Protein 8DQV (pdb70)

Radius of gyration: 33.21 Å; Cα contacts (8 Å, |Δi|>4): 4842; chains: 4; bounding box: 68×105×76 Å

Sequence (1668 aa):
LDLFVSPLGRVEGDLDVRVTINDGVVTSAWTEAAMFRGFEIILRGKDPQAGLIVCPRICGICGGSHLYKSAYALDTAWRTHMPPNATLIRNICQACETLQSIPRYFYALFAIDLTNKNYAKSKLYDEAVRRFAPYVGTSYQPGVVLSAKPVEVYAIFGGQWPSSFMVPGGVMSAPTLSDVTRAIAILEHWNDNWLEKQWLGCSVDRWLENKTWNDVLAWVDENESQYNSDCGFFIRYCLDVGLDKYGQGVGNYLATGTYFEPSLYENPTIEGRNAALIGRSGVFADGRYFEFDQANVTEDVTHSFYEGNRPLHPFEGETIPVNPEDGRRQGKYSWAKSPRYAVPGLGNVPLETGPLARRMAASAPDAETHQDDDPLFADIYNAIGPSVMVRQLARMHEGPKYYKWVRQWLDDLELKESFYTKPVEYAEGKGFGSTEAARGALSDWIVIEDSKIKNYQVVTPTAWNIGPRDASEVLGPIEQALVGSPIVDAEDPVELGHVARSFDSCLVCTVHASVLWFQGGACSGNTMSFLNADEPNVVDLIVDFGLDLLWHPSLGLELGNNAQKVFWDCAKGERPLDIFVFEGTVIEAPNGTGQMDMFAGRPMKDWVTDLAGAAQIVVAIGDCACFGGIPAMEPNPSGSTGLQFHKREKGGFLGPDFRSKMGLPVINVPGCPAHPDWITQILVALATGRAGDITLDDLHRPETFFKTFTQTGCTRVQFFEYKQSTLSFGEGTRTGCLFYEFGCRGPMTHSPCNRILWNRQSSKTRAGMPCLGCTEPEFPHFDLAPGTVFKTQKVSGMIPKEVPEGTDHLTYMGLAAAARIAAPQWSKEDMFVVLDLFVSPLGRVEGDLDVRVTINDGVVTSAWTEAAMFRGFEIILRGKDPQAGLIVCPRICGICGGSHLYKSAYALDTAWRTHMPPNATLIRNICQACETLQSIPRYFYALFAIDLTNKNYAKSKLYDEAVRRFAPYVGTSYQPGVVLSAKPVEVYAIFGGQWPSSFMVPGGVMSAPTLSDVTRAIAILEHWNDNWLEKQWLGCSVDRWLENKTWNDVLAWVDENESQYNSDCGFFIRYCLDVGLDKYGQGVGNYLATGTYFEPSLYENPTIEGRNAALIGRSGVFADGRYFEFDQANVTEDVTHSFYEGNRPLHPFEGETIPVNPEDGRRQGKYSWAKSPRYAVPGLGNVPLETGPLARRMAASAPDAETHQDDDPLFADIYNAIGPSVMVRQLARMHEGPKYYKWVRQWLDDLELKESFYTKPVEYAEGKGFGSTEAARGALSDWIVIEDSKIKNYQVVTPTAWNIGPRDASEVLGPIEQALVGSPIVDAEDPVELGHVARSFDSCLVCTVHASVLWFQGGACSGNTMSFLNADEPNVVDLIVDFGLDLLWHPSLGLELGNNAQKVFWDCAKGERPLDIFVFEGTVIEAPNGTGQMDMFAGRPMKDWVTDLAGAAQIVVAIGDCACFGGIPAMEPNPSGSTGLQFHKREKGGFLGPDFRSKMGLPVINVPGCPAHPDWITQILVALATGRAGDITLDDLHRPETFFKTFTQTGCTRVQFFEYKQSTLSFGEGTRTGCLFYEFGCRGPMTHSPCNRILWNRQSSKTRAGMPCLGCTEPEFPHFDLAPGTVFKTQKVSGMIPKEVPEGTDHLTYMGLAAAARIAAPQWSKEDMFVV

Structure (mmCIF, N/CA/C/O backbone):
data_8DQV
#
_entry.id   8DQV
#
_cell.length_a   1.00
_cell.length_b   1.00
_cell.length_c   1.00
_cell.angle_alpha   90.00
_cell.angle_beta   90.00
_cell.angle_gamma   90.00
#
_symmetry.space_group_name_H-M   'P 1'
#
loop_
_entity.id
_entity.type
_entity.pdbx_description
1 polymer 'Hydrogenase-2, large subunit'
2 polymer 'Hydrogenase-2, small subunit'
3 non-polymer 'OXYGEN ATOM'
4 non-polymer 'MAGNESIUM ION'
5 non-polymer 'CARBONMONOXIDE-(DICYANO) IRON'
6 non-polymer 'NICKEL (III) ION'
7 non-polymer MENADIONE
8 non-polymer 'FE3-S4 CLUSTER'
9 water water
#
loop_
_atom_site.group_PDB
_atom_site.id
_atom_site.type_symbol
_atom_site.label_atom_id
_atom_site.label_alt_id
_atom_site.label_comp_id
_atom_site.label_asym_id
_atom_site.label_entity_id
_atom_site.label_seq_id
_atom_site.pdbx_PDB_ins_code
_atom_site.Cartn_x
_atom_site.Cartn_y
_atom_site.Cartn_z
_atom_site.occupancy
_atom_site.B_iso_or_equiv
_atom_site.auth_seq_id
_atom_site.auth_comp_id
_atom_site.auth_asym_id
_atom_site.auth_atom_id
_atom_site.pdbx_PDB_model_num
ATOM 1 N N . LEU A 1 1 ? 126.511 101.878 222.724 1.00 15.35 4 LEU A N 1
ATOM 2 C CA . LEU A 1 1 ? 125.615 102.752 221.976 1.00 15.35 4 LEU A CA 1
ATOM 3 C C . LEU A 1 1 ? 126.126 102.948 220.554 1.00 15.35 4 LEU A C 1
ATOM 4 O O . LEU A 1 1 ? 127.274 103.337 220.346 1.00 15.35 4 LEU A O 1
ATOM 19 N N . ASP A 1 2 ? 125.267 102.673 219.575 1.00 15.46 5 ASP A N 1
ATOM 20 C CA . ASP A 1 2 ? 125.602 102.860 218.168 1.00 15.46 5 ASP A CA 1
ATOM 21 C C . ASP A 1 2 ? 125.135 104.246 217.746 1.00 15.46 5 ASP A C 1
ATOM 22 O O . ASP A 1 2 ? 123.931 104.523 217.720 1.00 15.46 5 ASP A O 1
ATOM 31 N N . LEU A 1 3 ? 126.085 105.114 217.415 1.00 13.40 6 LEU A N 1
ATOM 32 C CA . LEU A 1 3 ? 125.802 106.497 217.067 1.00 13.40 6 LEU A CA 1
ATOM 33 C C . LEU A 1 3 ? 126.279 106.753 215.647 1.00 13.40 6 LEU A C 1
ATOM 34 O O . LEU A 1 3 ? 127.410 106.406 215.294 1.00 13.40 6 LEU A O 1
ATOM 50 N N . PHE A 1 4 ? 125.411 107.352 214.838 1.00 12.53 7 PHE A N 1
ATOM 51 C CA . PHE A 1 4 ? 125.704 107.672 213.446 1.00 12.53 7 PHE A CA 1
ATOM 52 C C . PHE A 1 4 ? 125.656 109.184 213.292 1.00 12.53 7 PHE A C 1
ATOM 53 O O . PHE A 1 4 ? 124.580 109.787 213.365 1.00 12.53 7 PHE A O 1
ATOM 70 N N . VAL A 1 5 ? 126.816 109.794 213.078 1.00 11.30 8 VAL A N 1
ATOM 71 C CA . VAL A 1 5 ? 126.918 111.239 212.933 1.00 11.30 8 VAL A CA 1
ATOM 72 C C . VAL A 1 5 ? 126.912 111.560 211.445 1.00 11.30 8 VAL A C 1
ATOM 73 O O . VAL A 1 5 ? 127.836 111.194 210.714 1.00 11.30 8 VAL A O 1
ATOM 86 N N . SER A 1 6 ? 125.871 112.247 211.003 1.00 11.16 9 SER A N 1
ATOM 87 C CA . SER A 1 6 ? 125.720 112.620 209.608 1.00 11.16 9 SER A CA 1
ATOM 88 C C . SER A 1 6 ? 124.977 113.948 209.526 1.00 11.16 9 SER A C 1
ATOM 89 O O . SER A 1 6 ? 123.816 114.027 209.945 1.00 11.16 9 SER A O 1
ATOM 97 N N . PRO A 1 7 ? 125.598 115.014 209.008 1.00 10.39 10 PRO A N 1
ATOM 98 C CA . PRO A 1 7 ? 126.967 115.134 208.503 1.00 10.39 10 PRO A CA 1
ATOM 99 C C . PRO A 1 7 ? 127.960 115.536 209.584 1.00 10.39 10 PRO A C 1
ATOM 100 O O . PRO A 1 7 ? 127.622 116.273 210.504 1.00 10.39 10 PRO A O 1
ATOM 111 N N . LEU A 1 8 ? 129.197 115.059 209.493 1.00 9.60 11 LEU A N 1
ATOM 112 C CA . LEU A 1 8 ? 130.305 115.584 210.285 1.00 9.60 11 LEU A CA 1
ATOM 113 C C . LEU A 1 8 ? 131.021 116.577 209.379 1.00 9.60 11 LEU A C 1
ATOM 114 O O . LEU A 1 8 ? 131.866 116.208 208.564 1.00 9.60 11 LEU A O 1
ATOM 130 N N . GLY A 1 9 ? 130.666 117.848 209.520 1.00 8.71 12 GLY A N 1
ATOM 131 C CA . GLY A 1 9 ? 131.122 118.876 208.614 1.00 8.71 12 GLY A CA 1
ATOM 132 C C . GLY A 1 9 ? 132.513 119.375 208.945 1.00 8.71 12 GLY A C 1
ATOM 133 O O . GLY A 1 9 ? 133.210 118.868 209.825 1.00 8.71 12 GLY A O 1
ATOM 137 N N . ARG A 1 10 ? 132.915 120.404 208.204 1.00 8.26 13 ARG A N 1
ATOM 138 C CA . ARG A 1 10 ? 134.232 121.015 208.348 1.00 8.26 13 ARG A CA 1
ATOM 139 C C . ARG A 1 10 ? 135.333 119.977 208.158 1.00 8.26 13 ARG A C 1
ATOM 140 O O . ARG A 1 10 ? 136.365 120.003 208.829 1.00 8.26 13 ARG A O 1
ATOM 161 N N . VAL A 1 11 ? 135.097 119.051 207.232 1.00 7.87 14 VAL A N 1
ATOM 162 C CA . VAL A 1 11 ? 136.097 118.074 206.823 1.00 7.87 14 VAL A CA 1
ATOM 163 C C . VAL A 1 11 ? 136.219 118.101 205.305 1.00 7.87 14 VAL A C 1
ATOM 164 O O . VAL A 1 11 ? 136.586 117.100 204.681 1.00 7.87 14 VAL A O 1
ATOM 177 N N . GLU A 1 12 ? 135.938 119.275 204.741 1.00 7.13 15 GLU A N 1
ATOM 178 C CA . GLU A 1 12 ? 136.025 119.455 203.288 1.00 7.13 15 GLU A CA 1
ATOM 179 C C . GLU A 1 12 ? 135.409 118.315 202.497 1.00 7.13 15 GLU A C 1
ATOM 180 O O . GLU A 1 12 ? 136.048 117.693 201.745 1.00 7.13 15 GLU A O 1
ATOM 192 N N . GLY A 1 13 ? 134.139 118.121 202.652 1.00 7.49 16 GLY A N 1
ATOM 193 C CA . GLY A 1 13 ? 133.394 117.119 201.932 1.00 7.49 16 GLY A CA 1
ATOM 194 C C . GLY A 1 13 ? 132.403 116.442 202.843 1.00 7.49 16 GLY A C 1
ATOM 195 O O . GLY A 1 13 ? 132.176 116.862 203.976 1.00 7.49 16 GLY A O 1
ATOM 199 N N . ASP A 1 14 ? 131.814 115.368 202.331 1.00 8.81 17 ASP A N 1
ATOM 200 C CA . ASP A 1 14 ? 130.758 114.654 203.029 1.00 8.81 17 ASP A CA 1
ATOM 201 C C . ASP A 1 14 ? 131.366 113.517 203.835 1.00 8.81 17 ASP A C 1
ATOM 202 O O . ASP A 1 14 ? 131.953 112.588 203.270 1.00 8.81 17 ASP A O 1
ATOM 211 N N . LEU A 1 15 ? 131.225 113.597 205.152 1.00 8.73 18 LEU A N 1
ATOM 212 C CA . LEU A 1 15 ? 131.691 112.563 206.058 1.00 8.73 18 LEU A CA 1
ATOM 213 C C . LEU A 1 15 ? 130.546 112.158 206.966 1.00 8.73 18 LEU A C 1
ATOM 214 O O . LEU A 1 15 ? 129.872 113.015 207.544 1.00 8.73 18 LEU A O 1
ATOM 230 N N . ASP A 1 16 ? 130.332 110.856 207.082 1.00 10.70 19 ASP A N 1
ATOM 231 C CA . ASP A 1 16 ? 129.446 110.288 208.082 1.00 10.70 19 ASP A CA 1
ATOM 232 C C . ASP A 1 16 ? 130.273 109.355 208.948 1.00 10.70 19 ASP A C 1
ATOM 233 O O . ASP A 1 16 ? 130.984 108.490 208.428 1.00 10.70 19 ASP A O 1
ATOM 242 N N . VAL A 1 17 ? 130.198 109.547 210.258 1.00 10.64 20 VAL A N 1
ATOM 243 C CA . VAL A 1 17 ? 130.969 108.764 211.211 1.00 10.64 20 VAL A CA 1
ATOM 244 C C . VAL A 1 17 ? 129.998 107.932 212.030 1.00 10.64 20 VAL A C 1
ATOM 245 O O . VAL A 1 17 ? 129.077 108.472 212.655 1.00 10.64 20 VAL A O 1
ATOM 258 N N . ARG A 1 18 ? 130.202 106.623 212.018 1.00 12.05 21 ARG A N 1
ATOM 259 C CA . ARG A 1 18 ? 129.483 105.706 212.884 1.00 12.05 21 ARG A CA 1
ATOM 260 C C . ARG A 1 18 ? 130.443 105.211 213.951 1.00 12.05 21 ARG A C 1
ATOM 261 O O . ARG A 1 18 ? 131.565 104.799 213.639 1.00 12.05 21 ARG A O 1
ATOM 282 N N . VAL A 1 19 ? 130.008 105.264 215.203 1.00 11.91 22 VAL A N 1
ATOM 283 C CA . VAL A 1 19 ? 130.825 104.821 216.319 1.00 11.91 22 VAL A CA 1
ATOM 284 C C . VAL A 1 19 ? 129.987 103.939 217.226 1.00 11.91 22 VAL A C 1
ATOM 285 O O . VAL A 1 19 ? 128.758 104.053 217.280 1.00 11.91 22 VAL A O 1
ATOM 298 N N . THR A 1 20 ? 130.665 103.049 217.936 1.00 12.79 23 THR A N 1
ATOM 299 C CA . THR A 1 20 ? 130.066 102.254 218.998 1.00 12.79 23 THR A CA 1
ATOM 300 C C . THR A 1 20 ? 130.617 102.790 220.311 1.00 12.79 23 THR A C 1
ATOM 301 O O . THR A 1 20 ? 131.811 102.647 220.593 1.00 12.79 23 THR A O 1
ATOM 312 N N . ILE A 1 21 ? 129.753 103.413 221.101 1.00 13.50 24 ILE A N 1
ATOM 313 C CA . ILE A 1 21 ? 130.143 104.050 222.351 1.00 13.50 24 ILE A CA 1
ATOM 314 C C . ILE A 1 21 ? 129.755 103.142 223.506 1.00 13.50 24 ILE A C 1
ATOM 315 O O . ILE A 1 21 ? 128.594 102.730 223.622 1.00 13.50 24 ILE A O 1
ATOM 331 N N . ASN A 1 22 ? 130.728 102.826 224.355 1.00 14.82 25 ASN A N 1
ATOM 332 C CA . ASN A 1 22 ? 130.507 102.053 225.568 1.00 14.82 25 ASN A CA 1
ATOM 333 C C . ASN A 1 22 ? 131.029 102.860 226.746 1.00 14.82 25 ASN A C 1
ATOM 334 O O . ASN A 1 22 ? 132.218 103.195 226.796 1.00 14.82 25 ASN A O 1
ATOM 345 N N . ASP A 1 23 ? 130.141 103.177 227.687 1.00 16.10 26 ASP A N 1
ATOM 346 C CA . ASP A 1 23 ? 130.503 103.938 228.881 1.00 16.10 26 ASP A CA 1
ATOM 347 C C . ASP A 1 23 ? 131.137 105.278 228.513 1.00 16.10 26 ASP A C 1
ATOM 348 O O . ASP A 1 23 ? 132.088 105.733 229.151 1.00 16.10 26 ASP A O 1
ATOM 357 N N . GLY A 1 24 ? 130.606 105.917 227.473 1.00 13.57 27 GLY A N 1
ATOM 358 C CA . GLY A 1 24 ? 131.054 107.238 227.085 1.00 13.57 27 GLY A CA 1
ATOM 359 C C . GLY A 1 24 ? 132.317 107.275 226.259 1.00 13.57 27 GLY A C 1
ATOM 360 O O . GLY A 1 24 ? 132.829 108.368 225.995 1.00 13.57 27 GLY A O 1
ATOM 364 N N . VAL A 1 25 ? 132.837 106.124 225.841 1.00 12.75 28 VAL A N 1
ATOM 365 C CA . VAL A 1 25 ? 134.078 106.043 225.082 1.00 12.75 28 VAL A CA 1
ATOM 366 C C . VAL A 1 25 ? 133.804 105.278 223.797 1.00 12.75 28 VAL A C 1
ATOM 367 O O . VAL A 1 25 ? 133.145 104.233 223.820 1.00 12.75 28 VAL A O 1
ATOM 380 N N . VAL A 1 26 ? 134.311 105.795 222.681 1.00 11.91 29 VAL A N 1
ATOM 381 C CA . VAL A 1 26 ? 134.166 105.103 221.408 1.00 11.91 29 VAL A CA 1
ATOM 382 C C . VAL A 1 26 ? 135.025 103.847 221.439 1.00 11.91 29 VAL A C 1
ATOM 383 O O . VAL A 1 26 ? 136.239 103.912 221.661 1.00 11.91 29 VAL A O 1
ATOM 396 N N . THR A 1 27 ? 134.394 102.696 221.224 1.00 12.50 30 THR A N 1
ATOM 397 C CA . THR A 1 27 ? 135.101 101.426 221.144 1.00 12.50 30 THR A CA 1
ATOM 398 C C . THR A 1 27 ? 135.346 100.983 219.713 1.00 12.50 30 THR A C 1
ATOM 399 O O . THR A 1 27 ? 136.334 100.291 219.448 1.00 12.50 30 THR A O 1
ATOM 410 N N . SER A 1 28 ? 134.466 101.362 218.793 1.00 11.35 31 SER A N 1
ATOM 411 C CA . SER A 1 28 ? 134.657 101.115 217.376 1.00 11.35 31 SER A CA 1
ATOM 412 C C . SER A 1 28 ? 134.169 102.329 216.605 1.00 11.35 31 SER A C 1
ATOM 413 O O . SER A 1 28 ? 133.285 103.059 217.061 1.00 11.35 31 SER A O 1
ATOM 421 N N . ALA A 1 29 ? 134.760 102.543 215.436 1.00 10.22 32 ALA A N 1
ATOM 422 C CA . ALA A 1 29 ? 134.433 103.692 214.611 1.00 10.22 32 ALA A CA 1
ATOM 423 C C . ALA A 1 29 ? 134.465 103.292 213.148 1.00 10.22 32 ALA A C 1
ATOM 424 O O . ALA A 1 29 ? 135.298 102.482 212.732 1.00 10.22 32 ALA A O 1
ATOM 431 N N . TRP A 1 30 ? 133.544 103.861 212.379 1.00 10.28 33 TRP A N 1
ATOM 432 C CA . TRP A 1 30 ? 133.514 103.708 210.934 1.00 10.28 33 TRP A CA 1
ATOM 433 C C . TRP A 1 30 ? 133.467 105.089 210.309 1.00 10.28 33 TRP A C 1
ATOM 434 O O . TRP A 1 30 ? 132.598 105.898 210.647 1.00 10.28 33 TRP A O 1
ATOM 455 N N . THR A 1 31 ? 134.400 105.354 209.407 1.00 8.88 34 THR A N 1
ATOM 456 C CA . THR A 1 31 ? 134.421 106.592 208.646 1.00 8.88 34 THR A CA 1
ATOM 457 C C . THR A 1 31 ? 133.820 106.315 207.278 1.00 8.88 34 THR A C 1
ATOM 458 O O . THR A 1 31 ? 134.303 105.444 206.547 1.00 8.88 34 THR A O 1
ATOM 469 N N . GLU A 1 32 ? 132.769 107.046 206.941 1.00 9.99 35 GLU A N 1
ATOM 470 C CA . GLU A 1 32 ? 132.026 106.851 205.704 1.00 9.99 35 GLU A CA 1
ATOM 471 C C . GLU A 1 32 ? 132.195 108.095 204.843 1.00 9.99 35 GLU A C 1
ATOM 472 O O . GLU A 1 32 ? 131.574 109.129 205.100 1.00 9.99 35 GLU A O 1
ATOM 484 N N . ALA A 1 33 ? 133.046 107.991 203.829 1.00 7.57 36 ALA A N 1
ATOM 485 C CA . ALA A 1 33 ? 133.113 109.005 202.790 1.00 7.57 36 ALA A CA 1
ATOM 486 C C . ALA A 1 33 ? 131.928 108.800 201.859 1.00 7.57 36 ALA A C 1
ATOM 487 O O . ALA A 1 33 ? 131.799 107.744 201.232 1.00 7.57 36 ALA A O 1
ATOM 494 N N . ALA A 1 34 ? 131.056 109.800 201.781 1.00 8.24 37 ALA A N 1
ATOM 495 C CA . ALA A 1 34 ? 129.733 109.632 201.199 1.00 8.24 37 ALA A CA 1
ATOM 496 C C . ALA A 1 34 ? 129.565 110.288 199.838 1.00 8.24 37 ALA A C 1
ATOM 497 O O . ALA A 1 34 ? 128.470 110.222 199.272 1.00 8.24 37 ALA A O 1
ATOM 504 N N . MET A 1 35 ? 130.604 110.916 199.296 1.00 6.88 38 MET A N 1
ATOM 505 C CA . MET A 1 35 ? 130.511 111.600 198.015 1.00 6.88 38 MET A CA 1
ATOM 506 C C . MET A 1 35 ? 131.623 111.117 197.102 1.00 6.88 38 MET A C 1
ATOM 507 O O . MET A 1 35 ? 132.786 111.050 197.511 1.00 6.88 38 MET A O 1
ATOM 521 N N . PHE A 1 36 ? 131.259 110.793 195.865 1.00 6.95 39 PHE A N 1
ATOM 522 C CA . PHE A 1 36 ? 132.182 110.249 194.883 1.00 6.95 39 PHE A CA 1
ATOM 523 C C . PHE A 1 36 ? 132.008 110.993 193.570 1.00 6.95 39 PHE A C 1
ATOM 524 O O . PHE A 1 36 ? 130.880 111.204 193.116 1.00 6.95 39 PHE A O 1
ATOM 541 N N . ARG A 1 37 ? 133.129 111.385 192.963 1.00 5.66 40 ARG A N 1
ATOM 542 C CA . ARG A 1 37 ? 133.129 112.051 191.671 1.00 5.66 40 ARG A CA 1
ATOM 543 C C . ARG A 1 37 ? 133.825 111.254 190.579 1.00 5.66 40 ARG A C 1
ATOM 544 O O . ARG A 1 37 ? 133.517 111.458 189.401 1.00 5.66 40 ARG A O 1
ATOM 565 N N . GLY A 1 38 ? 134.735 110.356 190.935 1.00 5.92 41 GLY A N 1
ATOM 566 C CA . GLY A 1 38 ? 135.388 109.501 189.960 1.00 5.92 41 GLY A CA 1
ATOM 567 C C . GLY A 1 38 ? 136.317 110.212 189.002 1.00 5.92 41 GLY A C 1
ATOM 568 O O . GLY A 1 38 ? 136.284 109.941 187.797 1.00 5.92 41 GLY A O 1
ATOM 572 N N . PHE A 1 39 ? 137.157 111.112 189.513 1.00 5.08 42 PHE A N 1
ATOM 573 C CA . PHE A 1 39 ? 138.101 111.808 188.648 1.00 5.08 42 PHE A CA 1
ATOM 574 C C . PHE A 1 39 ? 139.101 110.848 188.023 1.00 5.08 42 PHE A C 1
ATOM 575 O O . PHE A 1 39 ? 139.522 111.048 186.879 1.00 5.08 42 PHE A O 1
ATOM 592 N N . GLU A 1 40 ? 139.501 109.810 188.757 1.00 6.21 43 GLU A N 1
ATOM 593 C CA . GLU A 1 40 ? 140.409 108.820 188.194 1.00 6.21 43 GLU A CA 1
ATOM 594 C C . GLU A 1 40 ? 139.778 108.136 186.992 1.00 6.21 43 GLU A C 1
ATOM 595 O O . GLU A 1 40 ? 140.450 107.868 185.990 1.00 6.21 43 GLU A O 1
ATOM 607 N N . ILE A 1 41 ? 138.484 107.839 187.082 1.00 6.80 44 ILE A N 1
ATOM 608 C CA . ILE A 1 41 ? 137.759 107.281 185.947 1.00 6.80 44 ILE A CA 1
ATOM 609 C C . ILE A 1 41 ? 137.726 108.281 184.802 1.00 6.80 44 ILE A C 1
ATOM 610 O O . ILE A 1 41 ? 137.962 107.933 183.640 1.00 6.80 44 ILE A O 1
ATOM 626 N N . ILE A 1 42 ? 137.427 109.540 185.117 1.00 6.15 45 ILE A N 1
ATOM 627 C CA . ILE A 1 42 ? 137.317 110.565 184.088 1.00 6.15 45 ILE A CA 1
ATOM 628 C C . ILE A 1 42 ? 138.650 110.754 183.383 1.00 6.15 45 ILE A C 1
ATOM 629 O O . ILE A 1 42 ? 138.703 110.971 182.167 1.00 6.15 45 ILE A O 1
ATOM 645 N N . LEU A 1 43 ? 139.746 110.685 184.136 1.00 5.57 46 LEU A N 1
ATOM 646 C CA . LEU A 1 43 ? 141.055 110.957 183.564 1.00 5.57 46 LEU A CA 1
ATOM 647 C C . LEU A 1 43 ? 141.477 109.898 182.559 1.00 5.57 46 LEU A C 1
ATOM 648 O O . LEU A 1 43 ? 142.323 110.178 181.706 1.00 5.57 46 LEU A O 1
ATOM 664 N N . ARG A 1 44 ? 140.905 108.700 182.632 1.00 6.88 47 ARG A N 1
ATOM 665 C CA . ARG A 1 44 ? 141.248 107.655 181.680 1.00 6.88 47 ARG A CA 1
ATOM 666 C C . ARG A 1 44 ? 140.944 108.112 180.261 1.00 6.88 47 ARG A C 1
ATOM 667 O O . ARG A 1 44 ? 139.866 108.643 179.982 1.00 6.88 47 ARG A O 1
ATOM 688 N N . GLY A 1 45 ? 141.901 107.899 179.365 1.00 6.68 48 GLY A N 1
ATOM 689 C CA . GLY A 1 45 ? 141.734 108.256 177.977 1.00 6.68 48 GLY A CA 1
ATOM 690 C C . GLY A 1 45 ? 141.884 109.728 177.687 1.00 6.68 48 GLY A C 1
ATOM 691 O O . GLY A 1 45 ? 141.726 110.135 176.530 1.00 6.68 48 GLY A O 1
ATOM 695 N N . LYS A 1 46 ? 142.188 110.538 178.694 1.00 6.46 49 LYS A N 1
ATOM 696 C CA . LYS A 1 46 ? 142.292 111.971 178.515 1.00 6.46 49 LYS A CA 1
ATOM 697 C C . LYS A 1 46 ? 143.722 112.352 178.163 1.00 6.46 49 LYS A C 1
ATOM 698 O O . LYS A 1 46 ? 144.634 111.523 178.136 1.00 6.46 49 LYS A O 1
ATOM 717 N N . ASP A 1 47 ? 143.914 113.632 177.896 1.00 6.07 50 ASP A N 1
ATOM 718 C CA . ASP A 1 47 ? 145.239 114.125 177.584 1.00 6.07 50 ASP A CA 1
ATOM 719 C C . ASP A 1 47 ? 146.178 113.816 178.747 1.00 6.07 50 ASP A C 1
ATOM 720 O O . ASP A 1 47 ? 145.764 113.881 179.910 1.00 6.07 50 ASP A O 1
ATOM 729 N N . PRO A 1 48 ? 147.436 113.469 178.478 1.00 6.36 51 PRO A N 1
ATOM 730 C CA . PRO A 1 48 ? 148.349 113.152 179.585 1.00 6.36 51 PRO A CA 1
ATOM 731 C C . PRO A 1 48 ? 148.457 114.265 180.608 1.00 6.36 51 PRO A C 1
ATOM 732 O O . PRO A 1 48 ? 148.703 113.990 181.787 1.00 6.36 51 PRO A O 1
ATOM 743 N N . GLN A 1 49 ? 148.277 115.515 180.192 1.00 5.33 52 GLN A N 1
ATOM 744 C CA . GLN A 1 49 ? 148.336 116.659 181.089 1.00 5.33 52 GLN A CA 1
ATOM 745 C C . GLN A 1 49 ? 146.976 117.031 181.660 1.00 5.33 52 GLN A C 1
ATOM 746 O O . GLN A 1 49 ? 146.861 118.058 182.334 1.00 5.33 52 GLN A O 1
ATOM 760 N N . ALA A 1 50 ? 145.945 116.229 181.394 1.00 4.92 53 ALA A N 1
ATOM 761 C CA . ALA A 1 50 ? 144.619 116.534 181.917 1.00 4.92 53 ALA A CA 1
ATOM 762 C C . ALA A 1 50 ? 144.600 116.517 183.437 1.00 4.92 53 ALA A C 1
ATOM 763 O O . ALA A 1 50 ? 143.752 117.168 184.055 1.00 4.92 53 ALA A O 1
ATOM 770 N N . GLY A 1 51 ? 145.521 115.779 184.056 1.00 4.37 54 GLY A N 1
ATOM 771 C CA . GLY A 1 51 ? 145.595 115.769 185.504 1.00 4.37 54 GLY A CA 1
ATOM 772 C C . GLY A 1 51 ? 145.927 117.129 186.078 1.00 4.37 54 GLY A C 1
ATOM 773 O O . GLY A 1 51 ? 145.486 117.470 187.177 1.00 4.37 54 GLY A O 1
ATOM 777 N N . LEU A 1 52 ? 146.707 117.923 185.346 1.00 4.12 55 LEU A N 1
ATOM 778 C CA . LEU A 1 52 ? 147.034 119.266 185.805 1.00 4.12 55 LEU A CA 1
ATOM 779 C C . LEU A 1 52 ? 145.791 120.128 185.934 1.00 4.12 55 LEU A C 1
ATOM 780 O O . LEU A 1 52 ? 145.768 121.073 186.729 1.00 4.12 55 LEU A O 1
ATOM 796 N N . ILE A 1 53 ? 144.763 119.828 185.153 1.00 4.05 56 ILE A N 1
ATOM 797 C CA . ILE A 1 53 ? 143.497 120.541 185.237 1.00 4.05 56 ILE A CA 1
ATOM 798 C C . ILE A 1 53 ? 142.538 119.842 186.185 1.00 4.05 56 ILE A C 1
ATOM 799 O O . ILE A 1 53 ? 141.892 120.480 187.017 1.00 4.05 56 ILE A O 1
ATOM 815 N N . VAL A 1 54 ? 142.439 118.520 186.072 1.00 4.32 57 VAL A N 1
ATOM 816 C CA . VAL A 1 54 ? 141.431 117.774 186.812 1.00 4.32 57 VAL A CA 1
ATOM 817 C C . VAL A 1 54 ? 141.827 117.618 188.271 1.00 4.32 57 VAL A C 1
ATOM 818 O O . VAL A 1 54 ? 141.023 117.858 189.178 1.00 4.32 57 VAL A O 1
ATOM 831 N N . CYS A 1 55 ? 143.062 117.195 188.523 1.00 4.14 58 CYS A N 1
ATOM 832 C CA . CYS A 1 55 ? 143.441 116.842 189.886 1.00 4.14 58 CYS A CA 1
ATOM 833 C C . CYS A 1 55 ? 143.314 118.007 190.852 1.00 4.14 58 CYS A C 1
ATOM 834 O O . CYS A 1 55 ? 142.857 117.783 191.985 1.00 4.14 58 CYS A O 1
ATOM 842 N N . PRO A 1 56 ? 143.689 119.238 190.503 1.00 3.62 59 PRO A N 1
ATOM 843 C CA . PRO A 1 56 ? 143.411 120.344 191.425 1.00 3.62 59 PRO A CA 1
ATOM 844 C C . PRO A 1 56 ? 141.949 120.432 191.799 1.00 3.62 59 PRO A C 1
ATOM 845 O O . PRO A 1 56 ? 141.627 120.813 192.930 1.00 3.62 59 PRO A O 1
ATOM 856 N N . ARG A 1 57 ? 141.051 120.072 190.885 1.00 3.79 60 ARG A N 1
ATOM 857 C CA . ARG A 1 57 ? 139.626 120.074 191.181 1.00 3.79 60 ARG A CA 1
ATOM 858 C C . ARG A 1 57 ? 139.217 118.931 192.083 1.00 3.79 60 ARG A C 1
ATOM 859 O O . ARG A 1 57 ? 138.029 118.793 192.380 1.00 3.79 60 ARG A O 1
ATOM 880 N N . ILE A 1 58 ? 140.158 118.089 192.496 1.00 4.59 61 ILE A N 1
ATOM 881 C CA . ILE A 1 58 ? 139.842 117.110 193.522 1.00 4.59 61 ILE A CA 1
ATOM 882 C C . ILE A 1 58 ? 139.483 117.821 194.811 1.00 4.59 61 ILE A C 1
ATOM 883 O O . ILE A 1 58 ? 138.644 117.346 195.583 1.00 4.59 61 ILE A O 1
ATOM 899 N N . CYS A 1 59 ? 140.088 119.015 194.949 1.00 4.53 62 CYS A N 1
ATOM 900 C CA . CYS A 1 59 ? 139.941 119.713 196.204 1.00 4.53 62 CYS A CA 1
ATOM 901 C C . CYS A 1 59 ? 140.301 121.204 196.141 1.00 4.53 62 CYS A C 1
ATOM 902 O O . CYS A 1 59 ? 141.231 121.523 195.561 1.00 4.53 62 CYS A O 1
ATOM 909 N N . GLY A 1 60 ? 139.513 122.025 196.800 1.00 4.12 63 GLY A N 1
ATOM 910 C CA . GLY A 1 60 ? 139.732 123.449 196.648 1.00 4.12 63 GLY A CA 1
ATOM 911 C C . GLY A 1 60 ? 140.846 123.981 197.522 1.00 4.12 63 GLY A C 1
ATOM 912 O O . GLY A 1 60 ? 141.558 124.910 197.134 1.00 4.12 63 GLY A O 1
ATOM 916 N N . ILE A 1 61 ? 140.984 123.271 198.611 1.00 5.44 64 ILE A N 1
ATOM 917 C CA . ILE A 1 61 ? 141.919 123.771 199.564 1.00 5.44 64 ILE A CA 1
ATOM 918 C C . ILE A 1 61 ? 143.265 123.224 199.298 1.00 5.44 64 ILE A C 1
ATOM 919 O O . ILE A 1 61 ? 144.226 123.872 199.602 1.00 5.44 64 ILE A O 1
ATOM 935 N N . CYS A 1 62 ? 143.292 122.075 198.699 1.00 5.07 65 CYS A N 1
ATOM 936 C CA . CYS A 1 62 ? 144.589 121.475 198.480 1.00 5.07 65 CYS A CA 1
ATOM 937 C C . CYS A 1 62 ? 144.873 121.153 197.020 1.00 5.07 65 CYS A C 1
ATOM 938 O O . CYS A 1 62 ? 145.695 120.446 196.687 1.00 5.07 65 CYS A O 1
ATOM 945 N N . GLY A 1 63 ? 144.139 121.850 196.172 1.00 3.94 66 GLY A N 1
ATOM 946 C CA . GLY A 1 63 ? 144.264 121.589 194.751 1.00 3.94 66 GLY A CA 1
ATOM 947 C C . GLY A 1 63 ? 145.644 121.897 194.211 1.00 3.94 66 GLY A C 1
ATOM 948 O O . GLY A 1 63 ? 146.128 121.210 193.307 1.00 3.94 66 GLY A O 1
ATOM 952 N N . GLY A 1 64 ? 146.291 122.935 194.741 1.00 4.14 67 GLY A N 1
ATOM 953 C CA . GLY A 1 64 ? 147.650 123.232 194.325 1.00 4.14 67 GLY A CA 1
ATOM 954 C C . GLY A 1 64 ? 148.606 122.101 194.646 1.00 4.14 67 GLY A C 1
ATOM 955 O O . GLY A 1 64 ? 149.543 121.833 193.893 1.00 4.14 67 GLY A O 1
ATOM 959 N N . SER A 1 65 ? 148.381 121.423 195.773 1.00 4.65 68 SER A N 1
ATOM 960 C CA . SER A 1 65 ? 149.173 120.240 196.089 1.00 4.65 68 SER A CA 1
ATOM 961 C C . SER A 1 65 ? 148.945 119.148 195.056 1.00 4.65 68 SER A C 1
ATOM 962 O O . SER A 1 65 ? 149.887 118.468 194.636 1.00 4.65 68 SER A O 1
ATOM 970 N N . HIS A 1 66 ? 147.694 118.967 194.636 1.00 4.45 69 HIS A N 1
ATOM 971 C CA . HIS A 1 66 ? 147.404 118.029 193.560 1.00 4.45 69 HIS A CA 1
ATOM 972 C C . HIS A 1 66 ? 148.129 118.432 192.289 1.00 4.45 69 HIS A C 1
ATOM 973 O O . HIS A 1 66 ? 148.685 117.585 191.582 1.00 4.45 69 HIS A O 1
ATOM 987 N N . LEU A 1 67 ? 148.121 119.726 191.985 1.00 3.76 70 LEU A N 1
ATOM 988 C CA . LEU A 1 67 ? 148.834 120.221 190.820 1.00 3.76 70 LEU A CA 1
ATOM 989 C C . LEU A 1 67 ? 150.321 119.934 190.940 1.00 3.76 70 LEU A C 1
ATOM 990 O O . LEU A 1 67 ? 150.964 119.493 189.981 1.00 3.76 70 LEU A O 1
ATOM 1006 N N . TYR A 1 68 ? 150.876 120.179 192.123 1.00 4.71 71 TYR A N 1
ATOM 1007 C CA . TYR A 1 68 ? 152.295 119.965 192.363 1.00 4.71 71 TYR A CA 1
ATOM 1008 C C . TYR A 1 68 ? 152.691 118.528 192.058 1.00 4.71 71 TYR A C 1
ATOM 1009 O O . TYR A 1 68 ? 153.621 118.276 191.285 1.00 4.71 71 TYR A O 1
ATOM 1027 N N . LYS A 1 69 ? 151.982 117.570 192.647 1.00 4.68 72 LYS A N 1
ATOM 1028 C CA . LYS A 1 69 ? 152.310 116.170 192.416 1.00 4.68 72 LYS A CA 1
ATOM 1029 C C . LYS A 1 69 ? 151.863 115.702 191.040 1.00 4.68 72 LYS A C 1
ATOM 1030 O O . LYS A 1 69 ? 152.524 114.853 190.436 1.00 4.68 72 LYS A O 1
ATOM 1049 N N . SER A 1 70 ? 150.757 116.237 190.525 1.00 4.27 73 SER A N 1
ATOM 1050 C CA . SER A 1 70 ? 150.334 115.874 189.178 1.00 4.27 73 SER A CA 1
ATOM 1051 C C . SER A 1 70 ? 151.382 116.290 188.159 1.00 4.27 73 SER A C 1
ATOM 1052 O O . SER A 1 70 ? 151.682 115.545 187.219 1.00 4.27 73 SER A O 1
ATOM 1060 N N . ALA A 1 71 ? 151.949 117.483 188.331 1.00 4.16 74 ALA A N 1
ATOM 1061 C CA . ALA A 1 71 ? 153.023 117.927 187.454 1.00 4.16 74 ALA A CA 1
ATOM 1062 C C . ALA A 1 71 ? 154.244 117.032 187.589 1.00 4.16 74 ALA A C 1
ATOM 1063 O O . ALA A 1 71 ? 154.857 116.647 186.587 1.00 4.16 74 ALA A O 1
ATOM 1070 N N . TYR A 1 72 ? 154.612 116.686 188.822 1.00 5.37 75 TYR A N 1
ATOM 1071 C CA . TYR A 1 72 ? 155.790 115.855 189.029 1.00 5.37 75 TYR A CA 1
ATOM 1072 C C . TYR A 1 72 ? 155.568 114.437 188.536 1.00 5.37 75 TYR A C 1
ATOM 1073 O O . TYR A 1 72 ? 156.522 113.766 188.128 1.00 5.37 75 TYR A O 1
ATOM 1091 N N . ALA A 1 73 ? 154.326 113.962 188.562 1.00 5.10 76 ALA A N 1
ATOM 1092 C CA . ALA A 1 73 ? 154.033 112.681 187.939 1.00 5.10 76 ALA A CA 1
ATOM 1093 C C . ALA A 1 73 ? 154.368 112.728 186.457 1.00 5.10 76 ALA A C 1
ATOM 1094 O O . ALA A 1 73 ? 154.978 111.800 185.916 1.00 5.10 76 ALA A O 1
ATOM 1101 N N . LEU A 1 74 ? 153.997 113.819 185.790 1.00 5.31 77 LEU A N 1
ATOM 1102 C CA . LEU A 1 74 ? 154.354 113.990 184.389 1.00 5.31 77 LEU A CA 1
ATOM 1103 C C . LEU A 1 74 ? 155.850 114.204 184.221 1.00 5.31 77 LEU A C 1
ATOM 1104 O O . LEU A 1 74 ? 156.453 113.690 183.273 1.00 5.31 77 LEU A O 1
ATOM 1120 N N . ASP A 1 75 ? 156.465 114.963 185.128 1.00 5.67 78 ASP A N 1
ATOM 1121 C CA . ASP A 1 75 ? 157.901 115.187 185.037 1.00 5.67 78 ASP A CA 1
ATOM 1122 C C . ASP A 1 75 ? 158.657 113.868 185.098 1.00 5.67 78 ASP A C 1
ATOM 1123 O O . ASP A 1 75 ? 159.613 113.654 184.343 1.00 5.67 78 ASP A O 1
ATOM 1132 N N . THR A 1 76 ? 158.242 112.971 185.992 1.00 6.32 79 THR A N 1
ATOM 1133 C CA . THR A 1 76 ? 158.874 111.659 186.066 1.00 6.32 79 THR A CA 1
ATOM 1134 C C . THR A 1 76 ? 158.482 110.793 184.877 1.00 6.32 79 THR A C 1
ATOM 1135 O O . THR A 1 76 ? 159.329 110.108 184.295 1.00 6.32 79 THR A O 1
ATOM 1146 N N . ALA A 1 77 ? 157.203 110.821 184.496 1.00 6.65 80 ALA A N 1
ATOM 1147 C CA . ALA A 1 77 ? 156.745 109.995 183.385 1.00 6.65 80 ALA A CA 1
ATOM 1148 C C . ALA A 1 77 ? 157.465 110.364 182.098 1.00 6.65 80 ALA A C 1
ATOM 1149 O O . ALA A 1 77 ? 157.832 109.488 181.308 1.00 6.65 80 ALA A O 1
ATOM 1156 N N . TRP A 1 78 ? 157.668 111.657 181.871 1.00 7.41 81 TRP A N 1
ATOM 1157 C CA . TRP A 1 78 ? 158.293 112.157 180.659 1.00 7.41 81 TRP A CA 1
ATOM 1158 C C . TRP A 1 78 ? 159.763 112.491 180.854 1.00 7.41 81 TRP A C 1
ATOM 1159 O O . TRP A 1 78 ? 160.371 113.094 179.965 1.00 7.41 81 TRP A O 1
ATOM 1180 N N . ARG A 1 79 ? 160.345 112.115 181.992 1.00 7.98 82 ARG A N 1
ATOM 1181 C CA . ARG A 1 79 ? 161.773 112.299 182.227 1.00 7.98 82 ARG A CA 1
ATOM 1182 C C . ARG A 1 79 ? 162.178 113.735 181.924 1.00 7.98 82 ARG A C 1
ATOM 1183 O O . ARG A 1 79 ? 163.196 114.001 181.282 1.00 7.98 82 ARG A O 1
ATOM 1204 N N . THR A 1 80 ? 161.354 114.668 182.382 1.00 6.39 83 THR A N 1
ATOM 1205 C CA . THR A 1 80 ? 161.543 116.069 182.066 1.00 6.39 83 THR A CA 1
ATOM 1206 C C . THR A 1 80 ? 162.721 116.644 182.837 1.00 6.39 83 THR A C 1
ATOM 1207 O O . THR A 1 80 ? 163.278 116.026 183.748 1.00 6.39 83 THR A O 1
ATOM 1218 N N . HIS A 1 81 ? 163.092 117.857 182.453 1.00 6.12 84 HIS A N 1
ATOM 1219 C CA . HIS A 1 81 ? 164.064 118.651 183.180 1.00 6.12 84 HIS A CA 1
ATOM 1220 C C . HIS A 1 81 ? 163.330 119.756 183.922 1.00 6.12 84 HIS A C 1
ATOM 1221 O O . HIS A 1 81 ? 162.483 120.443 183.343 1.00 6.12 84 HIS A O 1
ATOM 1236 N N . MET A 1 82 ? 163.657 119.918 185.194 1.00 5.68 85 MET A N 1
ATOM 1237 C CA . MET A 1 82 ? 163.002 120.894 186.050 1.00 5.68 85 MET A CA 1
ATOM 1238 C C . MET A 1 82 ? 163.995 121.998 186.369 1.00 5.68 85 MET A C 1
ATOM 1239 O O . MET A 1 82 ? 164.902 121.783 187.188 1.00 5.68 85 MET A O 1
ATOM 1253 N N . PRO A 1 83 ? 163.888 123.178 185.764 1.00 5.33 86 PRO A N 1
ATOM 1254 C CA . PRO A 1 83 ? 164.790 124.256 186.135 1.00 5.33 86 PRO A CA 1
ATOM 1255 C C . PRO A 1 83 ? 164.670 124.551 187.615 1.00 5.33 86 PRO A C 1
ATOM 1256 O O . PRO A 1 83 ? 163.578 124.435 188.203 1.00 5.33 86 PRO A O 1
ATOM 1267 N N . PRO A 1 84 ? 165.772 124.918 188.268 1.00 5.73 87 PRO A N 1
ATOM 1268 C CA . PRO A 1 84 ? 165.698 125.167 189.714 1.00 5.73 87 PRO A CA 1
ATOM 1269 C C . PRO A 1 84 ? 164.630 126.173 190.095 1.00 5.73 87 PRO A C 1
ATOM 1270 O O . PRO A 1 84 ? 163.942 125.991 191.106 1.00 5.73 87 PRO A O 1
ATOM 1281 N N . ASN A 1 85 ? 164.460 127.227 189.297 1.00 5.51 88 ASN A N 1
ATOM 1282 C CA . ASN A 1 85 ? 163.442 128.222 189.604 1.00 5.51 88 ASN A CA 1
ATOM 1283 C C . ASN A 1 85 ? 162.059 127.595 189.623 1.00 5.51 88 ASN A C 1
ATOM 1284 O O . ASN A 1 85 ? 161.247 127.884 190.509 1.00 5.51 88 ASN A O 1
ATOM 1295 N N . ALA A 1 86 ? 161.771 126.733 188.650 1.00 4.62 89 ALA A N 1
ATOM 1296 C CA . ALA A 1 86 ? 160.469 126.085 188.610 1.00 4.62 89 ALA A CA 1
ATOM 1297 C C . ALA A 1 86 ? 160.244 125.250 189.860 1.00 4.62 89 ALA A C 1
ATOM 1298 O O . ALA A 1 86 ? 159.161 125.282 190.454 1.00 4.62 89 ALA A O 1
ATOM 1305 N N . THR A 1 87 ? 161.265 124.507 190.282 1.00 5.03 90 THR A N 1
ATOM 1306 C CA . THR A 1 87 ? 161.163 123.762 191.530 1.00 5.03 90 THR A CA 1
ATOM 1307 C C . THR A 1 87 ? 160.886 124.698 192.696 1.00 5.03 90 THR A C 1
ATOM 1308 O O . THR A 1 87 ? 160.059 124.397 193.564 1.00 5.03 90 THR A O 1
ATOM 1319 N N . LEU A 1 88 ? 161.573 125.840 192.734 1.00 5.13 91 LEU A N 1
ATOM 1320 C CA . LEU A 1 88 ? 161.343 126.812 193.794 1.00 5.13 91 LEU A CA 1
ATOM 1321 C C . LEU A 1 88 ? 159.911 127.321 193.763 1.00 5.13 91 LEU A C 1
ATOM 1322 O O . LEU A 1 88 ? 159.243 127.406 194.799 1.00 5.13 91 LEU A O 1
ATOM 1338 N N . ILE A 1 89 ? 159.419 127.660 192.573 1.00 4.43 92 ILE A N 1
ATOM 1339 C CA . ILE A 1 89 ? 158.059 128.172 192.458 1.00 4.43 92 ILE A CA 1
ATOM 1340 C C . ILE A 1 89 ? 157.064 127.115 192.905 1.00 4.43 92 ILE A C 1
ATOM 1341 O O . ILE A 1 89 ? 156.109 127.404 193.634 1.00 4.43 92 ILE A O 1
ATOM 1357 N N . ARG A 1 90 ? 157.275 125.872 192.479 1.00 4.58 93 ARG A N 1
ATOM 1358 C CA . ARG A 1 90 ? 156.410 124.786 192.919 1.00 4.58 93 ARG A CA 1
ATOM 1359 C C . ARG A 1 90 ? 156.461 124.633 194.430 1.00 4.58 93 ARG A C 1
ATOM 1360 O O . ARG A 1 90 ? 155.426 124.496 195.091 1.00 4.58 93 ARG A O 1
ATOM 1381 N N . ASN A 1 91 ? 157.667 124.649 194.995 1.00 4.76 94 ASN A N 1
ATOM 1382 C CA . ASN A 1 91 ? 157.809 124.549 196.441 1.00 4.76 94 ASN A CA 1
ATOM 1383 C C . ASN A 1 91 ? 157.120 125.712 197.133 1.00 4.76 94 ASN A C 1
ATOM 1384 O O . ASN A 1 91 ? 156.384 125.528 198.108 1.00 4.76 94 ASN A O 1
ATOM 1395 N N . ILE A 1 92 ? 157.350 126.925 196.634 1.00 4.72 95 ILE A N 1
ATOM 1396 C CA . ILE A 1 92 ? 156.774 128.109 197.257 1.00 4.72 95 ILE A CA 1
ATOM 1397 C C . ILE A 1 92 ? 155.259 128.015 197.250 1.00 4.72 95 ILE A C 1
ATOM 1398 O O . ILE A 1 92 ? 154.592 128.262 198.260 1.00 4.72 95 ILE A O 1
ATOM 1414 N N . CYS A 1 93 ? 154.695 127.647 196.103 1.00 4.50 96 CYS A N 1
ATOM 1415 C CA . CYS A 1 93 ? 153.248 127.637 195.963 1.00 4.50 96 CYS A CA 1
ATOM 1416 C C . CYS A 1 93 ? 152.629 126.481 196.735 1.00 4.50 96 CYS A C 1
ATOM 1417 O O . CYS A 1 93 ? 151.552 126.625 197.323 1.00 4.50 96 CYS A O 1
ATOM 1425 N N . GLN A 1 94 ? 153.300 125.331 196.748 1.00 4.86 97 GLN A N 1
ATOM 1426 C CA . GLN A 1 94 ? 152.842 124.216 197.567 1.00 4.86 97 GLN A CA 1
ATOM 1427 C C . GLN A 1 94 ? 152.809 124.612 199.036 1.00 4.86 97 GLN A C 1
ATOM 1428 O O . GLN A 1 94 ? 151.812 124.393 199.733 1.00 4.86 97 GLN A O 1
ATOM 1442 N N . ALA A 1 95 ? 153.900 125.202 199.521 1.00 4.93 98 ALA A N 1
ATOM 1443 C CA . ALA A 1 95 ? 153.954 125.636 200.910 1.00 4.93 98 ALA A CA 1
ATOM 1444 C C . ALA A 1 95 ? 152.948 126.746 201.176 1.00 4.93 98 ALA A C 1
ATOM 1445 O O . ALA A 1 95 ? 152.275 126.748 202.212 1.00 4.93 98 ALA A O 1
ATOM 1452 N N . CYS A 1 96 ? 152.828 127.692 200.246 1.00 4.77 99 CYS A N 1
ATOM 1453 C CA . CYS A 1 96 ? 151.910 128.805 200.440 1.00 4.77 99 CYS A CA 1
ATOM 1454 C C . CYS A 1 96 ? 150.475 128.316 200.558 1.00 4.77 99 CYS A C 1
ATOM 1455 O O . CYS A 1 96 ? 149.707 128.817 201.387 1.00 4.77 99 CYS A O 1
ATOM 1463 N N . GLU A 1 97 ? 150.093 127.336 199.740 1.00 5.13 100 GLU A N 1
ATOM 1464 C CA . GLU A 1 97 ? 148.771 126.744 199.894 1.00 5.13 100 GLU A CA 1
ATOM 1465 C C . GLU A 1 97 ? 148.617 126.125 201.273 1.00 5.13 100 GLU A C 1
ATOM 1466 O O . GLU A 1 97 ? 147.586 126.296 201.932 1.00 5.13 100 GLU A O 1
ATOM 1478 N N . THR A 1 98 ? 149.640 125.404 201.727 1.00 5.39 101 THR A N 1
ATOM 1479 C CA . THR A 1 98 ? 149.607 124.833 203.066 1.00 5.39 101 THR A CA 1
ATOM 1480 C C . THR A 1 98 ? 149.587 125.927 204.124 1.00 5.39 101 THR A C 1
ATOM 1481 O O . THR A 1 98 ? 148.882 125.814 205.133 1.00 5.39 101 THR A O 1
ATOM 1492 N N . LEU A 1 99 ? 150.357 126.995 203.911 1.00 5.23 102 LEU A N 1
ATOM 1493 C CA . LEU A 1 99 ? 150.345 128.108 204.851 1.00 5.23 102 LEU A CA 1
ATOM 1494 C C . LEU A 1 99 ? 148.977 128.760 204.913 1.00 5.23 102 LEU A C 1
ATOM 1495 O O . LEU A 1 99 ? 148.587 129.291 205.955 1.00 5.23 102 LEU A O 1
ATOM 1511 N N . GLN A 1 100 ? 148.252 128.755 203.799 1.00 5.07 103 GLN A N 1
ATOM 1512 C CA . GLN A 1 100 ? 146.878 129.229 203.812 1.00 5.07 103 GLN A CA 1
ATOM 1513 C C . GLN A 1 100 ? 145.974 128.238 204.529 1.00 5.07 103 GLN A C 1
ATOM 1514 O O . GLN A 1 100 ? 145.081 128.632 205.286 1.00 5.07 103 GLN A O 1
ATOM 1528 N N . SER A 1 101 ? 146.204 126.945 204.307 1.00 5.44 104 SER A N 1
ATOM 1529 C CA . SER A 1 101 ? 145.339 125.924 204.883 1.00 5.44 104 SER A CA 1
ATOM 1530 C C . SER A 1 101 ? 145.448 125.901 206.400 1.00 5.44 104 SER A C 1
ATOM 1531 O O . SER A 1 101 ? 144.443 125.726 207.098 1.00 5.44 104 SER A O 1
ATOM 1539 N N . ILE A 1 102 ? 146.657 126.087 206.927 1.00 5.84 105 ILE A N 1
ATOM 1540 C CA . ILE A 1 102 ? 146.872 125.923 208.364 1.00 5.84 105 ILE A CA 1
ATOM 1541 C C . ILE A 1 102 ? 145.968 126.839 209.178 1.00 5.84 105 ILE A C 1
ATOM 1542 O O . ILE A 1 102 ? 145.221 126.334 210.031 1.00 5.84 105 ILE A O 1
ATOM 1558 N N . PRO A 1 103 ? 145.968 128.157 208.974 1.00 5.44 106 PRO A N 1
ATOM 1559 C CA . PRO A 1 103 ? 145.036 128.999 209.735 1.00 5.44 106 PRO A CA 1
ATOM 1560 C C . PRO A 1 103 ? 143.598 128.808 209.312 1.00 5.44 106 PRO A C 1
ATOM 1561 O O . PRO A 1 103 ? 142.706 128.737 210.165 1.00 5.44 106 PRO A O 1
ATOM 1572 N N . ARG A 1 104 ? 143.346 128.716 208.008 1.00 5.51 107 ARG A N 1
ATOM 1573 C CA . ARG A 1 104 ? 141.975 128.588 207.536 1.00 5.51 107 ARG A CA 1
ATOM 1574 C C . ARG A 1 104 ? 141.309 127.375 208.159 1.00 5.51 107 ARG A C 1
ATOM 1575 O O . ARG A 1 104 ? 140.201 127.464 208.699 1.00 5.51 107 ARG A O 1
ATOM 1596 N N . TYR A 1 105 ? 141.980 126.229 208.103 1.00 6.91 108 TYR A N 1
ATOM 1597 C CA . TYR A 1 105 ? 141.422 125.030 208.707 1.00 6.91 108 TYR A CA 1
ATOM 1598 C C . TYR A 1 105 ? 141.331 125.177 210.219 1.00 6.91 108 TYR A C 1
ATOM 1599 O O . TYR A 1 105 ? 140.315 124.823 210.827 1.00 6.91 108 TYR A O 1
ATOM 1617 N N . PHE A 1 106 ? 142.385 125.702 210.844 1.00 6.87 109 PHE A N 1
ATOM 1618 C CA . PHE A 1 106 ? 142.437 125.719 212.299 1.00 6.87 109 PHE A CA 1
ATOM 1619 C C . PHE A 1 106 ? 141.286 126.527 212.879 1.00 6.87 109 PHE A C 1
ATOM 1620 O O . PHE A 1 106 ? 140.608 126.084 213.812 1.00 6.87 109 PHE A O 1
ATOM 1637 N N . TYR A 1 107 ? 141.050 127.719 212.336 1.00 6.68 110 TYR A N 1
ATOM 1638 C CA . TYR A 1 107 ? 140.017 128.588 212.882 1.00 6.68 110 TYR A CA 1
ATOM 1639 C C . TYR A 1 107 ? 138.643 128.233 212.336 1.00 6.68 110 TYR A C 1
ATOM 1640 O O . TYR A 1 107 ? 137.674 128.132 213.093 1.00 6.68 110 TYR A O 1
ATOM 1658 N N . ALA A 1 108 ? 138.541 128.046 211.022 1.00 6.71 111 ALA A N 1
ATOM 1659 C CA . ALA A 1 108 ? 137.237 127.854 210.401 1.00 6.71 111 ALA A CA 1
ATOM 1660 C C . ALA A 1 108 ? 136.714 126.438 210.593 1.00 6.71 111 ALA A C 1
ATOM 1661 O O . ALA A 1 108 ? 135.509 126.241 210.784 1.00 6.71 111 ALA A O 1
ATOM 1668 N N . LEU A 1 109 ? 137.596 125.445 210.540 1.00 7.34 112 LEU A N 1
ATOM 1669 C CA . LEU A 1 109 ? 137.177 124.051 210.526 1.00 7.34 112 LEU A CA 1
ATOM 1670 C C . LEU A 1 109 ? 137.344 123.353 211.864 1.00 7.34 112 LEU A C 1
ATOM 1671 O O . LEU A 1 109 ? 136.546 122.469 212.189 1.00 7.34 112 LEU A O 1
ATOM 1687 N N . PHE A 1 110 ? 138.347 123.728 212.652 1.00 7.92 113 PHE A N 1
ATOM 1688 C CA . PHE A 1 110 ? 138.688 123.008 213.869 1.00 7.92 113 PHE A CA 1
ATOM 1689 C C . PHE A 1 110 ? 138.394 123.788 215.142 1.00 7.92 113 PHE A C 1
ATOM 1690 O O . PHE A 1 110 ? 137.698 123.286 216.027 1.00 7.92 113 PHE A O 1
ATOM 1707 N N . ALA A 1 111 ? 138.913 125.011 215.255 1.00 7.62 114 ALA A N 1
ATOM 1708 C CA . ALA A 1 111 ? 138.939 125.692 216.544 1.00 7.62 114 ALA A CA 1
ATOM 1709 C C . ALA A 1 111 ? 137.547 126.053 217.044 1.00 7.62 114 ALA A C 1
ATOM 1710 O O . ALA A 1 111 ? 137.347 126.184 218.256 1.00 7.62 114 ALA A O 1
ATOM 1717 N N . ILE A 1 112 ? 136.576 126.228 216.145 1.00 8.39 115 ILE A N 1
ATOM 1718 C CA . ILE A 1 112 ? 135.249 126.635 216.597 1.00 8.39 115 ILE A CA 1
ATOM 1719 C C . ILE A 1 112 ? 134.650 125.581 217.515 1.00 8.39 115 ILE A C 1
ATOM 1720 O O . ILE A 1 112 ? 133.805 125.891 218.362 1.00 8.39 115 ILE A O 1
ATOM 1736 N N . ASP A 1 113 ? 135.067 124.323 217.365 1.00 9.92 116 ASP A N 1
ATOM 1737 C CA . ASP A 1 113 ? 134.604 123.279 218.268 1.00 9.92 116 ASP A CA 1
ATOM 1738 C C . ASP A 1 113 ? 135.124 123.475 219.684 1.00 9.92 116 ASP A C 1
ATOM 1739 O O . ASP A 1 113 ? 134.560 122.905 220.623 1.00 9.92 116 ASP A O 1
ATOM 1748 N N . LEU A 1 114 ? 136.189 124.260 219.857 1.00 9.54 117 LEU A N 1
ATOM 1749 C CA . LEU A 1 114 ? 136.675 124.571 221.194 1.00 9.54 117 LEU A CA 1
ATOM 1750 C C . LEU A 1 114 ? 135.674 125.401 221.981 1.00 9.54 117 LEU A C 1
ATOM 1751 O O . LEU A 1 114 ? 135.804 125.512 223.203 1.00 9.54 117 LEU A O 1
ATOM 1767 N N . THR A 1 115 ? 134.687 125.983 221.308 1.00 9.93 118 THR A N 1
ATOM 1768 C CA . THR A 1 115 ? 133.610 126.708 221.959 1.00 9.93 118 THR A CA 1
ATOM 1769 C C . THR A 1 115 ? 132.444 125.801 222.315 1.00 9.93 118 THR A C 1
ATOM 1770 O O . THR A 1 115 ? 131.412 126.289 222.787 1.00 9.93 118 THR A O 1
ATOM 1781 N N . ASN A 1 116 ? 132.586 124.498 222.094 1.00 11.64 119 ASN A N 1
ATOM 1782 C CA . ASN A 1 116 ? 131.516 123.567 222.405 1.00 11.64 119 ASN A CA 1
ATOM 1783 C C . ASN A 1 116 ? 131.179 123.624 223.888 1.00 11.64 119 ASN A C 1
ATOM 1784 O O . ASN A 1 116 ? 132.058 123.789 224.738 1.00 11.64 119 ASN A O 1
ATOM 1795 N N . LYS A 1 117 ? 129.890 123.478 224.193 1.00 13.00 120 LYS A N 1
ATOM 1796 C CA . LYS A 1 117 ? 129.427 123.592 225.569 1.00 13.00 120 LYS A CA 1
ATOM 1797 C C . LYS A 1 117 ? 130.054 122.550 226.483 1.00 13.00 120 LYS A C 1
ATOM 1798 O O . LYS A 1 117 ? 130.050 122.733 227.705 1.00 13.00 120 LYS A O 1
ATOM 1817 N N . ASN A 1 118 ? 130.590 121.463 225.926 1.00 12.91 121 ASN A N 1
ATOM 1818 C CA . ASN A 1 118 ? 131.248 120.459 226.751 1.00 12.91 121 ASN A CA 1
ATOM 1819 C C . ASN A 1 118 ? 132.410 121.042 227.539 1.00 12.91 121 ASN A C 1
ATOM 1820 O O . ASN A 1 118 ? 132.793 120.477 228.569 1.00 12.91 121 ASN A O 1
ATOM 1831 N N . TYR A 1 119 ? 132.976 122.154 227.077 1.00 11.76 122 TYR A N 1
ATOM 1832 C CA . TYR A 1 119 ? 134.077 122.826 227.748 1.00 11.76 122 TYR A CA 1
ATOM 1833 C C . TYR A 1 119 ? 133.612 124.028 228.553 1.00 11.76 122 TYR A C 1
ATOM 1834 O O . TYR A 1 119 ? 134.445 124.816 229.008 1.00 11.76 122 TYR A O 1
ATOM 1852 N N . ALA A 1 120 ? 132.300 124.177 228.746 1.00 12.60 123 ALA A N 1
ATOM 1853 C CA . ALA A 1 120 ? 131.778 125.346 229.444 1.00 12.60 123 ALA A CA 1
ATOM 1854 C C . ALA A 1 120 ? 132.381 125.490 230.834 1.00 12.60 123 ALA A C 1
ATOM 1855 O O . ALA A 1 120 ? 132.518 126.610 231.336 1.00 12.60 123 ALA A O 1
ATOM 1862 N N . LYS A 1 1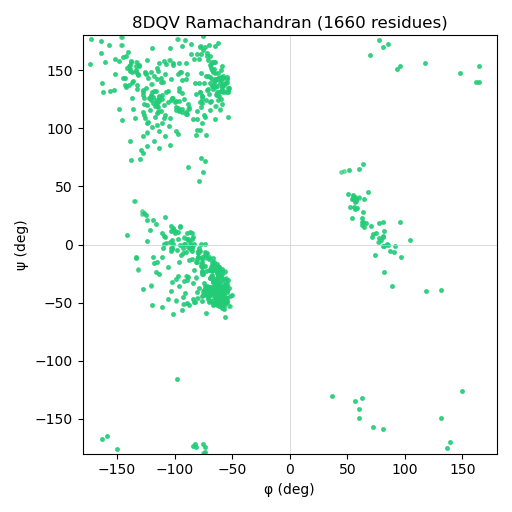21 ? 132.752 124.378 231.465 1.00 13.24 124 LYS A N 1
ATOM 1863 C CA . LYS A 1 121 ? 133.304 124.422 232.812 1.00 13.24 124 LYS A CA 1
ATOM 1864 C C . LYS A 1 121 ? 134.774 124.816 232.846 1.00 13.24 124 LYS A C 1
ATOM 1865 O O . LYS A 1 121 ? 135.314 125.028 233.936 1.00 13.24 124 LYS A O 1
ATOM 1884 N N . SER A 1 122 ? 135.427 124.926 231.694 1.00 12.34 125 SER A N 1
ATOM 1885 C CA . SER A 1 122 ? 136.837 125.281 231.673 1.00 12.34 125 SER A CA 1
ATOM 1886 C C . SER A 1 122 ? 137.009 126.759 231.988 1.00 12.34 125 SER A C 1
ATOM 1887 O O . SER A 1 122 ? 136.246 127.605 231.516 1.00 12.34 125 SER A O 1
ATOM 1895 N N . LYS A 1 123 ? 138.024 127.070 232.795 1.00 12.59 126 LYS A N 1
ATOM 1896 C CA . LYS A 1 123 ? 138.321 128.464 233.094 1.00 12.59 126 LYS A CA 1
ATOM 1897 C C . LYS A 1 123 ? 138.714 129.235 231.843 1.00 12.59 126 LYS A C 1
ATOM 1898 O O . LYS A 1 123 ? 138.628 130.467 231.832 1.00 12.59 126 LYS A O 1
ATOM 1917 N N . LEU A 1 124 ? 139.141 128.537 230.794 1.00 11.18 127 LEU A N 1
ATOM 1918 C CA . LEU A 1 124 ? 139.526 129.149 229.532 1.00 11.18 127 LEU A CA 1
ATOM 1919 C C . LEU A 1 124 ? 138.397 129.166 228.514 1.00 11.18 127 LEU A C 1
ATOM 1920 O O . LEU A 1 124 ? 138.592 129.663 227.401 1.00 11.18 127 LEU A O 1
ATOM 1936 N N . TYR A 1 125 ? 137.225 128.639 228.867 1.00 11.25 128 TYR A N 1
ATOM 1937 C CA . TYR A 1 125 ? 136.148 128.504 227.892 1.00 11.25 128 TYR A CA 1
ATOM 1938 C C . TYR A 1 125 ? 135.725 129.858 227.343 1.00 11.25 128 TYR A C 1
ATOM 1939 O O . TYR A 1 125 ? 135.580 130.031 226.128 1.00 11.25 128 TYR A O 1
ATOM 1957 N N . ASP A 1 126 ? 135.517 130.833 228.228 1.00 11.15 129 ASP A N 1
ATOM 1958 C CA . ASP A 1 126 ? 135.073 132.146 227.780 1.00 11.15 129 ASP A CA 1
ATOM 1959 C C . ASP A 1 126 ? 136.068 132.732 226.789 1.00 11.15 129 ASP A C 1
ATOM 1960 O O . ASP A 1 126 ? 135.684 133.257 225.739 1.00 11.15 129 ASP A O 1
ATOM 1969 N N . GLU A 1 127 ? 137.359 132.621 227.098 1.00 10.26 130 GLU A N 1
ATOM 1970 C CA . GLU A 1 127 ? 138.383 133.111 226.185 1.00 10.26 130 GLU A CA 1
ATOM 1971 C C . GLU A 1 127 ? 138.355 132.342 224.871 1.00 10.26 130 GLU A C 1
ATOM 1972 O O . GLU A 1 127 ? 138.512 132.929 223.794 1.00 10.26 130 GLU A O 1
ATOM 1984 N N . ALA A 1 128 ? 138.155 131.026 224.940 1.00 9.48 131 ALA A N 1
ATOM 1985 C CA . ALA A 1 128 ? 138.044 130.233 223.723 1.00 9.48 131 ALA A CA 1
ATOM 1986 C C . ALA A 1 128 ? 136.868 130.700 222.879 1.00 9.48 131 ALA A C 1
ATOM 1987 O O . ALA A 1 128 ? 136.970 130.794 221.651 1.00 9.48 131 ALA A O 1
ATOM 1994 N N . VAL A 1 129 ? 135.740 130.996 223.524 1.00 9.69 132 VAL A N 1
ATOM 1995 C CA . VAL A 1 129 ? 134.572 131.492 222.804 1.00 9.69 132 VAL A CA 1
ATOM 1996 C C . VAL A 1 129 ? 134.881 132.834 222.154 1.00 9.69 132 VAL A C 1
ATOM 1997 O O . VAL A 1 129 ? 134.551 133.070 220.987 1.00 9.69 132 VAL A O 1
ATOM 2010 N N . ARG A 1 130 ? 135.524 133.736 222.899 1.00 9.98 133 ARG A N 1
ATOM 2011 C CA . ARG A 1 130 ? 135.860 135.042 222.342 1.00 9.98 133 ARG A CA 1
ATOM 2012 C C . ARG A 1 130 ? 136.792 134.905 221.148 1.00 9.98 133 ARG A C 1
ATOM 2013 O O . ARG A 1 130 ? 136.680 135.655 220.172 1.00 9.98 133 ARG A O 1
ATOM 2034 N N . ARG A 1 131 ? 137.724 133.958 221.213 1.00 8.91 134 ARG A N 1
ATOM 2035 C CA . ARG A 1 131 ? 138.737 133.821 220.175 1.00 8.91 134 ARG A CA 1
ATOM 2036 C C . ARG A 1 131 ? 138.222 133.028 218.983 1.00 8.91 134 ARG A C 1
ATOM 2037 O O . ARG A 1 131 ? 138.375 133.449 217.832 1.00 8.91 134 ARG A O 1
ATOM 2058 N N . PHE A 1 132 ? 137.626 131.868 219.244 1.00 8.30 135 PHE A N 1
ATOM 2059 C CA . PHE A 1 132 ? 137.378 130.865 218.220 1.00 8.30 135 PHE A CA 1
ATOM 2060 C C . PHE A 1 132 ? 135.910 130.725 217.854 1.00 8.30 135 PHE A C 1
ATOM 2061 O O . PHE A 1 132 ? 135.560 129.815 217.097 1.00 8.30 135 PHE A O 1
ATOM 2078 N N . ALA A 1 133 ? 135.045 131.594 218.357 1.00 8.60 136 ALA A N 1
ATOM 2079 C CA . ALA A 1 133 ? 133.647 131.508 217.981 1.00 8.60 136 ALA A CA 1
ATOM 2080 C C . ALA A 1 133 ? 133.514 131.696 216.473 1.00 8.60 136 ALA A C 1
ATOM 2081 O O . ALA A 1 133 ? 134.200 132.545 215.891 1.00 8.60 136 ALA A O 1
ATOM 2088 N N . PRO A 1 134 ? 132.657 130.926 215.809 1.00 8.80 137 PRO A N 1
ATOM 2089 C CA . PRO A 1 134 ? 132.560 131.031 214.349 1.00 8.80 137 PRO A CA 1
ATOM 2090 C C . PRO A 1 134 ? 132.131 132.422 213.909 1.00 8.80 137 PRO A C 1
ATOM 2091 O O . PRO A 1 134 ? 131.132 132.967 214.382 1.00 8.80 137 PRO A O 1
ATOM 2102 N N . TYR A 1 135 ? 132.919 132.997 213.004 1.00 9.26 138 TYR A N 1
ATOM 2103 C CA . TYR A 1 135 ? 132.588 134.228 212.296 1.00 9.26 138 TYR A CA 1
ATOM 2104 C C . TYR A 1 135 ? 132.697 135.477 213.160 1.00 9.26 138 TYR A C 1
ATOM 2105 O O . TYR A 1 135 ? 132.609 136.591 212.637 1.00 9.26 138 TYR A O 1
ATOM 2123 N N . VAL A 1 136 ? 132.893 135.321 214.467 1.00 8.86 139 VAL A N 1
ATOM 2124 C CA . VAL A 1 136 ? 132.976 136.474 215.358 1.00 8.86 139 VAL A CA 1
ATOM 2125 C C . VAL A 1 136 ? 134.170 136.332 216.290 1.00 8.86 139 VAL A C 1
ATOM 2126 O O . VAL A 1 136 ? 134.545 137.284 216.982 1.00 8.86 139 VAL A O 1
ATOM 2139 N N . GLY A 1 137 ? 134.771 135.147 216.320 1.00 8.19 140 GLY A N 1
ATOM 2140 C CA . GLY A 1 137 ? 135.924 134.921 217.162 1.00 8.19 140 GLY A CA 1
ATOM 2141 C C . GLY A 1 137 ? 137.029 135.914 216.877 1.00 8.19 140 GLY A C 1
ATOM 2142 O O . GLY A 1 137 ? 137.388 136.136 215.717 1.00 8.19 140 GLY A O 1
ATOM 2146 N N . THR A 1 138 ? 137.575 136.522 217.930 1.00 8.42 141 THR A N 1
ATOM 2147 C CA . THR A 1 138 ? 138.606 137.535 217.740 1.00 8.42 141 THR A CA 1
ATOM 2148 C C . THR A 1 138 ? 139.840 136.952 217.067 1.00 8.42 141 THR A C 1
ATOM 2149 O O . THR A 1 138 ? 140.574 137.674 216.383 1.00 8.42 141 THR A O 1
ATOM 2160 N N . SER A 1 139 ? 140.091 135.659 217.257 1.00 7.75 142 SER A N 1
ATOM 2161 C CA . SER A 1 139 ? 141.137 134.962 216.522 1.00 7.75 142 SER A CA 1
ATOM 2162 C C . SER A 1 139 ? 140.620 134.374 215.221 1.00 7.75 142 SER A C 1
ATOM 2163 O O . SER A 1 139 ? 141.373 134.268 214.247 1.00 7.75 142 SER A O 1
ATOM 2171 N N . TYR A 1 140 ? 139.343 133.997 215.196 1.00 7.83 143 TYR A N 1
ATOM 2172 C CA . TYR A 1 140 ? 138.746 133.431 213.995 1.00 7.83 143 TYR A CA 1
ATOM 2173 C C . TYR A 1 140 ? 138.811 134.413 212.833 1.00 7.83 143 TYR A C 1
ATOM 2174 O O . TYR A 1 140 ? 139.299 134.079 211.749 1.00 7.83 143 TYR A O 1
ATOM 2192 N N . GLN A 1 141 ? 138.327 135.635 213.046 1.00 8.18 144 GLN A N 1
ATOM 2193 C CA . GLN A 1 141 ? 138.238 136.590 211.943 1.00 8.18 144 GLN A CA 1
ATOM 2194 C C . GLN A 1 141 ? 139.591 136.875 211.311 1.00 8.18 144 GLN A C 1
ATOM 2195 O O . GLN A 1 141 ? 139.725 136.705 210.088 1.00 8.18 144 GLN A O 1
ATOM 2209 N N . PRO A 1 142 ? 140.620 137.293 212.053 1.00 7.24 145 PRO A N 1
ATOM 2210 C CA . PRO A 1 142 ? 141.902 137.577 211.390 1.00 7.24 145 PRO A CA 1
ATOM 2211 C C . PRO A 1 142 ? 142.580 136.339 210.841 1.00 7.24 145 PRO A C 1
ATOM 2212 O O . PRO A 1 142 ? 143.181 136.397 209.761 1.00 7.24 145 PRO A O 1
ATOM 2223 N N . GLY A 1 143 ? 142.508 135.217 211.554 1.00 6.66 146 GLY A N 1
ATOM 2224 C CA . GLY A 1 143 ? 143.146 134.009 211.063 1.00 6.66 146 GLY A CA 1
ATOM 2225 C C . GLY A 1 143 ? 142.561 133.549 209.744 1.00 6.66 146 GLY A C 1
ATOM 2226 O O . GLY A 1 143 ? 143.292 133.185 208.821 1.00 6.66 146 GLY A O 1
ATOM 2230 N N . VAL A 1 144 ? 141.234 133.564 209.638 1.00 6.43 147 VAL A N 1
ATOM 2231 C CA . VAL A 1 144 ? 140.582 133.175 208.393 1.00 6.43 147 VAL A CA 1
ATOM 2232 C C . VAL A 1 144 ? 140.824 134.223 207.317 1.00 6.43 147 VAL A C 1
ATOM 2233 O O . VAL A 1 144 ? 141.137 133.893 206.168 1.00 6.43 147 VAL A O 1
ATOM 2246 N N . VAL A 1 145 ? 140.689 135.500 207.672 1.00 6.79 148 VAL A N 1
ATOM 2247 C CA . VAL A 1 145 ? 140.855 136.564 206.690 1.00 6.79 148 VAL A CA 1
ATOM 2248 C C . VAL A 1 145 ? 142.277 136.567 206.150 1.00 6.79 148 VAL A C 1
ATOM 2249 O O . VAL A 1 145 ? 142.500 136.696 204.941 1.00 6.79 148 VAL A O 1
ATOM 2262 N N . LEU A 1 146 ? 143.261 136.421 207.035 1.00 6.06 149 LEU A N 1
ATOM 2263 C CA . LEU A 1 146 ? 144.654 136.447 206.619 1.00 6.06 149 LEU A CA 1
ATOM 2264 C C . LEU A 1 146 ? 145.090 135.155 205.945 1.00 6.06 149 LEU A C 1
ATOM 2265 O O . LEU A 1 146 ? 146.132 135.141 205.284 1.00 6.06 149 LEU A O 1
ATOM 2281 N N . SER A 1 147 ? 144.315 134.079 206.084 1.00 5.26 150 SER A N 1
ATOM 2282 C CA . SER A 1 147 ? 144.675 132.826 205.435 1.00 5.26 150 SER A CA 1
ATOM 2283 C C . SER A 1 147 ? 144.679 132.951 203.920 1.00 5.26 150 SER A C 1
ATOM 2284 O O . SER A 1 147 ? 145.246 132.091 203.239 1.00 5.26 150 SER A O 1
ATOM 2292 N N . ALA A 1 148 ? 144.049 133.990 203.378 1.00 5.22 151 ALA A N 1
ATOM 2293 C CA . ALA A 1 148 ? 144.066 134.213 201.942 1.00 5.22 151 ALA A CA 1
ATOM 2294 C C . ALA A 1 148 ? 145.396 134.768 201.456 1.00 5.22 151 ALA A C 1
ATOM 2295 O O . ALA A 1 148 ? 145.688 134.682 200.260 1.00 5.22 151 ALA A O 1
ATOM 2302 N N . LYS A 1 149 ? 146.205 135.333 202.350 1.00 5.39 152 LYS A N 1
ATOM 2303 C CA . LYS A 1 149 ? 147.441 135.980 201.917 1.00 5.39 152 LYS A CA 1
ATOM 2304 C C . LYS A 1 149 ? 148.423 135.001 201.295 1.00 5.39 152 LYS A C 1
ATOM 2305 O O . LYS A 1 149 ? 148.954 135.298 200.212 1.00 5.39 152 LYS A O 1
ATOM 2324 N N . PRO A 1 150 ? 148.723 133.850 201.901 1.00 4.61 153 PRO A N 1
ATOM 2325 C CA . PRO A 1 150 ? 149.704 132.953 201.273 1.00 4.61 153 PRO A CA 1
ATOM 2326 C C . PRO A 1 150 ? 149.314 132.538 199.869 1.00 4.61 153 PRO A C 1
ATOM 2327 O O . PRO A 1 150 ? 150.185 132.396 199.004 1.00 4.61 153 PRO A O 1
ATOM 2338 N N . VAL A 1 151 ? 148.019 132.348 199.612 1.00 5.09 154 VAL A N 1
ATOM 2339 C CA . VAL A 1 151 ? 147.584 131.941 198.278 1.00 5.09 154 VAL A CA 1
ATOM 2340 C C . VAL A 1 151 ? 147.521 133.111 197.313 1.00 5.09 154 VAL A C 1
ATOM 2341 O O . VAL A 1 151 ? 147.361 132.896 196.107 1.00 5.09 154 VAL A O 1
ATOM 2354 N N . GLU A 1 152 ? 147.639 134.343 197.808 1.00 4.43 155 GLU A N 1
ATOM 2355 C CA . GLU A 1 152 ? 147.937 135.458 196.918 1.00 4.43 155 GLU A CA 1
ATOM 2356 C C . GLU A 1 152 ? 149.310 135.279 196.292 1.00 4.43 155 GLU A C 1
ATOM 2357 O O . GLU A 1 152 ? 149.505 135.559 195.105 1.00 4.43 155 GLU A O 1
ATOM 2369 N N . VAL A 1 153 ? 150.277 134.810 197.081 1.00 4.42 156 VAL A N 1
ATOM 2370 C CA . VAL A 1 153 ? 151.587 134.479 196.533 1.00 4.42 156 VAL A CA 1
ATOM 2371 C C . VAL A 1 153 ? 151.453 133.375 195.497 1.00 4.42 156 VAL A C 1
ATOM 2372 O O . VAL A 1 153 ? 152.058 133.429 194.421 1.00 4.42 156 VAL A O 1
ATOM 2385 N N . TYR A 1 154 ? 150.661 132.354 195.813 1.00 4.60 157 TYR A N 1
ATOM 2386 C CA . TYR A 1 154 ? 150.364 131.308 194.847 1.00 4.60 157 TYR A CA 1
ATOM 2387 C C . TYR A 1 154 ? 149.808 131.905 193.563 1.00 4.60 157 TYR A C 1
ATOM 2388 O O . TYR A 1 154 ? 150.232 131.551 192.459 1.00 4.60 157 TYR A O 1
ATOM 2406 N N . ALA A 1 155 ? 148.861 132.831 193.698 1.00 3.66 158 ALA A N 1
ATOM 2407 C CA . ALA A 1 155 ? 148.256 133.452 192.528 1.00 3.66 158 ALA A CA 1
ATOM 2408 C C . ALA A 1 155 ? 149.259 134.301 191.763 1.00 3.66 158 ALA A C 1
ATOM 2409 O O . ALA A 1 155 ? 149.159 134.424 190.538 1.00 3.66 158 ALA A O 1
ATOM 2416 N N . ILE A 1 156 ? 150.225 134.897 192.462 1.00 4.40 159 ILE A N 1
ATOM 2417 C CA . ILE A 1 156 ? 151.231 135.706 191.785 1.00 4.40 159 ILE A CA 1
ATOM 2418 C C . ILE A 1 156 ? 151.981 134.861 190.769 1.00 4.40 159 ILE A C 1
ATOM 2419 O O . ILE A 1 156 ? 152.258 135.303 189.648 1.00 4.40 159 ILE A O 1
ATOM 2435 N N . PHE A 1 157 ? 152.323 133.634 191.147 1.00 4.29 160 PHE A N 1
ATOM 2436 C CA . PHE A 1 157 ? 153.053 132.731 190.271 1.00 4.29 160 PHE A CA 1
ATOM 2437 C C . PHE A 1 157 ? 152.137 131.839 189.451 1.00 4.29 160 PHE A C 1
ATOM 2438 O O . PHE A 1 157 ? 152.491 131.470 188.327 1.00 4.29 160 PHE A O 1
ATOM 2455 N N . GLY A 1 158 ? 150.974 131.485 189.985 1.00 3.47 161 GLY A N 1
ATOM 2456 C CA . GLY A 1 158 ? 150.049 130.608 189.310 1.00 3.47 161 GLY A CA 1
ATOM 2457 C C . GLY A 1 158 ? 148.876 131.290 188.656 1.00 3.47 161 GLY A C 1
ATOM 2458 O O . GLY A 1 158 ? 148.066 130.615 188.013 1.00 3.47 161 GLY A O 1
ATOM 2462 N N . GLY A 1 159 ? 148.754 132.602 188.799 1.00 3.07 162 GLY A N 1
ATOM 2463 C CA . GLY A 1 159 ? 147.672 133.369 188.214 1.00 3.07 162 GLY A CA 1
ATOM 2464 C C . GLY A 1 159 ? 146.465 133.451 189.109 1.00 3.07 162 GLY A C 1
ATOM 2465 O O . GLY A 1 159 ? 145.780 134.474 189.145 1.00 3.07 162 GLY A O 1
ATOM 2469 N N . GLN A 1 160 ? 146.184 132.378 189.837 1.00 3.94 163 GLN A N 1
ATOM 2470 C CA . GLN A 1 160 ? 145.033 132.364 190.718 1.00 3.94 163 GLN A CA 1
ATOM 2471 C C . GLN A 1 160 ? 145.165 131.215 191.698 1.00 3.94 163 GLN A C 1
ATOM 2472 O O . GLN A 1 160 ? 145.960 130.293 191.508 1.00 3.94 163 GLN A O 1
ATOM 2486 N N . TRP A 1 161 ? 144.352 131.283 192.746 1.00 6.05 164 TRP A N 1
ATOM 2487 C CA . TRP A 1 161 ? 144.210 130.199 193.647 1.00 6.05 164 TRP A CA 1
ATOM 2488 C C . TRP A 1 161 ? 142.814 130.305 194.241 1.00 6.05 164 TRP A C 1
ATOM 2489 O O . TRP A 1 161 ? 142.414 131.405 194.651 1.00 6.05 164 TRP A O 1
ATOM 2510 N N . PRO A 1 162 ? 142.053 129.208 194.295 1.00 5.04 165 PRO A N 1
ATOM 2511 C CA . PRO A 1 162 ? 142.388 127.899 193.732 1.00 5.04 165 PRO A CA 1
ATOM 2512 C C . PRO A 1 162 ? 142.212 127.852 192.225 1.00 5.04 165 PRO A C 1
ATOM 2513 O O . PRO A 1 162 ? 141.648 128.772 191.640 1.00 5.04 165 PRO A O 1
ATOM 2541 N N . SER A 1 164 ? 144.583 126.920 189.592 1.00 3.25 167 SER A N 1
ATOM 2542 C CA . SER A 1 164 ? 145.655 127.086 188.634 1.00 3.25 167 SER A CA 1
ATOM 2543 C C . SER A 1 164 ? 146.133 125.713 188.198 1.00 3.25 167 SER A C 1
ATOM 2544 O O . SER A 1 164 ? 145.998 124.737 188.929 1.00 3.25 167 SER A O 1
ATOM 2552 N N . SER A 1 165 ? 146.677 125.649 186.987 1.00 3.39 168 SER A N 1
ATOM 2553 C CA . SER A 1 165 ? 147.329 124.455 186.468 1.00 3.39 168 SER A CA 1
ATOM 2554 C C . SER A 1 165 ? 148.724 124.806 185.978 1.00 3.39 168 SER A C 1
ATOM 2555 O O . SER A 1 165 ? 149.270 124.144 185.094 1.00 3.39 168 SER A O 1
ATOM 2563 N N . PHE A 1 166 ? 149.310 125.849 186.562 1.00 3.61 169 PHE A N 1
ATOM 2564 C CA . PHE A 1 166 ? 150.515 126.459 186.026 1.00 3.61 169 PHE A CA 1
ATOM 2565 C C . PHE A 1 166 ? 151.758 125.614 186.237 1.00 3.61 169 PHE A C 1
ATOM 2566 O O . PHE A 1 166 ? 152.814 125.959 185.699 1.00 3.61 169 PHE A O 1
ATOM 2583 N N . MET A 1 167 ? 151.673 124.539 187.009 1.00 4.09 170 MET A N 1
ATOM 2584 C CA . MET A 1 167 ? 152.793 123.624 187.164 1.00 4.09 170 MET A CA 1
ATOM 2585 C C . MET A 1 167 ? 152.657 122.569 186.081 1.00 4.09 170 MET A C 1
ATOM 2586 O O . MET A 1 167 ? 151.726 121.760 186.102 1.00 4.09 170 MET A O 1
ATOM 2600 N N . VAL A 1 168 ? 153.580 122.590 185.135 1.00 4.09 171 VAL A N 1
ATOM 2601 C CA . VAL A 1 168 ? 153.503 121.733 183.959 1.00 4.09 171 VAL A CA 1
ATOM 2602 C C . VAL A 1 168 ? 154.786 120.923 183.904 1.00 4.09 171 VAL A C 1
ATOM 2603 O O . VAL A 1 168 ? 155.807 121.305 184.499 1.00 4.09 171 VAL A O 1
ATOM 2616 N N . PRO A 1 169 ? 154.773 119.796 183.205 1.00 5.05 172 PRO A N 1
ATOM 2617 C CA . PRO A 1 169 ? 156.029 119.084 182.969 1.00 5.05 172 PRO A CA 1
ATOM 2618 C C . PRO A 1 169 ? 157.044 120.034 182.357 1.00 5.05 172 PRO A C 1
ATOM 2619 O O . PRO A 1 169 ? 156.746 120.766 181.412 1.00 5.05 172 PRO A O 1
ATOM 2630 N N . GLY A 1 170 ? 158.248 120.032 182.917 1.00 5.01 173 GLY A N 1
ATOM 2631 C CA . GLY A 1 170 ? 159.290 120.933 182.485 1.00 5.01 173 GLY A CA 1
ATOM 2632 C C . GLY A 1 170 ? 159.429 122.188 183.314 1.00 5.01 173 GLY A C 1
ATOM 2633 O O . GLY A 1 170 ? 160.413 122.915 183.145 1.00 5.01 173 GLY A O 1
ATOM 2637 N N . GLY A 1 171 ? 158.480 122.470 184.201 1.00 4.39 174 GLY A N 1
ATOM 2638 C CA . GLY A 1 171 ? 158.612 123.595 185.098 1.00 4.39 174 GLY A CA 1
ATOM 2639 C C . GLY A 1 171 ? 157.285 124.201 185.485 1.00 4.39 174 GLY A C 1
ATOM 2640 O O . GLY A 1 171 ? 156.390 123.514 185.984 1.00 4.39 174 GLY A O 1
ATOM 2644 N N . VAL A 1 172 ? 157.162 125.503 185.269 1.00 4.08 175 VAL A N 1
ATOM 2645 C CA . VAL A 1 172 ? 155.929 126.230 185.509 1.00 4.08 175 VAL A CA 1
ATOM 2646 C C . VAL A 1 172 ? 155.635 127.073 184.281 1.00 4.08 175 VAL A C 1
ATOM 2647 O O . VAL A 1 172 ? 156.538 127.442 183.525 1.00 4.08 175 VAL A O 1
ATOM 2660 N N . MET A 1 173 ? 154.354 127.368 184.076 1.00 3.68 176 MET A N 1
ATOM 2661 C CA . MET A 1 173 ? 153.977 128.213 182.952 1.00 3.68 176 MET A CA 1
ATOM 2662 C C . MET A 1 173 ? 154.441 129.642 183.152 1.00 3.68 176 MET A C 1
ATOM 2663 O O . MET A 1 173 ? 154.708 130.351 182.177 1.00 3.68 176 MET A O 1
ATOM 2677 N N . SER A 1 174 ? 154.543 130.076 184.399 1.00 4.25 177 SER A N 1
ATOM 2678 C CA . SER A 1 174 ? 154.714 131.481 184.697 1.00 4.25 177 SER A CA 1
ATOM 2679 C C . SER A 1 174 ? 156.172 131.900 184.594 1.00 4.25 177 SER A C 1
ATOM 2680 O O . SER A 1 174 ? 157.098 131.089 184.668 1.00 4.25 177 SER A O 1
ATOM 2688 N N . ALA A 1 175 ? 156.356 133.204 184.428 1.00 4.61 178 ALA A N 1
ATOM 2689 C CA . ALA A 1 175 ? 157.667 133.835 184.335 1.00 4.61 178 ALA A CA 1
ATOM 2690 C C . ALA A 1 175 ? 157.675 134.960 185.355 1.00 4.61 178 ALA A C 1
ATOM 2691 O O . ALA A 1 175 ? 157.492 136.134 185.007 1.00 4.61 178 ALA A O 1
ATOM 2698 N N . PRO A 1 176 ? 157.867 134.635 186.628 1.00 4.77 179 PRO A N 1
ATOM 2699 C CA . PRO A 1 176 ? 157.790 135.661 187.667 1.00 4.77 179 PRO A CA 1
ATOM 2700 C C . PRO A 1 176 ? 158.727 136.820 187.377 1.00 4.77 179 PRO A C 1
ATOM 2701 O O . PRO A 1 176 ? 159.854 136.639 186.913 1.00 4.77 179 PRO A O 1
ATOM 2712 N N . THR A 1 177 ? 158.234 138.020 187.637 1.00 5.32 180 THR A N 1
ATOM 2713 C CA . THR A 1 177 ? 159.012 139.235 187.519 1.00 5.32 180 THR A CA 1
ATOM 2714 C C . THR A 1 177 ? 159.533 139.623 188.894 1.00 5.32 180 THR A C 1
ATOM 2715 O O . THR A 1 177 ? 159.240 138.984 189.906 1.00 5.32 180 THR A O 1
ATOM 2726 N N . LEU A 1 178 ? 160.323 140.692 188.928 1.00 6.15 181 LEU A N 1
ATOM 2727 C CA . LEU A 1 178 ? 160.852 141.161 190.199 1.00 6.15 181 LEU A CA 1
ATOM 2728 C C . LEU A 1 178 ? 159.729 141.564 191.143 1.00 6.15 181 LEU A C 1
ATOM 2729 O O . LEU A 1 178 ? 159.746 141.213 192.328 1.00 6.15 181 LEU A O 1
ATOM 2745 N N . SER A 1 179 ? 158.741 142.301 190.633 1.00 5.58 182 SER A N 1
ATOM 2746 C CA . SER A 1 179 ? 157.640 142.745 191.479 1.00 5.58 182 SER A CA 1
ATOM 2747 C C . SER A 1 179 ? 156.837 141.567 192.005 1.00 5.58 182 SER A C 1
ATOM 2748 O O . SER A 1 179 ? 156.270 141.640 193.101 1.00 5.58 182 SER A O 1
ATOM 2756 N N . ASP A 1 180 ? 156.773 140.478 191.241 1.00 5.29 183 ASP A N 1
ATOM 2757 C CA . ASP A 1 180 ? 156.092 139.281 191.718 1.00 5.29 183 ASP A CA 1
ATOM 2758 C C . ASP A 1 180 ? 156.773 138.737 192.964 1.00 5.29 183 ASP A C 1
ATOM 2759 O O . ASP A 1 180 ? 156.115 138.405 193.956 1.00 5.29 183 ASP A O 1
ATOM 2768 N N . VAL A 1 181 ? 158.100 138.638 192.926 1.00 5.34 184 VAL A N 1
ATOM 2769 C CA . VAL A 1 181 ? 158.839 138.068 194.045 1.00 5.34 184 VAL A CA 1
ATOM 2770 C C . VAL A 1 181 ? 158.823 139.017 195.234 1.00 5.34 184 VAL A C 1
ATOM 2771 O O . VAL A 1 181 ? 158.605 138.602 196.378 1.00 5.34 184 VAL A O 1
ATOM 2784 N N . THR A 1 182 ? 159.068 140.304 194.987 1.00 5.55 185 THR A N 1
ATOM 2785 C CA . THR A 1 182 ? 159.058 141.268 196.079 1.00 5.55 185 THR A CA 1
ATOM 2786 C C . THR A 1 182 ? 157.683 141.343 196.720 1.00 5.55 185 THR A C 1
ATOM 2787 O O . THR A 1 182 ? 157.561 141.379 197.949 1.00 5.55 185 THR A O 1
ATOM 2798 N N . ARG A 1 183 ? 156.633 141.360 195.902 1.00 5.24 186 ARG A N 1
ATOM 2799 C CA . ARG A 1 183 ? 155.284 141.364 196.449 1.00 5.24 186 ARG A CA 1
ATOM 2800 C C . ARG A 1 183 ? 155.008 140.081 197.215 1.00 5.24 186 ARG A C 1
ATOM 2801 O O . ARG A 1 183 ? 154.396 140.106 198.289 1.00 5.24 186 ARG A O 1
ATOM 2822 N N . ALA A 1 184 ? 155.453 138.946 196.676 1.00 4.82 187 ALA A N 1
ATOM 2823 C CA . ALA A 1 184 ? 155.260 137.679 197.367 1.00 4.82 187 ALA A CA 1
ATOM 2824 C C . ALA A 1 184 ? 155.947 137.692 198.722 1.00 4.82 187 ALA A C 1
ATOM 2825 O O . ALA A 1 184 ? 155.380 137.244 199.724 1.00 4.82 187 ALA A O 1
ATOM 2832 N N . ILE A 1 185 ? 157.173 138.209 198.769 1.00 5.67 188 ILE A N 1
ATOM 2833 C CA . ILE A 1 185 ? 157.876 138.342 200.038 1.00 5.67 188 ILE A CA 1
ATOM 2834 C C . ILE A 1 185 ? 157.095 139.256 200.970 1.00 5.67 188 ILE A C 1
ATOM 2835 O O . ILE A 1 185 ? 156.888 138.947 202.149 1.00 5.67 188 ILE A O 1
ATOM 2851 N N . ALA A 1 186 ? 156.633 140.390 200.445 1.00 5.83 189 ALA A N 1
ATOM 2852 C CA . ALA A 1 186 ? 155.896 141.340 201.268 1.00 5.83 189 ALA A CA 1
ATOM 2853 C C . ALA A 1 186 ? 154.610 140.726 201.798 1.00 5.83 189 ALA A C 1
ATOM 2854 O O . ALA A 1 186 ? 154.253 140.923 202.965 1.00 5.83 189 ALA A O 1
ATOM 2861 N N . ILE A 1 187 ? 153.895 139.983 200.954 1.00 5.39 190 ILE A N 1
ATOM 2862 C CA . ILE A 1 187 ? 152.676 139.318 201.402 1.00 5.39 190 ILE A CA 1
ATOM 2863 C C . ILE A 1 187 ? 153.007 138.296 202.477 1.00 5.39 190 ILE A C 1
ATOM 2864 O O . ILE A 1 187 ? 152.349 138.220 203.520 1.00 5.39 190 ILE A O 1
ATOM 2880 N N . LEU A 1 188 ? 154.034 137.488 202.226 1.00 5.56 191 LEU A N 1
ATOM 2881 C CA . LEU A 1 188 ? 154.429 136.464 203.181 1.00 5.56 191 LEU A CA 1
ATOM 2882 C C . LEU A 1 188 ? 154.874 137.088 204.495 1.00 5.56 191 LEU A C 1
ATOM 2883 O O . LEU A 1 188 ? 154.485 136.637 205.577 1.00 5.56 191 LEU A O 1
ATOM 2899 N N . GLU A 1 189 ? 155.693 138.136 204.416 1.00 6.33 192 GLU A N 1
ATOM 2900 C CA . GLU A 1 189 ? 156.163 138.794 205.628 1.00 6.33 192 GLU A CA 1
ATOM 2901 C C . GLU A 1 189 ? 155.003 139.409 206.393 1.00 6.33 192 GLU A C 1
ATOM 2902 O O . GLU A 1 189 ? 154.938 139.316 207.624 1.00 6.33 192 GLU A O 1
ATOM 2914 N N . HIS A 1 190 ? 154.081 140.049 205.677 1.00 6.42 193 HIS A N 1
ATOM 2915 C CA . HIS A 1 190 ? 152.919 140.641 206.326 1.00 6.42 193 HIS A CA 1
ATOM 2916 C C . HIS A 1 190 ? 152.070 139.570 206.989 1.00 6.42 193 HIS A C 1
ATOM 2917 O O . HIS A 1 190 ? 151.628 139.724 208.133 1.00 6.42 193 HIS A O 1
ATOM 2931 N N . TRP A 1 191 ? 151.831 138.471 206.277 1.00 5.95 194 TRP A N 1
ATOM 2932 C CA . TRP A 1 191 ? 151.037 137.389 206.836 1.00 5.95 194 TRP A CA 1
ATOM 2933 C C . TRP A 1 191 ? 151.733 136.773 208.039 1.00 5.95 194 TRP A C 1
ATOM 2934 O O . TRP A 1 191 ? 151.101 136.509 209.068 1.00 5.95 194 TRP A O 1
ATOM 2955 N N . ASN A 1 192 ? 153.040 136.547 207.929 1.00 6.80 195 ASN A N 1
ATOM 2956 C CA . ASN A 1 192 ? 153.781 135.974 209.043 1.00 6.80 195 ASN A CA 1
ATOM 2957 C C . ASN A 1 192 ? 153.749 136.901 210.246 1.00 6.80 195 ASN A C 1
ATOM 2958 O O . ASN A 1 192 ? 153.530 136.459 211.379 1.00 6.80 195 ASN A O 1
ATOM 2969 N N . ASP A 1 193 ? 153.965 138.195 210.017 1.00 8.36 196 ASP A N 1
ATOM 2970 C CA . ASP A 1 193 ? 153.957 139.150 211.116 1.00 8.36 196 ASP A CA 1
ATOM 2971 C C . ASP A 1 193 ? 152.562 139.274 211.712 1.00 8.36 196 ASP A C 1
ATOM 2972 O O . ASP A 1 193 ? 152.387 139.209 212.933 1.00 8.36 196 ASP A O 1
ATOM 2981 N N . ASN A 1 194 ? 151.554 139.440 210.857 1.00 7.35 197 ASN A N 1
ATOM 2982 C CA . ASN A 1 194 ? 150.226 139.797 211.340 1.00 7.35 197 ASN A CA 1
ATOM 2983 C C . ASN A 1 194 ? 149.515 138.610 211.971 1.00 7.35 197 ASN A C 1
ATOM 2984 O O . ASN A 1 194 ? 148.874 138.753 213.018 1.00 7.35 197 ASN A O 1
ATOM 2995 N N . TRP A 1 195 ? 149.591 137.434 211.349 1.00 6.71 198 TRP A N 1
ATOM 2996 C CA . TRP A 1 195 ? 148.930 136.260 211.903 1.00 6.71 198 TRP A CA 1
ATOM 2997 C C . TRP A 1 195 ? 149.900 135.328 212.620 1.00 6.71 198 TRP A C 1
ATOM 2998 O O . TRP A 1 195 ? 149.745 135.063 213.814 1.00 6.71 198 TRP A O 1
ATOM 3019 N N . LEU A 1 196 ? 150.901 134.820 211.904 1.00 6.81 199 LEU A N 1
ATOM 3020 C CA . LEU A 1 196 ? 151.693 133.720 212.438 1.00 6.81 199 LEU A CA 1
ATOM 3021 C C . LEU A 1 196 ? 152.436 134.129 213.700 1.00 6.81 199 LEU A C 1
ATOM 3022 O O . LEU A 1 196 ? 152.459 133.383 214.686 1.00 6.81 199 LEU A O 1
ATOM 3038 N N . GLU A 1 197 ? 153.043 135.309 213.693 1.00 8.20 200 GLU A N 1
ATOM 3039 C CA . GLU A 1 197 ? 153.853 135.748 214.820 1.00 8.20 200 GLU A CA 1
ATOM 3040 C C . GLU A 1 197 ? 153.029 136.502 215.856 1.00 8.20 200 GLU A C 1
ATOM 3041 O O . GLU A 1 197 ? 153.090 136.189 217.048 1.00 8.20 200 GLU A O 1
ATOM 3053 N N . LYS A 1 198 ? 152.253 137.494 215.421 1.00 8.83 201 LYS A N 1
ATOM 3054 C CA . LYS A 1 198 ? 151.497 138.300 216.373 1.00 8.83 201 LYS A CA 1
ATOM 3055 C C . LYS A 1 198 ? 150.325 137.524 216.959 1.00 8.83 201 LYS A C 1
ATOM 3056 O O . LYS A 1 198 ? 150.081 137.582 218.169 1.00 8.83 201 LYS A O 1
ATOM 3075 N N . GLN A 1 199 ? 149.592 136.791 216.124 1.00 7.27 202 GLN A N 1
ATOM 3076 C CA . GLN A 1 199 ? 148.372 136.130 216.573 1.00 7.27 202 GLN A CA 1
ATOM 3077 C C . GLN A 1 199 ? 148.631 134.693 217.010 1.00 7.27 202 GLN A C 1
ATOM 3078 O O . GLN A 1 199 ? 148.308 134.314 218.139 1.00 7.27 202 GLN A O 1
ATOM 3092 N N . TRP A 1 200 ? 149.195 133.876 216.121 1.00 7.50 203 TRP A N 1
ATOM 3093 C CA . TRP A 1 200 ? 149.349 132.464 216.442 1.00 7.50 203 TRP A CA 1
ATOM 3094 C C . TRP A 1 200 ? 150.404 132.248 217.519 1.00 7.50 203 TRP A C 1
ATOM 3095 O O . TRP A 1 200 ? 150.162 131.546 218.507 1.00 7.50 203 TRP A O 1
ATOM 3116 N N . LEU A 1 201 ? 151.582 132.842 217.346 1.00 8.27 204 LEU A N 1
ATOM 3117 C CA . LEU A 1 201 ? 152.709 132.551 218.222 1.00 8.27 204 LEU A CA 1
ATOM 3118 C C . LEU A 1 201 ? 152.856 133.554 219.356 1.00 8.27 204 LEU A C 1
ATOM 3119 O O . LEU A 1 201 ? 153.235 133.175 220.468 1.00 8.27 204 LEU A O 1
ATOM 3135 N N . GLY A 1 202 ? 152.568 134.826 219.103 1.00 9.34 205 GLY A N 1
ATOM 3136 C CA . GLY A 1 202 ? 152.948 135.850 220.052 1.00 9.34 205 GLY A CA 1
ATOM 3137 C C . GLY A 1 202 ? 154.442 136.016 220.171 1.00 9.34 205 GLY A C 1
ATOM 3138 O O . GLY A 1 202 ? 154.923 136.576 221.157 1.00 9.34 205 GLY A O 1
ATOM 3142 N N . CYS A 1 203 ? 155.188 135.529 219.186 1.00 9.91 206 CYS A N 1
ATOM 3143 C CA . CYS A 1 203 ? 156.641 135.599 219.176 1.00 9.91 206 CYS A CA 1
ATOM 3144 C C . CYS A 1 203 ? 157.105 135.329 217.751 1.00 9.91 206 CYS A C 1
ATOM 3145 O O . CYS A 1 203 ? 156.307 135.011 216.866 1.00 9.91 206 CYS A O 1
ATOM 3153 N N . SER A 1 204 ? 158.408 135.455 217.537 1.00 9.62 207 SER A N 1
ATOM 3154 C CA . SER A 1 204 ? 158.969 135.228 216.217 1.00 9.62 207 SER A CA 1
ATOM 3155 C C . SER A 1 204 ? 158.879 133.755 215.840 1.00 9.62 207 SER A C 1
ATOM 3156 O O . SER A 1 204 ? 158.821 132.870 216.697 1.00 9.62 207 SER A O 1
ATOM 3164 N N . VAL A 1 205 ? 158.869 133.498 214.532 1.00 8.12 208 VAL A N 1
ATOM 3165 C CA . VAL A 1 205 ? 158.919 132.121 214.055 1.00 8.12 208 VAL A CA 1
ATOM 3166 C C . VAL A 1 205 ? 160.200 131.452 214.530 1.00 8.12 208 VAL A C 1
ATOM 3167 O O . VAL A 1 205 ? 160.213 130.261 214.860 1.00 8.12 208 VAL A O 1
ATOM 3180 N N . ASP A 1 206 ? 161.297 132.210 214.574 1.00 9.94 209 ASP A N 1
ATOM 3181 C CA . ASP A 1 206 ? 162.558 131.658 215.052 1.00 9.94 209 ASP A CA 1
ATOM 3182 C C . ASP A 1 206 ? 162.433 131.175 216.490 1.00 9.94 209 ASP A C 1
ATOM 3183 O O . ASP A 1 206 ? 162.934 130.100 216.838 1.00 9.94 209 ASP A O 1
ATOM 3192 N N . ARG A 1 207 ? 161.765 131.956 217.342 1.00 10.33 210 ARG A N 1
ATOM 3193 C CA . ARG A 1 207 ? 161.621 131.563 218.738 1.00 10.33 210 ARG A CA 1
ATOM 3194 C C . ARG A 1 207 ? 160.847 130.259 218.857 1.00 10.33 210 ARG A C 1
ATOM 3195 O O . ARG A 1 207 ? 161.220 129.374 219.636 1.00 10.33 210 ARG A O 1
ATOM 3216 N N . TRP A 1 208 ? 159.763 130.124 218.097 1.00 9.21 211 TRP A N 1
ATOM 3217 C CA . TRP A 1 208 ? 158.981 128.897 218.154 1.00 9.21 211 TRP A CA 1
ATOM 3218 C C . TRP A 1 208 ? 159.800 127.711 217.678 1.00 9.21 211 TRP A C 1
ATOM 3219 O O . TRP A 1 208 ? 159.744 126.625 218.267 1.00 9.21 211 TRP A O 1
ATOM 3240 N N . LEU A 1 209 ? 160.559 127.898 216.604 1.00 8.81 212 LEU A N 1
ATOM 3241 C CA . LEU A 1 209 ? 161.369 126.821 216.067 1.00 8.81 212 LEU A CA 1
ATOM 3242 C C . LEU A 1 209 ? 162.539 126.464 216.976 1.00 8.81 212 LEU A C 1
ATOM 3243 O O . LEU A 1 209 ? 163.171 125.429 216.751 1.00 8.81 212 LEU A O 1
ATOM 3259 N N . GLU A 1 210 ? 162.832 127.266 218.005 1.00 11.48 213 GLU A N 1
ATOM 3260 C CA . GLU A 1 210 ? 163.838 126.828 218.963 1.00 11.48 213 GLU A CA 1
ATOM 3261 C C . GLU A 1 210 ? 163.295 125.709 219.845 1.00 11.48 213 GLU A C 1
ATOM 3262 O O . GLU A 1 210 ? 164.067 125.073 220.567 1.00 11.48 213 GLU A O 1
ATOM 3274 N N . ASN A 1 211 ? 161.988 125.450 219.800 1.00 10.78 214 ASN A N 1
ATOM 3275 C CA . ASN A 1 211 ? 161.388 124.383 220.588 1.00 10.78 214 ASN A CA 1
ATOM 3276 C C . ASN A 1 211 ? 161.760 123.043 219.970 1.00 10.78 214 ASN A C 1
ATOM 3277 O O . ASN A 1 211 ? 161.285 122.697 218.884 1.00 10.78 214 ASN A O 1
ATOM 3288 N N . LYS A 1 212 ? 162.617 122.295 220.660 1.00 11.45 215 LYS A N 1
ATOM 3289 C CA . LYS A 1 212 ? 163.059 120.984 220.214 1.00 11.45 215 LYS A CA 1
ATOM 3290 C C . LYS A 1 212 ? 162.506 119.859 221.070 1.00 11.45 215 LYS A C 1
ATOM 3291 O O . LYS A 1 212 ? 162.755 118.688 220.767 1.00 11.45 215 LYS A O 1
ATOM 3310 N N . THR A 1 213 ? 161.765 120.179 222.124 1.00 11.39 216 THR A N 1
ATOM 3311 C CA . THR A 1 213 ? 161.192 119.181 223.009 1.00 11.39 216 THR A CA 1
ATOM 3312 C C . THR A 1 213 ? 159.811 119.638 223.442 1.00 11.39 216 THR A C 1
ATOM 3313 O O . THR A 1 213 ? 159.458 120.814 223.330 1.00 11.39 216 THR A O 1
ATOM 3324 N N . TRP A 1 214 ? 159.028 118.686 223.944 1.00 10.90 217 TRP A N 1
ATOM 3325 C CA . TRP A 1 214 ? 157.720 119.030 224.483 1.00 10.90 217 TRP A CA 1
ATOM 3326 C C . TRP A 1 214 ? 157.852 120.001 225.648 1.00 10.90 217 TRP A C 1
ATOM 3327 O O . TRP A 1 214 ? 157.073 120.954 225.766 1.00 10.90 217 TRP A O 1
ATOM 3348 N N . ASN A 1 215 ? 158.834 119.774 226.522 1.00 11.87 218 ASN A N 1
ATOM 3349 C CA . ASN A 1 215 ? 159.064 120.696 227.628 1.00 11.87 218 ASN A CA 1
ATOM 3350 C C . ASN A 1 215 ? 159.394 122.092 227.120 1.00 11.87 218 ASN A C 1
ATOM 3351 O O . ASN A 1 215 ? 158.998 123.092 227.729 1.00 11.87 218 ASN A O 1
ATOM 3362 N N . ASP A 1 216 ? 160.125 122.183 226.007 1.00 11.34 219 ASP A N 1
ATOM 3363 C CA . ASP A 1 216 ? 160.386 123.486 225.409 1.00 11.34 219 ASP A CA 1
ATOM 3364 C C . ASP A 1 216 ? 159.086 124.161 224.999 1.00 11.34 219 ASP A C 1
ATOM 3365 O O . ASP A 1 216 ? 158.910 125.368 225.202 1.00 11.34 219 ASP A O 1
ATOM 3374 N N . VAL A 1 217 ? 158.162 123.395 224.419 1.00 10.56 220 VAL A N 1
ATOM 3375 C CA . VAL A 1 217 ? 156.864 123.949 224.046 1.00 10.56 220 VAL A CA 1
ATOM 3376 C C . VAL A 1 217 ? 156.129 124.440 225.284 1.00 10.56 220 VAL A C 1
ATOM 3377 O O . VAL A 1 217 ? 155.569 125.542 225.302 1.00 10.56 220 VAL A O 1
ATOM 3390 N N . LEU A 1 218 ? 156.123 123.629 226.343 1.00 11.21 221 LEU A N 1
ATOM 3391 C CA . LEU A 1 218 ? 155.458 124.034 227.576 1.00 11.21 221 LEU A CA 1
ATOM 3392 C C . LEU A 1 218 ? 156.115 125.273 228.168 1.00 11.21 221 LEU A C 1
ATOM 3393 O O . LEU A 1 218 ? 155.427 126.204 228.602 1.00 11.21 221 LEU A O 1
ATOM 3409 N N . ALA A 1 219 ? 157.448 125.301 228.196 1.00 11.71 222 ALA A N 1
ATOM 3410 C CA . ALA A 1 219 ? 158.149 126.478 228.693 1.00 11.71 222 ALA A CA 1
ATOM 3411 C C . ALA A 1 219 ? 157.902 127.677 227.791 1.00 11.71 222 ALA A C 1
ATOM 3412 O O . ALA A 1 219 ? 157.811 128.815 228.266 1.00 11.71 222 ALA A O 1
ATOM 3419 N N . TRP A 1 220 ? 157.794 127.438 226.485 1.00 10.30 223 TRP A N 1
ATOM 3420 C CA . TRP A 1 220 ? 157.508 128.520 225.553 1.00 10.30 223 TRP A CA 1
ATOM 3421 C C . TRP A 1 220 ? 156.164 129.162 225.862 1.00 10.30 223 TRP A C 1
ATOM 3422 O O . TRP A 1 220 ? 156.017 130.386 225.784 1.00 10.30 223 TRP A O 1
ATOM 3443 N N . VAL A 1 221 ? 155.170 128.347 226.219 1.00 10.77 224 VAL A N 1
ATOM 3444 C CA . VAL A 1 221 ? 153.854 128.881 226.553 1.00 10.77 224 VAL A CA 1
ATOM 3445 C C . VAL A 1 221 ? 153.944 129.797 227.764 1.00 10.77 224 VAL A C 1
ATOM 3446 O O . VAL A 1 221 ? 153.342 130.876 227.792 1.00 10.77 224 VAL A O 1
ATOM 3459 N N . ASP A 1 222 ? 154.692 129.383 228.782 1.00 12.93 225 ASP A N 1
ATOM 3460 C CA . ASP A 1 222 ? 154.795 130.126 230.029 1.00 12.93 225 ASP A CA 1
ATOM 3461 C C . ASP A 1 222 ? 155.953 131.113 230.040 1.00 12.93 225 ASP A C 1
ATOM 3462 O O . ASP A 1 222 ? 156.149 131.803 231.046 1.00 12.93 225 ASP A O 1
ATOM 3471 N N . GLU A 1 223 ? 156.719 131.206 228.951 1.00 12.65 226 GLU A N 1
ATOM 3472 C CA . GLU A 1 223 ? 157.882 132.086 228.945 1.00 12.65 226 GLU A CA 1
ATOM 3473 C C . GLU A 1 223 ? 157.477 133.538 229.153 1.00 12.65 226 GLU A C 1
ATOM 3474 O O . GLU A 1 223 ? 158.123 134.266 229.914 1.00 12.65 226 GLU A O 1
ATOM 3486 N N . ASN A 1 224 ? 156.414 133.978 228.487 1.00 12.18 227 ASN A N 1
ATOM 3487 C CA . ASN A 1 224 ? 155.987 135.365 228.588 1.00 12.18 227 ASN A CA 1
ATOM 3488 C C . ASN A 1 224 ? 154.513 135.458 228.227 1.00 12.18 227 ASN A C 1
ATOM 3489 O O . ASN A 1 224 ? 153.897 134.494 227.766 1.00 12.18 227 ASN A O 1
ATOM 3500 N N . GLU A 1 225 ? 153.957 136.650 228.446 1.00 12.29 228 GLU A N 1
ATOM 3501 C CA . GLU A 1 225 ? 152.531 136.864 228.230 1.00 12.29 228 GLU A CA 1
ATOM 3502 C C . GLU A 1 225 ? 152.154 136.666 226.767 1.00 12.29 228 GLU A C 1
ATOM 3503 O O . GLU A 1 225 ? 151.120 136.062 226.462 1.00 12.29 228 GLU A O 1
ATOM 3515 N N . SER A 1 226 ? 152.977 137.172 225.848 1.00 10.79 229 SER A N 1
ATOM 3516 C CA . SER A 1 226 ? 152.616 137.136 224.434 1.00 10.79 229 SER A CA 1
ATOM 3517 C C . SER A 1 226 ? 152.452 135.703 223.948 1.00 10.79 229 SER A C 1
ATOM 3518 O O . SER A 1 226 ? 151.472 135.369 223.273 1.00 10.79 229 SER A O 1
ATOM 3526 N N . GLN A 1 227 ? 153.409 134.839 224.285 1.00 10.68 230 GLN A N 1
ATOM 3527 C CA . GLN A 1 227 ? 153.311 133.437 223.900 1.00 10.68 230 GLN A CA 1
ATOM 3528 C C . GLN A 1 227 ? 152.243 132.716 224.705 1.00 10.68 230 GLN A C 1
ATOM 3529 O O . GLN A 1 227 ? 151.546 131.845 224.175 1.00 10.68 230 GLN A O 1
ATOM 3543 N N . TYR A 1 228 ? 152.093 133.079 225.977 1.00 10.98 231 TYR A N 1
ATOM 3544 C CA . TYR A 1 228 ? 151.075 132.462 226.817 1.00 10.98 231 TYR A CA 1
ATOM 3545 C C . TYR A 1 228 ? 149.680 132.712 226.265 1.00 10.98 231 TYR A C 1
ATOM 3546 O O . TYR A 1 228 ? 148.851 131.796 226.209 1.00 10.98 231 TYR A O 1
ATOM 3564 N N . ASN A 1 229 ? 149.403 133.944 225.846 1.00 10.36 232 ASN A N 1
ATOM 3565 C CA . ASN A 1 229 ? 148.089 134.328 225.354 1.00 10.36 232 ASN A CA 1
ATOM 3566 C C . ASN A 1 229 ? 147.991 134.282 223.839 1.00 10.36 232 ASN A C 1
ATOM 3567 O O . ASN A 1 229 ? 146.960 134.671 223.286 1.00 10.36 232 ASN A O 1
ATOM 3578 N N . SER A 1 230 ? 149.035 133.828 223.157 1.00 9.04 233 SER A N 1
ATOM 3579 C CA . SER A 1 230 ? 148.928 133.594 221.732 1.00 9.04 233 SER A CA 1
ATOM 3580 C C . SER A 1 230 ? 147.943 132.460 221.478 1.00 9.04 233 SER A C 1
ATOM 3581 O O . SER A 1 230 ? 147.672 131.630 222.349 1.00 9.04 233 SER A O 1
ATOM 3589 N N . ASP A 1 231 ? 147.389 132.437 220.266 1.00 8.01 234 ASP A N 1
ATOM 3590 C CA . ASP A 1 231 ? 146.481 131.353 219.913 1.00 8.01 234 ASP A CA 1
ATOM 3591 C C . ASP A 1 231 ? 147.149 130.004 220.132 1.00 8.01 234 ASP A C 1
ATOM 3592 O O . ASP A 1 231 ? 146.515 129.055 220.605 1.00 8.01 234 ASP A O 1
ATOM 3601 N N . CYS A 1 232 ? 148.435 129.904 219.796 1.00 8.79 235 CYS A N 1
ATOM 3602 C CA . CYS A 1 232 ? 149.166 128.665 220.033 1.00 8.79 235 CYS A CA 1
ATOM 3603 C C . CYS A 1 232 ? 149.240 128.356 221.520 1.00 8.79 235 CYS A C 1
ATOM 3604 O O . CYS A 1 232 ? 148.890 127.254 221.958 1.00 8.79 235 CYS A O 1
ATOM 3612 N N . GLY A 1 233 ? 149.690 129.325 222.314 1.00 9.44 236 GLY A N 1
ATOM 3613 C CA . GLY A 1 233 ? 149.804 129.095 223.742 1.00 9.44 236 GLY A CA 1
ATOM 3614 C C . GLY A 1 233 ? 148.460 128.828 224.385 1.00 9.44 236 GLY A C 1
ATOM 3615 O O . GLY A 1 233 ? 148.324 127.928 225.215 1.00 9.44 236 GLY A O 1
ATOM 3619 N N . PHE A 1 234 ? 147.446 129.602 224.003 1.00 9.54 237 PHE A N 1
ATOM 3620 C CA . PHE A 1 234 ? 146.106 129.344 224.507 1.00 9.54 237 PHE A CA 1
ATOM 3621 C C . PHE A 1 234 ? 145.620 127.973 224.066 1.00 9.54 237 PHE A C 1
ATOM 3622 O O . PHE A 1 234 ? 145.036 127.225 224.858 1.00 9.54 237 PHE A O 1
ATOM 3639 N N . PHE A 1 235 ? 145.855 127.627 222.801 1.00 8.95 238 PHE A N 1
ATOM 3640 C CA . PHE A 1 235 ? 145.408 126.335 222.298 1.00 8.95 238 PHE A CA 1
ATOM 3641 C C . PHE A 1 235 ? 146.044 125.195 223.077 1.00 8.95 238 PHE A C 1
ATOM 3642 O O . PHE A 1 235 ? 145.364 124.232 223.450 1.00 8.95 238 PHE A O 1
ATOM 3659 N N . ILE A 1 236 ? 147.348 125.284 223.331 1.00 9.86 239 ILE A N 1
ATOM 3660 C CA . ILE A 1 236 ? 148.026 124.245 224.099 1.00 9.86 239 ILE A CA 1
ATOM 3661 C C . ILE A 1 236 ? 147.435 124.161 225.498 1.00 9.86 239 ILE A C 1
ATOM 3662 O O . ILE A 1 236 ? 147.115 123.076 225.996 1.00 9.86 239 ILE A O 1
ATOM 3678 N N . ARG A 1 237 ? 147.278 125.311 226.150 1.00 10.45 240 ARG A N 1
ATOM 3679 C CA . ARG A 1 237 ? 146.704 125.326 227.489 1.00 10.45 240 ARG A CA 1
ATOM 3680 C C . ARG A 1 237 ? 145.263 124.840 227.469 1.00 10.45 240 ARG A C 1
ATOM 3681 O O . ARG A 1 237 ? 144.833 124.106 228.365 1.00 10.45 240 ARG A O 1
ATOM 3702 N N . TYR A 1 238 ? 144.500 125.247 226.455 1.00 10.54 241 TYR A N 1
ATOM 3703 C CA . TYR A 1 238 ? 143.126 124.780 226.338 1.00 10.54 241 TYR A CA 1
ATOM 3704 C C . TYR A 1 238 ? 143.075 123.273 226.136 1.00 10.54 241 TYR A C 1
ATOM 3705 O O . TYR A 1 238 ? 142.268 122.580 226.766 1.00 10.54 241 TYR A O 1
ATOM 3723 N N . CYS A 1 239 ? 143.934 122.747 225.264 1.00 10.98 242 CYS A N 1
ATOM 3724 C CA . CYS A 1 239 ? 143.962 121.309 225.026 1.00 10.98 242 CYS A CA 1
ATOM 3725 C C . CYS A 1 239 ? 144.289 120.553 226.303 1.00 10.98 242 CYS A C 1
ATOM 3726 O O . CYS A 1 239 ? 143.644 119.552 226.634 1.00 10.98 242 CYS A O 1
ATOM 3734 N N . LEU A 1 240 ? 145.301 121.018 227.033 1.00 11.31 243 LEU A N 1
ATOM 3735 C CA . LEU A 1 240 ? 145.685 120.349 228.268 1.00 11.31 243 LEU A CA 1
ATOM 3736 C C . LEU A 1 240 ? 144.613 120.498 229.337 1.00 11.31 243 LEU A C 1
ATOM 3737 O O . LEU A 1 240 ? 144.490 119.636 230.214 1.00 11.31 243 LEU A O 1
ATOM 3753 N N . ASP A 1 241 ? 143.830 121.575 229.279 1.00 12.18 244 ASP A N 1
ATOM 3754 C CA . ASP A 1 241 ? 142.785 121.792 230.272 1.00 12.18 244 ASP A CA 1
ATOM 3755 C C . ASP A 1 241 ? 141.537 120.974 229.966 1.00 12.18 244 ASP A C 1
ATOM 3756 O O . ASP A 1 241 ? 140.924 120.411 230.880 1.00 12.18 244 ASP A O 1
ATOM 3765 N N . VAL A 1 242 ? 141.145 120.895 228.691 1.00 11.53 245 VAL A N 1
ATOM 3766 C CA . VAL A 1 242 ? 139.912 120.208 228.319 1.00 11.53 245 VAL A CA 1
ATOM 3767 C C . VAL A 1 242 ? 140.141 118.760 227.910 1.00 11.53 245 VAL A C 1
ATOM 3768 O O . VAL A 1 242 ? 139.162 118.019 227.728 1.00 11.53 245 VAL A O 1
ATOM 3781 N N . GLY A 1 243 ? 141.391 118.331 227.758 1.00 11.46 246 GLY A N 1
ATOM 3782 C CA . GLY A 1 243 ? 141.687 116.933 227.523 1.00 11.46 246 GLY A CA 1
ATOM 3783 C C . GLY A 1 243 ? 141.872 116.531 226.079 1.00 11.46 246 GLY A C 1
ATOM 3784 O O . GLY A 1 243 ? 141.768 115.340 225.769 1.00 11.46 246 GLY A O 1
ATOM 3788 N N . LEU A 1 244 ? 142.143 117.479 225.182 1.00 10.48 247 LEU A N 1
ATOM 3789 C CA . LEU A 1 244 ? 142.396 117.129 223.791 1.00 10.48 247 LEU A CA 1
ATOM 3790 C C . LEU A 1 244 ? 143.723 116.408 223.606 1.00 10.48 247 LEU A C 1
ATOM 3791 O O . LEU A 1 244 ? 143.962 115.849 222.531 1.00 10.48 247 LEU A O 1
ATOM 3807 N N . ASP A 1 245 ? 144.583 116.412 224.619 1.00 11.16 248 ASP A N 1
ATOM 3808 C CA . ASP A 1 245 ? 145.811 115.634 224.617 1.00 11.16 248 ASP A CA 1
ATOM 3809 C C . ASP A 1 245 ? 145.592 114.202 225.083 1.00 11.16 248 ASP A C 1
ATOM 3810 O O . ASP A 1 245 ? 146.539 113.409 225.069 1.00 11.16 248 ASP A O 1
ATOM 3819 N N . LYS A 1 246 ? 144.372 113.857 225.490 1.00 11.79 249 LYS A N 1
ATOM 3820 C CA . LYS A 1 246 ? 144.085 112.554 226.071 1.00 11.79 249 LYS A CA 1
ATOM 3821 C C . LYS A 1 246 ? 143.534 111.551 225.068 1.00 11.79 249 LYS A C 1
ATOM 3822 O O . LYS A 1 246 ? 143.505 110.353 225.370 1.00 11.79 249 LYS A O 1
ATOM 3841 N N . TYR A 1 247 ? 143.091 111.997 223.895 1.00 10.73 250 TYR A N 1
ATOM 3842 C CA . TYR A 1 247 ? 142.507 111.091 222.917 1.00 10.73 250 TYR A CA 1
ATOM 3843 C C . TYR A 1 247 ? 142.855 111.574 221.516 1.00 10.73 250 TYR A C 1
ATOM 3844 O O . TYR A 1 247 ? 143.511 112.603 221.332 1.00 10.73 250 TYR A O 1
ATOM 3862 N N . GLY A 1 248 ? 142.401 110.814 220.524 1.00 9.43 251 GLY A N 1
ATOM 3863 C CA . GLY A 1 248 ? 142.792 111.057 219.153 1.00 9.43 251 GLY A CA 1
ATOM 3864 C C . GLY A 1 248 ? 144.174 110.557 218.814 1.00 9.43 251 GLY A C 1
ATOM 3865 O O . GLY A 1 248 ? 144.750 110.989 217.810 1.00 9.43 251 GLY A O 1
ATOM 3869 N N . GLN A 1 249 ? 144.726 109.653 219.625 1.00 10.00 252 GLN A N 1
ATOM 3870 C CA . GLN A 1 249 ? 146.093 109.191 219.414 1.00 10.00 252 GLN A CA 1
ATOM 3871 C C . GLN A 1 249 ? 146.248 108.543 218.045 1.00 10.00 252 GLN A C 1
ATOM 3872 O O . GLN A 1 249 ? 147.189 108.845 217.303 1.00 10.00 252 GLN A O 1
ATOM 3886 N N . GLY A 1 250 ? 145.334 107.648 217.697 1.00 9.32 253 GLY A N 1
ATOM 3887 C CA . GLY A 1 250 ? 145.379 107.012 216.402 1.00 9.32 253 GLY A CA 1
ATOM 3888 C C . GLY A 1 250 ? 146.367 105.859 216.343 1.00 9.32 253 GLY A C 1
ATOM 3889 O O . GLY A 1 250 ? 146.762 105.265 217.351 1.00 9.32 253 GLY A O 1
ATOM 3893 N N . VAL A 1 251 ? 146.773 105.550 215.111 1.00 8.85 254 VAL A N 1
ATOM 3894 C CA . VAL A 1 251 ? 147.615 104.383 214.865 1.00 8.85 254 VAL A CA 1
ATOM 3895 C C . VAL A 1 251 ? 148.970 104.543 215.540 1.00 8.85 254 VAL A C 1
ATOM 3896 O O . VAL A 1 251 ? 149.530 103.580 216.077 1.00 8.85 254 VAL A O 1
ATOM 3909 N N . GLY A 1 252 ? 149.523 105.751 215.518 1.00 8.86 255 GLY A N 1
ATOM 3910 C CA . GLY A 1 252 ? 150.884 105.964 215.953 1.00 8.86 255 GLY A CA 1
ATOM 3911 C C . GLY A 1 252 ? 151.918 105.640 214.903 1.00 8.86 255 GLY A C 1
ATOM 3912 O O . GLY A 1 252 ? 153.117 105.800 215.164 1.00 8.86 255 GLY A O 1
ATOM 3916 N N . ASN A 1 253 ? 151.491 105.183 213.732 1.00 8.93 256 ASN A N 1
ATOM 3917 C CA . ASN A 1 253 ? 152.363 104.936 212.597 1.00 8.93 256 ASN A CA 1
ATOM 3918 C C . ASN A 1 253 ? 152.041 105.948 211.512 1.00 8.93 256 ASN A C 1
ATOM 3919 O O . ASN A 1 253 ? 150.872 106.263 211.271 1.00 8.93 256 ASN A O 1
ATOM 3930 N N . TYR A 1 254 ? 153.078 106.455 210.859 1.00 8.32 257 TYR A N 1
ATOM 3931 C CA . TYR A 1 254 ? 152.945 107.639 210.034 1.00 8.32 257 TYR A CA 1
ATOM 3932 C C . TYR A 1 254 ? 153.585 107.440 208.675 1.00 8.32 257 TYR A C 1
ATOM 3933 O O . TYR A 1 254 ? 154.594 106.746 208.531 1.00 8.32 257 TYR A O 1
ATOM 3951 N N . LEU A 1 255 ? 152.975 108.071 207.679 1.00 7.10 258 LEU A N 1
ATOM 3952 C CA . LEU A 1 255 ? 153.480 108.088 206.318 1.00 7.10 258 LEU A CA 1
ATOM 3953 C C . LEU A 1 255 ? 153.720 109.533 205.923 1.00 7.10 258 LEU A C 1
ATOM 3954 O O . LEU A 1 255 ? 152.809 110.363 205.998 1.00 7.10 258 LEU A O 1
ATOM 3970 N N . ALA A 1 256 ? 154.940 109.825 205.500 1.00 6.82 259 ALA A N 1
ATOM 3971 C CA . ALA A 1 256 ? 155.285 111.113 204.920 1.00 6.82 259 ALA A CA 1
ATOM 3972 C C . ALA A 1 256 ? 155.960 110.837 203.588 1.00 6.82 259 ALA A C 1
ATOM 3973 O O . ALA A 1 256 ? 157.039 110.238 203.548 1.00 6.82 259 ALA A O 1
ATOM 3980 N N . THR A 1 257 ? 155.309 111.236 202.501 1.00 6.24 260 THR A N 1
ATOM 3981 C CA . THR A 1 257 ? 155.940 111.197 201.193 1.00 6.24 260 THR A CA 1
ATOM 3982 C C . THR A 1 257 ? 156.860 112.381 200.969 1.00 6.24 260 THR A C 1
ATOM 3983 O O . THR A 1 257 ? 157.667 112.354 200.034 1.00 6.24 260 THR A O 1
ATOM 3994 N N . GLY A 1 258 ? 156.751 113.411 201.796 1.00 6.25 261 GLY A N 1
ATOM 3995 C CA . GLY A 1 258 ? 157.614 114.561 201.687 1.00 6.25 261 GLY A CA 1
ATOM 3996 C C . GLY A 1 258 ? 157.339 115.379 200.447 1.00 6.25 261 GLY A C 1
ATOM 3997 O O . GLY A 1 258 ? 156.677 114.918 199.514 1.00 6.25 261 GLY A O 1
ATOM 4001 N N . THR A 1 259 ? 157.834 116.608 200.441 1.00 5.64 262 THR A N 1
ATOM 4002 C CA . THR A 1 259 ? 157.772 117.468 199.269 1.00 5.64 262 THR A CA 1
ATOM 4003 C C . THR A 1 259 ? 158.858 118.526 199.424 1.00 5.64 262 THR A C 1
ATOM 4004 O O . THR A 1 259 ? 159.753 118.394 200.266 1.00 5.64 262 THR A O 1
ATOM 4015 N N . TYR A 1 260 ? 158.764 119.588 198.625 1.00 5.41 263 TYR A N 1
ATOM 4016 C CA . TYR A 1 260 ? 159.737 120.675 198.656 1.00 5.41 263 TYR A CA 1
ATOM 4017 C C . TYR A 1 260 ? 161.128 120.194 198.250 1.00 5.41 263 TYR A C 1
ATOM 4018 O O . TYR A 1 260 ? 162.048 120.097 199.062 1.00 5.41 263 TYR A O 1
ATOM 4036 N N . PHE A 1 261 ? 161.254 119.862 196.977 1.00 5.90 264 PHE A N 1
ATOM 4037 C CA . PHE A 1 261 ? 162.522 119.404 196.441 1.00 5.90 264 PHE A CA 1
ATOM 4038 C C . PHE A 1 261 ? 163.576 120.497 196.482 1.00 5.90 264 PHE A C 1
ATOM 4039 O O . PHE A 1 261 ? 163.294 121.671 196.231 1.00 5.90 264 PHE A O 1
ATOM 4056 N N . GLU A 1 262 ? 164.792 120.098 196.808 1.00 6.84 265 GLU A N 1
ATOM 4057 C CA . GLU A 1 262 ? 165.934 120.970 196.646 1.00 6.84 265 GLU A CA 1
ATOM 4058 C C . GLU A 1 262 ? 166.160 121.167 195.154 1.00 6.84 265 GLU A C 1
ATOM 4059 O O . GLU A 1 262 ? 166.315 120.177 194.429 1.00 6.84 265 GLU A O 1
ATOM 4071 N N . PRO A 1 263 ? 166.177 122.402 194.651 1.00 6.23 266 PRO A N 1
ATOM 4072 C CA . PRO A 1 263 ? 166.194 122.583 193.192 1.00 6.23 266 PRO A CA 1
ATOM 4073 C C . PRO A 1 263 ? 167.339 121.870 192.495 1.00 6.23 266 PRO A C 1
ATOM 4074 O O . PRO A 1 263 ? 167.151 121.338 191.395 1.00 6.23 266 PRO A O 1
ATOM 4085 N N . SER A 1 264 ? 168.522 121.828 193.109 1.00 7.38 267 SER A N 1
ATOM 4086 C CA . SER A 1 264 ? 169.678 121.240 192.446 1.00 7.38 267 SER A CA 1
ATOM 4087 C C . SER A 1 264 ? 169.609 119.720 192.389 1.00 7.38 267 SER A C 1
ATOM 4088 O O . SER A 1 264 ? 170.320 119.111 191.584 1.00 7.38 267 SER A O 1
ATOM 4096 N N . LEU A 1 265 ? 168.775 119.097 193.219 1.00 6.92 268 LEU A N 1
ATOM 4097 C CA . LEU A 1 265 ? 168.741 117.647 193.350 1.00 6.92 268 LEU A CA 1
ATOM 4098 C C . LEU A 1 265 ? 167.571 116.997 192.630 1.00 6.92 268 LEU A C 1
ATOM 4099 O O . LEU A 1 265 ? 167.498 115.765 192.594 1.00 6.92 268 LEU A O 1
ATOM 4115 N N . TYR A 1 266 ? 166.657 117.778 192.070 1.00 6.33 269 TYR A N 1
ATOM 4116 C CA . TYR A 1 266 ? 165.505 117.244 191.359 1.00 6.33 269 TYR A CA 1
ATOM 4117 C C . TYR A 1 266 ? 165.297 117.986 190.051 1.00 6.33 269 TYR A C 1
ATOM 4118 O O . TYR A 1 266 ? 164.167 118.246 189.630 1.00 6.33 269 TYR A O 1
ATOM 4136 N N . GLU A 1 267 ? 166.399 118.338 189.387 1.00 7.25 270 GLU A N 1
ATOM 4137 C CA . GLU A 1 267 ? 166.316 118.957 188.073 1.00 7.25 270 GLU A CA 1
ATOM 4138 C C . GLU A 1 267 ? 165.828 117.983 187.015 1.00 7.25 270 GLU A C 1
ATOM 4139 O O . GLU A 1 267 ? 165.328 118.415 185.974 1.00 7.25 270 GLU A O 1
ATOM 4151 N N . ASN A 1 268 ? 165.970 116.686 187.256 1.00 7.08 271 ASN A N 1
ATOM 4152 C CA . ASN A 1 268 ? 165.499 115.644 186.349 1.00 7.08 271 ASN A CA 1
ATOM 4153 C C . ASN A 1 268 ? 164.674 114.687 187.190 1.00 7.08 271 ASN A C 1
ATOM 4154 O O . ASN A 1 268 ? 165.167 113.643 187.635 1.00 7.08 271 ASN A O 1
ATOM 4165 N N . PRO A 1 269 ? 163.417 115.030 187.453 1.00 6.24 272 PRO A N 1
ATOM 4166 C CA . PRO A 1 269 ? 162.613 114.227 188.374 1.00 6.24 272 PRO A CA 1
ATOM 4167 C C . PRO A 1 269 ? 162.578 112.760 187.989 1.00 6.24 272 PRO A C 1
ATOM 4168 O O . PRO A 1 269 ? 162.323 112.398 186.839 1.00 6.24 272 PRO A O 1
ATOM 4179 N N . THR A 1 270 ? 162.838 111.916 188.978 1.00 7.35 273 THR A N 1
ATOM 4180 C CA . THR A 1 270 ? 162.697 110.481 188.848 1.00 7.35 273 THR A CA 1
ATOM 4181 C C . THR A 1 270 ? 162.053 109.960 190.120 1.00 7.35 273 THR A C 1
ATOM 4182 O O . THR A 1 270 ? 162.109 110.596 191.175 1.00 7.35 273 THR A O 1
ATOM 4193 N N . ILE A 1 271 ? 161.428 108.793 190.005 1.00 7.70 274 ILE A N 1
ATOM 4194 C CA . ILE A 1 271 ? 160.853 108.152 191.180 1.00 7.70 274 ILE A CA 1
ATOM 4195 C C . ILE A 1 271 ? 161.951 107.786 192.169 1.00 7.70 274 ILE A C 1
ATOM 4196 O O . ILE A 1 271 ? 161.810 107.985 193.382 1.00 7.70 274 ILE A O 1
ATOM 4212 N N . GLU A 1 272 ? 163.067 107.258 191.665 1.00 10.48 275 GLU A N 1
ATOM 4213 C CA . GLU A 1 272 ? 164.122 106.766 192.546 1.00 10.48 275 GLU A CA 1
ATOM 4214 C C . GLU A 1 272 ? 164.822 107.904 193.279 1.00 10.48 275 GLU A C 1
ATOM 4215 O O . GLU A 1 272 ? 165.153 107.775 194.463 1.00 10.48 275 GLU A O 1
ATOM 4227 N N . GLY A 1 273 ? 165.066 109.019 192.597 1.00 8.20 276 GLY A N 1
ATOM 4228 C CA . GLY A 1 273 ? 165.779 110.134 193.179 1.00 8.20 276 GLY A CA 1
ATOM 4229 C C . GLY A 1 273 ? 164.925 111.085 193.975 1.00 8.20 276 GLY A C 1
ATOM 4230 O O . GLY A 1 273 ? 165.415 112.116 194.442 1.00 8.20 276 GLY A O 1
ATOM 4234 N N . ARG A 1 274 ? 163.646 110.763 194.147 1.00 6.57 277 ARG A N 1
ATOM 4235 C CA . ARG A 1 274 ? 162.732 111.689 194.798 1.00 6.57 277 ARG A CA 1
ATOM 4236 C C . ARG A 1 274 ? 163.107 111.910 196.258 1.00 6.57 277 ARG A C 1
ATOM 4237 O O . ARG A 1 274 ? 163.247 113.053 196.706 1.00 6.57 277 ARG A O 1
ATOM 4258 N N . ASN A 1 275 ? 163.296 110.826 197.011 1.00 7.98 278 ASN A N 1
ATOM 4259 C CA . ASN A 1 275 ? 163.457 110.954 198.456 1.00 7.98 278 ASN A CA 1
ATOM 4260 C C . ASN A 1 275 ? 164.665 111.810 198.810 1.00 7.98 278 ASN A C 1
ATOM 4261 O O . ASN A 1 275 ? 164.590 112.667 199.697 1.00 7.98 278 ASN A O 1
ATOM 4272 N N . ALA A 1 276 ? 165.788 111.595 198.126 1.00 7.42 279 ALA A N 1
ATOM 4273 C CA . ALA A 1 276 ? 167.007 112.312 198.476 1.00 7.42 279 ALA A CA 1
ATOM 4274 C C . ALA A 1 276 ? 166.868 113.807 198.229 1.00 7.42 279 ALA A C 1
ATOM 4275 O O . ALA A 1 276 ? 167.437 114.613 198.972 1.00 7.42 279 ALA A O 1
ATOM 4282 N N . ALA A 1 277 ? 166.125 114.194 197.195 1.00 6.61 280 ALA A N 1
ATOM 4283 C CA . ALA A 1 277 ? 165.982 115.596 196.833 1.00 6.61 280 ALA A CA 1
ATOM 4284 C C . ALA A 1 277 ? 164.974 116.335 197.701 1.00 6.61 280 ALA A C 1
ATOM 4285 O O . ALA A 1 277 ? 164.909 117.566 197.634 1.00 6.61 280 ALA A O 1
ATOM 4292 N N . LEU A 1 278 ? 164.196 115.623 198.507 1.00 6.73 281 LEU A N 1
ATOM 4293 C CA . LEU A 1 278 ? 163.175 116.264 199.319 1.00 6.73 281 LEU A CA 1
ATOM 4294 C C . LEU A 1 278 ? 163.802 117.109 200.418 1.00 6.73 281 LEU A C 1
ATOM 4295 O O . LEU A 1 278 ? 164.780 116.708 201.052 1.00 6.73 281 LEU A O 1
ATOM 4311 N N . ILE A 1 279 ? 163.226 118.286 200.640 1.00 6.73 282 ILE A N 1
ATOM 4312 C CA . ILE A 1 279 ? 163.541 119.094 201.813 1.00 6.73 282 ILE A CA 1
ATOM 4313 C C . ILE A 1 279 ? 162.654 118.690 202.975 1.00 6.73 282 ILE A C 1
ATOM 4314 O O . ILE A 1 279 ? 163.137 118.388 204.070 1.00 6.73 282 ILE A O 1
ATOM 4330 N N . GLY A 1 280 ? 161.347 118.669 202.738 1.00 6.61 283 GLY A N 1
ATOM 4331 C CA . GLY A 1 280 ? 160.436 118.121 203.711 1.00 6.61 283 GLY A CA 1
ATOM 4332 C C . GLY A 1 280 ? 160.473 116.625 203.530 1.00 6.61 283 GLY A C 1
ATOM 4333 O O . GLY A 1 280 ? 159.824 116.071 202.639 1.00 6.61 283 GLY A O 1
ATOM 4337 N N . ARG A 1 281 ? 161.245 115.967 204.382 1.00 8.92 284 ARG A N 1
ATOM 4338 C CA . ARG A 1 281 ? 161.643 114.598 204.114 1.00 8.92 284 ARG A CA 1
ATOM 4339 C C . ARG A 1 281 ? 160.450 113.662 204.093 1.00 8.92 284 ARG A C 1
ATOM 4340 O O . ARG A 1 281 ? 159.506 113.797 204.876 1.00 8.92 284 ARG A O 1
ATOM 4361 N N . SER A 1 282 ? 160.510 112.702 203.183 1.00 7.51 285 SER A N 1
ATOM 4362 C CA . SER A 1 282 ? 159.632 111.556 203.250 1.00 7.51 285 SER A CA 1
ATOM 4363 C C . SER A 1 282 ? 160.071 110.662 204.401 1.00 7.51 285 SER A C 1
ATOM 4364 O O . SER A 1 282 ? 161.174 110.788 204.938 1.00 7.51 285 SER A O 1
ATOM 4372 N N . GLY A 1 283 ? 159.193 109.753 204.787 1.00 7.93 286 GLY A N 1
ATOM 4373 C CA . GLY A 1 283 ? 159.535 108.820 205.831 1.00 7.93 286 GLY A CA 1
ATOM 4374 C C . GLY A 1 283 ? 158.323 108.130 206.400 1.00 7.93 286 GLY A C 1
ATOM 4375 O O . GLY A 1 283 ? 157.269 108.745 206.587 1.00 7.93 286 GLY A O 1
ATOM 4379 N N . VAL A 1 284 ? 158.464 106.839 206.665 1.00 8.73 287 VAL A N 1
ATOM 4380 C CA . VAL A 1 284 ? 157.428 106.044 207.300 1.00 8.73 287 VAL A CA 1
ATOM 4381 C C . VAL A 1 284 ? 157.904 105.728 208.706 1.00 8.73 287 VAL A C 1
ATOM 4382 O O . VAL A 1 284 ? 158.964 105.118 208.891 1.00 8.73 287 VAL A O 1
ATOM 4395 N N . PHE A 1 285 ? 157.130 106.157 209.691 1.00 9.69 288 PHE A N 1
ATOM 4396 C CA . PHE A 1 285 ? 157.422 105.916 211.095 1.00 9.69 288 PHE A CA 1
ATOM 4397 C C . PHE A 1 285 ? 156.403 104.904 211.592 1.00 9.69 288 PHE A C 1
ATOM 4398 O O . PHE A 1 285 ? 155.218 105.222 211.718 1.00 9.69 288 PHE A O 1
ATOM 4415 N N . ALA A 1 286 ? 156.859 103.687 211.852 1.00 11.04 289 ALA A N 1
ATOM 4416 C CA . ALA A 1 286 ? 155.978 102.602 212.245 1.00 11.04 289 ALA A CA 1
ATOM 4417 C C . ALA A 1 286 ? 156.673 101.754 213.294 1.00 11.04 289 ALA A C 1
ATOM 4418 O O . ALA A 1 286 ? 157.851 101.421 213.152 1.00 11.04 289 ALA A O 1
ATOM 4425 N N . ASP A 1 287 ? 155.934 101.398 214.341 1.00 13.91 290 ASP A N 1
ATOM 4426 C CA . ASP A 1 287 ? 156.468 100.552 215.409 1.00 13.91 290 ASP A CA 1
ATOM 4427 C C . ASP A 1 287 ? 157.687 101.197 216.054 1.00 13.91 290 ASP A C 1
ATOM 4428 O O . ASP A 1 287 ? 158.601 100.507 216.505 1.00 13.91 290 ASP A O 1
ATOM 4437 N N . GLY A 1 288 ? 157.711 102.531 216.085 1.00 12.21 291 GLY A N 1
ATOM 4438 C CA . GLY A 1 288 ? 158.796 103.263 216.704 1.00 12.21 291 GLY A CA 1
ATOM 4439 C C . GLY A 1 288 ? 160.055 103.340 215.874 1.00 12.21 291 GLY A C 1
ATOM 4440 O O . GLY A 1 288 ? 161.068 103.863 216.353 1.00 12.21 291 GLY A O 1
ATOM 4444 N N . ARG A 1 289 ? 160.020 102.840 214.646 1.00 12.45 292 ARG A N 1
ATOM 4445 C CA . ARG A 1 289 ? 161.168 102.806 213.759 1.00 12.45 292 ARG A CA 1
ATOM 4446 C C . ARG A 1 289 ? 160.917 103.693 212.550 1.00 12.45 292 ARG A C 1
ATOM 4447 O O . ARG A 1 289 ? 159.775 103.897 212.130 1.00 12.45 292 ARG A O 1
ATOM 4468 N N . TYR A 1 290 ? 162.003 104.213 211.996 1.00 10.99 293 TYR A N 1
ATOM 4469 C CA . TYR A 1 290 ? 161.961 105.047 210.809 1.00 10.99 293 TYR A CA 1
ATOM 4470 C C . TYR A 1 290 ? 162.241 104.190 209.585 1.00 10.99 293 TYR A C 1
ATOM 4471 O O . TYR A 1 290 ? 163.189 103.399 209.577 1.00 10.99 293 TYR A O 1
ATOM 4489 N N . PHE A 1 291 ? 161.407 104.340 208.565 1.00 10.87 294 PHE A N 1
ATOM 4490 C CA . PHE A 1 291 ? 161.581 103.657 207.297 1.00 10.87 294 PHE A CA 1
ATOM 4491 C C . PHE A 1 291 ? 161.593 104.676 206.169 1.00 10.87 294 PHE A C 1
ATOM 4492 O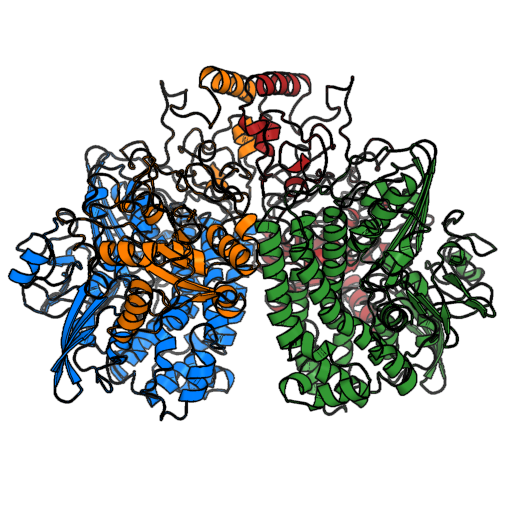 O . PHE A 1 291 ? 160.949 105.726 206.249 1.00 10.87 294 PHE A O 1
ATOM 4509 N N . GLU A 1 292 ? 162.341 104.360 205.119 1.00 10.36 295 GLU A N 1
ATOM 4510 C CA . GLU A 1 292 ? 162.351 105.188 203.925 1.00 10.36 295 GLU A CA 1
ATOM 4511 C C . GLU A 1 292 ? 161.093 104.914 203.115 1.00 10.36 295 GLU A C 1
ATOM 4512 O O . GLU A 1 292 ? 160.748 103.755 202.863 1.00 10.36 295 GLU A O 1
ATOM 4524 N N . PHE A 1 293 ? 160.405 105.976 202.714 1.00 7.92 296 PHE A N 1
ATOM 4525 C CA . PHE A 1 293 ? 159.190 105.805 201.936 1.00 7.92 296 PHE A CA 1
ATOM 4526 C C . PHE A 1 293 ? 159.518 105.220 200.570 1.00 7.92 296 PHE A C 1
ATOM 4527 O O . PHE A 1 293 ? 160.477 105.632 199.913 1.00 7.92 296 PHE A O 1
ATOM 4544 N N . ASP A 1 294 ? 158.708 104.255 200.145 1.00 8.69 297 ASP A N 1
ATOM 4545 C CA . ASP A 1 294 ? 158.807 103.680 198.810 1.00 8.69 297 ASP A CA 1
ATOM 4546 C C . ASP A 1 294 ? 157.400 103.548 198.254 1.00 8.69 297 ASP A C 1
ATOM 4547 O O . ASP A 1 294 ? 156.583 102.803 198.801 1.00 8.69 297 ASP A O 1
ATOM 4556 N N . GLN A 1 295 ? 157.124 104.267 197.166 1.00 7.21 298 GLN A N 1
ATOM 4557 C CA . GLN A 1 295 ? 155.784 104.251 196.594 1.00 7.21 298 GLN A CA 1
ATOM 4558 C C . GLN A 1 295 ? 155.365 102.846 196.190 1.00 7.21 298 GLN A C 1
ATOM 4559 O O . GLN A 1 295 ? 154.168 102.547 196.133 1.00 7.21 298 GLN A O 1
ATOM 4573 N N . ALA A 1 296 ? 156.332 101.974 195.907 1.00 7.66 299 ALA A N 1
ATOM 4574 C CA . ALA A 1 296 ? 156.016 100.602 195.535 1.00 7.66 299 ALA A CA 1
ATOM 4575 C C . ALA A 1 296 ? 155.323 99.849 196.660 1.00 7.66 299 ALA A C 1
ATOM 4576 O O . ALA A 1 296 ? 154.632 98.860 196.396 1.00 7.66 299 ALA A O 1
ATOM 4583 N N . ASN A 1 297 ? 155.496 100.291 197.901 1.00 8.55 300 ASN A N 1
ATOM 4584 C CA . ASN A 1 297 ? 154.870 99.650 199.048 1.00 8.55 300 ASN A CA 1
ATOM 4585 C C . ASN A 1 297 ? 153.456 100.145 199.293 1.00 8.55 300 ASN A C 1
ATOM 4586 O O . ASN A 1 297 ? 152.793 99.654 200.212 1.00 8.55 300 ASN A O 1
ATOM 4597 N N . VAL A 1 298 ? 152.985 101.101 198.504 1.00 7.38 301 VAL A N 1
ATOM 4598 C CA . VAL A 1 298 ? 151.638 101.626 198.665 1.00 7.38 301 VAL A CA 1
ATOM 4599 C C . VAL A 1 298 ? 150.666 100.686 197.975 1.00 7.38 301 VAL A C 1
ATOM 4600 O O . VAL A 1 298 ? 150.859 100.312 196.813 1.00 7.38 301 VAL A O 1
ATOM 4613 N N . THR A 1 299 ? 149.626 100.294 198.694 1.00 8.84 302 THR A N 1
ATOM 4614 C CA . THR A 1 299 ? 148.524 99.543 198.128 1.00 8.84 302 THR A CA 1
ATOM 4615 C C . THR A 1 299 ? 147.225 100.166 198.601 1.00 8.84 302 THR A C 1
ATOM 4616 O O . THR A 1 299 ? 147.148 100.723 199.699 1.00 8.84 302 THR A O 1
ATOM 4627 N N . GLU A 1 300 ? 146.209 100.079 197.756 1.00 8.31 303 GLU A N 1
ATOM 4628 C CA . GLU A 1 300 ? 144.877 100.559 198.085 1.00 8.31 303 GLU A CA 1
ATOM 4629 C C . GLU A 1 300 ? 143.936 99.368 198.124 1.00 8.31 303 GLU A C 1
ATOM 4630 O O . GLU A 1 300 ? 143.810 98.636 197.137 1.00 8.31 303 GLU A O 1
ATOM 4642 N N . ASP A 1 301 ? 143.287 99.178 199.263 1.00 9.57 304 ASP A N 1
ATOM 4643 C CA . ASP A 1 301 ? 142.306 98.124 199.442 1.00 9.57 304 ASP A CA 1
ATOM 4644 C C . ASP A 1 301 ? 140.913 98.728 199.383 1.00 9.57 304 ASP A C 1
ATOM 4645 O O . ASP A 1 301 ? 140.686 99.840 199.867 1.00 9.57 304 ASP A O 1
ATOM 4654 N N . VAL A 1 302 ? 139.988 97.998 198.769 1.00 8.92 305 VAL A N 1
ATOM 4655 C CA . VAL A 1 302 ? 138.621 98.475 198.609 1.00 8.92 305 VAL A CA 1
ATOM 4656 C C . VAL A 1 302 ? 137.655 97.451 199.186 1.00 8.92 305 VAL A C 1
ATOM 4657 O O . VAL A 1 302 ? 136.489 97.386 198.781 1.00 8.92 305 VAL A O 1
ATOM 4670 N N . THR A 1 303 ? 138.129 96.652 200.142 1.00 9.67 306 THR A N 1
ATOM 4671 C CA . THR A 1 303 ? 137.283 95.617 200.725 1.00 9.67 306 THR A CA 1
ATOM 4672 C C . THR A 1 303 ? 136.053 96.228 201.382 1.00 9.67 306 THR A C 1
ATOM 4673 O O . THR A 1 303 ? 134.932 95.737 201.209 1.00 9.67 306 THR A O 1
ATOM 4684 N N . HIS A 1 304 ? 136.246 97.301 202.142 1.00 9.32 307 HIS A N 1
ATOM 4685 C CA . HIS A 1 304 ? 135.152 98.030 202.761 1.00 9.32 307 HIS A CA 1
ATOM 4686 C C . HIS A 1 304 ? 134.844 99.324 202.026 1.00 9.32 307 HIS A C 1
ATOM 4687 O O . HIS A 1 304 ? 134.106 100.165 202.548 1.00 9.32 307 HIS A O 1
ATOM 4701 N N . SER A 1 305 ? 135.403 99.503 200.835 1.00 8.48 308 SER A N 1
ATOM 4702 C CA . SER A 1 305 ? 135.152 100.663 199.999 1.00 8.48 308 SER A CA 1
ATOM 4703 C C . SER A 1 305 ? 134.155 100.311 198.902 1.00 8.48 308 SER A C 1
ATOM 4704 O O . SER A 1 305 ? 134.031 99.157 198.488 1.00 8.48 308 SER A O 1
ATOM 4712 N N . PHE A 1 306 ? 133.452 101.335 198.420 1.00 8.88 309 PHE A N 1
ATOM 4713 C CA . PHE A 1 306 ? 132.443 101.164 197.377 1.00 8.88 309 PHE A CA 1
ATOM 4714 C C . PHE A 1 306 ? 133.107 101.042 196.004 1.00 8.88 309 PHE A C 1
ATOM 4715 O O . PHE A 1 306 ? 132.803 101.767 195.059 1.00 8.88 309 PHE A O 1
ATOM 4732 N N . TYR A 1 307 ? 134.025 100.087 195.910 1.00 8.26 310 TYR A N 1
ATOM 4733 C CA . TYR A 1 307 ? 134.708 99.793 194.665 1.00 8.26 310 TYR A CA 1
ATOM 4734 C C . TYR A 1 307 ? 134.846 98.289 194.514 1.00 8.26 310 TYR A C 1
ATOM 4735 O O . TYR A 1 307 ? 134.861 97.546 195.499 1.00 8.26 310 TYR A O 1
ATOM 4753 N N . GLU A 1 308 ? 134.937 97.852 193.266 1.00 10.23 311 GLU A N 1
ATOM 4754 C CA . GLU A 1 308 ? 135.208 96.457 192.977 1.00 10.23 311 GLU A CA 1
ATOM 4755 C C . GLU A 1 308 ? 136.684 96.162 193.195 1.00 10.23 311 GLU A C 1
ATOM 4756 O O . GLU A 1 308 ? 137.550 97.016 192.986 1.00 10.23 311 GLU A O 1
ATOM 4768 N N . GLY A 1 309 ? 136.960 94.951 193.626 1.00 12.65 312 GLY A N 1
ATOM 4769 C CA . GLY A 1 309 ? 138.316 94.513 193.885 1.00 12.65 312 GLY A CA 1
ATOM 4770 C C . GLY A 1 309 ? 138.328 93.507 195.017 1.00 12.65 312 GLY A C 1
ATOM 4771 O O . GLY A 1 309 ? 137.532 93.556 195.949 1.00 12.65 312 GLY A O 1
ATOM 4775 N N . ASN A 1 310 ? 139.266 92.564 194.932 1.00 15.85 313 ASN A N 1
ATOM 4776 C CA . ASN A 1 310 ? 139.421 91.532 195.943 1.00 15.85 313 ASN A CA 1
ATOM 4777 C C . ASN A 1 310 ? 140.766 91.559 196.650 1.00 15.85 313 ASN A C 1
ATOM 4778 O O . ASN A 1 310 ? 140.894 90.933 197.708 1.00 15.85 313 ASN A O 1
ATOM 4789 N N . ARG A 1 311 ? 141.762 92.250 196.108 1.00 13.48 314 ARG A N 1
ATOM 4790 C CA . ARG A 1 311 ? 143.083 92.319 196.709 1.00 13.48 314 ARG A CA 1
ATOM 4791 C C . ARG A 1 311 ? 143.613 93.740 196.611 1.00 13.48 314 ARG A C 1
ATOM 4792 O O . ARG A 1 311 ? 143.209 94.497 195.721 1.00 13.48 314 ARG A O 1
ATOM 4813 N N . PRO A 1 312 ? 144.515 94.129 197.511 1.00 11.25 315 PRO A N 1
ATOM 4814 C CA . PRO A 1 312 ? 145.109 95.465 197.419 1.00 11.25 315 PRO A CA 1
ATOM 4815 C C . PRO A 1 312 ? 145.825 95.649 196.092 1.00 11.25 315 PRO A C 1
ATOM 4816 O O . PRO A 1 312 ? 146.479 94.737 195.585 1.00 11.25 315 PRO A O 1
ATOM 4827 N N . LEU A 1 313 ? 145.698 96.847 195.534 1.00 9.68 316 LEU A N 1
ATOM 4828 C CA . LEU A 1 313 ? 146.302 97.184 194.256 1.00 9.68 316 LEU A CA 1
ATOM 4829 C C . LEU A 1 313 ? 147.303 98.305 194.453 1.00 9.68 316 LEU A C 1
ATOM 4830 O O . LEU A 1 313 ? 146.996 99.311 195.101 1.00 9.68 316 LEU A O 1
ATOM 4846 N N . HIS A 1 314 ? 148.492 98.132 193.901 1.00 7.74 317 HIS A N 1
ATOM 4847 C CA . HIS A 1 314 ? 149.372 99.270 193.760 1.00 7.74 317 HIS A CA 1
ATOM 4848 C C . HIS A 1 314 ? 148.747 100.254 192.775 1.00 7.74 317 HIS A C 1
ATOM 4849 O O . HIS A 1 314 ? 148.202 99.841 191.748 1.00 7.74 317 HIS A O 1
ATOM 4863 N N . PRO A 1 315 ? 148.800 101.556 193.057 1.00 6.91 318 PRO A N 1
ATOM 4864 C CA . PRO A 1 315 ? 148.032 102.504 192.237 1.00 6.91 318 PRO A CA 1
ATOM 4865 C C . PRO A 1 315 ? 148.436 102.530 190.774 1.00 6.91 318 PRO A C 1
ATOM 4866 O O . PRO A 1 315 ? 147.650 103.000 189.944 1.00 6.91 318 PRO A O 1
ATOM 4877 N N . PHE A 1 316 ? 149.629 102.050 190.419 1.00 7.05 319 PHE A N 1
ATOM 4878 C CA . PHE A 1 316 ? 149.981 101.978 189.006 1.00 7.05 319 PHE A CA 1
ATOM 4879 C C . PHE A 1 316 ? 149.021 101.058 188.265 1.00 7.05 319 PHE A C 1
ATOM 4880 O O . PHE A 1 316 ? 148.618 101.346 187.132 1.00 7.05 319 PHE A O 1
ATOM 4897 N N . GLU A 1 317 ? 148.652 99.943 188.890 1.00 9.77 320 GLU A N 1
ATOM 4898 C CA . GLU A 1 317 ? 147.638 99.036 188.374 1.00 9.77 320 GLU A CA 1
ATOM 4899 C C . GLU A 1 317 ? 146.314 99.191 189.111 1.00 9.77 320 GLU A C 1
ATOM 4900 O O . GLU A 1 317 ? 145.446 98.317 189.015 1.00 9.77 320 GLU A O 1
ATOM 4912 N N . GLY A 1 318 ? 146.147 100.288 189.843 1.00 8.19 321 GLY A N 1
ATOM 4913 C CA . GLY A 1 318 ? 144.939 100.490 190.604 1.00 8.19 321 GLY A CA 1
ATOM 4914 C C . GLY A 1 318 ? 143.731 100.694 189.715 1.00 8.19 321 GLY A C 1
ATOM 4915 O O . GLY A 1 318 ? 143.825 101.084 188.552 1.00 8.19 321 GLY A O 1
ATOM 4919 N N . GLU A 1 319 ? 142.569 100.411 190.289 1.00 8.99 322 GLU A N 1
ATOM 4920 C CA . GLU A 1 319 ? 141.302 100.546 189.598 1.00 8.99 322 GLU A CA 1
ATOM 4921 C C . GLU A 1 319 ? 140.330 101.307 190.482 1.00 8.99 322 GLU A C 1
ATOM 4922 O O . GLU A 1 319 ? 140.358 101.190 191.710 1.00 8.99 322 GLU A O 1
ATOM 4934 N N . THR A 1 320 ? 139.477 102.095 189.842 1.00 7.63 323 THR A N 1
ATOM 4935 C CA . THR A 1 320 ? 138.407 102.819 190.514 1.00 7.63 323 THR A CA 1
ATOM 4936 C C . THR A 1 320 ? 137.118 102.405 189.819 1.00 7.63 323 THR A C 1
ATOM 4937 O O . THR A 1 320 ? 136.643 103.077 188.901 1.00 7.63 323 THR A O 1
ATOM 4948 N N . ILE A 1 321 ? 136.563 101.286 190.268 1.00 8.62 324 ILE A N 1
ATOM 4949 C CA . ILE A 1 321 ? 135.353 100.715 189.688 1.00 8.62 324 ILE A CA 1
ATOM 4950 C C . ILE A 1 321 ? 134.255 100.804 190.738 1.00 8.62 324 ILE A C 1
ATOM 4951 O O . ILE A 1 321 ? 134.177 99.945 191.627 1.00 8.62 324 ILE A O 1
ATOM 4967 N N . PRO A 1 322 ? 133.394 101.817 190.680 1.00 8.38 325 PRO A N 1
ATOM 4968 C CA . PRO A 1 322 ? 132.394 101.991 191.736 1.00 8.38 325 PRO A CA 1
ATOM 4969 C C . PRO A 1 322 ? 131.428 100.822 191.816 1.00 8.38 325 PRO A C 1
ATOM 4970 O O . PRO A 1 322 ? 131.103 100.178 190.817 1.00 8.38 325 PRO A O 1
ATOM 4981 N N . VAL A 1 323 ? 130.977 100.557 193.034 1.00 9.90 326 VAL A N 1
ATOM 4982 C CA . VAL A 1 323 ? 129.847 99.681 193.294 1.00 9.90 326 VAL A CA 1
ATOM 4983 C C . VAL A 1 323 ? 128.774 100.526 193.956 1.00 9.90 326 VAL A C 1
ATOM 4984 O O . VAL A 1 323 ? 129.069 101.451 194.721 1.00 9.90 326 VAL A O 1
ATOM 4997 N N . ASN A 1 324 ? 127.527 100.217 193.649 1.00 12.16 327 ASN A N 1
ATOM 4998 C CA . ASN A 1 324 ? 126.428 100.963 194.232 1.00 12.16 327 ASN A CA 1
ATOM 4999 C C . ASN A 1 324 ? 126.507 100.861 195.751 1.00 12.16 327 ASN A C 1
ATOM 5000 O O . ASN A 1 324 ? 126.680 99.756 196.283 1.00 12.16 327 ASN A O 1
ATOM 5011 N N . PRO A 1 325 ? 126.399 101.972 196.482 1.00 10.85 328 PRO A N 1
ATOM 5012 C CA . PRO A 1 325 ? 126.458 101.875 197.949 1.00 10.85 328 PRO A CA 1
ATOM 5013 C C . PRO A 1 325 ? 125.447 100.900 198.527 1.00 10.85 328 PRO A C 1
ATOM 5014 O O . PRO A 1 325 ? 125.740 100.233 199.525 1.00 10.85 328 PRO A O 1
ATOM 5025 N N . GLU A 1 326 ? 124.263 100.796 197.924 1.00 14.24 329 GLU A N 1
ATOM 5026 C CA . GLU A 1 326 ? 123.264 99.857 198.424 1.00 14.24 329 GLU A CA 1
ATOM 5027 C C . GLU A 1 326 ? 123.802 98.433 198.404 1.00 14.24 329 GLU A C 1
ATOM 5028 O O . GLU A 1 326 ? 123.670 97.691 199.385 1.00 14.24 329 GLU A O 1
ATOM 5040 N N . ASP A 1 327 ? 124.417 98.034 197.290 1.00 14.85 330 ASP A N 1
ATOM 5041 C CA . ASP A 1 327 ? 124.999 96.699 197.208 1.00 14.85 330 ASP A CA 1
ATOM 5042 C C . ASP A 1 327 ? 126.269 96.601 198.041 1.00 14.85 330 ASP A C 1
ATOM 5043 O O . ASP A 1 327 ? 126.526 95.572 198.675 1.00 14.85 330 ASP A O 1
ATOM 5052 N N . GLY A 1 328 ? 127.074 97.664 198.055 1.00 11.96 331 GLY A N 1
ATOM 5053 C CA . GLY A 1 328 ? 128.315 97.625 198.809 1.00 11.96 331 GLY A CA 1
ATOM 5054 C C . GLY A 1 328 ? 128.087 97.434 200.295 1.00 11.96 331 GLY A C 1
ATOM 5055 O O . GLY A 1 328 ? 128.825 96.701 200.957 1.00 11.96 331 GLY A O 1
ATOM 5059 N N . ARG A 1 329 ? 127.064 98.093 200.840 1.00 11.89 332 ARG A N 1
ATOM 5060 C CA . ARG A 1 329 ? 126.783 97.969 202.266 1.00 11.89 332 ARG A CA 1
ATOM 5061 C C . ARG A 1 329 ? 126.336 96.561 202.625 1.00 11.89 332 ARG A C 1
ATOM 5062 O O . ARG A 1 329 ? 126.578 96.104 203.747 1.00 11.89 332 ARG A O 1
ATOM 5083 N N . ARG A 1 330 ? 125.689 95.860 201.693 1.00 15.20 333 ARG A N 1
ATOM 5084 C CA . ARG A 1 330 ? 125.382 94.453 201.906 1.00 15.20 333 ARG A CA 1
ATOM 5085 C C . ARG A 1 330 ? 126.641 93.600 201.960 1.00 15.20 333 ARG A C 1
ATOM 5086 O O . ARG A 1 330 ? 126.608 92.497 202.515 1.00 15.20 333 ARG A O 1
ATOM 5107 N N . GLN A 1 331 ? 127.744 94.089 201.397 1.00 13.46 334 GLN A N 1
ATOM 5108 C CA . GLN A 1 331 ? 129.028 93.404 201.424 1.00 13.46 334 GLN A CA 1
ATOM 5109 C C . GLN A 1 331 ? 129.958 93.954 202.498 1.00 13.46 334 GLN A C 1
ATOM 5110 O O . GLN A 1 331 ? 131.151 93.637 202.491 1.00 13.46 334 GLN A O 1
ATOM 5124 N N . GLY A 1 332 ? 129.445 94.776 203.410 1.00 11.20 335 GLY A N 1
ATOM 5125 C CA . GLY A 1 332 ? 130.253 95.352 204.461 1.00 11.20 335 GLY A CA 1
ATOM 5126 C C . GLY A 1 332 ? 130.974 96.624 204.082 1.00 11.20 335 GLY A C 1
ATOM 5127 O O . GLY A 1 332 ? 131.687 97.184 204.923 1.00 11.20 335 GLY A O 1
ATOM 5131 N N . LYS A 1 333 ? 130.821 97.094 202.849 1.00 9.91 336 LYS A N 1
ATOM 5132 C CA . LYS A 1 333 ? 131.459 98.330 202.429 1.00 9.91 336 LYS A CA 1
ATOM 5133 C C . LYS A 1 333 ? 130.673 99.524 202.947 1.00 9.91 336 LYS A C 1
ATOM 5134 O O . LYS A 1 333 ? 129.440 99.525 202.940 1.00 9.91 336 LYS A O 1
ATOM 5153 N N . TYR A 1 334 ? 131.397 100.543 203.406 1.00 9.23 337 TYR A N 1
ATOM 5154 C CA . TYR A 1 334 ? 130.748 101.670 204.059 1.00 9.23 337 TYR A CA 1
ATOM 5155 C C . TYR A 1 334 ? 131.364 103.016 203.706 1.00 9.23 337 TYR A C 1
ATOM 5156 O O . TYR A 1 334 ? 130.991 104.024 204.317 1.00 9.23 337 TYR A O 1
ATOM 5174 N N . SER A 1 335 ? 132.280 103.079 202.745 1.00 7.95 338 SER A N 1
ATOM 5175 C CA . SER A 1 335 ? 132.924 104.342 202.431 1.00 7.95 338 SER A CA 1
ATOM 5176 C C . SER A 1 335 ? 133.349 104.369 200.973 1.00 7.95 338 SER A C 1
ATOM 5177 O O . SER A 1 335 ? 133.713 103.345 200.392 1.00 7.95 338 SER A O 1
ATOM 5185 N N . TRP A 1 336 ? 133.296 105.563 200.394 1.00 7.82 339 TRP A N 1
ATOM 5186 C CA . TRP A 1 336 ? 133.876 105.803 199.084 1.00 7.82 339 TRP A CA 1
ATOM 5187 C C . TRP A 1 336 ? 135.376 106.005 199.159 1.00 7.82 339 TRP A C 1
ATOM 5188 O O . TRP A 1 336 ? 136.031 106.103 198.117 1.00 7.82 339 TRP A O 1
ATOM 5209 N N . ALA A 1 337 ? 135.922 106.079 200.365 1.00 7.00 340 ALA A N 1
ATOM 5210 C CA . ALA A 1 337 ? 137.357 106.159 200.547 1.00 7.00 340 ALA A CA 1
ATOM 5211 C C . ALA A 1 337 ? 137.964 104.785 200.329 1.00 7.00 340 ALA A C 1
ATOM 5212 O O . ALA A 1 337 ? 137.522 103.799 200.925 1.00 7.00 340 ALA A O 1
ATOM 5219 N N . LYS A 1 338 ? 138.967 104.719 199.466 1.00 7.61 341 LYS A N 1
ATOM 5220 C CA . LYS A 1 338 ? 139.782 103.526 199.412 1.00 7.61 341 LYS A CA 1
ATOM 5221 C C . LYS A 1 338 ? 140.536 103.377 200.728 1.00 7.61 341 LYS A C 1
ATOM 5222 O O . LYS A 1 338 ? 140.538 104.269 201.579 1.00 7.61 341 LYS A O 1
ATOM 5241 N N . SER A 1 339 ? 141.171 102.230 200.895 1.00 8.08 342 SER A N 1
ATOM 5242 C CA . SER A 1 339 ? 141.940 101.961 202.100 1.00 8.08 342 SER A CA 1
ATOM 5243 C C . SER A 1 339 ? 143.412 101.857 201.737 1.00 8.08 342 SER A C 1
ATOM 5244 O O . SER A 1 339 ? 143.926 100.750 201.536 1.00 8.08 342 SER A O 1
ATOM 5252 N N . PRO A 1 340 ? 144.121 102.978 201.631 1.00 7.09 343 PRO A N 1
ATOM 5253 C CA . PRO A 1 340 ? 145.550 102.903 201.327 1.00 7.09 343 PRO A CA 1
ATOM 5254 C C . PRO A 1 340 ? 146.292 102.261 202.485 1.00 7.09 343 PRO A C 1
ATOM 5255 O O . PRO A 1 340 ? 146.063 102.592 203.650 1.00 7.09 343 PRO A O 1
ATOM 5266 N N . ARG A 1 341 ? 147.168 101.328 202.156 1.00 8.57 344 ARG A N 1
ATOM 5267 C CA . ARG A 1 341 ? 147.997 100.661 203.140 1.00 8.57 344 ARG A CA 1
ATOM 5268 C C . ARG A 1 341 ? 149.425 100.628 202.633 1.00 8.57 344 ARG A C 1
ATOM 5269 O O . ARG A 1 341 ? 149.675 100.599 201.426 1.00 8.57 344 ARG A O 1
ATOM 5290 N N . TYR A 1 342 ? 150.358 100.648 203.573 1.00 8.62 345 TYR A N 1
ATOM 5291 C CA . TYR A 1 342 ? 151.777 100.673 203.269 1.00 8.62 345 TYR A CA 1
ATOM 5292 C C . TYR A 1 342 ? 152.423 99.400 203.786 1.00 8.62 345 TYR A C 1
ATOM 5293 O O . TYR A 1 342 ? 152.195 99.003 204.933 1.00 8.62 345 TYR A O 1
ATOM 5311 N N . ALA A 1 343 ? 153.226 98.767 202.939 1.00 9.76 346 ALA A N 1
ATOM 5312 C CA . ALA A 1 343 ? 153.903 97.526 203.297 1.00 9.76 346 ALA A CA 1
ATOM 5313 C C . ALA A 1 343 ? 155.142 97.872 204.109 1.00 9.76 346 ALA A C 1
ATOM 5314 O O . ALA A 1 343 ? 156.203 98.167 203.556 1.00 9.76 346 ALA A O 1
ATOM 5321 N N . VAL A 1 344 ? 154.999 97.854 205.429 1.00 11.06 347 VAL A N 1
ATOM 5322 C CA . VAL A 1 344 ? 156.119 98.037 206.344 1.00 11.06 347 VAL A CA 1
ATOM 5323 C C . VAL A 1 344 ? 156.671 96.654 206.682 1.00 11.06 347 VAL A C 1
ATOM 5324 O O . VAL A 1 344 ? 155.902 95.791 207.130 1.00 11.06 347 VAL A O 1
ATOM 5337 N N . PRO A 1 345 ? 157.965 96.398 206.482 1.00 13.05 348 PRO A N 1
ATOM 5338 C CA . PRO A 1 345 ? 158.499 95.065 206.788 1.00 13.05 348 PRO A CA 1
ATOM 5339 C C . PRO A 1 345 ? 158.225 94.674 208.232 1.00 13.05 348 PRO A C 1
ATOM 5340 O O . PRO A 1 345 ? 158.351 95.485 209.151 1.00 13.05 348 PRO A O 1
ATOM 5351 N N . GLY A 1 346 ? 157.849 93.410 208.422 1.00 13.57 349 GLY A N 1
ATOM 5352 C CA . GLY A 1 346 ? 157.483 92.898 209.722 1.00 13.57 349 GLY A CA 1
ATOM 5353 C C . GLY A 1 346 ? 156.065 93.201 210.148 1.00 13.57 349 GLY A C 1
ATOM 5354 O O . GLY A 1 346 ? 155.516 92.472 210.983 1.00 13.57 349 GLY A O 1
ATOM 5358 N N . LEU A 1 347 ? 155.449 94.246 209.597 1.00 12.53 350 LEU A N 1
ATOM 5359 C CA . LEU A 1 347 ? 154.088 94.624 209.937 1.00 12.53 350 LEU A CA 1
ATOM 5360 C C . LEU A 1 347 ? 153.102 94.386 208.806 1.00 12.53 350 LEU A C 1
ATOM 5361 O O . LEU A 1 347 ? 151.891 94.474 209.036 1.00 12.53 350 LEU A O 1
ATOM 5377 N N . GLY A 1 348 ? 153.580 94.088 207.602 1.00 12.15 351 GLY A N 1
ATOM 5378 C CA . GLY A 1 348 ? 152.686 93.915 206.482 1.00 12.15 351 GLY A CA 1
ATOM 5379 C C . GLY A 1 348 ? 152.110 95.245 206.024 1.00 12.15 351 GLY A C 1
ATOM 5380 O O . GLY A 1 348 ? 152.667 96.321 206.256 1.00 12.15 351 GLY A O 1
ATOM 5384 N N . ASN A 1 349 ? 150.963 95.152 205.358 1.00 11.41 352 ASN A N 1
ATOM 5385 C CA . ASN A 1 349 ? 150.254 96.329 204.866 1.00 11.41 352 ASN A CA 1
ATOM 5386 C C . ASN A 1 349 ? 149.483 96.930 206.030 1.00 11.41 352 ASN A C 1
ATOM 5387 O O . ASN A 1 349 ? 148.480 96.374 206.482 1.00 11.41 352 ASN A O 1
ATOM 5398 N N . VAL A 1 350 ? 149.951 98.075 206.515 1.00 9.71 353 VAL A N 1
ATOM 5399 C CA . VAL A 1 350 ? 149.393 98.688 207.714 1.00 9.71 353 VAL A CA 1
ATOM 5400 C C . VAL A 1 350 ? 148.864 100.071 207.367 1.00 9.71 353 VAL A C 1
ATOM 5401 O O . VAL A 1 350 ? 149.395 100.731 206.463 1.00 9.71 353 VAL A O 1
ATOM 5414 N N . PRO A 1 351 ? 147.818 100.539 208.039 1.00 8.45 354 PRO A N 1
ATOM 5415 C CA . PRO A 1 351 ? 147.429 101.940 207.888 1.00 8.45 354 PRO A CA 1
ATOM 5416 C C . PRO A 1 351 ? 148.514 102.846 208.436 1.00 8.45 354 PRO A C 1
ATOM 5417 O O . PRO A 1 351 ? 149.156 102.539 209.443 1.00 8.45 354 PRO A O 1
ATOM 5428 N N . LEU A 1 352 ? 148.717 103.968 207.762 1.00 7.96 355 LEU A N 1
ATOM 5429 C CA . LEU A 1 352 ? 149.677 104.967 208.197 1.00 7.96 355 LEU A CA 1
ATOM 5430 C C . LEU A 1 352 ? 148.977 106.310 208.253 1.00 7.96 355 LEU A C 1
ATOM 5431 O O . LEU A 1 352 ? 148.317 106.711 207.290 1.00 7.96 355 LEU A O 1
ATOM 5447 N N . GLU A 1 353 ? 149.111 106.990 209.383 1.00 7.55 356 GLU A N 1
ATOM 5448 C CA . GLU A 1 353 ? 148.548 108.321 209.515 1.00 7.55 356 GLU A CA 1
ATOM 5449 C C . GLU A 1 353 ? 149.386 109.294 208.703 1.00 7.55 356 GLU A C 1
ATOM 5450 O O . GLU A 1 353 ? 150.603 109.385 208.888 1.00 7.55 356 GLU A O 1
ATOM 5462 N N . THR A 1 354 ? 148.739 110.002 207.793 1.00 6.63 357 THR A N 1
ATOM 5463 C CA . THR A 1 354 ? 149.384 111.036 207.007 1.00 6.63 357 THR A CA 1
ATOM 5464 C C . THR A 1 354 ? 149.030 112.394 207.588 1.00 6.63 357 THR A C 1
ATOM 5465 O O . THR A 1 354 ? 148.013 112.554 208.268 1.00 6.63 357 THR A O 1
ATOM 5476 N N . GLY A 1 355 ? 149.885 113.369 207.326 1.00 6.31 358 GLY A N 1
ATOM 5477 C CA . GLY A 1 355 ? 149.627 114.718 207.747 1.00 6.31 358 GLY A CA 1
ATOM 5478 C C . GLY A 1 355 ? 150.848 115.375 208.336 1.00 6.31 358 GLY A C 1
ATOM 5479 O O . GLY A 1 355 ? 151.949 114.820 208.344 1.00 6.31 358 GLY A O 1
ATOM 5483 N N . PRO A 1 356 ? 150.664 116.587 208.848 1.00 6.84 359 PRO A N 1
ATOM 5484 C CA . PRO A 1 356 ? 151.795 117.300 209.453 1.00 6.84 359 PRO A CA 1
ATOM 5485 C C . PRO A 1 356 ? 152.519 116.473 210.495 1.00 6.84 359 PRO A C 1
ATOM 5486 O O . PRO A 1 356 ? 153.753 116.418 210.489 1.00 6.84 359 PRO A O 1
ATOM 5497 N N . LEU A 1 357 ? 151.779 115.787 211.366 1.00 7.55 360 LEU A N 1
ATOM 5498 C CA . LEU A 1 357 ? 152.422 114.956 212.375 1.00 7.55 360 LEU A CA 1
ATOM 5499 C C . LEU A 1 357 ? 153.319 113.916 211.724 1.00 7.55 360 LEU A C 1
ATOM 5500 O O . LEU A 1 357 ? 154.455 113.704 212.159 1.00 7.55 360 LEU A O 1
ATOM 5516 N N . ALA A 1 358 ? 152.834 113.275 210.662 1.00 7.05 361 ALA A N 1
ATOM 5517 C CA . ALA A 1 358 ? 153.665 112.323 209.937 1.00 7.05 361 ALA A CA 1
ATOM 5518 C C . ALA A 1 358 ? 154.928 112.989 209.417 1.00 7.05 361 ALA A C 1
ATOM 5519 O O . ALA A 1 358 ? 156.020 112.415 209.490 1.00 7.05 361 ALA A O 1
ATOM 5526 N N . ARG A 1 359 ? 154.797 114.202 208.880 1.00 6.93 362 ARG A N 1
ATOM 5527 C CA . ARG A 1 359 ? 155.968 114.926 208.405 1.00 6.93 362 ARG A CA 1
ATOM 5528 C C . ARG A 1 359 ? 156.921 115.236 209.547 1.00 6.93 362 ARG A C 1
ATOM 5529 O O . ARG A 1 359 ? 158.140 115.098 209.404 1.00 6.93 362 ARG A O 1
ATOM 5550 N N . ARG A 1 360 ? 156.381 115.669 210.687 1.00 7.77 363 ARG A N 1
ATOM 5551 C CA . ARG A 1 360 ? 157.233 116.031 211.814 1.00 7.77 363 ARG A CA 1
ATOM 5552 C C . ARG A 1 360 ? 158.034 114.831 212.303 1.00 7.77 363 ARG A C 1
ATOM 5553 O O . ARG A 1 360 ? 159.217 114.959 212.635 1.00 7.77 363 ARG A O 1
ATOM 5574 N N . MET A 1 361 ? 157.405 113.655 212.364 1.00 9.23 364 MET A N 1
ATOM 5575 C CA . MET A 1 361 ? 158.148 112.445 212.705 1.00 9.23 364 MET A CA 1
ATOM 5576 C C . MET A 1 361 ? 159.183 112.118 211.639 1.00 9.23 364 MET A C 1
ATOM 5577 O O . MET A 1 361 ? 160.310 111.723 211.957 1.00 9.23 364 MET A O 1
ATOM 5591 N N . ALA A 1 362 ? 158.821 112.275 210.365 1.00 8.47 365 ALA A N 1
ATOM 5592 C CA . ALA A 1 362 ? 159.787 112.052 209.297 1.00 8.47 365 ALA A CA 1
ATOM 5593 C C . ALA A 1 362 ? 160.953 113.023 209.410 1.00 8.47 365 ALA A C 1
ATOM 5594 O O . ALA A 1 362 ? 162.110 112.646 209.192 1.00 8.47 365 ALA A O 1
ATOM 5601 N N . ALA A 1 363 ? 160.666 114.280 209.750 1.00 8.83 366 ALA A N 1
ATOM 5602 C CA . ALA A 1 363 ? 161.721 115.269 209.921 1.00 8.83 366 ALA A CA 1
ATOM 5603 C C . ALA A 1 363 ? 162.623 114.944 211.101 1.00 8.83 366 ALA A C 1
ATOM 5604 O O . ALA A 1 363 ? 163.753 115.440 211.157 1.00 8.83 366 ALA A O 1
ATOM 5611 N N . SER A 1 364 ? 162.152 114.131 212.040 1.00 9.85 367 SER A N 1
ATOM 5612 C CA . SER A 1 364 ? 162.957 113.713 213.176 1.00 9.85 367 SER A CA 1
ATOM 5613 C C . SER A 1 364 ? 163.797 112.484 212.870 1.00 9.85 367 SER A C 1
ATOM 5614 O O . SER A 1 364 ? 164.575 112.052 213.726 1.00 9.85 367 SER A O 1
ATOM 5622 N N . ALA A 1 365 ? 163.654 111.911 211.680 1.00 10.43 368 ALA A N 1
ATOM 5623 C CA . ALA A 1 365 ? 164.441 110.750 211.323 1.00 10.43 368 ALA A CA 1
ATOM 5624 C C . ALA A 1 365 ? 165.917 111.132 211.235 1.00 10.43 368 ALA A C 1
ATOM 5625 O O . ALA A 1 365 ? 166.254 112.279 210.931 1.00 10.43 368 ALA A O 1
ATOM 5632 N N . PRO A 1 366 ? 166.813 110.196 211.509 1.00 12.46 369 PRO A N 1
ATOM 5633 C CA . PRO A 1 366 ? 168.244 110.507 211.423 1.00 12.46 369 PRO A CA 1
ATOM 5634 C C . PRO A 1 366 ? 168.732 110.592 209.988 1.00 12.46 369 PRO A C 1
ATOM 5635 O O . PRO A 1 366 ? 167.960 110.403 209.043 1.00 12.46 369 PRO A O 1
ATOM 5646 N N . ASP A 1 367 ? 170.021 110.879 209.820 1.00 14.53 370 ASP A N 1
ATOM 5647 C CA . ASP A 1 367 ? 170.653 110.919 208.502 1.00 14.53 370 ASP A CA 1
ATOM 5648 C C . ASP A 1 367 ? 169.995 111.958 207.598 1.00 14.53 370 ASP A C 1
ATOM 5649 O O . ASP A 1 367 ? 169.789 111.730 206.404 1.00 14.53 370 ASP A O 1
ATOM 5658 N N . ALA A 1 368 ? 169.663 113.110 208.170 1.00 12.06 371 ALA A N 1
ATOM 5659 C CA . ALA A 1 368 ? 169.140 114.219 207.387 1.00 12.06 371 ALA A CA 1
ATOM 5660 C C . ALA A 1 368 ? 170.279 114.921 206.663 1.00 12.06 371 ALA A C 1
ATOM 5661 O O . ALA A 1 368 ? 171.307 115.240 207.268 1.00 12.06 371 ALA A O 1
ATOM 5668 N N . GLU A 1 369 ? 170.098 115.158 205.368 1.00 11.95 372 GLU A N 1
ATOM 5669 C CA . GLU A 1 369 ? 171.058 115.949 204.620 1.00 11.95 372 GLU A CA 1
ATOM 5670 C C . GLU A 1 369 ? 170.858 117.432 204.919 1.00 11.95 372 GLU A C 1
ATOM 5671 O O . GLU A 1 369 ? 169.884 117.843 205.556 1.00 11.95 372 GLU A O 1
ATOM 5683 N N . THR A 1 370 ? 171.804 118.244 204.446 1.00 11.44 373 THR A N 1
ATOM 5684 C CA . THR A 1 370 ? 171.824 119.654 204.824 1.00 11.44 373 THR A CA 1
ATOM 5685 C C . THR A 1 370 ? 170.560 120.370 204.368 1.00 11.44 373 THR A C 1
ATOM 5686 O O . THR A 1 370 ? 170.033 121.232 205.080 1.00 11.44 373 THR A O 1
ATOM 5697 N N . HIS A 1 371 ? 170.062 120.032 203.182 1.00 8.76 374 HIS A N 1
ATOM 5698 C CA . HIS A 1 371 ? 168.867 120.662 202.644 1.00 8.76 374 HIS A CA 1
ATOM 5699 C C . HIS A 1 371 ? 167.586 120.123 203.261 1.00 8.76 374 HIS A C 1
ATOM 5700 O O . HIS A 1 371 ? 166.509 120.654 202.972 1.00 8.76 374 HIS A O 1
ATOM 5714 N N . GLN A 1 372 ? 167.674 119.095 204.095 1.00 9.39 375 GLN A N 1
ATOM 5715 C CA . GLN A 1 372 ? 166.510 118.366 204.566 1.00 9.39 375 GLN A CA 1
ATOM 5716 C C . GLN A 1 372 ? 166.066 118.857 205.935 1.00 9.39 375 GLN A C 1
ATOM 5717 O O . GLN A 1 372 ? 166.878 119.256 206.773 1.00 9.39 375 GLN A O 1
ATOM 5731 N N . ASP A 1 373 ? 164.756 118.814 206.150 1.00 8.67 376 ASP A N 1
ATOM 5732 C CA . ASP A 1 373 ? 164.187 119.180 207.437 1.00 8.67 376 ASP A CA 1
ATOM 5733 C C . ASP A 1 373 ? 164.655 118.200 208.501 1.00 8.67 376 ASP A C 1
ATOM 5734 O O . ASP A 1 373 ? 164.385 116.998 208.415 1.00 8.67 376 ASP A O 1
ATOM 5743 N N . ASP A 1 374 ? 165.356 118.718 209.502 1.00 11.08 377 ASP A N 1
ATOM 5744 C CA . ASP A 1 374 ? 165.860 117.929 210.623 1.00 11.08 377 ASP A CA 1
ATOM 5745 C C . ASP A 1 374 ? 165.321 118.570 211.895 1.00 11.08 377 ASP A C 1
ATOM 5746 O O . ASP A 1 374 ? 165.892 119.541 212.402 1.00 11.08 377 ASP A O 1
ATOM 5755 N N . ASP A 1 375 ? 164.218 118.031 212.400 1.00 10.26 378 ASP A N 1
ATOM 5756 C CA . ASP A 1 375 ? 163.518 118.597 213.550 1.00 10.26 378 ASP A CA 1
ATOM 5757 C C . ASP A 1 375 ? 163.161 117.475 214.514 1.00 10.26 378 ASP A C 1
ATOM 5758 O O . ASP A 1 375 ? 162.273 116.655 214.201 1.00 10.26 378 ASP A O 1
ATOM 5767 N N . PRO A 1 376 ? 163.807 117.391 215.676 1.00 10.72 379 PRO A N 1
ATOM 5768 C CA . PRO A 1 376 ? 163.481 116.339 216.646 1.00 10.72 379 PRO A CA 1
ATOM 5769 C C . PRO A 1 376 ? 162.311 116.658 217.563 1.00 10.72 379 PRO A C 1
ATOM 5770 O O . PRO A 1 376 ? 162.043 115.875 218.479 1.00 10.72 379 PRO A O 1
ATOM 5781 N N . LEU A 1 377 ? 161.606 117.767 217.337 1.00 10.23 380 LEU A N 1
ATOM 5782 C CA . LEU A 1 377 ? 160.600 118.215 218.294 1.00 10.23 380 LEU A CA 1
ATOM 5783 C C . LEU A 1 377 ? 159.529 117.153 218.509 1.00 10.23 380 LEU A C 1
ATOM 5784 O O . LEU A 1 377 ? 159.232 116.778 219.648 1.00 10.23 380 LEU A O 1
ATOM 5800 N N . PHE A 1 378 ? 158.939 116.653 217.428 1.00 9.08 381 PHE A N 1
ATOM 5801 C CA . PHE A 1 378 ? 157.798 115.759 217.553 1.00 9.08 381 PHE A CA 1
ATOM 5802 C C . PHE A 1 378 ? 158.186 114.305 217.755 1.00 9.08 381 PHE A C 1
ATOM 5803 O O . PHE A 1 378 ? 157.322 113.496 218.105 1.00 9.08 381 PHE A O 1
ATOM 5820 N N . ALA A 1 379 ? 159.454 113.952 217.557 1.00 10.46 382 ALA A N 1
ATOM 5821 C CA . ALA A 1 379 ? 159.937 112.695 218.111 1.00 10.46 382 ALA A CA 1
ATOM 5822 C C . ALA A 1 379 ? 159.899 112.741 219.630 1.00 10.46 382 ALA A C 1
ATOM 5823 O O . ALA A 1 379 ? 159.512 111.765 220.281 1.00 10.46 382 ALA A O 1
ATOM 5830 N N . ASP A 1 380 ? 160.286 113.879 220.207 1.00 11.35 383 ASP A N 1
ATOM 5831 C CA . ASP A 1 380 ? 160.228 114.039 221.654 1.00 11.35 383 ASP A CA 1
ATOM 5832 C C . ASP A 1 380 ? 158.788 114.120 222.142 1.00 11.35 383 ASP A C 1
ATOM 5833 O O . ASP A 1 380 ? 158.429 113.489 223.142 1.00 11.35 383 ASP A O 1
ATOM 5842 N N . ILE A 1 381 ? 157.946 114.890 221.449 1.00 10.26 384 ILE A N 1
ATOM 5843 C CA . ILE A 1 381 ? 156.539 114.966 221.828 1.00 10.26 384 ILE A CA 1
ATOM 5844 C C . ILE A 1 381 ? 155.898 113.592 221.721 1.00 10.26 384 ILE A C 1
ATOM 5845 O O . ILE A 1 381 ? 155.139 113.169 222.600 1.00 10.26 384 ILE A O 1
ATOM 5861 N N . TYR A 1 382 ? 156.196 112.875 220.638 1.00 10.10 385 TYR A N 1
ATOM 5862 C CA . TYR A 1 382 ? 155.642 111.541 220.451 1.00 10.10 385 TYR A CA 1
ATOM 5863 C C . TYR A 1 382 ? 156.058 110.609 221.581 1.00 10.10 385 TYR A C 1
ATOM 5864 O O . TYR A 1 382 ? 155.236 109.849 222.104 1.00 10.10 385 TYR A O 1
ATOM 5882 N N . ASN A 1 383 ? 157.333 110.649 221.970 1.00 12.06 386 ASN A N 1
ATOM 5883 C CA . ASN A 1 383 ? 157.791 109.801 223.064 1.00 12.06 386 ASN A CA 1
ATOM 5884 C C . ASN A 1 383 ? 157.285 110.309 224.408 1.00 12.06 386 ASN A C 1
ATOM 5885 O O . ASN A 1 383 ? 156.965 109.513 225.298 1.00 12.06 386 ASN A O 1
ATOM 5896 N N . ALA A 1 384 ? 157.205 111.629 224.573 1.00 11.50 387 ALA A N 1
ATOM 5897 C CA . ALA A 1 384 ? 156.818 112.203 225.856 1.00 11.50 387 ALA A CA 1
ATOM 5898 C C . ALA A 1 384 ? 155.333 111.999 226.135 1.00 11.50 387 ALA A C 1
ATOM 5899 O O . ALA A 1 384 ? 154.958 111.391 227.143 1.00 11.50 387 ALA A O 1
ATOM 5906 N N . ILE A 1 385 ? 154.474 112.502 225.253 1.00 10.68 388 ILE A N 1
ATOM 5907 C CA . ILE A 1 385 ? 153.032 112.467 225.471 1.00 10.68 388 ILE A CA 1
ATOM 5908 C C . ILE A 1 385 ? 152.287 111.679 224.406 1.00 10.68 388 ILE A C 1
ATOM 5909 O O . ILE A 1 385 ? 151.086 111.424 224.578 1.00 10.68 388 ILE A O 1
ATOM 5925 N N . GLY A 1 386 ? 152.939 111.297 223.314 1.00 9.82 389 GLY A N 1
ATOM 5926 C CA . GLY A 1 386 ? 152.297 110.521 222.284 1.00 9.82 389 GLY A CA 1
ATOM 5927 C C . GLY A 1 386 ? 151.406 111.369 221.406 1.00 9.82 389 GLY A C 1
ATOM 5928 O O . GLY A 1 386 ? 151.214 112.566 221.638 1.00 9.82 389 GLY A O 1
ATOM 5932 N N . PRO A 1 387 ? 150.839 110.755 220.374 1.00 9.39 390 PRO A N 1
ATOM 5933 C CA . PRO A 1 387 ? 149.920 111.482 219.501 1.00 9.39 390 PRO A CA 1
ATOM 5934 C C . PRO A 1 387 ? 148.605 111.766 220.204 1.00 9.39 390 PRO A C 1
ATOM 5935 O O . PRO A 1 387 ? 148.226 111.115 221.179 1.00 9.39 390 PRO A O 1
ATOM 5946 N N . SER A 1 388 ? 147.911 112.768 219.690 1.00 9.45 391 SER A N 1
ATOM 5947 C CA . SER A 1 388 ? 146.618 113.180 220.216 1.00 9.45 391 SER A CA 1
ATOM 5948 C C . SER A 1 388 ? 146.064 114.228 219.263 1.00 9.45 391 SER A C 1
ATOM 5949 O O . SER A 1 388 ? 146.721 114.626 218.297 1.00 9.45 391 SER A O 1
ATOM 5957 N N . VAL A 1 389 ? 144.843 114.677 219.545 1.00 9.22 392 VAL A N 1
ATOM 5958 C CA . VAL A 1 389 ? 144.285 115.789 218.788 1.00 9.22 392 VAL A CA 1
ATOM 5959 C C . VAL A 1 389 ? 145.188 117.006 218.914 1.00 9.22 392 VAL A C 1
ATOM 5960 O O . VAL A 1 389 ? 145.462 117.705 217.932 1.00 9.22 392 VAL A O 1
ATOM 5973 N N . MET A 1 390 ? 145.668 117.273 220.127 1.00 9.93 393 MET A N 1
ATOM 5974 C CA . MET A 1 390 ? 146.514 118.437 220.357 1.00 9.93 393 MET A CA 1
ATOM 5975 C C . MET A 1 390 ? 147.850 118.292 219.641 1.00 9.93 393 MET A C 1
ATOM 5976 O O . MET A 1 390 ? 148.281 119.196 218.917 1.00 9.93 393 MET A O 1
ATOM 5990 N N . VAL A 1 391 ? 148.522 117.158 219.837 1.00 9.02 394 VAL A N 1
ATOM 5991 C CA . VAL A 1 391 ? 149.831 116.954 219.225 1.00 9.02 394 VAL A CA 1
ATOM 5992 C C . VAL A 1 391 ? 149.711 116.959 217.710 1.00 9.02 394 VAL A C 1
ATOM 5993 O O . VAL A 1 391 ? 150.539 117.549 217.007 1.00 9.02 394 VAL A O 1
ATOM 6006 N N . ARG A 1 392 ? 148.681 116.300 217.183 1.00 8.16 395 ARG A N 1
ATOM 6007 C CA . ARG A 1 392 ? 148.446 116.338 215.747 1.00 8.16 395 ARG A CA 1
ATOM 6008 C C . ARG A 1 392 ? 148.243 117.766 215.270 1.00 8.16 395 ARG A C 1
ATOM 6009 O O . ARG A 1 392 ? 148.783 118.168 214.233 1.00 8.16 395 ARG A O 1
ATOM 6030 N N . GLN A 1 393 ? 147.462 118.550 216.012 1.00 8.02 396 GLN A N 1
ATOM 6031 C CA . GLN A 1 393 ? 147.262 119.945 215.647 1.00 8.02 396 GLN A CA 1
ATOM 6032 C C . GLN A 1 393 ? 148.568 120.720 215.728 1.00 8.02 396 GLN A C 1
ATOM 6033 O O . GLN A 1 393 ? 148.909 121.484 214.819 1.00 8.02 396 GLN A O 1
ATOM 6047 N N . LEU A 1 394 ? 149.327 120.516 216.803 1.00 8.65 397 LEU A N 1
ATOM 6048 C CA . LEU A 1 394 ? 150.565 121.265 216.980 1.00 8.65 397 LEU A CA 1
ATOM 6049 C C . LEU A 1 394 ? 151.541 120.980 215.848 1.00 8.65 397 LEU A C 1
ATOM 6050 O O . LEU A 1 394 ? 152.257 121.878 215.393 1.00 8.65 397 LEU A O 1
ATOM 6066 N N . ALA A 1 395 ? 151.579 119.734 215.377 1.00 7.56 398 ALA A N 1
ATOM 6067 C CA . ALA A 1 395 ? 152.401 119.414 214.217 1.00 7.56 398 ALA A CA 1
ATOM 6068 C C . ALA A 1 395 ? 151.985 120.247 213.019 1.00 7.56 398 ALA A C 1
ATOM 6069 O O . ALA A 1 395 ? 152.832 120.767 212.286 1.00 7.56 398 ALA A O 1
ATOM 6076 N N . ARG A 1 396 ? 150.679 120.391 212.813 1.00 7.34 399 ARG A N 1
ATOM 6077 C CA . ARG A 1 396 ? 150.183 121.218 211.723 1.00 7.34 399 ARG A CA 1
ATOM 6078 C C . ARG A 1 396 ? 150.631 122.662 211.880 1.00 7.34 399 ARG A C 1
ATOM 6079 O O . ARG A 1 396 ? 151.152 123.272 210.940 1.00 7.34 399 ARG A O 1
ATOM 6100 N N . MET A 1 397 ? 150.436 123.226 213.067 1.00 7.17 400 MET A N 1
ATOM 6101 C CA . MET A 1 397 ? 150.761 124.624 213.293 1.00 7.17 400 MET A CA 1
ATOM 6102 C C . MET A 1 397 ? 152.258 124.842 213.439 1.00 7.17 400 MET A C 1
ATOM 6103 O O . MET A 1 397 ? 152.729 125.970 213.267 1.00 7.17 400 MET A O 1
ATOM 6117 N N . HIS A 1 398 ? 153.009 123.783 213.740 1.00 8.14 401 HIS A N 1
ATOM 6118 C CA . HIS A 1 398 ? 154.461 123.885 213.789 1.00 8.14 401 HIS A CA 1
ATOM 6119 C C . HIS A 1 398 ? 155.043 124.134 212.406 1.00 8.14 401 HIS A C 1
ATOM 6120 O O . HIS A 1 398 ? 156.114 124.737 212.282 1.00 8.14 401 HIS A O 1
ATOM 6134 N N . GLU A 1 399 ? 154.354 123.679 211.361 1.00 7.03 402 GLU A N 1
ATOM 6135 C CA . GLU A 1 399 ? 154.846 123.835 210.001 1.00 7.03 402 GLU A CA 1
ATOM 6136 C C . GLU A 1 399 ? 154.653 125.245 209.465 1.00 7.03 402 GLU A C 1
ATOM 6137 O O . GLU A 1 399 ? 155.308 125.614 208.486 1.00 7.03 402 GLU A O 1
ATOM 6149 N N . GLY A 1 400 ? 153.773 126.033 210.072 1.00 6.72 403 GLY A N 1
ATOM 6150 C CA . GLY A 1 400 ? 153.587 127.402 209.669 1.00 6.72 403 GLY A CA 1
ATOM 6151 C C . GLY A 1 400 ? 154.892 128.166 209.718 1.00 6.72 403 GLY A C 1
ATOM 6152 O O . GLY A 1 400 ? 155.392 128.660 208.703 1.00 6.72 403 GLY A O 1
ATOM 6156 N N . PRO A 1 401 ? 155.469 128.282 210.915 1.00 7.30 404 PRO A N 1
ATOM 6157 C CA . PRO A 1 401 ? 156.782 128.937 211.021 1.00 7.30 404 PRO A CA 1
ATOM 6158 C C . PRO A 1 401 ? 157.850 128.252 210.194 1.00 7.30 404 PRO A C 1
ATOM 6159 O O . PRO A 1 401 ? 158.711 128.920 209.609 1.00 7.30 404 PRO A O 1
ATOM 6170 N N . LYS A 1 402 ? 157.812 126.924 210.129 1.00 7.34 405 LYS A N 1
ATOM 6171 C CA . LYS A 1 402 ? 158.830 126.186 209.395 1.00 7.34 405 LYS A CA 1
ATOM 6172 C C . LYS A 1 402 ? 158.703 126.421 207.896 1.00 7.34 405 LYS A C 1
ATOM 6173 O O . LYS A 1 402 ? 159.690 126.728 207.218 1.00 7.34 405 LYS A O 1
ATOM 6192 N N . TYR A 1 403 ? 157.490 126.285 207.362 1.00 6.19 406 TYR A N 1
ATOM 6193 C CA . TYR A 1 403 ? 157.291 126.471 205.930 1.00 6.19 406 TYR A CA 1
ATOM 6194 C C . TYR A 1 403 ? 157.465 127.929 205.536 1.00 6.19 406 TYR A C 1
ATOM 6195 O O . TYR A 1 403 ? 157.994 128.228 204.460 1.00 6.19 406 TYR A O 1
ATOM 6213 N N . TYR A 1 404 ? 157.030 128.853 206.393 1.00 6.27 407 TYR A N 1
ATOM 6214 C CA . TYR A 1 404 ? 157.222 130.269 206.104 1.00 6.27 407 TYR A CA 1
ATOM 6215 C C . TYR A 1 404 ? 158.689 130.567 205.838 1.00 6.27 407 TYR A C 1
ATOM 6216 O O . TYR A 1 404 ? 159.040 131.219 204.850 1.00 6.27 407 TYR A O 1
ATOM 6234 N N . LYS A 1 405 ? 159.565 130.087 206.721 1.00 6.93 408 LYS A N 1
ATOM 6235 C CA . LYS A 1 405 ? 160.992 130.323 206.548 1.00 6.93 408 LYS A CA 1
ATOM 6236 C C . LYS A 1 405 ? 161.490 129.712 205.247 1.00 6.93 408 LYS A C 1
ATOM 6237 O O . LYS A 1 405 ? 162.293 130.321 204.532 1.00 6.93 408 LYS A O 1
ATOM 6256 N N . TRP A 1 406 ? 161.025 128.505 204.927 1.00 6.46 409 TRP A N 1
ATOM 6257 C CA . TRP A 1 406 ? 161.412 127.872 203.673 1.00 6.46 409 TRP A CA 1
ATOM 6258 C C . TRP A 1 406 ? 160.963 128.704 202.483 1.00 6.46 409 TRP A C 1
ATOM 6259 O O . TRP A 1 406 ? 161.736 128.947 201.550 1.00 6.46 409 TRP A O 1
ATOM 6280 N N . VAL A 1 407 ? 159.704 129.139 202.495 1.00 5.30 410 VAL A N 1
ATOM 6281 C CA . VAL A 1 407 ? 159.184 129.935 201.390 1.00 5.30 410 VAL A CA 1
ATOM 6282 C C . VAL A 1 407 ? 159.938 131.247 201.293 1.00 5.30 410 VAL A C 1
ATOM 6283 O O . VAL A 1 407 ? 160.306 131.696 200.201 1.00 5.30 410 VAL A O 1
ATOM 6296 N N . ARG A 1 408 ? 160.174 131.884 202.436 1.00 5.98 411 ARG A N 1
ATOM 6297 C CA . ARG A 1 408 ? 160.902 133.142 202.445 1.00 5.98 411 ARG A CA 1
ATOM 6298 C C . ARG A 1 408 ? 162.282 132.969 201.833 1.00 5.98 411 ARG A C 1
ATOM 6299 O O . ARG A 1 408 ? 162.773 133.851 201.120 1.00 5.98 411 ARG A O 1
ATOM 6320 N N . GLN A 1 409 ? 162.923 131.835 202.104 1.00 6.29 412 GLN A N 1
ATOM 6321 C CA . GLN A 1 409 ? 164.240 131.574 201.540 1.00 6.29 412 GLN A CA 1
ATOM 6322 C C . GLN A 1 409 ? 164.149 131.208 200.063 1.00 6.29 412 GLN A C 1
ATOM 6323 O O . GLN A 1 409 ? 164.979 131.644 199.258 1.00 6.29 412 GLN A O 1
ATOM 6337 N N . TRP A 1 410 ? 163.149 130.408 199.688 1.00 5.59 413 TRP A N 1
ATOM 6338 C CA . TRP A 1 410 ? 162.986 130.042 198.286 1.00 5.59 413 TRP A CA 1
ATOM 6339 C C . TRP A 1 410 ? 162.760 131.273 197.424 1.00 5.59 413 TRP A C 1
ATOM 6340 O O . TRP A 1 410 ? 163.282 131.366 196.308 1.00 5.59 413 TRP A O 1
ATOM 6361 N N . LEU A 1 411 ? 161.969 132.223 197.920 1.00 5.29 414 LEU A N 1
ATOM 6362 C CA . LEU A 1 411 ? 161.772 133.467 197.187 1.00 5.29 414 LEU A CA 1
ATOM 6363 C C . LEU A 1 411 ? 163.099 134.174 196.968 1.00 5.29 414 LEU A C 1
ATOM 6364 O O . LEU A 1 411 ? 163.356 134.713 195.886 1.00 5.29 414 LEU A O 1
ATOM 6380 N N . ASP A 1 412 ? 163.958 134.175 197.987 1.00 6.78 415 ASP A N 1
ATOM 6381 C CA . ASP A 1 412 ? 165.300 134.720 197.827 1.00 6.78 415 ASP A CA 1
ATOM 6382 C C . ASP A 1 412 ? 166.107 133.896 196.834 1.00 6.78 415 ASP A C 1
ATOM 6383 O O . ASP A 1 412 ? 166.894 134.443 196.054 1.00 6.78 415 ASP A O 1
ATOM 6392 N N . ASP A 1 413 ? 165.930 132.575 196.858 1.00 6.08 416 ASP A N 1
ATOM 6393 C CA . ASP A 1 413 ? 166.710 131.694 196.000 1.00 6.08 416 ASP A CA 1
ATOM 6394 C C . ASP A 1 413 ? 166.370 131.860 194.529 1.00 6.08 416 ASP A C 1
ATOM 6395 O O . ASP A 1 413 ? 167.166 131.460 193.675 1.00 6.08 416 ASP A O 1
ATOM 6404 N N . LEU A 1 414 ? 165.210 132.427 194.213 1.00 5.48 417 LEU A N 1
ATOM 6405 C CA . LEU A 1 414 ? 164.809 132.552 192.822 1.00 5.48 417 LEU A CA 1
ATOM 6406 C C . LEU A 1 414 ? 165.825 133.386 192.058 1.00 5.48 417 LEU A C 1
ATOM 6407 O O . LEU A 1 414 ? 166.224 134.465 192.503 1.00 5.48 417 LEU A O 1
ATOM 6423 N N . GLU A 1 415 ? 166.240 132.877 190.906 1.00 7.33 418 GLU A N 1
ATOM 6424 C CA . GLU A 1 415 ? 167.152 133.567 190.000 1.00 7.33 418 GLU A CA 1
ATOM 6425 C C . GLU A 1 415 ? 166.310 133.993 188.802 1.00 7.33 418 GLU A C 1
ATOM 6426 O O . GLU A 1 415 ? 166.121 133.234 187.851 1.00 7.33 418 GLU A O 1
ATOM 6438 N N . LEU A 1 416 ? 165.804 135.224 188.857 1.00 6.52 419 LEU A N 1
ATOM 6439 C CA . LEU A 1 416 ? 164.754 135.638 187.937 1.00 6.52 419 LEU A CA 1
ATOM 6440 C C . LEU A 1 416 ? 165.226 135.697 186.494 1.00 6.52 419 LEU A C 1
ATOM 6441 O O . LEU A 1 416 ? 164.391 135.709 185.584 1.00 6.52 419 LEU A O 1
ATOM 6457 N N . LYS A 1 417 ? 166.536 135.733 186.259 1.00 7.98 420 LYS A N 1
ATOM 6458 C CA . LYS A 1 417 ? 167.049 135.678 184.898 1.00 7.98 420 LYS A CA 1
ATOM 6459 C C . LYS A 1 417 ? 167.099 134.259 184.351 1.00 7.98 420 LYS A C 1
ATOM 6460 O O . LYS A 1 417 ? 167.278 134.085 183.142 1.00 7.98 420 LYS A O 1
ATOM 6479 N N . GLU A 1 418 ? 166.937 133.252 185.201 1.00 7.81 421 GLU A N 1
ATOM 6480 C CA . GLU A 1 418 ? 167.095 131.868 184.794 1.00 7.81 421 GLU A CA 1
ATOM 6481 C C . GLU A 1 418 ? 165.756 131.263 184.388 1.00 7.81 421 GLU A C 1
ATOM 6482 O O . GLU A 1 418 ? 164.685 131.839 184.589 1.00 7.81 421 GLU A O 1
ATOM 6494 N N . SER A 1 419 ? 165.837 130.069 183.816 1.00 5.88 422 SER A N 1
ATOM 6495 C CA . SER A 1 419 ? 164.673 129.429 183.227 1.00 5.88 422 SER A CA 1
ATOM 6496 C C . SER A 1 419 ? 163.678 129.001 184.297 1.00 5.88 422 SER A C 1
ATOM 6497 O O . SER A 1 419 ? 164.056 128.590 185.396 1.00 5.88 422 SER A O 1
ATOM 6505 N N . PHE A 1 420 ? 162.396 129.111 183.962 1.00 5.03 423 PHE A N 1
ATOM 6506 C CA . PHE A 1 420 ? 161.314 128.575 184.772 1.00 5.03 423 PHE A CA 1
ATOM 6507 C C . PHE A 1 420 ? 160.654 127.376 184.121 1.00 5.03 423 PHE A C 1
ATOM 6508 O O . PHE A 1 420 ? 159.706 126.820 184.681 1.00 5.03 423 PHE A O 1
ATOM 6525 N N . TYR A 1 421 ? 161.124 126.971 182.948 1.00 5.15 424 TYR A N 1
ATOM 6526 C CA . TYR A 1 421 ? 160.438 125.948 182.182 1.00 5.15 424 TYR A CA 1
ATOM 6527 C C . TYR A 1 421 ? 161.396 125.388 181.149 1.00 5.15 424 TYR A C 1
ATOM 6528 O O . TYR A 1 421 ? 162.056 126.147 180.434 1.00 5.15 424 TYR A O 1
ATOM 6546 N N . THR A 1 422 ? 161.474 124.068 181.087 1.00 5.45 425 THR A N 1
ATOM 6547 C CA . THR A 1 422 ? 162.186 123.367 180.033 1.00 5.45 425 THR A CA 1
ATOM 6548 C C . THR A 1 422 ? 161.158 122.596 179.221 1.00 5.45 425 THR A C 1
ATOM 6549 O O . THR A 1 422 ? 160.468 121.725 179.758 1.00 5.45 425 THR A O 1
ATOM 6560 N N . LYS A 1 423 ? 161.054 122.923 177.942 1.00 6.60 426 LYS A N 1
ATOM 6561 C CA . LYS A 1 423 ? 160.111 122.259 177.059 1.00 6.60 426 LYS A CA 1
ATOM 6562 C C . LYS A 1 423 ? 160.328 120.754 177.133 1.00 6.60 426 LYS A C 1
ATOM 6563 O O . LYS A 1 423 ? 161.355 120.254 176.659 1.00 6.60 426 LYS A O 1
ATOM 6582 N N . PRO A 1 424 ? 159.403 120.002 177.719 1.00 6.50 427 PRO A N 1
ATOM 6583 C CA . PRO A 1 424 ? 159.565 118.552 177.775 1.00 6.50 427 PRO A CA 1
ATOM 6584 C C . PRO A 1 424 ? 159.149 117.893 176.472 1.00 6.50 427 PRO A C 1
ATOM 6585 O O . PRO A 1 424 ? 158.463 118.476 175.632 1.00 6.50 427 PRO A O 1
ATOM 6596 N N . VAL A 1 425 ? 159.578 116.649 176.322 1.00 8.49 428 VAL A N 1
ATOM 6597 C CA . VAL A 1 425 ? 159.089 115.786 175.257 1.00 8.49 428 VAL A CA 1
ATOM 6598 C C . VAL A 1 425 ? 157.844 115.080 175.772 1.00 8.49 428 VAL A C 1
ATOM 6599 O O . VAL A 1 425 ? 157.909 114.308 176.734 1.00 8.49 428 VAL A O 1
ATOM 6612 N N . GLU A 1 426 ? 156.704 115.357 175.139 1.00 8.77 429 GLU A N 1
ATOM 6613 C CA . GLU A 1 426 ? 155.431 114.760 175.531 1.00 8.77 429 GLU A CA 1
ATOM 6614 C C . GLU A 1 426 ? 155.387 113.321 175.019 1.00 8.77 429 GLU A C 1
ATOM 6615 O O . GLU A 1 426 ? 154.705 112.980 174.051 1.00 8.77 429 GLU A O 1
ATOM 6627 N N . TYR A 1 427 ? 156.147 112.469 175.698 1.00 8.80 430 TYR A N 1
ATOM 6628 C CA . TYR A 1 427 ? 156.231 111.074 175.299 1.00 8.80 430 TYR A CA 1
ATOM 6629 C C . TYR A 1 427 ? 154.852 110.431 175.317 1.00 8.80 430 TYR A C 1
ATOM 6630 O O . TYR A 1 427 ? 154.063 110.630 176.245 1.00 8.80 430 TYR A O 1
ATOM 6648 N N . ALA A 1 428 ? 154.565 109.659 174.271 1.00 10.04 431 ALA A N 1
ATOM 6649 C CA . ALA A 1 428 ? 153.319 108.910 174.218 1.00 10.04 431 ALA A CA 1
ATOM 6650 C C . ALA A 1 428 ? 153.265 107.828 175.284 1.00 10.04 431 ALA A C 1
ATOM 6651 O O . ALA A 1 428 ? 152.179 107.330 175.595 1.00 10.04 431 ALA A O 1
ATOM 6658 N N . GLU A 1 429 ? 154.411 107.464 175.847 1.00 10.84 432 GLU A N 1
ATOM 6659 C CA . GLU A 1 429 ? 154.521 106.402 176.829 1.00 10.84 432 GLU A CA 1
ATOM 6660 C C . GLU A 1 429 ? 155.193 106.953 178.076 1.00 10.84 432 GLU A C 1
ATOM 6661 O O . GLU A 1 429 ? 156.058 107.830 177.997 1.00 10.84 432 GLU A O 1
ATOM 6673 N N . GLY A 1 430 ? 154.792 106.434 179.230 1.00 8.05 433 GLY A N 1
ATOM 6674 C CA . GLY A 1 430 ? 155.446 106.810 180.463 1.00 8.05 433 GLY A CA 1
ATOM 6675 C C . GLY A 1 430 ? 154.633 106.502 181.698 1.00 8.05 433 GLY A C 1
ATOM 6676 O O . GLY A 1 430 ? 153.411 106.673 181.718 1.00 8.05 433 GLY A O 1
ATOM 6680 N N . LYS A 1 431 ? 155.314 106.035 182.735 1.00 7.35 434 LYS A N 1
ATOM 6681 C CA . LYS A 1 431 ? 154.729 105.847 184.052 1.00 7.35 434 LYS A CA 1
ATOM 6682 C C . LYS A 1 431 ? 155.352 106.874 184.980 1.00 7.35 434 LYS A C 1
ATOM 6683 O O . LYS A 1 431 ? 156.579 106.958 185.086 1.00 7.35 434 LYS A O 1
ATOM 6702 N N . GLY A 1 432 ? 154.512 107.655 185.633 1.00 6.01 435 GLY A N 1
ATOM 6703 C CA . GLY A 1 432 ? 154.966 108.740 186.483 1.00 6.01 435 GLY A CA 1
ATOM 6704 C C . GLY A 1 432 ? 154.426 108.581 187.887 1.00 6.01 435 GLY A C 1
ATOM 6705 O O . GLY A 1 432 ? 153.298 108.128 188.079 1.00 6.01 435 GLY A O 1
ATOM 6709 N N . PHE A 1 433 ? 155.246 108.944 188.861 1.00 6.24 436 PHE A N 1
ATOM 6710 C CA . PHE A 1 433 ? 154.829 108.985 190.252 1.00 6.24 436 PHE A CA 1
ATOM 6711 C C . PHE A 1 433 ? 155.148 110.376 190.768 1.00 6.24 436 PHE A C 1
ATOM 6712 O O . PHE A 1 433 ? 156.319 110.734 190.923 1.00 6.24 436 PHE A O 1
ATOM 6729 N N . GLY A 1 434 ? 154.105 111.164 191.001 1.00 5.17 437 GLY A N 1
ATOM 6730 C CA . GLY A 1 434 ? 154.231 112.460 191.622 1.00 5.17 437 GLY A CA 1
ATOM 6731 C C . GLY A 1 434 ? 153.615 112.409 193.009 1.00 5.17 437 GLY A C 1
ATOM 6732 O O . GLY A 1 434 ? 152.486 111.948 193.181 1.00 5.17 437 GLY A O 1
ATOM 6736 N N . SER A 1 435 ? 154.382 112.863 193.985 1.00 5.35 438 SER A N 1
ATOM 6737 C CA . SER A 1 435 ? 153.906 112.901 195.351 1.00 5.35 438 SER A CA 1
ATOM 6738 C C . SER A 1 435 ? 154.346 114.201 195.989 1.00 5.35 438 SER A C 1
ATOM 6739 O O . SER A 1 435 ? 155.370 114.784 195.625 1.00 5.35 438 SER A O 1
ATOM 6747 N N . THR A 1 436 ? 153.550 114.649 196.942 1.00 5.18 439 THR A N 1
ATOM 6748 C CA . THR A 1 436 ? 153.868 115.839 197.696 1.00 5.18 439 THR A CA 1
ATOM 6749 C C . THR A 1 436 ? 153.272 115.687 199.081 1.00 5.18 439 THR A C 1
ATOM 6750 O O . THR A 1 436 ? 152.694 114.653 199.427 1.00 5.18 439 THR A O 1
ATOM 6761 N N . GLU A 1 437 ? 153.412 116.739 199.867 1.00 5.92 440 GLU A N 1
ATOM 6762 C CA . GLU A 1 437 ? 152.834 116.817 201.192 1.00 5.92 440 GLU A CA 1
ATOM 6763 C C . GLU A 1 437 ? 151.863 117.978 201.121 1.00 5.92 440 GLU A C 1
ATOM 6764 O O . GLU A 1 437 ? 152.226 119.129 201.373 1.00 5.92 440 GLU A O 1
ATOM 6776 N N . ALA A 1 438 ? 150.632 117.678 200.739 1.00 5.73 441 ALA A N 1
ATOM 6777 C CA . ALA A 1 438 ? 149.591 118.663 200.890 1.00 5.73 441 ALA A CA 1
ATOM 6778 C C . ALA A 1 438 ? 149.446 118.977 202.375 1.00 5.73 441 ALA A C 1
ATOM 6779 O O . ALA A 1 438 ? 150.067 118.347 203.234 1.00 5.73 441 ALA A O 1
ATOM 6786 N N . ALA A 1 439 ? 148.618 119.971 202.681 1.00 6.26 442 ALA A N 1
ATOM 6787 C CA . ALA A 1 439 ? 148.480 120.385 204.069 1.00 6.26 442 ALA A CA 1
ATOM 6788 C C . ALA A 1 439 ? 148.073 119.228 204.969 1.00 6.26 442 ALA A C 1
ATOM 6789 O O . ALA A 1 439 ? 148.387 119.243 206.163 1.00 6.26 442 ALA A O 1
ATOM 6796 N N . ARG A 1 440 ? 147.464 118.225 204.371 1.00 6.83 443 ARG A N 1
ATOM 6797 C CA . ARG A 1 440 ? 146.906 117.146 205.116 1.00 6.83 443 ARG A CA 1
ATOM 6798 C C . ARG A 1 440 ? 147.747 115.902 205.103 1.00 6.83 443 ARG A C 1
ATOM 6799 O O . ARG A 1 440 ? 147.447 114.977 205.747 1.00 6.83 443 ARG A O 1
ATOM 6820 N N . GLY A 1 441 ? 148.821 115.903 204.376 1.00 6.08 444 GLY A N 1
ATOM 6821 C CA . GLY A 1 441 ? 149.763 114.807 204.390 1.00 6.08 444 GLY A CA 1
ATOM 6822 C C . GLY A 1 441 ? 150.172 114.319 203.020 1.00 6.08 444 GLY A C 1
ATOM 6823 O O . GLY A 1 441 ? 150.205 115.080 202.050 1.00 6.08 444 GLY A O 1
ATOM 6827 N N . ALA A 1 442 ? 150.466 113.028 202.940 1.00 5.91 445 ALA A N 1
ATOM 6828 C CA . ALA A 1 442 ? 151.024 112.442 201.733 1.00 5.91 445 ALA A CA 1
ATOM 6829 C C . ALA A 1 442 ? 149.983 112.424 200.626 1.00 5.91 445 ALA A C 1
ATOM 6830 O O . ALA A 1 442 ? 148.960 111.741 200.731 1.00 5.91 445 ALA A O 1
ATOM 6837 N N . LEU A 1 443 ? 150.251 113.174 199.566 1.00 5.09 446 LEU A N 1
ATOM 6838 C CA . LEU A 1 443 ? 149.418 113.204 198.378 1.00 5.09 446 LEU A CA 1
ATOM 6839 C C . LEU A 1 443 ? 150.231 112.661 197.217 1.00 5.09 446 LEU A C 1
ATOM 6840 O O . LEU A 1 443 ? 151.313 113.177 196.923 1.00 5.09 446 LEU A O 1
ATOM 6856 N N . SER A 1 444 ? 149.706 111.637 196.555 1.00 5.17 447 SER A N 1
ATOM 6857 C CA . SER A 1 444 ? 150.475 110.898 195.569 1.00 5.17 447 SER A CA 1
ATOM 6858 C C . SER A 1 444 ? 149.644 110.640 194.325 1.00 5.17 447 SER A C 1
ATOM 6859 O O . SER A 1 444 ? 148.450 110.343 194.409 1.00 5.17 447 SER A O 1
ATOM 6867 N N . ASP A 1 445 ? 150.298 110.752 193.173 1.00 5.21 448 ASP A N 1
ATOM 6868 C CA . ASP A 1 445 ? 149.710 110.446 191.880 1.00 5.21 448 ASP A CA 1
ATOM 6869 C C . ASP A 1 445 ? 150.533 109.348 191.230 1.00 5.21 448 ASP A C 1
ATOM 6870 O O . ASP A 1 445 ? 151.761 109.452 191.155 1.00 5.21 448 ASP A O 1
ATOM 6879 N N . TRP A 1 446 ? 149.860 108.299 190.779 1.00 6.62 449 TRP A N 1
ATOM 6880 C CA . TRP A 1 446 ? 150.460 107.279 189.931 1.00 6.62 449 TRP A CA 1
ATOM 6881 C C . TRP A 1 446 ? 149.764 107.372 188.586 1.00 6.62 449 TRP A C 1
ATOM 6882 O O . TRP A 1 446 ? 148.562 107.107 188.486 1.00 6.62 449 TRP A O 1
ATOM 6903 N N . ILE A 1 447 ? 150.510 107.753 187.561 1.00 5.81 450 ILE A N 1
ATOM 6904 C CA . ILE A 1 447 ? 149.955 107.962 186.235 1.00 5.81 450 ILE A CA 1
ATOM 6905 C C . ILE A 1 447 ? 150.645 107.019 185.269 1.00 5.81 450 ILE A C 1
ATOM 6906 O O . ILE A 1 447 ? 151.860 106.807 185.346 1.00 5.81 450 ILE A O 1
ATOM 6922 N N . VAL A 1 448 ? 149.857 106.436 184.377 1.00 6.59 451 VAL A N 1
ATOM 6923 C CA . VAL A 1 448 ? 150.361 105.602 183.301 1.00 6.59 451 VAL A CA 1
ATOM 6924 C C . VAL A 1 448 ? 149.899 106.227 181.998 1.00 6.59 451 VAL A C 1
ATOM 6925 O O . VAL A 1 448 ? 148.693 106.311 181.735 1.00 6.59 451 VAL A O 1
ATOM 6938 N N . ILE A 1 449 ? 150.853 106.675 181.194 1.00 7.32 452 ILE A N 1
ATOM 6939 C CA . ILE A 1 449 ? 150.581 107.272 179.897 1.00 7.32 452 ILE A CA 1
ATOM 6940 C C . ILE A 1 449 ? 150.882 106.236 178.829 1.00 7.32 452 ILE A C 1
ATOM 6941 O O . ILE A 1 449 ? 151.981 105.669 178.794 1.00 7.32 452 ILE A O 1
ATOM 6957 N N . GLU A 1 450 ? 149.904 105.975 177.970 1.00 9.63 453 GLU A N 1
ATOM 6958 C CA . GLU A 1 450 ? 150.076 105.073 176.844 1.00 9.63 453 GLU A CA 1
ATOM 6959 C C . GLU A 1 450 ? 149.302 105.613 175.654 1.00 9.63 453 GLU A C 1
ATOM 6960 O O . GLU A 1 450 ? 148.166 106.072 175.797 1.00 9.63 453 GLU A O 1
ATOM 6972 N N . ASP A 1 451 ? 149.929 105.559 174.480 1.00 10.90 454 ASP A N 1
ATOM 6973 C CA . ASP A 1 451 ? 149.333 106.077 173.250 1.00 10.90 454 ASP A CA 1
ATOM 6974 C C . ASP A 1 451 ? 148.950 107.546 173.405 1.00 10.90 454 ASP A C 1
ATOM 6975 O O . ASP A 1 451 ? 147.892 107.984 172.951 1.00 10.90 454 ASP A O 1
ATOM 6984 N N . SER A 1 452 ? 149.824 108.313 174.056 1.00 9.26 455 SER A N 1
ATOM 6985 C CA . SER A 1 452 ? 149.614 109.744 174.261 1.00 9.26 455 SER A CA 1
ATOM 6986 C C . SER A 1 452 ? 148.296 110.009 174.977 1.00 9.26 455 SER A C 1
ATOM 6987 O O . SER A 1 452 ? 147.657 111.043 174.774 1.00 9.26 455 SER A O 1
ATOM 6995 N N . LYS A 1 453 ? 147.892 109.066 175.822 1.00 7.93 456 LYS A N 1
ATOM 6996 C CA . LYS A 1 453 ? 146.642 109.138 176.554 1.00 7.93 456 LYS A CA 1
ATOM 6997 C C . LYS A 1 453 ? 146.897 108.684 177.980 1.00 7.93 456 LYS A C 1
ATOM 6998 O O . LYS A 1 453 ? 147.859 107.967 178.261 1.00 7.93 456 LYS A O 1
ATOM 7017 N N . ILE A 1 454 ? 146.016 109.101 178.885 1.00 6.30 457 ILE A N 1
ATOM 7018 C CA . ILE A 1 454 ? 146.066 108.627 180.263 1.00 6.30 457 ILE A CA 1
ATOM 7019 C C . ILE A 1 454 ? 145.502 107.210 180.266 1.00 6.30 457 ILE A C 1
ATOM 7020 O O . ILE A 1 454 ? 144.293 107.009 180.143 1.00 6.30 457 ILE A O 1
ATOM 7036 N N . LYS A 1 455 ? 146.385 106.221 180.382 1.00 7.46 458 LYS A N 1
ATOM 7037 C CA . LYS A 1 455 ? 145.929 104.842 180.498 1.00 7.46 458 LYS A CA 1
ATOM 7038 C C . LYS A 1 455 ? 145.405 104.559 181.895 1.00 7.46 458 LYS A C 1
ATOM 7039 O O . LYS A 1 455 ? 144.365 103.914 182.060 1.00 7.46 458 LYS A O 1
ATOM 7058 N N . ASN A 1 456 ? 146.125 105.019 182.911 1.00 6.71 459 ASN A N 1
ATOM 7059 C CA . ASN A 1 456 ? 145.707 104.862 184.290 1.00 6.71 459 ASN A CA 1
ATOM 7060 C C . ASN A 1 456 ? 146.130 106.090 185.072 1.00 6.71 459 ASN A C 1
ATOM 7061 O O . ASN A 1 456 ? 147.192 106.666 184.827 1.00 6.71 459 ASN A O 1
ATOM 7072 N N . TYR A 1 457 ? 145.278 106.484 186.006 1.00 5.63 460 TYR A N 1
ATOM 7073 C CA . TYR A 1 457 ? 145.521 107.655 186.835 1.00 5.63 460 TYR A CA 1
ATOM 7074 C C . TYR A 1 457 ? 144.932 107.351 188.200 1.00 5.63 460 TYR A C 1
ATOM 7075 O O . TYR A 1 457 ? 143.708 107.314 188.353 1.00 5.63 460 TYR A O 1
ATOM 7093 N N . GLN A 1 458 ? 145.797 107.113 189.174 1.00 6.36 461 GLN A N 1
ATOM 7094 C CA . GLN A 1 458 ? 145.376 106.797 190.526 1.00 6.36 461 GLN A CA 1
ATOM 7095 C C . GLN A 1 458 ? 145.910 107.861 191.463 1.00 6.36 461 GLN A C 1
ATOM 7096 O O . GLN A 1 458 ? 147.108 108.156 191.466 1.00 6.36 461 GLN A O 1
ATOM 7110 N N . VAL A 1 459 ? 145.008 108.438 192.243 1.00 5.39 462 VAL A N 1
ATOM 7111 C CA . VAL A 1 459 ? 145.330 109.466 193.216 1.00 5.39 462 VAL A CA 1
ATOM 7112 C C . VAL A 1 459 ? 145.092 108.872 194.591 1.00 5.39 462 VAL A C 1
ATOM 7113 O O . VAL A 1 459 ? 144.016 108.327 194.862 1.00 5.39 462 VAL A O 1
ATOM 7126 N N . VAL A 1 460 ? 146.101 108.949 195.446 1.00 5.85 463 VAL A N 1
ATOM 7127 C CA . VAL A 1 460 ? 145.976 108.581 196.847 1.00 5.85 463 VAL A CA 1
ATOM 7128 C C . VAL A 1 460 ? 146.193 109.850 197.651 1.00 5.85 463 VAL A C 1
ATOM 7129 O O . VAL A 1 460 ? 147.295 110.411 197.663 1.00 5.85 463 VAL A O 1
ATOM 7142 N N . THR A 1 461 ? 145.153 110.299 198.312 1.00 5.45 464 THR A N 1
ATOM 7143 C CA . THR A 1 461 ? 145.197 111.540 199.055 1.00 5.45 464 THR A CA 1
ATOM 7144 C C . THR A 1 461 ? 145.491 111.273 200.522 1.00 5.45 464 THR A C 1
ATOM 7145 O O . THR A 1 461 ? 145.238 110.179 201.033 1.00 5.45 464 THR A O 1
ATOM 7156 N N . PRO A 1 462 ? 146.037 112.261 201.228 1.00 5.89 465 PRO A N 1
ATOM 7157 C CA . PRO A 1 462 ? 146.383 112.040 202.641 1.00 5.89 465 PRO A CA 1
ATOM 7158 C C . PRO A 1 462 ? 145.207 111.606 203.489 1.00 5.89 465 PRO A C 1
ATOM 7159 O O . PRO A 1 462 ? 145.371 110.775 204.389 1.00 5.89 465 PRO A O 1
ATOM 7170 N N . THR A 1 463 ? 144.020 112.151 203.239 1.00 6.32 466 THR A N 1
ATOM 7171 C CA . THR A 1 463 ? 142.868 111.789 204.049 1.00 6.32 466 THR A CA 1
ATOM 7172 C C . THR A 1 463 ? 142.331 110.416 203.682 1.00 6.32 466 THR A C 1
ATOM 7173 O O . THR A 1 463 ? 141.689 109.769 204.514 1.00 6.32 466 THR A O 1
ATOM 7184 N N . ALA A 1 464 ? 142.588 109.953 202.459 1.00 6.04 467 ALA A N 1
ATOM 7185 C CA . ALA A 1 464 ? 142.322 108.557 202.145 1.00 6.04 467 ALA A CA 1
ATOM 7186 C C . ALA A 1 464 ? 143.176 107.647 203.015 1.00 6.04 467 ALA A C 1
ATOM 7187 O O . ALA A 1 464 ? 142.693 106.630 203.524 1.00 6.04 467 ALA A O 1
ATOM 7194 N N . TRP A 1 465 ? 144.446 108.007 203.209 1.00 6.94 468 TRP A N 1
ATOM 7195 C CA . TRP A 1 465 ? 145.289 107.268 204.140 1.00 6.94 468 TRP A CA 1
ATOM 7196 C C . TRP A 1 465 ? 144.692 107.291 205.537 1.00 6.94 468 TRP A C 1
ATOM 7197 O O . TRP A 1 465 ? 144.609 106.261 206.212 1.00 6.94 468 TRP A O 1
ATOM 7218 N N . ASN A 1 466 ? 144.269 108.472 205.981 1.00 6.85 469 ASN A N 1
ATOM 7219 C CA . ASN A 1 466 ? 143.818 108.658 207.353 1.00 6.85 469 ASN A CA 1
ATOM 7220 C C . ASN A 1 466 ? 142.389 108.176 207.547 1.00 6.85 469 ASN A C 1
ATOM 7221 O O . ASN A 1 466 ? 142.086 107.483 208.523 1.00 6.85 469 ASN A O 1
ATOM 7232 N N . ILE A 1 467 ? 141.494 108.546 206.631 1.00 7.12 470 ILE A N 1
ATOM 7233 C CA . ILE A 1 467 ? 140.074 108.281 206.795 1.00 7.12 470 ILE A CA 1
ATOM 7234 C C . ILE A 1 467 ? 139.626 107.042 206.045 1.00 7.12 470 ILE A C 1
ATOM 7235 O O . ILE A 1 467 ? 138.462 106.640 206.169 1.00 7.12 470 ILE A O 1
ATOM 7251 N N . GLY A 1 468 ? 140.513 106.421 205.276 1.00 7.10 471 GLY A N 1
ATOM 7252 C CA . GLY A 1 468 ? 140.182 105.213 204.570 1.00 7.10 471 GLY A CA 1
ATOM 7253 C C . GLY A 1 468 ? 139.644 104.165 205.519 1.00 7.10 471 GLY A C 1
ATOM 7254 O O . GLY A 1 468 ? 140.079 104.051 206.669 1.00 7.10 471 GLY A O 1
ATOM 7258 N N . PRO A 1 469 ? 138.688 103.378 205.052 1.00 8.17 472 PRO A N 1
ATOM 7259 C CA . PRO A 1 469 ? 138.028 102.419 205.939 1.00 8.17 472 PRO A CA 1
ATOM 7260 C C . PRO A 1 469 ? 138.911 101.234 206.273 1.00 8.17 472 PRO A C 1
ATOM 7261 O O . PRO A 1 469 ? 140.088 101.190 205.901 1.00 8.17 472 PRO A O 1
ATOM 7272 N N . ARG A 1 470 ? 138.338 100.264 206.974 1.00 9.39 473 ARG A N 1
ATOM 7273 C CA . ARG A 1 470 ? 139.076 99.058 207.308 1.00 9.39 473 ARG A CA 1
ATOM 7274 C C . ARG A 1 470 ? 139.546 98.358 206.043 1.00 9.39 473 ARG A C 1
ATOM 7275 O O . ARG A 1 470 ? 138.852 98.345 205.022 1.00 9.39 473 ARG A O 1
ATOM 7296 N N . ASP A 1 471 ? 140.736 97.778 206.116 1.00 9.78 474 ASP A N 1
ATOM 7297 C CA . ASP A 1 471 ? 141.283 97.008 205.010 1.00 9.78 474 ASP A CA 1
ATOM 7298 C C . ASP A 1 471 ? 140.732 95.586 205.077 1.00 9.78 474 ASP A C 1
ATOM 7299 O O . ASP A 1 471 ? 139.864 95.265 205.893 1.00 9.78 474 ASP A O 1
ATOM 7308 N N . ALA A 1 472 ? 141.239 94.711 204.208 1.00 10.40 475 ALA A N 1
ATOM 7309 C CA . ALA A 1 472 ? 140.741 93.341 204.164 1.00 10.40 475 ALA A CA 1
ATOM 7310 C C . ALA A 1 472 ? 140.937 92.630 205.495 1.00 10.40 475 ALA A C 1
ATOM 7311 O O . ALA A 1 472 ? 140.184 91.706 205.821 1.00 10.40 475 ALA A O 1
ATOM 7318 N N . SER A 1 473 ? 141.934 93.041 206.272 1.00 10.91 476 SER A N 1
ATOM 7319 C CA . SER A 1 473 ? 142.203 92.456 207.577 1.00 10.91 476 SER A CA 1
ATOM 7320 C C . SER A 1 473 ? 141.399 93.116 208.689 1.00 10.91 476 SER A C 1
ATOM 7321 O O . SER A 1 473 ? 141.670 92.866 209.867 1.00 10.91 476 SER A O 1
ATOM 7329 N N . GLU A 1 474 ? 140.427 93.956 208.340 1.00 10.71 477 GLU A N 1
ATOM 7330 C CA . GLU A 1 474 ? 139.569 94.640 209.301 1.00 10.71 477 GLU A CA 1
ATOM 7331 C C . GLU A 1 474 ? 140.354 95.591 210.193 1.00 10.71 477 GLU A C 1
ATOM 7332 O O . GLU A 1 474 ? 139.877 95.981 211.262 1.00 10.71 477 GLU A O 1
ATOM 7344 N N . VAL A 1 475 ? 141.553 95.975 209.768 1.00 9.81 478 VAL A N 1
ATOM 7345 C CA . VAL A 1 475 ? 142.362 96.926 210.520 1.00 9.81 478 VAL A CA 1
ATOM 7346 C C . VAL A 1 475 ? 141.824 98.325 210.261 1.00 9.81 478 VAL A C 1
ATOM 7347 O O . VAL A 1 475 ? 141.749 98.772 209.113 1.00 9.81 478 VAL A O 1
ATOM 7360 N N . LEU A 1 476 ? 141.456 99.018 211.332 1.00 9.23 479 LEU A N 1
ATOM 7361 C CA . LEU A 1 476 ? 140.841 100.328 211.204 1.00 9.23 479 LEU A CA 1
ATOM 7362 C C . LEU A 1 476 ? 141.823 101.324 210.605 1.00 9.23 479 LEU A C 1
ATOM 7363 O O . LEU A 1 476 ? 143.035 101.243 210.816 1.00 9.23 479 LEU A O 1
ATOM 7379 N N . GLY A 1 477 ? 141.285 102.268 209.842 1.00 8.34 480 GLY A N 1
ATOM 7380 C CA . GLY A 1 477 ? 142.075 103.348 209.313 1.00 8.34 480 GLY A CA 1
ATOM 7381 C C . GLY A 1 477 ? 142.504 104.281 210.424 1.00 8.34 480 GLY A C 1
ATOM 7382 O O . GLY A 1 477 ? 141.927 104.287 211.515 1.00 8.34 480 GLY A O 1
ATOM 7386 N N . PRO A 1 478 ? 143.522 105.098 210.165 1.00 7.85 481 PRO A N 1
ATOM 7387 C CA . PRO A 1 478 ? 144.085 105.926 211.244 1.00 7.85 481 PRO A CA 1
ATOM 7388 C C . PRO A 1 478 ? 143.064 106.788 211.967 1.00 7.85 481 PRO A C 1
ATOM 7389 O O . PRO A 1 478 ? 143.124 106.902 213.197 1.00 7.85 481 PRO A O 1
ATOM 7400 N N . ILE A 1 479 ? 142.126 107.400 211.245 1.00 7.83 482 ILE A N 1
ATOM 7401 C CA . ILE A 1 479 ? 141.117 108.218 211.908 1.00 7.83 482 ILE A CA 1
ATOM 7402 C C . ILE A 1 479 ? 140.158 107.336 212.690 1.00 7.83 482 ILE A C 1
ATOM 7403 O O . ILE A 1 479 ? 139.727 107.687 213.793 1.00 7.83 482 ILE A O 1
ATOM 7419 N N . GLU A 1 480 ? 139.812 106.175 212.134 1.00 8.79 483 GLU A N 1
ATOM 7420 C CA . GLU A 1 480 ? 138.932 105.253 212.839 1.00 8.79 483 GLU A CA 1
ATOM 7421 C C . GLU A 1 480 ? 139.542 104.827 214.170 1.00 8.79 483 GLU A C 1
ATOM 7422 O O . GLU A 1 480 ? 138.864 104.832 215.203 1.00 8.79 483 GLU A O 1
ATOM 7434 N N . GLN A 1 481 ? 140.829 104.469 214.172 1.00 9.08 484 GLN A N 1
ATOM 7435 C CA . GLN A 1 481 ? 141.483 104.133 215.435 1.00 9.08 484 GLN A CA 1
ATOM 7436 C C . GLN A 1 481 ? 141.615 105.356 216.331 1.00 9.08 484 GLN A C 1
ATOM 7437 O O . GLN A 1 481 ? 141.468 105.253 217.554 1.00 9.08 484 GLN A O 1
ATOM 7451 N N . ALA A 1 482 ? 141.902 106.519 215.747 1.00 8.90 485 ALA A N 1
ATOM 7452 C CA . ALA A 1 482 ? 141.969 107.736 216.546 1.00 8.90 485 ALA A CA 1
ATOM 7453 C C . ALA A 1 482 ? 140.622 108.031 217.189 1.00 8.90 485 ALA A C 1
ATOM 7454 O O . ALA A 1 482 ? 140.557 108.494 218.333 1.00 8.90 485 ALA A O 1
ATOM 7461 N N . LEU A 1 483 ? 139.535 107.778 216.460 1.00 9.78 486 LEU A N 1
ATOM 7462 C CA . LEU A 1 483 ? 138.206 107.940 217.036 1.00 9.78 486 LEU A CA 1
ATOM 7463 C C . LEU A 1 483 ? 137.986 106.960 218.178 1.00 9.78 486 LEU A C 1
ATOM 7464 O O . LEU A 1 483 ? 137.366 107.302 219.192 1.00 9.78 486 LEU A O 1
ATOM 7480 N N . VAL A 1 484 ? 138.477 105.731 218.026 1.00 10.82 487 VAL A N 1
ATOM 7481 C CA . VAL A 1 484 ? 138.364 104.749 219.094 1.00 10.82 487 VAL A CA 1
ATOM 7482 C C . VAL A 1 484 ? 139.137 105.247 220.303 1.00 10.82 487 VAL A C 1
ATOM 7483 O O . VAL A 1 484 ? 140.292 105.676 220.193 1.00 10.82 487 VAL A O 1
ATOM 7496 N N . GLY A 1 485 ? 138.497 105.197 221.469 1.00 11.46 488 GLY A N 1
ATOM 7497 C CA . GLY A 1 485 ? 139.044 105.779 222.671 1.00 11.46 488 GLY A CA 1
ATOM 7498 C C . GLY A 1 485 ? 138.646 107.219 222.910 1.00 11.46 488 GLY A C 1
ATOM 7499 O O . GLY A 1 485 ? 138.976 107.767 223.969 1.00 11.46 488 GLY A O 1
ATOM 7503 N N . SER A 1 486 ? 137.956 107.846 221.966 1.00 11.44 489 SER A N 1
ATOM 7504 C CA . SER A 1 486 ? 137.519 109.223 222.146 1.00 11.44 489 SER A CA 1
ATOM 7505 C C . SER A 1 486 ? 136.315 109.267 223.081 1.00 11.44 489 SER A C 1
ATOM 7506 O O . SER A 1 486 ? 135.336 108.548 222.852 1.00 11.44 489 SER A O 1
ATOM 7514 N N . PRO A 1 487 ? 136.347 110.075 224.136 1.00 12.28 490 PRO A N 1
ATOM 7515 C CA . PRO A 1 487 ? 135.162 110.206 224.985 1.00 12.28 490 PRO A CA 1
ATOM 7516 C C . PRO A 1 487 ? 134.038 110.908 224.243 1.00 12.28 490 PRO A C 1
ATOM 7517 O O . PRO A 1 487 ? 134.267 111.720 223.344 1.00 12.28 490 PRO A O 1
ATOM 7528 N N . ILE A 1 488 ? 132.809 110.581 224.626 1.00 12.97 491 ILE A N 1
ATOM 7529 C CA . ILE A 1 488 ? 131.614 111.199 224.056 1.00 12.97 491 ILE A CA 1
ATOM 7530 C C . ILE A 1 488 ? 130.786 111.701 225.234 1.00 12.97 491 ILE A C 1
ATOM 7531 O O . ILE A 1 488 ? 129.982 110.964 225.813 1.00 12.97 491 ILE A O 1
ATOM 7547 N N . VAL A 1 489 ? 130.982 112.967 225.597 1.00 14.10 492 VAL A N 1
ATOM 7548 C CA . VAL A 1 489 ? 130.229 113.548 226.702 1.00 14.10 492 VAL A CA 1
ATOM 7549 C C . VAL A 1 489 ? 128.764 113.712 226.321 1.00 14.10 492 VAL A C 1
ATOM 7550 O O . VAL A 1 489 ? 127.864 113.422 227.119 1.00 14.10 492 VAL A O 1
ATOM 7563 N N . ASP A 1 490 ? 128.500 114.174 225.100 1.00 15.11 493 ASP A N 1
ATOM 7564 C CA . ASP A 1 490 ? 127.144 114.433 224.624 1.00 15.11 493 ASP A CA 1
ATOM 7565 C C . ASP A 1 490 ? 126.953 113.683 223.313 1.00 15.11 493 ASP A C 1
ATOM 7566 O O . ASP A 1 490 ? 127.559 114.038 222.297 1.00 15.11 493 ASP A O 1
ATOM 7575 N N . ALA A 1 491 ? 126.103 112.655 223.335 1.00 15.41 494 ALA A N 1
ATOM 7576 C CA . ALA A 1 491 ? 125.831 111.894 222.121 1.00 15.41 494 ALA A CA 1
ATOM 7577 C C . ALA A 1 491 ? 125.103 112.738 221.083 1.00 15.41 494 ALA A C 1
ATOM 7578 O O . ALA A 1 491 ? 125.291 112.535 219.879 1.00 15.41 494 ALA A O 1
ATOM 7585 N N . GLU A 1 492 ? 124.263 113.675 221.527 1.00 17.66 495 GLU A N 1
ATOM 7586 C CA . GLU A 1 492 ? 123.552 114.536 220.590 1.00 17.66 495 GLU A CA 1
ATOM 7587 C C . GLU A 1 492 ? 124.503 115.467 219.849 1.00 17.66 495 GLU A C 1
ATOM 7588 O O . GLU A 1 492 ? 124.251 115.814 218.690 1.00 17.66 495 GLU A O 1
ATOM 7600 N N . ASP A 1 493 ? 125.591 115.880 220.496 1.00 14.35 496 ASP A N 1
ATOM 7601 C CA . ASP A 1 493 ? 126.606 116.745 219.894 1.00 14.35 496 ASP A CA 1
ATOM 7602 C C . ASP A 1 493 ? 127.976 116.121 220.127 1.00 14.35 496 ASP A C 1
ATOM 7603 O O . ASP A 1 493 ? 128.763 116.600 220.951 1.00 14.35 496 ASP A O 1
ATOM 7612 N N . PRO A 1 494 ? 128.294 115.040 219.409 1.00 12.70 497 PRO A N 1
ATOM 7613 C CA . PRO A 1 494 ? 129.573 114.354 219.634 1.00 12.70 497 PRO A CA 1
ATOM 7614 C C . PRO A 1 494 ? 130.754 115.135 219.083 1.00 12.70 497 PRO A C 1
ATOM 7615 O O . PRO A 1 494 ? 131.359 114.746 218.080 1.00 12.70 497 PRO A O 1
ATOM 7626 N N . VAL A 1 495 ? 131.094 116.240 219.748 1.00 11.46 498 VAL A N 1
ATOM 7627 C CA . VAL A 1 495 ? 132.153 117.113 219.255 1.00 11.46 498 VAL A CA 1
ATOM 7628 C C . VAL A 1 495 ? 133.488 116.388 219.222 1.00 11.46 498 VAL A C 1
ATOM 7629 O O . VAL A 1 495 ? 134.324 116.650 218.349 1.00 11.46 498 VAL A O 1
ATOM 7642 N N . GLU A 1 496 ? 133.717 115.474 220.167 1.00 11.84 499 GLU A N 1
ATOM 7643 C CA . GLU A 1 496 ? 134.998 114.780 220.223 1.00 11.84 499 GLU A CA 1
ATOM 7644 C C . GLU A 1 496 ? 135.282 114.044 218.921 1.00 11.84 499 GLU A C 1
ATOM 7645 O O . GLU A 1 496 ? 136.432 113.980 218.473 1.00 11.84 499 GLU A O 1
ATOM 7657 N N . LEU A 1 497 ? 134.246 113.482 218.296 1.00 11.15 500 LEU A N 1
ATOM 7658 C CA . LEU A 1 497 ? 134.430 112.870 216.986 1.00 11.15 500 LEU A CA 1
ATOM 7659 C C . LEU A 1 497 ? 134.896 113.904 215.974 1.00 11.15 500 LEU A C 1
ATOM 7660 O O . LEU A 1 497 ? 135.785 113.633 215.158 1.00 11.15 500 LEU A O 1
ATOM 7676 N N . GLY A 1 498 ? 134.300 115.096 216.009 1.00 9.84 501 GLY A N 1
ATOM 7677 C CA . GLY A 1 498 ? 134.759 116.162 215.139 1.00 9.84 501 GLY A CA 1
ATOM 7678 C C . GLY A 1 498 ? 136.196 116.553 215.416 1.00 9.84 501 GLY A C 1
ATOM 7679 O O . GLY A 1 498 ? 136.986 116.745 214.490 1.00 9.84 501 GLY A O 1
ATOM 7683 N N . HIS A 1 499 ? 136.559 116.662 216.695 1.00 9.98 502 HIS A N 1
ATOM 7684 C CA . HIS A 1 499 ? 137.931 117.005 217.043 1.00 9.98 502 HIS A CA 1
ATOM 7685 C C . HIS A 1 499 ? 138.902 116.031 216.398 1.00 9.98 502 HIS A C 1
ATOM 7686 O O . HIS A 1 499 ? 139.875 116.433 215.753 1.00 9.98 502 HIS A O 1
ATOM 7700 N N . VAL A 1 500 ? 138.641 114.735 216.565 1.00 9.23 503 VAL A N 1
ATOM 7701 C CA . VAL A 1 500 ? 139.558 113.720 216.061 1.00 9.23 503 VAL A CA 1
ATOM 7702 C C . VAL A 1 500 ? 139.619 113.771 214.543 1.00 9.23 503 VAL A C 1
ATOM 7703 O O . VAL A 1 500 ? 140.698 113.849 213.948 1.00 9.23 503 VAL A O 1
ATOM 7716 N N . ALA A 1 501 ? 138.456 113.742 213.893 1.00 8.39 504 ALA A N 1
ATOM 7717 C CA . ALA A 1 501 ? 138.435 113.778 212.438 1.00 8.39 504 ALA A CA 1
ATOM 7718 C C . ALA A 1 501 ? 139.028 115.078 211.921 1.00 8.39 504 ALA A C 1
ATOM 7719 O O . ALA A 1 501 ? 139.778 115.083 210.938 1.00 8.39 504 ALA A O 1
ATOM 7726 N N . ARG A 1 502 ? 138.703 116.194 212.572 1.00 8.63 505 ARG A N 1
ATOM 7727 C CA . ARG A 1 502 ? 139.229 117.477 212.132 1.00 8.63 505 ARG A CA 1
ATOM 7728 C C . ARG A 1 502 ? 140.685 117.663 212.534 1.00 8.63 505 ARG A C 1
ATOM 7729 O O . ARG A 1 502 ? 141.408 118.414 211.874 1.00 8.63 505 ARG A O 1
ATOM 7750 N N . SER A 1 503 ? 141.142 116.987 213.592 1.00 8.10 506 SER A N 1
ATOM 7751 C CA . SER A 1 503 ? 142.554 117.076 213.949 1.00 8.10 506 SER A CA 1
ATOM 7752 C C . SER A 1 503 ? 143.434 116.571 212.818 1.00 8.10 506 SER A C 1
ATOM 7753 O O . SER A 1 503 ? 144.583 117.005 212.681 1.00 8.10 506 SER A O 1
ATOM 7761 N N . PHE A 1 504 ? 142.919 115.653 212.008 1.00 7.70 507 PHE A N 1
ATOM 7762 C CA . PHE A 1 504 ? 143.596 115.240 210.789 1.00 7.70 507 PHE A CA 1
ATOM 7763 C C . PHE A 1 504 ? 143.403 116.235 209.659 1.00 7.70 507 PHE A C 1
ATOM 7764 O O . PHE A 1 504 ? 143.956 116.030 208.574 1.00 7.70 507 PHE A O 1
ATOM 7781 N N . ASP A 1 505 ? 142.628 117.294 209.881 1.00 7.35 508 ASP A N 1
ATOM 7782 C CA . ASP A 1 505 ? 142.305 118.242 208.825 1.00 7.35 508 ASP A CA 1
ATOM 7783 C C . ASP A 1 505 ? 141.640 117.513 207.665 1.00 7.35 508 ASP A C 1
ATOM 7784 O O . ASP A 1 505 ? 141.843 117.840 206.497 1.00 7.35 508 ASP A O 1
ATOM 7793 N N . SER A 1 506 ? 140.816 116.527 208.005 1.00 6.98 509 SER A N 1
ATOM 7794 C CA . SER A 1 506 ? 140.291 115.601 207.015 1.00 6.98 509 SER A CA 1
ATOM 7795 C C . SER A 1 506 ? 139.638 116.346 205.865 1.00 6.98 509 SER A C 1
ATOM 7796 O O . SER A 1 506 ? 138.881 117.299 206.067 1.00 6.98 509 SER A O 1
ATOM 7804 N N . CYS A 1 507 ? 139.953 115.904 204.641 1.00 6.60 510 CYS A N 1
ATOM 7805 C CA . CYS A 1 507 ? 139.390 116.480 203.424 1.00 6.60 510 CYS A CA 1
ATOM 7806 C C . CYS A 1 507 ? 138.735 115.319 202.663 1.00 6.60 510 CYS A C 1
ATOM 7807 O O . CYS A 1 507 ? 139.402 114.499 202.184 1.00 6.60 510 CYS A O 1
ATOM 7814 N N . LEU A 1 508 ? 137.394 115.256 202.696 1.00 6.99 511 LEU A N 1
ATOM 7815 C CA . LEU A 1 508 ? 136.661 114.145 202.111 1.00 6.99 511 LEU A CA 1
ATOM 7816 C C . LEU A 1 508 ? 136.591 114.214 200.595 1.00 6.99 511 LEU A C 1
ATOM 7817 O O . LEU A 1 508 ? 136.460 113.170 199.948 1.00 6.99 511 LEU A O 1
ATOM 7833 N N . VAL A 1 509 ? 136.750 115.442 200.097 1.00 5.69 512 VAL A N 1
ATOM 7834 C CA . VAL A 1 509 ? 136.716 115.558 198.645 1.00 5.69 512 VAL A CA 1
ATOM 7835 C C . VAL A 1 509 ? 138.018 114.954 198.149 1.00 5.69 512 VAL A C 1
ATOM 7836 O O . VAL A 1 509 ? 138.051 114.320 197.201 1.00 5.69 512 VAL A O 1
ATOM 7849 N N . CYS A 1 510 ? 139.077 115.179 198.884 1.00 5.62 513 CYS A N 1
ATOM 7850 C CA . CYS A 1 510 ? 140.347 114.548 198.543 1.00 5.62 513 CYS A CA 1
ATOM 7851 C C . CYS A 1 510 ? 140.270 113.055 198.739 1.00 5.62 513 CYS A C 1
ATOM 7852 O O . CYS A 1 510 ? 140.843 112.341 198.052 1.00 5.62 513 CYS A O 1
ATOM 7859 N N . THR A 1 511 ? 139.664 112.653 199.819 1.00 6.04 514 THR A N 1
ATOM 7860 C CA . THR A 1 511 ? 139.605 111.252 200.209 1.00 6.04 514 THR A CA 1
ATOM 7861 C C . THR A 1 511 ? 139.142 110.382 199.053 1.00 6.04 514 THR A C 1
ATOM 7862 O O . THR A 1 511 ? 139.709 109.315 198.793 1.00 6.04 514 THR A O 1
ATOM 7873 N N . VAL A 1 512 ? 138.119 110.836 198.338 1.00 6.16 515 VAL A N 1
ATOM 7874 C CA . VAL A 1 512 ? 137.434 110.022 197.347 1.00 6.16 515 VAL A CA 1
ATOM 7875 C C . VAL A 1 512 ? 137.847 110.394 195.931 1.00 6.16 515 VAL A C 1
ATOM 7876 O O . VAL A 1 512 ? 138.036 109.516 195.087 1.00 6.16 515 VAL A O 1
ATOM 7889 N N . HIS A 1 513 ? 138.003 111.688 195.672 1.00 5.49 516 HIS A N 1
ATOM 7890 C CA . HIS A 1 513 ? 138.190 112.211 194.322 1.00 5.49 516 HIS A CA 1
ATOM 7891 C C . HIS A 1 513 ? 137.312 111.447 193.334 1.00 5.49 516 HIS A C 1
ATOM 7892 O O . HIS A 1 513 ? 137.749 111.024 192.266 1.00 5.49 516 HIS A O 1
ATOM 7907 N N . ALA B 2 1 ? 119.727 138.141 205.470 1.00 11.01 2 ALA B N 1
ATOM 7908 C CA . ALA B 2 1 ? 119.132 137.082 204.664 1.00 11.01 2 ALA B CA 1
ATOM 7909 C C . ALA B 2 1 ? 119.796 135.742 204.961 1.00 11.01 2 ALA B C 1
ATOM 7910 O O . ALA B 2 1 ? 121.020 135.638 204.993 1.00 11.01 2 ALA B O 1
ATOM 7916 N N . SER B 2 2 ? 118.976 134.718 205.176 1.00 10.39 3 SER B N 1
ATOM 7917 C CA . SER B 2 2 ? 119.494 133.401 205.516 1.00 10.39 3 SER B CA 1
ATOM 7918 C C . SER B 2 2 ? 120.153 132.763 204.302 1.00 10.39 3 SER B C 1
ATOM 7919 O O . SER B 2 2 ? 119.590 132.759 203.203 1.00 10.39 3 SER B O 1
ATOM 7927 N N . VAL B 2 3 ? 121.347 132.218 204.507 1.00 8.88 4 VAL B N 1
ATOM 7928 C CA . VAL B 2 3 ? 122.116 131.566 203.456 1.00 8.88 4 VAL B CA 1
ATOM 7929 C C . VAL B 2 3 ? 122.398 130.138 203.889 1.00 8.88 4 VAL B C 1
ATOM 7930 O O . VAL B 2 3 ? 122.934 129.908 204.979 1.00 8.88 4 VAL B O 1
ATOM 7943 N N . LEU B 2 4 ? 122.035 129.185 203.039 1.00 8.09 5 LEU B N 1
ATOM 7944 C CA . LEU B 2 4 ? 122.377 127.787 203.236 1.00 8.09 5 LEU B CA 1
ATOM 7945 C C . LEU B 2 4 ? 123.262 127.364 202.077 1.00 8.09 5 LEU B C 1
ATOM 7946 O O . LEU B 2 4 ? 122.847 127.432 200.916 1.00 8.09 5 LEU B O 1
ATOM 7962 N N . TRP B 2 5 ? 124.476 126.941 202.396 1.00 6.43 6 TRP B N 1
ATOM 7963 C CA . TRP B 2 5 ? 125.484 126.582 201.413 1.00 6.43 6 TRP B CA 1
ATOM 7964 C C . TRP B 2 5 ? 125.714 125.084 201.489 1.00 6.43 6 TRP B C 1
ATOM 7965 O O . TRP B 2 5 ? 126.194 124.575 202.506 1.00 6.43 6 TRP B O 1
ATOM 7986 N N . PHE B 2 6 ? 125.371 124.387 200.415 1.00 7.02 7 PHE B N 1
ATOM 7987 C CA . PHE B 2 6 ? 125.509 122.947 200.330 1.00 7.02 7 PHE B CA 1
ATOM 7988 C C . PHE B 2 6 ? 126.537 122.596 199.270 1.00 7.02 7 PHE B C 1
ATOM 7989 O O . PHE B 2 6 ? 126.716 123.319 198.287 1.00 7.02 7 PHE B O 1
ATOM 8006 N N . GLN B 2 7 ? 127.215 121.477 199.491 1.00 5.99 8 GLN B N 1
ATOM 8007 C CA . GLN B 2 7 ? 128.209 120.961 198.566 1.00 5.99 8 GLN B CA 1
ATOM 8008 C C . GLN B 2 7 ? 127.760 119.591 198.089 1.00 5.99 8 GLN B C 1
ATOM 8009 O O . GLN B 2 7 ? 127.562 118.681 198.900 1.00 5.99 8 GLN B O 1
ATOM 8023 N N . GLY B 2 8 ? 127.600 119.450 196.780 1.00 5.53 9 GLY B N 1
ATOM 8024 C CA . GLY B 2 8 ? 127.320 118.158 196.199 1.00 5.53 9 GLY B CA 1
ATOM 8025 C C . GLY B 2 8 ? 128.587 117.526 195.671 1.00 5.53 9 GLY B C 1
ATOM 8026 O O . GLY B 2 8 ? 129.510 117.239 196.438 1.00 5.53 9 GLY B O 1
ATOM 8030 N N . GLY B 2 9 ? 128.651 117.323 194.361 1.00 5.24 10 GLY B N 1
ATOM 8031 C CA . GLY B 2 9 ? 129.867 116.845 193.741 1.00 5.24 10 GLY B CA 1
ATOM 8032 C C . GLY B 2 9 ? 130.885 117.959 193.658 1.00 5.24 10 GLY B C 1
ATOM 8033 O O . GLY B 2 9 ? 131.305 118.361 192.570 1.00 5.24 10 GLY B O 1
ATOM 8037 N N . ALA B 2 10 ? 131.287 118.458 194.819 1.00 4.85 11 ALA B N 1
ATOM 8038 C CA . ALA B 2 10 ? 132.121 119.639 194.936 1.00 4.85 11 ALA B CA 1
ATOM 8039 C C . ALA B 2 10 ? 133.530 119.260 195.363 1.00 4.85 11 ALA B C 1
ATOM 8040 O O . ALA B 2 10 ? 133.767 118.221 195.982 1.00 4.85 11 ALA B O 1
ATOM 8047 N N . CYS B 2 11 ? 134.464 120.132 195.012 1.00 4.56 12 CYS B N 1
ATOM 8048 C CA . CYS B 2 11 ? 135.814 120.104 195.541 1.00 4.56 12 CYS B CA 1
ATOM 8049 C C . CYS B 2 11 ? 136.038 121.171 196.600 1.00 4.56 12 CYS B C 1
ATOM 8050 O O . CYS B 2 11 ? 137.118 121.222 197.194 1.00 4.56 12 CYS B O 1
ATOM 8057 N N . SER B 2 12 ? 135.037 122.011 196.854 1.00 4.83 13 SER B N 1
ATOM 8058 C CA . SER B 2 12 ? 135.094 123.115 197.802 1.00 4.83 13 SER B CA 1
ATOM 8059 C C . SER B 2 12 ? 135.954 124.265 197.300 1.00 4.83 13 SER B C 1
ATOM 8060 O O . SER B 2 12 ? 136.225 125.204 198.055 1.00 4.83 13 SER B O 1
ATOM 8068 N N . GLY B 2 13 ? 136.384 124.221 196.040 1.00 3.87 14 GLY B N 1
ATOM 8069 C CA . GLY B 2 13 ? 137.189 125.303 195.503 1.00 3.87 14 GLY B CA 1
ATOM 8070 C C . GLY B 2 13 ? 136.468 126.633 195.525 1.00 3.87 14 GLY B C 1
ATOM 8071 O O . GLY B 2 13 ? 137.074 127.676 195.775 1.00 3.87 14 GLY B O 1
ATOM 8075 N N . ASN B 2 14 ? 135.167 126.617 195.253 1.00 4.22 15 ASN B N 1
ATOM 8076 C CA . ASN B 2 14 ? 134.406 127.856 195.292 1.00 4.22 15 ASN B CA 1
ATOM 8077 C C . ASN B 2 14 ? 134.293 128.372 196.718 1.00 4.22 15 ASN B C 1
ATOM 8078 O O . ASN B 2 14 ? 134.331 129.584 196.952 1.00 4.22 15 ASN B O 1
ATOM 8089 N N . THR B 2 15 ? 134.162 127.463 197.684 1.00 5.12 16 THR B N 1
ATOM 8090 C CA . THR B 2 15 ? 134.203 127.859 199.086 1.00 5.12 16 THR B CA 1
ATOM 8091 C C . THR B 2 15 ? 135.554 128.470 199.438 1.00 5.12 16 THR B C 1
ATOM 8092 O O . THR B 2 15 ? 135.626 129.551 200.031 1.00 5.12 16 THR B O 1
ATOM 8103 N N . MET B 2 16 ? 136.642 127.790 199.074 1.00 5.07 17 MET B N 1
ATOM 8104 C CA . MET B 2 16 ? 137.969 128.327 199.356 1.00 5.07 17 MET B CA 1
ATOM 8105 C C . MET B 2 16 ? 138.214 129.622 198.605 1.00 5.07 17 MET B C 1
ATOM 8106 O O . MET B 2 16 ? 138.781 130.570 199.158 1.00 5.07 17 MET B O 1
ATOM 8120 N N . SER B 2 17 ? 137.802 129.681 197.342 1.00 3.91 18 SER B N 1
ATOM 8121 C CA . SER B 2 17 ? 137.878 130.940 196.618 1.00 3.91 18 SER B CA 1
ATOM 8122 C C . SER B 2 17 ? 137.011 131.984 197.300 1.00 3.91 18 SER B C 1
ATOM 8123 O O . SER B 2 17 ? 137.428 133.132 197.486 1.00 3.91 18 SER B O 1
ATOM 8131 N N . PHE B 2 18 ? 135.811 131.578 197.711 1.00 5.34 19 PHE B N 1
ATOM 8132 C CA . PHE B 2 18 ? 134.913 132.459 198.444 1.00 5.34 19 PHE B CA 1
ATOM 8133 C C . PHE B 2 18 ? 135.569 132.963 199.722 1.00 5.34 19 PHE B C 1
ATOM 8134 O O . PHE B 2 18 ? 135.444 134.141 200.073 1.00 5.34 19 PHE B O 1
ATOM 8151 N N . LEU B 2 19 ? 136.283 132.084 200.425 1.00 5.45 20 LEU B N 1
ATOM 8152 C CA . LEU B 2 19 ? 136.957 132.472 201.657 1.00 5.45 20 LEU B CA 1
ATOM 8153 C C . LEU B 2 19 ? 138.098 133.449 201.410 1.00 5.45 20 LEU B C 1
ATOM 8154 O O . LEU B 2 19 ? 138.484 134.175 202.331 1.00 5.45 20 LEU B O 1
ATOM 8170 N N . ASN B 2 20 ? 138.645 133.484 200.197 1.00 4.82 21 ASN B N 1
ATOM 8171 C CA . ASN B 2 20 ? 139.647 134.476 199.834 1.00 4.82 21 ASN B CA 1
ATOM 8172 C C . ASN B 2 20 ? 139.038 135.835 199.560 1.00 4.82 21 ASN B C 1
ATOM 8173 O O . ASN B 2 20 ? 139.774 136.770 199.229 1.00 4.82 21 ASN B O 1
ATOM 8184 N N . ALA B 2 21 ? 137.721 135.957 199.687 1.00 5.59 22 ALA B N 1
ATOM 8185 C CA . ALA B 2 21 ? 137.049 137.196 199.352 1.00 5.59 22 ALA B CA 1
ATOM 8186 C C . ALA B 2 21 ? 137.663 138.353 200.112 1.00 5.59 22 ALA B C 1
ATOM 8187 O O . ALA B 2 21 ? 138.088 138.214 201.260 1.00 5.59 22 ALA B O 1
ATOM 8194 N N . ASP B 2 22 ? 137.743 139.486 199.437 1.00 7.36 23 ASP B N 1
ATOM 8195 C CA . ASP B 2 22 ? 138.159 140.735 200.045 1.00 7.36 23 ASP B CA 1
ATOM 8196 C C . ASP B 2 22 ? 137.275 141.829 199.473 1.00 7.36 23 ASP B C 1
ATOM 8197 O O . ASP B 2 22 ? 136.977 141.837 198.278 1.00 7.36 23 ASP B O 1
ATOM 8206 N N . GLU B 2 23 ? 136.832 142.726 200.338 1.00 6.48 24 GLU B N 1
ATOM 8207 C CA . GLU B 2 23 ? 135.953 143.814 199.939 1.00 6.48 24 GLU B CA 1
ATOM 8208 C C . GLU B 2 23 ? 134.656 143.269 199.357 1.00 6.48 24 GLU B C 1
ATOM 8209 O O . GLU B 2 23 ? 134.366 143.480 198.173 1.00 6.48 24 GLU B O 1
ATOM 8221 N N . PRO B 2 24 ? 133.841 142.575 200.160 1.00 6.79 25 PRO B N 1
ATOM 8222 C CA . PRO B 2 24 ? 134.037 142.242 201.573 1.00 6.79 25 PRO B CA 1
ATOM 8223 C C . PRO B 2 24 ? 134.766 140.926 201.771 1.00 6.79 25 PRO B C 1
ATOM 8224 O O . PRO B 2 24 ? 134.743 140.068 200.896 1.00 6.79 25 PRO B O 1
ATOM 8235 N N . ASN B 2 25 ? 135.417 140.733 202.912 1.00 7.43 26 ASN B N 1
ATOM 8236 C CA . ASN B 2 25 ? 135.891 139.406 203.249 1.00 7.43 26 ASN B CA 1
ATOM 8237 C C . ASN B 2 25 ? 134.721 138.557 203.734 1.00 7.43 26 ASN B C 1
ATOM 8238 O O . ASN B 2 25 ? 133.646 139.061 204.068 1.00 7.43 26 ASN B O 1
ATOM 8249 N N . VAL B 2 26 ? 134.943 137.245 203.762 1.00 7.51 27 VAL B N 1
ATOM 8250 C CA . VAL B 2 26 ? 133.860 136.317 204.063 1.00 7.51 27 VAL B CA 1
ATOM 8251 C C . VAL B 2 26 ? 133.274 136.598 205.439 1.00 7.51 27 VAL B C 1
ATOM 8252 O O . VAL B 2 26 ? 132.054 136.547 205.632 1.00 7.51 27 VAL B O 1
ATOM 8265 N N . VAL B 2 27 ? 134.128 136.894 206.417 1.00 8.72 28 VAL B N 1
ATOM 8266 C CA . VAL B 2 27 ? 133.645 137.087 207.781 1.00 8.72 28 VAL B CA 1
ATOM 8267 C C . VAL B 2 27 ? 132.728 138.299 207.848 1.00 8.72 28 VAL B C 1
ATOM 8268 O O . VAL B 2 27 ? 131.635 138.245 208.423 1.00 8.72 28 VAL B O 1
ATOM 8281 N N . ASP B 2 28 ? 133.157 139.412 207.252 1.00 9.28 29 ASP B N 1
ATOM 8282 C CA . ASP B 2 28 ? 132.319 140.604 207.229 1.00 9.28 29 ASP B CA 1
ATOM 8283 C C . ASP B 2 28 ? 131.041 140.352 206.442 1.00 9.28 29 ASP B C 1
ATOM 8284 O O . ASP B 2 28 ? 129.960 140.814 206.826 1.00 9.28 29 ASP B O 1
ATOM 8293 N N . LEU B 2 29 ? 131.145 139.617 205.336 1.00 8.13 30 LEU B N 1
ATOM 8294 C CA . LEU B 2 29 ? 129.962 139.290 204.551 1.00 8.13 30 LEU B CA 1
ATOM 8295 C C . LEU B 2 29 ? 128.971 138.472 205.366 1.00 8.13 30 LEU B C 1
ATOM 8296 O O . LEU B 2 29 ? 127.762 138.725 205.326 1.00 8.13 30 LEU B O 1
ATOM 8312 N N . ILE B 2 30 ? 129.467 137.485 206.113 1.00 9.88 31 ILE B N 1
ATOM 8313 C CA . ILE B 2 30 ? 128.585 136.625 206.892 1.00 9.88 31 ILE B CA 1
ATOM 8314 C C . ILE B 2 30 ? 127.961 137.398 208.046 1.00 9.88 31 ILE B C 1
ATOM 8315 O O . ILE B 2 30 ? 126.784 137.210 208.374 1.00 9.88 31 ILE B O 1
ATOM 8331 N N . VAL B 2 31 ? 128.733 138.272 208.682 1.00 10.90 32 VAL B N 1
ATOM 8332 C CA . VAL B 2 31 ? 128.316 138.940 209.909 1.00 10.90 32 VAL B CA 1
ATOM 8333 C C . VAL B 2 31 ? 127.782 140.341 209.638 1.00 10.90 32 VAL B C 1
ATOM 8334 O O . VAL B 2 31 ? 126.720 140.713 210.136 1.00 10.90 32 VAL B O 1
ATOM 8347 N N . ASP B 2 32 ? 128.509 141.134 208.856 1.00 12.04 33 ASP B N 1
ATOM 8348 C CA . ASP B 2 32 ? 128.265 142.568 208.765 1.00 12.04 33 ASP B CA 1
ATOM 8349 C C . ASP B 2 32 ? 127.320 142.969 207.638 1.00 12.04 33 ASP B C 1
ATOM 8350 O O . ASP B 2 32 ? 127.004 144.157 207.519 1.00 12.04 33 ASP B O 1
ATOM 8359 N N . PHE B 2 33 ? 126.858 142.029 206.811 1.00 8.94 34 PHE B N 1
ATOM 8360 C CA . PHE B 2 33 ? 125.980 142.357 205.692 1.00 8.94 34 PHE B CA 1
ATOM 8361 C C . PHE B 2 33 ? 124.598 141.728 205.841 1.00 8.94 34 PHE B C 1
ATOM 8362 O O . PHE B 2 33 ? 123.851 141.641 204.863 1.00 8.94 34 PHE B O 1
ATOM 8379 N N . GLY B 2 34 ? 124.237 141.301 207.048 1.00 12.25 35 GLY B N 1
ATOM 8380 C CA . GLY B 2 34 ? 122.914 140.757 207.276 1.00 12.25 35 GLY B CA 1
ATOM 8381 C C . GLY B 2 34 ? 122.674 139.410 206.641 1.00 12.25 35 GLY B C 1
ATOM 8382 O O . GLY B 2 34 ? 121.522 138.986 206.525 1.00 12.25 35 GLY B O 1
ATOM 8386 N N . LEU B 2 35 ? 123.732 138.720 206.230 1.00 10.15 36 LEU B N 1
ATOM 8387 C CA . LEU B 2 35 ? 123.625 137.434 205.548 1.00 10.15 36 LEU B CA 1
ATOM 8388 C C . LEU B 2 35 ? 123.862 136.331 206.571 1.00 10.15 36 LEU B C 1
ATOM 8389 O O . LEU B 2 35 ? 125.006 135.984 206.875 1.00 10.15 36 LEU B O 1
ATOM 8405 N N . ASP B 2 36 ? 122.775 135.772 207.090 1.00 11.61 37 ASP B N 1
ATOM 8406 C CA . ASP B 2 36 ? 122.849 134.747 208.123 1.00 11.61 37 ASP B CA 1
ATOM 8407 C C . ASP B 2 36 ? 123.218 133.428 207.460 1.00 11.61 37 ASP B C 1
ATOM 8408 O O . ASP B 2 36 ? 122.364 132.737 206.901 1.00 11.61 37 ASP B O 1
ATOM 8417 N N . LEU B 2 37 ? 124.500 133.077 207.514 1.00 9.40 38 LEU B N 1
ATOM 8418 C CA . LEU B 2 37 ? 124.944 131.794 206.991 1.00 9.40 38 LEU B CA 1
ATOM 8419 C C . LEU B 2 37 ? 124.493 130.684 207.927 1.00 9.40 38 LEU B C 1
ATOM 8420 O O . LEU B 2 37 ? 125.178 130.368 208.905 1.00 9.40 38 LEU B O 1
ATOM 8436 N N . LEU B 2 38 ? 123.337 130.091 207.632 1.00 10.52 39 LEU B N 1
ATOM 8437 C CA . LEU B 2 38 ? 122.787 129.068 208.511 1.00 10.52 39 LEU B CA 1
ATOM 8438 C C . LEU B 2 38 ? 123.743 127.896 208.653 1.00 10.52 39 LEU B C 1
ATOM 8439 O O . LEU B 2 38 ? 123.968 127.397 209.761 1.00 10.52 39 LEU B O 1
ATOM 8455 N N . TRP B 2 39 ? 124.310 127.439 207.544 1.00 8.65 40 TRP B N 1
ATOM 8456 C CA . TRP B 2 39 ? 125.227 126.316 207.589 1.00 8.65 40 TRP B CA 1
ATOM 8457 C C . TRP B 2 39 ? 126.065 126.307 206.325 1.00 8.65 40 TRP B C 1
ATOM 8458 O O . TRP B 2 39 ? 125.678 126.845 205.286 1.00 8.65 40 TRP B O 1
ATOM 8479 N N . HIS B 2 40 ? 127.213 125.678 206.441 1.00 7.15 41 HIS B N 1
ATOM 8480 C CA . HIS B 2 40 ? 128.143 125.475 205.348 1.00 7.15 41 HIS B CA 1
ATOM 8481 C C . HIS B 2 40 ? 128.989 124.260 205.699 1.00 7.15 41 HIS B C 1
ATOM 8482 O O . HIS B 2 40 ? 129.491 124.166 206.825 1.00 7.15 41 HIS B O 1
ATOM 8496 N N . PRO B 2 41 ? 129.157 123.305 204.784 1.00 7.27 42 PRO B N 1
ATOM 8497 C CA . PRO B 2 41 ? 129.913 122.096 205.145 1.00 7.27 42 PRO B CA 1
ATOM 8498 C C . PRO B 2 41 ? 131.313 122.390 205.647 1.00 7.27 42 PRO B C 1
ATOM 8499 O O . PRO B 2 41 ? 131.799 121.705 206.554 1.00 7.27 42 PRO B O 1
ATOM 8510 N N . SER B 2 42 ? 131.975 123.395 205.084 1.00 7.60 43 SER B N 1
ATOM 8511 C CA . SER B 2 42 ? 133.335 123.749 205.457 1.00 7.60 43 SER B CA 1
ATOM 8512 C C . SER B 2 42 ? 133.411 124.719 206.628 1.00 7.60 43 SER B C 1
ATOM 8513 O O . SER B 2 42 ? 134.497 124.903 207.186 1.00 7.60 43 SER B O 1
ATOM 8521 N N . LEU B 2 43 ? 132.300 125.346 207.005 1.00 7.68 44 LEU B N 1
ATOM 8522 C CA . LEU B 2 43 ? 132.298 126.367 208.045 1.00 7.68 44 LEU B CA 1
ATOM 8523 C C . LEU B 2 43 ? 131.221 126.175 209.095 1.00 7.68 44 LEU B C 1
ATOM 8524 O O . LEU B 2 43 ? 131.364 126.717 210.198 1.00 7.68 44 LEU B O 1
ATOM 8540 N N . GLY B 2 44 ? 130.156 125.440 208.799 1.00 8.43 45 GLY B N 1
ATOM 8541 C CA . GLY B 2 44 ? 129.064 125.272 209.730 1.00 8.43 45 GLY B CA 1
ATOM 8542 C C . GLY B 2 44 ? 129.489 124.608 211.019 1.00 8.43 45 GLY B C 1
ATOM 8543 O O . GLY B 2 44 ? 130.170 123.580 211.011 1.00 8.43 45 GLY B O 1
ATOM 8547 N N . LEU B 2 45 ? 129.091 125.204 212.141 1.00 9.16 46 LEU B N 1
ATOM 8548 C CA . LEU B 2 45 ? 129.415 124.627 213.439 1.00 9.16 46 LEU B CA 1
ATOM 8549 C C . LEU B 2 45 ? 128.650 123.331 213.670 1.00 9.16 46 LEU B C 1
ATOM 8550 O O . LEU B 2 45 ? 129.195 122.371 214.226 1.00 9.16 46 LEU B O 1
ATOM 8566 N N . GLU B 2 46 ? 127.389 123.286 213.253 1.00 10.30 47 GLU B N 1
ATOM 8567 C CA . GLU B 2 46 ? 126.541 122.141 213.538 1.00 10.30 47 GLU B CA 1
ATOM 8568 C C . GLU B 2 46 ? 127.017 120.899 212.798 1.00 10.30 47 GLU B C 1
ATOM 8569 O O . GLU B 2 46 ? 127.591 120.970 211.709 1.00 10.30 47 GLU B O 1
ATOM 8581 N N . LEU B 2 47 ? 126.756 119.748 213.409 1.00 10.69 48 LEU B N 1
ATOM 8582 C CA . LEU B 2 47 ? 127.040 118.458 212.807 1.00 10.69 48 LEU B CA 1
ATOM 8583 C C . LEU B 2 47 ? 125.959 117.481 213.235 1.00 10.69 48 LEU B C 1
ATOM 8584 O O . LEU B 2 47 ? 125.236 117.710 214.208 1.00 10.69 48 LEU B O 1
ATOM 8600 N N . GLY B 2 48 ? 125.851 116.389 212.487 1.00 11.04 49 GLY B N 1
ATOM 8601 C CA . GLY B 2 48 ? 124.882 115.369 212.834 1.00 11.04 49 GLY B CA 1
ATOM 8602 C C . GLY B 2 48 ? 123.471 115.914 212.821 1.00 11.04 49 GLY B C 1
ATOM 8603 O O . GLY B 2 48 ? 123.097 116.733 211.976 1.00 11.04 49 GLY B O 1
ATOM 8607 N N . ASN B 2 49 ? 122.672 115.457 213.788 1.00 12.76 50 ASN B N 1
ATOM 8608 C CA . ASN B 2 49 ? 121.267 115.843 213.833 1.00 12.76 50 ASN B CA 1
ATOM 8609 C C . ASN B 2 49 ? 121.097 117.347 213.986 1.00 12.76 50 ASN B C 1
ATOM 8610 O O . ASN B 2 49 ? 120.128 117.916 213.471 1.00 12.76 50 ASN B O 1
ATOM 8621 N N . ASN B 2 50 ? 122.017 118.009 214.690 1.00 12.23 51 ASN B N 1
ATOM 8622 C CA . ASN B 2 50 ? 121.920 119.457 214.838 1.00 12.23 51 ASN B CA 1
ATOM 8623 C C . ASN B 2 50 ? 121.971 120.144 213.482 1.00 12.23 51 ASN B C 1
ATOM 8624 O O . ASN B 2 50 ? 121.189 121.062 213.210 1.00 12.23 51 ASN B O 1
ATOM 8635 N N . ALA B 2 51 ? 122.890 119.713 212.619 1.00 10.81 52 ALA B N 1
ATOM 8636 C CA . ALA B 2 51 ? 122.939 120.244 211.264 1.00 10.81 52 ALA B CA 1
ATOM 8637 C C . ALA B 2 51 ? 121.703 119.839 210.472 1.00 10.81 52 ALA B C 1
ATOM 8638 O O . ALA B 2 51 ? 121.142 120.650 209.726 1.00 10.81 52 ALA B O 1
ATOM 8645 N N . GLN B 2 52 ? 121.261 118.590 210.629 1.00 11.64 53 GLN B N 1
ATOM 8646 C CA . GLN B 2 52 ? 120.084 118.124 209.905 1.00 11.64 53 GLN B CA 1
ATOM 8647 C C . GLN B 2 52 ? 118.860 118.953 210.260 1.00 11.64 53 GLN B C 1
ATOM 8648 O O . GLN B 2 52 ? 118.016 119.230 209.400 1.00 11.64 53 GLN B O 1
ATOM 8662 N N . LYS B 2 53 ? 118.745 119.355 211.526 1.00 12.71 54 LYS B N 1
ATOM 8663 C CA . LYS B 2 53 ? 117.609 120.166 211.943 1.00 12.71 54 LYS B CA 1
ATOM 8664 C C . LYS B 2 53 ? 117.548 121.458 211.142 1.00 12.71 54 LYS B C 1
ATOM 8665 O O . LYS B 2 53 ? 116.469 121.889 210.719 1.00 12.71 54 LYS B O 1
ATOM 8684 N N . VAL B 2 54 ? 118.702 122.088 210.919 1.00 11.71 55 VAL B N 1
ATOM 8685 C CA . VAL B 2 54 ? 118.746 123.295 210.101 1.00 11.71 55 VAL B CA 1
ATOM 8686 C C . VAL B 2 54 ? 118.306 122.982 208.678 1.00 11.71 55 VAL B C 1
ATOM 8687 O O . VAL B 2 54 ? 117.505 123.709 208.080 1.00 11.71 55 VAL B O 1
ATOM 8700 N N . PHE B 2 55 ? 118.826 121.891 208.112 1.00 10.08 56 PHE B N 1
ATOM 8701 C CA . PHE B 2 55 ? 118.518 121.567 206.724 1.00 10.08 56 PHE B CA 1
ATOM 8702 C C . PHE B 2 55 ? 117.031 121.295 206.550 1.00 10.08 56 PHE B C 1
ATOM 8703 O O . PHE B 2 55 ? 116.396 121.800 205.618 1.00 10.08 56 PHE B O 1
ATOM 8720 N N . TRP B 2 56 ? 116.460 120.491 207.446 1.00 12.62 57 TRP B N 1
ATOM 8721 C CA . TRP B 2 56 ? 115.056 120.124 207.327 1.00 12.62 57 TRP B CA 1
ATOM 8722 C C . TRP B 2 56 ? 114.153 121.337 207.488 1.00 12.62 57 TRP B C 1
ATOM 8723 O O . TRP B 2 56 ? 113.152 121.475 206.775 1.00 12.62 57 TRP B O 1
ATOM 8744 N N . ASP B 2 57 ? 114.488 122.229 208.420 1.00 14.43 58 ASP B N 1
ATOM 8745 C CA . ASP B 2 57 ? 113.692 123.437 208.600 1.00 14.43 58 ASP B CA 1
ATOM 8746 C C . ASP B 2 57 ? 113.649 124.250 207.314 1.00 14.43 58 ASP B C 1
ATOM 8747 O O . ASP B 2 57 ? 112.583 124.711 206.891 1.00 14.43 58 ASP B O 1
ATOM 8756 N N . CYS B 2 58 ? 114.804 124.429 206.673 1.00 12.82 59 CYS B N 1
ATOM 8757 C CA . CYS B 2 58 ? 114.824 125.096 205.377 1.00 12.82 59 CYS B CA 1
ATOM 8758 C C . CYS B 2 58 ? 114.061 124.287 204.340 1.00 12.82 59 CYS B C 1
ATOM 8759 O O . CYS B 2 58 ? 113.260 124.836 203.575 1.00 12.82 59 CYS B O 1
ATOM 8767 N N . ALA B 2 59 ? 114.291 122.974 204.308 1.00 12.33 60 ALA B N 1
ATOM 8768 C CA . ALA B 2 59 ? 113.656 122.134 203.301 1.00 12.33 60 ALA B CA 1
ATOM 8769 C C . ALA B 2 59 ? 112.142 122.121 203.464 1.00 12.33 60 ALA B C 1
ATOM 8770 O O . ALA B 2 59 ? 111.403 122.218 202.477 1.00 12.33 60 ALA B O 1
ATOM 8777 N N . LYS B 2 60 ? 111.662 122.009 204.700 1.00 15.16 61 LYS B N 1
ATOM 8778 C CA . LYS B 2 60 ? 110.236 121.916 204.979 1.00 15.16 61 LYS B CA 1
ATOM 8779 C C . LYS B 2 60 ? 109.576 123.275 205.163 1.00 15.16 61 LYS B C 1
ATOM 8780 O O . LYS B 2 60 ? 108.359 123.332 205.366 1.00 15.16 61 LYS B O 1
ATOM 8799 N N . GLY B 2 61 ? 110.338 124.364 205.099 1.00 15.65 62 GLY B N 1
ATOM 8800 C CA . GLY B 2 61 ? 109.772 125.685 205.258 1.00 15.65 62 GLY B CA 1
ATOM 8801 C C . GLY B 2 61 ? 109.562 126.123 206.689 1.00 15.65 62 GLY B C 1
ATOM 8802 O O . GLY B 2 61 ? 108.893 127.137 206.916 1.00 15.65 62 GLY B O 1
ATOM 8806 N N . GLU B 2 62 ? 110.108 125.391 207.663 1.00 16.69 63 GLU B N 1
ATOM 8807 C CA . GLU B 2 62 ? 109.963 125.797 209.056 1.00 16.69 63 GLU B CA 1
ATOM 8808 C C . GLU B 2 62 ? 110.636 127.140 209.305 1.00 16.69 63 GLU B C 1
ATOM 8809 O O . GLU B 2 62 ? 110.110 127.981 210.043 1.00 16.69 63 GLU B O 1
ATOM 8821 N N . ARG B 2 63 ? 111.798 127.358 208.698 1.00 13.98 64 ARG B N 1
ATOM 8822 C CA . ARG B 2 63 ? 112.519 128.614 208.797 1.00 13.98 64 ARG B CA 1
ATOM 8823 C C . ARG B 2 63 ? 112.800 129.147 207.401 1.00 13.98 64 ARG B C 1
ATOM 8824 O O . ARG B 2 63 ? 112.982 128.368 206.461 1.00 13.98 64 ARG B O 1
ATOM 8845 N N . PRO B 2 64 ? 112.834 130.468 207.234 1.00 13.07 65 PRO B N 1
ATOM 8846 C CA . PRO B 2 64 ? 113.067 131.024 205.897 1.00 13.07 65 PRO B CA 1
ATOM 8847 C C . PRO B 2 64 ? 114.431 130.624 205.360 1.00 13.07 65 PRO B C 1
ATOM 8848 O O . PRO B 2 64 ? 115.415 130.547 206.100 1.00 13.07 65 PRO B O 1
ATOM 8859 N N . LEU B 2 65 ? 114.481 130.369 204.058 1.00 9.78 66 LEU B N 1
ATOM 8860 C CA . LEU B 2 65 ? 115.733 130.175 203.336 1.00 9.78 66 LEU B CA 1
ATOM 8861 C C . LEU B 2 65 ? 115.759 131.189 202.203 1.00 9.78 66 LEU B C 1
ATOM 8862 O O . LEU B 2 65 ? 115.046 131.034 201.207 1.00 9.78 66 LEU B O 1
ATOM 8878 N N . ASP B 2 66 ? 116.568 132.232 202.362 1.00 9.80 67 ASP B N 1
ATOM 8879 C CA . ASP B 2 66 ? 116.604 133.295 201.367 1.00 9.80 67 ASP B CA 1
ATOM 8880 C C . ASP B 2 66 ? 117.493 132.921 200.191 1.00 9.80 67 ASP B C 1
ATOM 8881 O O . ASP B 2 66 ? 117.088 133.044 199.032 1.00 9.80 67 ASP B O 1
ATOM 8890 N N . ILE B 2 67 ? 118.704 132.456 200.471 1.00 8.13 68 ILE B N 1
ATOM 8891 C CA . ILE B 2 67 ? 119.666 132.120 199.432 1.00 8.13 68 ILE B CA 1
ATOM 8892 C C . ILE B 2 67 ? 120.139 130.698 199.671 1.00 8.13 68 ILE B C 1
ATOM 8893 O O . ILE B 2 67 ? 120.694 130.393 200.732 1.00 8.13 68 ILE B O 1
ATOM 8909 N N . PHE B 2 68 ? 119.920 129.837 198.690 1.00 7.39 69 PHE B N 1
ATOM 8910 C CA . PHE B 2 68 ? 120.461 128.489 198.695 1.00 7.39 69 PHE B CA 1
ATOM 8911 C C . PHE B 2 68 ? 121.630 128.472 197.724 1.00 7.39 69 PHE B C 1
ATOM 8912 O O . PHE B 2 68 ? 121.439 128.563 196.508 1.00 7.39 69 PHE B O 1
ATOM 8929 N N . VAL B 2 69 ? 122.835 128.382 198.265 1.00 5.77 70 VAL B N 1
ATOM 8930 C CA . VAL B 2 69 ? 124.040 128.289 197.457 1.00 5.77 70 VAL B CA 1
ATOM 8931 C C . VAL B 2 69 ? 124.393 126.819 197.339 1.00 5.77 70 VAL B C 1
ATOM 8932 O O . VAL B 2 69 ? 124.555 126.127 198.349 1.00 5.77 70 VAL B O 1
ATOM 8945 N N . PHE B 2 70 ? 124.498 126.337 196.111 1.00 5.80 71 PHE B N 1
ATOM 8946 C CA . PHE B 2 70 ? 124.905 124.969 195.860 1.00 5.80 71 PHE B CA 1
ATOM 8947 C C . PHE B 2 70 ? 126.250 124.973 195.160 1.00 5.80 71 PHE B C 1
ATOM 8948 O O . PHE B 2 70 ? 126.424 125.634 194.132 1.00 5.80 71 PHE B O 1
ATOM 8965 N N . GLU B 2 71 ? 127.188 124.241 195.733 1.00 4.96 72 GLU B N 1
ATOM 8966 C CA . GLU B 2 71 ? 128.510 124.049 195.173 1.00 4.96 72 GLU B CA 1
ATOM 8967 C C . GLU B 2 71 ? 128.668 122.581 194.818 1.00 4.96 72 GLU B C 1
ATOM 8968 O O . GLU B 2 71 ? 128.177 121.704 195.533 1.00 4.96 72 GLU B O 1
ATOM 8980 N N . GLY B 2 72 ? 129.340 122.318 193.709 1.00 4.53 73 GLY B N 1
ATOM 8981 C CA . GLY B 2 72 ? 129.487 120.967 193.227 1.00 4.53 73 GLY B CA 1
ATOM 8982 C C . GLY B 2 72 ? 128.306 120.543 192.383 1.00 4.53 73 GLY B C 1
ATOM 8983 O O . GLY B 2 72 ? 127.289 121.226 192.269 1.00 4.53 73 GLY B O 1
ATOM 8987 N N . THR B 2 73 ? 128.454 119.371 191.787 1.00 5.22 74 THR B N 1
ATOM 8988 C CA . THR B 2 73 ? 127.431 118.853 190.906 1.00 5.22 74 THR B CA 1
ATOM 8989 C C . THR B 2 73 ? 126.285 118.262 191.707 1.00 5.22 74 THR B C 1
ATOM 8990 O O . THR B 2 73 ? 126.419 117.917 192.883 1.00 5.22 74 THR B O 1
ATOM 9001 N N . VAL B 2 74 ? 125.142 118.148 191.043 1.00 6.40 75 VAL B N 1
ATOM 9002 C CA . VAL B 2 74 ? 124.058 117.314 191.538 1.00 6.40 75 VAL B CA 1
ATOM 9003 C C . VAL B 2 74 ? 124.357 115.896 191.079 1.00 6.40 75 VAL B C 1
ATOM 9004 O O . VAL B 2 74 ? 124.261 115.581 189.892 1.00 6.40 75 VAL B O 1
ATOM 9017 N N . ILE B 2 75 ? 124.748 115.051 192.017 1.00 7.19 76 ILE B N 1
ATOM 9018 C CA . ILE B 2 75 ? 125.143 113.687 191.713 1.00 7.19 76 ILE B CA 1
ATOM 9019 C C . ILE B 2 75 ? 123.892 112.825 191.724 1.00 7.19 76 ILE B C 1
ATOM 9020 O O . ILE B 2 75 ? 123.210 112.715 192.748 1.00 7.19 76 ILE B O 1
ATOM 9036 N N . GLU B 2 76 ? 123.581 112.232 190.575 1.00 8.75 77 GLU B N 1
ATOM 9037 C CA . GLU B 2 76 ? 122.403 111.394 190.432 1.00 8.75 77 GLU B CA 1
ATOM 9038 C C . GLU B 2 76 ? 122.736 109.914 190.377 1.00 8.75 77 GLU B C 1
ATOM 9039 O O . GLU B 2 76 ? 121.853 109.088 190.629 1.00 8.75 77 GLU B O 1
ATOM 9051 N N . ALA B 2 77 ? 123.978 109.561 190.068 1.00 8.69 78 ALA B N 1
ATOM 9052 C CA . ALA B 2 77 ? 124.355 108.163 190.047 1.00 8.69 78 ALA B CA 1
ATOM 9053 C C . ALA B 2 77 ? 124.355 107.604 191.468 1.00 8.69 78 ALA B C 1
ATOM 9054 O O . ALA B 2 77 ? 124.528 108.347 192.437 1.00 8.69 78 ALA B O 1
ATOM 9061 N N . PRO B 2 78 ? 124.156 106.294 191.620 1.00 10.45 79 PRO B N 1
ATOM 9062 C CA . PRO B 2 78 ? 123.882 105.302 190.576 1.00 10.45 79 PRO B CA 1
ATOM 9063 C C . PRO B 2 78 ? 122.415 105.269 190.168 1.00 10.45 79 PRO B C 1
ATOM 9064 O O . PRO B 2 78 ? 121.529 105.354 191.010 1.00 10.45 79 PRO B O 1
ATOM 9075 N N . ASN B 2 79 ? 122.143 105.147 188.869 1.00 12.27 80 ASN B N 1
ATOM 9076 C CA . ASN B 2 79 ? 120.787 104.933 188.364 1.00 12.27 80 ASN B CA 1
ATOM 9077 C C . ASN B 2 79 ? 119.822 106.006 188.863 1.00 12.27 80 ASN B C 1
ATOM 9078 O O . ASN B 2 79 ? 118.681 105.719 189.229 1.00 12.27 80 ASN B O 1
ATOM 9089 N N . GLY B 2 80 ? 120.282 107.255 188.881 1.00 10.86 81 GLY B N 1
ATOM 9090 C CA . GLY B 2 80 ? 119.427 108.358 189.266 1.00 10.86 81 GLY B CA 1
ATOM 9091 C C . GLY B 2 80 ? 119.074 108.416 190.733 1.00 10.86 81 GLY B C 1
ATOM 9092 O O . GLY B 2 80 ? 118.261 109.257 191.125 1.00 10.86 81 GLY B O 1
ATOM 9096 N N . THR B 2 81 ? 119.663 107.554 191.560 1.00 10.53 82 THR B N 1
ATOM 9097 C CA . THR B 2 81 ? 119.363 107.551 192.985 1.00 10.53 82 THR B CA 1
ATOM 9098 C C . THR B 2 81 ? 120.170 108.586 193.753 1.00 10.53 82 THR B C 1
ATOM 9099 O O . THR B 2 81 ? 119.768 108.972 194.855 1.00 10.53 82 THR B O 1
ATOM 9110 N N . GLY B 2 82 ? 121.296 109.031 193.205 1.00 9.38 83 GLY B N 1
ATOM 9111 C CA . GLY B 2 82 ? 122.102 110.033 193.867 1.00 9.38 83 GLY B CA 1
ATOM 9112 C C . GLY B 2 82 ? 122.904 109.524 195.038 1.00 9.38 83 GLY B C 1
ATOM 9113 O O . GLY B 2 82 ? 123.484 110.331 195.769 1.00 9.38 83 GLY B O 1
ATOM 9117 N N . GLN B 2 83 ? 122.963 108.208 195.238 1.00 10.55 84 GLN B N 1
ATOM 9118 C CA . GLN B 2 83 ? 123.646 107.652 196.398 1.00 10.55 84 GLN B CA 1
ATOM 9119 C C . GLN B 2 83 ? 125.160 107.749 196.301 1.00 10.55 84 GLN B C 1
ATOM 9120 O O . GLN B 2 83 ? 125.844 107.448 197.284 1.00 10.55 84 GLN B O 1
ATOM 9134 N N . MET B 2 84 ? 125.701 108.154 195.153 1.00 8.62 85 MET B N 1
ATOM 9135 C CA . MET B 2 84 ? 127.112 108.500 195.101 1.00 8.62 85 MET B CA 1
ATOM 9136 C C . MET B 2 84 ? 127.392 109.811 195.818 1.00 8.62 85 MET B C 1
ATOM 9137 O O . MET B 2 84 ? 128.559 110.190 195.954 1.00 8.62 85 MET B O 1
ATOM 9151 N N . ASP B 2 85 ? 126.347 110.520 196.250 1.00 8.12 86 ASP B N 1
ATOM 9152 C CA . ASP B 2 85 ? 126.474 111.722 197.073 1.00 8.12 86 ASP B CA 1
ATOM 9153 C C . ASP B 2 85 ? 125.378 111.653 198.135 1.00 8.12 86 ASP B C 1
ATOM 9154 O O . ASP B 2 85 ? 124.270 112.155 197.935 1.00 8.12 86 ASP B O 1
ATOM 9163 N N . MET B 2 86 ? 125.702 111.031 199.263 1.00 9.66 87 MET B N 1
ATOM 9164 C CA . MET B 2 86 ? 124.798 110.930 200.400 1.00 9.66 87 MET B CA 1
ATOM 9165 C C . MET B 2 86 ? 125.177 112.001 201.409 1.00 9.66 87 MET B C 1
ATOM 9166 O O . MET B 2 86 ? 126.325 112.059 201.859 1.00 9.66 87 MET B O 1
ATOM 9180 N N . PHE B 2 87 ? 124.216 112.849 201.753 1.00 9.34 88 PHE B N 1
ATOM 9181 C CA . PHE B 2 87 ? 124.453 113.944 202.676 1.00 9.34 88 PHE B CA 1
ATOM 9182 C C . PHE B 2 87 ? 123.296 114.037 203.652 1.00 9.34 88 PHE B C 1
ATOM 9183 O O . PHE B 2 87 ? 122.136 114.118 203.240 1.00 9.34 88 PHE B O 1
ATOM 9200 N N . ALA B 2 88 ? 123.620 114.024 204.941 1.00 10.36 89 ALA B N 1
ATOM 9201 C CA . ALA B 2 88 ? 122.629 114.216 205.994 1.00 10.36 89 ALA B CA 1
ATOM 9202 C C . ALA B 2 88 ? 121.486 113.213 205.864 1.00 10.36 89 ALA B C 1
ATOM 9203 O O . ALA B 2 88 ? 120.318 113.545 206.072 1.00 10.36 89 ALA B O 1
ATOM 9210 N N . GLY B 2 89 ? 121.828 111.977 205.512 1.00 11.03 90 GLY B N 1
ATOM 9211 C CA . GLY B 2 89 ? 120.869 110.897 205.462 1.00 11.03 90 GLY B CA 1
ATOM 9212 C C . GLY B 2 89 ? 120.069 110.793 204.184 1.00 11.03 90 GLY B C 1
ATOM 9213 O O . GLY B 2 89 ? 119.223 109.896 204.079 1.00 11.03 90 GLY B O 1
ATOM 9217 N N . ARG B 2 90 ? 120.300 111.665 203.216 1.00 10.40 91 ARG B N 1
ATOM 9218 C CA . ARG B 2 90 ? 119.596 111.648 201.945 1.00 10.40 91 ARG B CA 1
ATOM 9219 C C . ARG B 2 90 ? 120.591 111.785 200.809 1.00 10.40 91 ARG B C 1
ATOM 9220 O O . ARG B 2 90 ? 121.699 112.298 200.999 1.00 10.40 91 ARG B O 1
ATOM 9241 N N . PRO B 2 91 ? 120.227 111.341 199.610 1.00 9.46 92 PRO B N 1
ATOM 9242 C CA . PRO B 2 91 ? 120.988 111.757 198.433 1.00 9.46 92 PRO B CA 1
ATOM 9243 C C . PRO B 2 91 ? 120.987 113.272 198.337 1.00 9.46 92 PRO B C 1
ATOM 9244 O O . PRO B 2 91 ? 119.970 113.927 198.573 1.00 9.46 92 PRO B O 1
ATOM 9255 N N . MET B 2 92 ? 122.147 113.831 197.999 1.00 8.21 93 MET B N 1
ATOM 9256 C CA . MET B 2 92 ? 122.260 115.281 197.919 1.00 8.21 93 MET B CA 1
ATOM 9257 C C . MET B 2 92 ? 121.241 115.868 196.955 1.00 8.21 93 MET B C 1
ATOM 9258 O O . MET B 2 92 ? 120.736 116.972 197.184 1.00 8.21 93 MET B O 1
ATOM 9272 N N . LYS B 2 93 ? 120.917 115.144 195.884 1.00 8.96 94 LYS B N 1
ATOM 9273 C CA . LYS B 2 93 ? 119.943 115.651 194.925 1.00 8.96 94 LYS B CA 1
ATOM 9274 C C . LYS B 2 93 ? 118.599 115.899 195.596 1.00 8.96 94 LYS B C 1
ATOM 9275 O O . LYS B 2 93 ? 117.897 116.860 195.262 1.00 8.96 94 LYS B O 1
ATOM 9294 N N . ASP B 2 94 ? 118.223 115.040 196.545 1.00 9.93 95 ASP B N 1
ATOM 9295 C CA . ASP B 2 94 ? 116.969 115.236 197.263 1.00 9.93 95 ASP B CA 1
ATOM 9296 C C . ASP B 2 94 ? 117.003 116.520 198.080 1.00 9.93 95 ASP B C 1
ATOM 9297 O O . ASP B 2 94 ? 116.015 117.262 198.128 1.00 9.93 95 ASP B O 1
ATOM 9306 N N . TRP B 2 95 ? 118.133 116.801 198.732 1.00 9.67 96 TRP B N 1
ATOM 9307 C CA . TRP B 2 95 ? 118.286 118.077 199.421 1.00 9.67 96 TRP B CA 1
ATOM 9308 C C . TRP B 2 95 ? 118.157 119.234 198.445 1.00 9.67 96 TRP B C 1
ATOM 9309 O O . TRP B 2 95 ? 117.506 120.243 198.742 1.00 9.67 96 TRP B O 1
ATOM 9330 N N . VAL B 2 96 ? 118.777 119.104 197.274 1.00 7.75 97 VAL B N 1
ATOM 9331 C CA . VAL B 2 96 ? 118.725 120.165 196.277 1.00 7.75 97 VAL B CA 1
ATOM 9332 C C . VAL B 2 96 ? 117.287 120.425 195.863 1.00 7.75 97 VAL B C 1
ATOM 9333 O O . VAL B 2 96 ? 116.850 121.577 195.764 1.00 7.75 97 VAL B O 1
ATOM 9346 N N . THR B 2 97 ? 116.530 119.358 195.617 1.00 8.80 98 THR B N 1
ATOM 9347 C CA . THR B 2 97 ? 115.137 119.512 195.218 1.00 8.80 98 THR B CA 1
ATOM 9348 C C . THR B 2 97 ? 114.365 120.322 196.250 1.00 8.80 98 THR B C 1
ATOM 9349 O O . THR B 2 97 ? 113.665 121.282 195.910 1.00 8.80 98 THR B O 1
ATOM 9360 N N . ASP B 2 98 ? 114.490 119.949 197.523 1.00 10.18 99 ASP B N 1
ATOM 9361 C CA . ASP B 2 98 ? 113.716 120.605 198.571 1.00 10.18 99 ASP B CA 1
ATOM 9362 C C . ASP B 2 98 ? 114.216 122.022 198.823 1.00 10.18 99 ASP B C 1
ATOM 9363 O O . ASP B 2 98 ? 113.424 122.968 198.901 1.00 10.18 99 ASP B O 1
ATOM 9372 N N . LEU B 2 99 ? 115.533 122.187 198.951 1.00 9.12 100 LEU B N 1
ATOM 9373 C CA . LEU B 2 99 ? 116.083 123.480 199.341 1.00 9.12 100 LEU B CA 1
ATOM 9374 C C . LEU B 2 99 ? 116.002 124.487 198.203 1.00 9.12 100 LEU B C 1
ATOM 9375 O O . LEU B 2 99 ? 115.732 125.671 198.433 1.00 9.12 100 LEU B O 1
ATOM 9391 N N . ALA B 2 100 ? 116.237 124.041 196.969 1.00 8.32 101 ALA B N 1
ATOM 9392 C CA . ALA B 2 100 ? 116.105 124.942 195.830 1.00 8.32 101 ALA B CA 1
ATOM 9393 C C . ALA B 2 100 ? 114.671 125.431 195.689 1.00 8.32 101 ALA B C 1
ATOM 9394 O O . ALA B 2 100 ? 114.432 126.606 195.389 1.00 8.32 101 ALA B O 1
ATOM 9401 N N . GLY B 2 101 ? 113.701 124.540 195.901 1.00 9.27 102 GLY B N 1
ATOM 9402 C CA . GLY B 2 101 ? 112.305 124.932 195.848 1.00 9.27 102 GLY B CA 1
ATOM 9403 C C . GLY B 2 101 ? 111.856 125.758 197.033 1.00 9.27 102 GLY B C 1
ATOM 9404 O O . GLY B 2 101 ? 110.864 126.486 196.925 1.00 9.27 102 GLY B O 1
ATOM 9408 N N . ALA B 2 102 ? 112.556 125.657 198.160 1.00 9.84 103 ALA B N 1
ATOM 9409 C CA . ALA B 2 102 ? 112.232 126.437 199.346 1.00 9.84 103 ALA B CA 1
ATOM 9410 C C . ALA B 2 102 ? 113.005 127.745 199.429 1.00 9.84 103 ALA B C 1
ATOM 9411 O O . ALA B 2 102 ? 112.716 128.562 200.310 1.00 9.84 103 ALA B O 1
ATOM 9418 N N . ALA B 2 103 ? 113.962 127.971 198.536 1.00 9.04 104 ALA B N 1
ATOM 9419 C CA . ALA B 2 103 ? 114.838 129.127 198.622 1.00 9.04 104 ALA B CA 1
ATOM 9420 C C . ALA B 2 103 ? 114.297 130.279 197.788 1.00 9.04 104 ALA B C 1
ATOM 9421 O O . ALA B 2 103 ? 113.757 130.076 196.698 1.00 9.04 104 ALA B O 1
ATOM 9428 N N . GLN B 2 104 ? 114.444 131.494 198.317 1.00 9.72 105 GLN B N 1
ATOM 9429 C CA . GLN B 2 104 ? 114.083 132.681 197.552 1.00 9.72 105 GLN B CA 1
ATOM 9430 C C . GLN B 2 104 ? 115.009 132.860 196.361 1.00 9.72 105 GLN B C 1
ATOM 9431 O O . GLN B 2 104 ? 114.574 133.271 195.280 1.00 9.72 105 GLN B O 1
ATOM 9445 N N . ILE B 2 105 ? 116.290 132.575 196.552 1.00 8.19 106 ILE B N 1
ATOM 9446 C CA . ILE B 2 105 ? 117.286 132.635 195.497 1.00 8.19 106 ILE B CA 1
ATOM 9447 C C . ILE B 2 105 ? 118.109 131.363 195.559 1.00 8.19 106 ILE B C 1
ATOM 9448 O O . ILE B 2 105 ? 118.482 130.904 196.644 1.00 8.19 106 ILE B O 1
ATOM 9464 N N . VAL B 2 106 ? 118.387 130.793 194.396 1.00 7.04 107 VAL B N 1
ATOM 9465 C CA . VAL B 2 106 ? 119.265 129.642 194.272 1.00 7.04 107 VAL B CA 1
ATOM 9466 C C . VAL B 2 106 ? 120.471 130.087 193.471 1.00 7.04 107 VAL B C 1
ATOM 9467 O O . VAL B 2 106 ? 120.329 130.560 192.337 1.00 7.04 107 VAL B O 1
ATOM 9480 N N . VAL B 2 107 ? 121.650 129.953 194.062 1.00 5.88 108 VAL B N 1
ATOM 9481 C CA . VAL B 2 107 ? 122.897 130.328 193.420 1.00 5.88 108 VAL B CA 1
ATOM 9482 C C . VAL B 2 107 ? 123.707 129.062 193.221 1.00 5.88 108 VAL B C 1
ATOM 9483 O O . VAL B 2 107 ? 124.050 128.373 194.189 1.00 5.88 108 VAL B O 1
ATOM 9496 N N . ALA B 2 108 ? 124.002 128.753 191.968 1.00 5.28 109 ALA B N 1
ATOM 9497 C CA . ALA B 2 108 ? 124.948 127.704 191.630 1.00 5.28 109 ALA B CA 1
ATOM 9498 C C . ALA B 2 108 ? 126.317 128.354 191.536 1.00 5.28 109 ALA B C 1
ATOM 9499 O O . ALA B 2 108 ? 126.556 129.188 190.658 1.00 5.28 109 ALA B O 1
ATOM 9506 N N . ILE B 2 109 ? 127.209 127.991 192.447 1.00 4.61 110 ILE B N 1
ATOM 9507 C CA . ILE B 2 109 ? 128.552 128.545 192.486 1.00 4.61 110 ILE B CA 1
ATOM 9508 C C . ILE B 2 109 ? 129.501 127.474 191.977 1.00 4.61 110 ILE B C 1
ATOM 9509 O O . ILE B 2 109 ? 129.547 126.360 192.513 1.00 4.61 110 ILE B O 1
ATOM 9525 N N . GLY B 2 110 ? 130.237 127.806 190.935 1.00 3.84 111 GLY B N 1
ATOM 9526 C CA . GLY B 2 110 ? 131.141 126.861 190.315 1.00 3.84 111 GLY B CA 1
ATOM 9527 C C . GLY B 2 110 ? 130.495 126.118 189.166 1.00 3.84 111 GLY B C 1
ATOM 9528 O O . GLY B 2 110 ? 129.289 125.880 189.133 1.00 3.84 111 GLY B O 1
ATOM 9532 N N . ASP B 2 111 ? 131.334 125.733 188.206 1.00 3.96 112 ASP B N 1
ATOM 9533 C CA . ASP B 2 111 ? 130.853 125.029 187.024 1.00 3.96 112 ASP B CA 1
ATOM 9534 C C . ASP B 2 111 ? 130.090 123.774 187.402 1.00 3.96 112 ASP B C 1
ATOM 9535 O O . ASP B 2 111 ? 129.093 123.424 186.762 1.00 3.96 112 ASP B O 1
ATOM 9544 N N . CYS B 2 112 ? 130.565 123.067 188.424 1.00 4.55 113 CYS B N 1
ATOM 9545 C CA . CYS B 2 112 ? 129.929 121.819 188.816 1.00 4.55 113 CYS B CA 1
ATOM 9546 C C . CYS B 2 112 ? 128.451 122.037 189.087 1.00 4.55 113 CYS B C 1
ATOM 9547 O O . CYS B 2 112 ? 127.595 121.311 188.571 1.00 4.55 113 CYS B O 1
ATOM 9554 N N . ALA B 2 113 ? 128.137 123.048 189.893 1.00 4.66 114 ALA B N 1
ATOM 9555 C CA . ALA B 2 113 ? 126.748 123.338 190.215 1.00 4.66 114 ALA B CA 1
ATOM 9556 C C . ALA B 2 113 ? 126.040 123.997 189.041 1.00 4.66 114 ALA B C 1
ATOM 9557 O O . ALA B 2 113 ? 124.870 123.707 188.770 1.00 4.66 114 ALA B O 1
ATOM 9564 N N . CYS B 2 114 ? 126.734 124.890 188.335 1.00 4.92 115 CYS B N 1
ATOM 9565 C CA . CYS B 2 114 ? 126.116 125.594 187.219 1.00 4.92 115 CYS B CA 1
ATOM 9566 C C . CYS B 2 114 ? 125.784 124.643 186.079 1.00 4.92 115 CYS B C 1
ATOM 9567 O O . CYS B 2 114 ? 124.646 124.604 185.603 1.00 4.92 115 CYS B O 1
ATOM 9575 N N . PHE B 2 115 ? 126.768 123.858 185.636 1.00 5.24 116 PHE B N 1
ATOM 9576 C CA . PHE B 2 115 ? 126.655 123.106 184.396 1.00 5.24 116 PHE B CA 1
ATOM 9577 C C . PHE B 2 115 ? 127.083 121.650 184.488 1.00 5.24 116 PHE B C 1
ATOM 9578 O O . PHE B 2 115 ? 126.834 120.900 183.539 1.00 5.24 116 PHE B O 1
ATOM 9595 N N . GLY B 2 116 ? 127.720 121.227 185.574 1.00 4.85 117 GLY B N 1
ATOM 9596 C CA . GLY B 2 116 ? 128.196 119.863 185.688 1.00 4.85 117 GLY B CA 1
ATOM 9597 C C . GLY B 2 116 ? 129.700 119.812 185.831 1.00 4.85 117 GLY B C 1
ATOM 9598 O O . GLY B 2 116 ? 130.236 119.011 186.599 1.00 4.85 117 GLY B O 1
ATOM 9602 N N . GLY B 2 117 ? 130.388 120.664 185.078 1.00 4.73 118 GLY B N 1
ATOM 9603 C CA . GLY B 2 117 ? 131.804 120.870 185.268 1.00 4.73 118 GLY B CA 1
ATOM 9604 C C . GLY B 2 117 ? 132.615 119.607 185.070 1.00 4.73 118 GLY B C 1
ATOM 9605 O O . GLY B 2 117 ? 132.272 118.713 184.291 1.00 4.73 118 GLY B O 1
ATOM 9609 N N . ILE B 2 118 ? 133.725 119.542 185.806 1.00 4.68 119 ILE B N 1
ATOM 9610 C CA . ILE B 2 118 ? 134.657 118.426 185.647 1.00 4.68 119 ILE B CA 1
ATOM 9611 C C . ILE B 2 118 ? 134.003 117.094 185.973 1.00 4.68 119 ILE B C 1
ATOM 9612 O O . ILE B 2 118 ? 134.208 116.129 185.224 1.00 4.68 119 ILE B O 1
ATOM 9628 N N . PRO B 2 119 ? 133.251 116.941 187.061 1.00 5.11 120 PRO B N 1
ATOM 9629 C CA . PRO B 2 119 ? 132.648 115.631 187.333 1.00 5.11 120 PRO B CA 1
ATOM 9630 C C . PRO B 2 119 ? 131.697 115.184 186.247 1.00 5.11 120 PRO B C 1
ATOM 9631 O O . PRO B 2 119 ? 131.443 113.980 186.120 1.00 5.11 120 PRO B O 1
ATOM 9642 N N . ALA B 2 120 ? 131.167 116.112 185.457 1.00 5.76 121 ALA B N 1
ATOM 9643 C CA . ALA B 2 120 ? 130.252 115.780 184.377 1.00 5.76 121 ALA B CA 1
ATOM 9644 C C . ALA B 2 120 ? 130.964 115.389 183.089 1.00 5.76 121 ALA B C 1
ATOM 9645 O O . ALA B 2 120 ? 130.293 114.993 182.131 1.00 5.76 121 ALA B O 1
ATOM 9652 N N . MET B 2 121 ? 132.290 115.487 183.034 1.00 6.58 122 MET B N 1
ATOM 9653 C CA . MET B 2 121 ? 133.000 114.974 181.872 1.00 6.58 122 MET B CA 1
ATOM 9654 C C . MET B 2 121 ? 132.742 113.485 181.716 1.00 6.58 122 MET B C 1
ATOM 9655 O O . MET B 2 121 ? 132.531 112.759 182.690 1.00 6.58 122 MET B O 1
ATOM 9669 N N . GLU B 2 122 ? 132.770 113.036 180.471 1.00 8.63 123 GLU B N 1
ATOM 9670 C CA . GLU B 2 122 ? 132.557 111.629 180.199 1.00 8.63 123 GLU B CA 1
ATOM 9671 C C . GLU B 2 122 ? 133.632 110.808 180.905 1.00 8.63 123 GLU B C 1
ATOM 9672 O O . GLU B 2 122 ? 134.789 111.238 180.985 1.00 8.63 123 GLU B O 1
ATOM 9684 N N . PRO B 2 123 ? 133.292 109.629 181.428 1.00 7.61 124 PRO B N 1
ATOM 9685 C CA . PRO B 2 123 ? 131.993 108.955 181.343 1.00 7.61 124 PRO B CA 1
ATOM 9686 C C . PRO B 2 123 ? 131.014 109.423 182.415 1.00 7.61 124 PRO B C 1
ATOM 9687 O O . PRO B 2 123 ? 129.952 108.834 182.584 1.00 7.61 124 PRO B O 1
ATOM 9698 N N . ASN B 2 124 ? 131.342 110.483 183.146 1.00 6.68 125 ASN B N 1
ATOM 9699 C CA . ASN B 2 124 ? 130.482 111.016 184.194 1.00 6.68 125 ASN B CA 1
ATOM 9700 C C . ASN B 2 124 ? 130.064 109.905 185.161 1.00 6.68 125 ASN B C 1
ATOM 9701 O O . ASN B 2 124 ? 128.879 109.581 185.268 1.00 6.68 125 ASN B O 1
ATOM 9712 N N . PRO B 2 125 ? 131.018 109.305 185.875 1.00 6.67 126 PRO B N 1
ATOM 9713 C CA . PRO B 2 125 ? 130.669 108.170 186.743 1.00 6.67 126 PRO B CA 1
ATOM 9714 C C . PRO B 2 125 ? 129.645 108.519 187.801 1.00 6.67 126 PRO B C 1
ATOM 9715 O O . PRO B 2 125 ? 128.857 107.654 188.202 1.00 6.67 126 PRO B O 1
ATOM 9726 N N . SER B 2 126 ? 129.634 109.759 188.270 1.00 6.52 127 SER B N 1
ATOM 9727 C CA . SER B 2 126 ? 128.726 110.184 189.322 1.00 6.52 127 SER B CA 1
ATOM 9728 C C . SER B 2 126 ? 127.380 110.650 188.791 1.00 6.52 127 SER B C 1
ATOM 9729 O O . SER B 2 126 ? 126.539 111.084 189.581 1.00 6.52 127 SER B O 1
ATOM 9737 N N . GLY B 2 127 ? 127.150 110.568 187.485 1.00 6.68 128 GLY B N 1
ATOM 9738 C CA . GLY B 2 127 ? 125.907 111.084 186.943 1.00 6.68 128 GLY B CA 1
ATOM 9739 C C . GLY B 2 127 ? 125.740 112.546 187.281 1.00 6.68 128 GLY B C 1
ATOM 9740 O O . GLY B 2 127 ? 124.631 112.993 187.600 1.00 6.68 128 GLY B O 1
ATOM 9744 N N . SER B 2 128 ? 126.832 113.297 187.234 1.00 6.06 129 SER B N 1
ATOM 9745 C CA . SER B 2 128 ? 126.815 114.684 187.663 1.00 6.06 129 SER B CA 1
ATOM 9746 C C . SER B 2 128 ? 126.089 115.557 186.654 1.00 6.06 129 SER B C 1
ATOM 9747 O O . SER B 2 128 ? 126.164 115.340 185.443 1.00 6.06 129 SER B O 1
ATOM 9755 N N . THR B 2 129 ? 125.388 116.557 187.172 1.00 6.38 130 THR B N 1
ATOM 9756 C CA . THR B 2 129 ? 124.757 117.565 186.343 1.00 6.38 130 THR B CA 1
ATOM 9757 C C . THR B 2 129 ? 124.677 118.850 187.148 1.00 6.38 130 THR B C 1
ATOM 9758 O O . THR B 2 129 ? 124.775 118.844 188.377 1.00 6.38 130 THR B O 1
ATOM 9769 N N . GLY B 2 130 ? 124.520 119.955 186.439 1.00 5.83 131 GLY B N 1
ATOM 9770 C CA . GLY B 2 130 ? 124.306 121.221 187.096 1.00 5.83 131 GLY B CA 1
ATOM 9771 C C . GLY B 2 130 ? 122.881 121.359 187.585 1.00 5.83 131 GLY B C 1
ATOM 9772 O O . GLY B 2 130 ? 122.001 120.562 187.267 1.00 5.83 131 GLY B O 1
ATOM 9776 N N . LEU B 2 131 ? 122.658 122.402 188.383 1.00 6.31 132 LEU B N 1
ATOM 9777 C CA . LEU B 2 131 ? 121.328 122.638 188.931 1.00 6.31 132 LEU B CA 1
ATOM 9778 C C . LEU B 2 131 ? 120.313 122.856 187.821 1.00 6.31 132 LEU B C 1
ATOM 9779 O O . LEU B 2 131 ? 119.257 122.214 187.787 1.00 6.31 132 LEU B O 1
ATOM 9795 N N . GLN B 2 132 ? 120.620 123.766 186.902 1.00 7.07 133 GLN B N 1
ATOM 9796 C CA . GLN B 2 132 ? 119.720 124.130 185.824 1.00 7.07 133 GLN B CA 1
ATOM 9797 C C . GLN B 2 132 ? 120.343 123.969 184.450 1.00 7.07 133 GLN B C 1
ATOM 9798 O O . GLN B 2 132 ? 119.701 124.309 183.450 1.00 7.07 133 GLN B O 1
ATOM 9812 N N . PHE B 2 133 ? 121.570 123.473 184.372 1.00 6.59 134 PHE B N 1
ATOM 9813 C CA . PHE B 2 133 ? 122.224 123.215 183.104 1.00 6.59 134 PHE B CA 1
ATOM 9814 C C . PHE B 2 133 ? 122.972 121.900 183.190 1.00 6.59 134 PHE B C 1
ATOM 9815 O O . PHE B 2 133 ? 123.443 121.501 184.258 1.00 6.59 134 PHE B O 1
ATOM 9832 N N . HIS B 2 134 ? 123.069 121.230 182.053 1.00 6.57 135 HIS B N 1
ATOM 9833 C CA . HIS B 2 134 ? 124.033 120.157 181.855 1.00 6.57 135 HIS B CA 1
ATOM 9834 C C . HIS B 2 134 ? 124.920 120.608 180.705 1.00 6.57 135 HIS B C 1
ATOM 9835 O O . HIS B 2 134 ? 124.532 120.520 179.537 1.00 6.57 135 HIS B O 1
ATOM 9849 N N . LYS B 2 135 ? 126.104 121.101 181.045 1.00 6.01 136 LYS B N 1
ATOM 9850 C CA . LYS B 2 135 ? 126.969 121.785 180.088 1.00 6.01 136 LYS B CA 1
ATOM 9851 C C . LYS B 2 135 ? 126.138 122.940 179.533 1.00 6.01 136 LYS B C 1
ATOM 9852 O O . LYS B 2 135 ? 125.481 123.643 180.317 1.00 6.01 136 LYS B O 1
ATOM 9871 N N . ARG B 2 136 ? 126.127 123.174 178.225 1.00 6.73 137 ARG B N 1
ATOM 9872 C CA . ARG B 2 136 ? 125.389 124.304 177.681 1.00 6.73 137 ARG B CA 1
ATOM 9873 C C . ARG B 2 136 ? 123.890 124.055 177.630 1.00 6.73 137 ARG B C 1
ATOM 9874 O O . ARG B 2 136 ? 123.121 125.013 177.501 1.00 6.73 137 ARG B O 1
ATOM 9895 N N . GLU B 2 137 ? 123.460 122.802 177.731 1.00 8.35 138 GLU B N 1
ATOM 9896 C CA . GLU B 2 137 ? 122.051 122.475 177.594 1.00 8.35 138 GLU B CA 1
ATOM 9897 C C . GLU B 2 137 ? 121.305 122.854 178.865 1.00 8.35 138 GLU B C 1
ATOM 9898 O O . GLU B 2 137 ? 121.629 122.375 179.956 1.00 8.35 138 GLU B O 1
ATOM 9910 N N . LYS B 2 138 ? 120.303 123.711 178.718 1.00 8.33 139 LYS B N 1
ATOM 9911 C CA . LYS B 2 138 ? 119.519 124.146 179.860 1.00 8.33 139 LYS B CA 1
ATOM 9912 C C . LYS B 2 138 ? 118.633 123.019 180.369 1.00 8.33 139 LYS B C 1
ATOM 9913 O O . LYS B 2 138 ? 118.116 122.202 179.603 1.00 8.33 139 LYS B O 1
ATOM 9932 N N . GLY B 2 139 ? 118.460 122.991 181.686 1.00 8.15 140 GLY B N 1
ATOM 9933 C CA . GLY B 2 139 ? 117.569 122.052 182.331 1.00 8.15 140 GLY B CA 1
ATOM 9934 C C . GLY B 2 139 ? 118.203 121.329 183.497 1.00 8.15 140 GLY B C 1
ATOM 9935 O O . GLY B 2 139 ? 117.551 121.125 184.525 1.00 8.15 140 GLY B O 1
ATOM 9939 N N . GLY B 2 140 ? 119.476 120.968 183.362 1.00 7.21 141 GLY B N 1
ATOM 9940 C CA . GLY B 2 140 ? 120.228 120.368 184.446 1.00 7.21 141 GLY B CA 1
ATOM 9941 C C . GLY B 2 140 ? 119.405 119.429 185.299 1.00 7.21 141 GLY B C 1
ATOM 9942 O O . GLY B 2 140 ? 118.697 118.561 184.782 1.00 7.21 141 GLY B O 1
ATOM 9946 N N . PHE B 2 141 ? 119.471 119.617 186.613 1.00 7.47 142 PHE B N 1
ATOM 9947 C CA . PHE B 2 141 ? 118.733 118.774 187.541 1.00 7.47 142 PHE B CA 1
ATOM 9948 C C . PHE B 2 141 ? 117.350 119.331 187.851 1.00 7.47 142 PHE B C 1
ATOM 9949 O O . PHE B 2 141 ? 116.378 118.572 187.914 1.00 7.47 142 PHE B O 1
ATOM 9966 N N . LEU B 2 142 ? 117.246 120.645 188.046 1.00 7.38 143 LEU B N 1
ATOM 9967 C CA . LEU B 2 142 ? 115.993 121.268 188.448 1.00 7.38 143 LEU B CA 1
ATOM 9968 C C . LEU B 2 142 ? 115.046 121.512 187.285 1.00 7.38 143 LEU B C 1
ATOM 9969 O O . LEU B 2 142 ? 113.863 121.778 187.519 1.00 7.38 143 LEU B O 1
ATOM 9985 N N . GLY B 2 143 ? 115.530 121.439 186.053 1.00 8.35 144 GLY B N 1
ATOM 9986 C CA . GLY B 2 143 ? 114.706 121.690 184.899 1.00 8.35 144 GLY B CA 1
ATOM 9987 C C . GLY B 2 143 ? 114.836 123.117 184.409 1.00 8.35 144 GLY B C 1
ATOM 9988 O O . GLY B 2 143 ? 115.159 124.035 185.167 1.00 8.35 144 GLY B O 1
ATOM 9992 N N . PRO B 2 144 ? 114.589 123.327 183.115 1.00 9.40 145 PRO B N 1
ATOM 9993 C CA . PRO B 2 144 ? 114.728 124.680 182.557 1.00 9.40 145 PRO B CA 1
ATOM 9994 C C . PRO B 2 144 ? 113.772 125.684 183.164 1.00 9.40 145 PRO B C 1
ATOM 9995 O O . PRO B 2 144 ? 114.099 126.875 183.239 1.00 9.40 145 PRO B O 1
ATOM 10006 N N . ASP B 2 145 ? 112.598 125.240 183.598 1.00 11.33 146 ASP B N 1
ATOM 10007 C CA . ASP B 2 145 ? 111.555 126.135 184.072 1.00 11.33 146 ASP B CA 1
ATOM 10008 C C . ASP B 2 145 ? 111.631 126.393 185.567 1.00 11.33 146 ASP B C 1
ATOM 10009 O O . ASP B 2 145 ? 110.795 127.133 186.094 1.00 11.33 146 ASP B O 1
ATOM 10018 N N . PHE B 2 146 ? 112.602 125.808 186.262 1.00 8.50 147 PHE B N 1
ATOM 10019 C CA . PHE B 2 146 ? 112.725 126.072 187.684 1.00 8.50 147 PHE B CA 1
ATOM 10020 C C . PHE B 2 146 ? 112.925 127.560 187.921 1.00 8.50 147 PHE B C 1
ATOM 10021 O O . PHE B 2 146 ? 113.717 128.216 187.240 1.00 8.50 147 PHE B O 1
ATOM 10038 N N . ARG B 2 147 ? 112.201 128.086 188.899 1.00 9.46 148 ARG B N 1
ATOM 10039 C CA . ARG B 2 147 ? 112.375 129.454 189.349 1.00 9.46 148 ARG B CA 1
ATOM 10040 C C . ARG B 2 147 ? 112.331 129.468 190.865 1.00 9.46 148 ARG B C 1
ATOM 10041 O O . ARG B 2 147 ? 111.526 128.760 191.476 1.00 9.46 148 ARG B O 1
ATOM 10062 N N . SER B 2 148 ? 113.206 130.264 191.467 1.00 9.55 149 SER B N 1
ATOM 10063 C CA . SER B 2 148 ? 113.164 130.427 192.905 1.00 9.55 149 SER B CA 1
ATOM 10064 C C . SER B 2 148 ? 111.920 131.225 193.292 1.00 9.55 149 SER B C 1
ATOM 10065 O O . SER B 2 148 ? 111.201 131.758 192.442 1.00 9.55 149 SER B O 1
ATOM 10073 N N . LYS B 2 149 ? 111.663 131.301 194.597 1.00 10.62 150 LYS B N 1
ATOM 10074 C CA . LYS B 2 149 ? 110.454 131.968 195.068 1.00 10.62 150 LYS B CA 1
ATOM 10075 C C . LYS B 2 149 ? 110.406 133.437 194.673 1.00 10.62 150 LYS B C 1
ATOM 10076 O O . LYS B 2 149 ? 109.316 134.016 194.629 1.00 10.62 150 LYS B O 1
ATOM 10095 N N . MET B 2 150 ? 111.549 134.055 194.389 1.00 11.95 151 MET B N 1
ATOM 10096 C CA . MET B 2 150 ? 111.572 135.416 193.875 1.00 11.95 151 MET B CA 1
ATOM 10097 C C . MET B 2 150 ? 111.496 135.461 192.355 1.00 11.95 151 MET B C 1
ATOM 10098 O O . MET B 2 150 ? 111.703 136.525 191.765 1.00 11.95 151 MET B O 1
ATOM 10112 N N . GLY B 2 151 ? 111.215 134.331 191.712 1.00 10.65 152 GLY B N 1
ATOM 10113 C CA . GLY B 2 151 ? 111.013 134.299 190.280 1.00 10.65 152 GLY B CA 1
ATOM 10114 C C . GLY B 2 151 ? 112.278 134.261 189.460 1.00 10.65 152 GLY B C 1
ATOM 10115 O O . GLY B 2 151 ? 112.204 134.367 188.231 1.00 10.65 152 GLY B O 1
ATOM 10119 N N . LEU B 2 152 ? 113.412 134.116 190.083 1.00 9.07 153 LEU B N 1
ATOM 10120 C CA . LEU B 2 152 ? 114.669 134.070 189.368 1.00 9.07 153 LEU B CA 1
ATOM 10121 C C . LEU B 2 152 ? 115.061 132.627 189.085 1.00 9.07 153 LEU B C 1
ATOM 10122 O O . LEU B 2 152 ? 114.744 131.725 189.866 1.00 9.07 153 LEU B O 1
ATOM 10138 N N . PRO B 2 153 ? 115.750 132.371 187.983 1.00 7.59 154 PRO B N 1
ATOM 10139 C CA . PRO B 2 153 ? 116.294 131.029 187.772 1.00 7.59 154 PRO B CA 1
ATOM 10140 C C . PRO B 2 153 ? 117.477 130.802 188.690 1.00 7.59 154 PRO B C 1
ATOM 10141 O O . PRO B 2 153 ? 117.825 131.686 189.479 1.00 7.59 154 PRO B O 1
ATOM 10152 N N . VAL B 2 154 ? 118.104 129.634 188.606 1.00 6.43 155 VAL B N 1
ATOM 10153 C CA . VAL B 2 154 ? 119.342 129.431 189.339 1.00 6.43 155 VAL B CA 1
ATOM 10154 C C . VAL B 2 154 ? 120.338 130.478 188.875 1.00 6.43 155 VAL B C 1
ATOM 10155 O O . VAL B 2 154 ? 120.666 130.561 187.686 1.00 6.43 155 VAL B O 1
ATOM 10168 N N . ILE B 2 155 ? 120.811 131.297 189.808 1.00 6.10 156 ILE B N 1
ATOM 10169 C CA . ILE B 2 155 ? 121.865 132.250 189.491 1.00 6.10 156 ILE B CA 1
ATOM 10170 C C . ILE B 2 155 ? 123.162 131.463 189.368 1.00 6.10 156 ILE B C 1
ATOM 10171 O O . ILE B 2 155 ? 123.680 130.937 190.356 1.00 6.10 156 ILE B O 1
ATOM 10187 N N . ASN B 2 156 ? 123.683 131.374 188.155 1.00 5.36 157 ASN B N 1
ATOM 10188 C CA . ASN B 2 156 ? 124.883 130.601 187.889 1.00 5.36 157 ASN B CA 1
ATOM 10189 C C . ASN B 2 156 ? 126.089 131.505 188.080 1.00 5.36 157 ASN B C 1
ATOM 10190 O O . ASN B 2 156 ? 126.295 132.452 187.317 1.00 5.36 157 ASN B O 1
ATOM 10201 N N . VAL B 2 157 ? 126.875 131.216 189.108 1.00 4.43 158 VAL B N 1
ATOM 10202 C CA . VAL B 2 157 ? 128.145 131.892 189.327 1.00 4.43 158 VAL B CA 1
ATOM 10203 C C . VAL B 2 157 ? 129.215 130.901 188.896 1.00 4.43 158 VAL B C 1
ATOM 10204 O O . VAL B 2 157 ? 129.741 130.147 189.727 1.00 4.43 158 VAL B O 1
ATOM 10217 N N . PRO B 2 158 ? 129.553 130.863 187.622 1.00 3.99 159 PRO B N 1
ATOM 10218 C CA . PRO B 2 158 ? 130.449 129.819 187.130 1.00 3.99 159 PRO B CA 1
ATOM 10219 C C . PRO B 2 158 ? 131.887 130.063 187.528 1.00 3.99 159 PRO B C 1
ATOM 10220 O O . PRO B 2 158 ? 132.196 130.957 188.320 1.00 3.99 159 PRO B O 1
ATOM 10231 N N . GLY B 2 159 ? 132.768 129.254 186.968 1.00 3.31 160 GLY B N 1
ATOM 10232 C CA . GLY B 2 159 ? 134.158 129.276 187.339 1.00 3.31 160 GLY B CA 1
ATOM 10233 C C . GLY B 2 159 ? 134.529 127.941 187.931 1.00 3.31 160 GLY B C 1
ATOM 10234 O O . GLY B 2 159 ? 133.664 127.204 188.409 1.00 3.31 160 GLY B O 1
ATOM 10238 N N . CYS B 2 160 ? 135.810 127.608 187.880 1.00 3.19 161 CYS B N 1
ATOM 10239 C CA . CYS B 2 160 ? 136.323 126.368 188.454 1.00 3.19 161 CYS B CA 1
ATOM 10240 C C . CYS B 2 160 ? 137.631 126.673 189.162 1.00 3.19 161 CYS B C 1
ATOM 10241 O O . CYS B 2 160 ? 138.715 126.307 188.695 1.00 3.19 161 CYS B O 1
ATOM 10248 N N . PRO B 2 161 ? 137.566 127.350 190.310 1.00 3.23 162 PRO B N 1
ATOM 10249 C CA . PRO B 2 161 ? 136.377 127.820 191.023 1.00 3.23 162 PRO B CA 1
ATOM 10250 C C . PRO B 2 161 ? 135.869 129.166 190.549 1.00 3.23 162 PRO B C 1
ATOM 10251 O O . PRO B 2 161 ? 136.491 129.848 189.744 1.00 3.23 162 PRO B O 1
ATOM 10262 N N . ALA B 2 162 ? 134.711 129.558 191.061 1.00 3.33 163 ALA B N 1
ATOM 10263 C CA . ALA B 2 162 ? 134.269 130.931 190.921 1.00 3.33 163 ALA B CA 1
ATOM 10264 C C . ALA B 2 162 ? 135.182 131.847 191.720 1.00 3.33 163 ALA B C 1
ATOM 10265 O O . ALA B 2 162 ? 135.655 131.495 192.803 1.00 3.33 163 ALA B O 1
ATOM 10272 N N . HIS B 2 163 ? 135.448 133.013 191.162 1.00 3.95 164 HIS B N 1
ATOM 10273 C CA . HIS B 2 163 ? 136.127 134.057 191.902 1.00 3.95 164 HIS B CA 1
ATOM 10274 C C . HIS B 2 163 ? 135.249 134.504 193.068 1.00 3.95 164 HIS B C 1
ATOM 10275 O O . HIS B 2 163 ? 134.024 134.572 192.926 1.00 3.95 164 HIS B O 1
ATOM 10289 N N . PRO B 2 164 ? 135.830 134.818 194.229 1.00 4.33 165 PRO B N 1
ATOM 10290 C CA . PRO B 2 164 ? 134.980 135.220 195.361 1.00 4.33 165 PRO B CA 1
ATOM 10291 C C . PRO B 2 164 ? 134.067 136.383 195.035 1.00 4.33 165 PRO B C 1
ATOM 10292 O O . PRO B 2 164 ? 132.911 136.407 195.472 1.00 4.33 165 PRO B O 1
ATOM 10303 N N . ASP B 2 165 ? 134.562 137.358 194.274 1.00 4.56 166 ASP B N 1
ATOM 10304 C CA . ASP B 2 165 ? 133.761 138.534 193.961 1.00 4.56 166 ASP B CA 1
ATOM 10305 C C . ASP B 2 165 ? 132.531 138.178 193.145 1.00 4.56 166 ASP B C 1
ATOM 10306 O O . ASP B 2 165 ? 131.498 138.846 193.258 1.00 4.56 166 ASP B O 1
ATOM 10315 N N . TRP B 2 166 ? 132.614 137.136 192.320 1.00 3.74 167 TRP B N 1
ATOM 10316 C CA . TRP B 2 166 ? 131.475 136.775 191.487 1.00 3.74 167 TRP B CA 1
ATOM 10317 C C . TRP B 2 166 ? 130.280 136.359 192.324 1.00 3.74 167 TRP B C 1
ATOM 10318 O O . TRP B 2 166 ? 129.144 136.432 191.846 1.00 3.74 167 TRP B O 1
ATOM 10339 N N . ILE B 2 167 ? 130.514 135.922 193.554 1.00 5.00 168 ILE B N 1
ATOM 10340 C CA . ILE B 2 167 ? 129.456 135.530 194.471 1.00 5.00 168 ILE B CA 1
ATOM 10341 C C . ILE B 2 167 ? 129.247 136.582 195.556 1.00 5.00 168 ILE B C 1
ATOM 10342 O O . ILE B 2 167 ? 128.116 136.973 195.839 1.00 5.00 168 ILE B O 1
ATOM 10358 N N . THR B 2 168 ? 130.333 137.061 196.168 1.00 5.61 169 THR B N 1
ATOM 10359 C CA . THR B 2 168 ? 130.186 137.989 197.286 1.00 5.61 169 THR B CA 1
ATOM 10360 C C . THR B 2 168 ? 129.543 139.292 196.837 1.00 5.61 169 THR B C 1
ATOM 10361 O O . THR B 2 168 ? 128.659 139.823 197.517 1.00 5.61 169 THR B O 1
ATOM 10372 N N . GLN B 2 169 ? 129.979 139.828 195.697 1.00 5.45 170 GLN B N 1
ATOM 10373 C CA . GLN B 2 169 ? 129.401 141.076 195.214 1.00 5.45 170 GLN B CA 1
ATOM 10374 C C . GLN B 2 169 ? 127.922 140.897 194.902 1.00 5.45 170 GLN B C 1
ATOM 10375 O O . GLN B 2 169 ? 127.118 141.811 195.115 1.00 5.45 170 GLN B O 1
ATOM 10389 N N . ILE B 2 170 ? 127.546 139.723 194.394 1.00 5.84 171 ILE B N 1
ATOM 10390 C CA . ILE B 2 170 ? 126.133 139.414 194.211 1.00 5.84 171 ILE B CA 1
ATOM 10391 C C . ILE B 2 170 ? 125.431 139.366 195.559 1.00 5.84 171 ILE B C 1
ATOM 10392 O O . ILE B 2 170 ? 124.335 139.913 195.728 1.00 5.84 171 ILE B O 1
ATOM 10408 N N . LEU B 2 171 ? 126.053 138.715 196.541 1.00 6.81 172 LEU B N 1
ATOM 10409 C CA . LEU B 2 171 ? 125.463 138.651 197.872 1.00 6.81 172 LEU B CA 1
ATOM 10410 C C . LEU B 2 171 ? 125.358 140.039 198.488 1.00 6.81 172 LEU B C 1
ATOM 10411 O O . LEU B 2 171 ? 124.358 140.364 199.139 1.00 6.81 172 LEU B O 1
ATOM 10427 N N . VAL B 2 172 ? 126.383 140.870 198.298 1.00 6.62 173 VAL B N 1
ATOM 10428 C CA . VAL B 2 172 ? 126.323 142.243 198.789 1.00 6.62 173 VAL B CA 1
ATOM 10429 C C . VAL B 2 172 ? 125.191 142.993 198.106 1.00 6.62 173 VAL B C 1
ATOM 10430 O O . VAL B 2 172 ? 124.444 143.741 198.747 1.00 6.62 173 VAL B O 1
ATOM 10443 N N . ALA B 2 173 ? 125.051 142.811 196.793 1.00 6.56 174 ALA B N 1
ATOM 10444 C CA . ALA B 2 173 ? 123.976 143.480 196.070 1.00 6.56 174 ALA B CA 1
ATOM 10445 C C . ALA B 2 173 ? 122.619 143.062 196.612 1.00 6.56 174 ALA B C 1
ATOM 10446 O O . ALA B 2 173 ? 121.731 143.901 196.803 1.00 6.56 174 ALA B O 1
ATOM 10453 N N . LEU B 2 174 ? 122.442 141.767 196.867 1.00 7.54 175 LEU B N 1
ATOM 10454 C CA . LEU B 2 174 ? 121.205 141.300 197.480 1.00 7.54 175 LEU B CA 1
ATOM 10455 C C . LEU B 2 174 ? 121.030 141.901 198.868 1.00 7.54 175 LEU B C 1
ATOM 10456 O O . LEU B 2 174 ? 119.919 142.283 199.255 1.00 7.54 175 LEU B O 1
ATOM 10472 N N . ALA B 2 175 ? 122.120 141.991 199.632 1.00 8.21 176 ALA B N 1
ATOM 10473 C CA . ALA B 2 175 ? 122.041 142.492 200.999 1.00 8.21 176 ALA B CA 1
ATOM 10474 C C . ALA B 2 175 ? 121.873 144.004 201.048 1.00 8.21 176 ALA B C 1
ATOM 10475 O O . ALA B 2 175 ? 121.347 144.534 202.033 1.00 8.21 176 ALA B O 1
ATOM 10482 N N . THR B 2 176 ? 122.313 144.715 200.012 1.00 7.30 177 THR B N 1
ATOM 10483 C CA . THR B 2 176 ? 122.259 146.170 199.983 1.00 7.30 177 THR B CA 1
ATOM 10484 C C . THR B 2 176 ? 121.101 146.693 199.144 1.00 7.30 177 THR B C 1
ATOM 10485 O O . THR B 2 176 ? 121.071 147.885 198.824 1.00 7.30 177 THR B O 1
ATOM 10496 N N . GLY B 2 177 ? 120.155 145.832 198.779 1.00 7.55 178 GLY B N 1
ATOM 10497 C CA . GLY B 2 177 ? 118.988 146.263 198.037 1.00 7.55 178 GLY B CA 1
ATOM 10498 C C . GLY B 2 177 ? 119.201 146.435 196.553 1.00 7.55 178 GLY B C 1
ATOM 10499 O O . GLY B 2 177 ? 118.405 147.116 195.900 1.00 7.55 178 GLY B O 1
ATOM 10503 N N . ARG B 2 178 ? 120.252 145.835 195.996 1.00 6.85 179 ARG B N 1
ATOM 10504 C CA . ARG B 2 178 ? 120.575 145.963 194.582 1.00 6.85 179 ARG B CA 1
ATOM 10505 C C . ARG B 2 178 ? 120.306 144.679 193.808 1.00 6.85 179 ARG B C 1
ATOM 10506 O O . ARG B 2 178 ? 120.900 144.462 192.748 1.00 6.85 179 ARG B O 1
ATOM 10527 N N . ALA B 2 179 ? 119.420 143.823 194.316 1.00 7.80 180 ALA B N 1
ATOM 10528 C CA . ALA B 2 179 ? 119.058 142.621 193.576 1.00 7.80 180 ALA B CA 1
ATOM 10529 C C . ALA B 2 179 ? 118.544 142.973 192.188 1.00 7.80 180 ALA B C 1
ATOM 10530 O O . ALA B 2 179 ? 118.780 142.238 191.223 1.00 7.80 180 ALA B O 1
ATOM 10537 N N . GLY B 2 180 ? 117.845 144.103 192.067 1.00 9.14 181 GLY B N 1
ATOM 10538 C CA . GLY B 2 180 ? 117.311 144.519 190.784 1.00 9.14 181 GLY B CA 1
ATOM 10539 C C . GLY B 2 180 ? 118.368 144.958 189.797 1.00 9.14 181 GLY B C 1
ATOM 10540 O O . GLY B 2 180 ? 118.116 144.947 188.588 1.00 9.14 181 GLY B O 1
ATOM 10544 N N . ASP B 2 181 ? 119.542 145.353 190.284 1.00 7.77 182 ASP B N 1
ATOM 10545 C CA . ASP B 2 181 ? 120.651 145.695 189.407 1.00 7.77 182 ASP B CA 1
ATOM 10546 C C . ASP B 2 181 ? 121.326 144.466 188.822 1.00 7.77 182 ASP B C 1
ATOM 10547 O O . ASP B 2 181 ? 122.123 144.601 187.888 1.00 7.77 182 ASP B O 1
ATOM 10556 N N . ILE B 2 182 ? 121.030 143.283 189.347 1.00 7.05 183 ILE B N 1
ATOM 10557 C CA . ILE B 2 182 ? 121.639 142.054 188.859 1.00 7.05 183 ILE B CA 1
ATOM 10558 C C . ILE B 2 182 ? 120.904 141.623 187.599 1.00 7.05 183 ILE B C 1
ATOM 10559 O O . ILE B 2 182 ? 119.716 141.288 187.644 1.00 7.05 183 ILE B O 1
ATOM 10575 N N . THR B 2 183 ? 121.608 141.633 186.476 1.00 7.08 184 THR B N 1
ATOM 10576 C CA . THR B 2 183 ? 121.098 141.107 185.223 1.00 7.08 184 THR B CA 1
ATOM 10577 C C . THR B 2 183 ? 121.854 139.830 184.892 1.00 7.08 184 THR B C 1
ATOM 10578 O O . THR B 2 183 ? 123.066 139.743 185.106 1.00 7.08 184 THR B O 1
ATOM 10589 N N . LEU B 2 184 ? 121.128 138.839 184.394 1.00 6.58 185 LEU B N 1
ATOM 10590 C CA . LEU B 2 184 ? 121.688 137.537 184.081 1.00 6.58 185 LEU B CA 1
ATOM 10591 C C . LEU B 2 184 ? 121.691 137.327 182.576 1.00 6.58 185 LEU B C 1
ATOM 10592 O O . LEU B 2 184 ? 120.773 137.764 181.876 1.00 6.58 185 LEU B O 1
ATOM 10608 N N . ASP B 2 185 ? 122.731 136.666 182.084 1.00 6.30 186 ASP B N 1
ATOM 10609 C CA . ASP B 2 185 ? 122.812 136.332 180.671 1.00 6.30 186 ASP B CA 1
ATOM 10610 C C . ASP B 2 185 ? 122.010 135.058 180.418 1.00 6.30 186 ASP B C 1
ATOM 10611 O O . ASP B 2 185 ? 121.293 134.558 181.289 1.00 6.30 186 ASP B O 1
ATOM 10620 N N . ASP B 2 186 ? 122.129 134.515 179.207 1.00 7.05 187 ASP B N 1
ATOM 10621 C CA . ASP B 2 186 ? 121.369 133.325 178.846 1.00 7.05 187 ASP B CA 1
ATOM 10622 C C . ASP B 2 186 ? 121.783 132.107 179.657 1.00 7.05 187 ASP B C 1
ATOM 10623 O O . ASP B 2 186 ? 121.012 131.147 179.751 1.00 7.05 187 ASP B O 1
ATOM 10632 N N . LEU B 2 187 ? 122.981 132.119 180.240 1.00 5.81 188 LEU B N 1
ATOM 10633 C CA . LEU B 2 187 ? 123.443 131.049 181.109 1.00 5.81 188 LEU B CA 1
ATOM 10634 C C . LEU B 2 187 ? 123.191 131.362 182.576 1.00 5.81 188 LEU B C 1
ATOM 10635 O O . LEU B 2 187 ? 123.767 130.712 183.454 1.00 5.81 188 LEU B O 1
ATOM 10651 N N . HIS B 2 188 ? 122.346 132.351 182.851 1.00 6.10 189 HIS B N 1
ATOM 10652 C CA . HIS B 2 188 ? 122.021 132.785 184.204 1.00 6.10 189 HIS B CA 1
ATOM 10653 C C . HIS B 2 188 ? 123.237 133.322 184.941 1.00 6.10 189 HIS B C 1
ATOM 10654 O O . HIS B 2 188 ? 123.261 133.336 186.175 1.00 6.10 189 HIS B O 1
ATOM 10668 N N . ARG B 2 189 ? 124.249 133.761 184.205 1.00 5.05 190 ARG B N 1
ATOM 10669 C CA . ARG B 2 189 ? 125.423 134.331 184.844 1.00 5.05 190 ARG B CA 1
ATOM 10670 C C . ARG B 2 189 ? 125.253 135.834 185.024 1.00 5.05 190 ARG B C 1
ATOM 10671 O O . ARG B 2 189 ? 124.697 136.503 184.150 1.00 5.05 190 ARG B O 1
ATOM 10692 N N . PRO B 2 190 ? 125.729 136.390 186.136 1.00 5.07 191 PRO B N 1
ATOM 10693 C CA . PRO B 2 190 ? 125.657 137.846 186.314 1.00 5.07 191 PRO B CA 1
ATOM 10694 C C . PRO B 2 190 ? 126.424 138.567 185.219 1.00 5.07 191 PRO B C 1
ATOM 10695 O O . PRO B 2 190 ? 127.644 138.439 185.100 1.00 5.07 191 PRO B O 1
ATOM 10706 N N . GLU B 2 191 ? 125.693 139.338 184.414 1.00 6.08 192 GLU B N 1
ATOM 10707 C CA . GLU B 2 191 ? 126.314 140.077 183.325 1.00 6.08 192 GLU B CA 1
ATOM 10708 C C . GLU B 2 191 ? 127.313 141.105 183.826 1.00 6.08 192 GLU B C 1
ATOM 10709 O O . GLU B 2 191 ? 128.212 141.498 183.076 1.00 6.08 192 GLU B O 1
ATOM 10721 N N . THR B 2 192 ? 127.183 141.547 185.076 1.00 5.28 193 THR B N 1
ATOM 10722 C CA . THR B 2 192 ? 128.141 142.503 185.610 1.00 5.28 193 THR B CA 1
ATOM 10723 C C . THR B 2 192 ? 129.540 141.909 185.666 1.00 5.28 193 THR B C 1
ATOM 10724 O O . THR B 2 192 ? 130.520 142.657 185.748 1.00 5.28 193 THR B O 1
ATOM 10735 N N . PHE B 2 193 ? 129.649 140.582 185.618 1.00 4.59 194 PHE B N 1
ATOM 10736 C CA . PHE B 2 193 ? 130.928 139.891 185.583 1.00 4.59 194 PHE B CA 1
ATOM 10737 C C . PHE B 2 193 ? 131.186 139.155 184.281 1.00 4.59 194 PHE B C 1
ATOM 10738 O O . PHE B 2 193 ? 132.346 138.957 183.922 1.00 4.59 194 PHE B O 1
ATOM 10755 N N . PHE B 2 194 ? 130.137 138.756 183.564 1.00 4.29 195 PHE B N 1
ATOM 10756 C CA . PHE B 2 194 ? 130.269 137.820 182.455 1.00 4.29 195 PHE B CA 1
ATOM 10757 C C . PHE B 2 194 ? 129.822 138.409 181.125 1.00 4.29 195 PHE B C 1
ATOM 10758 O O . PHE B 2 194 ? 129.519 137.663 180.190 1.00 4.29 195 PHE B O 1
ATOM 10775 N N . LYS B 2 195 ? 129.784 139.731 181.017 1.00 5.09 196 LYS B N 1
ATOM 10776 C CA . LYS B 2 195 ? 129.707 140.373 179.716 1.00 5.09 196 LYS B CA 1
ATOM 10777 C C . LYS B 2 195 ? 131.090 140.608 179.137 1.00 5.09 196 LYS B C 1
ATOM 10778 O O . LYS B 2 195 ? 131.252 140.642 177.912 1.00 5.09 196 LYS B O 1
ATOM 10797 N N . THR B 2 196 ? 132.084 140.768 180.002 1.00 3.93 197 THR B N 1
ATOM 10798 C CA . THR B 2 196 ? 133.469 140.833 179.588 1.00 3.93 197 THR B CA 1
ATOM 10799 C C . THR B 2 196 ? 133.971 139.441 179.234 1.00 3.93 197 THR B C 1
ATOM 10800 O O . THR B 2 196 ? 133.333 138.424 179.515 1.00 3.93 197 THR B O 1
ATOM 10811 N N . PHE B 2 197 ? 135.131 139.411 178.603 1.00 3.52 198 PHE B N 1
ATOM 10812 C CA . PHE B 2 197 ? 135.850 138.179 178.353 1.00 3.52 198 PHE B CA 1
ATOM 10813 C C . PHE B 2 197 ? 137.020 138.077 179.314 1.00 3.52 198 PHE B C 1
ATOM 10814 O O . PHE B 2 197 ? 137.488 139.073 179.867 1.00 3.52 198 PHE B O 1
ATOM 10831 N N . THR B 2 198 ? 137.496 136.851 179.505 1.00 3.16 199 THR B N 1
ATOM 10832 C CA . THR B 2 198 ? 138.754 136.676 180.212 1.00 3.16 199 THR B CA 1
ATOM 10833 C C . THR B 2 198 ? 139.828 137.529 179.565 1.00 3.16 199 THR B C 1
ATOM 10834 O O . THR B 2 198 ? 140.681 138.107 180.246 1.00 3.16 199 THR B O 1
ATOM 10845 N N . GLN B 2 199 ? 139.787 137.624 178.239 1.00 3.49 200 GLN B N 1
ATOM 10846 C CA . GLN B 2 199 ? 140.723 138.464 177.512 1.00 3.49 200 GLN B CA 1
ATOM 10847 C C . GLN B 2 199 ? 140.559 139.928 177.866 1.00 3.49 200 GLN B C 1
ATOM 10848 O O . GLN B 2 199 ? 141.501 140.709 177.696 1.00 3.49 200 GLN B O 1
ATOM 10862 N N . THR B 2 200 ? 139.386 140.316 178.349 1.00 3.23 201 THR B N 1
ATOM 10863 C CA . THR B 2 200 ? 139.154 141.693 178.741 1.00 3.23 201 THR B CA 1
ATOM 10864 C C . THR B 2 200 ? 140.049 142.048 179.914 1.00 3.23 201 THR B C 1
ATOM 10865 O O . THR B 2 200 ? 139.821 141.594 181.039 1.00 3.23 201 THR B O 1
ATOM 10876 N N . GLY B 2 201 ? 141.059 142.865 179.658 1.00 2.68 202 GLY B N 1
ATOM 10877 C CA . GLY B 2 201 ? 142.024 143.219 180.663 1.00 2.68 202 GLY B CA 1
ATOM 10878 C C . GLY B 2 201 ? 143.226 142.314 180.707 1.00 2.68 202 GLY B C 1
ATOM 10879 O O . GLY B 2 201 ? 144.114 142.530 181.540 1.00 2.68 202 GLY B O 1
ATOM 10883 N N . CYS B 2 202 ? 143.276 141.292 179.862 1.00 2.90 203 CYS B N 1
ATOM 10884 C CA . CYS B 2 202 ? 144.453 140.446 179.829 1.00 2.90 203 CYS B CA 1
ATOM 10885 C C . CYS B 2 202 ? 145.652 141.278 179.408 1.00 2.90 203 CYS B C 1
ATOM 10886 O O . CYS B 2 202 ? 145.546 142.182 178.578 1.00 2.90 203 CYS B O 1
ATOM 10893 N N . THR B 2 203 ? 146.795 140.984 180.012 1.00 3.09 204 THR B N 1
ATOM 10894 C CA . THR B 2 203 ? 148.007 141.725 179.713 1.00 3.09 204 THR B CA 1
ATOM 10895 C C . THR B 2 203 ? 148.593 141.367 178.358 1.00 3.09 204 THR B C 1
ATOM 10896 O O . THR B 2 203 ? 149.557 142.009 177.932 1.00 3.09 204 THR B O 1
ATOM 10907 N N . ARG B 2 204 ? 148.043 140.362 177.681 1.00 3.34 205 ARG B N 1
ATOM 10908 C CA . ARG B 2 204 ? 148.585 139.872 176.422 1.00 3.34 205 ARG B CA 1
ATOM 10909 C C . ARG B 2 204 ? 147.722 140.230 175.222 1.00 3.34 205 ARG B C 1
ATOM 10910 O O . ARG B 2 204 ? 148.018 139.789 174.109 1.00 3.34 205 ARG B O 1
ATOM 10931 N N . VAL B 2 205 ? 146.673 141.031 175.414 1.00 3.53 206 VAL B N 1
ATOM 10932 C CA . VAL B 2 205 ? 145.774 141.340 174.307 1.00 3.53 206 VAL B CA 1
ATOM 10933 C C . VAL B 2 205 ? 146.515 142.069 173.201 1.00 3.53 206 VAL B C 1
ATOM 10934 O O . VAL B 2 205 ? 146.209 141.891 172.016 1.00 3.53 206 VAL B O 1
ATOM 10947 N N . GLN B 2 206 ? 147.489 142.902 173.558 1.00 3.79 207 GLN B N 1
ATOM 10948 C CA . GLN B 2 206 ? 148.279 143.576 172.537 1.00 3.79 207 GLN B CA 1
ATOM 10949 C C . GLN B 2 206 ? 148.996 142.565 171.656 1.00 3.79 207 GLN B C 1
ATOM 10950 O O . GLN B 2 206 ? 149.044 142.718 170.431 1.00 3.79 207 GLN B O 1
ATOM 10964 N N . PHE B 2 207 ? 149.570 141.530 172.268 1.00 4.45 208 PHE B N 1
ATOM 10965 C CA . PHE B 2 207 ? 150.147 140.439 171.493 1.00 4.45 208 PHE B CA 1
ATOM 10966 C C . PHE B 2 207 ? 149.079 139.737 170.673 1.00 4.45 208 PHE B C 1
ATOM 10967 O O . PHE B 2 207 ? 149.305 139.380 169.513 1.00 4.45 208 PHE B O 1
ATOM 10984 N N . PHE B 2 208 ? 147.909 139.524 171.270 1.00 4.98 209 PHE B N 1
ATOM 10985 C CA . PHE B 2 208 ? 146.799 138.946 170.530 1.00 4.98 209 PHE B CA 1
ATOM 10986 C C . PHE B 2 208 ? 146.405 139.836 169.363 1.00 4.98 209 PHE B C 1
ATOM 10987 O O . PHE B 2 208 ? 146.159 139.351 168.253 1.00 4.98 209 PHE B O 1
ATOM 11004 N N . GLU B 2 209 ? 146.346 141.146 169.598 1.00 5.55 210 GLU B N 1
ATOM 11005 C CA . GLU B 2 209 ? 145.999 142.075 168.532 1.00 5.55 210 GLU B CA 1
ATOM 11006 C C . GLU B 2 209 ? 146.961 141.933 167.365 1.00 5.55 210 GLU B C 1
ATOM 11007 O O . GLU B 2 209 ? 146.547 141.940 166.202 1.00 5.55 210 GLU B O 1
ATOM 11019 N N . TYR B 2 210 ? 148.249 141.799 167.661 1.00 6.14 211 TYR B N 1
ATOM 11020 C CA . TYR B 2 210 ? 149.280 141.675 166.647 1.00 6.14 211 TYR B CA 1
ATOM 11021 C C . TYR B 2 210 ? 149.661 140.229 166.390 1.00 6.14 211 TYR B C 1
ATOM 11022 O O . TYR B 2 210 ? 150.649 139.970 165.698 1.00 6.14 211 TYR B O 1
ATOM 11040 N N . LYS B 2 211 ? 148.893 139.287 166.930 1.00 6.56 212 LYS B N 1
ATOM 11041 C CA . LYS B 2 211 ? 149.067 137.875 166.630 1.00 6.56 212 LYS B CA 1
ATOM 11042 C C . LYS B 2 211 ? 150.499 137.441 166.902 1.00 6.56 212 LYS B C 1
ATOM 11043 O O . LYS B 2 211 ? 151.112 136.702 166.131 1.00 6.56 212 LYS B O 1
ATOM 11062 N N . GLN B 2 212 ? 151.030 137.913 168.020 1.00 5.58 213 GLN B N 1
ATOM 11063 C CA . GLN B 2 212 ? 152.321 137.482 168.525 1.00 5.58 213 GLN B CA 1
ATOM 11064 C C . GLN B 2 212 ? 152.076 136.415 169.577 1.00 5.58 213 GLN B C 1
ATOM 11065 O O . GLN B 2 212 ? 151.446 136.679 170.606 1.00 5.58 213 GLN B O 1
ATOM 11079 N N . SER B 2 213 ? 152.568 135.218 169.312 1.00 4.97 214 SER B N 1
ATOM 11080 C CA . SER B 2 213 ? 152.216 134.045 170.087 1.00 4.97 214 SER B CA 1
ATOM 11081 C C . SER B 2 213 ? 153.258 133.779 171.157 1.00 4.97 214 SER B C 1
ATOM 11082 O O . SER B 2 213 ? 154.463 133.840 170.901 1.00 4.97 214 SER B O 1
ATOM 11090 N N . THR B 2 214 ? 152.780 133.492 172.358 1.00 3.97 215 THR B N 1
ATOM 11091 C CA . THR B 2 214 ? 153.622 132.843 173.343 1.00 3.97 215 THR B CA 1
ATOM 11092 C C . THR B 2 214 ? 154.023 131.485 172.796 1.00 3.97 215 THR B C 1
ATOM 11093 O O . THR B 2 214 ? 153.165 130.678 172.429 1.00 3.97 215 THR B O 1
ATOM 11104 N N . LEU B 2 215 ? 155.325 131.240 172.719 1.00 4.94 216 LEU B N 1
ATOM 11105 C CA . LEU B 2 215 ? 155.821 130.018 172.106 1.00 4.94 216 LEU B CA 1
ATOM 11106 C C . LEU B 2 215 ? 156.131 128.938 173.122 1.00 4.94 216 LEU B C 1
ATOM 11107 O O . LEU B 2 215 ? 156.064 127.749 172.794 1.00 4.94 216 LEU B O 1
ATOM 11123 N N . SER B 2 216 ? 156.463 129.324 174.346 1.00 4.50 217 SER B N 1
ATOM 11124 C CA . SER B 2 216 ? 156.832 128.357 175.360 1.00 4.50 217 SER B CA 1
ATOM 11125 C C . SER B 2 216 ? 156.413 128.879 176.721 1.00 4.50 217 SER B C 1
ATOM 11126 O O . SER B 2 216 ? 156.227 130.080 176.925 1.00 4.50 217 SER B O 1
ATOM 11134 N N . PHE B 2 217 ? 156.268 127.946 177.648 1.00 4.13 218 PHE B N 1
ATOM 11135 C CA . PHE B 2 217 ? 155.901 128.272 179.009 1.00 4.13 218 PHE B CA 1
ATOM 11136 C C . PHE B 2 217 ? 157.098 128.872 179.738 1.00 4.13 218 PHE B C 1
ATOM 11137 O O . PHE B 2 217 ? 158.184 129.044 179.180 1.00 4.13 218 PHE B O 1
ATOM 11154 N N . GLY B 2 218 ? 156.890 129.198 181.005 1.00 3.94 219 GLY B N 1
ATOM 11155 C CA . GLY B 2 218 ? 157.953 129.811 181.774 1.00 3.94 219 GLY B CA 1
ATOM 11156 C C . GLY B 2 218 ? 158.333 131.143 181.171 1.00 3.94 219 GLY B C 1
ATOM 11157 O O . GLY B 2 218 ? 157.477 131.960 180.818 1.00 3.94 219 GLY B O 1
ATOM 11161 N N . GLU B 2 219 ? 159.639 131.348 181.006 1.00 4.69 220 GLU B N 1
ATOM 11162 C CA . GLU B 2 219 ? 160.140 132.620 180.508 1.00 4.69 220 GLU B CA 1
ATOM 11163 C C . GLU B 2 219 ? 159.571 132.961 179.138 1.00 4.69 220 GLU B C 1
ATOM 11164 O O . GLU B 2 219 ? 159.579 134.133 178.749 1.00 4.69 220 GLU B O 1
ATOM 11176 N N . GLY B 2 220 ? 159.083 131.968 178.398 1.00 3.95 221 GLY B N 1
ATOM 11177 C CA . GLY B 2 220 ? 158.435 132.244 177.132 1.00 3.95 221 GLY B CA 1
ATOM 11178 C C . GLY B 2 220 ? 157.157 133.040 177.272 1.00 3.95 221 GLY B C 1
ATOM 11179 O O . GLY B 2 220 ? 156.723 133.674 176.305 1.00 3.95 221 GLY B O 1
ATOM 11183 N N . THR B 2 221 ? 156.549 133.033 178.457 1.00 4.02 222 THR B N 1
ATOM 11184 C CA . THR B 2 221 ? 155.331 133.792 178.698 1.00 4.02 222 THR B CA 1
ATOM 11185 C C . THR B 2 221 ? 155.609 135.249 179.029 1.00 4.02 222 THR B C 1
ATOM 11186 O O . THR B 2 221 ? 154.662 136.003 179.275 1.00 4.02 222 THR B O 1
ATOM 11197 N N . ARG B 2 222 ? 156.875 135.658 179.053 1.00 5.05 223 ARG B N 1
ATOM 11198 C CA . ARG B 2 222 ? 157.207 137.067 179.186 1.00 5.05 223 ARG B CA 1
ATOM 11199 C C . ARG B 2 222 ? 156.770 137.867 177.976 1.00 5.05 223 ARG B C 1
ATOM 11200 O O . ARG B 2 222 ? 156.808 139.100 178.016 1.00 5.05 223 ARG B O 1
ATOM 11221 N N . THR B 2 223 ? 156.381 137.191 176.903 1.00 4.23 224 THR B N 1
ATOM 11222 C CA . THR B 2 223 ? 155.885 137.834 175.706 1.00 4.23 224 THR B CA 1
ATOM 11223 C C . THR B 2 223 ? 154.729 137.019 175.163 1.00 4.23 224 THR B C 1
ATOM 11224 O O . THR B 2 223 ? 154.501 135.872 175.554 1.00 4.23 224 THR B O 1
ATOM 11235 N N . GLY B 2 224 ? 153.990 137.638 174.258 1.00 3.53 225 GLY B N 1
ATOM 11236 C CA . GLY B 2 224 ? 153.069 136.919 173.414 1.00 3.53 225 GLY B CA 1
ATOM 11237 C C . GLY B 2 224 ? 151.752 136.617 174.089 1.00 3.53 225 GLY B C 1
ATOM 11238 O O . GLY B 2 224 ? 151.560 136.780 175.295 1.00 3.53 225 GLY B O 1
ATOM 11242 N N . CYS B 2 225 ? 150.831 136.144 173.267 1.00 4.15 226 CYS B N 1
ATOM 11243 C CA . CYS B 2 225 ? 149.505 135.743 173.685 1.00 4.15 226 CYS B CA 1
ATOM 11244 C C . CYS B 2 225 ? 149.407 134.227 173.616 1.00 4.15 226 CYS B C 1
ATOM 11245 O O . CYS B 2 225 ? 150.030 133.584 172.768 1.00 4.15 226 CYS B O 1
ATOM 11252 N N . LEU B 2 226 ? 148.630 133.665 174.529 1.00 3.76 227 LEU B N 1
ATOM 11253 C CA . LEU B 2 226 ? 148.523 132.224 174.689 1.00 3.76 227 LEU B CA 1
ATOM 11254 C C . LEU B 2 226 ? 147.491 131.602 173.766 1.00 3.76 227 LEU B C 1
ATOM 11255 O O . LEU B 2 226 ? 147.290 130.385 173.809 1.00 3.76 227 LEU B O 1
ATOM 11271 N N . PHE B 2 227 ? 146.832 132.409 172.940 1.00 5.35 228 PHE B N 1
ATOM 11272 C CA . PHE B 2 227 ? 145.756 131.901 172.103 1.00 5.35 228 PHE B CA 1
ATOM 11273 C C . PHE B 2 227 ? 146.257 130.856 171.122 1.00 5.35 228 PHE B C 1
ATOM 11274 O O . PHE B 2 227 ? 145.617 129.817 170.926 1.00 5.35 228 PHE B O 1
ATOM 11291 N N . TYR B 2 228 ? 147.391 131.121 170.488 1.00 7.36 229 TYR B N 1
ATOM 11292 C CA . TYR B 2 228 ? 147.770 130.406 169.281 1.00 7.36 229 TYR B CA 1
ATOM 11293 C C . TYR B 2 228 ? 148.455 129.075 169.540 1.00 7.36 229 TYR B C 1
ATOM 11294 O O . TYR B 2 228 ? 148.293 128.146 168.743 1.00 7.36 229 TYR B O 1
ATOM 11312 N N . GLU B 2 229 ? 149.229 128.958 170.612 1.00 6.15 230 GLU B N 1
ATOM 11313 C CA . GLU B 2 229 ? 149.957 127.732 170.894 1.00 6.15 230 GLU B CA 1
ATOM 11314 C C . GLU B 2 229 ? 149.524 127.030 172.167 1.00 6.15 230 GLU B C 1
ATOM 11315 O O . GLU B 2 229 ? 149.869 125.858 172.346 1.00 6.15 230 GLU B O 1
ATOM 11327 N N . PHE B 2 230 ? 148.777 127.692 173.046 1.00 4.38 231 PHE B N 1
ATOM 11328 C CA . PHE B 2 230 ? 148.394 127.109 174.323 1.00 4.38 231 PHE B CA 1
ATOM 11329 C C . PHE B 2 230 ? 146.886 127.040 174.505 1.00 4.38 231 PHE B C 1
ATOM 11330 O O . PHE B 2 230 ? 146.416 126.782 175.617 1.00 4.38 231 PHE B O 1
ATOM 11347 N N . GLY B 2 231 ? 146.122 127.250 173.439 1.00 4.66 232 GLY B N 1
ATOM 11348 C CA . GLY B 2 231 ? 144.691 127.038 173.488 1.00 4.66 232 GLY B CA 1
ATOM 11349 C C . GLY B 2 231 ? 143.968 127.953 174.441 1.00 4.66 232 GLY B C 1
ATOM 11350 O O . GLY B 2 231 ? 142.908 127.586 174.957 1.00 4.66 232 GLY B O 1
ATOM 11354 N N . CYS B 2 232 ? 144.502 129.144 174.684 1.00 4.11 233 CYS B N 1
ATOM 11355 C CA . CYS B 2 232 ? 143.810 130.069 175.560 1.00 4.11 233 CYS B CA 1
ATOM 11356 C C . CYS B 2 232 ? 142.427 130.349 175.005 1.00 4.11 233 CYS B C 1
ATOM 11357 O O . CYS B 2 232 ? 142.262 130.650 173.820 1.00 4.11 233 CYS B O 1
ATOM 11364 N N . ARG B 2 233 ? 141.434 130.240 175.874 1.00 4.40 234 ARG B N 1
ATOM 11365 C CA . ARG B 2 233 ? 140.044 130.439 175.517 1.00 4.40 234 ARG B CA 1
ATOM 11366 C C . ARG B 2 233 ? 139.533 131.805 175.929 1.00 4.40 234 ARG B C 1
ATOM 11367 O O . ARG B 2 233 ? 138.321 132.029 175.931 1.00 4.40 234 ARG B O 1
ATOM 11388 N N . GLY B 2 234 ? 140.429 132.720 176.269 1.00 3.29 235 GLY B N 1
ATOM 11389 C CA . GLY B 2 234 ? 140.038 134.007 176.772 1.00 3.29 235 GLY B CA 1
ATOM 11390 C C . GLY B 2 234 ? 139.094 134.744 175.846 1.00 3.29 235 GLY B C 1
ATOM 11391 O O . GLY B 2 234 ? 138.089 135.310 176.281 1.00 3.29 235 GLY B O 1
ATOM 11395 N N . PRO B 2 235 ? 139.401 134.759 174.547 1.00 4.10 236 PRO B N 1
ATOM 11396 C CA . PRO B 2 235 ? 138.520 135.455 173.598 1.00 4.10 236 PRO B CA 1
ATOM 11397 C C . PRO B 2 235 ? 137.164 134.801 173.431 1.00 4.10 236 PRO B C 1
ATOM 11398 O O . PRO B 2 235 ? 136.248 135.444 172.905 1.00 4.10 236 PRO B O 1
ATOM 11409 N N . MET B 2 236 ? 137.013 133.542 173.833 1.00 4.76 237 MET B N 1
ATOM 11410 C CA . MET B 2 236 ? 135.753 132.821 173.730 1.00 4.76 237 MET B CA 1
ATOM 11411 C C . MET B 2 236 ? 135.139 132.555 175.093 1.00 4.76 237 MET B C 1
ATOM 11412 O O . MET B 2 236 ? 134.170 131.797 175.192 1.00 4.76 237 MET B O 1
ATOM 11426 N N . THR B 2 237 ? 135.685 133.154 176.142 1.00 3.52 238 THR B N 1
ATOM 11427 C CA . THR B 2 237 ? 135.269 132.897 177.507 1.00 3.52 238 THR B CA 1
ATOM 11428 C C . THR B 2 237 ? 134.804 134.196 178.132 1.00 3.52 238 THR B C 1
ATOM 11429 O O . THR B 2 237 ? 135.545 135.182 178.146 1.00 3.52 238 THR B O 1
ATOM 11440 N N . HIS B 2 238 ? 133.591 134.185 178.660 1.00 3.89 239 HIS B N 1
ATOM 11441 C CA . HIS B 2 238 ? 133.043 135.345 179.335 1.00 3.89 239 HIS B CA 1
ATOM 11442 C C . HIS B 2 238 ? 133.434 135.282 180.802 1.00 3.89 239 HIS B C 1
ATOM 11443 O O . HIS B 2 238 ? 133.116 134.312 181.497 1.00 3.89 239 HIS B O 1
ATOM 11457 N N . SER B 2 239 ? 134.135 136.302 181.254 1.00 3.24 240 SER B N 1
ATOM 11458 C CA . SER B 2 239 ? 134.633 136.356 182.614 1.00 3.24 240 SER B CA 1
ATOM 11459 C C . SER B 2 239 ? 135.258 137.717 182.878 1.00 3.24 240 SER B C 1
ATOM 11460 O O . SER B 2 239 ? 135.676 138.405 181.939 1.00 3.24 240 SER B O 1
ATOM 11468 N N . PRO B 2 240 ? 135.306 138.146 184.127 1.00 3.47 241 PRO B N 1
ATOM 11469 C CA . PRO B 2 240 ? 136.064 139.347 184.480 1.00 3.47 241 PRO B CA 1
ATOM 11470 C C . PRO B 2 240 ? 137.472 139.041 184.968 1.00 3.47 241 PRO B C 1
ATOM 11471 O O . PRO B 2 240 ? 138.113 139.893 185.588 1.00 3.47 241 PRO B O 1
ATOM 11482 N N . CYS B 2 241 ? 137.952 137.823 184.716 1.00 3.24 242 CYS B N 1
ATOM 11483 C CA . CYS B 2 241 ? 139.142 137.330 185.403 1.00 3.24 242 CYS B CA 1
ATOM 11484 C C . CYS B 2 241 ? 140.326 138.270 185.272 1.00 3.24 242 CYS B C 1
ATOM 11485 O O . CYS B 2 241 ? 141.177 138.322 186.166 1.00 3.24 242 CYS B O 1
ATOM 11492 N N . ASN B 2 242 ? 140.417 138.999 184.170 1.00 2.85 243 ASN B N 1
ATOM 11493 C CA . ASN B 2 242 ? 141.463 139.992 184.001 1.00 2.85 243 ASN B CA 1
ATOM 11494 C C . ASN B 2 242 ? 140.969 141.405 184.251 1.00 2.85 243 ASN B C 1
ATOM 11495 O O . ASN B 2 242 ? 141.750 142.353 184.133 1.00 2.85 243 ASN B O 1
ATOM 11506 N N . ARG B 2 243 ? 139.695 141.564 184.586 1.00 3.79 244 ARG B N 1
ATOM 11507 C CA . ARG B 2 243 ? 139.184 142.823 185.099 1.00 3.79 244 ARG B CA 1
ATOM 11508 C C . ARG B 2 243 ? 139.241 142.840 186.619 1.00 3.79 244 ARG B C 1
ATOM 11509 O O . ARG B 2 243 ? 139.773 143.776 187.220 1.00 3.79 244 ARG B O 1
ATOM 11530 N N . ILE B 2 244 ? 138.697 141.801 187.240 1.00 3.78 245 ILE B N 1
ATOM 11531 C CA . ILE B 2 244 ? 138.789 141.588 188.676 1.00 3.78 245 ILE B CA 1
ATOM 11532 C C . ILE B 2 244 ? 139.802 140.471 188.869 1.00 3.78 245 ILE B C 1
ATOM 11533 O O . ILE B 2 244 ? 139.494 139.292 188.686 1.00 3.78 245 ILE B O 1
ATOM 11549 N N . LEU B 2 245 ? 141.014 140.848 189.245 1.00 3.68 246 LEU B N 1
ATOM 11550 C CA . LEU B 2 245 ? 142.107 139.899 189.282 1.00 3.68 246 LEU B CA 1
ATOM 11551 C C . LEU B 2 245 ? 141.881 138.848 190.354 1.00 3.68 246 LEU B C 1
ATOM 11552 O O . LEU B 2 245 ? 141.269 139.099 191.394 1.00 3.68 246 LEU B O 1
ATOM 11568 N N . TRP B 2 246 ? 142.384 137.655 190.077 1.00 3.63 247 TRP B N 1
ATOM 11569 C CA . TRP B 2 246 ? 142.279 136.558 191.018 1.00 3.63 247 TRP B CA 1
ATOM 11570 C C . TRP B 2 246 ? 143.189 136.803 192.207 1.00 3.63 247 TRP B C 1
ATOM 11571 O O . TRP B 2 246 ? 144.351 137.186 192.047 1.00 3.63 247 TRP B O 1
ATOM 11592 N N . ASN B 2 247 ? 142.653 136.591 193.402 1.00 4.33 248 ASN B N 1
ATOM 11593 C CA . ASN B 2 247 ? 143.386 136.816 194.636 1.00 4.33 248 ASN B CA 1
ATOM 11594 C C . ASN B 2 247 ? 143.954 138.226 194.698 1.00 4.33 248 ASN B C 1
ATOM 11595 O O . ASN B 2 247 ? 144.924 138.480 195.416 1.00 4.33 248 ASN B O 1
ATOM 11606 N N . ARG B 2 248 ? 143.352 139.144 193.944 1.00 5.06 249 ARG B N 1
ATOM 11607 C CA . ARG B 2 248 ? 143.766 140.539 193.877 1.00 5.06 249 ARG B CA 1
ATOM 11608 C C . ARG B 2 248 ? 145.174 140.694 193.324 1.00 5.06 249 ARG B C 1
ATOM 11609 O O . ARG B 2 248 ? 145.808 141.734 193.515 1.00 5.06 249 ARG B O 1
ATOM 11630 N N . GLN B 2 249 ? 145.672 139.672 192.636 1.00 4.39 250 GLN B N 1
ATOM 11631 C CA . GLN B 2 249 ? 147.036 139.660 192.128 1.00 4.39 250 GLN B CA 1
ATOM 11632 C C . GLN B 2 249 ? 147.105 139.544 190.618 1.00 4.39 250 GLN B C 1
ATOM 11633 O O . GLN B 2 249 ? 147.786 140.345 189.969 1.00 4.39 250 GLN B O 1
ATOM 11647 N N . SER B 2 250 ? 146.431 138.562 190.037 1.00 3.41 251 SER B N 1
ATOM 11648 C CA . SER B 2 250 ? 146.730 138.172 188.672 1.00 3.41 251 SER B CA 1
ATOM 11649 C C . SER B 2 250 ? 145.575 137.350 188.122 1.00 3.41 251 SER B C 1
ATOM 11650 O O . SER B 2 250 ? 144.480 137.310 188.691 1.00 3.41 251 SER B O 1
ATOM 11658 N N . SER B 2 251 ? 145.828 136.716 186.986 1.00 3.04 252 SER B N 1
ATOM 11659 C CA . SER B 2 251 ? 144.925 135.758 186.384 1.00 3.04 252 SER B CA 1
ATOM 11660 C C . SER B 2 251 ? 145.773 134.699 185.703 1.00 3.04 252 SER B C 1
ATOM 11661 O O . SER B 2 251 ? 146.994 134.826 185.595 1.00 3.04 252 SER B O 1
ATOM 11669 N N . LYS B 2 252 ? 145.109 133.644 185.240 1.00 2.79 253 LYS B N 1
ATOM 11670 C CA . LYS B 2 252 ? 145.811 132.601 184.508 1.00 2.79 253 LYS B CA 1
ATOM 11671 C C . LYS B 2 252 ? 146.620 133.191 183.369 1.00 2.79 253 LYS B C 1
ATOM 11672 O O . LYS B 2 252 ? 147.823 132.943 183.240 1.00 2.79 253 LYS B O 1
ATOM 11691 N N . THR B 2 253 ? 145.961 133.985 182.533 1.00 3.14 254 THR B N 1
ATOM 11692 C CA . THR B 2 253 ? 146.576 134.444 181.297 1.00 3.14 254 THR B CA 1
ATOM 11693 C C . THR B 2 253 ? 147.690 135.437 181.577 1.00 3.14 254 THR B C 1
ATOM 11694 O O . THR B 2 253 ? 148.719 135.437 180.894 1.00 3.14 254 THR B O 1
ATOM 11705 N N . ARG B 2 254 ? 147.502 136.289 182.580 1.00 3.14 255 ARG B N 1
ATOM 11706 C CA . ARG B 2 254 ? 148.567 137.201 182.970 1.00 3.14 255 ARG B CA 1
ATOM 11707 C C . ARG B 2 254 ? 149.785 136.425 183.439 1.00 3.14 255 ARG B C 1
ATOM 11708 O O . ARG B 2 254 ? 150.925 136.788 183.129 1.00 3.14 255 ARG B O 1
ATOM 11729 N N . ALA B 2 255 ? 149.557 135.349 184.187 1.00 3.46 256 ALA B N 1
ATOM 11730 C CA . ALA B 2 255 ? 150.641 134.533 184.703 1.00 3.46 256 ALA B CA 1
ATOM 11731 C C . ALA B 2 255 ? 151.250 133.634 183.642 1.00 3.46 256 ALA B C 1
ATOM 11732 O O . ALA B 2 255 ? 152.299 133.040 183.893 1.00 3.46 256 ALA B O 1
ATOM 11739 N N . GLY B 2 256 ? 150.623 133.519 182.477 1.00 3.14 257 GLY B N 1
ATOM 11740 C CA . GLY B 2 256 ? 151.121 132.678 181.414 1.00 3.14 257 GLY B CA 1
ATOM 11741 C C . GLY B 2 256 ? 150.367 131.383 181.233 1.00 3.14 257 GLY B C 1
ATOM 11742 O O . GLY B 2 256 ? 150.770 130.564 180.400 1.00 3.14 257 GLY B O 1
ATOM 11746 N N . MET B 2 257 ? 149.302 131.172 181.982 1.00 3.10 258 MET B N 1
ATOM 11747 C CA . MET B 2 257 ? 148.470 129.996 181.796 1.00 3.10 258 MET B CA 1
ATOM 11748 C C . MET B 2 257 ? 147.319 130.324 180.860 1.00 3.10 258 MET B C 1
ATOM 11749 O O . MET B 2 257 ? 146.626 131.323 181.075 1.00 3.10 258 MET B O 1
ATOM 11763 N N . PRO B 2 258 ? 147.079 129.519 179.831 1.00 3.27 259 PRO B N 1
ATOM 11764 C CA . PRO B 2 258 ? 145.923 129.772 178.974 1.00 3.27 259 PRO B CA 1
ATOM 11765 C C . PRO B 2 258 ? 144.633 129.687 179.767 1.00 3.27 259 PRO B C 1
ATOM 11766 O O . PRO B 2 258 ? 144.491 128.871 180.679 1.00 3.27 259 PRO B O 1
ATOM 11777 N N . CYS B 2 259 ? 143.690 130.548 179.415 1.00 3.40 260 CYS B N 1
ATOM 11778 C CA . CYS B 2 259 ? 142.346 130.413 179.940 1.00 3.40 260 CYS B CA 1
ATOM 11779 C C . CYS B 2 259 ? 141.749 129.103 179.454 1.00 3.40 260 CYS B C 1
ATOM 11780 O O . CYS B 2 259 ? 141.780 128.795 178.260 1.00 3.40 260 CYS B O 1
ATOM 11787 N N . LEU B 2 260 ? 141.221 128.325 180.387 1.00 3.53 261 LEU B N 1
ATOM 11788 C CA . LEU B 2 260 ? 140.582 127.058 180.076 1.00 3.53 261 LEU B CA 1
ATOM 11789 C C . LEU B 2 260 ? 139.104 127.216 179.771 1.00 3.53 261 LEU B C 1
ATOM 11790 O O . LEU B 2 260 ? 138.413 126.212 179.580 1.00 3.53 261 LEU B O 1
ATOM 11806 N N . GLY B 2 261 ? 138.608 128.446 179.733 1.00 3.47 262 GLY B N 1
ATOM 11807 C CA . GLY B 2 261 ? 137.200 128.679 179.474 1.00 3.47 262 GLY B CA 1
ATOM 11808 C C . GLY B 2 261 ? 136.306 128.118 180.554 1.00 3.47 262 GLY B C 1
ATOM 11809 O O . GLY B 2 261 ? 135.228 127.591 180.258 1.00 3.47 262 GLY B O 1
ATOM 11813 N N . CYS B 2 262 ? 136.722 128.244 181.809 1.00 3.60 263 CYS B N 1
ATOM 11814 C CA . CYS B 2 262 ? 136.035 127.597 182.914 1.00 3.60 263 CYS B CA 1
ATOM 11815 C C . CYS B 2 262 ? 134.791 128.339 183.367 1.00 3.60 263 CYS B C 1
ATOM 11816 O O . CYS B 2 262 ? 134.083 127.842 184.244 1.00 3.60 263 CYS B O 1
ATOM 11823 N N . THR B 2 263 ? 134.516 129.513 182.825 1.00 3.61 264 THR B N 1
ATOM 11824 C CA . THR B 2 263 ? 133.239 130.162 183.061 1.00 3.61 264 THR B CA 1
ATOM 11825 C C . THR B 2 263 ? 132.200 129.774 182.028 1.00 3.61 264 THR B C 1
ATOM 11826 O O . THR B 2 263 ? 131.032 130.150 182.170 1.00 3.61 264 THR B O 1
ATOM 11837 N N . GLU B 2 264 ? 132.588 129.050 181.031 1.00 4.32 265 GLU B N 1
ATOM 11838 C CA . GLU B 2 264 ? 131.684 128.625 179.990 1.00 4.32 265 GLU B CA 1
ATOM 11839 C C . GLU B 2 264 ? 131.157 127.228 180.287 1.00 4.32 265 GLU B C 1
ATOM 11840 O O . GLU B 2 264 ? 131.847 126.408 180.899 1.00 4.32 265 GLU B O 1
ATOM 11852 N N . PRO B 2 265 ? 129.929 126.949 179.858 1.00 5.48 266 PRO B N 1
ATOM 11853 C CA . PRO B 2 265 ? 129.270 125.701 180.265 1.00 5.48 266 PRO B CA 1
ATOM 11854 C C . PRO B 2 265 ? 129.968 124.443 179.792 1.00 5.48 266 PRO B C 1
ATOM 11855 O O . PRO B 2 265 ? 129.799 123.390 180.416 1.00 5.48 266 PRO B O 1
ATOM 11866 N N . GLU B 2 266 ? 130.743 124.512 178.718 1.00 5.84 267 GLU B N 1
ATOM 11867 C CA . GLU B 2 266 ? 131.380 123.331 178.156 1.00 5.84 267 GLU B CA 1
ATOM 11868 C C . GLU B 2 266 ? 132.623 122.912 178.923 1.00 5.84 267 GLU B C 1
ATOM 11869 O O . GLU B 2 266 ? 133.201 121.867 178.611 1.00 5.84 267 GLU B O 1
ATOM 11881 N N . PHE B 2 267 ? 133.041 123.693 179.907 1.00 4.35 268 PHE B N 1
ATOM 11882 C CA . PHE B 2 267 ? 134.274 123.392 180.607 1.00 4.35 268 PHE B CA 1
ATOM 11883 C C . PHE B 2 267 ? 134.162 122.052 181.329 1.00 4.35 268 PHE B C 1
ATOM 11884 O O . PHE B 2 267 ? 133.138 121.772 181.962 1.00 4.35 268 PHE B O 1
ATOM 11901 N N . PRO B 2 268 ? 135.194 121.204 181.264 1.00 5.07 269 PRO B N 1
ATOM 11902 C CA . PRO B 2 268 ? 136.410 121.340 180.453 1.00 5.07 269 PRO B CA 1
ATOM 11903 C C . PRO B 2 268 ? 136.108 121.165 178.980 1.00 5.07 269 PRO B C 1
ATOM 11904 O O . PRO B 2 268 ? 135.478 120.197 178.573 1.00 5.07 269 PRO B O 1
ATOM 11915 N N . HIS B 2 269 ? 136.557 122.104 178.159 1.00 5.12 270 HIS B N 1
ATOM 11916 C CA . HIS B 2 269 ? 136.257 122.046 176.740 1.00 5.12 270 HIS B CA 1
ATOM 11917 C C . HIS B 2 269 ? 136.964 120.860 176.102 1.00 5.12 270 HIS B C 1
ATOM 11918 O O . HIS B 2 269 ? 138.130 120.580 176.389 1.00 5.12 270 HIS B O 1
ATOM 11932 N N . PHE B 2 270 ? 136.236 120.151 175.244 1.00 6.94 271 PHE B N 1
ATOM 11933 C CA . PHE B 2 270 ? 136.715 118.931 174.605 1.00 6.94 271 PHE B CA 1
ATOM 11934 C C . PHE B 2 270 ? 137.007 117.830 175.617 1.00 6.94 271 PHE B C 1
ATOM 11935 O O . PHE B 2 270 ? 137.695 116.856 175.297 1.00 6.94 271 PHE B O 1
ATOM 11952 N N . ASP B 2 271 ? 136.490 117.973 176.838 1.00 7.17 272 ASP B N 1
ATOM 11953 C CA . ASP B 2 271 ? 136.657 116.970 177.887 1.00 7.17 272 ASP B CA 1
ATOM 11954 C C . ASP B 2 271 ? 138.126 116.605 178.070 1.00 7.17 272 ASP B C 1
ATOM 11955 O O . ASP B 2 271 ? 138.465 115.471 178.413 1.00 7.17 272 ASP B O 1
ATOM 11964 N N . LEU B 2 272 ? 139.009 117.577 177.850 1.00 5.57 273 LEU B N 1
ATOM 11965 C CA . LEU B 2 272 ? 140.443 117.373 178.014 1.00 5.57 273 LEU B CA 1
ATOM 11966 C C . LEU B 2 272 ? 140.913 116.182 177.192 1.00 5.57 273 LEU B C 1
ATOM 11967 O O . LEU B 2 272 ? 141.759 115.393 177.619 1.00 5.57 273 LEU B O 1
ATOM 11983 N N . ALA B 2 273 ? 140.360 116.057 175.993 1.00 6.41 274 ALA B N 1
ATOM 11984 C CA . ALA B 2 273 ? 140.757 114.990 175.106 1.00 6.41 274 ALA B CA 1
ATOM 11985 C C . ALA B 2 273 ? 142.218 115.171 174.713 1.00 6.41 274 ALA B C 1
ATOM 11986 O O . ALA B 2 273 ? 142.755 116.279 174.775 1.00 6.41 274 ALA B O 1
ATOM 11993 N N . PRO B 2 274 ? 142.887 114.095 174.314 1.00 6.95 275 PRO B N 1
ATOM 11994 C CA . PRO B 2 274 ? 144.304 114.207 173.960 1.00 6.95 275 PRO B CA 1
ATOM 11995 C C . PRO B 2 274 ? 144.534 115.287 172.915 1.00 6.95 275 PRO B C 1
ATOM 11996 O O . PRO B 2 274 ? 143.804 115.390 171.927 1.00 6.95 275 PRO B O 1
ATOM 12007 N N . GLY B 2 275 ? 145.557 116.105 173.150 1.00 7.67 276 GLY B N 1
ATOM 12008 C CA . GLY B 2 275 ? 145.915 117.181 172.257 1.00 7.67 276 GLY B CA 1
ATOM 12009 C C . GLY B 2 275 ? 145.198 118.491 172.501 1.00 7.67 276 GLY B C 1
ATOM 12010 O O . GLY B 2 275 ? 145.534 119.488 171.851 1.00 7.67 276 GLY B O 1
ATOM 12014 N N . THR B 2 276 ? 144.232 118.530 173.416 1.00 7.33 277 THR B N 1
ATOM 12015 C CA . THR B 2 276 ? 143.448 119.731 173.672 1.00 7.33 277 THR B CA 1
ATOM 12016 C C . THR B 2 276 ? 143.844 120.449 174.954 1.00 7.33 277 THR B C 1
ATOM 12017 O O . THR B 2 276 ? 143.223 121.460 175.293 1.00 7.33 277 THR B O 1
ATOM 12028 N N . VAL B 2 277 ? 144.850 119.961 175.671 1.00 5.49 278 VAL B N 1
ATOM 12029 C CA . VAL B 2 277 ? 145.274 120.556 176.932 1.00 5.49 278 VAL B CA 1
ATOM 12030 C C . VAL B 2 277 ? 146.480 121.440 176.661 1.00 5.49 278 VAL B C 1
ATOM 12031 O O . VAL B 2 277 ? 147.529 120.957 176.217 1.00 5.49 278 VAL B O 1
ATOM 12044 N N . PHE B 2 278 ? 146.331 122.734 176.933 1.00 4.44 279 PHE B N 1
ATOM 12045 C CA . PHE B 2 278 ? 147.393 123.712 176.728 1.00 4.44 279 PHE B CA 1
ATOM 12046 C C . PHE B 2 278 ? 147.892 123.688 175.292 1.00 4.44 279 PHE B C 1
ATOM 12047 O O . PHE B 2 278 ? 149.072 123.918 175.024 1.00 4.44 279 PHE B O 1
ATOM 12064 N N . LYS B 2 279 ? 146.991 123.392 174.364 1.00 6.22 280 LYS B N 1
ATOM 12065 C CA . LYS B 2 279 ? 147.288 123.443 172.947 1.00 6.22 280 LYS B CA 1
ATOM 12066 C C . LYS B 2 279 ? 146.118 124.094 172.237 1.00 6.22 280 LYS B C 1
ATOM 12067 O O . LYS B 2 279 ? 144.965 123.967 172.656 1.00 6.22 280 LYS B O 1
ATOM 12086 N N . THR B 2 280 ? 146.430 124.796 171.163 1.00 7.15 281 THR B N 1
ATOM 12087 C CA . THR B 2 280 ? 145.424 125.413 170.319 1.00 7.15 281 THR B CA 1
ATOM 12088 C C . THR B 2 280 ? 145.144 124.479 169.156 1.00 7.15 281 THR B C 1
ATOM 12089 O O . THR B 2 280 ? 146.032 124.206 168.343 1.00 7.15 281 THR B O 1
ATOM 12100 N N . GLN B 2 281 ? 143.919 123.979 169.095 1.00 9.92 282 GLN B N 1
ATOM 12101 C CA . GLN B 2 281 ? 143.511 123.184 167.954 1.00 9.92 282 GLN B CA 1
ATOM 12102 C C . GLN B 2 281 ? 143.554 124.043 166.701 1.00 9.92 282 GLN B C 1
ATOM 12103 O O . GLN B 2 281 ? 142.998 125.144 166.666 1.00 9.92 282 GLN B O 1
ATOM 12117 N N . LYS B 2 282 ? 144.228 123.538 165.675 1.00 10.30 283 LYS B N 1
ATOM 12118 C CA . LYS B 2 282 ? 144.421 124.263 164.433 1.00 10.30 283 LYS B CA 1
ATOM 12119 C C . LYS B 2 282 ? 144.070 123.373 163.254 1.00 10.30 283 LYS B C 1
ATOM 12120 O O . LYS B 2 282 ? 144.142 122.145 163.335 1.00 10.30 283 LYS B O 1
ATOM 12139 N N . VAL B 2 283 ? 143.689 124.014 162.156 1.00 12.98 284 VAL B N 1
ATOM 12140 C CA . VAL B 2 283 ? 143.470 123.343 160.884 1.00 12.98 284 VAL B CA 1
ATOM 12141 C C . VAL B 2 283 ? 144.676 123.633 160.005 1.00 12.98 284 VAL B C 1
ATOM 12142 O O . VAL B 2 283 ? 145.023 124.799 159.780 1.00 12.98 284 VAL B O 1
ATOM 12155 N N . SER B 2 284 ? 145.327 122.579 159.520 1.00 15.55 285 SER B N 1
ATOM 12156 C CA . SER B 2 284 ? 146.534 122.674 158.710 1.00 15.55 285 SER B CA 1
ATOM 12157 C C . SER B 2 284 ? 147.702 123.265 159.484 1.00 15.55 285 SER B C 1
ATOM 12158 O O . SER B 2 284 ? 148.702 123.665 158.875 1.00 15.55 285 SER B O 1
ATOM 12166 N N . GLY B 2 285 ? 147.606 123.335 160.810 1.00 14.29 286 GLY B N 1
ATOM 12167 C CA . GLY B 2 285 ? 148.661 123.881 161.633 1.00 14.29 286 GLY B CA 1
ATOM 12168 C C . GLY B 2 285 ? 148.725 125.391 161.685 1.00 14.29 286 GLY B C 1
ATOM 12169 O O . GLY B 2 285 ? 149.645 125.929 162.314 1.00 14.29 286 GLY B O 1
ATOM 12173 N N . MET B 2 286 ? 147.789 126.091 161.057 1.00 14.12 287 MET B N 1
ATOM 12174 C CA . MET B 2 286 ? 147.845 127.546 160.983 1.00 14.12 287 MET B CA 1
ATOM 12175 C C . MET B 2 286 ? 146.563 128.224 161.441 1.00 14.12 287 MET B C 1
ATOM 12176 O O . MET B 2 286 ? 146.629 129.271 162.090 1.00 14.12 287 MET B O 1
ATOM 12190 N N . ILE B 2 287 ? 145.405 127.656 161.130 1.00 11.29 288 ILE B N 1
ATOM 12191 C CA . ILE B 2 287 ? 144.114 128.280 161.402 1.00 11.29 288 ILE B CA 1
ATOM 12192 C C . ILE B 2 287 ? 143.557 127.677 162.687 1.00 11.29 288 ILE B C 1
ATOM 12193 O O . ILE B 2 287 ? 143.267 126.472 162.711 1.00 11.29 288 ILE B O 1
ATOM 12209 N N . PRO B 2 288 ? 143.384 128.455 163.754 1.00 9.37 289 PRO B N 1
ATOM 12210 C CA . PRO B 2 288 ? 142.754 127.903 164.956 1.00 9.37 289 PRO B CA 1
ATOM 12211 C C . PRO B 2 288 ? 141.360 127.387 164.638 1.00 9.37 289 PRO B C 1
ATOM 12212 O O . PRO B 2 288 ? 140.591 128.031 163.922 1.00 9.37 289 PRO B O 1
ATOM 12223 N N . LYS B 2 289 ? 141.030 126.213 165.182 1.00 10.67 290 LYS B N 1
ATOM 12224 C CA . LYS B 2 289 ? 139.697 125.671 164.947 1.00 10.67 290 LYS B CA 1
ATOM 12225 C C . LYS B 2 289 ? 138.627 126.553 165.568 1.00 10.67 290 LYS B C 1
ATOM 12226 O O . LYS B 2 289 ? 137.523 126.664 165.024 1.00 10.67 290 LYS B O 1
ATOM 12245 N N . GLU B 2 290 ? 138.933 127.189 166.693 1.00 8.13 291 GLU B N 1
ATOM 12246 C CA . GLU B 2 290 ? 138.026 128.114 167.352 1.00 8.13 291 GLU B CA 1
ATOM 12247 C C . GLU B 2 290 ? 138.607 129.514 167.290 1.00 8.13 291 GLU B C 1
ATOM 12248 O O . GLU B 2 290 ? 139.760 129.734 167.674 1.00 8.13 291 GLU B O 1
ATOM 12260 N N . VAL B 2 291 ? 137.801 130.453 166.813 1.00 7.63 292 VAL B N 1
ATOM 12261 C CA . VAL B 2 291 ? 138.207 131.848 166.715 1.00 7.63 292 VAL B CA 1
ATOM 12262 C C . VAL B 2 291 ? 137.523 132.609 167.842 1.00 7.63 292 VAL B C 1
ATOM 12263 O O . VAL B 2 291 ? 136.637 132.059 168.511 1.00 7.63 292 VAL B O 1
ATOM 12276 N N . PRO B 2 292 ? 137.904 133.856 168.097 1.00 6.21 293 PRO B N 1
ATOM 12277 C CA . PRO B 2 292 ? 137.265 134.607 169.178 1.00 6.21 293 PRO B CA 1
ATOM 12278 C C . PRO B 2 292 ? 135.768 134.729 168.963 1.00 6.21 293 PRO B C 1
ATOM 12279 O O . PRO B 2 292 ? 135.268 134.679 167.837 1.00 6.21 293 PRO B O 1
ATOM 12290 N N . GLU B 2 293 ? 135.053 134.884 170.070 1.00 6.18 294 GLU B N 1
ATOM 12291 C CA . GLU B 2 293 ? 133.607 135.007 170.009 1.00 6.18 294 GLU B CA 1
ATOM 12292 C C . GLU B 2 293 ? 133.219 136.176 169.115 1.00 6.18 294 GLU B C 1
ATOM 12293 O O . GLU B 2 293 ? 133.825 137.250 169.166 1.00 6.18 294 GLU B O 1
ATOM 12305 N N . GLY B 2 294 ? 132.211 135.956 168.278 1.00 6.51 295 GLY B N 1
ATOM 12306 C CA . GLY B 2 294 ? 131.726 136.980 167.382 1.00 6.51 295 GLY B CA 1
ATOM 12307 C C . GLY B 2 294 ? 132.531 137.151 166.117 1.00 6.51 295 GLY B C 1
ATOM 12308 O O . GLY B 2 294 ? 132.166 137.986 165.279 1.00 6.51 295 GLY B O 1
ATOM 12312 N N . THR B 2 295 ? 133.603 136.388 165.943 1.00 7.33 296 THR B N 1
ATOM 12313 C CA . THR B 2 295 ? 134.446 136.471 164.764 1.00 7.33 296 THR B CA 1
ATOM 12314 C C . THR B 2 295 ? 134.264 135.224 163.915 1.00 7.33 296 THR B C 1
ATOM 12315 O O . THR B 2 295 ? 133.816 134.176 164.386 1.00 7.33 296 THR B O 1
ATOM 12326 N N . ASP B 2 296 ? 134.605 135.364 162.643 1.00 10.01 297 ASP B N 1
ATOM 12327 C CA . ASP B 2 296 ? 134.644 134.255 161.710 1.00 10.01 297 ASP B CA 1
ATOM 12328 C C . ASP B 2 296 ? 136.083 134.018 161.280 1.00 10.01 297 ASP B C 1
ATOM 12329 O O . ASP B 2 296 ? 136.928 134.916 161.333 1.00 10.01 297 ASP B O 1
ATOM 12338 N N . HIS B 2 297 ? 136.352 132.789 160.845 1.00 9.98 298 HIS B N 1
ATOM 12339 C CA . HIS B 2 297 ? 137.718 132.420 160.498 1.00 9.98 298 HIS B CA 1
ATOM 12340 C C . HIS B 2 297 ? 138.267 133.305 159.389 1.00 9.98 298 HIS B C 1
ATOM 12341 O O . HIS B 2 297 ? 139.425 133.733 159.442 1.00 9.98 298 HIS B O 1
ATOM 12355 N N . LEU B 2 298 ? 137.451 133.593 158.376 1.00 11.28 299 LEU B N 1
ATOM 12356 C CA . LEU B 2 298 ? 137.941 134.348 157.228 1.00 11.28 299 LEU B CA 1
ATOM 12357 C C . LEU B 2 298 ? 138.416 135.734 157.645 1.00 11.28 299 LEU B C 1
ATOM 12358 O O . LEU B 2 298 ? 139.545 136.134 157.342 1.00 11.28 299 LEU B O 1
ATOM 12374 N N . THR B 2 299 ? 137.564 136.482 158.349 1.00 10.12 300 THR B N 1
ATOM 12375 C CA . THR B 2 299 ? 137.934 137.834 158.747 1.00 10.12 300 THR B CA 1
ATOM 12376 C C . THR B 2 299 ? 138.997 137.815 159.833 1.00 10.12 300 THR B C 1
ATOM 12377 O O . THR B 2 299 ? 139.901 138.658 159.842 1.00 10.12 300 THR B O 1
ATOM 12388 N N . TYR B 2 300 ? 138.903 136.867 160.764 1.00 8.19 301 TYR B N 1
ATOM 12389 C CA . TYR B 2 300 ? 139.907 136.777 161.814 1.00 8.19 301 TYR B CA 1
ATOM 12390 C C . TYR B 2 300 ? 141.280 136.491 161.224 1.00 8.19 301 TYR B C 1
ATOM 12391 O O . TYR B 2 300 ? 142.267 137.152 161.564 1.00 8.19 301 TYR B O 1
ATOM 12409 N N . MET B 2 301 ? 141.359 135.504 160.330 1.00 10.25 302 MET B N 1
ATOM 12410 C CA . MET B 2 301 ? 142.634 135.176 159.705 1.00 10.25 302 MET B CA 1
ATOM 12411 C C . MET B 2 301 ? 143.129 136.328 158.842 1.00 10.25 302 MET B C 1
ATOM 12412 O O . MET B 2 301 ? 144.321 136.653 158.850 1.00 10.25 302 MET B O 1
ATOM 12426 N N . GLY B 2 302 ? 142.227 136.956 158.088 1.00 9.58 303 GLY B N 1
ATOM 12427 C CA . GLY B 2 302 ? 142.623 138.112 157.304 1.00 9.58 303 GLY B CA 1
ATOM 12428 C C . GLY B 2 302 ? 143.130 139.243 158.176 1.00 9.58 303 GLY B C 1
ATOM 12429 O O . GLY B 2 302 ? 144.172 139.842 157.900 1.00 9.58 303 GLY B O 1
ATOM 12433 N N . LEU B 2 303 ? 142.397 139.547 159.248 1.00 8.12 304 LEU B N 1
ATOM 12434 C CA . LEU B 2 303 ? 142.859 140.558 160.190 1.00 8.12 304 LEU B CA 1
ATOM 12435 C C . LEU B 2 303 ? 144.137 140.106 160.878 1.00 8.12 304 LEU B C 1
ATOM 12436 O O . LEU B 2 303 ? 145.051 140.907 161.102 1.00 8.12 304 LEU B O 1
ATOM 12452 N N . ALA B 2 304 ? 144.214 138.821 161.225 1.00 7.68 305 ALA B N 1
ATOM 12453 C CA . ALA B 2 304 ? 145.423 138.297 161.845 1.00 7.68 305 ALA B CA 1
ATOM 12454 C C . ALA B 2 304 ? 146.618 138.451 160.919 1.00 7.68 305 ALA B C 1
ATOM 12455 O O . ALA B 2 304 ? 147.705 138.845 161.353 1.00 7.68 305 ALA B O 1
ATOM 12462 N N . ALA B 2 305 ? 146.432 138.152 159.634 1.00 8.50 306 ALA B N 1
ATOM 12463 C CA . ALA B 2 305 ? 147.520 138.311 158.678 1.00 8.50 306 ALA B CA 1
ATOM 12464 C C . ALA B 2 305 ? 147.966 139.764 158.609 1.00 8.50 306 ALA B C 1
ATOM 12465 O O . ALA B 2 305 ? 149.164 140.062 158.656 1.00 8.50 306 ALA B O 1
ATOM 12472 N N . ALA B 2 306 ? 147.008 140.687 158.520 1.00 8.19 307 ALA B N 1
ATOM 12473 C CA . ALA B 2 306 ? 147.350 142.103 158.493 1.00 8.19 307 ALA B CA 1
ATOM 12474 C C . ALA B 2 306 ? 148.036 142.517 159.785 1.00 8.19 307 ALA B C 1
ATOM 12475 O O . ALA B 2 306 ? 148.965 143.332 159.776 1.00 8.19 307 ALA B O 1
ATOM 12482 N N . ALA B 2 307 ? 147.586 141.962 160.909 1.00 7.53 308 ALA B N 1
ATOM 12483 C CA . ALA B 2 307 ? 148.156 142.330 162.198 1.00 7.53 308 ALA B CA 1
ATOM 12484 C C . ALA B 2 307 ? 149.615 141.903 162.304 1.00 7.53 308 ALA B C 1
ATOM 12485 O O . ALA B 2 307 ? 150.450 142.649 162.827 1.00 7.53 308 ALA B O 1
ATOM 12492 N N . ARG B 2 308 ? 149.942 140.705 161.812 1.00 7.96 309 ARG B N 1
ATOM 12493 C CA . ARG B 2 308 ? 151.329 140.248 161.839 1.00 7.96 309 ARG B CA 1
ATOM 12494 C C . ARG B 2 308 ? 152.236 141.187 161.061 1.00 7.96 309 ARG B C 1
ATOM 12495 O O . ARG B 2 308 ? 153.335 141.522 161.517 1.00 7.96 309 ARG B O 1
ATOM 12516 N N . ILE B 2 309 ? 151.795 141.622 159.882 1.00 8.85 310 ILE B N 1
ATOM 12517 C CA . ILE B 2 309 ? 152.623 142.505 159.068 1.00 8.85 310 ILE B CA 1
ATOM 12518 C C . ILE B 2 309 ? 152.782 143.855 159.750 1.00 8.85 310 ILE B C 1
ATOM 12519 O O . ILE B 2 309 ? 153.850 144.474 159.692 1.00 8.85 310 ILE B O 1
ATOM 12535 N N . ALA B 2 310 ? 151.732 144.330 160.407 1.00 8.03 311 ALA B N 1
ATOM 12536 C CA . ALA B 2 310 ? 151.765 145.602 161.110 1.00 8.03 311 ALA B CA 1
ATOM 12537 C C . ALA B 2 310 ? 152.292 145.472 162.530 1.00 8.03 311 ALA B C 1
ATOM 12538 O O . ALA B 2 310 ? 152.380 146.481 163.236 1.00 8.03 311 ALA B O 1
ATOM 12545 N N . ALA B 2 311 ? 152.647 144.269 162.956 1.00 6.86 312 ALA B N 1
ATOM 12546 C CA . ALA B 2 311 ? 153.036 144.043 164.335 1.00 6.86 312 ALA B CA 1
ATOM 12547 C C . ALA B 2 311 ? 154.247 144.898 164.686 1.00 6.86 312 ALA B C 1
ATOM 12548 O O . ALA B 2 311 ? 155.271 144.821 163.992 1.00 6.86 312 ALA B O 1
ATOM 12555 N N . PRO B 2 312 ? 154.180 145.714 165.732 1.00 6.40 313 PRO B N 1
ATOM 12556 C CA . PRO B 2 312 ? 155.353 146.490 166.133 1.00 6.40 313 PRO B CA 1
ATOM 12557 C C . PRO B 2 312 ? 156.411 145.601 166.763 1.00 6.40 313 PRO B C 1
ATOM 12558 O O . PRO B 2 312 ? 156.148 144.482 167.207 1.00 6.40 313 PRO B O 1
ATOM 12569 N N . GLN B 2 313 ? 157.631 146.133 166.808 1.00 7.14 314 GLN B N 1
ATOM 12570 C CA . GLN B 2 313 ? 158.760 145.347 167.289 1.00 7.14 314 GLN B CA 1
ATOM 12571 C C . GLN B 2 313 ? 158.560 144.914 168.735 1.00 7.14 314 GLN B C 1
ATOM 12572 O O . GLN B 2 313 ? 158.890 143.780 169.101 1.00 7.14 314 GLN B O 1
ATOM 12586 N N . TRP B 2 314 ? 158.017 145.798 169.574 1.00 5.73 315 TRP B N 1
ATOM 12587 C CA . TRP B 2 314 ? 157.855 145.456 170.983 1.00 5.73 315 TRP B CA 1
ATOM 12588 C C . TRP B 2 314 ? 156.913 144.275 171.170 1.00 5.73 315 TRP B C 1
ATOM 12589 O O . TRP B 2 314 ? 157.044 143.526 172.144 1.00 5.73 315 TRP B O 1
ATOM 12610 N N . SER B 2 315 ? 155.958 144.091 170.256 1.00 5.73 316 SER B N 1
ATOM 12611 C CA . SER B 2 315 ? 155.036 142.967 170.367 1.00 5.73 316 SER B CA 1
ATOM 12612 C C . SER B 2 315 ? 155.734 141.632 170.166 1.00 5.73 316 SER B C 1
ATOM 12613 O O . SER B 2 315 ? 155.162 140.590 170.498 1.00 5.73 316 SER B O 1
ATOM 12621 N N . LYS B 2 316 ? 156.947 141.641 169.623 1.00 6.51 317 LYS B N 1
ATOM 12622 C CA . LYS B 2 316 ? 157.722 140.434 169.383 1.00 6.51 317 LYS B CA 1
ATOM 12623 C C . LYS B 2 316 ? 158.810 140.215 170.420 1.00 6.51 317 LYS B C 1
ATOM 12624 O O . LYS B 2 316 ? 159.588 139.266 170.291 1.00 6.51 317 LYS B O 1
ATOM 12643 N N . GLU B 2 317 ? 158.887 141.065 171.435 1.00 6.72 318 GLU B N 1
ATOM 12644 C CA . GLU B 2 317 ? 159.906 140.976 172.464 1.00 6.72 318 GLU B CA 1
ATOM 12645 C C . GLU B 2 317 ? 159.258 140.775 173.823 1.00 6.72 318 GLU B C 1
ATOM 12646 O O . GLU B 2 317 ? 158.042 140.897 173.992 1.00 6.72 318 GLU B O 1
ATOM 12658 N N . ASP B 2 318 ? 160.102 140.454 174.795 1.00 5.68 319 ASP B N 1
ATOM 12659 C CA . ASP B 2 318 ? 159.638 140.294 176.160 1.00 5.68 319 ASP B CA 1
ATOM 12660 C C . ASP B 2 318 ? 159.124 141.621 176.688 1.00 5.68 319 ASP B C 1
ATOM 12661 O O . ASP B 2 318 ? 159.747 142.668 176.493 1.00 5.68 319 ASP B O 1
ATOM 12670 N N . MET B 2 319 ? 157.983 141.572 177.346 1.00 4.74 320 MET B N 1
ATOM 12671 C CA . MET B 2 319 ? 157.395 142.737 177.978 1.00 4.74 320 MET B CA 1
ATOM 12672 C C . MET B 2 319 ? 157.207 142.544 179.471 1.00 4.74 320 MET B C 1
ATOM 12673 O O . MET B 2 319 ? 157.360 143.495 180.240 1.00 4.74 320 MET B O 1
ATOM 12687 N N . PHE B 2 320 ? 156.882 141.327 179.898 1.00 4.48 321 PHE B N 1
ATOM 12688 C CA . PHE B 2 320 ? 156.769 140.998 181.316 1.00 4.48 321 PHE B CA 1
ATOM 12689 C C . PHE B 2 320 ? 158.141 140.560 181.819 1.00 4.48 321 PHE B C 1
ATOM 12690 O O . PHE B 2 320 ? 158.390 139.407 182.174 1.00 4.48 321 PHE B O 1
ATOM 12707 N N . VAL B 2 321 ? 159.041 141.531 181.818 1.00 5.24 322 VAL B N 1
ATOM 12708 C CA . VAL B 2 321 ? 160.429 141.278 182.158 1.00 5.24 322 VAL B CA 1
ATOM 12709 C C . VAL B 2 321 ? 160.610 141.345 183.668 1.00 5.24 322 VAL B C 1
ATOM 12710 O O . VAL B 2 321 ? 159.769 141.862 184.408 1.00 5.24 322 VAL B O 1
ATOM 12723 N N . VAL B 2 322 ? 161.730 140.808 184.123 1.00 6.37 323 VAL B N 1
ATOM 12724 C CA . VAL B 2 322 ? 162.078 140.836 185.529 1.00 6.37 323 VAL B CA 1
ATOM 12725 C C . VAL B 2 322 ? 162.093 142.273 186.032 1.00 6.37 323 VAL B C 1
ATOM 12726 O O . VAL B 2 322 ? 162.428 143.195 185.289 1.00 6.37 323 VAL B O 1
ATOM 12739 N N . LEU C 1 1 ? 161.488 186.123 222.724 1.00 15.39 4 LEU C N 1
ATOM 12740 C CA . LEU C 1 1 ? 162.383 185.250 221.976 1.00 15.39 4 LEU C CA 1
ATOM 12741 C C . LEU C 1 1 ? 161.873 185.054 220.553 1.00 15.39 4 LEU C C 1
ATOM 12742 O O . LEU C 1 1 ? 160.725 184.665 220.346 1.00 15.39 4 LEU C O 1
ATOM 12757 N N . ASP C 1 2 ? 162.732 185.328 219.575 1.00 15.50 5 ASP C N 1
ATOM 12758 C CA . ASP C 1 2 ? 162.397 185.142 218.168 1.00 15.50 5 ASP C CA 1
ATOM 12759 C C . ASP C 1 2 ? 162.864 183.756 217.746 1.00 15.50 5 ASP C C 1
ATOM 12760 O O . ASP C 1 2 ? 164.067 183.478 217.720 1.00 15.50 5 ASP C O 1
ATOM 12769 N N . LEU C 1 3 ? 161.914 182.887 217.415 1.00 13.40 6 LEU C N 1
ATOM 12770 C CA . LEU C 1 3 ? 162.197 181.504 217.066 1.00 13.40 6 LEU C CA 1
ATOM 12771 C C . LEU C 1 3 ? 161.720 181.249 215.646 1.00 13.40 6 LEU C C 1
ATOM 12772 O O . LEU C 1 3 ? 160.589 181.596 215.294 1.00 13.40 6 LEU C O 1
ATOM 12788 N N . PHE C 1 4 ? 162.588 180.650 214.837 1.00 12.53 7 PHE C N 1
ATOM 12789 C CA . PHE C 1 4 ? 162.295 180.330 213.446 1.00 12.53 7 PHE C CA 1
ATOM 12790 C C . PHE C 1 4 ? 162.342 178.818 213.291 1.00 12.53 7 PHE C C 1
ATOM 12791 O O . PHE C 1 4 ? 163.419 178.215 213.365 1.00 12.53 7 PHE C O 1
ATOM 12808 N N . VAL C 1 5 ? 161.183 178.208 213.077 1.00 11.30 8 VAL C N 1
ATOM 12809 C CA . VAL C 1 5 ? 161.081 176.763 212.932 1.00 11.30 8 VAL C CA 1
ATOM 12810 C C . VAL C 1 5 ? 161.086 176.442 211.444 1.00 11.30 8 VAL C C 1
ATOM 12811 O O . VAL C 1 5 ? 160.163 176.808 210.713 1.00 11.30 8 VAL C O 1
ATOM 12824 N N . SER C 1 6 ? 162.127 175.755 211.002 1.00 11.17 9 SER C N 1
ATOM 12825 C CA . SER C 1 6 ? 162.278 175.382 209.607 1.00 11.17 9 SER C CA 1
ATOM 12826 C C . SER C 1 6 ? 163.021 174.055 209.525 1.00 11.17 9 SER C C 1
ATOM 12827 O O . SER C 1 6 ? 164.182 173.975 209.944 1.00 11.17 9 SER C O 1
ATOM 12835 N N . PRO C 1 7 ? 162.401 172.988 209.007 1.00 10.39 10 PRO C N 1
ATOM 12836 C CA . PRO C 1 7 ? 161.031 172.868 208.502 1.00 10.39 10 PRO C CA 1
ATOM 12837 C C . PRO C 1 7 ? 160.038 172.466 209.583 1.00 10.39 10 PRO C C 1
ATOM 12838 O O . PRO C 1 7 ? 160.377 171.729 210.503 1.00 10.39 10 PRO C O 1
ATOM 12849 N N . LEU C 1 8 ? 158.802 172.944 209.492 1.00 9.60 11 LEU C N 1
ATOM 12850 C CA . LEU C 1 8 ? 157.693 172.418 210.284 1.00 9.60 11 LEU C CA 1
ATOM 12851 C C . LEU C 1 8 ? 156.977 171.426 209.377 1.00 9.60 11 LEU C C 1
ATOM 12852 O O . LEU C 1 8 ? 156.132 171.795 208.562 1.00 9.60 11 LEU C O 1
ATOM 12868 N N . GLY C 1 9 ? 157.333 170.154 209.518 1.00 8.71 12 GLY C N 1
ATOM 12869 C CA . GLY C 1 9 ? 156.876 169.127 208.613 1.00 8.71 12 GLY C CA 1
ATOM 12870 C C . GLY C 1 9 ? 155.485 168.628 208.944 1.00 8.71 12 GLY C C 1
ATOM 12871 O O . GLY C 1 9 ? 154.788 169.134 209.824 1.00 8.71 12 GLY C O 1
ATOM 12875 N N . ARG C 1 10 ? 155.083 167.599 208.202 1.00 8.26 13 ARG C N 1
ATOM 12876 C CA . ARG C 1 10 ? 153.767 166.988 208.346 1.00 8.26 13 ARG C CA 1
ATOM 12877 C C . ARG C 1 10 ? 152.666 168.026 208.156 1.00 8.26 13 ARG C C 1
ATOM 12878 O O . ARG C 1 10 ? 151.633 168.000 208.827 1.00 8.26 13 ARG C O 1
ATOM 12899 N N . VAL C 1 11 ? 152.901 168.952 207.230 1.00 7.87 14 VAL C N 1
ATOM 12900 C CA . VAL C 1 11 ? 151.901 169.929 206.821 1.00 7.87 14 VAL C CA 1
ATOM 12901 C C . VAL C 1 11 ? 151.779 169.902 205.303 1.00 7.87 14 VAL C C 1
ATOM 12902 O O . VAL C 1 11 ? 151.412 170.903 204.679 1.00 7.87 14 VAL C O 1
ATOM 12915 N N . GLU C 1 12 ? 152.095 168.758 204.706 1.00 7.13 15 GLU C N 1
ATOM 12916 C CA . GLU C 1 12 ? 151.974 168.538 203.268 1.00 7.13 15 GLU C CA 1
ATOM 12917 C C . GLU C 1 12 ? 152.566 169.703 202.480 1.00 7.13 15 GLU C C 1
ATOM 12918 O O . GLU C 1 12 ? 151.882 170.411 201.741 1.00 7.13 15 GLU C O 1
ATOM 12930 N N . GLY C 1 13 ? 153.860 169.882 202.650 1.00 7.51 16 GLY C N 1
ATOM 12931 C CA . GLY C 1 13 ? 154.604 170.884 201.930 1.00 7.51 16 GLY C CA 1
ATOM 12932 C C . GLY C 1 13 ? 155.596 171.561 202.841 1.00 7.51 16 GLY C C 1
ATOM 12933 O O . GLY C 1 13 ? 155.823 171.141 203.974 1.00 7.51 16 GLY C O 1
ATOM 12937 N N . ASP C 1 14 ? 156.185 172.635 202.330 1.00 8.83 17 ASP C N 1
ATOM 12938 C CA . ASP C 1 14 ? 157.241 173.349 203.028 1.00 8.83 17 ASP C CA 1
ATOM 12939 C C . ASP C 1 14 ? 156.633 174.486 203.834 1.00 8.83 17 ASP C C 1
ATOM 12940 O O . ASP C 1 14 ? 156.046 175.415 203.269 1.00 8.83 17 ASP C O 1
ATOM 12949 N N . LEU C 1 15 ? 156.773 174.406 205.151 1.00 8.74 18 LEU C N 1
ATOM 12950 C CA . LEU C 1 15 ? 156.308 175.440 206.057 1.00 8.74 18 LEU C CA 1
ATOM 12951 C C . LEU C 1 15 ? 157.453 175.845 206.965 1.00 8.74 18 LEU C C 1
ATOM 12952 O O . LEU C 1 15 ? 158.127 174.988 207.543 1.00 8.74 18 LEU C O 1
ATOM 12968 N N . ASP C 1 16 ? 157.667 177.147 207.081 1.00 10.70 19 ASP C N 1
ATOM 12969 C CA . ASP C 1 16 ? 158.553 177.715 208.081 1.00 10.70 19 ASP C CA 1
ATOM 12970 C C . ASP C 1 16 ? 157.726 178.647 208.947 1.00 10.70 19 ASP C C 1
ATOM 12971 O O . ASP C 1 16 ? 157.015 179.513 208.427 1.00 10.70 19 ASP C O 1
ATOM 12980 N N . VAL C 1 17 ? 157.801 178.455 210.257 1.00 10.63 20 VAL C N 1
ATOM 12981 C CA . VAL C 1 17 ? 157.030 179.239 211.210 1.00 10.63 20 VAL C CA 1
ATOM 12982 C C . VAL C 1 17 ? 158.000 180.070 212.029 1.00 10.63 20 VAL C C 1
ATOM 12983 O O . VAL C 1 17 ? 158.922 179.530 212.654 1.00 10.63 20 VAL C O 1
ATOM 12996 N N . ARG C 1 18 ? 157.797 181.380 212.017 1.00 12.06 21 ARG C N 1
ATOM 12997 C CA . ARG C 1 18 ? 158.516 182.297 212.883 1.00 12.06 21 ARG C CA 1
ATOM 12998 C C . ARG C 1 18 ? 157.556 182.792 213.951 1.00 12.06 21 ARG C C 1
ATOM 12999 O O . ARG C 1 18 ? 156.434 183.204 213.639 1.00 12.06 21 ARG C O 1
ATOM 13020 N N . VAL C 1 19 ? 157.991 182.739 215.202 1.00 11.90 22 VAL C N 1
ATOM 13021 C CA . VAL C 1 19 ? 157.173 183.181 216.318 1.00 11.90 22 VAL C CA 1
ATOM 13022 C C . VAL C 1 19 ? 158.012 184.063 217.225 1.00 11.90 22 VAL C C 1
ATOM 13023 O O . VAL C 1 19 ? 159.241 183.949 217.280 1.00 11.90 22 VAL C O 1
ATOM 13036 N N . THR C 1 20 ? 157.334 184.953 217.936 1.00 12.80 23 THR C N 1
ATOM 13037 C CA . THR C 1 20 ? 157.933 185.748 218.997 1.00 12.80 23 THR C CA 1
ATOM 13038 C C . THR C 1 20 ? 157.382 185.212 220.310 1.00 12.80 23 THR C C 1
ATOM 13039 O O . THR C 1 20 ? 156.187 185.355 220.592 1.00 12.80 23 THR C O 1
ATOM 13050 N N . ILE C 1 21 ? 158.246 184.588 221.100 1.00 13.51 24 ILE C N 1
ATOM 13051 C CA . ILE C 1 21 ? 157.855 183.952 222.350 1.00 13.51 24 ILE C CA 1
ATOM 13052 C C . ILE C 1 21 ? 158.243 184.859 223.505 1.00 13.51 24 ILE C C 1
ATOM 13053 O O . ILE C 1 21 ? 159.404 185.271 223.622 1.00 13.51 24 ILE C O 1
ATOM 13069 N N . ASN C 1 22 ? 157.270 185.175 224.354 1.00 14.83 25 ASN C N 1
ATOM 13070 C CA . ASN C 1 22 ? 157.491 185.949 225.568 1.00 14.83 25 ASN C CA 1
ATOM 13071 C C . ASN C 1 22 ? 156.969 185.141 226.746 1.00 14.83 25 ASN C C 1
ATOM 13072 O O . ASN C 1 22 ? 155.781 184.807 226.795 1.00 14.83 25 ASN C O 1
ATOM 13083 N N . ASP C 1 23 ? 157.858 184.825 227.687 1.00 16.10 26 ASP C N 1
ATOM 13084 C CA . ASP C 1 23 ? 157.495 184.064 228.881 1.00 16.10 26 ASP C CA 1
ATOM 13085 C C . ASP C 1 23 ? 156.861 182.723 228.512 1.00 16.10 26 ASP C C 1
ATOM 13086 O O . ASP C 1 23 ? 155.910 182.268 229.151 1.00 16.10 26 ASP C O 1
ATOM 13095 N N . GLY C 1 24 ? 157.392 182.084 227.473 1.00 13.59 27 GLY C N 1
ATOM 13096 C CA . GLY C 1 24 ? 156.944 180.764 227.085 1.00 13.59 27 GLY C CA 1
ATOM 13097 C C . GLY C 1 24 ? 155.681 180.727 226.258 1.00 13.59 27 GLY C C 1
ATOM 13098 O O . GLY C 1 24 ? 155.169 179.634 225.994 1.00 13.59 27 GLY C O 1
ATOM 13102 N N . VAL C 1 25 ? 155.162 181.877 225.840 1.00 12.74 28 VAL C N 1
ATOM 13103 C CA . VAL C 1 25 ? 153.920 181.959 225.081 1.00 12.74 28 VAL C CA 1
ATOM 13104 C C . VAL C 1 25 ? 154.195 182.723 223.796 1.00 12.74 28 VAL C C 1
ATOM 13105 O O . VAL C 1 25 ? 154.854 183.769 223.819 1.00 12.74 28 VAL C O 1
ATOM 13118 N N . VAL C 1 26 ? 153.687 182.207 222.680 1.00 11.89 29 VAL C N 1
ATOM 13119 C CA . VAL C 1 26 ? 153.833 182.900 221.407 1.00 11.89 29 VAL C CA 1
ATOM 13120 C C . VAL C 1 26 ? 152.974 184.155 221.439 1.00 11.89 29 VAL C C 1
ATOM 13121 O O . VAL C 1 26 ? 151.760 184.090 221.660 1.00 11.89 29 VAL C O 1
ATOM 13134 N N . THR C 1 27 ? 153.605 185.306 221.223 1.00 12.50 30 THR C N 1
ATOM 13135 C CA . THR C 1 27 ? 152.898 186.576 221.143 1.00 12.50 30 THR C CA 1
ATOM 13136 C C . THR C 1 27 ? 152.653 187.019 219.712 1.00 12.50 30 THR C C 1
ATOM 13137 O O . THR C 1 27 ? 151.665 187.711 219.447 1.00 12.50 30 THR C O 1
ATOM 13148 N N . SER C 1 28 ? 153.533 186.640 218.793 1.00 11.36 31 SER C N 1
ATOM 13149 C CA . SER C 1 28 ? 153.342 186.888 217.375 1.00 11.36 31 SER C CA 1
ATOM 13150 C C . SER C 1 28 ? 153.830 185.673 216.605 1.00 11.36 31 SER C C 1
ATOM 13151 O O . SER C 1 28 ? 154.714 184.943 217.060 1.00 11.36 31 SER C O 1
ATOM 13159 N N . ALA C 1 29 ? 153.239 185.460 215.436 1.00 10.21 32 ALA C N 1
ATOM 13160 C CA . ALA C 1 29 ? 153.566 184.311 214.611 1.00 10.21 32 ALA C CA 1
ATOM 13161 C C . ALA C 1 29 ? 153.534 184.711 213.147 1.00 10.21 32 ALA C C 1
ATOM 13162 O O . ALA C 1 29 ? 152.701 185.520 212.731 1.00 10.21 32 ALA C O 1
ATOM 13169 N N . TRP C 1 30 ? 154.455 184.142 212.378 1.00 10.29 33 TRP C N 1
ATOM 13170 C CA . TRP C 1 30 ? 154.485 184.294 210.933 1.00 10.29 33 TRP C CA 1
ATOM 13171 C C . TRP C 1 30 ? 154.532 182.914 210.308 1.00 10.29 33 TRP C C 1
ATOM 13172 O O . TRP C 1 30 ? 155.401 182.105 210.647 1.00 10.29 33 TRP C O 1
ATOM 13193 N N . THR C 1 31 ? 153.599 182.649 209.406 1.00 8.87 34 THR C N 1
ATOM 13194 C CA . THR C 1 31 ? 153.578 181.411 208.645 1.00 8.87 34 THR C CA 1
ATOM 13195 C C . THR C 1 31 ? 154.179 181.688 207.277 1.00 8.87 34 THR C C 1
ATOM 13196 O O . THR C 1 31 ? 153.697 182.559 206.546 1.00 8.87 34 THR C O 1
ATOM 13207 N N . GLU C 1 32 ? 155.230 180.956 206.941 1.00 10.00 35 GLU C N 1
ATOM 13208 C CA . GLU C 1 32 ? 155.973 181.152 205.703 1.00 10.00 35 GLU C CA 1
ATOM 13209 C C . GLU C 1 32 ? 155.804 179.908 204.842 1.00 10.00 35 GLU C C 1
ATOM 13210 O O . GLU C 1 32 ? 156.425 178.874 205.099 1.00 10.00 35 GLU C O 1
ATOM 13222 N N . ALA C 1 33 ? 154.954 180.013 203.828 1.00 7.58 36 ALA C N 1
ATOM 13223 C CA . ALA C 1 33 ? 154.886 178.999 202.789 1.00 7.58 36 ALA C CA 1
ATOM 13224 C C . ALA C 1 33 ? 156.072 179.203 201.858 1.00 7.58 36 ALA C C 1
ATOM 13225 O O . ALA C 1 33 ? 156.200 180.259 201.231 1.00 7.58 36 ALA C O 1
ATOM 13232 N N . ALA C 1 34 ? 156.944 178.203 201.780 1.00 8.25 37 ALA C N 1
ATOM 13233 C CA . ALA C 1 34 ? 158.266 178.371 201.198 1.00 8.25 37 ALA C CA 1
ATOM 13234 C C . ALA C 1 34 ? 158.434 177.715 199.837 1.00 8.25 37 ALA C C 1
ATOM 13235 O O . ALA C 1 34 ? 159.530 177.781 199.271 1.00 8.25 37 ALA C O 1
ATOM 13242 N N . MET C 1 35 ? 157.395 177.087 199.295 1.00 6.89 38 MET C N 1
ATOM 13243 C CA . MET C 1 35 ? 157.489 176.404 198.014 1.00 6.89 38 MET C CA 1
ATOM 13244 C C . MET C 1 35 ? 156.376 176.887 197.101 1.00 6.89 38 MET C C 1
ATOM 13245 O O . MET C 1 35 ? 155.213 176.953 197.510 1.00 6.89 38 MET C O 1
ATOM 13259 N N . PHE C 1 36 ? 156.740 177.210 195.864 1.00 6.97 39 PHE C N 1
ATOM 13260 C CA . PHE C 1 36 ? 155.818 177.755 194.882 1.00 6.97 39 PHE C CA 1
ATOM 13261 C C . PHE C 1 36 ? 155.991 177.011 193.569 1.00 6.97 39 PHE C C 1
ATOM 13262 O O . PHE C 1 36 ? 157.120 176.800 193.115 1.00 6.97 39 PHE C O 1
ATOM 13279 N N . ARG C 1 37 ? 154.871 176.619 192.962 1.00 5.68 40 ARG C N 1
ATOM 13280 C CA . ARG C 1 37 ? 154.871 175.953 191.670 1.00 5.68 40 ARG C CA 1
ATOM 13281 C C . ARG C 1 37 ? 154.175 176.750 190.578 1.00 5.68 40 ARG C C 1
ATOM 13282 O O . ARG C 1 37 ? 154.482 176.547 189.400 1.00 5.68 40 ARG C O 1
ATOM 13303 N N . GLY C 1 38 ? 153.265 177.649 190.934 1.00 5.94 41 GLY C N 1
ATOM 13304 C CA . GLY C 1 38 ? 152.612 178.504 189.959 1.00 5.94 41 GLY C CA 1
ATOM 13305 C C . GLY C 1 38 ? 151.683 177.792 189.001 1.00 5.94 41 GLY C C 1
ATOM 13306 O O . GLY C 1 38 ? 151.716 178.064 187.795 1.00 5.94 41 GLY C O 1
ATOM 13310 N N . PHE C 1 39 ? 150.843 176.893 189.511 1.00 5.09 42 PHE C N 1
ATOM 13311 C CA . PHE C 1 39 ? 149.899 176.196 188.647 1.00 5.09 42 PHE C CA 1
ATOM 13312 C C . PHE C 1 39 ? 148.899 177.157 188.021 1.00 5.09 42 PHE C C 1
ATOM 13313 O O . PHE C 1 39 ? 148.479 176.957 186.877 1.00 5.09 42 PHE C O 1
ATOM 13330 N N . GLU C 1 40 ? 148.499 178.195 188.756 1.00 6.21 43 GLU C N 1
ATOM 13331 C CA . GLU C 1 40 ? 147.591 179.185 188.192 1.00 6.21 43 GLU C CA 1
ATOM 13332 C C . GLU C 1 40 ? 148.222 179.869 186.991 1.00 6.21 43 GLU C C 1
ATOM 13333 O O . GLU C 1 40 ? 147.550 180.137 185.989 1.00 6.21 43 GLU C O 1
ATOM 13345 N N . ILE C 1 41 ? 149.516 180.165 187.081 1.00 6.80 44 ILE C N 1
ATOM 13346 C CA . ILE C 1 41 ? 150.242 180.723 185.946 1.00 6.80 44 ILE C CA 1
ATOM 13347 C C . ILE C 1 41 ? 150.274 179.724 184.801 1.00 6.80 44 ILE C C 1
ATOM 13348 O O . ILE C 1 41 ? 150.038 180.072 183.638 1.00 6.80 44 ILE C O 1
ATOM 13364 N N . ILE C 1 42 ? 150.573 178.465 185.116 1.00 6.13 45 ILE C N 1
ATOM 13365 C CA . ILE C 1 42 ? 150.684 177.440 184.086 1.00 6.13 45 ILE C CA 1
ATOM 13366 C C . ILE C 1 42 ? 149.350 177.251 183.382 1.00 6.13 45 ILE C C 1
ATOM 13367 O O . ILE C 1 42 ? 149.297 177.034 182.166 1.00 6.13 45 ILE C O 1
ATOM 13383 N N . LEU C 1 43 ? 148.254 177.320 184.134 1.00 5.57 46 LEU C N 1
ATOM 13384 C CA . LEU C 1 43 ? 146.945 177.048 183.562 1.00 5.57 46 LEU C CA 1
ATOM 13385 C C . LEU C 1 43 ? 146.523 178.107 182.558 1.00 5.57 46 LEU C C 1
ATOM 13386 O O . LEU C 1 43 ? 145.678 177.827 181.704 1.00 5.57 46 LEU C O 1
ATOM 13402 N N . ARG C 1 44 ? 147.096 179.305 182.631 1.00 6.87 47 ARG C N 1
ATOM 13403 C CA . ARG C 1 44 ? 146.753 180.350 181.679 1.00 6.87 47 ARG C CA 1
ATOM 13404 C C . ARG C 1 44 ? 147.057 179.894 180.260 1.00 6.87 47 ARG C C 1
ATOM 13405 O O . ARG C 1 44 ? 148.135 179.362 179.981 1.00 6.87 47 ARG C O 1
ATOM 13426 N N . GLY C 1 45 ? 146.100 180.106 179.363 1.00 6.67 48 GLY C N 1
ATOM 13427 C CA . GLY C 1 45 ? 146.267 179.749 177.975 1.00 6.67 48 GLY C CA 1
ATOM 13428 C C . GLY C 1 45 ? 146.117 178.277 177.686 1.00 6.67 48 GLY C C 1
ATOM 13429 O O . GLY C 1 45 ? 146.275 177.870 176.528 1.00 6.67 48 GLY C O 1
ATOM 13433 N N . LYS C 1 46 ? 145.813 177.468 178.692 1.00 6.46 49 LYS C N 1
ATOM 13434 C CA . LYS C 1 46 ? 145.708 176.035 178.513 1.00 6.46 49 LYS C CA 1
ATOM 13435 C C . LYS C 1 46 ? 144.278 175.654 178.161 1.00 6.46 49 LYS C C 1
ATOM 13436 O O . LYS C 1 46 ? 143.366 176.483 178.134 1.00 6.46 49 LYS C O 1
ATOM 13455 N N . ASP C 1 47 ? 144.086 174.373 177.894 1.00 6.05 50 ASP C N 1
ATOM 13456 C CA . ASP C 1 47 ? 142.761 173.881 177.582 1.00 6.05 50 ASP C CA 1
ATOM 13457 C C . ASP C 1 47 ? 141.823 174.189 178.745 1.00 6.05 50 ASP C C 1
ATOM 13458 O O . ASP C 1 47 ? 142.237 174.124 179.908 1.00 6.05 50 ASP C O 1
ATOM 13467 N N . PRO C 1 48 ? 140.564 174.537 178.475 1.00 6.36 51 PRO C N 1
ATOM 13468 C CA . PRO C 1 48 ? 139.651 174.854 179.583 1.00 6.36 51 PRO C CA 1
ATOM 13469 C C . PRO C 1 48 ? 139.543 173.741 180.605 1.00 6.36 51 PRO C C 1
ATOM 13470 O O . PRO C 1 48 ? 139.298 174.016 181.785 1.00 6.36 51 PRO C O 1
ATOM 13481 N N . GLN C 1 49 ? 139.723 172.491 180.190 1.00 5.30 52 GLN C N 1
ATOM 13482 C CA . GLN C 1 49 ? 139.664 171.347 181.086 1.00 5.30 52 GLN C CA 1
ATOM 13483 C C . GLN C 1 49 ? 141.024 170.975 181.658 1.00 5.30 52 GLN C C 1
ATOM 13484 O O . GLN C 1 49 ? 141.138 169.947 182.332 1.00 5.30 52 GLN C O 1
ATOM 13498 N N . ALA C 1 50 ? 142.055 171.776 181.392 1.00 4.90 53 ALA C N 1
ATOM 13499 C CA . ALA C 1 50 ? 143.381 171.471 181.914 1.00 4.90 53 ALA C CA 1
ATOM 13500 C C . ALA C 1 50 ? 143.400 171.489 183.435 1.00 4.90 53 ALA C C 1
ATOM 13501 O O . ALA C 1 50 ? 144.248 170.837 184.053 1.00 4.90 53 ALA C O 1
ATOM 13508 N N . GLY C 1 51 ? 142.478 172.226 184.054 1.00 4.35 54 GLY C N 1
ATOM 13509 C CA . GLY C 1 51 ? 142.405 172.236 185.502 1.00 4.35 54 GLY C CA 1
ATOM 13510 C C . GLY C 1 51 ? 142.073 170.876 186.075 1.00 4.35 54 GLY C C 1
ATOM 13511 O O . GLY C 1 51 ? 142.513 170.535 187.175 1.00 4.35 54 GLY C O 1
ATOM 13515 N N . LEU C 1 52 ? 141.293 170.083 185.344 1.00 4.12 55 LEU C N 1
ATOM 13516 C CA . LEU C 1 52 ? 140.966 168.739 185.803 1.00 4.12 55 LEU C CA 1
ATOM 13517 C C . LEU C 1 52 ? 142.208 167.877 185.931 1.00 4.12 55 LEU C C 1
ATOM 13518 O O . LEU C 1 52 ? 142.232 166.932 186.726 1.00 4.12 55 LEU C O 1
ATOM 13534 N N . ILE C 1 53 ? 143.237 168.177 185.151 1.00 4.05 56 ILE C N 1
ATOM 13535 C CA . ILE C 1 53 ? 144.502 167.464 185.235 1.00 4.05 56 ILE C CA 1
ATOM 13536 C C . ILE C 1 53 ? 145.461 168.163 186.182 1.00 4.05 56 ILE C C 1
ATOM 13537 O O . ILE C 1 53 ? 146.107 167.525 187.014 1.00 4.05 56 ILE C O 1
ATOM 13553 N N . VAL C 1 54 ? 145.560 169.485 186.069 1.00 4.31 57 VAL C N 1
ATOM 13554 C CA . VAL C 1 54 ? 146.569 170.231 186.810 1.00 4.31 57 VAL C CA 1
ATOM 13555 C C . VAL C 1 54 ? 146.172 170.387 188.269 1.00 4.31 57 VAL C C 1
ATOM 13556 O O . VAL C 1 54 ? 146.977 170.147 189.176 1.00 4.31 57 VAL C O 1
ATOM 13569 N N . CYS C 1 55 ? 144.937 170.810 188.521 1.00 4.14 58 CYS C N 1
ATOM 13570 C CA . CYS C 1 55 ? 144.559 171.163 189.884 1.00 4.14 58 CYS C CA 1
ATOM 13571 C C . CYS C 1 55 ? 144.685 169.998 190.849 1.00 4.14 58 CYS C C 1
ATOM 13572 O O . CYS C 1 55 ? 145.143 170.222 191.983 1.00 4.14 58 CYS C O 1
ATOM 13580 N N . PRO C 1 56 ? 144.311 168.767 190.501 1.00 3.61 59 PRO C N 1
ATOM 13581 C CA . PRO C 1 56 ? 144.588 167.660 191.423 1.00 3.61 59 PRO C CA 1
ATOM 13582 C C . PRO C 1 56 ? 146.050 167.572 191.797 1.00 3.61 59 PRO C C 1
ATOM 13583 O O . PRO C 1 56 ? 146.372 167.191 192.927 1.00 3.61 59 PRO C O 1
ATOM 13594 N N . ARG C 1 57 ? 146.949 167.932 190.883 1.00 3.78 60 ARG C N 1
ATOM 13595 C CA . ARG C 1 57 ? 148.373 167.930 191.179 1.00 3.78 60 ARG C CA 1
ATOM 13596 C C . ARG C 1 57 ? 148.782 169.073 192.081 1.00 3.78 60 ARG C C 1
ATOM 13597 O O . ARG C 1 57 ? 149.971 169.211 192.378 1.00 3.78 60 ARG C O 1
ATOM 13618 N N . ILE C 1 58 ? 147.841 169.916 192.494 1.00 4.58 61 ILE C N 1
ATOM 13619 C CA . ILE C 1 58 ? 148.157 170.894 193.520 1.00 4.58 61 ILE C CA 1
ATOM 13620 C C . ILE C 1 58 ? 148.516 170.183 194.809 1.00 4.58 61 ILE C C 1
ATOM 13621 O O . ILE C 1 58 ? 149.355 170.658 195.581 1.00 4.58 61 ILE C O 1
ATOM 13637 N N . CYS C 1 59 ? 147.911 168.989 194.949 1.00 4.43 62 CYS C N 1
ATOM 13638 C CA . CYS C 1 59 ? 148.053 168.291 196.208 1.00 4.43 62 CYS C CA 1
ATOM 13639 C C . CYS C 1 59 ? 147.696 166.799 196.141 1.00 4.43 62 CYS C C 1
ATOM 13640 O O . CYS C 1 59 ? 146.768 166.479 195.562 1.00 4.43 62 CYS C O 1
ATOM 13647 N N . GLY C 1 60 ? 148.486 165.979 196.798 1.00 4.09 63 GLY C N 1
ATOM 13648 C CA . GLY C 1 60 ? 148.267 164.555 196.646 1.00 4.09 63 GLY C CA 1
ATOM 13649 C C . GLY C 1 60 ? 147.153 164.023 197.520 1.00 4.09 63 GLY C C 1
ATOM 13650 O O . GLY C 1 60 ? 146.441 163.094 197.131 1.00 4.09 63 GLY C O 1
ATOM 13654 N N . ILE C 1 61 ? 147.016 164.730 198.611 1.00 5.44 64 ILE C N 1
ATOM 13655 C CA . ILE C 1 61 ? 146.080 164.229 199.563 1.00 5.44 64 ILE C CA 1
ATOM 13656 C C . ILE C 1 61 ? 144.735 164.775 199.295 1.00 5.44 64 ILE C C 1
ATOM 13657 O O . ILE C 1 61 ? 143.774 164.128 199.600 1.00 5.44 64 ILE C O 1
ATOM 13673 N N . CYS C 1 62 ? 144.707 165.925 198.697 1.00 5.09 65 CYS C N 1
ATOM 13674 C CA . CYS C 1 62 ? 143.410 166.524 198.478 1.00 5.09 65 CYS C CA 1
ATOM 13675 C C . CYS C 1 62 ? 143.126 166.848 197.019 1.00 5.09 65 CYS C C 1
ATOM 13676 O O . CYS C 1 62 ? 142.303 167.554 196.688 1.00 5.09 65 CYS C O 1
ATOM 13683 N N . GLY C 1 63 ? 143.860 166.154 196.169 1.00 3.93 66 GLY C N 1
ATOM 13684 C CA . GLY C 1 63 ? 143.735 166.416 194.748 1.00 3.93 66 GLY C CA 1
ATOM 13685 C C . GLY C 1 63 ? 142.355 166.108 194.208 1.00 3.93 66 GLY C C 1
ATOM 13686 O O . GLY C 1 63 ? 141.871 166.795 193.305 1.00 3.93 66 GLY C O 1
ATOM 13690 N N . GLY C 1 64 ? 141.708 165.070 194.738 1.00 4.12 67 GLY C N 1
ATOM 13691 C CA . GLY C 1 64 ? 140.349 164.773 194.322 1.00 4.12 67 GLY C CA 1
ATOM 13692 C C . GLY C 1 64 ? 139.393 165.904 194.644 1.00 4.12 67 GLY C C 1
ATOM 13693 O O . GLY C 1 64 ? 138.456 166.172 193.890 1.00 4.12 67 GLY C O 1
ATOM 13697 N N . SER C 1 65 ? 139.618 166.582 195.770 1.00 4.62 68 SER C N 1
ATOM 13698 C CA . SER C 1 65 ? 138.826 167.765 196.086 1.00 4.62 68 SER C CA 1
ATOM 13699 C C . SER C 1 65 ? 139.054 168.857 195.053 1.00 4.62 68 SER C C 1
ATOM 13700 O O . SER C 1 65 ? 138.112 169.537 194.633 1.00 4.62 68 SER C O 1
ATOM 13708 N N . HIS C 1 66 ? 140.294 168.957 194.636 1.00 4.44 69 HIS C N 1
ATOM 13709 C CA . HIS C 1 66 ? 140.627 169.923 193.590 1.00 4.44 69 HIS C CA 1
ATOM 13710 C C . HIS C 1 66 ? 139.871 169.508 192.344 1.00 4.44 69 HIS C C 1
ATOM 13711 O O . HIS C 1 66 ? 139.509 170.247 191.709 1.00 4.44 69 HIS C O 1
ATOM 13725 N N . LEU C 1 67 ? 139.878 168.279 191.982 1.00 3.74 70 LEU C N 1
ATOM 13726 C CA . LEU C 1 67 ? 139.165 167.784 190.817 1.00 3.74 70 LEU C CA 1
ATOM 13727 C C . LEU C 1 67 ? 137.678 168.071 190.937 1.00 3.74 70 LEU C C 1
ATOM 13728 O O . LEU C 1 67 ? 137.036 168.512 189.978 1.00 3.74 70 LEU C O 1
ATOM 13744 N N . TYR C 1 68 ? 137.124 167.826 192.120 1.00 4.70 71 TYR C N 1
ATOM 13745 C CA . TYR C 1 68 ? 135.704 168.041 192.360 1.00 4.70 71 TYR C CA 1
ATOM 13746 C C . TYR C 1 68 ? 135.308 169.477 192.055 1.00 4.70 71 TYR C C 1
ATOM 13747 O O . TYR C 1 68 ? 134.378 169.729 191.283 1.00 4.70 71 TYR C O 1
ATOM 13765 N N . LYS C 1 69 ? 136.017 170.436 192.644 1.00 4.67 72 LYS C N 1
ATOM 13766 C CA . LYS C 1 69 ? 135.690 171.835 192.414 1.00 4.67 72 LYS C CA 1
ATOM 13767 C C . LYS C 1 69 ? 136.137 172.304 191.037 1.00 4.67 72 LYS C C 1
ATOM 13768 O O . LYS C 1 69 ? 135.476 173.152 190.433 1.00 4.67 72 LYS C O 1
ATOM 13787 N N . SER C 1 70 ? 137.243 171.768 190.523 1.00 4.26 73 SER C N 1
ATOM 13788 C CA . SER C 1 70 ? 137.666 172.131 189.176 1.00 4.26 73 SER C CA 1
ATOM 13789 C C . SER C 1 70 ? 136.617 171.715 188.156 1.00 4.26 73 SER C C 1
ATOM 13790 O O . SER C 1 70 ? 136.317 172.460 187.217 1.00 4.26 73 SER C O 1
ATOM 13798 N N . ALA C 1 71 ? 136.050 170.523 188.329 1.00 4.15 74 ALA C N 1
ATOM 13799 C CA . ALA C 1 71 ? 134.977 170.078 187.451 1.00 4.15 74 ALA C CA 1
ATOM 13800 C C . ALA C 1 71 ? 133.755 170.974 187.586 1.00 4.15 74 ALA C C 1
ATOM 13801 O O . ALA C 1 71 ? 133.143 171.359 186.585 1.00 4.15 74 ALA C O 1
ATOM 13808 N N . TYR C 1 72 ? 133.388 171.320 188.820 1.00 5.37 75 TYR C N 1
ATOM 13809 C CA . TYR C 1 72 ? 132.209 172.150 189.026 1.00 5.37 75 TYR C CA 1
ATOM 13810 C C . TYR C 1 72 ? 132.432 173.569 188.533 1.00 5.37 75 TYR C C 1
ATOM 13811 O O . TYR C 1 72 ? 131.478 174.240 188.125 1.00 5.37 75 TYR C O 1
ATOM 13829 N N . ALA C 1 73 ? 133.674 174.043 188.559 1.00 5.10 76 ALA C N 1
ATOM 13830 C CA . ALA C 1 73 ? 133.967 175.325 187.936 1.00 5.10 76 ALA C CA 1
ATOM 13831 C C . ALA C 1 73 ? 133.632 175.278 186.455 1.00 5.10 76 ALA C C 1
ATOM 13832 O O . ALA C 1 73 ? 133.023 176.206 185.914 1.00 5.10 76 ALA C O 1
ATOM 13839 N N . LEU C 1 74 ? 134.003 174.187 185.788 1.00 5.30 77 LEU C N 1
ATOM 13840 C CA . LEU C 1 74 ? 133.646 174.016 184.386 1.00 5.30 77 LEU C CA 1
ATOM 13841 C C . LEU C 1 74 ? 132.150 173.802 184.218 1.00 5.30 77 LEU C C 1
ATOM 13842 O O . LEU C 1 74 ? 131.547 174.316 183.270 1.00 5.30 77 LEU C O 1
ATOM 13858 N N . ASP C 1 75 ? 131.535 173.043 185.125 1.00 5.66 78 ASP C N 1
ATOM 13859 C CA . ASP C 1 75 ? 130.099 172.819 185.034 1.00 5.66 78 ASP C CA 1
ATOM 13860 C C . ASP C 1 75 ? 129.343 174.138 185.095 1.00 5.66 78 ASP C C 1
ATOM 13861 O O . ASP C 1 75 ? 128.387 174.352 184.340 1.00 5.66 78 ASP C O 1
ATOM 13870 N N . THR C 1 76 ? 129.758 175.035 185.989 1.00 6.33 79 THR C N 1
ATOM 13871 C CA . THR C 1 76 ? 129.126 176.347 186.064 1.00 6.33 79 THR C CA 1
ATOM 13872 C C . THR C 1 76 ? 129.519 177.213 184.874 1.00 6.33 79 THR C C 1
ATOM 13873 O O . THR C 1 76 ? 128.672 177.899 184.292 1.00 6.33 79 THR C O 1
ATOM 13884 N N . ALA C 1 77 ? 130.797 177.185 184.494 1.00 6.65 80 ALA C N 1
ATOM 13885 C CA . ALA C 1 77 ? 131.256 178.011 183.382 1.00 6.65 80 ALA C CA 1
ATOM 13886 C C . ALA C 1 77 ? 130.535 177.642 182.096 1.00 6.65 80 ALA C C 1
ATOM 13887 O O . ALA C 1 77 ? 130.168 178.518 181.305 1.00 6.65 80 ALA C O 1
ATOM 13894 N N . TRP C 1 78 ? 130.332 176.350 181.868 1.00 7.40 81 TRP C N 1
ATOM 13895 C CA . TRP C 1 78 ? 129.707 175.849 180.657 1.00 7.40 81 TRP C CA 1
ATOM 13896 C C . TRP C 1 78 ? 128.238 175.515 180.851 1.00 7.40 81 TRP C C 1
ATOM 13897 O O . TRP C 1 78 ? 127.629 174.913 179.962 1.00 7.40 81 TRP C O 1
ATOM 13918 N N . ARG C 1 79 ? 127.656 175.891 181.989 1.00 7.99 82 ARG C N 1
ATOM 13919 C CA . ARG C 1 79 ? 126.228 175.708 182.224 1.00 7.99 82 ARG C CA 1
ATOM 13920 C C . ARG C 1 79 ? 125.822 174.272 181.921 1.00 7.99 82 ARG C C 1
ATOM 13921 O O . ARG C 1 79 ? 124.805 174.005 181.279 1.00 7.99 82 ARG C O 1
ATOM 13942 N N . THR C 1 80 ? 126.646 173.338 182.379 1.00 6.39 83 THR C N 1
ATOM 13943 C CA . THR C 1 80 ? 126.457 171.938 182.063 1.00 6.39 83 THR C CA 1
ATOM 13944 C C . THR C 1 80 ? 125.279 171.363 182.834 1.00 6.39 83 THR C C 1
ATOM 13945 O O . THR C 1 80 ? 124.722 171.981 183.745 1.00 6.39 83 THR C O 1
ATOM 13956 N N . HIS C 1 81 ? 124.908 170.150 182.450 1.00 6.17 84 HIS C N 1
ATOM 13957 C CA . HIS C 1 81 ? 123.936 169.356 183.176 1.00 6.17 84 HIS C CA 1
ATOM 13958 C C . HIS C 1 81 ? 124.669 168.251 183.918 1.00 6.17 84 HIS C C 1
ATOM 13959 O O . HIS C 1 81 ? 125.517 167.564 183.339 1.00 6.17 84 HIS C O 1
ATOM 13973 N N . MET C 1 82 ? 124.342 168.088 185.191 1.00 5.67 85 MET C N 1
ATOM 13974 C CA . MET C 1 82 ? 124.997 167.113 186.047 1.00 5.67 85 MET C CA 1
ATOM 13975 C C . MET C 1 82 ? 124.004 166.008 186.366 1.00 5.67 85 MET C C 1
ATOM 13976 O O . MET C 1 82 ? 123.097 166.223 187.184 1.00 5.67 85 MET C O 1
ATOM 13990 N N . PRO C 1 83 ? 124.111 164.828 185.760 1.00 5.31 86 PRO C N 1
ATOM 13991 C CA . PRO C 1 83 ? 123.209 163.751 186.132 1.00 5.31 86 PRO C CA 1
ATOM 13992 C C . PRO C 1 83 ? 123.329 163.455 187.611 1.00 5.31 86 PRO C C 1
ATOM 13993 O O . PRO C 1 83 ? 124.421 163.571 188.199 1.00 5.31 86 PRO C O 1
ATOM 14004 N N . PRO C 1 84 ? 122.227 163.088 188.264 1.00 5.73 87 PRO C N 1
ATOM 14005 C CA . PRO C 1 84 ? 122.301 162.840 189.710 1.00 5.73 87 PRO C CA 1
ATOM 14006 C C . PRO C 1 84 ? 123.368 161.833 190.091 1.00 5.73 87 PRO C C 1
ATOM 14007 O O . PRO C 1 84 ? 124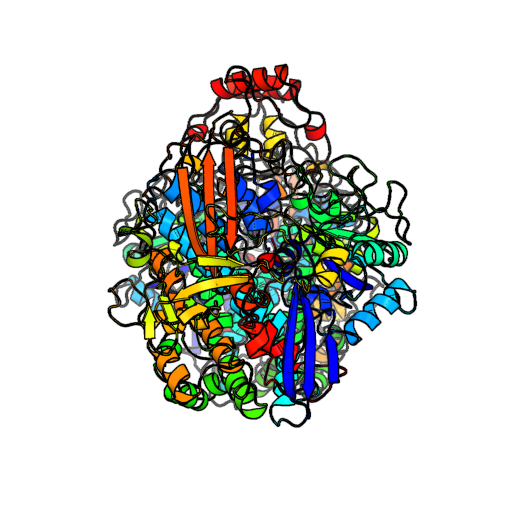.057 162.015 191.102 1.00 5.73 87 PRO C O 1
ATOM 14018 N N . ASN C 1 85 ? 123.539 160.780 189.293 1.00 5.51 88 ASN C N 1
ATOM 14019 C CA . ASN C 1 85 ? 124.557 159.785 189.600 1.00 5.51 88 ASN C CA 1
ATOM 14020 C C . ASN C 1 85 ? 125.940 160.412 189.619 1.00 5.51 88 ASN C C 1
ATOM 14021 O O . ASN C 1 85 ? 126.752 160.122 190.505 1.00 5.51 88 ASN C O 1
ATOM 14032 N N . ALA C 1 86 ? 126.228 161.274 188.646 1.00 4.61 89 ALA C N 1
ATOM 14033 C CA . ALA C 1 86 ? 127.530 161.921 188.607 1.00 4.61 89 ALA C CA 1
ATOM 14034 C C . ALA C 1 86 ? 127.755 162.755 189.856 1.00 4.61 89 ALA C C 1
ATOM 14035 O O . ALA C 1 86 ? 128.838 162.723 190.450 1.00 4.61 89 ALA C O 1
ATOM 14042 N N . THR C 1 87 ? 126.734 163.499 190.279 1.00 5.02 90 THR C N 1
ATOM 14043 C CA . THR C 1 87 ? 126.836 164.244 191.526 1.00 5.02 90 THR C CA 1
ATOM 14044 C C . THR C 1 87 ? 127.113 163.308 192.693 1.00 5.02 90 THR C C 1
ATOM 14045 O O . THR C 1 87 ? 127.940 163.609 193.560 1.00 5.02 90 THR C O 1
ATOM 14056 N N . LEU C 1 88 ? 126.426 162.166 192.730 1.00 5.13 91 LEU C N 1
ATOM 14057 C CA . LEU C 1 88 ? 126.656 161.194 193.790 1.00 5.13 91 LEU C CA 1
ATOM 14058 C C . LEU C 1 88 ? 128.088 160.685 193.759 1.00 5.13 91 LEU C C 1
ATOM 14059 O O . LEU C 1 88 ? 128.755 160.600 194.795 1.00 5.13 91 LEU C O 1
ATOM 14075 N N . ILE C 1 89 ? 128.580 160.346 192.569 1.00 4.42 92 ILE C N 1
ATOM 14076 C CA . ILE C 1 89 ? 129.939 159.834 192.454 1.00 4.42 92 ILE C CA 1
ATOM 14077 C C . ILE C 1 89 ? 130.934 160.891 192.901 1.00 4.42 92 ILE C C 1
ATOM 14078 O O . ILE C 1 89 ? 131.890 160.602 193.631 1.00 4.42 92 ILE C O 1
ATOM 14094 N N . ARG C 1 90 ? 130.724 162.134 192.475 1.00 4.56 93 ARG C N 1
ATOM 14095 C CA . ARG C 1 90 ? 131.589 163.219 192.916 1.00 4.56 93 ARG C CA 1
ATOM 14096 C C . ARG C 1 90 ? 131.538 163.372 194.427 1.00 4.56 93 ARG C C 1
ATOM 14097 O O . ARG C 1 90 ? 132.573 163.509 195.087 1.00 4.56 93 ARG C O 1
ATOM 14118 N N . ASN C 1 91 ? 130.331 163.356 194.991 1.00 4.77 94 ASN C N 1
ATOM 14119 C CA . ASN C 1 91 ? 130.189 163.456 196.437 1.00 4.77 94 ASN C CA 1
ATOM 14120 C C . ASN C 1 91 ? 130.878 162.293 197.130 1.00 4.77 94 ASN C C 1
ATOM 14121 O O . ASN C 1 91 ? 131.614 162.477 198.105 1.00 4.77 94 ASN C O 1
ATOM 14132 N N . ILE C 1 92 ? 130.648 161.081 196.630 1.00 4.72 95 ILE C N 1
ATOM 14133 C CA . ILE C 1 92 ? 131.224 159.896 197.254 1.00 4.72 95 ILE C CA 1
ATOM 14134 C C . ILE C 1 92 ? 132.740 159.990 197.246 1.00 4.72 95 ILE C C 1
ATOM 14135 O O . ILE C 1 92 ? 133.407 159.743 198.257 1.00 4.72 95 ILE C O 1
ATOM 14151 N N . CYS C 1 93 ? 133.303 160.358 196.100 1.00 4.47 96 CYS C N 1
ATOM 14152 C CA . CYS C 1 93 ? 134.751 160.368 195.959 1.00 4.47 96 CYS C CA 1
ATOM 14153 C C . CYS C 1 93 ? 135.369 161.524 196.731 1.00 4.47 96 CYS C C 1
ATOM 14154 O O . CYS C 1 93 ? 136.446 161.380 197.320 1.00 4.47 96 CYS C O 1
ATOM 14162 N N . GLN C 1 94 ? 134.698 162.675 196.745 1.00 4.86 97 GLN C N 1
ATOM 14163 C CA . GLN C 1 94 ? 135.157 163.789 197.564 1.00 4.86 97 GLN C CA 1
ATOM 14164 C C . GLN C 1 94 ? 135.190 163.393 199.033 1.00 4.86 97 GLN C C 1
ATOM 14165 O O . GLN C 1 94 ? 136.187 163.611 199.730 1.00 4.86 97 GLN C O 1
ATOM 14179 N N . ALA C 1 95 ? 134.098 162.803 199.518 1.00 4.91 98 ALA C N 1
ATOM 14180 C CA . ALA C 1 95 ? 134.045 162.368 200.907 1.00 4.91 98 ALA C CA 1
ATOM 14181 C C . ALA C 1 95 ? 135.050 161.259 201.173 1.00 4.91 98 ALA C C 1
ATOM 14182 O O . ALA C 1 95 ? 135.723 161.256 202.209 1.00 4.91 98 ALA C O 1
ATOM 14189 N N . CYS C 1 96 ? 135.170 160.313 200.243 1.00 4.75 99 CYS C N 1
ATOM 14190 C CA . CYS C 1 96 ? 136.088 159.200 200.437 1.00 4.75 99 CYS C CA 1
ATOM 14191 C C . CYS C 1 96 ? 137.523 159.688 200.555 1.00 4.75 99 CYS C C 1
ATOM 14192 O O . CYS C 1 96 ? 138.291 159.188 201.383 1.00 4.75 99 CYS C O 1
ATOM 14200 N N . GLU C 1 97 ? 137.906 160.668 199.737 1.00 5.13 100 GLU C N 1
ATOM 14201 C CA . GLU C 1 97 ? 139.227 161.260 199.891 1.00 5.13 100 GLU C CA 1
ATOM 14202 C C . GLU C 1 97 ? 139.381 161.879 201.270 1.00 5.13 100 GLU C C 1
ATOM 14203 O O . GLU C 1 97 ? 140.412 161.709 201.929 1.00 5.13 100 GLU C O 1
ATOM 14215 N N . THR C 1 98 ? 138.358 162.601 201.724 1.00 5.38 101 THR C N 1
ATOM 14216 C CA . THR C 1 98 ? 138.391 163.171 203.063 1.00 5.38 101 THR C CA 1
ATOM 14217 C C . THR C 1 98 ? 138.411 162.077 204.121 1.00 5.38 101 THR C C 1
ATOM 14218 O O . THR C 1 98 ? 139.116 162.191 205.130 1.00 5.38 101 THR C O 1
ATOM 14229 N N . LEU C 1 99 ? 137.641 161.010 203.908 1.00 5.23 102 LEU C N 1
ATOM 14230 C CA . LEU C 1 99 ? 137.653 159.896 204.848 1.00 5.23 102 LEU C CA 1
ATOM 14231 C C . LEU C 1 99 ? 139.021 159.245 204.910 1.00 5.23 102 LEU C C 1
ATOM 14232 O O . LEU C 1 99 ? 139.411 158.713 205.952 1.00 5.23 102 LEU C O 1
ATOM 14248 N N . GLN C 1 100 ? 139.746 159.249 203.796 1.00 5.06 103 GLN C N 1
ATOM 14249 C CA . GLN C 1 100 ? 141.120 158.775 203.809 1.00 5.06 103 GLN C CA 1
ATOM 14250 C C . GLN C 1 100 ? 142.023 159.766 204.526 1.00 5.06 103 GLN C C 1
ATOM 14251 O O . GLN C 1 100 ? 142.917 159.372 205.283 1.00 5.06 103 GLN C O 1
ATOM 14265 N N . SER C 1 101 ? 141.794 161.059 204.304 1.00 5.43 104 SER C N 1
ATOM 14266 C CA . SER C 1 101 ? 142.659 162.080 204.880 1.00 5.43 104 SER C CA 1
ATOM 14267 C C . SER C 1 101 ? 142.550 162.103 206.398 1.00 5.43 104 SER C C 1
ATOM 14268 O O . SER C 1 101 ? 143.555 162.278 207.095 1.00 5.43 104 SER C O 1
ATOM 14276 N N . ILE C 1 102 ? 141.341 161.917 206.924 1.00 5.84 105 ILE C N 1
ATOM 14277 C CA . ILE C 1 102 ? 141.125 162.081 208.361 1.00 5.84 105 ILE C CA 1
ATOM 14278 C C . ILE C 1 102 ? 142.030 161.165 209.175 1.00 5.84 105 ILE C C 1
ATOM 14279 O O . ILE C 1 102 ? 142.777 161.669 210.029 1.00 5.84 105 ILE C O 1
ATOM 14295 N N . PRO C 1 103 ? 142.029 159.846 208.971 1.00 5.43 106 PRO C N 1
ATOM 14296 C CA . PRO C 1 103 ? 142.962 159.005 209.732 1.00 5.43 106 PRO C CA 1
ATOM 14297 C C . PRO C 1 103 ? 144.400 159.196 209.309 1.00 5.43 106 PRO C C 1
ATOM 14298 O O . PRO C 1 103 ? 145.292 159.266 210.162 1.00 5.43 106 PRO C O 1
ATOM 14309 N N . ARG C 1 104 ? 144.652 159.287 208.005 1.00 5.49 107 ARG C N 1
ATOM 14310 C CA . ARG C 1 104 ? 146.022 159.415 207.533 1.00 5.49 107 ARG C CA 1
ATOM 14311 C C . ARG C 1 104 ? 146.689 160.628 208.157 1.00 5.49 107 ARG C C 1
ATOM 14312 O O . ARG C 1 104 ? 147.796 160.539 208.697 1.00 5.49 107 ARG C O 1
ATOM 14333 N N . TYR C 1 105 ? 146.018 161.775 208.100 1.00 6.89 108 TYR C N 1
ATOM 14334 C CA . TYR C 1 105 ? 146.576 162.974 208.704 1.00 6.89 108 TYR C CA 1
ATOM 14335 C C . TYR C 1 105 ? 146.667 162.826 210.216 1.00 6.89 108 TYR C C 1
ATOM 14336 O O . TYR C 1 105 ? 147.683 163.180 210.824 1.00 6.89 108 TYR C O 1
ATOM 14354 N N . PHE C 1 106 ? 145.613 162.302 210.841 1.00 6.85 109 PHE C N 1
ATOM 14355 C CA . PHE C 1 106 ? 145.561 162.284 212.297 1.00 6.85 109 PHE C CA 1
ATOM 14356 C C . PHE C 1 106 ? 146.712 161.476 212.876 1.00 6.85 109 PHE C C 1
ATOM 14357 O O . PHE C 1 106 ? 147.389 161.919 213.809 1.00 6.85 109 PHE C O 1
ATOM 14374 N N . TYR C 1 107 ? 146.947 160.284 212.334 1.00 6.68 110 TYR C N 1
ATOM 14375 C CA . TYR C 1 107 ? 147.980 159.415 212.880 1.00 6.68 110 TYR C CA 1
ATOM 14376 C C . TYR C 1 107 ? 149.354 159.770 212.333 1.00 6.68 110 TYR C C 1
ATOM 14377 O O . TYR C 1 107 ? 150.323 159.871 213.091 1.00 6.68 110 TYR C O 1
ATOM 14395 N N . ALA C 1 108 ? 149.456 159.957 211.019 1.00 6.70 111 ALA C N 1
ATOM 14396 C CA . ALA C 1 108 ? 150.760 160.149 210.398 1.00 6.70 111 ALA C CA 1
ATOM 14397 C C . ALA C 1 108 ? 151.284 161.564 210.591 1.00 6.70 111 ALA C C 1
ATOM 14398 O O . ALA C 1 108 ? 152.488 161.762 210.782 1.00 6.70 111 ALA C O 1
ATOM 14405 N N . LEU C 1 109 ? 150.402 162.558 210.537 1.00 7.33 112 LEU C N 1
ATOM 14406 C CA . LEU C 1 109 ? 150.821 163.952 210.523 1.00 7.33 112 LEU C CA 1
ATOM 14407 C C . LEU C 1 109 ? 150.654 164.650 211.862 1.00 7.33 112 LEU C C 1
ATOM 14408 O O . LEU C 1 109 ? 151.452 165.534 212.187 1.00 7.33 112 LEU C O 1
ATOM 14424 N N . PHE C 1 110 ? 149.650 164.275 212.649 1.00 7.90 113 PHE C N 1
ATOM 14425 C CA . PHE C 1 110 ? 149.310 164.995 213.867 1.00 7.90 113 PHE C CA 1
ATOM 14426 C C . PHE C 1 110 ? 149.603 164.215 215.139 1.00 7.90 113 PHE C C 1
ATOM 14427 O O . PHE C 1 110 ? 150.300 164.717 216.025 1.00 7.90 113 PHE C O 1
ATOM 14444 N N . ALA C 1 111 ? 149.085 162.991 215.252 1.00 7.62 114 ALA C N 1
ATOM 14445 C CA . ALA C 1 111 ? 149.059 162.310 216.542 1.00 7.62 114 ALA C CA 1
ATOM 14446 C C . ALA C 1 111 ? 150.451 161.950 217.042 1.00 7.62 114 ALA C C 1
ATOM 14447 O O . ALA C 1 111 ? 150.650 161.818 218.254 1.00 7.62 114 ALA C O 1
ATOM 14454 N N . ILE C 1 112 ? 151.421 161.774 216.143 1.00 8.40 115 ILE C N 1
ATOM 14455 C CA . ILE C 1 112 ? 152.749 161.368 216.595 1.00 8.40 115 ILE C CA 1
ATOM 14456 C C . ILE C 1 112 ? 153.347 162.422 217.513 1.00 8.40 115 ILE C C 1
ATOM 14457 O O . ILE C 1 112 ? 154.192 162.111 218.360 1.00 8.40 115 ILE C O 1
ATOM 14473 N N . ASP C 1 113 ? 152.930 163.679 217.362 1.00 9.93 116 ASP C N 1
ATOM 14474 C CA . ASP C 1 113 ? 153.393 164.724 218.266 1.00 9.93 116 ASP C CA 1
ATOM 14475 C C . ASP C 1 113 ? 152.873 164.527 219.682 1.00 9.93 116 ASP C C 1
ATOM 14476 O O . ASP C 1 113 ? 153.438 165.097 220.621 1.00 9.93 116 ASP C O 1
ATOM 14485 N N . LEU C 1 114 ? 151.809 163.743 219.855 1.00 9.55 117 LEU C N 1
ATOM 14486 C CA . LEU C 1 114 ? 151.322 163.432 221.191 1.00 9.55 117 LEU C CA 1
ATOM 14487 C C . LEU C 1 114 ? 152.323 162.602 221.978 1.00 9.55 117 LEU C C 1
ATOM 14488 O O . LEU C 1 114 ? 152.194 162.490 223.201 1.00 9.55 117 LEU C O 1
ATOM 14504 N N . THR C 1 115 ? 153.310 162.019 221.305 1.00 9.94 118 THR C N 1
ATOM 14505 C CA . THR C 1 115 ? 154.387 161.294 221.957 1.00 9.94 118 THR C CA 1
ATOM 14506 C C . THR C 1 115 ? 155.553 162.201 222.313 1.00 9.94 118 THR C C 1
ATOM 14507 O O . THR C 1 115 ? 156.585 161.713 222.784 1.00 9.94 118 THR C O 1
ATOM 14518 N N . ASN C 1 116 ? 155.411 163.504 222.092 1.00 11.64 119 ASN C N 1
ATOM 14519 C CA . ASN C 1 116 ? 156.482 164.435 222.403 1.00 11.64 119 ASN C CA 1
ATOM 14520 C C . ASN C 1 116 ? 156.818 164.377 223.886 1.00 11.64 119 ASN C C 1
ATOM 14521 O O . ASN C 1 116 ? 155.939 164.213 224.736 1.00 11.64 119 ASN C O 1
ATOM 14532 N N . LYS C 1 117 ? 158.107 164.524 224.191 1.00 12.98 120 LYS C N 1
ATOM 14533 C CA . LYS C 1 117 ? 158.570 164.410 225.568 1.00 12.98 120 LYS C CA 1
ATOM 14534 C C . LYS C 1 117 ? 157.943 165.452 226.482 1.00 12.98 120 LYS C C 1
ATOM 14535 O O . LYS C 1 117 ? 157.947 165.268 227.703 1.00 12.98 120 LYS C O 1
ATOM 14554 N N . ASN C 1 118 ? 157.407 166.538 225.924 1.00 12.89 121 ASN C N 1
ATOM 14555 C CA . ASN C 1 118 ? 156.749 167.543 226.749 1.00 12.89 121 ASN C CA 1
ATOM 14556 C C . ASN C 1 118 ? 155.587 166.960 227.537 1.00 12.89 121 ASN C C 1
ATOM 14557 O O . ASN C 1 118 ? 155.204 167.524 228.567 1.00 12.89 121 ASN C O 1
ATOM 14568 N N . TYR C 1 119 ? 155.021 165.848 227.075 1.00 11.75 122 TYR C N 1
ATOM 14569 C CA . TYR C 1 119 ? 153.920 165.176 227.746 1.00 11.75 122 TYR C CA 1
ATOM 14570 C C . TYR C 1 119 ? 154.385 163.974 228.551 1.00 11.75 122 TYR C C 1
ATOM 14571 O O . TYR C 1 119 ? 153.552 163.186 229.006 1.00 11.75 122 TYR C O 1
ATOM 14589 N N . ALA C 1 120 ? 155.697 163.824 228.744 1.00 12.56 123 ALA C N 1
ATOM 14590 C CA . ALA C 1 120 ? 156.218 162.655 229.442 1.00 12.56 123 ALA C CA 1
ATOM 14591 C C . ALA C 1 120 ? 155.615 162.512 230.832 1.00 12.56 123 ALA C C 1
ATOM 14592 O O . ALA C 1 120 ? 155.478 161.391 231.334 1.00 12.56 123 ALA C O 1
ATOM 14599 N N . LYS C 1 121 ? 155.244 163.623 231.463 1.00 13.21 124 LYS C N 1
ATOM 14600 C CA . LYS C 1 121 ? 154.693 163.579 232.810 1.00 13.21 124 LYS C CA 1
ATOM 14601 C C . LYS C 1 121 ? 153.223 163.186 232.844 1.00 13.21 124 LYS C C 1
ATOM 14602 O O . LYS C 1 121 ? 152.682 162.973 233.934 1.00 13.21 124 LYS C O 1
ATOM 14621 N N . SER C 1 122 ? 152.569 163.075 231.691 1.00 12.31 125 SER C N 1
ATOM 14622 C CA . SER C 1 122 ? 151.160 162.721 231.671 1.00 12.31 125 SER C CA 1
ATOM 14623 C C . SER C 1 122 ? 150.987 161.243 231.986 1.00 12.31 125 SER C C 1
ATOM 14624 O O . SER C 1 122 ? 151.750 160.397 231.513 1.00 12.31 125 SER C O 1
ATOM 14632 N N . LYS C 1 123 ? 149.972 160.932 232.793 1.00 12.59 126 LYS C N 1
ATOM 14633 C CA . LYS C 1 123 ? 149.675 159.538 233.091 1.00 12.59 126 LYS C CA 1
ATOM 14634 C C . LYS C 1 123 ? 149.282 158.766 231.840 1.00 12.59 126 LYS C C 1
ATOM 14635 O O . LYS C 1 123 ? 149.369 157.534 231.829 1.00 12.59 126 LYS C O 1
ATOM 14654 N N . LEU C 1 124 ? 148.855 159.465 230.791 1.00 11.17 127 LEU C N 1
ATOM 14655 C CA . LEU C 1 124 ? 148.470 158.853 229.529 1.00 11.17 127 LEU C CA 1
ATOM 14656 C C . LEU C 1 124 ? 149.599 158.836 228.511 1.00 11.17 127 LEU C C 1
ATOM 14657 O O . LEU C 1 124 ? 149.404 158.339 227.398 1.00 11.17 127 LEU C O 1
ATOM 14673 N N . TYR C 1 125 ? 150.772 159.363 228.864 1.00 11.24 128 TYR C N 1
ATOM 14674 C CA . TYR C 1 125 ? 151.848 159.498 227.890 1.00 11.24 128 TYR C CA 1
ATOM 14675 C C . TYR C 1 125 ? 152.272 158.144 227.341 1.00 11.24 128 TYR C C 1
ATOM 14676 O O . TYR C 1 125 ? 152.416 157.971 226.125 1.00 11.24 128 TYR C O 1
ATOM 14694 N N . ASP C 1 126 ? 152.480 157.169 228.225 1.00 11.13 129 ASP C N 1
ATOM 14695 C CA . ASP C 1 126 ? 152.923 155.856 227.777 1.00 11.13 129 ASP C CA 1
ATOM 14696 C C . ASP C 1 126 ? 151.928 155.270 226.786 1.00 11.13 129 ASP C C 1
ATOM 14697 O O . ASP C 1 126 ? 152.312 154.745 225.736 1.00 11.13 129 ASP C O 1
ATOM 14706 N N . GLU C 1 127 ? 150.637 155.381 227.096 1.00 10.25 130 GLU C N 1
ATOM 14707 C CA . GLU C 1 127 ? 149.613 154.891 226.182 1.00 10.25 130 GLU C CA 1
ATOM 14708 C C . GLU C 1 127 ? 149.642 155.660 224.868 1.00 10.25 130 GLU C C 1
ATOM 14709 O O . GLU C 1 127 ? 149.484 155.073 223.791 1.00 10.25 130 GLU C O 1
ATOM 14721 N N . ALA C 1 128 ? 149.841 156.976 224.937 1.00 9.48 131 ALA C N 1
ATOM 14722 C CA . ALA C 1 128 ? 149.953 157.769 223.720 1.00 9.48 131 ALA C CA 1
ATOM 14723 C C . ALA C 1 128 ? 151.129 157.303 222.876 1.00 9.48 131 ALA C C 1
ATOM 14724 O O . ALA C 1 128 ? 151.026 157.208 221.648 1.00 9.48 131 ALA C O 1
ATOM 14731 N N . VAL C 1 129 ? 152.256 157.006 223.522 1.00 9.69 132 VAL C N 1
ATOM 14732 C CA . VAL C 1 129 ? 153.424 156.510 222.801 1.00 9.69 132 VAL C CA 1
ATOM 14733 C C . VAL C 1 129 ? 153.115 155.168 222.151 1.00 9.69 132 VAL C C 1
ATOM 14734 O O . VAL C 1 129 ? 153.446 154.932 220.984 1.00 9.69 132 VAL C O 1
ATOM 14747 N N . ARG C 1 130 ? 152.472 154.266 222.896 1.00 9.96 133 ARG C N 1
ATOM 14748 C CA . ARG C 1 130 ? 152.136 152.960 222.339 1.00 9.96 133 ARG C CA 1
ATOM 14749 C C . ARG C 1 130 ? 151.204 153.097 221.145 1.00 9.96 133 ARG C C 1
ATOM 14750 O O . ARG C 1 130 ? 151.317 152.347 220.169 1.00 9.96 133 A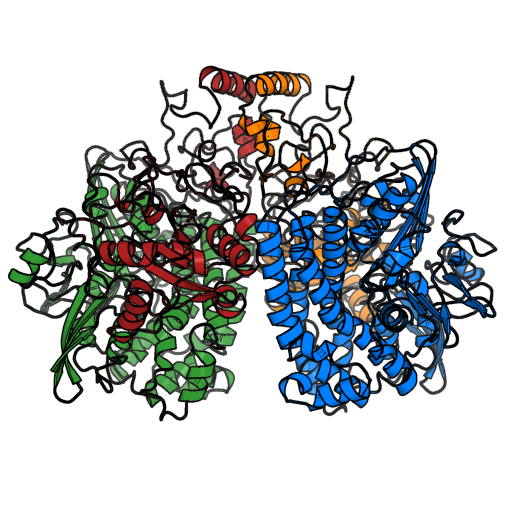RG C O 1
ATOM 14771 N N . ARG C 1 131 ? 150.272 154.045 221.210 1.00 8.91 134 ARG C N 1
ATOM 14772 C CA . ARG C 1 131 ? 149.260 154.182 220.172 1.00 8.91 134 ARG C CA 1
ATOM 14773 C C . ARG C 1 131 ? 149.775 154.975 218.980 1.00 8.91 134 ARG C C 1
ATOM 14774 O O . ARG C 1 131 ? 149.622 154.553 217.829 1.00 8.91 134 ARG C O 1
ATOM 14795 N N . PHE C 1 132 ? 150.371 156.134 219.241 1.00 8.29 135 PHE C N 1
ATOM 14796 C CA . PHE C 1 132 ? 150.619 157.138 218.218 1.00 8.29 135 PHE C CA 1
ATOM 14797 C C . PHE C 1 132 ? 152.087 157.278 217.851 1.00 8.29 135 PHE C C 1
ATOM 14798 O O . PHE C 1 132 ? 152.437 158.188 217.095 1.00 8.29 135 PHE C O 1
ATOM 14815 N N . ALA C 1 133 ? 152.952 156.409 218.354 1.00 8.59 136 ALA C N 1
ATOM 14816 C CA . ALA C 1 133 ? 154.350 156.495 217.979 1.00 8.59 136 ALA C CA 1
ATOM 14817 C C . ALA C 1 133 ? 154.483 156.306 216.470 1.00 8.59 136 ALA C C 1
ATOM 14818 O O . ALA C 1 133 ? 153.797 155.457 215.888 1.00 8.59 136 ALA C O 1
ATOM 14825 N N . PRO C 1 134 ? 155.340 157.076 215.806 1.00 8.80 137 PRO C N 1
ATOM 14826 C CA . PRO C 1 134 ? 155.437 156.972 214.346 1.00 8.80 137 PRO C CA 1
ATOM 14827 C C . PRO C 1 134 ? 155.866 155.581 213.906 1.00 8.80 137 PRO C C 1
ATOM 14828 O O . PRO C 1 134 ? 156.865 155.036 214.380 1.00 8.80 137 PRO C O 1
ATOM 14839 N N . TYR C 1 135 ? 155.078 155.006 213.001 1.00 9.25 138 TYR C N 1
ATOM 14840 C CA . TYR C 1 135 ? 155.409 153.775 212.293 1.00 9.25 138 TYR C CA 1
ATOM 14841 C C . TYR C 1 135 ? 155.300 152.526 213.157 1.00 9.25 138 TYR C C 1
ATOM 14842 O O . TYR C 1 135 ? 155.388 151.411 212.634 1.00 9.25 138 TYR C O 1
ATOM 14860 N N . VAL C 1 136 ? 155.104 152.682 214.464 1.00 8.83 139 VAL C N 1
ATOM 14861 C CA . VAL C 1 136 ? 155.021 151.529 215.355 1.00 8.83 139 VAL C CA 1
ATOM 14862 C C . VAL C 1 136 ? 153.826 151.670 216.287 1.00 8.83 139 VAL C C 1
ATOM 14863 O O . VAL C 1 136 ? 153.451 150.718 216.979 1.00 8.83 139 VAL C O 1
ATOM 14876 N N . GLY C 1 137 ? 153.225 152.855 216.317 1.00 8.17 140 GLY C N 1
ATOM 14877 C CA . GLY C 1 137 ? 152.073 153.082 217.159 1.00 8.17 140 GLY C CA 1
ATOM 14878 C C . GLY C 1 137 ? 150.968 152.089 216.874 1.00 8.17 140 GLY C C 1
ATOM 14879 O O . GLY C 1 137 ? 150.608 151.867 215.714 1.00 8.17 140 GLY C O 1
ATOM 14883 N N . THR C 1 138 ? 150.422 151.481 217.927 1.00 8.40 141 THR C N 1
ATOM 14884 C CA . THR C 1 138 ? 149.390 150.468 217.737 1.00 8.40 141 THR C CA 1
ATOM 14885 C C . THR C 1 138 ? 148.156 151.051 217.064 1.00 8.40 141 THR C C 1
ATOM 14886 O O . THR C 1 138 ? 147.423 150.329 216.379 1.00 8.40 141 THR C O 1
ATOM 14897 N N . SER C 1 139 ? 147.906 152.343 217.254 1.00 7.74 142 SER C N 1
ATOM 14898 C CA . SER C 1 139 ? 146.860 153.041 216.518 1.00 7.74 142 SER C CA 1
ATOM 14899 C C . SER C 1 139 ? 147.377 153.629 215.218 1.00 7.74 142 SER C C 1
ATOM 14900 O O . SER C 1 139 ? 146.624 153.735 214.244 1.00 7.74 142 SER C O 1
ATOM 14908 N N . TYR C 1 140 ? 148.654 154.006 215.193 1.00 7.83 143 TYR C N 1
ATOM 14909 C CA . TYR C 1 140 ? 149.251 154.572 213.992 1.00 7.83 143 TYR C CA 1
ATOM 14910 C C . TYR C 1 140 ? 149.186 153.590 212.830 1.00 7.83 143 TYR C C 1
ATOM 14911 O O . TYR C 1 140 ? 148.698 153.925 211.746 1.00 7.83 143 TYR C O 1
ATOM 14929 N N . GLN C 1 141 ? 149.670 152.368 213.043 1.00 8.16 144 GLN C N 1
ATOM 14930 C CA . GLN C 1 141 ? 149.759 151.413 211.940 1.00 8.16 144 GLN C CA 1
ATOM 14931 C C . GLN C 1 141 ? 148.406 151.128 211.308 1.00 8.16 144 GLN C C 1
ATOM 14932 O O . GLN C 1 141 ? 148.272 151.298 210.084 1.00 8.16 144 GLN C O 1
ATOM 14946 N N . PRO C 1 142 ? 147.377 150.711 212.050 1.00 7.23 145 PRO C N 1
ATOM 14947 C CA . PRO C 1 142 ? 146.095 150.427 211.387 1.00 7.23 145 PRO C CA 1
ATOM 14948 C C . PRO C 1 142 ? 145.417 151.664 210.837 1.00 7.23 145 PRO C C 1
ATOM 14949 O O . PRO C 1 142 ? 144.816 151.607 209.758 1.00 7.23 145 PRO C O 1
ATOM 14960 N N . GLY C 1 143 ? 145.489 152.786 211.551 1.00 6.64 146 GLY C N 1
ATOM 14961 C CA . GLY C 1 143 ? 144.851 153.994 211.060 1.00 6.64 146 GLY C CA 1
ATOM 14962 C C . GLY C 1 143 ? 145.436 154.455 209.741 1.00 6.64 146 GLY C C 1
ATOM 14963 O O . GLY C 1 143 ? 144.705 154.819 208.817 1.00 6.64 146 GLY C O 1
ATOM 14967 N N . VAL C 1 144 ? 146.764 154.440 209.634 1.00 6.42 147 VAL C N 1
ATOM 14968 C CA . VAL C 1 144 ? 147.416 154.828 208.390 1.00 6.42 147 VAL C CA 1
ATOM 14969 C C . VAL C 1 144 ? 147.173 153.781 207.314 1.00 6.42 147 VAL C C 1
ATOM 14970 O O . VAL C 1 144 ? 146.860 154.110 206.165 1.00 6.42 147 VAL C O 1
ATOM 14983 N N . VAL C 1 145 ? 147.309 152.504 207.669 1.00 6.77 148 VAL C N 1
ATOM 14984 C CA . VAL C 1 145 ? 147.142 151.439 206.687 1.00 6.77 148 VAL C CA 1
ATOM 14985 C C . VAL C 1 145 ? 145.720 151.437 206.147 1.00 6.77 148 VAL C C 1
ATOM 14986 O O . VAL C 1 145 ? 145.497 151.308 204.938 1.00 6.77 148 VAL C O 1
ATOM 14999 N N . LEU C 1 146 ? 144.736 151.583 207.031 1.00 6.03 149 LEU C N 1
ATOM 15000 C CA . LEU C 1 146 ? 143.343 151.557 206.615 1.00 6.03 149 LEU C CA 1
ATOM 15001 C C . LEU C 1 146 ? 142.907 152.849 205.942 1.00 6.03 149 LEU C C 1
ATOM 15002 O O . LEU C 1 146 ? 141.865 152.863 205.280 1.00 6.03 149 LEU C O 1
ATOM 15018 N N . SER C 1 147 ? 143.682 153.925 206.081 1.00 5.25 150 SER C N 1
ATOM 15019 C CA . SER C 1 147 ? 143.322 155.178 205.432 1.00 5.25 150 SER C CA 1
ATOM 15020 C C . SER C 1 147 ? 143.318 155.053 203.917 1.00 5.25 150 SER C C 1
ATOM 15021 O O . SER C 1 147 ? 142.752 155.913 203.236 1.00 5.25 150 SER C O 1
ATOM 15029 N N . ALA C 1 148 ? 143.949 154.014 203.374 1.00 5.21 151 ALA C N 1
ATOM 15030 C CA . ALA C 1 148 ? 143.931 153.791 201.938 1.00 5.21 151 ALA C CA 1
ATOM 15031 C C . ALA C 1 148 ? 142.602 153.236 201.452 1.00 5.21 151 ALA C C 1
ATOM 15032 O O . ALA C 1 148 ? 142.310 153.323 200.256 1.00 5.21 151 ALA C O 1
ATOM 15039 N N . LYS C 1 149 ? 141.793 152.671 202.347 1.00 5.38 152 LYS C N 1
ATOM 15040 C CA . LYS C 1 149 ? 140.557 152.025 201.913 1.00 5.38 152 LYS C CA 1
ATOM 15041 C C . LYS C 1 149 ? 139.575 153.004 201.291 1.00 5.38 152 LYS C C 1
ATOM 15042 O O . LYS C 1 149 ? 139.043 152.706 200.209 1.00 5.38 152 LYS C O 1
ATOM 15061 N N . PRO C 1 150 ? 139.275 154.154 201.897 1.00 4.60 153 PRO C N 1
ATOM 15062 C CA . PRO C 1 150 ? 138.294 155.051 201.270 1.00 4.60 153 PRO C CA 1
ATOM 15063 C C . PRO C 1 150 ? 138.683 155.466 199.866 1.00 4.60 153 PRO C C 1
ATOM 15064 O O . PRO C 1 150 ? 137.813 155.609 199.001 1.00 4.60 153 PRO C O 1
ATOM 15075 N N . VAL C 1 151 ? 139.979 155.657 199.608 1.00 5.10 154 VAL C N 1
ATOM 15076 C CA . VAL C 1 151 ? 140.414 156.064 198.275 1.00 5.10 154 VAL C CA 1
ATOM 15077 C C . VAL C 1 151 ? 140.477 154.894 197.310 1.00 5.10 154 VAL C C 1
ATOM 15078 O O . VAL C 1 151 ? 140.637 155.109 196.103 1.00 5.10 154 VAL C O 1
ATOM 15091 N N . GLU C 1 152 ? 140.359 153.661 197.805 1.00 4.42 155 GLU C N 1
ATOM 15092 C CA . GLU C 1 152 ? 140.061 152.547 196.915 1.00 4.42 155 GLU C CA 1
ATOM 15093 C C . GLU C 1 152 ? 138.688 152.726 196.288 1.00 4.42 155 GLU C C 1
ATOM 15094 O O . GLU C 1 152 ? 138.493 152.446 195.101 1.00 4.42 155 GLU C O 1
ATOM 15106 N N . VAL C 1 153 ? 137.721 153.195 197.077 1.00 4.41 156 VAL C N 1
ATOM 15107 C CA . VAL C 1 153 ? 136.411 153.526 196.529 1.00 4.41 156 VAL C CA 1
ATOM 15108 C C . VAL C 1 153 ? 136.545 154.630 195.494 1.00 4.41 156 VAL C C 1
ATOM 15109 O O . VAL C 1 153 ? 135.940 154.576 194.417 1.00 4.41 156 VAL C O 1
ATOM 15122 N N . TYR C 1 154 ? 137.337 155.651 195.809 1.00 4.58 157 TYR C N 1
ATOM 15123 C CA . TYR C 1 154 ? 137.635 156.697 194.843 1.00 4.58 157 TYR C CA 1
ATOM 15124 C C . TYR C 1 154 ? 138.190 156.100 193.560 1.00 4.58 157 TYR C C 1
ATOM 15125 O O . TYR C 1 154 ? 137.766 156.454 192.455 1.00 4.58 157 TYR C O 1
ATOM 15143 N N . ALA C 1 155 ? 139.138 155.174 193.694 1.00 3.66 158 ALA C N 1
ATOM 15144 C CA . ALA C 1 155 ? 139.742 154.553 192.524 1.00 3.66 158 ALA C CA 1
ATOM 15145 C C . ALA C 1 155 ? 138.739 153.704 191.759 1.00 3.66 158 ALA C C 1
ATOM 15146 O O . ALA C 1 155 ? 138.840 153.581 190.535 1.00 3.66 158 ALA C O 1
ATOM 15153 N N . ILE C 1 156 ? 137.773 153.108 192.458 1.00 4.40 159 ILE C N 1
ATOM 15154 C CA . ILE C 1 156 ? 136.767 152.299 191.781 1.00 4.40 159 ILE C CA 1
ATOM 15155 C C . ILE C 1 156 ? 136.017 153.145 190.765 1.00 4.40 159 ILE C C 1
ATOM 15156 O O . ILE C 1 156 ? 135.740 152.702 189.644 1.00 4.40 159 ILE C O 1
ATOM 15172 N N . PHE C 1 157 ? 135.675 154.371 191.143 1.00 4.28 160 PHE C N 1
ATOM 15173 C CA . PHE C 1 157 ? 134.946 155.274 190.267 1.00 4.28 160 PHE C CA 1
ATOM 15174 C C . PHE C 1 157 ? 135.861 156.166 189.448 1.00 4.28 160 PHE C C 1
ATOM 15175 O O . PHE C 1 157 ? 135.508 156.535 188.323 1.00 4.28 160 PHE C O 1
ATOM 15192 N N . GLY C 1 158 ? 137.024 156.520 189.981 1.00 3.44 161 GLY C N 1
ATOM 15193 C CA . GLY C 1 158 ? 137.950 157.398 189.307 1.00 3.44 161 GLY C CA 1
ATOM 15194 C C . GLY C 1 158 ? 139.123 156.716 188.653 1.00 3.44 161 GLY C C 1
ATOM 15195 O O . GLY C 1 158 ? 139.932 157.390 188.010 1.00 3.44 161 GLY C O 1
ATOM 15199 N N . GLY C 1 159 ? 139.245 155.403 188.795 1.00 3.05 162 GLY C N 1
ATOM 15200 C CA . GLY C 1 159 ? 140.326 154.637 188.211 1.00 3.05 162 GLY C CA 1
ATOM 15201 C C . GLY C 1 159 ? 141.534 154.554 189.106 1.00 3.05 162 GLY C C 1
ATOM 15202 O O . GLY C 1 159 ? 142.219 153.531 189.141 1.00 3.05 162 GLY C O 1
ATOM 15206 N N . GLN C 1 160 ? 141.814 155.627 189.834 1.00 3.93 163 GLN C N 1
ATOM 15207 C CA . GLN C 1 160 ? 142.966 155.641 190.715 1.00 3.93 163 GLN C CA 1
ATOM 15208 C C . GLN C 1 160 ? 142.834 156.790 191.695 1.00 3.93 163 GLN C C 1
ATOM 15209 O O . GLN C 1 160 ? 142.039 157.712 191.504 1.00 3.93 163 GLN C O 1
ATOM 15223 N N . TRP C 1 161 ? 143.646 156.722 192.743 1.00 6.06 164 TRP C N 1
ATOM 15224 C CA . TRP C 1 161 ? 143.788 157.805 193.643 1.00 6.06 164 TRP C CA 1
ATOM 15225 C C . TRP C 1 161 ? 145.184 157.699 194.238 1.00 6.06 164 TRP C C 1
ATOM 15226 O O . TRP C 1 161 ? 145.584 156.600 194.648 1.00 6.06 164 TRP C O 1
ATOM 15247 N N . PRO C 1 162 ? 145.946 158.796 194.292 1.00 5.00 165 PRO C N 1
ATOM 15248 C CA . PRO C 1 162 ? 145.611 160.106 193.730 1.00 5.00 165 PRO C CA 1
ATOM 15249 C C . PRO C 1 162 ? 145.787 160.152 192.222 1.00 5.00 165 PRO C C 1
ATOM 15250 O O . PRO C 1 162 ? 146.351 159.233 191.637 1.00 5.00 165 PRO C O 1
ATOM 15278 N N . SER C 1 164 ? 143.415 161.085 189.589 1.00 3.24 167 SER C N 1
ATOM 15279 C CA . SER C 1 164 ? 142.344 160.919 188.631 1.00 3.24 167 SER C CA 1
ATOM 15280 C C . SER C 1 164 ? 141.865 162.292 188.195 1.00 3.24 167 SER C C 1
ATOM 15281 O O . SER C 1 164 ? 142.001 163.268 188.926 1.00 3.24 167 SER C O 1
ATOM 15289 N N . SER C 1 165 ? 141.322 162.356 186.984 1.00 3.40 168 SER C N 1
ATOM 15290 C CA . SER C 1 165 ? 140.671 163.550 186.465 1.00 3.40 168 SER C CA 1
ATOM 15291 C C . SER C 1 165 ? 139.275 163.199 185.975 1.00 3.40 168 SER C C 1
ATOM 15292 O O . SER C 1 165 ? 138.729 163.862 185.091 1.00 3.40 168 SER C O 1
ATOM 15300 N N . PHE C 1 166 ? 138.689 162.156 186.559 1.00 3.58 169 PHE C N 1
ATOM 15301 C CA . PHE C 1 166 ? 137.484 161.546 186.023 1.00 3.58 169 PHE C CA 1
ATOM 15302 C C . PHE C 1 166 ? 136.241 162.392 186.234 1.00 3.58 169 PHE C C 1
ATOM 15303 O O . PHE C 1 166 ? 135.185 162.046 185.696 1.00 3.58 169 PHE C O 1
ATOM 15320 N N . MET C 1 167 ? 136.326 163.467 187.006 1.00 4.09 170 MET C N 1
ATOM 15321 C CA . MET C 1 167 ? 135.206 164.382 187.161 1.00 4.09 170 MET C CA 1
ATOM 15322 C C . MET C 1 167 ? 135.342 165.436 186.078 1.00 4.09 170 MET C C 1
ATOM 15323 O O . MET C 1 167 ? 136.274 166.246 186.099 1.00 4.09 170 MET C O 1
ATOM 15337 N N . VAL C 1 168 ? 134.420 165.416 185.132 1.00 4.09 171 VAL C N 1
ATOM 15338 C CA . VAL C 1 168 ? 134.496 166.273 183.956 1.00 4.09 171 VAL C CA 1
ATOM 15339 C C . VAL C 1 168 ? 133.214 167.083 183.901 1.00 4.09 171 VAL C C 1
ATOM 15340 O O . VAL C 1 168 ? 132.192 166.701 184.496 1.00 4.09 171 VAL C O 1
ATOM 15353 N N . PRO C 1 169 ? 133.227 168.211 183.202 1.00 5.01 172 PRO C N 1
ATOM 15354 C CA . PRO C 1 169 ? 131.971 168.922 182.966 1.00 5.01 172 PRO C CA 1
ATOM 15355 C C . PRO C 1 169 ? 130.955 167.973 182.354 1.00 5.01 172 PRO C C 1
ATOM 15356 O O . PRO C 1 169 ? 131.253 167.240 181.409 1.00 5.01 172 PRO C O 1
ATOM 15367 N N . GLY C 1 170 ? 129.751 167.974 182.913 1.00 5.00 173 GLY C N 1
ATOM 15368 C CA . GLY C 1 170 ? 128.710 167.074 182.482 1.00 5.00 173 GLY C CA 1
ATOM 15369 C C . GLY C 1 170 ? 128.571 165.818 183.311 1.00 5.00 173 GLY C C 1
ATOM 15370 O O . GLY C 1 170 ? 127.586 165.092 183.142 1.00 5.00 173 GLY C O 1
ATOM 15374 N N . GLY C 1 171 ? 129.519 165.536 184.197 1.00 4.39 174 GLY C N 1
ATOM 15375 C CA . GLY C 1 171 ? 129.387 164.411 185.095 1.00 4.39 174 GLY C CA 1
ATOM 15376 C C . GLY C 1 171 ? 130.715 163.805 185.481 1.00 4.39 174 GLY C C 1
ATOM 15377 O O . GLY C 1 171 ? 131.610 164.492 185.980 1.00 4.39 174 GLY C O 1
ATOM 15381 N N . VAL C 1 172 ? 130.837 162.503 185.266 1.00 4.07 175 VAL C N 1
ATOM 15382 C CA . VAL C 1 172 ? 132.070 161.776 185.506 1.00 4.07 175 VAL C CA 1
ATOM 15383 C C . VAL C 1 172 ? 132.364 160.933 184.277 1.00 4.07 175 VAL C C 1
ATOM 15384 O O . VAL C 1 172 ? 131.461 160.565 183.522 1.00 4.07 175 VAL C O 1
ATOM 15397 N N . MET C 1 173 ? 133.646 160.638 184.073 1.00 3.68 176 MET C N 1
ATOM 15398 C CA . MET C 1 173 ? 134.022 159.793 182.949 1.00 3.68 176 MET C CA 1
ATOM 15399 C C . MET C 1 173 ? 133.558 158.364 183.149 1.00 3.68 176 MET C C 1
ATOM 15400 O O . MET C 1 173 ? 133.291 157.655 182.173 1.00 3.68 176 MET C O 1
ATOM 15414 N N . SER C 1 174 ? 133.456 157.930 184.395 1.00 4.24 177 SER C N 1
ATOM 15415 C CA . SER C 1 174 ? 133.284 156.525 184.693 1.00 4.24 177 SER C CA 1
ATOM 15416 C C . SER C 1 174 ? 131.826 156.106 184.591 1.00 4.24 177 SER C C 1
ATOM 15417 O O . SER C 1 174 ? 130.900 156.917 184.665 1.00 4.24 177 SER C O 1
ATOM 15425 N N . ALA C 1 175 ? 131.643 154.802 184.424 1.00 4.59 178 ALA C N 1
ATOM 15426 C CA . ALA C 1 175 ? 130.332 154.171 184.331 1.00 4.59 178 ALA C CA 1
ATOM 15427 C C . ALA C 1 175 ? 130.324 153.046 185.351 1.00 4.59 178 ALA C C 1
ATOM 15428 O O . ALA C 1 175 ? 130.507 151.873 185.003 1.00 4.59 178 ALA C O 1
ATOM 15435 N N . PRO C 1 176 ? 130.131 153.371 186.624 1.00 4.75 179 PRO C N 1
ATOM 15436 C CA . PRO C 1 176 ? 130.208 152.345 187.663 1.00 4.75 179 PRO C CA 1
ATOM 15437 C C . PRO C 1 176 ? 129.271 151.186 187.373 1.00 4.75 179 PRO C C 1
ATOM 15438 O O . PRO C 1 176 ? 128.144 151.368 186.909 1.00 4.75 179 PRO C O 1
ATOM 15449 N N . THR C 1 177 ? 129.764 149.986 187.632 1.00 5.30 180 THR C N 1
ATOM 15450 C CA . THR C 1 177 ? 128.986 148.771 187.514 1.00 5.30 180 THR C CA 1
ATOM 15451 C C . THR C 1 177 ? 128.464 148.383 188.890 1.00 5.30 180 THR C C 1
ATOM 15452 O O . THR C 1 177 ? 128.758 149.021 189.902 1.00 5.30 180 THR C O 1
ATOM 15463 N N . LEU C 1 178 ? 127.675 147.314 188.924 1.00 6.12 181 LEU C N 1
ATOM 15464 C CA . LEU C 1 178 ? 127.146 146.845 190.194 1.00 6.12 181 LEU C CA 1
ATOM 15465 C C . LEU C 1 178 ? 128.269 146.442 191.138 1.00 6.12 181 LEU C C 1
ATOM 15466 O O . LEU C 1 178 ? 128.252 146.793 192.323 1.00 6.12 181 LEU C O 1
ATOM 15482 N N . SER C 1 179 ? 129.257 145.704 190.629 1.00 5.56 182 SER C N 1
ATOM 15483 C CA . SER C 1 179 ? 130.358 145.260 191.474 1.00 5.56 182 SER C CA 1
ATOM 15484 C C . SER C 1 179 ? 131.160 146.439 192.001 1.00 5.56 182 SER C C 1
ATOM 15485 O O . SER C 1 179 ? 131.728 146.365 193.096 1.00 5.56 182 SER C O 1
ATOM 15493 N N . ASP C 1 180 ? 131.225 147.528 191.236 1.00 5.28 183 ASP C N 1
ATOM 15494 C CA . ASP C 1 180 ? 131.906 148.724 191.713 1.00 5.28 183 ASP C CA 1
ATOM 15495 C C . ASP C 1 180 ? 131.225 149.269 192.960 1.00 5.28 183 ASP C C 1
ATOM 15496 O O . ASP C 1 180 ? 131.883 149.600 193.952 1.00 5.28 183 ASP C O 1
ATOM 15505 N N . VAL C 1 181 ? 129.898 149.367 192.921 1.00 5.33 184 VAL C N 1
ATOM 15506 C CA . VAL C 1 181 ? 129.159 149.937 194.040 1.00 5.33 184 VAL C CA 1
ATOM 15507 C C . VAL C 1 181 ? 129.174 148.988 195.230 1.00 5.33 184 VAL C C 1
ATOM 15508 O O . VAL C 1 181 ? 129.393 149.403 196.373 1.00 5.33 184 VAL C O 1
ATOM 15521 N N . THR C 1 182 ? 128.929 147.702 194.982 1.00 5.52 185 THR C N 1
ATOM 15522 C CA . THR C 1 182 ? 128.939 146.737 196.074 1.00 5.52 185 THR C CA 1
ATOM 15523 C C . THR C 1 182 ? 130.314 146.662 196.715 1.00 5.52 185 THR C C 1
ATOM 15524 O O . THR C 1 182 ? 130.436 146.626 197.945 1.00 5.52 185 THR C O 1
ATOM 15535 N N . ARG C 1 183 ? 131.365 146.645 195.897 1.00 5.23 186 ARG C N 1
ATOM 15536 C CA . ARG C 1 183 ? 132.714 146.641 196.444 1.00 5.23 186 ARG C CA 1
ATOM 15537 C C . ARG C 1 183 ? 132.990 147.925 197.211 1.00 5.23 186 ARG C C 1
ATOM 15538 O O . ARG C 1 183 ? 133.601 147.899 198.284 1.00 5.23 186 ARG C O 1
ATOM 15559 N N . ALA C 1 184 ? 132.545 149.059 196.672 1.00 4.80 187 ALA C N 1
ATOM 15560 C CA . ALA C 1 184 ? 132.738 150.326 197.363 1.00 4.80 187 ALA C CA 1
ATOM 15561 C C . ALA C 1 184 ? 132.050 150.313 198.717 1.00 4.80 187 ALA C C 1
ATOM 15562 O O . ALA C 1 184 ? 132.618 150.761 199.720 1.00 4.80 187 ALA C O 1
ATOM 15569 N N . ILE C 1 185 ? 130.825 149.797 198.765 1.00 5.65 188 ILE C N 1
ATOM 15570 C CA . ILE C 1 185 ? 130.121 149.663 200.034 1.00 5.65 188 ILE C CA 1
ATOM 15571 C C . ILE C 1 185 ? 130.902 148.749 200.966 1.00 5.65 188 ILE C C 1
ATOM 15572 O O . ILE C 1 185 ? 131.109 149.058 202.144 1.00 5.65 188 ILE C O 1
ATOM 15588 N N . ALA C 1 186 ? 131.364 147.615 200.441 1.00 5.82 189 ALA C N 1
ATOM 15589 C CA . ALA C 1 186 ? 132.101 146.665 201.263 1.00 5.82 189 ALA C CA 1
ATOM 15590 C C . ALA C 1 186 ? 133.387 147.279 201.794 1.00 5.82 189 ALA C C 1
ATOM 15591 O O . ALA C 1 186 ? 133.744 147.081 202.961 1.00 5.82 189 ALA C O 1
ATOM 15598 N N . ILE C 1 187 ? 134.102 148.022 200.950 1.00 5.38 190 ILE C N 1
ATOM 15599 C CA . ILE C 1 187 ? 135.321 148.687 201.398 1.00 5.38 190 ILE C CA 1
ATOM 15600 C C . ILE C 1 187 ? 134.990 149.708 202.473 1.00 5.38 190 ILE C C 1
ATOM 15601 O O . ILE C 1 187 ? 135.649 149.784 203.516 1.00 5.38 190 ILE C O 1
ATOM 15617 N N . LEU C 1 188 ? 133.964 150.517 202.222 1.00 5.53 191 LEU C N 1
ATOM 15618 C CA . LEU C 1 188 ? 133.568 151.541 203.177 1.00 5.53 191 LEU C CA 1
ATOM 15619 C C . LEU C 1 188 ? 133.123 150.916 204.491 1.00 5.53 191 LEU C C 1
ATOM 15620 O O . LEU C 1 188 ? 133.512 151.368 205.573 1.00 5.53 191 LEU C O 1
ATOM 15636 N N . GLU C 1 189 ? 132.304 149.869 204.412 1.00 6.31 192 GLU C N 1
ATOM 15637 C CA . GLU C 1 189 ? 131.834 149.210 205.624 1.00 6.31 192 GLU C CA 1
ATOM 15638 C C . GLU C 1 189 ? 132.994 148.596 206.389 1.00 6.31 192 GLU C C 1
ATOM 15639 O O . GLU C 1 189 ? 133.059 148.688 207.620 1.00 6.31 192 GLU C O 1
ATOM 15651 N N . HIS C 1 190 ? 133.916 147.956 205.673 1.00 6.40 193 HIS C N 1
ATOM 15652 C CA . HIS C 1 190 ? 135.078 147.364 206.321 1.00 6.40 193 HIS C CA 1
ATOM 15653 C C . HIS C 1 190 ? 135.927 148.435 206.985 1.00 6.40 193 HIS C C 1
ATOM 15654 O O . HIS C 1 190 ? 136.369 148.280 208.129 1.00 6.40 193 HIS C O 1
ATOM 15668 N N . TRP C 1 191 ? 136.166 149.533 206.273 1.00 5.96 194 TRP C N 1
ATOM 15669 C CA . TRP C 1 191 ? 136.960 150.615 206.833 1.00 5.96 194 TRP C CA 1
ATOM 15670 C C . TRP C 1 191 ? 136.264 151.231 208.035 1.00 5.96 194 TRP C C 1
ATOM 15671 O O . TRP C 1 191 ? 136.896 151.495 209.064 1.00 5.96 194 TRP C O 1
ATOM 15692 N N . ASN C 1 192 ? 134.957 151.458 207.925 1.00 6.78 195 ASN C N 1
ATOM 15693 C CA . ASN C 1 192 ? 134.216 152.030 209.039 1.00 6.78 195 ASN C CA 1
ATOM 15694 C C . ASN C 1 192 ? 134.248 151.103 210.242 1.00 6.78 195 ASN C C 1
ATOM 15695 O O . ASN C 1 192 ? 134.466 151.545 211.375 1.00 6.78 195 ASN C O 1
ATOM 15706 N N . ASP C 1 193 ? 134.032 149.809 210.013 1.00 8.33 196 ASP C N 1
ATOM 15707 C CA . ASP C 1 193 ? 134.040 148.854 211.112 1.00 8.33 196 ASP C CA 1
ATOM 15708 C C . ASP C 1 193 ? 135.434 148.730 211.708 1.00 8.33 196 ASP C C 1
ATOM 15709 O O . ASP C 1 193 ? 135.610 148.795 212.929 1.00 8.33 196 ASP C O 1
ATOM 15718 N N . ASN C 1 194 ? 136.443 148.563 210.853 1.00 7.33 197 ASN C N 1
ATOM 15719 C CA . ASN C 1 194 ? 137.770 148.207 211.336 1.00 7.33 197 ASN C CA 1
ATOM 15720 C C . ASN C 1 194 ? 138.482 149.394 211.967 1.00 7.33 197 ASN C C 1
ATOM 15721 O O . ASN C 1 194 ? 139.123 149.250 213.014 1.00 7.33 197 ASN C O 1
ATOM 15732 N N . TRP C 1 195 ? 138.406 150.569 211.345 1.00 6.69 198 TRP C N 1
ATOM 15733 C CA . TRP C 1 195 ? 139.067 151.743 211.900 1.00 6.69 198 TRP C CA 1
ATOM 15734 C C . TRP C 1 195 ? 138.097 152.676 212.616 1.00 6.69 198 TRP C C 1
ATOM 15735 O O . TRP C 1 195 ? 138.252 152.941 213.811 1.00 6.69 198 TRP C O 1
ATOM 15756 N N . LEU C 1 196 ? 137.096 153.184 211.900 1.00 6.81 199 LEU C N 1
ATOM 15757 C CA . LEU C 1 196 ? 136.304 154.284 212.435 1.00 6.81 199 LEU C CA 1
ATOM 15758 C C . LEU C 1 196 ? 135.561 153.875 213.697 1.00 6.81 199 LEU C C 1
ATOM 15759 O O . LEU C 1 196 ? 135.538 154.620 214.682 1.00 6.81 199 LEU C O 1
ATOM 15775 N N . GLU C 1 197 ? 134.954 152.694 213.689 1.00 8.18 200 GLU C N 1
ATOM 15776 C CA . GLU C 1 197 ? 134.143 152.256 214.816 1.00 8.18 200 GLU C CA 1
ATOM 15777 C C . GLU C 1 197 ? 134.968 151.502 215.853 1.00 8.18 200 GLU C C 1
ATOM 15778 O O . GLU C 1 197 ? 134.906 151.815 217.044 1.00 8.18 200 GLU C O 1
ATOM 15790 N N . LYS C 1 198 ? 135.744 150.510 215.417 1.00 8.80 201 LYS C N 1
ATOM 15791 C CA . LYS C 1 198 ? 136.499 149.704 216.369 1.00 8.80 201 LYS C CA 1
ATOM 15792 C C . LYS C 1 198 ? 137.671 150.479 216.955 1.00 8.80 201 LYS C C 1
ATOM 15793 O O . LYS C 1 198 ? 137.916 150.421 218.165 1.00 8.80 201 LYS C O 1
ATOM 15812 N N . GLN C 1 199 ? 138.404 151.213 216.120 1.00 7.26 202 GLN C N 1
ATOM 15813 C CA . GLN C 1 199 ? 139.625 151.873 216.569 1.00 7.26 202 GLN C CA 1
ATOM 15814 C C . GLN C 1 199 ? 139.366 153.311 217.006 1.00 7.26 202 GLN C C 1
ATOM 15815 O O . GLN C 1 199 ? 139.689 153.690 218.136 1.00 7.26 202 GLN C O 1
ATOM 15829 N N . TRP C 1 200 ? 138.802 154.127 216.118 1.00 7.48 203 TRP C N 1
ATOM 15830 C CA . TRP C 1 200 ? 138.648 155.540 216.438 1.00 7.48 203 TRP C CA 1
ATOM 15831 C C . TRP C 1 200 ? 137.593 155.756 217.516 1.00 7.48 203 TRP C C 1
ATOM 15832 O O . TRP C 1 200 ? 137.835 156.457 218.504 1.00 7.48 203 TRP C O 1
ATOM 15853 N N . LEU C 1 201 ? 136.415 155.161 217.342 1.00 8.25 204 LEU C N 1
ATOM 15854 C CA . LEU C 1 201 ? 135.288 155.452 218.218 1.00 8.25 204 LEU C CA 1
ATOM 15855 C C . LEU C 1 201 ? 135.140 154.449 219.352 1.00 8.25 204 LEU C C 1
ATOM 15856 O O . LEU C 1 201 ? 134.761 154.828 220.464 1.00 8.25 204 LEU C O 1
ATOM 15872 N N . GLY C 1 202 ? 135.429 153.177 219.099 1.00 9.33 205 GLY C N 1
ATOM 15873 C CA . GLY C 1 202 ? 135.049 152.154 220.048 1.00 9.33 205 GLY C CA 1
ATOM 15874 C C . GLY C 1 202 ? 133.555 151.988 220.166 1.00 9.33 205 GLY C C 1
ATOM 15875 O O . GLY C 1 202 ? 133.073 151.428 221.153 1.00 9.33 205 GLY C O 1
ATOM 15879 N N . CYS C 1 203 ? 132.808 152.474 219.182 1.00 9.90 206 CYS C N 1
ATOM 15880 C CA . CYS C 1 203 ? 131.356 152.405 219.172 1.00 9.90 206 CYS C CA 1
ATOM 15881 C C . CYS C 1 203 ? 130.891 152.675 217.747 1.00 9.90 206 CYS C C 1
ATOM 15882 O O . CYS C 1 203 ? 131.690 152.993 216.862 1.00 9.90 206 CYS C O 1
ATOM 15890 N N . SER C 1 204 ? 129.588 152.549 217.533 1.00 9.59 207 SER C N 1
ATOM 15891 C CA . SER C 1 204 ? 129.027 152.776 216.213 1.00 9.59 207 SER C CA 1
ATOM 15892 C C . SER C 1 204 ? 129.118 154.249 215.836 1.00 9.59 207 SER C C 1
ATOM 15893 O O . SER C 1 204 ? 129.176 155.134 216.693 1.00 9.59 207 SER C O 1
ATOM 15901 N N . VAL C 1 205 ? 129.128 154.506 214.528 1.00 8.09 208 VAL C N 1
ATOM 15902 C CA . VAL C 1 205 ? 129.078 155.883 214.051 1.00 8.09 208 VAL C CA 1
ATOM 15903 C C . VAL C 1 205 ? 127.797 156.552 214.526 1.00 8.09 208 VAL C C 1
ATOM 15904 O O . VAL C 1 205 ? 127.784 157.743 214.856 1.00 8.09 208 VAL C O 1
ATOM 15917 N N . ASP C 1 206 ? 126.700 155.795 214.570 1.00 9.91 209 ASP C N 1
ATOM 15918 C CA . ASP C 1 206 ? 125.439 156.347 215.048 1.00 9.91 209 ASP C CA 1
ATOM 15919 C C . ASP C 1 206 ? 125.564 156.829 216.486 1.00 9.91 209 ASP C C 1
ATOM 15920 O O . ASP C 1 206 ? 125.063 157.904 216.834 1.00 9.91 209 ASP C O 1
ATOM 15929 N N . ARG C 1 207 ? 126.232 156.048 217.338 1.00 10.31 210 ARG C N 1
ATOM 15930 C CA . ARG C 1 207 ? 126.375 156.442 218.733 1.00 10.31 210 ARG C CA 1
ATOM 15931 C C . ARG C 1 207 ? 127.150 157.745 218.853 1.00 10.31 210 ARG C C 1
ATOM 15932 O O . ARG C 1 207 ? 126.777 158.630 219.632 1.00 10.31 210 ARG C O 1
ATOM 15953 N N . TRP C 1 208 ? 128.234 157.880 218.093 1.00 9.18 211 TRP C N 1
ATOM 15954 C CA . TRP C 1 208 ? 129.016 159.107 218.151 1.00 9.18 211 TRP C CA 1
ATOM 15955 C C . TRP C 1 208 ? 128.197 160.293 217.674 1.00 9.18 211 TRP C C 1
ATOM 15956 O O . TRP C 1 208 ? 128.253 161.379 218.264 1.00 9.18 211 TRP C O 1
ATOM 15977 N N . LEU C 1 209 ? 127.438 160.106 216.600 1.00 8.78 212 LEU C N 1
ATOM 15978 C CA . LEU C 1 209 ? 126.628 161.183 216.064 1.00 8.78 212 LEU C CA 1
ATOM 15979 C C . LEU C 1 209 ? 125.459 161.540 216.973 1.00 8.78 212 LEU C C 1
ATOM 15980 O O . LEU C 1 209 ? 124.826 162.575 216.747 1.00 8.78 212 LEU C O 1
ATOM 15996 N N . GLU C 1 210 ? 125.165 160.738 218.001 1.00 11.42 213 GLU C N 1
ATOM 15997 C CA . GLU C 1 210 ? 124.160 161.176 218.959 1.00 11.42 213 GLU C CA 1
ATOM 15998 C C . GLU C 1 210 ? 124.702 162.296 219.842 1.00 11.42 213 GLU C C 1
ATOM 15999 O O . GLU C 1 210 ? 123.930 162.931 220.563 1.00 11.42 213 GLU C O 1
ATOM 16011 N N . ASN C 1 211 ? 126.010 162.554 219.797 1.00 10.75 214 ASN C N 1
ATOM 16012 C CA . ASN C 1 211 ? 126.610 163.621 220.584 1.00 10.75 214 ASN C CA 1
ATOM 16013 C C . ASN C 1 211 ? 126.238 164.961 219.966 1.00 10.75 214 ASN C C 1
ATOM 16014 O O . ASN C 1 211 ? 126.712 165.307 218.881 1.00 10.75 214 ASN C O 1
ATOM 16025 N N . LYS C 1 212 ? 125.380 165.709 220.656 1.00 11.42 215 LYS C N 1
ATOM 16026 C CA . LYS C 1 212 ? 124.939 167.020 220.211 1.00 11.42 215 LYS C CA 1
ATOM 16027 C C . LYS C 1 212 ? 125.492 168.145 221.066 1.00 11.42 215 LYS C C 1
ATOM 16028 O O . LYS C 1 212 ? 125.242 169.316 220.764 1.00 11.42 215 LYS C O 1
ATOM 16047 N N . THR C 1 213 ? 126.233 167.825 222.121 1.00 11.35 216 THR C N 1
ATOM 16048 C CA . THR C 1 213 ? 126.805 168.823 223.006 1.00 11.35 216 THR C CA 1
ATOM 16049 C C . THR C 1 213 ? 128.187 168.365 223.439 1.00 11.35 216 THR C C 1
ATOM 16050 O O . THR C 1 213 ? 128.540 167.190 223.327 1.00 11.35 216 THR C O 1
ATOM 16061 N N . TRP C 1 214 ? 128.970 169.318 223.941 1.00 10.88 217 TRP C N 1
ATOM 16062 C CA . TRP C 1 214 ? 130.278 168.973 224.480 1.00 10.88 217 TRP C CA 1
ATOM 16063 C C . TRP C 1 214 ? 130.145 168.002 225.645 1.00 10.88 217 TRP C C 1
ATOM 16064 O O . TRP C 1 214 ? 130.924 167.050 225.763 1.00 10.88 217 TRP C O 1
ATOM 16085 N N . ASN C 1 215 ? 129.163 168.229 226.519 1.00 11.84 218 ASN C N 1
ATOM 16086 C CA . ASN C 1 215 ? 128.934 167.308 227.625 1.00 11.84 218 ASN C CA 1
ATOM 16087 C C . ASN C 1 215 ? 128.603 165.911 227.117 1.00 11.84 218 ASN C C 1
ATOM 16088 O O . ASN C 1 215 ? 128.999 164.911 227.726 1.00 11.84 218 ASN C O 1
ATOM 16099 N N . ASP C 1 216 ? 127.873 165.821 226.003 1.00 11.31 219 ASP C N 1
ATOM 16100 C CA . ASP C 1 216 ? 127.611 164.517 225.405 1.00 11.31 219 ASP C CA 1
ATOM 16101 C C . ASP C 1 216 ? 128.911 163.843 224.996 1.00 11.31 219 ASP C C 1
ATOM 16102 O O . ASP C 1 216 ? 129.087 162.636 225.198 1.00 11.31 219 ASP C O 1
ATOM 16111 N N . VAL C 1 217 ? 129.836 164.609 224.416 1.00 10.52 220 VAL C N 1
ATOM 16112 C CA . VAL C 1 217 ? 131.133 164.055 224.043 1.00 10.52 220 VAL C CA 1
ATOM 16113 C C . VAL C 1 217 ? 131.868 163.563 225.281 1.00 10.52 220 VAL C C 1
ATOM 16114 O O . VAL C 1 217 ? 132.428 162.462 225.298 1.00 10.52 220 VAL C O 1
ATOM 16127 N N . LEU C 1 218 ? 131.874 164.375 226.340 1.00 11.18 221 LEU C N 1
ATOM 16128 C CA . LEU C 1 218 ? 132.538 163.969 227.573 1.00 11.18 221 LEU C CA 1
ATOM 16129 C C . LEU C 1 218 ? 131.882 162.730 228.165 1.00 11.18 221 LEU C C 1
ATOM 16130 O O . LEU C 1 218 ? 132.570 161.799 228.599 1.00 11.18 221 LEU C O 1
ATOM 16146 N N . ALA C 1 219 ? 130.549 162.702 228.193 1.00 11.70 222 ALA C N 1
ATOM 16147 C CA . ALA C 1 219 ? 129.847 161.525 228.689 1.00 11.70 222 ALA C CA 1
ATOM 16148 C C . ALA C 1 219 ? 130.095 160.326 227.788 1.00 11.70 222 ALA C C 1
ATOM 16149 O O . ALA C 1 219 ? 130.185 159.188 228.263 1.00 11.70 222 ALA C O 1
ATOM 16156 N N . TRP C 1 220 ? 130.202 160.565 226.481 1.00 10.29 223 TRP C N 1
ATOM 16157 C CA . TRP C 1 220 ? 130.488 159.483 225.549 1.00 10.29 223 TRP C CA 1
ATOM 16158 C C . TRP C 1 220 ? 131.833 158.842 225.859 1.00 10.29 223 TRP C C 1
ATOM 16159 O O . TRP C 1 220 ? 131.980 157.617 225.780 1.00 10.29 223 TRP C O 1
ATOM 16180 N N . VAL C 1 221 ? 132.826 159.656 226.215 1.00 10.77 224 VAL C N 1
ATOM 16181 C CA . VAL C 1 221 ? 134.142 159.122 226.550 1.00 10.77 224 VAL C CA 1
ATOM 16182 C C . VAL C 1 221 ? 134.052 158.206 227.761 1.00 10.77 224 VAL C C 1
ATOM 16183 O O . VAL C 1 221 ? 134.654 157.127 227.789 1.00 10.77 224 VAL C O 1
ATOM 16196 N N . ASP C 1 222 ? 133.305 158.620 228.779 1.00 12.95 225 ASP C N 1
ATOM 16197 C CA . ASP C 1 222 ? 133.202 157.877 230.025 1.00 12.95 225 ASP C CA 1
ATOM 16198 C C . ASP C 1 222 ? 132.043 156.890 230.037 1.00 12.95 225 ASP C C 1
ATOM 16199 O O . ASP C 1 222 ? 131.848 156.200 231.042 1.00 12.95 225 ASP C O 1
ATOM 16208 N N . GLU C 1 223 ? 131.277 156.797 228.948 1.00 12.67 226 GLU C N 1
ATOM 16209 C CA . GLU C 1 223 ? 130.114 155.917 228.941 1.00 12.67 226 GLU C CA 1
ATOM 16210 C C . GLU C 1 223 ? 130.519 154.466 229.149 1.00 12.67 226 GLU C C 1
ATOM 16211 O O . GLU C 1 223 ? 129.873 153.737 229.910 1.00 12.67 226 GLU C O 1
ATOM 16223 N N . ASN C 1 224 ? 131.582 154.025 228.483 1.00 12.18 227 ASN C N 1
ATOM 16224 C CA . ASN C 1 224 ? 132.009 152.638 228.584 1.00 12.18 227 ASN C CA 1
ATOM 16225 C C . ASN C 1 224 ? 133.483 152.545 228.223 1.00 12.18 227 ASN C C 1
ATOM 16226 O O . ASN C 1 224 ? 134.099 153.509 227.762 1.00 12.18 227 ASN C O 1
ATOM 16237 N N . GLU C 1 225 ? 134.039 151.353 228.442 1.00 12.28 228 GLU C N 1
ATOM 16238 C CA . GLU C 1 225 ? 135.465 151.139 228.226 1.00 12.28 228 GLU C CA 1
ATOM 16239 C C . GLU C 1 225 ? 135.842 151.337 226.763 1.00 12.28 228 GLU C C 1
ATOM 16240 O O . GLU C 1 225 ? 136.876 151.941 226.458 1.00 12.28 228 GLU C O 1
ATOM 16252 N N . SER C 1 226 ? 135.019 150.831 225.844 1.00 10.78 229 SER C N 1
ATOM 16253 C CA . SER C 1 226 ? 135.380 150.867 224.430 1.00 10.78 229 SER C CA 1
ATOM 16254 C C . SER C 1 226 ? 135.544 152.301 223.944 1.00 10.78 229 SER C C 1
ATOM 16255 O O . SER C 1 226 ? 136.524 152.634 223.269 1.00 10.78 229 SER C O 1
ATOM 16263 N N . GLN C 1 227 ? 134.588 153.165 224.281 1.00 10.67 230 GLN C N 1
ATOM 16264 C CA . GLN C 1 227 ? 134.685 154.566 223.896 1.00 10.67 230 GLN C CA 1
ATOM 16265 C C . GLN C 1 227 ? 135.754 155.287 224.701 1.00 10.67 230 GLN C C 1
ATOM 16266 O O . GLN C 1 227 ? 136.451 156.158 224.171 1.00 10.67 230 GLN C O 1
ATOM 16280 N N . TYR C 1 228 ? 135.903 154.924 225.974 1.00 10.96 231 TYR C N 1
ATOM 16281 C CA . TYR C 1 228 ? 136.921 155.541 226.814 1.00 10.96 231 TYR C CA 1
ATOM 16282 C C . TYR C 1 228 ? 138.317 155.291 226.262 1.00 10.96 231 TYR C C 1
ATOM 16283 O O . TYR C 1 228 ? 139.145 156.207 226.206 1.00 10.96 231 TYR C O 1
ATOM 16301 N N . ASN C 1 229 ? 138.593 154.059 225.843 1.00 10.33 232 ASN C N 1
ATOM 16302 C CA . ASN C 1 229 ? 139.907 153.675 225.350 1.00 10.33 232 ASN C CA 1
ATOM 16303 C C . ASN C 1 229 ? 140.005 153.721 223.835 1.00 10.33 232 ASN C C 1
ATOM 16304 O O . ASN C 1 229 ? 141.037 153.332 223.282 1.00 10.33 232 ASN C O 1
ATOM 16315 N N . SER C 1 230 ? 138.961 154.175 223.153 1.00 9.04 233 SER C N 1
ATOM 16316 C CA . SER C 1 230 ? 139.069 154.409 221.728 1.00 9.04 233 SER C CA 1
ATOM 16317 C C . SER C 1 230 ? 140.054 155.543 221.474 1.00 9.04 233 SER C C 1
ATOM 16318 O O . SER C 1 230 ? 140.324 156.373 222.346 1.00 9.04 233 SER C O 1
ATOM 16326 N N . ASP C 1 231 ? 140.608 155.566 220.263 1.00 8.01 234 ASP C N 1
ATOM 16327 C CA . ASP C 1 231 ? 141.515 156.650 219.910 1.00 8.01 234 ASP C CA 1
ATOM 16328 C C . ASP C 1 231 ? 140.848 157.999 220.129 1.00 8.01 234 ASP C C 1
ATOM 16329 O O . ASP C 1 231 ? 141.482 158.948 220.602 1.00 8.01 234 ASP C O 1
ATOM 16338 N N . CYS C 1 232 ? 139.562 158.100 219.792 1.00 8.78 235 CYS C N 1
ATOM 16339 C CA . CYS C 1 232 ? 138.831 159.338 220.030 1.00 8.78 235 CYS C CA 1
ATOM 16340 C C . CYS C 1 232 ? 138.757 159.647 221.517 1.00 8.78 235 CYS C C 1
ATOM 16341 O O . CYS C 1 232 ? 139.107 160.749 221.955 1.00 8.78 235 CYS C O 1
ATOM 16349 N N . GLY C 1 233 ? 138.306 158.678 222.311 1.00 9.45 236 GLY C N 1
ATOM 16350 C CA . GLY C 1 233 ? 138.193 158.908 223.739 1.00 9.45 236 GLY C CA 1
ATOM 16351 C C . GLY C 1 233 ? 139.537 159.175 224.382 1.00 9.45 236 GLY C C 1
ATOM 16352 O O . GLY C 1 233 ? 139.673 160.075 225.212 1.00 9.45 236 GLY C O 1
ATOM 16356 N N . PHE C 1 234 ? 140.551 158.401 224.000 1.00 9.52 237 PHE C N 1
ATOM 16357 C CA . PHE C 1 234 ? 141.891 158.659 224.504 1.00 9.52 237 PHE C CA 1
ATOM 16358 C C . PHE C 1 234 ? 142.377 160.030 224.063 1.00 9.52 237 PHE C C 1
ATOM 16359 O O . PHE C 1 234 ? 142.960 160.778 224.855 1.00 9.52 237 PHE C O 1
ATOM 16376 N N . PHE C 1 235 ? 142.142 160.376 222.798 1.00 8.94 238 PHE C N 1
ATOM 16377 C CA . PHE C 1 235 ? 142.589 161.667 222.295 1.00 8.94 238 PHE C CA 1
ATOM 16378 C C . PHE C 1 235 ? 141.954 162.808 223.074 1.00 8.94 238 PHE C C 1
ATOM 16379 O O . PHE C 1 235 ? 142.633 163.771 223.447 1.00 8.94 238 PHE C O 1
ATOM 16396 N N . ILE C 1 236 ? 140.649 162.719 223.328 1.00 9.83 239 ILE C N 1
ATOM 16397 C CA . ILE C 1 236 ? 139.971 163.758 224.096 1.00 9.83 239 ILE C CA 1
ATOM 16398 C C . ILE C 1 236 ? 140.562 163.842 225.495 1.00 9.83 239 ILE C C 1
ATOM 16399 O O . ILE C 1 236 ? 140.882 164.927 225.993 1.00 9.83 239 ILE C O 1
ATOM 16415 N N . ARG C 1 237 ? 140.719 162.692 226.147 1.00 10.43 240 ARG C N 1
ATOM 16416 C CA . ARG C 1 237 ? 141.293 162.677 227.486 1.00 10.43 240 ARG C CA 1
ATOM 16417 C C . ARG C 1 237 ? 142.733 163.162 227.466 1.00 10.43 240 ARG C C 1
ATOM 16418 O O . ARG C 1 237 ? 143.164 163.897 228.362 1.00 10.43 240 ARG C O 1
ATOM 16439 N N . TYR C 1 238 ? 143.497 162.756 226.452 1.00 10.53 241 TYR C N 1
ATOM 16440 C CA . TYR C 1 238 ? 144.871 163.223 226.335 1.00 10.53 241 TYR C CA 1
ATOM 16441 C C . TYR C 1 238 ? 144.922 164.730 226.134 1.00 10.53 241 TYR C C 1
ATOM 16442 O O . TYR C 1 238 ? 145.729 165.422 226.764 1.00 10.53 241 TYR C O 1
ATOM 16460 N N . CYS C 1 239 ? 144.063 165.256 225.261 1.00 10.97 242 CYS C N 1
ATOM 16461 C CA . CYS C 1 239 ? 144.036 166.694 225.023 1.00 10.97 242 CYS C CA 1
ATOM 16462 C C . CYS C 1 239 ? 143.708 167.450 226.301 1.00 10.97 242 CYS C C 1
ATOM 16463 O O . CYS C 1 239 ? 144.354 168.450 226.631 1.00 10.97 242 CYS C O 1
ATOM 16471 N N . LEU C 1 240 ? 142.696 166.985 227.031 1.00 11.28 243 LEU C N 1
ATOM 16472 C CA . LEU C 1 240 ? 142.312 167.653 228.265 1.00 11.28 243 LEU C CA 1
ATOM 16473 C C . LEU C 1 240 ? 143.384 167.504 229.335 1.00 11.28 243 LEU C C 1
ATOM 16474 O O . LEU C 1 240 ? 143.507 168.366 230.212 1.00 11.28 243 LEU C O 1
ATOM 16490 N N . ASP C 1 241 ? 144.167 166.427 229.276 1.00 12.17 244 ASP C N 1
ATOM 16491 C CA . ASP C 1 241 ? 145.212 166.210 230.270 1.00 12.17 244 ASP C CA 1
ATOM 16492 C C . ASP C 1 241 ? 146.460 167.028 229.964 1.00 12.17 244 ASP C C 1
ATOM 16493 O O . ASP C 1 241 ? 147.073 167.591 230.878 1.00 12.17 244 ASP C O 1
ATOM 16502 N N . VAL C 1 242 ? 146.852 167.107 228.688 1.00 11.53 245 VAL C N 1
ATOM 16503 C CA . VAL C 1 242 ? 148.085 167.794 228.316 1.00 11.53 245 VAL C CA 1
ATOM 16504 C C . VAL C 1 242 ? 147.857 169.242 227.908 1.00 11.53 245 VAL C C 1
ATOM 16505 O O . VAL C 1 242 ? 148.835 169.983 227.726 1.00 11.53 245 VAL C O 1
ATOM 16518 N N . GLY C 1 243 ? 146.607 169.671 227.756 1.00 11.47 246 GLY C N 1
ATOM 16519 C CA . GLY C 1 243 ? 146.311 171.069 227.521 1.00 11.47 246 GLY C CA 1
ATOM 16520 C C . GLY C 1 243 ? 146.125 171.471 226.077 1.00 11.47 246 GLY C C 1
ATOM 16521 O O . GLY C 1 243 ? 146.229 172.663 225.767 1.00 11.47 246 GLY C O 1
ATOM 16525 N N . LEU C 1 244 ? 145.854 170.524 225.180 1.00 10.48 247 LEU C N 1
ATOM 16526 C CA . LEU C 1 244 ? 145.602 170.873 223.789 1.00 10.48 247 LEU C CA 1
ATOM 16527 C C . LEU C 1 244 ? 144.275 171.594 223.604 1.00 10.48 247 LEU C C 1
ATOM 16528 O O . LEU C 1 244 ? 144.036 172.154 222.529 1.00 10.48 247 LEU C O 1
ATOM 16544 N N . ASP C 1 245 ? 143.415 171.590 224.617 1.00 11.16 248 ASP C N 1
ATOM 16545 C CA . ASP C 1 245 ? 142.187 172.369 224.615 1.00 11.16 248 ASP C CA 1
ATOM 16546 C C . ASP C 1 245 ? 142.406 173.801 225.081 1.00 11.16 248 ASP C C 1
ATOM 16547 O O . ASP C 1 245 ? 141.459 174.594 225.067 1.00 11.16 248 ASP C O 1
ATOM 16556 N N . LYS C 1 246 ? 143.626 174.146 225.488 1.00 11.79 249 LYS C N 1
ATOM 16557 C CA . LYS C 1 246 ? 143.913 175.449 226.069 1.00 11.79 249 LYS C CA 1
ATOM 16558 C C . LYS C 1 246 ? 144.463 176.452 225.066 1.00 11.79 249 LYS C C 1
ATOM 16559 O O . LYS C 1 246 ? 144.493 177.650 225.369 1.00 11.79 249 LYS C O 1
ATOM 16578 N N . TYR C 1 247 ? 144.907 176.006 223.893 1.00 10.74 250 TYR C N 1
ATOM 16579 C CA . TYR C 1 247 ? 145.491 176.912 222.916 1.00 10.74 250 TYR C CA 1
ATOM 16580 C C . TYR C 1 247 ? 145.143 176.429 221.514 1.00 10.74 250 TYR C C 1
ATOM 16581 O O . TYR C 1 247 ? 144.487 175.400 221.330 1.00 10.74 250 TYR C O 1
ATOM 16599 N N . GLY C 1 248 ? 145.597 177.189 220.522 1.00 9.44 251 GLY C N 1
ATOM 16600 C CA . GLY C 1 248 ? 145.207 176.946 219.151 1.00 9.44 251 GLY C CA 1
ATOM 16601 C C . GLY C 1 248 ? 143.824 177.446 218.812 1.00 9.44 251 GLY C C 1
ATOM 16602 O O . GLY C 1 248 ? 143.249 177.014 217.809 1.00 9.44 251 GLY C O 1
ATOM 16606 N N . GLN C 1 249 ? 143.273 178.350 219.624 1.00 10.00 252 GLN C N 1
ATOM 16607 C CA . GLN C 1 249 ? 141.905 178.812 219.412 1.00 10.00 252 GLN C CA 1
ATOM 16608 C C . GLN C 1 249 ? 141.751 179.460 218.044 1.00 10.00 252 GLN C C 1
ATOM 16609 O O . GLN C 1 249 ? 140.810 179.159 217.301 1.00 10.00 252 GLN C O 1
ATOM 16623 N N . GLY C 1 250 ? 142.665 180.355 217.695 1.00 9.36 253 GLY C N 1
ATOM 16624 C CA . GLY C 1 250 ? 142.619 180.992 216.400 1.00 9.36 253 GLY C CA 1
ATOM 16625 C C . GLY C 1 250 ? 141.632 182.144 216.341 1.00 9.36 253 GLY C C 1
ATOM 16626 O O . GLY C 1 250 ? 141.237 182.738 217.350 1.00 9.36 253 GLY C O 1
ATOM 16630 N N . VAL C 1 251 ? 141.226 182.453 215.110 1.00 8.86 254 VAL C N 1
ATOM 16631 C CA . VAL C 1 251 ? 140.384 183.621 214.864 1.00 8.86 254 VAL C CA 1
ATOM 16632 C C . VAL C 1 251 ? 139.029 183.461 215.539 1.00 8.86 254 VAL C C 1
ATOM 16633 O O . VAL C 1 251 ? 138.469 184.424 216.076 1.00 8.86 254 VAL C O 1
ATOM 16646 N N . GLY C 1 252 ? 138.475 182.252 215.516 1.00 8.87 255 GLY C N 1
ATOM 16647 C CA . GLY C 1 252 ? 137.115 182.040 215.951 1.00 8.87 255 GLY C CA 1
ATOM 16648 C C . GLY C 1 252 ? 136.081 182.363 214.901 1.00 8.87 255 GLY C C 1
ATOM 16649 O O . GLY C 1 252 ? 134.882 182.204 215.162 1.00 8.87 255 GLY C O 1
ATOM 16653 N N . ASN C 1 253 ? 136.508 182.821 213.730 1.00 8.94 256 ASN C N 1
ATOM 16654 C CA . ASN C 1 253 ? 135.636 183.068 212.595 1.00 8.94 256 ASN C CA 1
ATOM 16655 C C . ASN C 1 253 ? 135.958 182.056 211.510 1.00 8.94 256 ASN C C 1
ATOM 16656 O O . ASN C 1 253 ? 137.127 181.741 211.269 1.00 8.94 256 ASN C O 1
ATOM 16667 N N . TYR C 1 254 ? 134.921 181.549 210.857 1.00 8.32 257 TYR C N 1
ATOM 16668 C CA . TYR C 1 254 ? 135.054 180.365 210.032 1.00 8.32 257 TYR C CA 1
ATOM 16669 C C . TYR C 1 254 ? 134.414 180.564 208.673 1.00 8.32 257 TYR C C 1
ATOM 16670 O O . TYR C 1 254 ? 133.405 181.258 208.529 1.00 8.32 257 TYR C O 1
ATOM 16688 N N . LEU C 1 255 ? 135.024 179.933 207.677 1.00 7.11 258 LEU C N 1
ATOM 16689 C CA . LEU C 1 255 ? 134.519 179.916 206.315 1.00 7.11 258 LEU C CA 1
ATOM 16690 C C . LEU C 1 255 ? 134.279 178.472 205.921 1.00 7.11 258 LEU C C 1
ATOM 16691 O O . LEU C 1 255 ? 135.191 177.642 205.996 1.00 7.11 258 LEU C O 1
ATOM 16707 N N . ALA C 1 256 ? 133.059 178.180 205.498 1.00 6.82 259 ALA C N 1
ATOM 16708 C CA . ALA C 1 256 ? 132.715 176.891 204.917 1.00 6.82 259 ALA C CA 1
ATOM 16709 C C . ALA C 1 256 ? 132.039 177.168 203.585 1.00 6.82 259 ALA C C 1
ATOM 16710 O O . ALA C 1 256 ? 130.960 177.767 203.545 1.00 6.82 259 ALA C O 1
ATOM 16717 N N . THR C 1 257 ? 132.690 176.768 202.499 1.00 6.24 260 THR C N 1
ATOM 16718 C CA . THR C 1 257 ? 132.059 176.808 201.191 1.00 6.24 260 THR C CA 1
ATOM 16719 C C . THR C 1 257 ? 131.139 175.624 200.966 1.00 6.24 260 THR C C 1
ATOM 16720 O O . THR C 1 257 ? 130.332 175.651 200.031 1.00 6.24 260 THR C O 1
ATOM 16731 N N . GLY C 1 258 ? 131.248 174.594 201.794 1.00 6.25 261 GLY C N 1
ATOM 16732 C CA . GLY C 1 258 ? 130.385 173.444 201.684 1.00 6.25 261 GLY C CA 1
ATOM 16733 C C . GLY C 1 258 ? 130.660 172.626 200.444 1.00 6.25 261 GLY C C 1
ATOM 16734 O O . GLY C 1 258 ? 131.322 173.087 199.512 1.00 6.25 261 GLY C O 1
ATOM 16738 N N . THR C 1 259 ? 130.165 171.397 200.438 1.00 5.62 262 THR C N 1
ATOM 16739 C CA . THR C 1 259 ? 130.226 170.537 199.266 1.00 5.62 262 THR C CA 1
ATOM 16740 C C . THR C 1 259 ? 129.140 169.479 199.421 1.00 5.62 262 THR C C 1
ATOM 16741 O O . THR C 1 259 ? 128.246 169.611 200.263 1.00 5.62 262 THR C O 1
ATOM 16752 N N . TYR C 1 260 ? 129.234 168.417 198.622 1.00 5.40 263 TYR C N 1
ATOM 16753 C CA . TYR C 1 260 ? 128.262 167.331 198.653 1.00 5.40 263 TYR C CA 1
ATOM 16754 C C . TYR C 1 260 ? 126.871 167.812 198.247 1.00 5.40 263 TYR C C 1
ATOM 16755 O O . TYR C 1 260 ? 125.951 167.908 199.059 1.00 5.40 263 TYR C O 1
ATOM 16773 N N . PHE C 1 261 ? 126.745 168.143 196.974 1.00 5.89 264 PHE C N 1
ATOM 16774 C CA . PHE C 1 261 ? 125.477 168.602 196.438 1.00 5.89 264 PHE C CA 1
ATOM 16775 C C . PHE C 1 261 ? 124.423 167.508 196.479 1.00 5.89 264 PHE C C 1
ATOM 16776 O O . PHE C 1 261 ? 124.705 166.334 196.227 1.00 5.89 264 PHE C O 1
ATOM 16793 N N . GLU C 1 262 ? 123.207 167.908 196.805 1.00 6.83 265 GLU C N 1
ATOM 16794 C CA . GLU C 1 262 ? 122.064 167.035 196.642 1.00 6.83 265 GLU C CA 1
ATOM 16795 C C . GLU C 1 262 ? 121.839 166.839 195.151 1.00 6.83 265 GLU C C 1
ATOM 16796 O O . GLU C 1 262 ? 121.684 167.829 194.425 1.00 6.83 265 GLU C O 1
ATOM 16808 N N . PRO C 1 263 ? 121.822 165.604 194.648 1.00 6.24 266 PRO C N 1
ATOM 16809 C CA . PRO C 1 263 ? 121.805 165.424 193.188 1.00 6.24 266 PRO C CA 1
ATOM 16810 C C . PRO C 1 263 ? 120.660 166.137 192.491 1.00 6.24 266 PRO C C 1
ATOM 16811 O O . PRO C 1 263 ? 120.848 166.668 191.391 1.00 6.24 266 PRO C O 1
ATOM 16822 N N . SER C 1 264 ? 119.477 166.178 193.105 1.00 7.39 267 SER C N 1
ATOM 16823 C CA . SER C 1 264 ? 118.321 166.767 192.442 1.00 7.39 267 SER C CA 1
ATOM 16824 C C . SER C 1 264 ? 118.390 168.287 192.386 1.00 7.39 267 SER C C 1
ATOM 16825 O O . SER C 1 264 ? 117.679 168.896 191.580 1.00 7.39 267 SER C O 1
ATOM 16833 N N . LEU C 1 265 ? 119.224 168.910 193.215 1.00 6.92 268 LEU C N 1
ATOM 16834 C CA . LEU C 1 265 ? 119.258 170.359 193.346 1.00 6.92 268 LEU C CA 1
ATOM 16835 C C . LEU C 1 265 ? 120.428 171.010 192.626 1.00 6.92 268 LEU C C 1
ATOM 16836 O O . LEU C 1 265 ? 120.501 172.242 192.591 1.00 6.92 268 LEU C O 1
ATOM 16852 N N . TYR C 1 266 ? 121.343 170.228 192.067 1.00 6.34 269 TYR C N 1
ATOM 16853 C CA . TYR C 1 266 ? 122.494 170.762 191.356 1.00 6.34 269 TYR C CA 1
ATOM 16854 C C . TYR C 1 266 ? 122.702 170.021 190.047 1.00 6.34 269 TYR C C 1
ATOM 16855 O O . TYR C 1 266 ? 123.832 169.761 189.626 1.00 6.34 269 TYR C O 1
ATOM 16873 N N . GLU C 1 267 ? 121.600 169.669 189.384 1.00 7.25 270 GLU C N 1
ATOM 16874 C CA . GLU C 1 267 ? 121.683 169.049 188.069 1.00 7.25 270 GLU C CA 1
ATOM 16875 C C . GLU C 1 267 ? 122.171 170.023 187.012 1.00 7.25 270 GLU C C 1
ATOM 16876 O O . GLU C 1 267 ? 122.671 169.591 185.971 1.00 7.25 270 GLU C O 1
ATOM 16888 N N . ASN C 1 268 ? 122.030 171.321 187.253 1.00 7.09 271 ASN C N 1
ATOM 16889 C CA . ASN C 1 268 ? 122.500 172.362 186.345 1.00 7.09 271 ASN C CA 1
ATOM 16890 C C . ASN C 1 268 ? 123.326 173.319 187.187 1.00 7.09 271 ASN C C 1
ATOM 16891 O O . ASN C 1 268 ? 122.833 174.364 187.632 1.00 7.09 271 ASN C O 1
ATOM 16902 N N . PRO C 1 269 ? 124.582 172.977 187.450 1.00 6.23 272 PRO C N 1
ATOM 16903 C CA . PRO C 1 269 ? 125.386 173.779 188.371 1.00 6.23 272 PRO C CA 1
ATOM 16904 C C . PRO C 1 269 ? 125.422 175.246 187.986 1.00 6.23 272 PRO C C 1
ATOM 16905 O O . PRO C 1 269 ? 125.677 175.609 186.836 1.00 6.23 272 PRO C O 1
ATOM 16916 N N . THR C 1 270 ? 125.162 176.090 188.976 1.00 7.35 273 THR C N 1
ATOM 16917 C CA . THR C 1 270 ? 125.303 177.526 188.846 1.00 7.35 273 THR C CA 1
ATOM 16918 C C . THR C 1 270 ? 125.947 178.046 190.117 1.00 7.35 273 THR C C 1
ATOM 16919 O O . THR C 1 270 ? 125.891 177.410 191.172 1.00 7.35 273 THR C O 1
ATOM 16930 N N . ILE C 1 271 ? 126.572 179.213 190.002 1.00 7.70 274 ILE C N 1
ATOM 16931 C CA . ILE C 1 271 ? 127.147 179.854 191.178 1.00 7.70 274 ILE C CA 1
ATOM 16932 C C . ILE C 1 271 ? 126.049 180.220 192.167 1.00 7.70 274 ILE C C 1
ATOM 16933 O O . ILE C 1 271 ? 126.190 180.021 193.379 1.00 7.70 274 ILE C O 1
ATOM 16949 N N . GLU C 1 272 ? 124.933 180.748 191.663 1.00 10.50 275 GLU C N 1
ATOM 16950 C CA . GLU C 1 272 ? 123.878 181.240 192.543 1.00 10.50 275 GLU C CA 1
ATOM 16951 C C . GLU C 1 272 ? 123.177 180.102 193.276 1.00 10.50 275 GLU C C 1
ATOM 16952 O O . GLU C 1 272 ? 122.847 180.231 194.460 1.00 10.50 275 GLU C O 1
ATOM 16964 N N . GLY C 1 273 ? 122.934 178.987 192.594 1.00 8.20 276 GLY C N 1
ATOM 16965 C CA . GLY C 1 273 ? 122.221 177.872 193.177 1.00 8.20 276 GLY C CA 1
ATOM 16966 C C . GLY C 1 273 ? 123.075 176.921 193.972 1.00 8.20 276 GLY C C 1
ATOM 16967 O O . GLY C 1 273 ? 122.584 175.890 194.439 1.00 8.20 276 GLY C O 1
ATOM 16971 N N . ARG C 1 274 ? 124.354 177.243 194.144 1.00 6.57 277 ARG C N 1
ATOM 16972 C CA . ARG C 1 274 ? 125.268 176.316 194.795 1.00 6.57 277 ARG C CA 1
ATOM 16973 C C . ARG C 1 274 ? 124.892 176.095 196.255 1.00 6.57 277 ARG C C 1
ATOM 16974 O O . ARG C 1 274 ? 124.753 174.953 196.703 1.00 6.57 277 ARG C O 1
ATOM 16995 N N . ASN C 1 275 ? 124.703 177.179 197.008 1.00 7.99 278 ASN C N 1
ATOM 16996 C CA . ASN C 1 275 ? 124.542 177.051 198.453 1.00 7.99 278 ASN C CA 1
ATOM 16997 C C . ASN C 1 275 ? 123.334 176.196 198.807 1.00 7.99 278 ASN C C 1
ATOM 16998 O O . ASN C 1 275 ? 123.409 175.338 199.693 1.00 7.99 278 ASN C O 1
ATOM 17009 N N . ALA C 1 276 ? 122.211 176.411 198.123 1.00 7.42 279 ALA C N 1
ATOM 17010 C CA . ALA C 1 276 ? 120.993 175.694 198.473 1.00 7.42 279 ALA C CA 1
ATOM 17011 C C . ALA C 1 276 ? 121.132 174.199 198.226 1.00 7.42 279 ALA C C 1
ATOM 17012 O O . ALA C 1 276 ? 120.562 173.393 198.969 1.00 7.42 279 ALA C O 1
ATOM 17019 N N . ALA C 1 277 ? 121.874 173.812 197.191 1.00 6.61 280 ALA C N 1
ATOM 17020 C CA . ALA C 1 277 ? 122.018 172.410 196.830 1.00 6.61 280 ALA C CA 1
ATOM 17021 C C . ALA C 1 277 ? 123.025 171.671 197.698 1.00 6.61 280 ALA C C 1
ATOM 17022 O O . ALA C 1 277 ? 123.090 170.440 197.630 1.00 6.61 280 ALA C O 1
ATOM 17029 N N . LEU C 1 278 ? 123.803 172.383 198.504 1.00 6.72 281 LEU C N 1
ATOM 17030 C CA . LEU C 1 278 ? 124.824 171.741 199.315 1.00 6.72 281 LEU C CA 1
ATOM 17031 C C . LEU C 1 278 ? 124.197 170.897 200.414 1.00 6.72 281 LEU C C 1
ATOM 17032 O O . LEU C 1 278 ? 123.218 171.298 201.049 1.00 6.72 281 LEU C O 1
ATOM 17048 N N . ILE C 1 279 ? 124.773 169.719 200.637 1.00 6.73 282 ILE C N 1
ATOM 17049 C CA . ILE C 1 279 ? 124.458 168.912 201.809 1.00 6.73 282 ILE C CA 1
ATOM 17050 C C . ILE C 1 279 ? 125.345 169.316 202.972 1.00 6.73 282 ILE C C 1
ATOM 17051 O O . ILE C 1 279 ? 124.862 169.617 204.067 1.00 6.73 282 ILE C O 1
ATOM 17067 N N . GLY C 1 280 ? 126.652 169.336 202.735 1.00 6.61 283 GLY C N 1
ATOM 17068 C CA . GLY C 1 280 ? 127.563 169.884 203.708 1.00 6.61 283 GLY C CA 1
ATOM 17069 C C . GLY C 1 280 ? 127.525 171.380 203.527 1.00 6.61 283 GLY C C 1
ATOM 17070 O O . GLY C 1 280 ? 128.174 171.934 202.636 1.00 6.61 283 GLY C O 1
ATOM 17074 N N . ARG C 1 281 ? 126.754 172.038 204.379 1.00 8.92 284 ARG C N 1
ATOM 17075 C CA . ARG C 1 281 ? 126.356 173.407 204.111 1.00 8.92 284 ARG C CA 1
ATOM 17076 C C . ARG C 1 281 ? 127.549 174.343 204.091 1.00 8.92 284 ARG C C 1
ATOM 17077 O O . ARG C 1 281 ? 128.493 174.208 204.873 1.00 8.92 284 ARG C O 1
ATOM 17098 N N . SER C 1 282 ? 127.489 175.303 203.180 1.00 7.51 285 SER C N 1
ATOM 17099 C CA . SER C 1 282 ? 128.367 176.449 203.247 1.00 7.51 285 SER C CA 1
ATOM 17100 C C . SER C 1 282 ? 127.928 177.343 204.399 1.00 7.51 285 SER C C 1
ATOM 17101 O O . SER C 1 282 ? 126.825 177.217 204.936 1.00 7.51 285 SER C O 1
ATOM 17109 N N . GLY C 1 283 ? 128.806 178.252 204.785 1.00 7.92 286 GLY C N 1
ATOM 17110 C CA . GLY C 1 283 ? 128.464 179.185 205.829 1.00 7.92 286 GLY C CA 1
ATOM 17111 C C . GLY C 1 283 ? 129.677 179.875 206.398 1.00 7.92 286 GLY C C 1
ATOM 17112 O O . GLY C 1 283 ? 130.730 179.260 206.584 1.00 7.92 286 GLY C O 1
ATOM 17116 N N . VAL C 1 284 ? 129.535 181.166 206.662 1.00 8.74 287 VAL C N 1
ATOM 17117 C CA . VAL C 1 284 ? 130.571 181.961 207.298 1.00 8.74 287 VAL C CA 1
ATOM 17118 C C . VAL C 1 284 ? 130.095 182.277 208.704 1.00 8.74 287 VAL C C 1
ATOM 17119 O O . VAL C 1 284 ? 129.035 182.886 208.889 1.00 8.74 287 VAL C O 1
ATOM 17132 N N . PHE C 1 285 ? 130.869 181.847 209.689 1.00 9.68 288 PHE C N 1
ATOM 17133 C CA . PHE C 1 285 ? 130.577 182.089 211.093 1.00 9.68 288 PHE C CA 1
ATOM 17134 C C . PHE C 1 285 ? 131.596 183.100 211.590 1.00 9.68 288 PHE C C 1
ATOM 17135 O O . PHE C 1 285 ? 132.781 182.782 211.716 1.00 9.68 288 PHE C O 1
ATOM 17152 N N . ALA C 1 286 ? 131.140 184.318 211.850 1.00 11.04 289 ALA C N 1
ATOM 17153 C CA . ALA C 1 286 ? 132.022 185.402 212.243 1.00 11.04 289 ALA C CA 1
ATOM 17154 C C . ALA C 1 286 ? 131.326 186.250 213.292 1.00 11.04 289 ALA C C 1
ATOM 17155 O O . ALA C 1 286 ? 130.148 186.583 213.150 1.00 11.04 289 ALA C O 1
ATOM 17162 N N . ASP C 1 287 ? 132.065 186.606 214.339 1.00 13.89 290 ASP C N 1
ATOM 17163 C CA . ASP C 1 287 ? 131.531 187.452 215.407 1.00 13.89 290 ASP C CA 1
ATOM 17164 C C . ASP C 1 287 ? 130.312 186.807 216.053 1.00 13.89 290 ASP C C 1
ATOM 17165 O O . ASP C 1 287 ? 129.398 187.498 216.503 1.00 13.89 290 ASP C O 1
ATOM 17174 N N . GLY C 1 288 ? 130.288 185.473 216.083 1.00 12.18 291 GLY C N 1
ATOM 17175 C CA . GLY C 1 288 ? 129.203 184.741 216.702 1.00 12.18 291 GLY C CA 1
ATOM 17176 C C . GLY C 1 288 ? 127.944 184.665 215.872 1.00 12.18 291 GLY C C 1
ATOM 17177 O O . GLY C 1 288 ? 126.931 184.141 216.350 1.00 12.18 291 GLY C O 1
ATOM 17181 N N . ARG C 1 289 ? 127.979 185.164 214.644 1.00 12.43 292 ARG C N 1
ATOM 17182 C CA . ARG C 1 289 ? 126.831 185.198 213.757 1.00 12.43 292 ARG C CA 1
ATOM 17183 C C . ARG C 1 289 ? 127.082 184.311 212.548 1.00 12.43 292 ARG C C 1
ATOM 17184 O O . ARG C 1 289 ? 128.224 184.107 212.128 1.00 12.43 292 ARG C O 1
ATOM 17205 N N . TYR C 1 290 ? 125.996 183.792 211.994 1.00 10.99 293 TYR C N 1
ATOM 17206 C CA . TYR C 1 290 ? 126.038 182.958 210.806 1.00 10.99 293 TYR C CA 1
ATOM 17207 C C . TYR C 1 290 ? 125.758 183.815 209.583 1.00 10.99 293 TYR C C 1
ATOM 17208 O O . TYR C 1 290 ? 124.810 184.606 209.574 1.00 10.99 293 TYR C O 1
ATOM 17226 N N . PHE C 1 291 ? 126.592 183.665 208.562 1.00 10.86 294 PHE C N 1
ATOM 17227 C CA . PHE C 1 291 ? 126.418 184.348 207.294 1.00 10.86 294 PHE C CA 1
ATOM 17228 C C . PHE C 1 291 ? 126.407 183.329 206.166 1.00 10.86 294 PHE C C 1
ATOM 17229 O O . PHE C 1 291 ? 127.050 182.279 206.247 1.00 10.86 294 PHE C O 1
ATOM 17246 N N . GLU C 1 292 ? 125.659 183.645 205.117 1.00 10.34 295 GLU C N 1
ATOM 17247 C CA . GLU C 1 292 ? 125.648 182.817 203.923 1.00 10.34 295 GLU C CA 1
ATOM 17248 C C . GLU C 1 292 ? 126.906 183.091 203.113 1.00 10.34 295 GLU C C 1
ATOM 17249 O O . GLU C 1 292 ? 127.251 184.250 202.861 1.00 10.34 295 GLU C O 1
ATOM 17261 N N . PHE C 1 293 ? 127.595 182.029 202.712 1.00 7.91 296 PHE C N 1
ATOM 17262 C CA . PHE C 1 293 ? 128.810 182.200 201.934 1.00 7.91 296 PHE C CA 1
ATOM 17263 C C . PHE C 1 293 ? 128.482 182.785 200.568 1.00 7.91 296 PHE C C 1
ATOM 17264 O O . PHE C 1 293 ? 127.523 182.373 199.910 1.00 7.91 296 PHE C O 1
ATOM 17281 N N . ASP C 1 294 ? 129.292 183.750 200.143 1.00 8.67 297 ASP C N 1
ATOM 17282 C CA . ASP C 1 294 ? 129.193 184.325 198.808 1.00 8.67 297 ASP C CA 1
ATOM 17283 C C . ASP C 1 294 ? 130.600 184.457 198.252 1.00 8.67 297 ASP C C 1
ATOM 17284 O O . ASP C 1 294 ? 131.417 185.202 198.799 1.00 8.67 297 ASP C O 1
ATOM 17293 N N . GLN C 1 295 ? 130.876 183.738 197.164 1.00 7.21 298 GLN C N 1
ATOM 17294 C CA . GLN C 1 295 ? 132.216 183.754 196.592 1.00 7.21 298 GLN C CA 1
ATOM 17295 C C . GLN C 1 295 ? 132.635 185.159 196.189 1.00 7.21 298 GLN C C 1
ATOM 17296 O O . GLN C 1 295 ? 133.832 185.459 196.131 1.00 7.21 298 GLN C O 1
ATOM 17310 N N . ALA C 1 296 ? 131.668 186.032 195.905 1.00 7.67 299 ALA C N 1
ATOM 17311 C CA . ALA C 1 296 ? 131.984 187.404 195.533 1.00 7.67 299 ALA C CA 1
ATOM 17312 C C . ALA C 1 296 ? 132.677 188.156 196.658 1.00 7.67 299 ALA C C 1
ATOM 17313 O O . ALA C 1 296 ? 133.368 189.145 196.395 1.00 7.67 299 ALA C O 1
ATOM 17320 N N . ASN C 1 297 ? 132.504 187.714 197.900 1.00 8.54 300 ASN C N 1
ATOM 17321 C CA . ASN C 1 297 ? 133.130 188.355 199.047 1.00 8.54 300 ASN C CA 1
ATOM 17322 C C . ASN C 1 297 ? 134.544 187.859 199.291 1.00 8.54 300 ASN C C 1
ATOM 17323 O O . ASN C 1 297 ? 135.207 188.351 200.210 1.00 8.54 300 ASN C O 1
ATOM 17334 N N . VAL C 1 298 ? 135.015 186.903 198.502 1.00 7.38 301 VAL C N 1
ATOM 17335 C CA . VAL C 1 298 ? 136.362 186.379 198.664 1.00 7.38 301 VAL C CA 1
ATOM 17336 C C . VAL C 1 298 ? 137.335 187.319 197.973 1.00 7.38 301 VAL C C 1
ATOM 17337 O O . VAL C 1 298 ? 137.141 187.693 196.811 1.00 7.38 301 VAL C O 1
ATOM 17350 N N . THR C 1 299 ? 138.374 187.711 198.693 1.00 8.85 302 THR C N 1
ATOM 17351 C CA . THR C 1 299 ? 139.476 188.461 198.126 1.00 8.85 302 THR C CA 1
ATOM 17352 C C . THR C 1 299 ? 140.776 187.839 198.600 1.00 8.85 302 THR C C 1
ATOM 17353 O O . THR C 1 299 ? 140.852 187.282 199.697 1.00 8.85 302 THR C O 1
ATOM 17364 N N . GLU C 1 300 ? 141.791 187.925 197.755 1.00 8.32 303 GLU C N 1
ATOM 17365 C CA . GLU C 1 300 ? 143.123 187.446 198.084 1.00 8.32 303 GLU C CA 1
ATOM 17366 C C . GLU C 1 300 ? 144.065 188.636 198.123 1.00 8.32 303 GLU C C 1
ATOM 17367 O O . GLU C 1 300 ? 144.190 189.369 197.136 1.00 8.32 303 GLU C O 1
ATOM 17379 N N . ASP C 1 301 ? 144.713 188.826 199.262 1.00 9.56 304 ASP C N 1
ATOM 17380 C CA . ASP C 1 301 ? 145.695 189.880 199.441 1.00 9.56 304 ASP C CA 1
ATOM 17381 C C . ASP C 1 301 ? 147.088 189.276 199.382 1.00 9.56 304 ASP C C 1
ATOM 17382 O O . ASP C 1 301 ? 147.314 188.164 199.866 1.00 9.56 304 ASP C O 1
ATOM 17391 N N . VAL C 1 302 ? 148.013 190.006 198.768 1.00 8.93 305 VAL C N 1
ATOM 17392 C CA . VAL C 1 302 ? 149.379 189.529 198.609 1.00 8.93 305 VAL C CA 1
ATOM 17393 C C . VAL C 1 302 ? 150.346 190.553 199.185 1.00 8.93 305 VAL C C 1
ATOM 17394 O O . VAL C 1 302 ? 151.511 190.618 198.781 1.00 8.93 305 VAL C O 1
ATOM 17407 N N . THR C 1 303 ? 149.871 191.351 200.141 1.00 9.69 306 THR C N 1
ATOM 17408 C CA . THR C 1 303 ? 150.717 192.386 200.725 1.00 9.69 306 THR C CA 1
ATOM 17409 C C . THR C 1 303 ? 151.947 191.776 201.382 1.00 9.69 306 THR C C 1
ATOM 17410 O O . THR C 1 303 ? 153.068 192.267 201.208 1.00 9.69 306 THR C O 1
ATOM 17421 N N . HIS C 1 304 ? 151.755 190.702 202.141 1.00 9.34 307 HIS C N 1
ATOM 17422 C CA . HIS C 1 304 ? 152.848 189.973 202.761 1.00 9.34 307 HIS C CA 1
ATOM 17423 C C . HIS C 1 304 ? 153.156 188.679 202.026 1.00 9.34 307 HIS C C 1
ATOM 17424 O O . HIS C 1 304 ? 153.894 187.839 202.547 1.00 9.34 307 HIS C O 1
ATOM 17438 N N . SER C 1 305 ? 152.597 188.500 200.835 1.00 8.51 308 SER C N 1
ATOM 17439 C CA . SER C 1 305 ? 152.849 187.341 199.999 1.00 8.51 308 SER C CA 1
ATOM 17440 C C . SER C 1 305 ? 153.845 187.692 198.902 1.00 8.51 308 SER C C 1
ATOM 17441 O O . SER C 1 305 ? 153.970 188.847 198.488 1.00 8.51 308 SER C O 1
ATOM 17449 N N . PHE C 1 306 ? 154.548 186.668 198.420 1.00 8.91 309 PHE C N 1
ATOM 17450 C CA . PHE C 1 306 ? 155.557 186.840 197.376 1.00 8.91 309 PHE C CA 1
ATOM 17451 C C . PHE C 1 306 ? 154.894 186.961 196.004 1.00 8.91 309 PHE C C 1
ATOM 17452 O O . PHE C 1 306 ? 155.198 186.236 195.058 1.00 8.91 309 PHE C O 1
ATOM 17469 N N . TYR C 1 307 ? 153.975 187.916 195.909 1.00 8.29 310 TYR C N 1
ATOM 17470 C CA . TYR C 1 307 ? 153.292 188.211 194.664 1.00 8.29 310 TYR C CA 1
ATOM 17471 C C . TYR C 1 307 ? 153.154 189.715 194.514 1.00 8.29 310 TYR C C 1
ATOM 17472 O O . TYR C 1 307 ? 153.140 190.457 195.498 1.00 8.29 310 TYR C O 1
ATOM 17490 N N . GLU C 1 308 ? 153.063 190.152 193.266 1.00 10.25 311 GLU C N 1
ATOM 17491 C CA . GLU C 1 308 ? 152.793 191.547 192.976 1.00 10.25 311 GLU C CA 1
ATOM 17492 C C . GLU C 1 308 ? 151.317 191.842 193.195 1.00 10.25 311 GLU C C 1
ATOM 17493 O O . GLU C 1 308 ? 150.450 190.988 192.986 1.00 10.25 311 GLU C O 1
ATOM 17505 N N . GLY C 1 309 ? 151.040 193.053 193.626 1.00 12.71 312 GLY C N 1
ATOM 17506 C CA . GLY C 1 309 ? 149.685 193.492 193.885 1.00 12.71 312 GLY C CA 1
ATOM 17507 C C . GLY C 1 309 ? 149.672 194.497 195.017 1.00 12.71 312 GLY C C 1
ATOM 17508 O O . GLY C 1 309 ? 150.469 194.448 195.949 1.00 12.71 312 GLY C O 1
ATOM 17512 N N . ASN C 1 310 ? 148.735 195.440 194.931 1.00 15.83 313 ASN C N 1
ATOM 17513 C CA . ASN C 1 310 ? 148.580 196.472 195.943 1.00 15.83 313 ASN C CA 1
ATOM 17514 C C . ASN C 1 310 ? 147.235 196.445 196.650 1.00 15.83 313 ASN C C 1
ATOM 17515 O O . ASN C 1 310 ? 147.106 197.071 197.708 1.00 15.83 313 ASN C O 1
ATOM 17526 N N . ARG C 1 311 ? 146.239 195.754 196.107 1.00 13.43 314 ARG C N 1
ATOM 17527 C CA . ARG C 1 311 ? 144.918 195.686 196.708 1.00 13.43 314 ARG C CA 1
ATOM 17528 C C . ARG C 1 311 ? 144.388 194.265 196.611 1.00 13.43 314 ARG C C 1
ATOM 17529 O O . ARG C 1 311 ? 144.792 193.507 195.721 1.00 13.43 314 ARG C O 1
ATOM 17550 N N . PRO C 1 312 ? 143.486 193.876 197.510 1.00 11.19 315 PRO C N 1
ATOM 17551 C CA . PRO C 1 312 ? 142.892 192.539 197.418 1.00 11.19 315 PRO C CA 1
ATOM 17552 C C . PRO C 1 312 ? 142.176 192.355 196.091 1.00 11.19 315 PRO C C 1
ATOM 17553 O O . PRO C 1 312 ? 141.522 193.268 195.584 1.00 11.19 315 PRO C O 1
ATOM 17564 N N . LEU C 1 313 ? 142.303 191.158 195.533 1.00 9.66 316 LEU C N 1
ATOM 17565 C CA . LEU C 1 313 ? 141.699 190.821 194.255 1.00 9.66 316 LEU C CA 1
ATOM 17566 C C . LEU C 1 313 ? 140.697 189.700 194.452 1.00 9.66 316 LEU C C 1
ATOM 17567 O O . LEU C 1 313 ? 141.005 188.694 195.100 1.00 9.66 316 LEU C O 1
ATOM 17583 N N . HIS C 1 314 ? 139.508 189.873 193.899 1.00 7.74 317 HIS C N 1
ATOM 17584 C CA . HIS C 1 314 ? 138.628 188.735 193.758 1.00 7.74 317 HIS C CA 1
ATOM 17585 C C . HIS C 1 314 ? 139.254 187.751 192.774 1.00 7.74 317 HIS C C 1
ATOM 17586 O O . HIS C 1 314 ? 139.798 188.164 191.746 1.00 7.74 317 HIS C O 1
ATOM 17600 N N . PRO C 1 315 ? 139.201 186.449 193.055 1.00 6.91 318 PRO C N 1
ATOM 17601 C CA . PRO C 1 315 ? 139.969 185.501 192.235 1.00 6.91 318 PRO C CA 1
ATOM 17602 C C . PRO C 1 315 ? 139.564 185.475 190.772 1.00 6.91 318 PRO C C 1
ATOM 17603 O O . PRO C 1 315 ? 140.351 185.005 189.942 1.00 6.91 318 PRO C O 1
ATOM 17614 N N . PHE C 1 316 ? 138.372 185.955 190.418 1.00 7.07 319 PHE C N 1
ATOM 17615 C CA . PHE C 1 316 ? 138.020 186.028 189.004 1.00 7.07 319 PHE C CA 1
ATOM 17616 C C . PHE C 1 316 ? 138.979 186.947 188.263 1.00 7.07 319 PHE C C 1
ATOM 17617 O O . PHE C 1 316 ? 139.383 186.659 187.131 1.00 7.07 319 PHE C O 1
ATOM 17634 N N . GLU C 1 317 ? 139.349 188.062 188.888 1.00 9.76 320 GLU C N 1
ATOM 17635 C CA . GLU C 1 317 ? 140.363 188.969 188.373 1.00 9.76 320 GLU C CA 1
ATOM 17636 C C . GLU C 1 317 ? 141.687 188.814 189.110 1.00 9.76 320 GLU C C 1
ATOM 17637 O O . GLU C 1 317 ? 142.555 189.688 189.014 1.00 9.76 320 GLU C O 1
ATOM 17649 N N . GLY C 1 318 ? 141.854 187.717 189.842 1.00 8.19 321 GLY C N 1
ATOM 17650 C CA . GLY C 1 318 ? 143.062 187.515 190.603 1.00 8.19 321 GLY C CA 1
ATOM 17651 C C . GLY C 1 318 ? 144.270 187.311 189.714 1.00 8.19 321 GLY C C 1
ATOM 17652 O O . GLY C 1 318 ? 144.175 186.921 188.551 1.00 8.19 321 GLY C O 1
ATOM 17656 N N . GLU C 1 319 ? 145.431 187.594 190.288 1.00 8.97 322 GLU C N 1
ATOM 17657 C CA . GLU C 1 319 ? 146.699 187.458 189.597 1.00 8.97 322 GLU C CA 1
ATOM 17658 C C . GLU C 1 319 ? 147.670 186.698 190.482 1.00 8.97 322 GLU C C 1
ATOM 17659 O O . GLU C 1 319 ? 147.643 186.814 191.709 1.00 8.97 322 GLU C O 1
ATOM 17671 N N . THR C 1 320 ? 148.524 185.910 189.841 1.00 7.65 323 THR C N 1
ATOM 17672 C CA . THR C 1 320 ? 149.594 185.185 190.514 1.00 7.65 323 THR C CA 1
ATOM 17673 C C . THR C 1 320 ? 150.882 185.600 189.818 1.00 7.65 323 THR C C 1
ATOM 17674 O O . THR C 1 320 ? 151.358 184.927 188.900 1.00 7.65 323 THR C O 1
ATOM 17685 N N . ILE C 1 321 ? 151.438 186.718 190.267 1.00 8.64 324 ILE C N 1
ATOM 17686 C CA . ILE C 1 321 ? 152.647 187.289 189.687 1.00 8.64 324 ILE C CA 1
ATOM 17687 C C . ILE C 1 321 ? 153.746 187.200 190.738 1.00 8.64 324 ILE C C 1
ATOM 17688 O O . ILE C 1 321 ? 153.824 188.059 191.627 1.00 8.64 324 ILE C O 1
ATOM 17704 N N . PRO C 1 322 ? 154.606 186.187 190.680 1.00 8.41 325 PRO C N 1
ATOM 17705 C CA . PRO C 1 322 ? 155.606 186.013 191.735 1.00 8.41 325 PRO C CA 1
ATOM 17706 C C . PRO C 1 322 ? 156.572 187.182 191.815 1.00 8.41 325 PRO C C 1
ATOM 17707 O O . PRO C 1 322 ? 156.897 187.826 190.816 1.00 8.41 325 PRO C O 1
ATOM 17718 N N . VAL C 1 323 ? 157.023 187.446 193.034 1.00 9.93 326 VAL C N 1
ATOM 17719 C CA . VAL C 1 323 ? 158.153 188.323 193.294 1.00 9.93 326 VAL C CA 1
ATOM 17720 C C . VAL C 1 323 ? 159.226 187.478 193.956 1.00 9.93 326 VAL C C 1
ATOM 17721 O O . VAL C 1 323 ? 158.932 186.553 194.721 1.00 9.93 326 VAL C O 1
ATOM 17734 N N . ASN C 1 324 ? 160.474 187.787 193.648 1.00 12.20 327 ASN C N 1
ATOM 17735 C CA . ASN C 1 324 ? 161.573 187.040 194.231 1.00 12.20 327 ASN C CA 1
ATOM 17736 C C . ASN C 1 324 ? 161.493 187.142 195.751 1.00 12.20 327 ASN C C 1
ATOM 17737 O O . ASN C 1 324 ? 161.320 188.247 196.283 1.00 12.20 327 ASN C O 1
ATOM 17748 N N . PRO C 1 325 ? 161.601 186.031 196.482 1.00 10.88 328 PRO C N 1
ATOM 17749 C CA . PRO C 1 325 ? 161.542 186.128 197.948 1.00 10.88 328 PRO C CA 1
ATOM 17750 C C . PRO C 1 325 ? 162.553 187.103 198.527 1.00 10.88 328 PRO C C 1
ATOM 17751 O O . PRO C 1 325 ? 162.260 187.770 199.525 1.00 10.88 328 PRO C O 1
ATOM 17762 N N . GLU C 1 326 ? 163.738 187.207 197.924 1.00 14.29 329 GLU C N 1
ATOM 17763 C CA . GLU C 1 326 ? 164.736 188.146 198.425 1.00 14.29 329 GLU C CA 1
ATOM 17764 C C . GLU C 1 326 ? 164.198 189.570 198.405 1.00 14.29 329 GLU C C 1
ATOM 17765 O O . GLU C 1 326 ? 164.330 190.311 199.385 1.00 14.29 329 GLU C O 1
ATOM 17777 N N . ASP C 1 327 ? 163.583 189.969 197.290 1.00 14.89 330 ASP C N 1
ATOM 17778 C CA . ASP C 1 327 ? 163.002 191.304 197.208 1.00 14.89 330 ASP C CA 1
ATOM 17779 C C . ASP C 1 327 ? 161.731 191.402 198.041 1.00 14.89 330 ASP C C 1
ATOM 17780 O O . ASP C 1 327 ? 161.474 192.431 198.675 1.00 14.89 330 ASP C O 1
ATOM 17789 N N . GLY C 1 328 ? 160.926 190.340 198.055 1.00 11.99 331 GLY C N 1
ATOM 17790 C CA . GLY C 1 328 ? 159.686 190.378 198.809 1.00 11.99 331 GLY C CA 1
ATOM 17791 C C . GLY C 1 328 ? 159.913 190.569 200.295 1.00 11.99 331 GLY C C 1
ATOM 17792 O O . GLY C 1 328 ? 159.175 191.302 200.958 1.00 11.99 331 GLY C O 1
ATOM 17796 N N . ARG C 1 329 ? 160.937 189.910 200.840 1.00 11.93 332 ARG C N 1
ATOM 17797 C CA . ARG C 1 329 ? 161.217 190.034 202.266 1.00 11.93 332 ARG C CA 1
ATOM 17798 C C . ARG C 1 329 ? 161.665 191.442 202.626 1.00 11.93 332 ARG C C 1
ATOM 17799 O O . ARG C 1 329 ? 161.422 191.899 203.748 1.00 11.93 332 ARG C O 1
ATOM 17820 N N . ARG C 1 330 ? 162.311 192.143 201.694 1.00 15.24 333 ARG C N 1
ATOM 17821 C CA . ARG C 1 330 ? 162.619 193.550 201.907 1.00 15.24 333 ARG C CA 1
ATOM 17822 C C . ARG C 1 330 ? 161.359 194.402 201.960 1.00 15.24 333 ARG C C 1
ATOM 17823 O O . ARG C 1 330 ? 161.392 195.506 202.515 1.00 15.24 333 ARG C O 1
ATOM 17844 N N . GLN C 1 331 ? 160.256 193.914 201.397 1.00 13.50 334 GLN C N 1
ATOM 17845 C CA . GLN C 1 331 ? 158.973 194.599 201.425 1.00 13.50 334 GLN C CA 1
ATOM 17846 C C . GLN C 1 331 ? 158.043 194.049 202.498 1.00 13.50 334 GLN C C 1
ATOM 17847 O O . GLN C 1 331 ? 156.850 194.366 202.491 1.00 13.50 334 GLN C O 1
ATOM 17861 N N . GLY C 1 332 ? 158.555 193.227 203.410 1.00 11.23 335 GLY C N 1
ATOM 17862 C CA . GLY C 1 332 ? 157.748 192.651 204.461 1.00 11.23 335 GLY C CA 1
ATOM 17863 C C . GLY C 1 332 ? 157.026 191.379 204.082 1.00 11.23 335 GLY C C 1
ATOM 17864 O O . GLY C 1 332 ? 156.313 190.819 204.923 1.00 11.23 335 GLY C O 1
ATOM 17868 N N . LYS C 1 333 ? 157.180 190.909 202.849 1.00 9.95 336 LYS C N 1
ATOM 17869 C CA . LYS C 1 333 ? 156.541 189.673 202.429 1.00 9.95 336 LYS C CA 1
ATOM 17870 C C . LYS C 1 333 ? 157.327 188.479 202.946 1.00 9.95 336 LYS C C 1
ATOM 17871 O O . LYS C 1 333 ? 158.560 188.478 202.940 1.00 9.95 336 LYS C O 1
ATOM 17890 N N . TYR C 1 334 ? 156.603 187.460 203.405 1.00 9.26 337 TYR C N 1
ATOM 17891 C CA . TYR C 1 334 ? 157.252 186.333 204.059 1.00 9.26 337 TYR C CA 1
ATOM 17892 C C . TYR C 1 334 ? 156.635 184.987 203.705 1.00 9.26 337 TYR C C 1
ATOM 17893 O O . TYR C 1 334 ? 157.008 183.979 204.317 1.00 9.26 337 TYR C O 1
ATOM 17911 N N . SER C 1 335 ? 155.720 184.924 202.745 1.00 7.98 338 SER C N 1
ATOM 17912 C CA . SER C 1 335 ? 155.076 183.661 202.430 1.00 7.98 338 SER C CA 1
ATOM 17913 C C . SER C 1 335 ? 154.651 183.635 200.973 1.00 7.98 338 SER C C 1
ATOM 17914 O O . SER C 1 335 ? 154.287 184.658 200.391 1.00 7.98 338 SER C O 1
ATOM 17922 N N . TRP C 1 336 ? 154.703 182.440 200.393 1.00 7.85 339 TRP C N 1
ATOM 17923 C CA . TRP C 1 336 ? 154.124 182.200 199.083 1.00 7.85 339 TRP C CA 1
ATOM 17924 C C . TRP C 1 336 ? 152.624 181.999 199.158 1.00 7.85 339 TRP C C 1
ATOM 17925 O O . TRP C 1 336 ? 151.969 181.901 198.116 1.00 7.85 339 TRP C O 1
ATOM 17946 N N . ALA C 1 337 ? 152.078 181.924 200.364 1.00 7.02 340 ALA C N 1
ATOM 17947 C CA . ALA C 1 337 ? 150.643 181.845 200.546 1.00 7.02 340 ALA C CA 1
ATOM 17948 C C . ALA C 1 337 ? 150.036 183.218 200.328 1.00 7.02 340 ALA C C 1
ATOM 17949 O O . ALA C 1 337 ? 150.478 184.205 200.924 1.00 7.02 340 ALA C O 1
ATOM 17956 N N . LYS C 1 338 ? 149.033 183.285 199.465 1.00 7.62 341 LYS C N 1
ATOM 17957 C CA . LYS C 1 338 ? 148.218 184.478 199.411 1.00 7.62 341 LYS C CA 1
ATOM 17958 C C . LYS C 1 338 ? 147.464 184.627 200.727 1.00 7.62 341 LYS C C 1
ATOM 17959 O O . LYS C 1 338 ? 147.462 183.734 201.578 1.00 7.62 341 LYS C O 1
ATOM 17978 N N . SER C 1 339 ? 146.829 185.774 200.894 1.00 8.09 342 SER C N 1
ATOM 17979 C CA . SER C 1 339 ? 146.060 186.043 202.098 1.00 8.09 342 SER C CA 1
ATOM 17980 C C . SER C 1 339 ? 144.588 186.147 201.736 1.00 8.09 342 SER C C 1
ATOM 17981 O O . SER C 1 339 ? 144.074 187.254 201.534 1.00 8.09 342 SER C O 1
ATOM 17989 N N . PRO C 1 340 ? 143.878 185.026 201.630 1.00 7.09 343 PRO C N 1
ATOM 17990 C CA . PRO C 1 340 ? 142.450 185.101 201.326 1.00 7.09 343 PRO C CA 1
ATOM 17991 C C . PRO C 1 340 ? 141.708 185.743 202.484 1.00 7.09 343 PRO C C 1
ATOM 17992 O O . PRO C 1 340 ? 141.937 185.412 203.649 1.00 7.09 343 PRO C O 1
ATOM 18003 N N . ARG C 1 341 ? 140.832 186.677 202.155 1.00 8.57 344 ARG C N 1
ATOM 18004 C CA . ARG C 1 341 ? 140.003 187.344 203.139 1.00 8.57 344 ARG C CA 1
ATOM 18005 C C . ARG C 1 341 ? 138.575 187.376 202.632 1.00 8.57 344 ARG C C 1
ATOM 18006 O O . ARG C 1 341 ? 138.325 187.405 201.424 1.00 8.57 344 ARG C O 1
ATOM 18027 N N . TYR C 1 342 ? 137.641 187.357 203.571 1.00 8.62 345 TYR C N 1
ATOM 18028 C CA . TYR C 1 342 ? 136.223 187.332 203.267 1.00 8.62 345 TYR C CA 1
ATOM 18029 C C . TYR C 1 342 ? 135.577 188.605 203.785 1.00 8.62 345 TYR C C 1
ATOM 18030 O O . TYR C 1 342 ? 135.805 189.002 204.931 1.00 8.62 345 TYR C O 1
ATOM 18048 N N . ALA C 1 343 ? 134.774 189.238 202.938 1.00 9.76 346 ALA C N 1
ATOM 18049 C CA . ALA C 1 343 ? 134.097 190.478 203.296 1.00 9.76 346 ALA C CA 1
ATOM 18050 C C . ALA C 1 343 ? 132.858 190.133 204.108 1.00 9.76 346 ALA C C 1
ATOM 18051 O O . ALA C 1 343 ? 131.797 189.837 203.555 1.00 9.76 346 ALA C O 1
ATOM 18058 N N . VAL C 1 344 ? 133.001 190.150 205.427 1.00 11.07 347 VAL C N 1
ATOM 18059 C CA . VAL C 1 344 ? 131.881 189.967 206.343 1.00 11.07 347 VAL C CA 1
ATOM 18060 C C . VAL C 1 344 ? 131.329 191.350 206.680 1.00 11.07 347 VAL C C 1
ATOM 18061 O O . VAL C 1 344 ? 132.098 192.214 207.129 1.00 11.07 347 VAL C O 1
ATOM 18074 N N . PRO C 1 345 ? 130.035 191.606 206.480 1.00 13.05 348 PRO C N 1
ATOM 18075 C CA . PRO C 1 345 ? 129.501 192.939 206.786 1.00 13.05 348 PRO C CA 1
ATOM 18076 C C . PRO C 1 345 ? 129.775 193.330 208.230 1.00 13.05 348 PRO C C 1
ATOM 18077 O O . PRO C 1 345 ? 129.649 192.519 209.150 1.00 13.05 348 PRO C O 1
ATOM 18088 N N . GLY C 1 346 ? 130.151 194.595 208.420 1.00 13.59 349 GLY C N 1
ATOM 18089 C CA . GLY C 1 346 ? 130.517 195.106 209.721 1.00 13.59 349 GLY C CA 1
ATOM 18090 C C . GLY C 1 346 ? 131.935 194.804 210.147 1.00 13.59 349 GLY C C 1
ATOM 18091 O O . GLY C 1 346 ? 132.484 195.533 210.982 1.00 13.59 349 GLY C O 1
ATOM 18095 N N . LEU C 1 347 ? 132.551 193.758 209.596 1.00 12.55 350 LEU C N 1
ATOM 18096 C CA . LEU C 1 347 ? 133.912 193.380 209.936 1.00 12.55 350 LEU C CA 1
ATOM 18097 C C . LEU C 1 347 ? 134.898 193.618 208.805 1.00 12.55 350 LEU C C 1
ATOM 18098 O O . LEU C 1 347 ? 136.109 193.530 209.035 1.00 12.55 350 LEU C O 1
ATOM 18114 N N . GLY C 1 348 ? 134.420 193.916 207.600 1.00 12.15 351 GLY C N 1
ATOM 18115 C CA . GLY C 1 348 ? 135.315 194.090 206.481 1.00 12.15 351 GLY C CA 1
ATOM 18116 C C . GLY C 1 348 ? 135.890 192.759 206.023 1.00 12.15 351 GLY C C 1
ATOM 18117 O O . GLY C 1 348 ? 135.333 191.684 206.254 1.00 12.15 351 GLY C O 1
ATOM 18121 N N . ASN C 1 349 ? 137.037 192.852 205.357 1.00 11.39 352 ASN C N 1
ATOM 18122 C CA . ASN C 1 349 ? 137.746 191.676 204.865 1.00 11.39 352 ASN C CA 1
ATOM 18123 C C . ASN C 1 349 ? 138.517 191.074 206.029 1.00 11.39 352 ASN C C 1
ATOM 18124 O O . ASN C 1 349 ? 139.520 191.630 206.481 1.00 11.39 352 ASN C O 1
ATOM 18135 N N . VAL C 1 350 ? 138.049 189.930 206.514 1.00 9.73 353 VAL C N 1
ATOM 18136 C CA . VAL C 1 350 ? 138.606 189.316 207.713 1.00 9.73 353 VAL C CA 1
ATOM 18137 C C . VAL C 1 350 ? 139.136 187.933 207.366 1.00 9.73 353 VAL C C 1
ATOM 18138 O O . VAL C 1 350 ? 138.605 187.273 206.461 1.00 9.73 353 VAL C O 1
ATOM 18151 N N . PRO C 1 351 ? 140.182 187.465 208.038 1.00 8.47 354 PRO C N 1
ATOM 18152 C CA . PRO C 1 351 ? 140.571 186.064 207.887 1.00 8.47 354 PRO C CA 1
ATOM 18153 C C . PRO C 1 351 ? 139.485 185.158 208.434 1.00 8.47 354 PRO C C 1
ATOM 18154 O O . PRO C 1 351 ? 138.844 185.465 209.441 1.00 8.47 354 PRO C O 1
ATOM 18165 N N . LEU C 1 352 ? 139.282 184.036 207.760 1.00 7.97 355 LEU C N 1
ATOM 18166 C CA . LEU C 1 352 ? 138.323 183.037 208.195 1.00 7.97 355 LEU C CA 1
ATOM 18167 C C . LEU C 1 352 ? 139.022 181.694 208.251 1.00 7.97 355 LEU C C 1
ATOM 18168 O O . LEU C 1 352 ? 139.682 181.293 207.288 1.00 7.97 355 LEU C O 1
ATOM 18184 N N . GLU C 1 353 ? 138.888 181.014 209.381 1.00 7.54 356 GLU C N 1
ATOM 18185 C CA . GLU C 1 353 ? 139.451 179.682 209.513 1.00 7.54 356 GLU C CA 1
ATOM 18186 C C . GLU C 1 353 ? 138.613 178.710 208.701 1.00 7.54 356 GLU C C 1
ATOM 18187 O O . GLU C 1 353 ? 137.396 178.619 208.886 1.00 7.54 356 GLU C O 1
ATOM 18199 N N . THR C 1 354 ? 139.260 178.002 207.791 1.00 6.64 357 THR C N 1
ATOM 18200 C CA . THR C 1 354 ? 138.615 176.968 207.005 1.00 6.64 357 THR C CA 1
ATOM 18201 C C . THR C 1 354 ? 138.969 175.610 207.586 1.00 6.64 357 THR C C 1
ATOM 18202 O O . THR C 1 354 ? 139.985 175.450 208.266 1.00 6.64 357 THR C O 1
ATOM 18213 N N . GLY C 1 355 ? 138.114 174.635 207.324 1.00 6.32 358 GLY C N 1
ATOM 18214 C CA . GLY C 1 355 ? 138.372 173.286 207.745 1.00 6.32 358 GLY C CA 1
ATOM 18215 C C . GLY C 1 355 ? 137.151 172.629 208.334 1.00 6.32 358 GLY C C 1
ATOM 18216 O O . GLY C 1 355 ? 136.050 173.184 208.341 1.00 6.32 358 GLY C O 1
ATOM 18220 N N . PRO C 1 356 ? 137.335 171.417 208.845 1.00 6.85 359 PRO C N 1
ATOM 18221 C CA . PRO C 1 356 ? 136.204 170.704 209.451 1.00 6.85 359 PRO C CA 1
ATOM 18222 C C . PRO C 1 356 ? 135.479 171.531 210.493 1.00 6.85 359 PRO C C 1
ATOM 18223 O O . PRO C 1 356 ? 134.245 171.586 210.486 1.00 6.85 359 PRO C O 1
ATOM 18234 N N . LEU C 1 357 ? 136.219 172.217 211.363 1.00 7.56 360 LEU C N 1
ATOM 18235 C CA . LEU C 1 357 ? 135.576 173.048 212.372 1.00 7.56 360 LEU C CA 1
ATOM 18236 C C . LEU C 1 357 ? 134.680 174.088 211.722 1.00 7.56 360 LEU C C 1
ATOM 18237 O O . LEU C 1 357 ? 133.544 174.300 212.157 1.00 7.56 360 LEU C O 1
ATOM 18253 N N . ALA C 1 358 ? 135.164 174.729 210.659 1.00 7.05 361 ALA C N 1
ATOM 18254 C CA . ALA C 1 358 ? 134.334 175.681 209.934 1.00 7.05 361 ALA C CA 1
ATOM 18255 C C . ALA C 1 358 ? 133.071 175.015 209.414 1.00 7.05 361 ALA C C 1
ATOM 18256 O O . ALA C 1 358 ? 131.979 175.589 209.488 1.00 7.05 361 ALA C O 1
ATOM 18263 N N . ARG C 1 359 ? 133.202 173.803 208.878 1.00 6.93 362 ARG C N 1
ATOM 18264 C CA . ARG C 1 359 ? 132.031 173.079 208.402 1.00 6.93 362 ARG C CA 1
ATOM 18265 C C . ARG C 1 359 ? 131.078 172.768 209.544 1.00 6.93 362 ARG C C 1
ATOM 18266 O O . ARG C 1 359 ? 129.858 172.906 209.401 1.00 6.93 362 ARG C O 1
ATOM 18287 N N . ARG C 1 360 ? 131.617 172.335 210.685 1.00 7.78 363 ARG C N 1
ATOM 18288 C CA . ARG C 1 360 ? 130.766 171.973 211.811 1.00 7.78 363 ARG C CA 1
ATOM 18289 C C . ARG C 1 360 ? 129.965 173.174 212.300 1.00 7.78 363 ARG C C 1
ATOM 18290 O O . ARG C 1 360 ? 128.782 173.045 212.632 1.00 7.78 363 ARG C O 1
ATOM 18311 N N . MET C 1 361 ? 130.594 174.350 212.362 1.00 9.25 364 MET C N 1
ATOM 18312 C CA . MET C 1 361 ? 129.850 175.559 212.7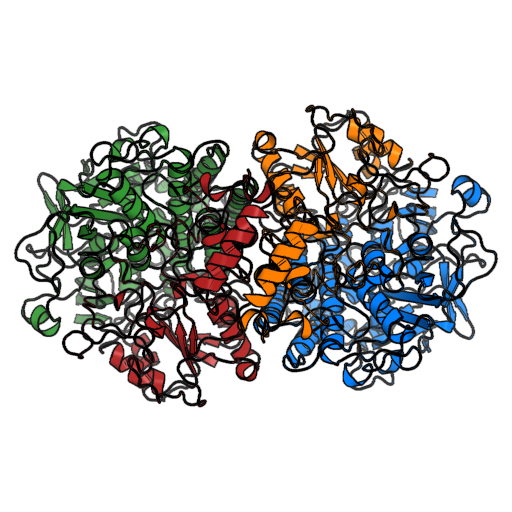03 1.00 9.25 364 MET C CA 1
ATOM 18313 C C . MET C 1 361 ? 128.816 175.886 211.636 1.00 9.25 364 MET C C 1
ATOM 18314 O O . MET C 1 361 ? 127.689 176.282 211.954 1.00 9.25 364 MET C O 1
ATOM 18328 N N . ALA C 1 362 ? 129.178 175.729 210.363 1.00 8.49 365 ALA C N 1
ATOM 18329 C CA . ALA C 1 362 ? 128.212 175.953 209.294 1.00 8.49 365 ALA C CA 1
ATOM 18330 C C . ALA C 1 362 ? 127.046 174.982 209.407 1.00 8.49 365 ALA C C 1
ATOM 18331 O O . ALA C 1 362 ? 125.889 175.358 209.189 1.00 8.49 365 ALA C O 1
ATOM 18338 N N . ALA C 1 363 ? 127.333 173.725 209.747 1.00 8.84 366 ALA C N 1
ATOM 18339 C CA . ALA C 1 363 ? 126.278 172.736 209.918 1.00 8.84 366 ALA C CA 1
ATOM 18340 C C . ALA C 1 363 ? 125.375 173.061 211.098 1.00 8.84 366 ALA C C 1
ATOM 18341 O O . ALA C 1 363 ? 124.246 172.565 211.154 1.00 8.84 366 ALA C O 1
ATOM 18348 N N . SER C 1 364 ? 125.846 173.873 212.037 1.00 9.85 367 SER C N 1
ATOM 18349 C CA . SER C 1 364 ? 125.041 174.292 213.173 1.00 9.85 367 SER C CA 1
ATOM 18350 C C . SER C 1 364 ? 124.202 175.521 212.867 1.00 9.85 367 SER C C 1
ATOM 18351 O O . SER C 1 364 ? 123.424 175.953 213.723 1.00 9.85 367 SER C O 1
ATOM 18359 N N . ALA C 1 365 ? 124.344 176.094 211.677 1.00 10.46 368 ALA C N 1
ATOM 18360 C CA . ALA C 1 365 ? 123.557 177.255 211.320 1.00 10.46 368 ALA C CA 1
ATOM 18361 C C . ALA C 1 365 ? 122.082 176.873 211.232 1.00 10.46 368 ALA C C 1
ATOM 18362 O O . ALA C 1 365 ? 121.745 175.726 210.928 1.00 10.46 368 ALA C O 1
ATOM 18369 N N . PRO C 1 366 ? 121.186 177.809 211.506 1.00 12.47 369 PRO C N 1
ATOM 18370 C CA . PRO C 1 366 ? 119.755 177.498 211.420 1.00 12.47 369 PRO C CA 1
ATOM 18371 C C . PRO C 1 366 ? 119.266 177.413 209.985 1.00 12.47 369 PRO C C 1
ATOM 18372 O O . PRO C 1 366 ? 120.039 177.602 209.040 1.00 12.47 369 PRO C O 1
ATOM 18383 N N . ASP C 1 367 ? 117.978 177.127 209.817 1.00 14.55 370 ASP C N 1
ATOM 18384 C CA . ASP C 1 367 ? 117.346 177.087 208.499 1.00 14.55 370 ASP C CA 1
ATOM 18385 C C . ASP C 1 367 ? 118.004 176.047 207.595 1.00 14.55 370 ASP C C 1
ATOM 18386 O O . ASP C 1 367 ? 118.210 176.276 206.401 1.00 14.55 370 ASP C O 1
ATOM 18395 N N . ALA C 1 368 ? 118.336 174.895 208.166 1.00 12.06 371 ALA C N 1
ATOM 18396 C CA . ALA C 1 368 ? 118.859 173.786 207.384 1.00 12.06 371 ALA C CA 1
ATOM 18397 C C . ALA C 1 368 ? 117.720 173.084 206.659 1.00 12.06 371 ALA C C 1
ATOM 18398 O O . ALA C 1 368 ? 116.692 172.765 207.264 1.00 12.06 371 ALA C O 1
ATOM 18405 N N . GLU C 1 369 ? 117.900 172.848 205.364 1.00 11.95 372 GLU C N 1
ATOM 18406 C CA . GLU C 1 369 ? 116.941 172.057 204.616 1.00 11.95 372 GLU C CA 1
ATOM 18407 C C . GLU C 1 369 ? 117.141 170.573 204.915 1.00 11.95 372 GLU C C 1
ATOM 18408 O O . GLU C 1 369 ? 118.114 170.163 205.552 1.00 11.95 372 GLU C O 1
ATOM 18420 N N . THR C 1 370 ? 116.194 169.762 204.443 1.00 11.45 373 THR C N 1
ATOM 18421 C CA . THR C 1 370 ? 116.175 168.352 204.820 1.00 11.45 373 THR C CA 1
ATOM 18422 C C . THR C 1 370 ? 117.439 167.636 204.364 1.00 11.45 373 THR C C 1
ATOM 18423 O O . THR C 1 370 ? 117.965 166.774 205.076 1.00 11.45 373 THR C O 1
ATOM 18434 N N . HIS C 1 371 ? 117.936 167.974 203.178 1.00 8.76 374 HIS C N 1
ATOM 18435 C CA . HIS C 1 371 ? 119.132 167.344 202.640 1.00 8.76 374 HIS C CA 1
ATOM 18436 C C . HIS C 1 371 ? 120.413 167.882 203.257 1.00 8.76 374 HIS C C 1
ATOM 18437 O O . HIS C 1 371 ? 121.490 167.351 202.969 1.00 8.76 374 HIS C O 1
ATOM 18451 N N . GLN C 1 372 ? 120.324 168.910 204.091 1.00 9.40 375 GLN C N 1
ATOM 18452 C CA . GLN C 1 372 ? 121.488 169.639 204.562 1.00 9.40 375 GLN C CA 1
ATOM 18453 C C . GLN C 1 372 ? 121.933 169.148 205.932 1.00 9.40 375 GLN C C 1
ATOM 18454 O O . GLN C 1 372 ? 121.121 168.749 206.770 1.00 9.40 375 GLN C O 1
ATOM 18468 N N . ASP C 1 373 ? 123.243 169.191 206.147 1.00 8.68 376 ASP C N 1
ATOM 18469 C CA . ASP C 1 373 ? 123.812 168.826 207.433 1.00 8.68 376 ASP C CA 1
ATOM 18470 C C . ASP C 1 373 ? 123.343 169.805 208.498 1.00 8.68 376 ASP C C 1
ATOM 18471 O O . ASP C 1 373 ? 123.613 171.007 208.412 1.00 8.68 376 ASP C O 1
ATOM 18480 N N . ASP C 1 374 ? 122.642 169.287 209.499 1.00 11.08 377 ASP C N 1
ATOM 18481 C CA . ASP C 1 374 ? 122.139 170.076 210.619 1.00 11.08 377 ASP C CA 1
ATOM 18482 C C . ASP C 1 374 ? 122.677 169.435 211.892 1.00 11.08 377 ASP C C 1
ATOM 18483 O O . ASP C 1 374 ? 122.106 168.464 212.398 1.00 11.08 377 ASP C O 1
ATOM 18492 N N . ASP C 1 375 ? 123.780 169.973 212.396 1.00 10.26 378 ASP C N 1
ATOM 18493 C CA . ASP C 1 375 ? 124.480 169.408 213.547 1.00 10.26 378 ASP C CA 1
ATOM 18494 C C . ASP C 1 375 ? 124.838 170.529 214.511 1.00 10.26 378 ASP C C 1
ATOM 18495 O O . ASP C 1 375 ? 125.725 171.350 214.198 1.00 10.26 378 ASP C O 1
ATOM 18504 N N . PRO C 1 376 ? 124.191 170.614 215.673 1.00 10.71 379 PRO C N 1
ATOM 18505 C CA . PRO C 1 376 ? 124.517 171.666 216.642 1.00 10.71 379 PRO C CA 1
ATOM 18506 C C . PRO C 1 376 ? 125.687 171.347 217.560 1.00 10.71 379 PRO C C 1
ATOM 18507 O O . PRO C 1 376 ? 125.955 172.129 218.476 1.00 10.71 379 PRO C O 1
ATOM 18518 N N . LEU C 1 377 ? 126.392 170.237 217.334 1.00 10.19 380 LEU C N 1
ATOM 18519 C CA . LEU C 1 377 ? 127.397 169.789 218.291 1.00 10.19 380 LEU C CA 1
ATOM 18520 C C . LEU C 1 377 ? 128.469 170.851 218.506 1.00 10.19 380 LEU C C 1
ATOM 18521 O O . LEU C 1 377 ? 128.766 171.226 219.645 1.00 10.19 380 LEU C O 1
ATOM 18537 N N . PHE C 1 378 ? 129.059 171.351 217.425 1.00 9.08 381 PHE C N 1
ATOM 18538 C CA . PHE C 1 378 ? 130.200 172.245 217.550 1.00 9.08 381 PHE C CA 1
ATOM 18539 C C . PHE C 1 378 ? 129.812 173.699 217.753 1.00 9.08 381 PHE C C 1
ATOM 18540 O O . PHE C 1 378 ? 130.676 174.508 218.102 1.00 9.08 381 PHE C O 1
ATOM 18557 N N . ALA C 1 379 ? 128.544 174.052 217.555 1.00 10.45 382 ALA C N 1
ATOM 18558 C CA . ALA C 1 379 ? 128.061 175.309 218.108 1.00 10.45 382 ALA C CA 1
ATOM 18559 C C . ALA C 1 379 ? 128.099 175.263 219.627 1.00 10.45 382 ALA C C 1
ATOM 18560 O O . ALA C 1 379 ? 128.486 176.239 220.278 1.00 10.45 382 ALA C O 1
ATOM 18567 N N . ASP C 1 380 ? 127.712 174.125 220.204 1.00 11.30 383 ASP C N 1
ATOM 18568 C CA . ASP C 1 380 ? 127.770 173.965 221.651 1.00 11.30 383 ASP C CA 1
ATOM 18569 C C . ASP C 1 380 ? 129.210 173.884 222.139 1.00 11.30 383 ASP C C 1
ATOM 18570 O O . ASP C 1 380 ? 129.568 174.515 223.140 1.00 11.30 383 ASP C O 1
ATOM 18579 N N . ILE C 1 381 ? 130.052 173.114 221.446 1.00 10.24 384 ILE C N 1
ATOM 18580 C CA . ILE C 1 381 ? 131.459 173.038 221.826 1.00 10.24 384 ILE C CA 1
ATOM 18581 C C . ILE C 1 381 ? 132.100 174.411 221.718 1.00 10.24 384 ILE C C 1
ATOM 18582 O O . ILE C 1 381 ? 132.859 174.835 222.598 1.00 10.24 384 ILE C O 1
ATOM 18598 N N . TYR C 1 382 ? 131.802 175.128 220.635 1.00 10.11 385 TYR C N 1
ATOM 18599 C CA . TYR C 1 382 ? 132.356 176.462 220.449 1.00 10.11 385 TYR C CA 1
ATOM 18600 C C . TYR C 1 382 ? 131.940 177.395 221.578 1.00 10.11 385 TYR C C 1
ATOM 18601 O O . TYR C 1 382 ? 132.762 178.155 222.101 1.00 10.11 385 TYR C O 1
ATOM 18619 N N . ASN C 1 383 ? 130.665 177.354 221.967 1.00 12.04 386 ASN C N 1
ATOM 18620 C CA . ASN C 1 383 ? 130.208 178.203 223.062 1.00 12.04 386 ASN C CA 1
ATOM 18621 C C . ASN C 1 383 ? 130.713 177.695 224.405 1.00 12.04 386 ASN C C 1
ATOM 18622 O O . ASN C 1 383 ? 131.033 178.490 225.296 1.00 12.04 386 ASN C O 1
ATOM 18633 N N . ALA C 1 384 ? 130.793 176.375 224.570 1.00 11.47 387 ALA C N 1
ATOM 18634 C CA . ALA C 1 384 ? 131.180 175.800 225.853 1.00 11.47 387 ALA C CA 1
ATOM 18635 C C . ALA C 1 384 ? 132.665 176.004 226.133 1.00 11.47 387 ALA C C 1
ATOM 18636 O O . ALA C 1 384 ? 133.039 176.612 227.141 1.00 11.47 387 ALA C O 1
ATOM 18643 N N . ILE C 1 385 ? 133.524 175.501 225.251 1.00 10.67 388 ILE C N 1
ATOM 18644 C CA . ILE C 1 385 ? 134.966 175.536 225.469 1.00 10.67 388 ILE C CA 1
ATOM 18645 C C . ILE C 1 385 ? 135.711 176.324 224.404 1.00 10.67 388 ILE C C 1
ATOM 18646 O O . ILE C 1 385 ? 136.912 176.579 224.576 1.00 10.67 388 ILE C O 1
ATOM 18662 N N . GLY C 1 386 ? 135.059 176.706 223.311 1.00 9.84 389 GLY C N 1
ATOM 18663 C CA . GLY C 1 386 ? 135.701 177.482 222.282 1.00 9.84 389 GLY C CA 1
ATOM 18664 C C . GLY C 1 386 ? 136.592 176.634 221.403 1.00 9.84 389 GLY C C 1
ATOM 18665 O O . GLY C 1 386 ? 136.784 175.437 221.635 1.00 9.84 389 GLY C O 1
ATOM 18669 N N . PRO C 1 387 ? 137.159 177.249 220.372 1.00 9.40 390 PRO C N 1
ATOM 18670 C CA . PRO C 1 387 ? 138.078 176.521 219.499 1.00 9.40 390 PRO C CA 1
ATOM 18671 C C . PRO C 1 387 ? 139.393 176.237 220.202 1.00 9.40 390 PRO C C 1
ATOM 18672 O O . PRO C 1 387 ? 139.772 176.888 221.177 1.00 9.40 390 PRO C O 1
ATOM 18683 N N . SER C 1 388 ? 140.087 175.235 219.688 1.00 9.45 391 SER C N 1
ATOM 18684 C CA . SER C 1 388 ? 141.380 174.823 220.214 1.00 9.45 391 SER C CA 1
ATOM 18685 C C . SER C 1 388 ? 141.934 173.775 219.261 1.00 9.45 391 SER C C 1
ATOM 18686 O O . SER C 1 388 ? 141.277 173.377 218.295 1.00 9.45 391 SER C O 1
ATOM 18694 N N . VAL C 1 389 ? 143.155 173.326 219.543 1.00 9.22 392 VAL C N 1
ATOM 18695 C CA . VAL C 1 389 ? 143.713 172.214 218.786 1.00 9.22 392 VAL C CA 1
ATOM 18696 C C . VAL C 1 389 ? 142.810 170.997 218.912 1.00 9.22 392 VAL C C 1
ATOM 18697 O O . VAL C 1 389 ? 142.536 170.298 217.930 1.00 9.22 392 VAL C O 1
ATOM 18710 N N . MET C 1 390 ? 142.330 170.730 220.125 1.00 9.91 393 MET C N 1
ATOM 18711 C CA . MET C 1 390 ? 141.484 169.566 220.354 1.00 9.91 393 MET C CA 1
ATOM 18712 C C . MET C 1 390 ? 140.147 169.711 219.639 1.00 9.91 393 MET C C 1
ATOM 18713 O O . MET C 1 390 ? 139.717 168.807 218.914 1.00 9.91 393 MET C O 1
ATOM 18727 N N . VAL C 1 391 ? 139.475 170.845 219.835 1.00 9.00 394 VAL C N 1
ATOM 18728 C CA . VAL C 1 391 ? 138.167 171.049 219.223 1.00 9.00 394 VAL C CA 1
ATOM 18729 C C . VAL C 1 391 ? 138.287 171.044 217.707 1.00 9.00 394 VAL C C 1
ATOM 18730 O O . VAL C 1 391 ? 137.459 170.454 217.004 1.00 9.00 394 VAL C O 1
ATOM 18743 N N . ARG C 1 392 ? 139.317 171.704 217.181 1.00 8.16 395 ARG C N 1
ATOM 18744 C CA . ARG C 1 392 ? 139.552 171.666 215.745 1.00 8.16 395 ARG C CA 1
ATOM 18745 C C . ARG C 1 392 ? 139.755 170.237 215.267 1.00 8.16 395 ARG C C 1
ATOM 18746 O O . ARG C 1 392 ? 139.215 169.836 214.230 1.00 8.16 395 ARG C O 1
ATOM 18767 N N . GLN C 1 393 ? 140.536 169.454 216.010 1.00 8.01 396 GLN C N 1
ATOM 18768 C CA . GLN C 1 393 ? 140.736 168.058 215.645 1.00 8.01 396 GLN C CA 1
ATOM 18769 C C . GLN C 1 393 ? 139.430 167.283 215.725 1.00 8.01 396 GLN C C 1
ATOM 18770 O O . GLN C 1 393 ? 139.089 166.520 214.817 1.00 8.01 396 GLN C O 1
ATOM 18784 N N . LEU C 1 394 ? 138.671 167.487 216.801 1.00 8.63 397 LEU C N 1
ATOM 18785 C CA . LEU C 1 394 ? 137.433 166.739 216.977 1.00 8.63 397 LEU C CA 1
ATOM 18786 C C . LEU C 1 394 ? 136.457 167.024 215.846 1.00 8.63 397 LEU C C 1
ATOM 18787 O O . LEU C 1 394 ? 135.741 166.125 215.391 1.00 8.63 397 LEU C O 1
ATOM 18803 N N . ALA C 1 395 ? 136.419 168.270 215.374 1.00 7.57 398 ALA C N 1
ATOM 18804 C CA . ALA C 1 395 ? 135.597 168.590 214.215 1.00 7.57 398 ALA C CA 1
ATOM 18805 C C . ALA C 1 395 ? 136.013 167.757 213.017 1.00 7.57 398 ALA C C 1
ATOM 18806 O O . ALA C 1 395 ? 135.166 167.237 212.283 1.00 7.57 398 ALA C O 1
ATOM 18813 N N . ARG C 1 396 ? 137.319 167.613 212.811 1.00 7.34 399 ARG C N 1
ATOM 18814 C CA . ARG C 1 396 ? 137.815 166.786 211.720 1.00 7.34 399 ARG C CA 1
ATOM 18815 C C . ARG C 1 396 ? 137.367 165.342 211.877 1.00 7.34 399 ARG C C 1
ATOM 18816 O O . ARG C 1 396 ? 136.846 164.732 210.937 1.00 7.34 399 ARG C O 1
ATOM 18837 N N . MET C 1 397 ? 137.562 164.778 213.064 1.00 7.16 400 MET C N 1
ATOM 18838 C CA . MET C 1 397 ? 137.237 163.380 213.289 1.00 7.16 400 MET C CA 1
ATOM 18839 C C . MET C 1 397 ? 135.740 163.162 213.436 1.00 7.16 400 MET C C 1
ATOM 18840 O O . MET C 1 397 ? 135.268 162.034 213.264 1.00 7.16 400 MET C O 1
ATOM 18854 N N . HIS C 1 398 ? 134.989 164.221 213.737 1.00 8.12 401 HIS C N 1
ATOM 18855 C CA . HIS C 1 398 ? 133.537 164.119 213.786 1.00 8.12 401 HIS C CA 1
ATOM 18856 C C . HIS C 1 398 ? 132.955 163.870 212.403 1.00 8.12 401 HIS C C 1
ATOM 18857 O O . HIS C 1 398 ? 131.884 163.267 212.279 1.00 8.12 401 HIS C O 1
ATOM 18871 N N . GLU C 1 399 ? 133.644 164.325 211.358 1.00 7.04 402 GLU C N 1
ATOM 18872 C CA . GLU C 1 399 ? 133.152 164.169 209.997 1.00 7.04 402 GLU C CA 1
ATOM 18873 C C . GLU C 1 399 ? 133.345 162.759 209.462 1.00 7.04 402 GLU C C 1
ATOM 18874 O O . GLU C 1 399 ? 132.689 162.390 208.483 1.00 7.04 402 GLU C O 1
ATOM 18886 N N . GLY C 1 400 ? 134.225 161.972 210.069 1.00 6.71 403 GLY C N 1
ATOM 18887 C CA . GLY C 1 400 ? 134.411 160.602 209.666 1.00 6.71 403 GLY C CA 1
ATOM 18888 C C . GLY C 1 400 ? 133.106 159.838 209.714 1.00 6.71 403 GLY C C 1
ATOM 18889 O O . GLY C 1 400 ? 132.605 159.344 208.700 1.00 6.71 403 GLY C O 1
ATOM 18893 N N . PRO C 1 401 ? 132.528 159.722 210.911 1.00 7.29 404 PRO C N 1
ATOM 18894 C CA . PRO C 1 401 ? 131.216 159.067 211.017 1.00 7.29 404 PRO C CA 1
ATOM 18895 C C . PRO C 1 401 ? 130.147 159.752 210.191 1.00 7.29 404 PRO C C 1
ATOM 18896 O O . PRO C 1 401 ? 129.287 159.084 209.606 1.00 7.29 404 PRO C O 1
ATOM 18907 N N . LYS C 1 402 ? 130.186 161.081 210.126 1.00 7.34 405 LYS C N 1
ATOM 18908 C CA . LYS C 1 402 ? 129.167 161.819 209.392 1.00 7.34 405 LYS C CA 1
ATOM 18909 C C . LYS C 1 402 ? 129.294 161.583 207.893 1.00 7.34 405 LYS C C 1
ATOM 18910 O O . LYS C 1 402 ? 128.308 161.277 207.215 1.00 7.34 405 LYS C O 1
ATOM 18929 N N . TYR C 1 403 ? 130.508 161.720 207.358 1.00 6.19 406 TYR C N 1
ATOM 18930 C CA . TYR C 1 403 ? 130.707 161.534 205.927 1.00 6.19 406 TYR C CA 1
ATOM 18931 C C . TYR C 1 403 ? 130.533 160.075 205.533 1.00 6.19 406 TYR C C 1
ATOM 18932 O O . TYR C 1 403 ? 130.004 159.777 204.457 1.00 6.19 406 TYR C O 1
ATOM 18950 N N . TYR C 1 404 ? 130.967 159.151 206.390 1.00 6.25 407 TYR C N 1
ATOM 18951 C CA . TYR C 1 404 ? 130.776 157.736 206.100 1.00 6.25 407 TYR C CA 1
ATOM 18952 C C . TYR C 1 404 ? 129.308 157.438 205.835 1.00 6.25 407 TYR C C 1
ATOM 18953 O O . TYR C 1 404 ? 128.958 156.786 204.846 1.00 6.25 407 TYR C O 1
ATOM 18971 N N . LYS C 1 405 ? 128.432 157.918 206.717 1.00 6.92 408 LYS C N 1
ATOM 18972 C CA . LYS C 1 405 ? 127.005 157.682 206.544 1.00 6.92 408 LYS C CA 1
ATOM 18973 C C . LYS C 1 405 ? 126.508 158.293 205.243 1.00 6.92 408 LYS C C 1
ATOM 18974 O O . LYS C 1 405 ? 125.705 157.685 204.528 1.00 6.92 408 LYS C O 1
ATOM 18993 N N . TRP C 1 406 ? 126.972 159.500 204.924 1.00 6.45 409 TRP C N 1
ATOM 18994 C CA . TRP C 1 406 ? 126.586 160.133 203.669 1.00 6.45 409 TRP C CA 1
ATOM 18995 C C . TRP C 1 406 ? 127.035 159.301 202.479 1.00 6.45 409 TRP C C 1
ATOM 18996 O O . TRP C 1 406 ? 126.262 159.058 201.546 1.00 6.45 409 TRP C O 1
ATOM 19017 N N . VAL C 1 407 ? 128.294 158.866 202.491 1.00 5.31 410 VAL C N 1
ATOM 19018 C CA . VAL C 1 407 ? 128.814 158.070 201.386 1.00 5.31 410 VAL C CA 1
ATOM 19019 C C . VAL C 1 407 ? 128.059 156.758 201.289 1.00 5.31 410 VAL C C 1
ATOM 19020 O O . VAL C 1 407 ? 127.692 156.309 200.197 1.00 5.31 410 VAL C O 1
ATOM 19033 N N . ARG C 1 408 ? 127.823 156.122 202.432 1.00 5.98 411 ARG C N 1
ATOM 19034 C CA . ARG C 1 408 ? 127.096 154.863 202.441 1.00 5.98 411 ARG C CA 1
ATOM 19035 C C . ARG C 1 408 ? 125.715 155.036 201.829 1.00 5.98 411 ARG C C 1
ATOM 19036 O O . ARG C 1 408 ? 125.225 154.154 201.116 1.00 5.98 411 ARG C O 1
ATOM 19057 N N . GLN C 1 409 ? 125.075 156.171 202.100 1.00 6.29 412 GLN C N 1
ATOM 19058 C CA . GLN C 1 409 ? 123.758 156.432 201.535 1.00 6.29 412 GLN C CA 1
ATOM 19059 C C . GLN C 1 409 ? 123.849 156.797 200.059 1.00 6.29 412 GLN C C 1
ATOM 19060 O O . GLN C 1 409 ? 123.019 156.362 199.254 1.00 6.29 412 GLN C O 1
ATOM 19074 N N . TRP C 1 410 ? 124.849 157.598 199.684 1.00 5.59 413 TRP C N 1
ATOM 19075 C CA . TRP C 1 410 ? 125.012 157.964 198.282 1.00 5.59 413 TRP C CA 1
ATOM 19076 C C . TRP C 1 410 ? 125.239 156.733 197.420 1.00 5.59 413 TRP C C 1
ATOM 19077 O O . TRP C 1 410 ? 124.716 156.640 196.304 1.00 5.59 413 TRP C O 1
ATOM 19098 N N . LEU C 1 411 ? 126.029 155.782 197.915 1.00 5.29 414 LEU C N 1
ATOM 19099 C CA . LEU C 1 411 ? 126.226 154.539 197.183 1.00 5.29 414 LEU C CA 1
ATOM 19100 C C . LEU C 1 411 ? 124.899 153.832 196.964 1.00 5.29 414 LEU C C 1
ATOM 19101 O O . LEU C 1 411 ? 124.642 153.293 195.882 1.00 5.29 414 LEU C O 1
ATOM 19117 N N . ASP C 1 412 ? 124.040 153.830 197.983 1.00 6.77 415 ASP C N 1
ATOM 19118 C CA . ASP C 1 412 ? 122.698 153.286 197.822 1.00 6.77 415 ASP C CA 1
ATOM 19119 C C . ASP C 1 412 ? 121.891 154.110 196.830 1.00 6.77 415 ASP C C 1
ATOM 19120 O O . ASP C 1 412 ? 121.104 153.563 196.049 1.00 6.77 415 ASP C O 1
ATOM 19129 N N . ASP C 1 413 ? 122.068 155.431 196.854 1.00 6.10 416 ASP C N 1
ATOM 19130 C CA . ASP C 1 413 ? 121.288 156.312 195.996 1.00 6.10 416 ASP C CA 1
ATOM 19131 C C . ASP C 1 413 ? 121.629 156.146 194.525 1.00 6.10 416 ASP C C 1
ATOM 19132 O O . ASP C 1 413 ? 120.833 156.547 193.670 1.00 6.10 416 ASP C O 1
ATOM 19141 N N . LEU C 1 414 ? 122.788 155.579 194.208 1.00 5.48 417 LEU C N 1
ATOM 19142 C CA . LEU C 1 414 ? 123.189 155.454 192.817 1.00 5.48 417 LEU C CA 1
ATOM 19143 C C . LEU C 1 414 ? 122.173 154.621 192.053 1.00 5.48 417 LEU C C 1
ATOM 19144 O O . LEU C 1 414 ? 121.774 153.542 192.499 1.00 5.48 417 LEU C O 1
ATOM 19160 N N . GLU C 1 415 ? 121.758 155.130 190.901 1.00 7.32 418 GLU C N 1
ATOM 19161 C CA . GLU C 1 415 ? 120.847 154.439 189.995 1.00 7.32 418 GLU C CA 1
ATOM 19162 C C . GLU C 1 415 ? 121.689 154.014 188.797 1.00 7.32 418 GLU C C 1
ATOM 19163 O O . GLU C 1 415 ? 121.878 154.773 187.847 1.00 7.32 418 GLU C O 1
ATOM 19175 N N . LEU C 1 416 ? 122.194 152.783 188.853 1.00 6.49 419 LEU C N 1
ATOM 19176 C CA . LEU C 1 416 ? 123.244 152.368 187.933 1.00 6.49 419 LEU C CA 1
ATOM 19177 C C . LEU C 1 416 ? 122.772 152.310 186.489 1.00 6.49 419 LEU C C 1
ATOM 19178 O O . LEU C 1 416 ? 123.608 152.297 185.580 1.00 6.49 419 LEU C O 1
ATOM 19194 N N . LYS C 1 417 ? 121.463 152.274 186.254 1.00 7.96 420 LYS C N 1
ATOM 19195 C CA . LYS C 1 417 ? 120.949 152.329 184.893 1.00 7.96 420 LYS C CA 1
ATOM 19196 C C . LYS C 1 417 ? 120.899 153.748 184.347 1.00 7.96 420 LYS C C 1
ATOM 19197 O O . LYS C 1 417 ? 120.720 153.922 183.137 1.00 7.96 420 LYS C O 1
ATOM 19216 N N . GLU C 1 418 ? 121.061 154.754 185.196 1.00 7.79 421 GLU C N 1
ATOM 19217 C CA . GLU C 1 418 ? 120.904 156.138 184.789 1.00 7.79 421 GLU C CA 1
ATOM 19218 C C . GLU C 1 418 ? 122.243 156.744 184.383 1.00 7.79 421 GLU C C 1
ATOM 19219 O O . GLU C 1 418 ? 123.313 156.168 184.585 1.00 7.79 421 GLU C O 1
ATOM 19231 N N . SER C 1 419 ? 122.162 157.938 183.811 1.00 5.86 422 SER C N 1
ATOM 19232 C CA . SER C 1 419 ? 123.326 158.578 183.223 1.00 5.86 422 SER C CA 1
ATOM 19233 C C . SER C 1 419 ? 124.321 159.005 184.293 1.00 5.86 422 SER C C 1
ATOM 19234 O O . SER C 1 419 ? 123.943 159.417 185.392 1.00 5.86 422 SER C O 1
ATOM 19242 N N . PHE C 1 420 ? 125.603 158.896 183.958 1.00 5.02 423 PHE C N 1
ATOM 19243 C CA . PHE C 1 420 ? 126.685 159.431 184.768 1.00 5.02 423 PHE C CA 1
ATOM 19244 C C . PHE C 1 420 ? 127.345 160.630 184.117 1.00 5.02 423 PHE C C 1
ATOM 19245 O O . PHE C 1 420 ? 128.293 161.186 184.677 1.00 5.02 423 PHE C O 1
ATOM 19262 N N . TYR C 1 421 ? 126.875 161.035 182.944 1.00 5.12 424 TYR C N 1
ATOM 19263 C CA . TYR C 1 421 ? 127.561 162.059 182.178 1.00 5.12 424 TYR C CA 1
ATOM 19264 C C . TYR C 1 421 ? 126.603 162.619 181.145 1.00 5.12 424 TYR C C 1
ATOM 19265 O O . TYR C 1 421 ? 125.943 161.860 180.430 1.00 5.12 424 TYR C O 1
ATOM 19283 N N . THR C 1 422 ? 126.525 163.938 181.083 1.00 5.42 425 THR C N 1
ATOM 19284 C CA . THR C 1 422 ? 125.814 164.640 180.029 1.00 5.42 425 THR C CA 1
ATOM 19285 C C . THR C 1 422 ? 126.841 165.410 179.218 1.00 5.42 425 THR C C 1
ATOM 19286 O O . THR C 1 422 ? 127.531 166.282 179.755 1.00 5.42 425 THR C O 1
ATOM 19297 N N . LYS C 1 423 ? 126.945 165.083 177.939 1.00 6.59 426 LYS C N 1
ATOM 19298 C CA . LYS C 1 423 ? 127.889 165.748 177.056 1.00 6.59 426 LYS C CA 1
ATOM 19299 C C . LYS C 1 423 ? 127.672 167.253 177.130 1.00 6.59 426 LYS C C 1
ATOM 19300 O O . LYS C 1 423 ? 126.645 167.753 176.655 1.00 6.59 426 LYS C O 1
ATOM 19319 N N . PRO C 1 424 ? 128.597 168.004 177.715 1.00 6.45 427 PRO C N 1
ATOM 19320 C CA . PRO C 1 424 ? 128.435 169.455 177.772 1.00 6.45 427 PRO C CA 1
ATOM 19321 C C . PRO C 1 424 ? 128.851 170.114 176.469 1.00 6.45 427 PRO C C 1
ATOM 19322 O O . PRO C 1 424 ? 129.537 169.531 175.629 1.00 6.45 427 PRO C O 1
ATOM 19333 N N . VAL C 1 425 ? 128.422 171.358 176.319 1.00 8.49 428 VAL C N 1
ATOM 19334 C CA . VAL C 1 425 ? 128.911 172.221 175.254 1.00 8.49 428 VAL C CA 1
ATOM 19335 C C . VAL C 1 425 ? 130.157 172.926 175.769 1.00 8.49 428 VAL C C 1
ATOM 19336 O O . VAL C 1 425 ? 130.092 173.699 176.731 1.00 8.49 428 VAL C O 1
ATOM 19349 N N . GLU C 1 426 ? 131.296 172.649 175.136 1.00 8.77 429 GLU C N 1
ATOM 19350 C CA . GLU C 1 426 ? 132.569 173.247 175.529 1.00 8.77 429 GLU C CA 1
ATOM 19351 C C . GLU C 1 426 ? 132.614 174.685 175.017 1.00 8.77 429 GLU C C 1
ATOM 19352 O O . GLU C 1 426 ? 133.296 175.026 174.048 1.00 8.77 429 GLU C O 1
ATOM 19364 N N . TYR C 1 427 ? 131.853 175.538 175.695 1.00 8.80 430 TYR C N 1
ATOM 19365 C CA . TYR C 1 427 ? 131.770 176.933 175.297 1.00 8.80 430 TYR C CA 1
ATOM 19366 C C . TYR C 1 427 ? 133.148 177.576 175.315 1.00 8.80 430 TYR C C 1
ATOM 19367 O O . TYR C 1 427 ? 133.937 177.377 176.242 1.00 8.80 430 TYR C O 1
ATOM 19385 N N . ALA C 1 428 ? 133.436 178.348 174.269 1.00 10.04 431 ALA C N 1
ATOM 19386 C CA . ALA C 1 428 ? 134.682 179.097 174.216 1.00 10.04 431 ALA C CA 1
ATOM 19387 C C . ALA C 1 428 ? 134.736 180.178 175.282 1.00 10.04 431 ALA C C 1
ATOM 19388 O O . ALA C 1 428 ? 135.822 180.676 175.593 1.00 10.04 431 ALA C O 1
ATOM 19395 N N . GLU C 1 429 ? 133.590 180.543 175.845 1.00 10.83 432 GLU C N 1
ATOM 19396 C CA . GLU C 1 429 ? 133.479 181.605 176.827 1.00 10.83 432 GLU C CA 1
ATOM 19397 C C . GLU C 1 429 ? 132.808 181.053 178.074 1.00 10.83 432 GLU C C 1
ATOM 19398 O O . GLU C 1 429 ? 131.943 180.176 177.995 1.00 10.83 432 GLU C O 1
ATOM 19410 N N . GLY C 1 430 ? 133.208 181.572 179.228 1.00 8.07 433 GLY C N 1
ATOM 19411 C CA . GLY C 1 430 ? 132.555 181.196 180.461 1.00 8.07 433 GLY C CA 1
ATOM 19412 C C . GLY C 1 430 ? 133.368 181.504 181.696 1.00 8.07 433 GLY C C 1
ATOM 19413 O O . GLY C 1 430 ? 134.590 181.333 181.716 1.00 8.07 433 GLY C O 1
ATOM 19417 N N . LYS C 1 431 ? 132.686 181.971 182.733 1.00 7.37 434 LYS C N 1
ATOM 19418 C CA . LYS C 1 431 ? 133.272 182.159 184.050 1.00 7.37 434 LYS C CA 1
ATOM 19419 C C . LYS C 1 431 ? 132.649 181.132 184.978 1.00 7.37 434 LYS C C 1
ATOM 19420 O O . LYS C 1 431 ? 131.421 181.048 185.084 1.00 7.37 434 LYS C O 1
ATOM 19439 N N . GLY C 1 432 ? 133.488 180.351 185.631 1.00 6.01 435 GLY C N 1
ATOM 19440 C CA . GLY C 1 432 ? 133.034 179.266 186.480 1.00 6.01 435 GLY C CA 1
ATOM 19441 C C . GLY C 1 432 ? 133.574 179.425 187.884 1.00 6.01 435 GLY C C 1
ATOM 19442 O O . GLY C 1 432 ? 134.703 179.878 188.077 1.00 6.01 435 GLY C O 1
ATOM 19446 N N . PHE C 1 433 ? 132.754 179.062 188.858 1.00 6.23 436 PHE C N 1
ATOM 19447 C CA . PHE C 1 433 ? 133.171 179.020 190.249 1.00 6.23 436 PHE C CA 1
ATOM 19448 C C . PHE C 1 433 ? 132.852 177.630 190.766 1.00 6.23 436 PHE C C 1
ATOM 19449 O O . PHE C 1 433 ? 131.681 177.272 190.921 1.00 6.23 436 PHE C O 1
ATOM 19466 N N . GLY C 1 434 ? 133.894 176.842 190.999 1.00 5.15 437 GLY C N 1
ATOM 19467 C CA . GLY C 1 434 ? 133.769 175.545 191.620 1.00 5.15 437 GLY C CA 1
ATOM 19468 C C . GLY C 1 434 ? 134.385 175.596 193.006 1.00 5.15 437 GLY C C 1
ATOM 19469 O O . GLY C 1 434 ? 135.514 176.058 193.179 1.00 5.15 437 GLY C O 1
ATOM 19473 N N . SER C 1 435 ? 133.618 175.142 193.983 1.00 5.34 438 SER C N 1
ATOM 19474 C CA . SER C 1 435 ? 134.094 175.104 195.348 1.00 5.34 438 SER C CA 1
ATOM 19475 C C . SER C 1 435 ? 133.653 173.804 195.986 1.00 5.34 438 SER C C 1
ATOM 19476 O O . SER C 1 435 ? 132.630 173.221 195.623 1.00 5.34 438 SER C O 1
ATOM 19484 N N . THR C 1 436 ? 134.450 173.356 196.940 1.00 5.18 439 THR C N 1
ATOM 19485 C CA . THR C 1 436 ? 134.131 172.166 197.694 1.00 5.18 439 THR C CA 1
ATOM 19486 C C . THR C 1 436 ? 134.727 172.318 199.078 1.00 5.18 439 THR C C 1
ATOM 19487 O O . THR C 1 436 ? 135.305 173.352 199.424 1.00 5.18 439 THR C O 1
ATOM 19498 N N . GLU C 1 437 ? 134.587 171.265 199.864 1.00 5.91 440 GLU C N 1
ATOM 19499 C CA . GLU C 1 437 ? 135.165 171.188 201.190 1.00 5.91 440 GLU C CA 1
ATOM 19500 C C . GLU C 1 437 ? 136.136 170.026 201.119 1.00 5.91 440 GLU C C 1
ATOM 19501 O O . GLU C 1 437 ? 135.772 168.875 201.370 1.00 5.91 440 GLU C O 1
ATOM 19513 N N . ALA C 1 438 ? 137.367 170.327 200.736 1.00 5.71 441 ALA C N 1
ATOM 19514 C CA . ALA C 1 438 ? 138.407 169.341 200.887 1.00 5.71 441 ALA C CA 1
ATOM 19515 C C . ALA C 1 438 ? 138.553 169.027 202.372 1.00 5.71 441 ALA C C 1
ATOM 19516 O O . ALA C 1 438 ? 137.931 169.657 203.231 1.00 5.71 441 ALA C O 1
ATOM 19523 N N . ALA C 1 439 ? 139.380 168.034 202.678 1.00 6.26 442 ALA C N 1
ATOM 19524 C CA . ALA C 1 439 ? 139.519 167.620 204.067 1.00 6.26 442 ALA C CA 1
ATOM 19525 C C . ALA C 1 439 ? 139.926 168.776 204.967 1.00 6.26 442 ALA C C 1
ATOM 19526 O O . ALA C 1 439 ? 139.611 168.761 206.161 1.00 6.26 442 ALA C O 1
ATOM 19533 N N . ARG C 1 440 ? 140.536 169.778 204.370 1.00 6.83 443 ARG C N 1
ATOM 19534 C CA . ARG C 1 440 ? 141.093 170.856 205.116 1.00 6.83 443 ARG C CA 1
ATOM 19535 C C . ARG C 1 440 ? 140.252 172.101 205.102 1.00 6.83 443 ARG C C 1
ATOM 19536 O O . ARG C 1 440 ? 140.553 173.024 205.746 1.00 6.83 443 ARG C O 1
ATOM 19557 N N . GLY C 1 441 ? 139.177 172.101 204.374 1.00 6.06 444 GLY C N 1
ATOM 19558 C CA . GLY C 1 441 ? 138.236 173.197 204.388 1.00 6.06 444 GLY C CA 1
ATOM 19559 C C . GLY C 1 441 ? 137.827 173.686 203.018 1.00 6.06 444 GLY C C 1
ATOM 19560 O O . GLY C 1 441 ? 137.794 172.924 202.048 1.00 6.06 444 GLY C O 1
ATOM 19564 N N . ALA C 1 442 ? 137.533 174.976 202.938 1.00 5.91 445 ALA C N 1
ATOM 19565 C CA . ALA C 1 442 ? 136.976 175.562 201.731 1.00 5.91 445 ALA C CA 1
ATOM 19566 C C . ALA C 1 442 ? 138.016 175.581 200.623 1.00 5.91 445 ALA C C 1
ATOM 19567 O O . ALA C 1 442 ? 139.040 176.263 200.729 1.00 5.91 445 ALA C O 1
ATOM 19574 N N . LEU C 1 443 ? 137.748 174.831 199.564 1.00 5.09 446 LEU C N 1
ATOM 19575 C CA . LEU C 1 443 ? 138.582 174.800 198.376 1.00 5.09 446 LEU C CA 1
ATOM 19576 C C . LEU C 1 443 ? 137.768 175.343 197.215 1.00 5.09 446 LEU C C 1
ATOM 19577 O O . LEU C 1 443 ? 136.687 174.828 196.920 1.00 5.09 446 LEU C O 1
ATOM 19593 N N . SER C 1 444 ? 138.293 176.368 196.552 1.00 5.16 447 SER C N 1
ATOM 19594 C CA . SER C 1 444 ? 137.525 177.107 195.567 1.00 5.16 447 SER C CA 1
ATOM 19595 C C . SER C 1 444 ? 138.355 177.365 194.323 1.00 5.16 447 SER C C 1
ATOM 19596 O O . SER C 1 444 ? 139.550 177.661 194.407 1.00 5.16 447 SER C O 1
ATOM 19604 N N . ASP C 1 445 ? 137.702 177.253 193.171 1.00 5.21 448 ASP C N 1
ATOM 19605 C CA . ASP C 1 445 ? 138.289 177.559 191.878 1.00 5.21 448 ASP C CA 1
ATOM 19606 C C . ASP C 1 445 ? 137.467 178.657 191.228 1.00 5.21 448 ASP C C 1
ATOM 19607 O O . ASP C 1 445 ? 136.239 178.554 191.152 1.00 5.21 448 ASP C O 1
ATOM 19616 N N . TRP C 1 446 ? 138.140 179.706 190.778 1.00 6.61 449 TRP C N 1
ATOM 19617 C CA . TRP C 1 446 ? 137.540 180.727 189.929 1.00 6.61 449 TRP C CA 1
ATOM 19618 C C . TRP C 1 446 ? 138.236 180.633 188.584 1.00 6.61 449 TRP C C 1
ATOM 19619 O O . TRP C 1 446 ? 139.438 180.898 188.484 1.00 6.61 449 TRP C O 1
ATOM 19640 N N . ILE C 1 447 ? 137.490 180.253 187.559 1.00 5.80 450 ILE C N 1
ATOM 19641 C CA . ILE C 1 447 ? 138.046 180.044 186.233 1.00 5.80 450 ILE C CA 1
ATOM 19642 C C . ILE C 1 447 ? 137.355 180.987 185.267 1.00 5.80 450 ILE C C 1
ATOM 19643 O O . ILE C 1 447 ? 136.140 181.199 185.344 1.00 5.80 450 ILE C O 1
ATOM 19659 N N . VAL C 1 448 ? 138.143 181.570 184.376 1.00 6.60 451 VAL C N 1
ATOM 19660 C CA . VAL C 1 448 ? 137.640 182.404 183.299 1.00 6.60 451 VAL C CA 1
ATOM 19661 C C . VAL C 1 448 ? 138.102 181.778 181.996 1.00 6.60 451 VAL C C 1
ATOM 19662 O O . VAL C 1 448 ? 139.308 181.695 181.733 1.00 6.60 451 VAL C O 1
ATOM 19675 N N . ILE C 1 449 ? 137.147 181.331 181.192 1.00 7.33 452 ILE C N 1
ATOM 19676 C CA . ILE C 1 449 ? 137.420 180.734 179.895 1.00 7.33 452 ILE C CA 1
ATOM 19677 C C . ILE C 1 449 ? 137.118 181.770 178.827 1.00 7.33 452 ILE C C 1
ATOM 19678 O O . ILE C 1 449 ? 136.020 182.337 178.793 1.00 7.33 452 ILE C O 1
ATOM 19694 N N . GLU C 1 450 ? 138.097 182.031 177.968 1.00 9.61 453 GLU C N 1
ATOM 19695 C CA . GLU C 1 450 ? 137.925 182.933 176.843 1.00 9.61 453 GLU C CA 1
ATOM 19696 C C . GLU C 1 450 ? 138.699 182.393 175.652 1.00 9.61 453 GLU C C 1
ATOM 19697 O O . GLU C 1 450 ? 139.835 181.934 175.796 1.00 9.61 453 GLU C O 1
ATOM 19709 N N . ASP C 1 451 ? 138.072 182.447 174.478 1.00 10.84 454 ASP C N 1
ATOM 19710 C CA . ASP C 1 451 ? 138.668 181.929 173.248 1.00 10.84 454 ASP C CA 1
ATOM 19711 C C . ASP C 1 451 ? 139.051 180.460 173.403 1.00 10.84 454 ASP C C 1
ATOM 19712 O O . ASP C 1 451 ? 140.109 180.022 172.950 1.00 10.84 454 ASP C O 1
ATOM 19721 N N . SER C 1 452 ? 138.177 179.694 174.054 1.00 9.25 455 SER C N 1
ATOM 19722 C CA . SER C 1 452 ? 138.387 178.263 174.259 1.00 9.25 455 SER C CA 1
ATOM 19723 C C . SER C 1 452 ? 139.705 177.997 174.975 1.00 9.25 455 SER C C 1
ATOM 19724 O O . SER C 1 452 ? 140.344 176.963 174.772 1.00 9.25 455 SER C O 1
ATOM 19732 N N . LYS C 1 453 ? 140.108 178.940 175.820 1.00 7.92 456 LYS C N 1
ATOM 19733 C CA . LYS C 1 453 ? 141.359 178.868 176.552 1.00 7.92 456 LYS C CA 1
ATOM 19734 C C . LYS C 1 453 ? 141.104 179.322 177.978 1.00 7.92 456 LYS C C 1
ATOM 19735 O O . LYS C 1 453 ? 140.142 180.039 178.259 1.00 7.92 456 LYS C O 1
ATOM 19754 N N . ILE C 1 454 ? 141.984 178.905 178.883 1.00 6.31 457 ILE C N 1
ATOM 19755 C CA . ILE C 1 454 ? 141.934 179.379 180.261 1.00 6.31 457 ILE C CA 1
ATOM 19756 C C . ILE C 1 454 ? 142.499 180.795 180.265 1.00 6.31 457 ILE C C 1
ATOM 19757 O O . ILE C 1 454 ? 143.707 180.997 180.141 1.00 6.31 457 ILE C O 1
ATOM 19773 N N . LYS C 1 455 ? 141.616 181.785 180.381 1.00 7.45 458 LYS C N 1
ATOM 19774 C CA . LYS C 1 455 ? 142.071 183.163 180.496 1.00 7.45 458 LYS C CA 1
ATOM 19775 C C . LYS C 1 455 ? 142.596 183.446 181.894 1.00 7.45 458 LYS C C 1
ATOM 19776 O O . LYS C 1 455 ? 143.636 184.092 182.058 1.00 7.45 458 LYS C O 1
ATOM 19795 N N . ASN C 1 456 ? 141.876 182.987 182.910 1.00 6.72 459 ASN C N 1
ATOM 19796 C CA . ASN C 1 456 ? 142.294 183.144 184.289 1.00 6.72 459 ASN C CA 1
ATOM 19797 C C . ASN C 1 456 ? 141.871 181.915 185.070 1.00 6.72 459 ASN C C 1
ATOM 19798 O O . ASN C 1 456 ? 140.808 181.339 184.825 1.00 6.72 459 ASN C O 1
ATOM 19809 N N . TYR C 1 457 ? 142.722 181.521 186.005 1.00 5.62 460 TYR C N 1
ATOM 19810 C CA . TYR C 1 457 ? 142.480 180.351 186.834 1.00 5.62 460 TYR C CA 1
ATOM 19811 C C . TYR C 1 457 ? 143.069 180.654 188.198 1.00 5.62 460 TYR C C 1
ATOM 19812 O O . TYR C 1 457 ? 144.292 180.691 188.352 1.00 5.62 460 TYR C O 1
ATOM 19830 N N . GLN C 1 458 ? 142.204 180.892 189.172 1.00 6.36 461 GLN C N 1
ATOM 19831 C CA . GLN C 1 458 ? 142.624 181.208 190.524 1.00 6.36 461 GLN C CA 1
ATOM 19832 C C . GLN C 1 458 ? 142.090 180.143 191.462 1.00 6.36 461 GLN C C 1
ATOM 19833 O O . GLN C 1 458 ? 140.892 179.849 191.465 1.00 6.36 461 GLN C O 1
ATOM 19847 N N . VAL C 1 459 ? 142.992 179.567 192.241 1.00 5.40 462 VAL C N 1
ATOM 19848 C CA . VAL C 1 459 ? 142.670 178.539 193.214 1.00 5.40 462 VAL C CA 1
ATOM 19849 C C . VAL C 1 459 ? 142.908 179.133 194.590 1.00 5.40 462 VAL C C 1
ATOM 19850 O O . VAL C 1 459 ? 143.984 179.677 194.860 1.00 5.40 462 VAL C O 1
ATOM 19863 N N . VAL C 1 460 ? 141.899 179.056 195.444 1.00 5.87 463 VAL C N 1
ATOM 19864 C CA . VAL C 1 460 ? 142.024 179.423 196.845 1.00 5.87 463 VAL C CA 1
ATOM 19865 C C . VAL C 1 460 ? 141.807 178.154 197.650 1.00 5.87 463 VAL C C 1
ATOM 19866 O O . VAL C 1 460 ? 140.705 177.593 197.661 1.00 5.87 463 VAL C O 1
ATOM 19879 N N . THR C 1 461 ? 142.846 177.705 198.311 1.00 5.46 464 THR C N 1
ATOM 19880 C CA . THR C 1 461 ? 142.802 176.465 199.054 1.00 5.46 464 THR C CA 1
ATOM 19881 C C . THR C 1 461 ? 142.509 176.731 200.520 1.00 5.46 464 THR C C 1
ATOM 19882 O O . THR C 1 461 ? 142.761 177.825 201.031 1.00 5.46 464 THR C O 1
ATOM 19893 N N . PRO C 1 462 ? 141.962 175.743 201.227 1.00 5.90 465 PRO C N 1
ATOM 19894 C CA . PRO C 1 462 ? 141.616 175.964 202.639 1.00 5.90 465 PRO C CA 1
ATOM 19895 C C . PRO C 1 462 ? 142.792 176.398 203.487 1.00 5.90 465 PRO C C 1
ATOM 19896 O O . PRO C 1 462 ? 142.628 177.229 204.387 1.00 5.90 465 PRO C O 1
ATOM 19907 N N . THR C 1 463 ? 143.979 175.853 203.238 1.00 6.33 466 THR C N 1
ATOM 19908 C CA . THR C 1 463 ? 145.131 176.215 204.047 1.00 6.33 466 THR C CA 1
ATOM 19909 C C . THR C 1 463 ? 145.668 177.588 203.680 1.00 6.33 466 THR C C 1
ATOM 19910 O O . THR C 1 463 ? 146.310 178.234 204.512 1.00 6.33 466 THR C O 1
ATOM 19921 N N . ALA C 1 464 ? 145.411 178.051 202.457 1.00 6.04 467 ALA C N 1
ATOM 19922 C CA . ALA C 1 464 ? 145.677 179.447 202.143 1.00 6.04 467 ALA C CA 1
ATOM 19923 C C . ALA C 1 464 ? 144.824 180.357 203.013 1.00 6.04 467 ALA C C 1
ATOM 19924 O O . ALA C 1 464 ? 145.307 181.374 203.523 1.00 6.04 467 ALA C O 1
ATOM 19931 N N . TRP C 1 465 ? 143.554 179.996 203.208 1.00 6.96 468 TRP C N 1
ATOM 19932 C CA . TRP C 1 465 ? 142.710 180.736 204.139 1.00 6.96 468 TRP C CA 1
ATOM 19933 C C . TRP C 1 465 ? 143.307 180.712 205.535 1.00 6.96 468 TRP C C 1
ATOM 19934 O O . TRP C 1 465 ? 143.390 181.743 206.211 1.00 6.96 468 TRP C O 1
ATOM 19955 N N . ASN C 1 466 ? 143.730 179.532 205.980 1.00 6.86 469 ASN C N 1
ATOM 19956 C CA . ASN C 1 466 ? 144.181 179.345 207.352 1.00 6.86 469 ASN C CA 1
ATOM 19957 C C . ASN C 1 466 ? 145.610 179.828 207.545 1.00 6.86 469 ASN C C 1
ATOM 19958 O O . ASN C 1 466 ? 145.913 180.521 208.521 1.00 6.86 469 ASN C O 1
ATOM 19969 N N . ILE C 1 467 ? 146.505 179.457 206.629 1.00 7.12 470 ILE C N 1
ATOM 19970 C CA . ILE C 1 467 ? 147.925 179.722 206.794 1.00 7.12 470 ILE C CA 1
ATOM 19971 C C . ILE C 1 467 ? 148.373 180.961 206.044 1.00 7.12 470 ILE C C 1
ATOM 19972 O O . ILE C 1 467 ? 149.537 181.363 206.168 1.00 7.12 470 ILE C O 1
ATOM 19988 N N . GLY C 1 468 ? 147.487 181.583 205.275 1.00 7.11 471 GLY C N 1
ATOM 19989 C CA . GLY C 1 468 ? 147.818 182.791 204.569 1.00 7.11 471 GLY C CA 1
ATOM 19990 C C . GLY C 1 468 ? 148.355 183.838 205.518 1.00 7.11 471 GLY C C 1
ATOM 19991 O O . GLY C 1 468 ? 147.921 183.952 206.667 1.00 7.11 471 GLY C O 1
ATOM 19995 N N . PRO C 1 469 ? 149.312 184.626 205.051 1.00 8.19 472 PRO C N 1
ATOM 19996 C CA . PRO C 1 469 ? 149.972 185.584 205.938 1.00 8.19 472 PRO C CA 1
ATOM 19997 C C . PRO C 1 469 ? 149.089 186.769 206.272 1.00 8.19 472 PRO C C 1
ATOM 19998 O O . PRO C 1 469 ? 147.912 186.814 205.901 1.00 8.19 472 PRO C O 1
ATOM 20009 N N . ARG C 1 470 ? 149.661 187.739 206.973 1.00 9.40 473 ARG C N 1
ATOM 20010 C CA . ARG C 1 470 ? 148.924 188.945 207.307 1.00 9.40 473 ARG C CA 1
ATOM 20011 C C . ARG C 1 470 ? 148.454 189.645 206.042 1.00 9.40 473 ARG C C 1
ATOM 20012 O O . ARG C 1 470 ? 149.148 189.658 205.022 1.00 9.40 473 ARG C O 1
ATOM 20033 N N . ASP C 1 471 ? 147.264 190.226 206.116 1.00 9.77 474 ASP C N 1
ATOM 20034 C CA . ASP C 1 471 ? 146.717 190.995 205.010 1.00 9.77 474 ASP C CA 1
ATOM 20035 C C . ASP C 1 471 ? 147.269 192.418 205.076 1.00 9.77 474 ASP C C 1
ATOM 20036 O O . ASP C 1 471 ? 148.136 192.739 205.892 1.00 9.77 474 ASP C O 1
ATOM 20045 N N . ALA C 1 472 ? 146.761 193.293 204.208 1.00 10.38 475 ALA C N 1
ATOM 20046 C CA . ALA C 1 472 ? 147.259 194.662 204.164 1.00 10.38 475 ALA C CA 1
ATOM 20047 C C . ALA C 1 472 ? 147.063 195.373 205.494 1.00 10.38 475 ALA C C 1
ATOM 20048 O O . ALA C 1 472 ? 147.817 196.297 205.821 1.00 10.38 475 ALA C O 1
ATOM 20055 N N . SER C 1 473 ? 146.066 194.962 206.272 1.00 10.92 476 SER C N 1
ATOM 20056 C CA . SER C 1 473 ? 145.798 195.548 207.577 1.00 10.92 476 SER C CA 1
ATOM 20057 C C . SER C 1 473 ? 146.601 194.887 208.688 1.00 10.92 476 SER C C 1
ATOM 20058 O O . SER C 1 473 ? 146.330 195.137 209.867 1.00 10.92 476 SER C O 1
ATOM 20066 N N . GLU C 1 474 ? 147.573 194.047 208.339 1.00 10.71 477 GLU C N 1
ATOM 20067 C CA . GLU C 1 474 ? 148.431 193.363 209.300 1.00 10.71 477 GLU C CA 1
ATOM 20068 C C . GLU C 1 474 ? 147.646 192.412 210.192 1.00 10.71 477 GLU C C 1
ATOM 20069 O O . GLU C 1 474 ? 148.123 192.022 211.262 1.00 10.71 477 GLU C O 1
ATOM 20081 N N . VAL C 1 475 ? 146.447 192.028 209.768 1.00 9.80 478 VAL C N 1
ATOM 20082 C CA . VAL C 1 475 ? 145.638 191.077 210.520 1.00 9.80 478 VAL C CA 1
ATOM 20083 C C . VAL C 1 475 ? 146.176 189.678 210.260 1.00 9.80 478 VAL C C 1
ATOM 20084 O O . VAL C 1 475 ? 146.251 189.231 209.112 1.00 9.80 478 VAL C O 1
ATOM 20097 N N . LEU C 1 476 ? 146.543 188.985 211.331 1.00 9.24 479 LEU C N 1
ATOM 20098 C CA . LEU C 1 476 ? 147.159 187.676 211.203 1.00 9.24 479 LEU C CA 1
ATOM 20099 C C . LEU C 1 476 ? 146.177 186.679 210.604 1.00 9.24 479 LEU C C 1
ATOM 20100 O O . LEU C 1 476 ? 144.964 186.760 210.815 1.00 9.24 479 LEU C O 1
ATOM 20116 N N . GLY C 1 477 ? 146.714 185.735 209.841 1.00 8.35 480 GLY C N 1
ATOM 20117 C CA . GLY C 1 477 ? 145.924 184.655 209.312 1.00 8.35 480 GLY C CA 1
ATOM 20118 C C . GLY C 1 477 ? 145.495 183.722 210.423 1.00 8.35 480 GLY C C 1
ATOM 20119 O O . GLY C 1 477 ? 146.072 183.716 211.513 1.00 8.35 480 GLY C O 1
ATOM 20123 N N . PRO C 1 478 ? 144.477 182.905 210.163 1.00 7.86 481 PRO C N 1
ATOM 20124 C CA . PRO C 1 478 ? 143.914 182.077 211.243 1.00 7.86 481 PRO C CA 1
ATOM 20125 C C . PRO C 1 478 ? 144.935 181.215 211.966 1.00 7.86 481 PRO C C 1
ATOM 20126 O O . PRO C 1 478 ? 144.875 181.102 213.195 1.00 7.86 481 PRO C O 1
ATOM 20137 N N . ILE C 1 479 ? 145.873 180.604 211.243 1.00 7.85 482 ILE C N 1
ATOM 20138 C CA . ILE C 1 479 ? 146.882 179.785 211.906 1.00 7.85 482 ILE C CA 1
ATOM 20139 C C . ILE C 1 479 ? 147.841 180.667 212.688 1.00 7.85 482 ILE C C 1
ATOM 20140 O O . ILE C 1 479 ? 148.272 180.316 213.792 1.00 7.85 482 ILE C O 1
ATOM 20156 N N . GLU C 1 480 ? 148.187 181.828 212.133 1.00 8.80 483 GLU C N 1
ATOM 20157 C CA . GLU C 1 480 ? 149.067 182.750 212.838 1.00 8.80 483 GLU C CA 1
ATOM 20158 C C . GLU C 1 480 ? 148.457 183.176 214.169 1.00 8.80 483 GLU C C 1
ATOM 20159 O O . GLU C 1 480 ? 149.135 183.171 215.202 1.00 8.80 483 GLU C O 1
ATOM 20171 N N . GLN C 1 481 ? 147.170 183.534 214.171 1.00 9.10 484 GLN C N 1
ATOM 20172 C CA . GLN C 1 481 ? 146.516 183.870 215.434 1.00 9.10 484 GLN C CA 1
ATOM 20173 C C . GLN C 1 481 ? 146.384 182.647 216.330 1.00 9.10 484 GLN C C 1
ATOM 20174 O O . GLN C 1 481 ? 146.531 182.750 217.553 1.00 9.10 484 GLN C O 1
ATOM 20188 N N . ALA C 1 482 ? 146.097 181.484 215.746 1.00 8.92 485 ALA C N 1
ATOM 20189 C CA . ALA C 1 482 ? 146.029 180.267 216.545 1.00 8.92 485 ALA C CA 1
ATOM 20190 C C . ALA C 1 482 ? 147.376 179.972 217.187 1.00 8.92 485 ALA C C 1
ATOM 20191 O O . ALA C 1 482 ? 147.442 179.509 218.332 1.00 8.92 485 ALA C O 1
ATOM 20198 N N . LEU C 1 483 ? 148.464 180.225 216.458 1.00 9.77 486 LEU C N 1
ATOM 20199 C CA . LEU C 1 483 ? 149.793 180.063 217.035 1.00 9.77 486 LEU C CA 1
ATOM 20200 C C . LEU C 1 483 ? 150.013 181.042 218.177 1.00 9.77 486 LEU C C 1
ATOM 20201 O O . LEU C 1 483 ? 150.633 180.700 219.190 1.00 9.77 486 LEU C O 1
ATOM 20217 N N . VAL C 1 484 ? 149.521 182.272 218.025 1.00 10.81 487 VAL C N 1
ATOM 20218 C CA . VAL C 1 484 ? 149.635 183.254 219.093 1.00 10.81 487 VAL C CA 1
ATOM 20219 C C . VAL C 1 484 ? 148.862 182.755 220.302 1.00 10.81 487 VAL C C 1
ATOM 20220 O O . VAL C 1 484 ? 147.706 182.327 220.191 1.00 10.81 487 VAL C O 1
ATOM 20233 N N . GLY C 1 485 ? 149.502 182.805 221.468 1.00 11.44 488 GLY C N 1
ATOM 20234 C CA . GLY C 1 485 ? 148.955 182.223 222.670 1.00 11.44 488 GLY C CA 1
ATOM 20235 C C . GLY C 1 485 ? 149.352 180.784 222.909 1.00 11.44 488 GLY C C 1
ATOM 20236 O O . GLY C 1 485 ? 149.023 180.235 223.967 1.00 11.44 488 GLY C O 1
ATOM 20240 N N . SER C 1 486 ? 150.042 180.156 221.965 1.00 11.42 489 SER C N 1
ATOM 20241 C CA . SER C 1 486 ? 150.480 178.779 222.145 1.00 11.42 489 SER C CA 1
ATOM 20242 C C . SER C 1 486 ? 151.684 178.736 223.080 1.00 11.42 489 SER C C 1
ATOM 20243 O O . SER C 1 486 ? 152.662 179.454 222.851 1.00 11.42 489 SER C O 1
ATOM 20251 N N . PRO C 1 487 ? 151.651 177.927 224.135 1.00 12.26 490 PRO C N 1
ATOM 20252 C CA . PRO C 1 487 ? 152.836 177.796 224.984 1.00 12.26 490 PRO C CA 1
ATOM 20253 C C . PRO C 1 487 ? 153.960 177.094 224.242 1.00 12.26 490 PRO C C 1
ATOM 20254 O O . PRO C 1 487 ? 153.731 176.282 223.343 1.00 12.26 490 PRO C O 1
ATOM 20265 N N . ILE C 1 488 ? 155.189 177.421 224.625 1.00 12.96 491 ILE C N 1
ATOM 20266 C CA . ILE C 1 488 ? 156.384 176.803 224.055 1.00 12.96 491 ILE C CA 1
ATOM 20267 C C . ILE C 1 488 ? 157.212 176.301 225.233 1.00 12.96 491 ILE C C 1
ATOM 20268 O O . ILE C 1 488 ? 158.016 177.038 225.812 1.00 12.96 491 ILE C O 1
ATOM 20284 N N . VAL C 1 489 ? 157.016 175.034 225.596 1.00 14.06 492 VAL C N 1
ATOM 20285 C CA . VAL C 1 489 ? 157.769 174.454 226.701 1.00 14.06 492 VAL C CA 1
ATOM 20286 C C . VAL C 1 489 ? 159.234 174.289 226.320 1.00 14.06 492 VAL C C 1
ATOM 20287 O O . VAL C 1 489 ? 160.133 174.579 227.117 1.00 14.06 492 VAL C O 1
ATOM 20300 N N . ASP C 1 490 ? 159.498 173.827 225.099 1.00 15.07 493 ASP C N 1
ATOM 20301 C CA . ASP C 1 490 ? 160.853 173.568 224.623 1.00 15.07 493 ASP C CA 1
ATOM 20302 C C . ASP C 1 490 ? 161.045 174.318 223.312 1.00 15.07 493 ASP C C 1
ATOM 20303 O O . ASP C 1 490 ? 160.439 173.963 222.296 1.00 15.07 493 ASP C O 1
ATOM 20312 N N . ALA C 1 491 ? 161.895 175.347 223.334 1.00 15.35 494 ALA C N 1
ATOM 20313 C CA . ALA C 1 491 ? 162.167 176.107 222.120 1.00 15.35 494 ALA C CA 1
ATOM 20314 C C . ALA C 1 491 ? 162.895 175.264 221.082 1.00 15.35 494 ALA C C 1
ATOM 20315 O O . ALA C 1 491 ? 162.707 175.467 219.878 1.00 15.35 494 ALA C O 1
ATOM 20322 N N . GLU C 1 492 ? 163.735 174.326 221.526 1.00 17.60 495 GLU C N 1
ATOM 20323 C CA . GLU C 1 492 ? 164.446 173.465 220.589 1.00 17.60 495 GLU C CA 1
ATOM 20324 C C . GLU C 1 492 ? 163.495 172.534 219.848 1.00 17.60 495 GLU C C 1
ATOM 20325 O O . GLU C 1 492 ? 163.747 172.188 218.689 1.00 17.60 495 GLU C O 1
ATOM 20337 N N . ASP C 1 493 ? 162.407 172.122 220.495 1.00 14.34 496 ASP C N 1
ATOM 20338 C CA . ASP C 1 493 ? 161.392 171.257 219.893 1.00 14.34 496 ASP C CA 1
ATOM 20339 C C . ASP C 1 493 ? 160.022 171.881 220.125 1.00 14.34 496 ASP C C 1
ATOM 20340 O O . ASP C 1 493 ? 159.234 171.401 220.950 1.00 14.34 496 ASP C O 1
ATOM 20349 N N . PRO C 1 494 ? 159.704 172.962 219.408 1.00 12.70 497 PRO C N 1
ATOM 20350 C CA . PRO C 1 494 ? 158.425 173.648 219.633 1.00 12.70 497 PRO C CA 1
ATOM 20351 C C . PRO C 1 494 ? 157.244 172.867 219.082 1.00 12.70 497 PRO C C 1
ATOM 20352 O O . PRO C 1 494 ? 156.639 173.256 218.079 1.00 12.70 497 PRO C O 1
ATOM 20363 N N . VAL C 1 495 ? 156.904 171.762 219.747 1.00 11.48 498 VAL C N 1
ATOM 20364 C CA . VAL C 1 495 ? 155.845 170.889 219.254 1.00 11.48 498 VAL C CA 1
ATOM 20365 C C . VAL C 1 495 ? 154.510 171.614 219.221 1.00 11.48 498 VAL C C 1
ATOM 20366 O O . VAL C 1 495 ? 153.674 171.353 218.348 1.00 11.48 498 VAL C O 1
ATOM 20379 N N . GLU C 1 496 ? 154.281 172.528 220.165 1.00 11.84 499 GLU C N 1
ATOM 20380 C CA . GLU C 1 496 ? 153.000 173.222 220.222 1.00 11.84 499 GLU C CA 1
ATOM 20381 C C . GLU C 1 496 ? 152.716 173.958 218.919 1.00 11.84 499 GLU C C 1
ATOM 20382 O O . GLU C 1 496 ? 151.566 174.022 218.472 1.00 11.84 499 GLU C O 1
ATOM 20394 N N . LEU C 1 497 ? 153.753 174.521 218.295 1.00 11.15 500 LEU C N 1
ATOM 20395 C CA . LEU C 1 497 ? 153.568 175.132 216.985 1.00 11.15 500 LEU C CA 1
ATOM 20396 C C . LEU C 1 497 ? 153.102 174.099 215.972 1.00 11.15 500 LEU C C 1
ATOM 20397 O O . LEU C 1 497 ? 152.214 174.369 215.156 1.00 11.15 500 LEU C O 1
ATOM 20413 N N . GLY C 1 498 ? 153.698 172.907 216.007 1.00 9.83 501 GLY C N 1
ATOM 20414 C CA . GLY C 1 498 ? 153.239 171.840 215.137 1.00 9.83 501 GLY C CA 1
ATOM 20415 C C . GLY C 1 498 ? 151.802 171.450 215.414 1.00 9.83 501 GLY C C 1
ATOM 20416 O O . GLY C 1 498 ? 151.012 171.258 214.488 1.00 9.83 501 GLY C O 1
ATOM 20420 N N . HIS C 1 499 ? 151.439 171.341 216.693 1.00 9.97 502 HIS C N 1
ATOM 20421 C CA . HIS C 1 499 ? 150.067 170.998 217.041 1.00 9.97 502 HIS C CA 1
ATOM 20422 C C . HIS C 1 499 ? 149.097 171.972 216.396 1.00 9.97 502 HIS C C 1
ATOM 20423 O O . HIS C 1 499 ? 148.124 171.570 215.751 1.00 9.97 502 HIS C O 1
ATOM 20437 N N . VAL C 1 500 ? 149.357 173.268 216.563 1.00 9.23 503 VAL C N 1
ATOM 20438 C CA . VAL C 1 500 ? 148.440 174.283 216.059 1.00 9.23 503 VAL C CA 1
ATOM 20439 C C . VAL C 1 500 ? 148.380 174.232 214.541 1.00 9.23 503 VAL C C 1
ATOM 20440 O O . VAL C 1 500 ? 147.300 174.154 213.946 1.00 9.23 503 VAL C O 1
ATOM 20453 N N . ALA C 1 501 ? 149.543 174.261 213.892 1.00 8.40 504 ALA C N 1
ATOM 20454 C CA . ALA C 1 501 ? 149.564 174.225 212.436 1.00 8.40 504 ALA C CA 1
ATOM 20455 C C . ALA C 1 501 ? 148.971 172.925 211.919 1.00 8.40 504 ALA C C 1
ATOM 20456 O O . ALA C 1 501 ? 148.221 172.920 210.936 1.00 8.40 504 ALA C O 1
ATOM 20463 N N . ARG C 1 502 ? 149.295 171.809 212.570 1.00 8.63 505 ARG C N 1
ATOM 20464 C CA . ARG C 1 502 ? 148.769 170.526 212.130 1.00 8.63 505 ARG C CA 1
ATOM 20465 C C . ARG C 1 502 ? 147.313 170.340 212.532 1.00 8.63 505 ARG C C 1
ATOM 20466 O O . ARG C 1 502 ? 146.590 169.590 211.872 1.00 8.63 505 ARG C O 1
ATOM 20487 N N . SER C 1 503 ? 146.856 171.016 213.590 1.00 8.11 506 SER C N 1
ATOM 20488 C CA . SER C 1 503 ? 145.444 170.928 213.947 1.00 8.11 506 SER C CA 1
ATOM 20489 C C . SER C 1 503 ? 144.564 171.432 212.816 1.00 8.11 506 SER C C 1
ATOM 20490 O O . SER C 1 503 ? 143.415 170.999 212.679 1.00 8.11 506 SER C O 1
ATOM 20498 N N . PHE C 1 504 ? 145.080 172.350 212.006 1.00 7.71 507 PHE C N 1
ATOM 20499 C CA . PHE C 1 504 ? 144.403 172.764 210.787 1.00 7.71 507 PHE C CA 1
ATOM 20500 C C . PHE C 1 504 ? 144.595 171.768 209.657 1.00 7.71 507 PHE C C 1
ATOM 20501 O O . PHE C 1 504 ? 144.043 171.973 208.571 1.00 7.71 507 PHE C O 1
ATOM 20518 N N . ASP C 1 505 ? 145.371 170.709 209.879 1.00 7.35 508 ASP C N 1
ATOM 20519 C CA . ASP C 1 505 ? 145.693 169.761 208.822 1.00 7.35 508 ASP C CA 1
ATOM 20520 C C . ASP C 1 505 ? 146.359 170.490 207.663 1.00 7.35 508 ASP C C 1
ATOM 20521 O O . ASP C 1 505 ? 146.155 170.163 206.495 1.00 7.35 508 ASP C O 1
ATOM 20530 N N . SER C 1 506 ? 147.183 171.477 208.003 1.00 6.99 509 SER C N 1
ATOM 20531 C CA . SER C 1 506 ? 147.708 172.402 207.013 1.00 6.99 509 SER C CA 1
ATOM 20532 C C . SER C 1 506 ? 148.361 171.657 205.863 1.00 6.99 509 SER C C 1
ATOM 20533 O O . SER C 1 506 ? 149.117 170.704 206.065 1.00 6.99 509 SER C O 1
ATOM 20541 N N . CYS C 1 507 ? 148.046 172.097 204.639 1.00 6.59 510 CYS C N 1
ATOM 20542 C CA . CYS C 1 507 ? 148.610 171.520 203.423 1.00 6.59 510 CYS C CA 1
ATOM 20543 C C . CYS C 1 507 ? 149.264 172.683 202.662 1.00 6.59 510 CYS C C 1
ATOM 20544 O O . CYS C 1 507 ? 148.597 173.503 202.188 1.00 6.59 510 CYS C O 1
ATOM 20551 N N . LEU C 1 508 ? 150.605 172.748 202.695 1.00 7.01 511 LEU C N 1
ATOM 20552 C CA . LEU C 1 508 ? 151.338 173.858 202.110 1.00 7.01 511 LEU C CA 1
ATOM 20553 C C . LEU C 1 508 ? 151.408 173.789 200.594 1.00 7.01 511 LEU C C 1
ATOM 20554 O O . LEU C 1 508 ? 151.539 174.833 199.947 1.00 7.01 511 LEU C O 1
ATOM 20570 N N . VAL C 1 509 ? 151.248 172.560 200.096 1.00 5.72 512 VAL C N 1
ATOM 20571 C CA . VAL C 1 509 ? 151.283 172.441 198.644 1.00 5.72 512 VAL C CA 1
ATOM 20572 C C . VAL C 1 509 ? 149.982 173.047 198.149 1.00 5.72 512 VAL C C 1
ATOM 20573 O O . VAL C 1 509 ? 149.948 173.680 197.201 1.00 5.72 512 VAL C O 1
ATOM 20586 N N . CYS C 1 510 ? 148.925 172.821 198.885 1.00 5.66 513 CYS C N 1
ATOM 20587 C CA . CYS C 1 510 ? 147.655 173.453 198.543 1.00 5.66 513 CYS C CA 1
ATOM 20588 C C . CYS C 1 510 ? 147.730 174.946 198.739 1.00 5.66 513 CYS C C 1
ATOM 20589 O O . CYS C 1 510 ? 147.155 175.660 198.051 1.00 5.66 513 CYS C O 1
ATOM 20596 N N . THR C 1 511 ? 148.336 175.351 199.817 1.00 6.08 514 THR C N 1
ATOM 20597 C CA . THR C 1 511 ? 148.394 176.751 200.208 1.00 6.08 514 THR C CA 1
ATOM 20598 C C . THR C 1 511 ? 148.857 177.622 199.051 1.00 6.08 514 THR C C 1
ATOM 20599 O O . THR C 1 511 ? 148.291 178.689 198.792 1.00 6.08 514 THR C O 1
ATOM 20610 N N . VAL C 1 512 ? 149.880 177.168 198.337 1.00 6.18 515 VAL C N 1
ATOM 20611 C CA . VAL C 1 512 ? 150.566 177.982 197.345 1.00 6.18 515 VAL C CA 1
ATOM 20612 C C . VAL C 1 512 ? 150.153 177.610 195.930 1.00 6.18 515 VAL C C 1
ATOM 20613 O O . VAL C 1 512 ? 149.964 178.488 195.085 1.00 6.18 515 VAL C O 1
ATOM 20626 N N . HIS C 1 513 ? 149.997 176.316 195.670 1.00 5.51 516 HIS C N 1
ATOM 20627 C CA . HIS C 1 513 ? 149.810 175.793 194.320 1.00 5.51 516 HIS C CA 1
ATOM 20628 C C . HIS C 1 513 ? 150.688 176.557 193.333 1.00 5.51 516 HIS C C 1
ATOM 20629 O O . HIS C 1 513 ? 150.250 176.981 192.265 1.00 5.51 516 HIS C O 1
ATOM 20644 N N . ALA D 2 1 ? 168.275 149.863 205.468 1.00 10.98 2 ALA D N 1
ATOM 20645 C CA . ALA D 2 1 ? 168.870 150.922 204.662 1.00 10.98 2 ALA D CA 1
ATOM 20646 C C . ALA D 2 1 ? 168.206 152.261 204.959 1.00 10.98 2 ALA D C 1
ATOM 20647 O O . ALA D 2 1 ? 166.982 152.365 204.991 1.00 10.98 2 ALA D O 1
ATOM 20653 N N . SER D 2 2 ? 169.026 153.286 205.174 1.00 10.35 3 SER D N 1
ATOM 20654 C CA . SER D 2 2 ? 168.508 154.602 205.514 1.00 10.35 3 SER D CA 1
ATOM 20655 C C . SER D 2 2 ? 167.848 155.240 204.300 1.00 10.35 3 SER D C 1
ATOM 20656 O O . SER D 2 2 ? 168.411 155.244 203.201 1.00 10.35 3 SER D O 1
ATOM 20664 N N . VAL D 2 3 ? 166.654 155.786 204.505 1.00 8.86 4 VAL D N 1
ATOM 20665 C CA . VAL D 2 3 ? 165.885 156.437 203.455 1.00 8.86 4 VAL D CA 1
ATOM 20666 C C . VAL D 2 3 ? 165.603 157.865 203.888 1.00 8.86 4 VAL D C 1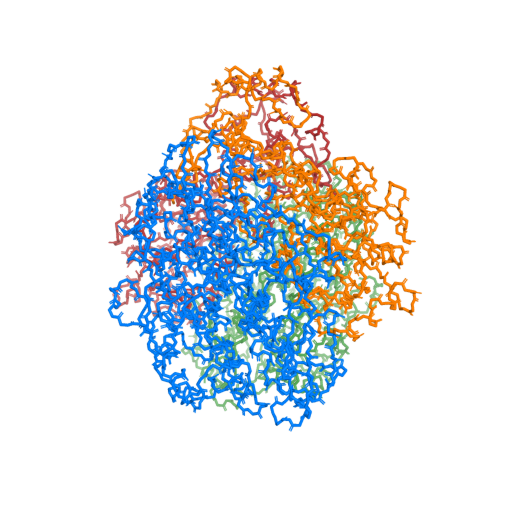
ATOM 20667 O O . VAL D 2 3 ? 165.068 158.095 204.978 1.00 8.86 4 VAL D O 1
ATOM 20680 N N . LEU D 2 4 ? 165.966 158.818 203.038 1.00 8.07 5 LEU D N 1
ATOM 20681 C CA . LEU D 2 4 ? 165.624 160.216 203.234 1.00 8.07 5 LEU D CA 1
ATOM 20682 C C . LEU D 2 4 ? 164.738 160.639 202.075 1.00 8.07 5 LEU D C 1
ATOM 20683 O O . LEU D 2 4 ? 165.153 160.571 200.914 1.00 8.07 5 LEU D O 1
ATOM 20699 N N . TRP D 2 5 ? 163.525 161.062 202.395 1.00 6.41 6 TRP D N 1
ATOM 20700 C CA . TRP D 2 5 ? 162.516 161.420 201.412 1.00 6.41 6 TRP D CA 1
ATOM 20701 C C . TRP D 2 5 ? 162.286 162.919 201.488 1.00 6.41 6 TRP D C 1
ATOM 20702 O O . TRP D 2 5 ? 161.806 163.428 202.505 1.00 6.41 6 TRP D O 1
ATOM 20723 N N . PHE D 2 6 ? 162.629 163.615 200.414 1.00 7.01 7 PHE D N 1
ATOM 20724 C CA . PHE D 2 6 ? 162.491 165.056 200.329 1.00 7.01 7 PHE D CA 1
ATOM 20725 C C . PHE D 2 6 ? 161.462 165.407 199.269 1.00 7.01 7 PHE D C 1
ATOM 20726 O O . PHE D 2 6 ? 161.283 164.683 198.286 1.00 7.01 7 PHE D O 1
ATOM 20743 N N . GLN D 2 7 ? 160.785 166.525 199.490 1.00 6.00 8 GLN D N 1
ATOM 20744 C CA . GLN D 2 7 ? 159.790 167.042 198.565 1.00 6.00 8 GLN D CA 1
ATOM 20745 C C . GLN D 2 7 ? 160.239 168.411 198.087 1.00 6.00 8 GLN D C 1
ATOM 20746 O O . GLN D 2 7 ? 160.437 169.321 198.899 1.00 6.00 8 GLN D O 1
ATOM 20760 N N . GLY D 2 8 ? 160.398 168.552 196.779 1.00 5.52 9 GLY D N 1
ATOM 20761 C CA . GLY D 2 8 ? 160.678 169.844 196.198 1.00 5.52 9 GLY D CA 1
ATOM 20762 C C . GLY D 2 8 ? 159.411 170.475 195.670 1.00 5.52 9 GLY D C 1
ATOM 20763 O O . GLY D 2 8 ? 158.489 170.762 196.437 1.00 5.52 9 GLY D O 1
ATOM 20767 N N . GLY D 2 9 ? 159.346 170.679 194.360 1.00 5.24 10 GLY D N 1
ATOM 20768 C CA . GLY D 2 9 ? 158.130 171.156 193.740 1.00 5.24 10 GLY D CA 1
ATOM 20769 C C . GLY D 2 9 ? 157.112 170.043 193.658 1.00 5.24 10 GLY D C 1
ATOM 20770 O O . GLY D 2 9 ? 156.692 169.640 192.570 1.00 5.24 10 GLY D O 1
ATOM 20774 N N . ALA D 2 10 ? 156.711 169.543 194.818 1.00 4.85 11 ALA D N 1
ATOM 20775 C CA . ALA D 2 10 ? 155.876 168.363 194.936 1.00 4.85 11 ALA D CA 1
ATOM 20776 C C . ALA D 2 10 ? 154.468 168.741 195.364 1.00 4.85 11 ALA D C 1
ATOM 20777 O O . ALA D 2 10 ? 154.231 169.781 195.982 1.00 4.85 11 ALA D O 1
ATOM 20784 N N . CYS D 2 11 ? 153.534 167.870 195.014 1.00 4.54 12 CYS D N 1
ATOM 20785 C CA . CYS D 2 11 ? 152.184 167.898 195.543 1.00 4.54 12 CYS D CA 1
ATOM 20786 C C . CYS D 2 11 ? 151.961 166.831 196.602 1.00 4.54 12 CYS D C 1
ATOM 20787 O O . CYS D 2 11 ? 150.881 166.779 197.196 1.00 4.54 12 CYS D O 1
ATOM 20794 N N . SER D 2 12 ? 152.962 165.991 196.856 1.00 4.83 13 SER D N 1
ATOM 20795 C CA . SER D 2 12 ? 152.905 164.887 197.804 1.00 4.83 13 SER D CA 1
ATOM 20796 C C . SER D 2 12 ? 152.045 163.737 197.302 1.00 4.83 13 SER D C 1
ATOM 20797 O O . SER D 2 12 ? 151.775 162.798 198.057 1.00 4.83 13 SER D O 1
ATOM 20805 N N . GLY D 2 13 ? 151.615 163.781 196.042 1.00 3.86 14 GLY D N 1
ATOM 20806 C CA . GLY D 2 13 ? 150.809 162.698 195.506 1.00 3.86 14 GLY D CA 1
ATOM 20807 C C . GLY D 2 13 ? 151.531 161.369 195.528 1.00 3.86 14 GLY D C 1
ATOM 20808 O O . GLY D 2 13 ? 150.924 160.325 195.778 1.00 3.86 14 GLY D O 1
ATOM 20812 N N . ASN D 2 14 ? 152.831 161.385 195.255 1.00 4.20 15 ASN D N 1
ATOM 20813 C CA . ASN D 2 14 ? 153.592 160.145 195.294 1.00 4.20 15 ASN D CA 1
ATOM 20814 C C . ASN D 2 14 ? 153.706 159.629 196.720 1.00 4.20 15 ASN D C 1
ATOM 20815 O O . ASN D 2 14 ? 153.668 158.417 196.954 1.00 4.20 15 ASN D O 1
ATOM 20826 N N . THR D 2 15 ? 153.837 160.538 197.685 1.00 5.12 16 THR D N 1
ATOM 20827 C CA . THR D 2 15 ? 153.796 160.143 199.088 1.00 5.12 16 THR D CA 1
ATOM 20828 C C . THR D 2 15 ? 152.446 159.532 199.440 1.00 5.12 16 THR D C 1
ATOM 20829 O O . THR D 2 15 ? 152.374 158.451 200.033 1.00 5.12 16 THR D O 1
ATOM 20840 N N . MET D 2 16 ? 151.357 160.212 199.076 1.00 5.07 17 MET D N 1
ATOM 20841 C CA . MET D 2 16 ? 150.030 159.675 199.360 1.00 5.07 17 MET D CA 1
ATOM 20842 C C . MET D 2 16 ? 149.785 158.380 198.608 1.00 5.07 17 MET D C 1
ATOM 20843 O O . MET D 2 16 ? 149.219 157.432 199.162 1.00 5.07 17 MET D O 1
ATOM 20857 N N . SER D 2 17 ? 150.197 158.320 197.345 1.00 3.92 18 SER D N 1
ATOM 20858 C CA . SER D 2 17 ? 150.121 157.062 196.622 1.00 3.92 18 SER D CA 1
ATOM 20859 C C . SER D 2 17 ? 150.988 156.018 197.303 1.00 3.92 18 SER D C 1
ATOM 20860 O O . SER D 2 17 ? 150.572 154.870 197.490 1.00 3.92 18 SER D O 1
ATOM 20868 N N . PHE D 2 18 ? 152.188 156.423 197.714 1.00 5.33 19 PHE D N 1
ATOM 20869 C CA . PHE D 2 18 ? 153.086 155.543 198.447 1.00 5.33 19 PHE D CA 1
ATOM 20870 C C . PHE D 2 18 ? 152.431 155.039 199.725 1.00 5.33 19 PHE D C 1
ATOM 20871 O O . PHE D 2 18 ? 152.557 153.861 200.076 1.00 5.33 19 PHE D O 1
ATOM 20888 N N . LEU D 2 19 ? 151.717 155.918 200.428 1.00 5.45 20 LEU D N 1
ATOM 20889 C CA . LEU D 2 19 ? 151.044 155.530 201.660 1.00 5.45 20 LEU D CA 1
ATOM 20890 C C . LEU D 2 19 ? 149.902 154.553 201.414 1.00 5.45 20 LEU D C 1
ATOM 20891 O O . LEU D 2 19 ? 149.517 153.827 202.335 1.00 5.45 20 LEU D O 1
ATOM 20907 N N . ASN D 2 20 ? 149.356 154.518 200.201 1.00 4.82 21 ASN D N 1
ATOM 20908 C CA . ASN D 2 20 ? 148.354 153.526 199.839 1.00 4.82 21 ASN D CA 1
ATOM 20909 C C . ASN D 2 20 ? 148.963 152.167 199.565 1.00 4.82 21 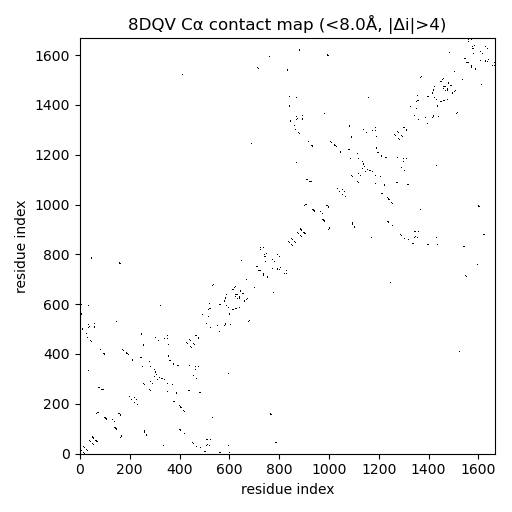ASN D C 1
ATOM 20910 O O . ASN D 2 20 ? 148.226 151.232 199.234 1.00 4.82 21 ASN D O 1
ATOM 20921 N N . ALA D 2 21 ? 150.280 152.044 199.691 1.00 5.58 22 ALA D N 1
ATOM 20922 C CA . ALA D 2 21 ? 150.952 150.805 199.356 1.00 5.58 22 ALA D CA 1
ATOM 20923 C C . ALA D 2 21 ? 150.338 149.648 200.116 1.00 5.58 22 ALA D C 1
ATOM 20924 O O . ALA D 2 21 ? 149.913 149.788 201.264 1.00 5.58 22 ALA D O 1
ATOM 20931 N N . ASP D 2 22 ? 150.258 148.515 199.441 1.00 7.37 23 ASP D N 1
ATOM 20932 C CA . ASP D 2 22 ? 149.841 147.266 200.049 1.00 7.37 23 ASP D CA 1
ATOM 20933 C C . ASP D 2 22 ? 150.726 146.173 199.478 1.00 7.37 23 ASP D C 1
ATOM 20934 O O . ASP D 2 22 ? 151.023 146.164 198.282 1.00 7.37 23 ASP D O 1
ATOM 20943 N N . GLU D 2 23 ? 151.169 145.276 200.342 1.00 6.48 24 GLU D N 1
ATOM 20944 C CA . GLU D 2 23 ? 152.048 144.187 199.943 1.00 6.48 24 GLU D CA 1
ATOM 20945 C C . GLU D 2 23 ? 153.345 144.733 199.361 1.00 6.48 24 GLU D C 1
ATOM 20946 O O . GLU D 2 23 ? 153.635 144.522 198.177 1.00 6.48 24 GLU D O 1
ATOM 20958 N N . PRO D 2 24 ? 154.160 145.427 200.163 1.00 6.80 25 PRO D N 1
ATOM 20959 C CA . PRO D 2 24 ? 153.964 145.760 201.576 1.00 6.80 25 PRO D CA 1
ATOM 20960 C C . PRO D 2 24 ? 153.236 147.076 201.775 1.00 6.80 25 PRO D C 1
ATOM 20961 O O . PRO D 2 24 ? 153.258 147.934 200.899 1.00 6.80 25 PRO D O 1
ATOM 20972 N N . ASN D 2 25 ? 152.584 147.269 202.916 1.00 7.44 26 ASN D N 1
ATOM 20973 C CA . ASN D 2 25 ? 152.110 148.597 203.252 1.00 7.44 26 ASN D CA 1
ATOM 20974 C C . ASN D 2 25 ? 153.280 149.445 203.737 1.00 7.44 26 ASN D C 1
ATOM 20975 O O . ASN D 2 25 ? 154.356 148.942 204.071 1.00 7.44 26 ASN D O 1
ATOM 20986 N N . VAL D 2 26 ? 153.058 150.757 203.765 1.00 7.51 27 VAL D N 1
ATOM 20987 C CA . VAL D 2 26 ? 154.142 151.685 204.066 1.00 7.51 27 VAL D CA 1
ATOM 20988 C C . VAL D 2 26 ? 154.728 151.404 205.441 1.00 7.51 27 VAL D C 1
ATOM 20989 O O . VAL D 2 26 ? 155.948 151.456 205.634 1.00 7.51 27 VAL D O 1
ATOM 21002 N N . VAL D 2 27 ? 153.874 151.108 206.420 1.00 8.72 28 VAL D N 1
ATOM 21003 C CA . VAL D 2 27 ? 154.358 150.916 207.783 1.00 8.72 28 VAL D CA 1
ATOM 21004 C C . VAL D 2 27 ? 155.275 149.704 207.850 1.00 8.72 28 VAL D C 1
ATOM 21005 O O . VAL D 2 27 ? 156.368 149.758 208.425 1.00 8.72 28 VAL D O 1
ATOM 21018 N N . ASP D 2 28 ? 154.846 148.591 207.255 1.00 9.29 29 ASP D N 1
ATOM 21019 C CA . ASP D 2 28 ? 155.684 147.399 207.232 1.00 9.29 29 ASP D CA 1
ATOM 21020 C C . ASP D 2 28 ? 156.962 147.650 206.444 1.00 9.29 29 ASP D C 1
ATOM 21021 O O . ASP D 2 28 ? 158.043 147.189 206.828 1.00 9.29 29 ASP D O 1
ATOM 21030 N N . LEU D 2 29 ? 156.857 148.386 205.338 1.00 8.12 30 LEU D N 1
ATOM 21031 C CA . LEU D 2 29 ? 158.040 148.713 204.553 1.00 8.12 30 LEU D CA 1
ATOM 21032 C C . LEU D 2 29 ? 159.031 149.531 205.368 1.00 8.12 30 LEU D C 1
ATOM 21033 O O . LEU D 2 29 ? 160.240 149.278 205.327 1.00 8.12 30 LEU D O 1
ATOM 21049 N N . ILE D 2 30 ? 158.535 150.518 206.114 1.00 9.88 31 ILE D N 1
ATOM 21050 C CA . ILE D 2 30 ? 159.418 151.378 206.893 1.00 9.88 31 ILE D CA 1
ATOM 21051 C C . ILE D 2 30 ? 160.042 150.605 208.047 1.00 9.88 31 ILE D C 1
ATOM 21052 O O . ILE D 2 30 ? 161.219 150.794 208.374 1.00 9.88 31 ILE D O 1
ATOM 21068 N N . VAL D 2 31 ? 159.270 149.731 208.683 1.00 10.89 32 VAL D N 1
ATOM 21069 C CA . VAL D 2 31 ? 159.688 149.063 209.910 1.00 10.89 32 VAL D CA 1
ATOM 21070 C C . VAL D 2 31 ? 160.222 147.663 209.639 1.00 10.89 32 VAL D C 1
ATOM 21071 O O . VAL D 2 31 ? 161.284 147.291 210.137 1.00 10.89 32 VAL D O 1
ATOM 21084 N N . ASP D 2 32 ? 159.495 146.869 208.858 1.00 12.04 33 ASP D N 1
ATOM 21085 C CA . ASP D 2 32 ? 159.739 145.436 208.766 1.00 12.04 33 ASP D CA 1
ATOM 21086 C C . ASP D 2 32 ? 160.684 145.034 207.639 1.00 12.04 33 ASP D C 1
ATOM 21087 O O . ASP D 2 32 ? 160.999 143.846 207.520 1.00 12.04 33 ASP D O 1
ATOM 21096 N N . PHE D 2 33 ? 161.145 145.974 206.812 1.00 8.94 34 PHE D N 1
ATOM 21097 C CA . PHE D 2 33 ? 162.022 145.647 205.693 1.00 8.94 34 PHE D CA 1
ATOM 21098 C C . PHE D 2 33 ? 163.404 146.275 205.841 1.00 8.94 34 PHE D C 1
ATOM 21099 O O . PHE D 2 33 ? 164.152 146.362 204.863 1.00 8.94 34 PHE D O 1
ATOM 21116 N N . GLY D 2 34 ? 163.766 146.703 207.048 1.00 12.23 35 GLY D N 1
ATOM 21117 C CA . GLY D 2 34 ? 165.089 147.247 207.276 1.00 12.23 35 GLY D CA 1
ATOM 21118 C C . GLY D 2 34 ? 165.328 148.593 206.640 1.00 12.23 35 GLY D C 1
ATOM 21119 O O . GLY D 2 34 ? 166.481 149.017 206.524 1.00 12.23 35 GLY D O 1
ATOM 21123 N N . LEU D 2 35 ? 164.270 149.284 206.230 1.00 10.15 36 LEU D N 1
ATOM 21124 C CA . LEU D 2 35 ? 164.377 150.569 205.548 1.00 10.15 36 LEU D CA 1
ATOM 21125 C C . LEU D 2 35 ? 164.140 151.672 206.570 1.00 10.15 36 LEU D C 1
ATOM 21126 O O . LEU D 2 35 ? 162.997 152.019 206.875 1.00 10.15 36 LEU D O 1
ATOM 21142 N N . ASP D 2 36 ? 165.228 152.231 207.089 1.00 11.59 37 ASP D N 1
ATOM 21143 C CA . ASP D 2 36 ? 165.154 153.257 208.122 1.00 11.59 37 ASP D CA 1
ATOM 21144 C C . ASP D 2 36 ? 164.785 154.576 207.459 1.00 11.59 37 ASP D C 1
ATOM 21145 O O . ASP D 2 36 ? 165.639 155.267 206.900 1.00 11.59 37 ASP D O 1
ATOM 21154 N N . LEU D 2 37 ? 163.503 154.927 207.513 1.00 9.37 38 LEU D N 1
ATOM 21155 C CA . LEU D 2 37 ? 163.058 156.209 206.990 1.00 9.37 38 LEU D CA 1
ATOM 21156 C C . LEU D 2 37 ? 163.509 157.319 207.927 1.00 9.37 38 LEU D C 1
ATOM 21157 O O . LEU D 2 37 ? 162.825 157.635 208.904 1.00 9.37 38 LEU D O 1
ATOM 21173 N N . LEU D 2 38 ? 164.665 157.912 207.630 1.00 10.49 39 LEU D N 1
ATOM 21174 C CA . LEU D 2 38 ? 165.216 158.936 208.509 1.00 10.49 39 LEU D CA 1
ATOM 21175 C C . LEU D 2 38 ? 164.260 160.108 208.652 1.00 10.49 39 LEU D C 1
ATOM 21176 O O . LEU D 2 38 ? 164.035 160.607 209.760 1.00 10.49 39 LEU D O 1
ATOM 21192 N N . TRP D 2 39 ? 163.692 160.565 207.542 1.00 8.64 40 TRP D N 1
ATOM 21193 C CA . TRP D 2 39 ? 162.775 161.687 207.588 1.00 8.64 40 TRP D CA 1
ATOM 21194 C C . TRP D 2 39 ? 161.936 161.697 206.324 1.00 8.64 40 TRP D C 1
ATOM 21195 O O . TRP D 2 39 ? 162.323 161.158 205.285 1.00 8.64 40 TRP D O 1
ATOM 21216 N N . HIS D 2 40 ? 160.789 162.325 206.441 1.00 7.13 41 HIS D N 1
ATOM 21217 C CA . HIS D 2 40 ? 159.859 162.528 205.348 1.00 7.13 41 HIS D CA 1
ATOM 21218 C C . HIS D 2 40 ? 159.013 163.743 205.699 1.00 7.13 41 HIS D C 1
ATOM 21219 O O . HIS D 2 40 ? 158.511 163.837 206.825 1.00 7.13 41 HIS D O 1
ATOM 21233 N N . PRO D 2 41 ? 158.844 164.698 204.784 1.00 7.27 42 PRO D N 1
ATOM 21234 C CA . PRO D 2 41 ? 158.088 165.907 205.145 1.00 7.27 42 PRO D CA 1
ATOM 21235 C C . PRO D 2 41 ? 156.688 165.613 205.647 1.00 7.27 42 PRO D C 1
ATOM 21236 O O . PRO D 2 41 ? 156.203 166.298 206.554 1.00 7.27 42 PRO D O 1
ATOM 21247 N N . SER D 2 42 ? 156.027 164.608 205.085 1.00 7.58 43 SER D N 1
ATOM 21248 C CA . SER D 2 42 ? 154.666 164.253 205.459 1.00 7.58 43 SER D CA 1
ATOM 21249 C C . SER D 2 42 ? 154.591 163.283 206.629 1.00 7.58 43 SER D C 1
ATOM 21250 O O . SER D 2 42 ? 153.505 163.100 207.188 1.00 7.58 43 SER D O 1
ATOM 21258 N N . LEU D 2 43 ? 155.702 162.657 207.006 1.00 7.68 44 LEU D N 1
ATOM 21259 C CA . LEU D 2 43 ? 155.705 161.636 208.046 1.00 7.68 44 LEU D CA 1
ATOM 21260 C C . LEU D 2 43 ? 156.782 161.828 209.096 1.00 7.68 44 LEU D C 1
ATOM 21261 O O . LEU D 2 43 ? 156.639 161.286 210.199 1.00 7.68 44 LEU D O 1
ATOM 21277 N N . GLY D 2 44 ? 157.846 162.563 208.799 1.00 8.42 45 GLY D N 1
ATOM 21278 C CA . GLY D 2 44 ? 158.939 162.731 209.730 1.00 8.42 45 GLY D CA 1
ATOM 21279 C C . GLY D 2 44 ? 158.514 163.395 211.019 1.00 8.42 45 GLY D C 1
ATOM 21280 O O . GLY D 2 44 ? 157.833 164.424 211.011 1.00 8.42 45 GLY D O 1
ATOM 21284 N N . LEU D 2 45 ? 158.913 162.800 212.141 1.00 9.17 46 LEU D N 1
ATOM 21285 C CA . LEU D 2 45 ? 158.589 163.377 213.439 1.00 9.17 46 LEU D CA 1
ATOM 21286 C C . LEU D 2 45 ? 159.354 164.673 213.670 1.00 9.17 46 LEU D C 1
ATOM 21287 O O . LEU D 2 45 ? 158.809 165.633 214.226 1.00 9.17 46 LEU D O 1
ATOM 21303 N N . GLU D 2 46 ? 160.615 164.718 213.252 1.00 10.28 47 GLU D N 1
ATOM 21304 C CA . GLU D 2 46 ? 161.463 165.863 213.537 1.00 10.28 47 GLU D CA 1
ATOM 21305 C C . GLU D 2 46 ? 160.987 167.105 212.797 1.00 10.28 47 GLU D C 1
ATOM 21306 O O . GLU D 2 46 ? 160.412 167.034 211.708 1.00 10.28 47 GLU D O 1
ATOM 21318 N N . LEU D 2 47 ? 161.248 168.256 213.408 1.00 10.69 48 LEU D N 1
ATOM 21319 C CA . LEU D 2 47 ? 160.964 169.546 212.805 1.00 10.69 48 LEU D CA 1
ATOM 21320 C C . LEU D 2 47 ? 162.045 170.523 213.233 1.00 10.69 48 LEU D C 1
ATOM 21321 O O . LEU D 2 47 ? 162.768 170.294 214.206 1.00 10.69 48 LEU D O 1
ATOM 21337 N N . GLY D 2 48 ? 162.152 171.615 212.485 1.00 11.05 49 GLY D N 1
ATOM 21338 C CA . GLY D 2 48 ? 163.121 172.635 212.831 1.00 11.05 49 GLY D CA 1
ATOM 21339 C C . GLY D 2 48 ? 164.532 172.091 212.818 1.00 11.05 49 GLY D C 1
ATOM 21340 O O . GLY D 2 48 ? 164.906 171.271 211.973 1.00 11.05 49 GLY D O 1
ATOM 21344 N N . ASN D 2 49 ? 165.331 172.547 213.784 1.00 12.78 50 ASN D N 1
ATOM 21345 C CA . ASN D 2 49 ? 166.736 172.162 213.829 1.00 12.78 50 ASN D CA 1
ATOM 21346 C C . ASN D 2 49 ? 166.907 170.657 213.983 1.00 12.78 50 ASN D C 1
ATOM 21347 O O . ASN D 2 49 ? 167.875 170.088 213.467 1.00 12.78 50 ASN D O 1
ATOM 21358 N N . ASN D 2 50 ? 165.987 169.995 214.687 1.00 12.24 51 ASN D N 1
ATOM 21359 C CA . ASN D 2 50 ? 166.085 168.548 214.835 1.00 12.24 51 ASN D CA 1
ATOM 21360 C C . ASN D 2 50 ? 166.032 167.860 213.480 1.00 12.24 51 ASN D C 1
ATOM 21361 O O . ASN D 2 50 ? 166.814 166.942 213.207 1.00 12.24 51 ASN D O 1
ATOM 21372 N N . ALA D 2 51 ? 165.113 168.292 212.616 1.00 10.81 52 ALA D N 1
ATOM 21373 C CA . ALA D 2 51 ? 165.064 167.760 211.261 1.00 10.81 52 ALA D CA 1
ATOM 21374 C C . ALA D 2 51 ? 166.299 168.165 210.469 1.00 10.81 52 ALA D C 1
ATOM 21375 O O . ALA D 2 51 ? 166.860 167.354 209.723 1.00 10.81 52 ALA D O 1
ATOM 21382 N N . GLN D 2 52 ? 166.742 169.414 210.626 1.00 11.65 53 GLN D N 1
ATOM 21383 C CA . GLN D 2 52 ? 167.918 169.880 209.901 1.00 11.65 53 GLN D CA 1
ATOM 21384 C C . GLN D 2 52 ? 169.143 169.051 210.256 1.00 11.65 53 GLN D C 1
ATOM 21385 O O . GLN D 2 52 ? 169.986 168.774 209.396 1.00 11.65 53 GLN D O 1
ATOM 21399 N N . LYS D 2 53 ? 169.258 168.649 211.522 1.00 12.74 54 LYS D N 1
ATOM 21400 C CA . LYS D 2 53 ? 170.394 167.838 211.938 1.00 12.74 54 LYS D CA 1
ATOM 21401 C C . LYS D 2 53 ? 170.455 166.546 211.137 1.00 12.74 54 LYS D C 1
ATOM 21402 O O . LYS D 2 53 ? 171.534 166.116 210.715 1.00 12.74 54 LYS D O 1
ATOM 21421 N N . VAL D 2 54 ? 169.301 165.916 210.915 1.00 11.70 55 VAL D N 1
ATOM 21422 C CA . VAL D 2 54 ? 169.257 164.709 210.097 1.00 11.70 55 VAL D CA 1
ATOM 21423 C C . VAL D 2 54 ? 169.696 165.022 208.674 1.00 11.70 55 VAL D C 1
ATOM 21424 O O . VAL D 2 54 ? 170.498 164.295 208.076 1.00 11.70 55 VAL D O 1
ATOM 21437 N N . PHE D 2 55 ? 169.176 166.112 208.108 1.00 10.07 56 PHE D N 1
ATOM 21438 C CA . PHE D 2 55 ? 169.484 166.437 206.720 1.00 10.07 56 PHE D CA 1
ATOM 21439 C C . PHE D 2 55 ? 170.970 166.709 206.546 1.00 10.07 56 PHE D C 1
ATOM 21440 O O . PHE D 2 55 ? 171.605 166.203 205.613 1.00 10.07 56 PHE D O 1
ATOM 21457 N N . TRP D 2 56 ? 171.541 167.513 207.441 1.00 12.60 57 TRP D N 1
ATOM 21458 C CA . TRP D 2 56 ? 172.946 167.880 207.321 1.00 12.60 57 TRP D CA 1
ATOM 21459 C C . TRP D 2 56 ? 173.849 166.667 207.482 1.00 12.60 57 TRP D C 1
ATOM 21460 O O . TRP D 2 56 ? 174.849 166.529 206.769 1.00 12.60 57 TRP D O 1
ATOM 21481 N N . ASP D 2 57 ? 173.514 165.775 208.415 1.00 14.44 58 ASP D N 1
ATOM 21482 C CA . ASP D 2 57 ? 174.311 164.567 208.595 1.00 14.44 58 ASP D CA 1
ATOM 21483 C C . ASP D 2 57 ? 174.353 163.755 207.309 1.00 14.44 58 ASP D C 1
ATOM 21484 O O . ASP D 2 57 ? 175.419 163.293 206.886 1.00 14.44 58 ASP D O 1
ATOM 21493 N N . CYS D 2 58 ? 173.198 163.575 206.668 1.00 12.81 59 CYS D N 1
ATOM 21494 C CA . CYS D 2 58 ? 173.177 162.908 205.373 1.00 12.81 59 CYS D CA 1
ATOM 21495 C C . CYS D 2 58 ? 173.940 163.717 204.335 1.00 12.81 59 CYS D C 1
ATOM 21496 O O . CYS D 2 58 ? 174.741 163.167 203.570 1.00 12.81 59 CYS D O 1
ATOM 21504 N N . ALA D 2 59 ? 173.710 165.030 204.303 1.00 12.33 60 ALA D N 1
ATOM 21505 C CA . ALA D 2 59 ? 174.345 165.870 203.296 1.00 12.33 60 ALA D CA 1
ATOM 21506 C C . ALA D 2 59 ? 175.859 165.883 203.458 1.00 12.33 60 ALA D C 1
ATOM 21507 O O . ALA D 2 59 ? 176.597 165.785 202.471 1.00 12.33 60 ALA D O 1
ATOM 21514 N N . LYS D 2 60 ? 176.339 165.995 204.694 1.00 15.14 61 LYS D N 1
ATOM 21515 C CA . LYS D 2 60 ? 177.765 166.088 204.973 1.00 15.14 61 LYS D CA 1
ATOM 21516 C C . LYS D 2 60 ? 178.425 164.729 205.157 1.00 15.14 61 LYS D C 1
ATOM 21517 O O . LYS D 2 60 ? 179.642 164.672 205.359 1.00 15.14 61 LYS D O 1
ATOM 21536 N N . GLY D 2 61 ? 177.664 163.640 205.093 1.00 15.66 62 GLY D N 1
ATOM 21537 C CA . GLY D 2 61 ? 178.230 162.319 205.252 1.00 15.66 62 GLY D CA 1
ATOM 21538 C C . GLY D 2 61 ? 178.440 161.882 206.682 1.00 15.66 62 GLY D C 1
ATOM 21539 O O . GLY D 2 61 ? 179.109 160.868 206.910 1.00 15.66 62 GLY D O 1
ATOM 21543 N N . GLU D 2 62 ? 177.894 162.613 207.657 1.00 16.67 63 GLU D N 1
ATOM 21544 C CA . GLU D 2 62 ? 178.039 162.207 209.050 1.00 16.67 63 GLU D CA 1
ATOM 21545 C C . GLU D 2 62 ? 177.367 160.864 209.299 1.00 16.67 63 GLU D C 1
ATOM 21546 O O . GLU D 2 62 ? 177.893 160.024 210.037 1.00 16.67 63 GLU D O 1
ATOM 21558 N N . ARG D 2 63 ? 176.205 160.646 208.693 1.00 13.97 64 ARG D N 1
ATOM 21559 C CA . ARG D 2 63 ? 175.483 159.391 208.792 1.00 13.97 64 ARG D CA 1
ATOM 21560 C C . ARG D 2 63 ? 175.203 158.857 207.396 1.00 13.97 64 ARG D C 1
ATOM 21561 O O . ARG D 2 63 ? 175.020 159.636 206.456 1.00 13.97 64 ARG D O 1
ATOM 21582 N N . PRO D 2 64 ? 175.169 157.536 207.229 1.00 13.05 65 PRO D N 1
ATOM 21583 C CA . PRO D 2 64 ? 174.935 156.980 205.892 1.00 13.05 65 PRO D CA 1
ATOM 21584 C C . PRO D 2 64 ? 173.571 157.380 205.356 1.00 13.05 65 PRO D C 1
ATOM 21585 O O . PRO D 2 64 ? 172.587 157.457 206.096 1.00 13.05 65 PRO D O 1
ATOM 21596 N N . LEU D 2 65 ? 173.520 157.634 204.054 1.00 9.77 66 LEU D N 1
ATOM 21597 C CA . LEU D 2 65 ? 172.268 157.829 203.332 1.00 9.77 66 LEU D CA 1
ATOM 21598 C C . LEU D 2 65 ? 172.242 156.814 202.200 1.00 9.77 66 LEU D C 1
ATOM 21599 O O . LEU D 2 65 ? 172.954 156.970 201.203 1.00 9.77 66 LEU D O 1
ATOM 21615 N N . ASP D 2 66 ? 171.432 155.771 202.358 1.00 9.77 67 ASP D N 1
ATOM 21616 C CA . ASP D 2 66 ? 171.397 154.708 201.364 1.00 9.77 67 ASP D CA 1
ATOM 21617 C C . ASP D 2 66 ? 170.507 155.083 200.189 1.00 9.77 67 ASP D C 1
ATOM 21618 O O . ASP D 2 66 ? 170.912 154.959 199.029 1.00 9.77 67 ASP D O 1
ATOM 21627 N N . ILE D 2 67 ? 169.296 155.547 200.468 1.00 8.12 68 ILE D N 1
ATOM 21628 C CA . ILE D 2 67 ? 168.334 155.883 199.430 1.00 8.12 68 ILE D CA 1
ATOM 21629 C C . ILE D 2 67 ? 167.861 157.304 199.668 1.00 8.12 68 ILE D C 1
ATOM 21630 O O . ILE D 2 67 ? 167.306 157.610 200.730 1.00 8.12 68 ILE D O 1
ATOM 21646 N N . PHE D 2 68 ? 168.079 158.166 198.687 1.00 7.38 69 PHE D N 1
ATOM 21647 C CA . PHE D 2 68 ? 167.539 159.514 198.692 1.00 7.38 69 PHE D CA 1
ATOM 21648 C C . PHE D 2 68 ? 166.369 159.531 197.722 1.00 7.38 69 PHE D C 1
ATOM 21649 O O . PHE D 2 68 ? 166.560 159.440 196.506 1.00 7.38 69 PHE D O 1
ATOM 21666 N N . VAL D 2 69 ? 165.165 159.621 198.263 1.00 5.78 70 VAL D N 1
ATOM 21667 C CA . VAL D 2 69 ? 163.959 159.714 197.456 1.00 5.78 70 VAL D CA 1
ATOM 21668 C C . VAL D 2 69 ? 163.606 161.183 197.338 1.00 5.78 70 VAL D C 1
ATOM 21669 O O . VAL D 2 69 ? 163.444 161.875 198.347 1.00 5.78 70 VAL D O 1
ATOM 21682 N N . PHE D 2 70 ? 163.501 161.665 196.110 1.00 5.82 71 PHE D N 1
ATOM 21683 C CA . PHE D 2 70 ? 163.094 163.033 195.858 1.00 5.82 71 PHE D CA 1
ATOM 21684 C C . PHE D 2 70 ? 161.749 163.028 195.159 1.00 5.82 71 PHE D C 1
ATOM 21685 O O . PHE D 2 70 ? 161.573 162.368 194.131 1.00 5.82 71 PHE D O 1
ATOM 21702 N N . GLU D 2 71 ? 160.810 163.761 195.732 1.00 4.96 72 GLU D N 1
ATOM 21703 C CA . GLU D 2 71 ? 159.488 163.953 195.172 1.00 4.96 72 GLU D CA 1
ATOM 21704 C C . GLU D 2 71 ? 159.330 165.421 194.817 1.00 4.96 72 GLU D C 1
ATOM 21705 O O . GLU D 2 71 ? 159.821 166.297 195.532 1.00 4.96 72 GLU D O 1
ATOM 21717 N N . GLY D 2 72 ? 158.658 165.683 193.709 1.00 4.53 73 GLY D N 1
ATOM 21718 C CA . GLY D 2 72 ? 158.511 167.034 193.226 1.00 4.53 73 GLY D CA 1
ATOM 21719 C C . GLY D 2 72 ? 159.691 167.459 192.382 1.00 4.53 73 GLY D C 1
ATOM 21720 O O . GLY D 2 72 ? 160.708 166.775 192.268 1.00 4.53 73 GLY D O 1
ATOM 21724 N N . THR D 2 73 ? 159.543 168.630 191.786 1.00 5.21 74 THR D N 1
ATOM 21725 C CA . THR D 2 73 ? 160.565 169.149 190.904 1.00 5.21 74 THR D CA 1
ATOM 21726 C C . THR D 2 73 ? 161.712 169.739 191.705 1.00 5.21 74 THR D C 1
ATOM 21727 O O . THR D 2 73 ? 161.578 170.084 192.881 1.00 5.21 74 THR D O 1
ATOM 21738 N N . VAL D 2 74 ? 162.855 169.853 191.041 1.00 6.39 75 VAL D N 1
ATOM 21739 C CA . VAL D 2 74 ? 163.938 170.688 191.536 1.00 6.39 75 VAL D CA 1
ATOM 21740 C C . VAL D 2 74 ? 163.639 172.106 191.077 1.00 6.39 75 VAL D C 1
ATOM 21741 O O . VAL D 2 74 ? 163.735 172.421 189.889 1.00 6.39 75 VAL D O 1
ATOM 21754 N N . ILE D 2 75 ? 163.249 172.951 192.014 1.00 7.19 76 ILE D N 1
ATOM 21755 C CA . ILE D 2 75 ? 162.853 174.315 191.711 1.00 7.19 76 ILE D CA 1
ATOM 21756 C C . ILE D 2 75 ? 164.104 175.177 191.721 1.00 7.19 76 ILE D C 1
ATOM 21757 O O . ILE D 2 75 ? 164.787 175.287 192.744 1.00 7.19 76 ILE D O 1
ATOM 21773 N N . GLU D 2 76 ? 164.415 175.769 190.572 1.00 8.76 77 GLU D N 1
ATOM 21774 C CA . GLU D 2 76 ? 165.593 176.607 190.429 1.00 8.76 77 GLU D CA 1
ATOM 21775 C C . GLU D 2 76 ? 165.260 178.088 190.374 1.00 8.76 77 GLU D C 1
ATOM 21776 O O . GLU D 2 76 ? 166.142 178.914 190.624 1.00 8.76 77 GLU D O 1
ATOM 21788 N N . ALA D 2 77 ? 164.018 178.440 190.065 1.00 8.70 78 ALA D N 1
ATOM 21789 C CA . ALA D 2 77 ? 163.641 179.838 190.044 1.00 8.70 78 ALA D CA 1
ATOM 21790 C C . ALA D 2 77 ? 163.641 180.398 191.464 1.00 8.70 78 ALA D C 1
ATOM 21791 O O . ALA D 2 77 ? 163.469 179.655 192.433 1.00 8.70 78 ALA D O 1
ATOM 21798 N N . PRO D 2 78 ? 163.840 181.708 191.616 1.00 10.45 79 PRO D N 1
ATOM 21799 C CA . PRO D 2 78 ? 164.113 182.700 190.572 1.00 10.45 79 PRO D CA 1
ATOM 21800 C C . PRO D 2 78 ? 165.580 182.733 190.163 1.00 10.45 79 PRO D C 1
ATOM 21801 O O . PRO D 2 78 ? 166.467 182.648 191.005 1.00 10.45 79 PRO D O 1
ATOM 21812 N N . ASN D 2 79 ? 165.852 182.854 188.865 1.00 12.25 80 ASN D N 1
ATOM 21813 C CA . ASN D 2 79 ? 167.208 183.068 188.359 1.00 12.25 80 ASN D CA 1
ATOM 21814 C C . ASN D 2 79 ? 168.173 181.995 188.857 1.00 12.25 80 ASN D C 1
ATOM 21815 O O . ASN D 2 79 ? 169.314 182.283 189.223 1.00 12.25 80 ASN D O 1
ATOM 21826 N N . GLY D 2 80 ? 167.713 180.747 188.876 1.00 10.86 81 GLY D N 1
ATOM 21827 C CA . GLY D 2 80 ? 168.569 179.644 189.261 1.00 10.86 81 GLY D CA 1
ATOM 21828 C C . GLY D 2 80 ? 168.922 179.586 190.727 1.00 10.86 81 GLY D C 1
ATOM 21829 O O . GLY D 2 80 ? 169.735 178.745 191.119 1.00 10.86 81 GLY D O 1
ATOM 21833 N N . THR D 2 81 ? 168.333 180.448 191.555 1.00 10.53 82 THR D N 1
ATOM 21834 C CA . THR D 2 81 ? 168.633 180.451 192.979 1.00 10.53 82 THR D CA 1
ATOM 21835 C C . THR D 2 81 ? 167.827 179.416 193.748 1.00 10.53 82 THR D C 1
ATOM 21836 O O . THR D 2 81 ? 168.229 179.030 194.850 1.00 10.53 82 THR D O 1
ATOM 21847 N N . GLY D 2 82 ? 166.701 178.971 193.201 1.00 9.40 83 GLY D N 1
ATOM 21848 C CA . GLY D 2 82 ? 165.895 177.969 193.862 1.00 9.40 83 GLY D CA 1
ATOM 21849 C C . GLY D 2 82 ? 165.093 178.478 195.034 1.00 9.40 83 GLY D C 1
ATOM 21850 O O . GLY D 2 82 ? 164.513 177.671 195.765 1.00 9.40 83 GLY D O 1
ATOM 21854 N N . GLN D 2 83 ? 165.034 179.795 195.234 1.00 10.57 84 GLN D N 1
ATOM 21855 C CA . GLN D 2 83 ? 164.352 180.350 196.394 1.00 10.57 84 GLN D CA 1
ATOM 21856 C C . GLN D 2 83 ? 162.838 180.253 196.298 1.00 10.57 84 GLN D C 1
ATOM 21857 O O . GLN D 2 83 ? 162.154 180.554 197.281 1.00 10.57 84 GLN D O 1
ATOM 21871 N N . MET D 2 84 ? 162.296 179.848 195.150 1.00 8.63 85 MET D N 1
ATOM 21872 C CA . MET D 2 84 ? 160.885 179.502 195.098 1.00 8.63 85 MET D CA 1
ATOM 21873 C C . MET D 2 84 ? 160.606 178.191 195.816 1.00 8.63 85 MET D C 1
ATOM 21874 O O . MET D 2 84 ? 159.439 177.811 195.952 1.00 8.63 85 MET D O 1
ATOM 21888 N N . ASP D 2 85 ? 161.651 177.482 196.248 1.00 8.12 86 ASP D N 1
ATOM 21889 C CA . ASP D 2 85 ? 161.524 176.280 197.071 1.00 8.12 86 ASP D CA 1
ATOM 21890 C C . ASP D 2 85 ? 162.620 176.349 198.132 1.00 8.12 86 ASP D C 1
ATOM 21891 O O . ASP D 2 85 ? 163.728 175.847 197.932 1.00 8.12 86 ASP D O 1
ATOM 21900 N N . MET D 2 86 ? 162.297 176.971 199.260 1.00 9.65 87 MET D N 1
ATOM 21901 C CA . MET D 2 86 ? 163.201 177.073 200.396 1.00 9.65 87 MET D CA 1
ATOM 21902 C C . MET D 2 86 ? 162.823 176.001 201.406 1.00 9.65 87 MET D C 1
ATOM 21903 O O . MET D 2 86 ? 161.674 175.943 201.856 1.00 9.65 87 MET D O 1
ATOM 21917 N N . PHE D 2 87 ? 163.784 175.154 201.749 1.00 9.33 88 PHE D N 1
ATOM 21918 C CA . PHE D 2 87 ? 163.547 174.059 202.673 1.00 9.33 88 PHE D CA 1
ATOM 21919 C C . PHE D 2 87 ? 164.704 173.966 203.649 1.00 9.33 88 PHE D C 1
ATOM 21920 O O . PHE D 2 87 ? 165.864 173.885 203.237 1.00 9.33 88 PHE D O 1
ATOM 21937 N N . ALA D 2 88 ? 164.380 173.979 204.938 1.00 10.36 89 ALA D N 1
ATOM 21938 C CA . ALA D 2 88 ? 165.372 173.788 205.991 1.00 10.36 89 ALA D CA 1
ATOM 21939 C C . ALA D 2 88 ? 166.515 174.790 205.860 1.00 10.36 89 ALA D C 1
ATOM 21940 O O . ALA D 2 88 ? 167.683 174.459 206.068 1.00 10.36 89 ALA D O 1
ATOM 21947 N N . GLY D 2 89 ? 166.172 176.026 205.508 1.00 11.07 90 GLY D N 1
ATOM 21948 C CA . GLY D 2 89 ? 167.131 177.107 205.458 1.00 11.07 90 GLY D CA 1
ATOM 21949 C C . GLY D 2 89 ? 167.931 177.211 204.180 1.00 11.07 90 GLY D C 1
ATOM 21950 O O . GLY D 2 89 ? 168.777 178.107 204.074 1.00 11.07 90 GLY D O 1
ATOM 21954 N N . ARG D 2 90 ? 167.699 176.338 203.211 1.00 10.39 91 ARG D N 1
ATOM 21955 C CA . ARG D 2 90 ? 168.403 176.356 201.940 1.00 10.39 91 ARG D CA 1
ATOM 21956 C C . ARG D 2 90 ? 167.408 176.218 200.805 1.00 10.39 91 ARG D C 1
ATOM 21957 O O . ARG D 2 90 ? 166.300 175.705 200.995 1.00 10.39 91 ARG D O 1
ATOM 21978 N N . PRO D 2 91 ? 167.772 176.661 199.606 1.00 9.47 92 PRO D N 1
ATOM 21979 C CA . PRO D 2 91 ? 167.011 176.246 198.428 1.00 9.47 92 PRO D CA 1
ATOM 21980 C C . PRO D 2 91 ? 167.012 174.730 198.333 1.00 9.47 92 PRO D C 1
ATOM 21981 O O . PRO D 2 91 ? 168.029 174.076 198.569 1.00 9.47 92 PRO D O 1
ATOM 21992 N N . MET D 2 92 ? 165.852 174.171 197.995 1.00 8.21 93 MET D N 1
ATOM 21993 C CA . MET D 2 92 ? 165.738 172.722 197.915 1.00 8.21 93 MET D CA 1
ATOM 21994 C C . MET D 2 92 ? 166.757 172.135 196.952 1.00 8.21 93 MET D C 1
ATOM 21995 O O . MET D 2 92 ? 167.262 171.031 197.181 1.00 8.21 93 MET D O 1
ATOM 22009 N N . LYS D 2 93 ? 167.081 172.858 195.880 1.00 8.94 94 LYS D N 1
ATOM 22010 C CA . LYS D 2 93 ? 168.055 172.351 194.921 1.00 8.94 94 LYS D CA 1
ATOM 22011 C C . LYS D 2 93 ? 169.398 172.103 195.592 1.00 8.94 94 LYS D C 1
ATOM 22012 O O . LYS D 2 93 ? 170.101 171.142 195.257 1.00 8.94 94 LYS D O 1
ATOM 22031 N N . ASP D 2 94 ? 169.775 172.963 196.540 1.00 9.92 95 ASP D N 1
ATOM 22032 C CA . ASP D 2 94 ? 171.029 172.766 197.258 1.00 9.92 95 ASP D CA 1
ATOM 22033 C C . ASP D 2 94 ? 170.995 171.482 198.075 1.00 9.92 95 ASP D C 1
ATOM 22034 O O . ASP D 2 94 ? 171.984 170.741 198.123 1.00 9.92 95 ASP D O 1
ATOM 22043 N N . TRP D 2 95 ? 169.865 171.202 198.727 1.00 9.66 96 TRP D N 1
ATOM 22044 C CA . TRP D 2 95 ? 169.714 169.926 199.417 1.00 9.66 96 TRP D CA 1
ATOM 22045 C C . TRP D 2 95 ? 169.842 168.768 198.441 1.00 9.66 96 TRP D C 1
ATOM 22046 O O . TRP D 2 95 ? 170.493 167.760 198.737 1.00 9.66 96 TRP D O 1
ATOM 22067 N N . VAL D 2 96 ? 169.221 168.899 197.270 1.00 7.73 97 VAL D N 1
ATOM 22068 C CA . VAL D 2 96 ? 169.273 167.837 196.273 1.00 7.73 97 VAL D CA 1
ATOM 22069 C C . VAL D 2 96 ? 170.711 167.577 195.859 1.00 7.73 97 VAL D C 1
ATOM 22070 O O . VAL D 2 96 ? 171.148 166.425 195.760 1.00 7.73 97 VAL D O 1
ATOM 22083 N N . THR D 2 97 ? 171.468 168.645 195.612 1.00 8.80 98 THR D N 1
ATOM 22084 C CA . THR D 2 97 ? 172.861 168.491 195.212 1.00 8.80 98 THR D CA 1
ATOM 22085 C C . THR D 2 97 ? 173.633 167.681 196.244 1.00 8.80 98 THR D C 1
ATOM 22086 O O . THR D 2 97 ? 174.333 166.721 195.904 1.00 8.80 98 THR D O 1
ATOM 22097 N N . ASP D 2 98 ? 173.509 168.053 197.518 1.00 10.19 99 ASP D N 1
ATOM 22098 C CA . ASP D 2 98 ? 174.283 167.398 198.566 1.00 10.19 99 ASP D CA 1
ATOM 22099 C C . ASP D 2 98 ? 173.783 165.981 198.818 1.00 10.19 99 ASP D C 1
ATOM 22100 O O . ASP D 2 98 ? 174.575 165.035 198.896 1.00 10.19 99 ASP D O 1
ATOM 22109 N N . LEU D 2 99 ? 172.467 165.816 198.947 1.00 9.11 100 LEU D N 1
ATOM 22110 C CA . LEU D 2 99 ? 171.917 164.523 199.337 1.00 9.11 100 LEU D CA 1
ATOM 22111 C C . LEU D 2 99 ? 171.997 163.516 198.198 1.00 9.11 100 LEU D C 1
ATOM 22112 O O . LEU D 2 99 ? 172.267 162.332 198.429 1.00 9.11 100 LEU D O 1
ATOM 22128 N N . ALA D 2 100 ? 171.761 163.962 196.964 1.00 8.31 101 ALA D N 1
ATOM 22129 C CA . ALA D 2 100 ? 171.893 163.061 195.826 1.00 8.31 101 ALA D CA 1
ATOM 22130 C C . ALA D 2 100 ? 173.328 162.572 195.685 1.00 8.31 101 ALA D C 1
ATOM 22131 O O . ALA D 2 100 ? 173.567 161.397 195.384 1.00 8.31 101 ALA D O 1
ATOM 22138 N N . GLY D 2 101 ? 174.297 163.463 195.896 1.00 9.25 102 GLY D N 1
ATOM 22139 C CA . GLY D 2 101 ? 175.693 163.071 195.842 1.00 9.25 102 GLY D CA 1
ATOM 22140 C C . GLY D 2 101 ? 176.143 162.245 197.027 1.00 9.25 102 GLY D C 1
ATOM 22141 O O . GLY D 2 101 ? 177.134 161.517 196.920 1.00 9.25 102 GLY D O 1
ATOM 22145 N N . ALA D 2 102 ? 175.444 162.346 198.155 1.00 9.84 103 ALA D N 1
ATOM 22146 C CA . ALA D 2 102 ? 175.768 161.566 199.340 1.00 9.84 103 ALA D CA 1
ATOM 22147 C C . ALA D 2 102 ? 174.995 160.258 199.424 1.00 9.84 103 ALA D C 1
ATOM 22148 O O . ALA D 2 102 ? 175.284 159.441 200.305 1.00 9.84 103 ALA D O 1
ATOM 22155 N N . ALA D 2 103 ? 174.037 160.033 198.531 1.00 9.02 104 ALA D N 1
ATOM 22156 C CA . ALA D 2 103 ? 173.162 158.876 198.618 1.00 9.02 104 ALA D CA 1
ATOM 22157 C C . ALA D 2 103 ? 173.703 157.724 197.784 1.00 9.02 104 ALA D C 1
ATOM 22158 O O . ALA D 2 103 ? 174.242 157.927 196.693 1.00 9.02 104 ALA D O 1
ATOM 22165 N N . GLN D 2 104 ? 173.555 156.509 198.313 1.00 9.69 105 GLN D N 1
ATOM 22166 C CA . GLN D 2 104 ? 173.916 155.322 197.548 1.00 9.69 105 GLN D CA 1
ATOM 22167 C C . GLN D 2 104 ? 172.990 155.143 196.358 1.00 9.69 105 GLN D C 1
ATOM 22168 O O . GLN D 2 104 ? 173.424 154.732 195.276 1.00 9.69 105 GLN D O 1
ATOM 22182 N N . ILE D 2 105 ? 171.710 155.428 196.549 1.00 8.19 106 ILE D N 1
ATOM 22183 C CA . ILE D 2 105 ? 170.712 155.367 195.494 1.00 8.19 106 ILE D CA 1
ATOM 22184 C C . ILE D 2 105 ? 169.890 156.640 195.557 1.00 8.19 106 ILE D C 1
ATOM 22185 O O . ILE D 2 105 ? 169.518 157.099 196.642 1.00 8.19 106 ILE D O 1
ATOM 22201 N N . VAL D 2 106 ? 169.612 157.210 194.393 1.00 7.03 107 VAL D N 1
ATOM 22202 C CA . VAL D 2 106 ? 168.734 158.360 194.270 1.00 7.03 107 VAL D CA 1
ATOM 22203 C C . VAL D 2 106 ? 167.527 157.915 193.468 1.00 7.03 107 VAL D C 1
ATOM 22204 O O . VAL D 2 106 ? 167.669 157.442 192.335 1.00 7.03 107 VAL D O 1
ATOM 22217 N N . VAL D 2 107 ? 166.349 158.049 194.060 1.00 5.87 108 VAL D N 1
ATOM 22218 C CA . VAL D 2 107 ? 165.101 157.674 193.419 1.00 5.87 108 VAL D CA 1
ATOM 22219 C C . VAL D 2 107 ? 164.290 158.940 193.220 1.00 5.87 108 VAL D C 1
ATOM 22220 O O . VAL D 2 107 ? 163.948 159.629 194.188 1.00 5.87 108 VAL D O 1
ATOM 22233 N N . ALA D 2 108 ? 163.996 159.249 191.966 1.00 5.26 109 ALA D N 1
ATOM 22234 C CA . ALA D 2 108 ? 163.049 160.298 191.629 1.00 5.26 109 ALA D CA 1
ATOM 22235 C C . ALA D 2 108 ? 161.680 159.647 191.535 1.00 5.26 109 ALA D C 1
ATOM 22236 O O . ALA D 2 108 ? 161.441 158.813 190.658 1.00 5.26 109 ALA D O 1
ATOM 22243 N N . ILE D 2 109 ? 160.789 160.010 192.447 1.00 4.60 110 ILE D N 1
ATOM 22244 C CA . ILE D 2 109 ? 159.446 159.457 192.486 1.00 4.60 110 ILE D CA 1
ATOM 22245 C C . ILE D 2 109 ? 158.496 160.528 191.977 1.00 4.60 110 ILE D C 1
ATOM 22246 O O . ILE D 2 109 ? 158.450 161.641 192.513 1.00 4.60 110 ILE D O 1
ATOM 22262 N N . GLY D 2 110 ? 157.760 160.195 190.935 1.00 3.82 111 GLY D N 1
ATOM 22263 C CA . GLY D 2 110 ? 156.856 161.140 190.316 1.00 3.82 111 GLY D CA 1
ATOM 22264 C C . GLY D 2 110 ? 157.501 161.883 189.166 1.00 3.82 111 GLY D C 1
ATOM 22265 O O . GLY D 2 110 ? 158.707 162.121 189.133 1.00 3.82 111 GLY D O 1
ATOM 22269 N N . ASP D 2 111 ? 156.662 162.268 188.207 1.00 3.95 112 ASP D N 1
ATOM 22270 C CA . ASP D 2 111 ? 157.142 162.972 187.024 1.00 3.95 112 ASP D CA 1
ATOM 22271 C C . ASP D 2 111 ? 157.905 164.227 187.402 1.00 3.95 112 ASP D C 1
ATOM 22272 O O . ASP D 2 111 ? 158.902 164.577 186.761 1.00 3.95 112 ASP D O 1
ATOM 22281 N N . CYS D 2 112 ? 157.431 164.934 188.425 1.00 4.56 113 CYS D N 1
ATOM 22282 C CA . CYS D 2 112 ? 158.067 166.182 188.816 1.00 4.56 113 CYS D CA 1
ATOM 22283 C C . CYS D 2 112 ? 159.545 165.964 189.086 1.00 4.56 113 CYS D C 1
ATOM 22284 O O . CYS D 2 112 ? 160.401 166.690 188.570 1.00 4.56 113 CYS D O 1
ATOM 22291 N N . ALA D 2 113 ? 159.859 164.953 189.892 1.00 4.66 114 ALA D N 1
ATOM 22292 C CA . ALA D 2 113 ? 161.248 164.663 190.214 1.00 4.66 114 ALA D CA 1
ATOM 22293 C C . ALA D 2 113 ? 161.956 164.004 189.040 1.00 4.66 114 ALA D C 1
ATOM 22294 O O . ALA D 2 113 ? 163.126 164.295 188.768 1.00 4.66 114 ALA D O 1
ATOM 22301 N N . CYS D 2 114 ? 161.262 163.111 188.335 1.00 4.92 115 CYS D N 1
ATOM 22302 C CA . CYS D 2 114 ? 161.879 162.407 187.218 1.00 4.92 115 CYS D CA 1
ATOM 22303 C C . CYS D 2 114 ? 162.211 163.358 186.078 1.00 4.92 115 CYS D C 1
ATOM 22304 O O . CYS D 2 114 ? 163.350 163.397 185.602 1.00 4.92 115 CYS D O 1
ATOM 22312 N N . PHE D 2 115 ? 161.227 164.143 185.635 1.00 5.22 116 PHE D N 1
ATOM 22313 C CA . PHE D 2 115 ? 161.340 164.895 184.395 1.00 5.22 116 PHE D CA 1
ATOM 22314 C C . PHE D 2 115 ? 160.911 166.351 184.487 1.00 5.22 116 PHE D C 1
ATOM 22315 O O . PHE D 2 115 ? 161.160 167.101 183.537 1.00 5.22 116 PHE D O 1
ATOM 22332 N N . GLY D 2 116 ? 160.275 166.774 185.573 1.00 4.86 117 GLY D N 1
ATOM 22333 C CA . GLY D 2 116 ? 159.799 168.137 185.687 1.00 4.86 117 GLY D CA 1
ATOM 22334 C C . GLY D 2 116 ? 158.295 168.188 185.830 1.00 4.86 117 GLY D C 1
ATOM 22335 O O . GLY D 2 116 ? 157.759 168.990 186.598 1.00 4.86 117 GLY D O 1
ATOM 22339 N N . GLY D 2 117 ? 157.606 167.337 185.078 1.00 4.74 118 GLY D N 1
ATOM 22340 C CA . GLY D 2 117 ? 156.191 167.130 185.268 1.00 4.74 118 GLY D CA 1
ATOM 22341 C C . GLY D 2 117 ? 155.380 168.394 185.070 1.00 4.74 118 GLY D C 1
ATOM 22342 O O . GLY D 2 117 ? 155.723 169.287 184.291 1.00 4.74 118 GLY D O 1
ATOM 22346 N N . ILE D 2 118 ? 154.270 168.458 185.807 1.00 4.68 119 ILE D N 1
ATOM 22347 C CA . ILE D 2 118 ? 153.338 169.575 185.648 1.00 4.68 119 ILE D CA 1
ATOM 22348 C C . ILE D 2 118 ? 153.992 170.907 185.973 1.00 4.68 119 ILE D C 1
ATOM 22349 O O . ILE D 2 118 ? 153.786 171.871 185.224 1.00 4.68 119 ILE D O 1
ATOM 22365 N N . PRO D 2 119 ? 154.744 171.059 187.061 1.00 5.11 120 PRO D N 1
ATOM 22366 C CA . PRO D 2 119 ? 155.347 172.370 187.333 1.00 5.11 120 PRO D CA 1
ATOM 22367 C C . PRO D 2 119 ? 156.298 172.817 186.247 1.00 5.11 120 PRO D C 1
ATOM 22368 O O . PRO D 2 119 ? 156.551 174.020 186.120 1.00 5.11 120 PRO D O 1
ATOM 22379 N N . ALA D 2 120 ? 156.828 171.888 185.456 1.00 5.76 121 ALA D N 1
ATOM 22380 C CA . ALA D 2 120 ? 157.742 172.221 184.376 1.00 5.76 121 ALA D CA 1
ATOM 22381 C C . ALA D 2 120 ? 157.030 172.611 183.089 1.00 5.76 121 ALA D C 1
ATOM 22382 O O . ALA D 2 120 ? 157.700 173.007 182.130 1.00 5.76 121 ALA D O 1
ATOM 22389 N N . MET D 2 121 ? 155.704 172.513 183.034 1.00 6.59 122 MET D N 1
ATOM 22390 C CA . MET D 2 121 ? 154.993 173.026 181.872 1.00 6.59 122 MET D CA 1
ATOM 22391 C C . MET D 2 121 ? 155.251 174.515 181.716 1.00 6.59 122 MET D C 1
ATOM 22392 O O . MET D 2 121 ? 155.463 175.241 182.690 1.00 6.59 122 MET D O 1
ATOM 22406 N N . GLU D 2 122 ? 155.222 174.963 180.470 1.00 8.62 123 GLU D N 1
ATOM 22407 C CA . GLU D 2 122 ? 155.436 176.370 180.198 1.00 8.62 123 GLU D CA 1
ATOM 22408 C C . GLU D 2 122 ? 154.360 177.192 180.904 1.00 8.62 123 GLU D C 1
ATOM 22409 O O . GLU D 2 122 ? 153.204 176.762 180.985 1.00 8.62 123 GLU D O 1
ATOM 22421 N N . PRO D 2 123 ? 154.701 178.371 181.427 1.00 7.59 124 PRO D N 1
ATOM 22422 C CA . PRO D 2 123 ? 155.999 179.045 181.342 1.00 7.59 124 PRO D CA 1
ATOM 22423 C C . PRO D 2 123 ? 156.980 178.577 182.413 1.00 7.59 124 PRO D C 1
ATOM 22424 O O . PRO D 2 123 ? 158.042 179.166 182.583 1.00 7.59 124 PRO D O 1
ATOM 22435 N N . ASN D 2 124 ? 156.652 177.517 183.145 1.00 6.67 125 ASN D N 1
ATOM 22436 C CA . ASN D 2 124 ? 157.512 176.984 184.193 1.00 6.67 125 ASN D CA 1
ATOM 22437 C C . ASN D 2 124 ? 157.930 178.096 185.159 1.00 6.67 125 ASN D C 1
ATOM 22438 O O . ASN D 2 124 ? 159.115 178.420 185.266 1.00 6.67 125 ASN D O 1
ATOM 22449 N N . PRO D 2 125 ? 156.976 178.696 185.873 1.00 6.67 126 PRO D N 1
ATOM 22450 C CA . PRO D 2 125 ? 157.325 179.830 186.741 1.00 6.67 126 PRO D CA 1
ATOM 22451 C C . PRO D 2 125 ? 158.350 179.482 187.799 1.00 6.67 126 PRO D C 1
ATOM 22452 O O . PRO D 2 125 ? 159.138 180.347 188.200 1.00 6.67 126 PRO D O 1
ATOM 22463 N N . SER D 2 126 ? 158.361 178.242 188.269 1.00 6.51 127 SER D N 1
ATOM 22464 C CA . SER D 2 126 ? 159.269 177.817 189.320 1.00 6.51 127 SER D CA 1
ATOM 22465 C C . SER D 2 126 ? 160.615 177.351 188.789 1.00 6.51 127 SER D C 1
ATOM 22466 O O . SER D 2 126 ? 161.457 176.917 189.579 1.00 6.51 127 SER D O 1
ATOM 22474 N N . GLY D 2 127 ? 160.844 177.433 187.483 1.00 6.67 128 GLY D N 1
ATOM 22475 C CA . GLY D 2 127 ? 162.088 176.917 186.940 1.00 6.67 128 GLY D CA 1
ATOM 22476 C C . GLY D 2 127 ? 162.255 175.455 187.279 1.00 6.67 128 GLY D C 1
ATOM 22477 O O . GLY D 2 127 ? 163.364 175.008 187.597 1.00 6.67 128 GLY D O 1
ATOM 22481 N N . SER D 2 128 ? 161.163 174.704 187.232 1.00 6.06 129 SER D N 1
ATOM 22482 C CA . SER D 2 128 ? 161.180 173.317 187.661 1.00 6.06 129 SER D CA 1
ATOM 22483 C C . SER D 2 128 ? 161.906 172.444 186.652 1.00 6.06 129 SER D C 1
ATOM 22484 O O . SER D 2 128 ? 161.831 172.660 185.440 1.00 6.06 129 SER D O 1
ATOM 22492 N N . THR D 2 129 ? 162.608 171.444 187.170 1.00 6.37 130 THR D N 1
ATOM 22493 C CA . THR D 2 129 ? 163.238 170.436 186.341 1.00 6.37 130 THR D CA 1
ATOM 22494 C C . THR D 2 129 ? 163.318 169.151 187.146 1.00 6.37 130 THR D C 1
ATOM 22495 O O . THR D 2 129 ? 163.221 169.158 188.375 1.00 6.37 130 THR D O 1
ATOM 22506 N N . GLY D 2 130 ? 163.475 168.046 186.437 1.00 5.82 131 GLY D N 1
ATOM 22507 C CA . GLY D 2 130 ? 163.690 166.780 187.093 1.00 5.82 131 GLY D CA 1
ATOM 22508 C C . GLY D 2 130 ? 165.115 166.642 187.582 1.00 5.82 131 GLY D C 1
ATOM 22509 O O . GLY D 2 130 ? 165.995 167.440 187.264 1.00 5.82 131 GLY D O 1
ATOM 22513 N N . LEU D 2 131 ? 165.338 165.599 188.380 1.00 6.29 132 LEU D N 1
ATOM 22514 C CA . LEU D 2 131 ? 166.668 165.364 188.928 1.00 6.29 132 LEU D CA 1
ATOM 22515 C C . LEU D 2 131 ? 167.683 165.145 187.818 1.00 6.29 132 LEU D C 1
ATOM 22516 O O . LEU D 2 131 ? 168.738 165.787 187.784 1.00 6.29 132 LEU D O 1
ATOM 22532 N N . GLN D 2 132 ? 167.376 164.235 186.900 1.00 7.04 133 GLN D N 1
ATOM 22533 C CA . GLN D 2 132 ? 168.276 163.871 185.821 1.00 7.04 133 GLN D CA 1
ATOM 22534 C C . GLN D 2 132 ? 167.652 164.032 184.447 1.00 7.04 133 GLN D C 1
ATOM 22535 O O . GLN D 2 132 ? 168.293 163.692 183.447 1.00 7.04 133 GLN D O 1
ATOM 22549 N N . PHE D 2 133 ? 166.424 164.528 184.369 1.00 6.59 134 PHE D N 1
ATOM 22550 C CA . PHE D 2 133 ? 165.770 164.785 183.101 1.00 6.59 134 PHE D CA 1
ATOM 22551 C C . PHE D 2 133 ? 165.022 166.101 183.188 1.00 6.59 134 PHE D C 1
ATOM 22552 O O . PHE D 2 133 ? 164.552 166.500 184.255 1.00 6.59 134 PHE D O 1
ATOM 22569 N N . HIS D 2 134 ? 164.924 166.771 182.051 1.00 6.54 135 HIS D N 1
ATOM 22570 C CA . HIS D 2 134 ? 163.961 167.844 181.853 1.00 6.54 135 HIS D CA 1
ATOM 22571 C C . HIS D 2 134 ? 163.073 167.392 180.704 1.00 6.54 135 HIS D C 1
ATOM 22572 O O . HIS D 2 134 ? 163.461 167.480 179.535 1.00 6.54 135 HIS D O 1
ATOM 22586 N N . LYS D 2 135 ? 161.890 166.899 181.043 1.00 6.01 136 LYS D N 1
ATOM 22587 C CA . LYS D 2 135 ? 161.024 166.215 180.087 1.00 6.01 136 LYS D CA 1
ATOM 22588 C C . LYS D 2 135 ? 161.855 165.060 179.532 1.00 6.01 136 LYS D C 1
ATOM 22589 O O . LYS D 2 135 ? 162.513 164.357 180.315 1.00 6.01 136 LYS D O 1
ATOM 22608 N N . ARG D 2 136 ? 161.866 164.826 178.224 1.00 6.71 137 ARG D N 1
ATOM 22609 C CA . ARG D 2 136 ? 162.603 163.696 177.680 1.00 6.71 137 ARG D CA 1
ATOM 22610 C C . ARG D 2 136 ? 164.102 163.945 177.628 1.00 6.71 137 ARG D C 1
ATOM 22611 O O . ARG D 2 136 ? 164.871 162.987 177.499 1.00 6.71 137 ARG D O 1
ATOM 22632 N N . GLU D 2 137 ? 164.532 165.198 177.728 1.00 8.34 138 GLU D N 1
ATOM 22633 C CA . GLU D 2 137 ? 165.942 165.525 177.592 1.00 8.34 138 GLU D CA 1
ATOM 22634 C C . GLU D 2 137 ? 166.688 165.147 178.862 1.00 8.34 138 GLU D C 1
ATOM 22635 O O . GLU D 2 137 ? 166.364 165.626 179.953 1.00 8.34 138 GLU D O 1
ATOM 22647 N N . LYS D 2 138 ? 167.690 164.290 178.715 1.00 8.32 139 LYS D N 1
ATOM 22648 C CA . LYS D 2 138 ? 168.474 163.855 179.856 1.00 8.32 139 LYS D CA 1
ATOM 22649 C C . LYS D 2 138 ? 169.361 164.982 180.366 1.00 8.32 139 LYS D C 1
ATOM 22650 O O . LYS D 2 138 ? 169.877 165.799 179.599 1.00 8.32 139 LYS D O 1
ATOM 22669 N N . GLY D 2 139 ? 169.534 165.010 181.682 1.00 8.13 140 GLY D N 1
ATOM 22670 C CA . GLY D 2 139 ? 170.425 165.949 182.327 1.00 8.13 140 GLY D CA 1
ATOM 22671 C C . GLY D 2 139 ? 169.791 166.672 183.493 1.00 8.13 140 GLY D C 1
ATOM 22672 O O . GLY D 2 139 ? 170.444 166.876 184.520 1.00 8.13 140 GLY D O 1
ATOM 22676 N N . GLY D 2 140 ? 168.518 167.033 183.358 1.00 7.19 141 GLY D N 1
ATOM 22677 C CA . GLY D 2 140 ? 167.767 167.633 184.442 1.00 7.19 141 GLY D CA 1
ATOM 22678 C C . GLY D 2 140 ? 168.590 168.572 185.295 1.00 7.19 141 GLY D C 1
ATOM 22679 O O . GLY D 2 140 ? 169.298 169.440 184.777 1.00 7.19 141 GLY D O 1
ATOM 22683 N N . PHE D 2 141 ? 168.524 168.384 186.609 1.00 7.46 142 PHE D N 1
ATOM 22684 C CA . PHE D 2 141 ? 169.262 169.227 187.537 1.00 7.46 142 PHE D CA 1
ATOM 22685 C C . PHE D 2 141 ? 170.645 168.671 187.847 1.00 7.46 142 PHE D C 1
ATOM 22686 O O . PHE D 2 141 ? 171.618 169.430 187.909 1.00 7.46 142 PHE D O 1
ATOM 22703 N N . LEU D 2 142 ? 170.750 167.357 188.041 1.00 7.35 143 LEU D N 1
ATOM 22704 C CA . LEU D 2 142 ? 172.003 166.734 188.444 1.00 7.35 143 LEU D CA 1
ATOM 22705 C C . LEU D 2 142 ? 172.949 166.489 187.280 1.00 7.35 143 LEU D C 1
ATOM 22706 O O . LEU D 2 142 ? 174.133 166.224 187.514 1.00 7.35 143 LEU D O 1
ATOM 22722 N N . GLY D 2 143 ? 172.465 166.563 186.048 1.00 8.33 144 GLY D N 1
ATOM 22723 C CA . GLY D 2 143 ? 173.288 166.312 184.894 1.00 8.33 144 GLY D CA 1
ATOM 22724 C C . GLY D 2 143 ? 173.159 164.885 184.404 1.00 8.33 144 GLY D C 1
ATOM 22725 O O . GLY D 2 143 ? 172.835 163.966 185.163 1.00 8.33 144 GLY D O 1
ATOM 22729 N N . PRO D 2 144 ? 173.406 164.674 183.110 1.00 9.37 145 PRO D N 1
ATOM 22730 C CA . PRO D 2 144 ? 173.266 163.321 182.552 1.00 9.37 145 PRO D CA 1
ATOM 22731 C C . PRO D 2 144 ? 174.223 162.317 183.159 1.00 9.37 145 PRO D C 1
ATOM 22732 O O . PRO D 2 144 ? 173.896 161.126 183.235 1.00 9.37 145 PRO D O 1
ATOM 22743 N N . ASP D 2 145 ? 175.397 162.761 183.592 1.00 11.27 146 ASP D N 1
ATOM 22744 C CA . ASP D 2 145 ? 176.440 161.867 184.067 1.00 11.27 146 ASP D CA 1
ATOM 22745 C C . ASP D 2 145 ? 176.364 161.609 185.561 1.00 11.27 146 ASP D C 1
ATOM 22746 O O . ASP D 2 145 ? 177.201 160.869 186.088 1.00 11.27 146 ASP D O 1
ATOM 22755 N N . PHE D 2 146 ? 175.394 162.194 186.257 1.00 8.49 147 PHE D N 1
ATOM 22756 C CA . PHE D 2 146 ? 175.271 161.930 187.679 1.00 8.49 147 PHE D CA 1
ATOM 22757 C C . PHE D 2 146 ? 175.071 160.442 187.916 1.00 8.49 147 PHE D C 1
ATOM 22758 O O . PHE D 2 146 ? 174.279 159.786 187.235 1.00 8.49 147 PHE D O 1
ATOM 22775 N N . ARG D 2 147 ? 175.795 159.916 188.894 1.00 9.45 148 ARG D N 1
ATOM 22776 C CA . ARG D 2 147 ? 175.621 158.548 189.344 1.00 9.45 148 ARG D CA 1
ATOM 22777 C C . ARG D 2 147 ? 175.666 158.535 190.860 1.00 9.45 148 ARG D C 1
ATOM 22778 O O . ARG D 2 147 ? 176.471 159.242 191.471 1.00 9.45 148 ARG D O 1
ATOM 22799 N N . SER D 2 148 ? 174.792 157.738 191.462 1.00 9.52 149 SER D N 1
ATOM 22800 C CA . SER D 2 148 ? 174.834 157.575 192.901 1.00 9.52 149 SER D CA 1
ATOM 22801 C C . SER D 2 148 ? 176.078 156.777 193.287 1.00 9.52 149 SER D C 1
ATOM 22802 O O . SER D 2 148 ? 176.797 156.244 192.437 1.00 9.52 149 SER D O 1
ATOM 22810 N N . LYS D 2 149 ? 176.336 156.702 194.593 1.00 10.60 150 LYS D N 1
ATOM 22811 C CA . LYS D 2 149 ? 177.545 156.035 195.062 1.00 10.60 150 LYS D CA 1
ATOM 22812 C C . LYS D 2 149 ? 177.593 154.566 194.668 1.00 10.60 150 LYS D C 1
ATOM 22813 O O . LYS D 2 149 ? 178.683 153.987 194.624 1.00 10.60 150 LYS D O 1
ATOM 22832 N N . MET D 2 150 ? 176.449 153.948 194.384 1.00 11.91 151 MET D N 1
ATOM 22833 C CA . MET D 2 150 ? 176.426 152.586 193.871 1.00 11.91 151 MET D CA 1
ATOM 22834 C C . MET D 2 150 ? 176.502 152.542 192.350 1.00 11.91 151 MET D C 1
ATOM 22835 O O . MET D 2 150 ? 176.295 151.477 191.760 1.00 11.91 151 MET D O 1
ATOM 22849 N N . GLY D 2 151 ? 176.783 153.672 191.707 1.00 10.63 152 GLY D N 1
ATOM 22850 C CA . GLY D 2 151 ? 176.984 153.703 190.276 1.00 10.63 152 GLY D CA 1
ATOM 22851 C C . GLY D 2 151 ? 175.719 153.741 189.456 1.00 10.63 152 GLY D C 1
ATOM 22852 O O . GLY D 2 151 ? 175.793 153.635 188.227 1.00 10.63 152 GLY D O 1
ATOM 22856 N N . LEU D 2 152 ? 174.585 153.886 190.079 1.00 9.05 153 LEU D N 1
ATOM 22857 C CA . LEU D 2 152 ? 173.328 153.932 189.364 1.00 9.05 153 LEU D CA 1
ATOM 22858 C C . LEU D 2 152 ? 172.936 155.375 189.081 1.00 9.05 153 LEU D C 1
ATOM 22859 O O . LEU D 2 152 ? 173.253 156.277 189.862 1.00 9.05 153 LEU D O 1
ATOM 22875 N N . PRO D 2 153 ? 172.246 155.631 187.980 1.00 7.58 154 PRO D N 1
ATOM 22876 C CA . PRO D 2 153 ? 171.703 156.973 187.769 1.00 7.58 154 PRO D CA 1
ATOM 22877 C C . PRO D 2 153 ? 170.520 157.199 188.687 1.00 7.58 154 PRO D C 1
ATOM 22878 O O . PRO D 2 153 ? 170.172 156.316 189.476 1.00 7.58 154 PRO D O 1
ATOM 22889 N N . VAL D 2 154 ? 169.893 158.368 188.603 1.00 6.42 155 VAL D N 1
ATOM 22890 C CA . VAL D 2 154 ? 168.654 158.571 189.336 1.00 6.42 155 VAL D CA 1
ATOM 22891 C C . VAL D 2 154 ? 167.659 157.524 188.873 1.00 6.42 155 VAL D C 1
ATOM 22892 O O . VAL D 2 154 ? 167.330 157.441 187.684 1.00 6.42 155 VAL D O 1
ATOM 22905 N N . ILE D 2 155 ? 167.186 156.705 189.807 1.00 6.10 156 ILE D N 1
ATOM 22906 C CA . ILE D 2 155 ? 166.131 155.752 189.490 1.00 6.10 156 ILE D CA 1
ATOM 22907 C C . ILE D 2 155 ? 164.835 156.538 189.366 1.00 6.10 156 ILE D C 1
ATOM 22908 O O . ILE D 2 155 ? 164.317 157.065 190.355 1.00 6.10 156 ILE D O 1
ATOM 22924 N N . ASN D 2 156 ? 164.314 156.627 188.154 1.00 5.36 157 ASN D N 1
ATOM 22925 C CA . ASN D 2 156 ? 163.113 157.400 187.888 1.00 5.36 157 ASN D CA 1
ATOM 22926 C C . ASN D 2 156 ? 161.907 156.496 188.080 1.00 5.36 157 ASN D C 1
ATOM 22927 O O . ASN D 2 156 ? 161.701 155.549 187.317 1.00 5.36 157 ASN D O 1
ATOM 22938 N N . VAL D 2 157 ? 161.122 156.785 189.108 1.00 4.42 158 VAL D N 1
ATOM 22939 C CA . VAL D 2 157 ? 159.852 156.110 189.327 1.00 4.42 158 VAL D CA 1
ATOM 22940 C C . VAL D 2 157 ? 158.781 157.100 188.897 1.00 4.42 158 VAL D C 1
ATOM 22941 O O . VAL D 2 157 ? 158.256 157.854 189.727 1.00 4.42 158 VAL D O 1
ATOM 22954 N N . PRO D 2 158 ? 158.443 157.138 187.623 1.00 3.98 159 PRO D N 1
ATOM 22955 C CA . PRO D 2 158 ? 157.547 158.182 187.130 1.00 3.98 159 PRO D CA 1
ATOM 22956 C C . PRO D 2 158 ? 156.110 157.938 187.529 1.00 3.98 159 PRO D C 1
ATOM 22957 O O . PRO D 2 158 ? 155.800 157.044 188.322 1.00 3.98 159 PRO D O 1
ATOM 22968 N N . GLY D 2 159 ? 155.228 158.746 186.970 1.00 3.29 160 GLY D N 1
ATOM 22969 C CA . GLY D 2 159 ? 153.838 158.725 187.341 1.00 3.29 160 GLY D CA 1
ATOM 22970 C C . GLY D 2 159 ? 153.467 160.060 187.933 1.00 3.29 160 GLY D C 1
ATOM 22971 O O . GLY D 2 159 ? 154.332 160.797 188.410 1.00 3.29 160 GLY D O 1
ATOM 22975 N N . CYS D 2 160 ? 152.187 160.392 187.883 1.00 3.17 161 CYS D N 1
ATOM 22976 C CA . CYS D 2 160 ? 151.673 161.632 188.456 1.00 3.17 161 CYS D CA 1
ATOM 22977 C C . CYS D 2 160 ? 150.365 161.327 189.165 1.00 3.17 161 CYS D C 1
ATOM 22978 O O . CYS D 2 160 ? 149.282 161.693 188.698 1.00 3.17 161 CYS D O 1
ATOM 22985 N N . PRO D 2 161 ? 150.431 160.651 190.313 1.00 3.24 162 PRO D N 1
ATOM 22986 C CA . PRO D 2 161 ? 151.621 160.181 191.026 1.00 3.24 162 PRO D CA 1
ATOM 22987 C C . PRO D 2 161 ? 152.128 158.835 190.551 1.00 3.24 162 PRO D C 1
ATOM 22988 O O . PRO D 2 161 ? 151.506 158.152 189.747 1.00 3.24 162 PRO D O 1
ATOM 22999 N N . ALA D 2 162 ? 153.286 158.443 191.064 1.00 3.32 163 ALA D N 1
ATOM 23000 C CA . ALA D 2 162 ? 153.728 157.070 190.923 1.00 3.32 163 ALA D CA 1
ATOM 23001 C C . ALA D 2 162 ? 152.815 156.154 191.723 1.00 3.32 163 ALA D C 1
ATOM 23002 O O . ALA D 2 162 ? 152.343 156.506 192.806 1.00 3.32 163 ALA D O 1
ATOM 23009 N N . HIS D 2 163 ? 152.550 154.988 191.165 1.00 3.97 164 HIS D N 1
ATOM 23010 C CA . HIS D 2 163 ? 151.871 153.944 191.905 1.00 3.97 164 HIS D CA 1
ATOM 23011 C C . HIS D 2 163 ? 152.749 153.497 193.071 1.00 3.97 164 HIS D C 1
ATOM 23012 O O . HIS D 2 163 ? 153.974 153.429 192.929 1.00 3.97 164 HIS D O 1
ATOM 23026 N N . PRO D 2 164 ? 152.168 153.184 194.232 1.00 4.33 165 PRO D N 1
ATOM 23027 C CA . PRO D 2 164 ? 153.019 152.781 195.364 1.00 4.33 165 PRO D CA 1
ATOM 23028 C C . PRO D 2 164 ? 153.932 151.618 195.038 1.00 4.33 165 PRO D C 1
ATOM 23029 O O . PRO D 2 164 ? 155.088 151.595 195.474 1.00 4.33 165 PRO D O 1
ATOM 23040 N N . ASP D 2 165 ? 153.436 150.644 194.277 1.00 4.57 166 ASP D N 1
ATOM 23041 C CA . ASP D 2 165 ? 154.237 149.468 193.964 1.00 4.57 166 ASP D CA 1
ATOM 23042 C C . ASP D 2 165 ? 155.468 149.823 193.147 1.00 4.57 166 ASP D C 1
ATOM 23043 O O . ASP D 2 165 ? 156.501 149.156 193.261 1.00 4.57 166 ASP D O 1
ATOM 23052 N N . TRP D 2 166 ? 155.384 150.866 192.322 1.00 3.75 167 TRP D N 1
ATOM 23053 C CA . TRP D 2 166 ? 156.523 151.226 191.489 1.00 3.75 167 TRP D CA 1
ATOM 23054 C C . TRP D 2 166 ? 157.718 151.642 192.326 1.00 3.75 167 TRP D C 1
ATOM 23055 O O . TRP D 2 166 ? 158.854 151.569 191.848 1.00 3.75 167 TRP D O 1
ATOM 23076 N N . ILE D 2 167 ? 157.485 152.079 193.556 1.00 5.00 168 ILE D N 1
ATOM 23077 C CA . ILE D 2 167 ? 158.543 152.472 194.473 1.00 5.00 168 ILE D CA 1
ATOM 23078 C C . ILE D 2 167 ? 158.752 151.420 195.557 1.00 5.00 168 ILE D C 1
ATOM 23079 O O . ILE D 2 167 ? 159.884 151.028 195.840 1.00 5.00 168 ILE D O 1
ATOM 23095 N N . THR D 2 168 ? 157.666 150.941 196.170 1.00 5.60 169 THR D N 1
ATOM 23096 C CA . THR D 2 168 ? 157.813 150.013 197.288 1.00 5.60 169 THR D CA 1
ATOM 23097 C C . THR D 2 168 ? 158.456 148.710 196.839 1.00 5.60 169 THR D C 1
ATOM 23098 O O . THR D 2 168 ? 159.340 148.179 197.519 1.00 5.60 169 THR D O 1
ATOM 23109 N N . GLN D 2 169 ? 158.021 148.174 195.699 1.00 5.46 170 GLN D N 1
ATOM 23110 C CA . GLN D 2 169 ? 158.599 146.926 195.216 1.00 5.46 170 GLN D CA 1
ATOM 23111 C C . GLN D 2 169 ? 160.077 147.104 194.904 1.00 5.46 170 GLN D C 1
ATOM 23112 O O . GLN D 2 169 ? 160.881 146.191 195.116 1.00 5.46 170 GLN D O 1
ATOM 23126 N N . ILE D 2 170 ? 160.453 148.278 194.395 1.00 5.84 171 ILE D N 1
ATOM 23127 C CA . ILE D 2 170 ? 161.865 148.587 194.212 1.00 5.84 171 ILE D CA 1
ATOM 23128 C C . ILE D 2 170 ? 162.568 148.636 195.559 1.00 5.84 171 ILE D C 1
ATOM 23129 O O . ILE D 2 170 ? 163.664 148.089 195.728 1.00 5.84 171 ILE D O 1
ATOM 23145 N N . LEU D 2 171 ? 161.946 149.287 196.541 1.00 6.82 172 LEU D N 1
ATOM 23146 C CA . LEU D 2 171 ? 162.537 149.351 197.872 1.00 6.82 172 LEU D CA 1
ATOM 23147 C C . LEU D 2 171 ? 162.642 147.964 198.489 1.00 6.82 172 LEU D C 1
ATOM 23148 O O . LEU D 2 171 ? 163.642 147.638 199.139 1.00 6.82 172 LEU D O 1
ATOM 23164 N N . VAL D 2 172 ? 161.617 147.132 198.299 1.00 6.62 173 VAL D N 1
ATOM 23165 C CA . VAL D 2 172 ? 161.677 145.760 198.790 1.00 6.62 173 VAL D CA 1
ATOM 23166 C C . VAL D 2 172 ? 162.809 145.009 198.107 1.00 6.62 173 VAL D C 1
ATOM 23167 O O . VAL D 2 172 ? 163.557 144.261 198.748 1.00 6.62 173 VAL D O 1
ATOM 23180 N N . ALA D 2 173 ? 162.949 145.191 196.794 1.00 6.58 174 ALA D N 1
ATOM 23181 C CA . ALA D 2 173 ? 164.023 144.522 196.071 1.00 6.58 174 ALA D CA 1
ATOM 23182 C C . ALA D 2 173 ? 165.380 144.940 196.612 1.00 6.58 174 ALA D C 1
ATOM 23183 O O . ALA D 2 173 ? 166.269 144.102 196.803 1.00 6.58 174 ALA D O 1
ATOM 23190 N N . LEU D 2 174 ? 165.558 146.235 196.867 1.00 7.56 175 LEU D N 1
ATOM 23191 C CA . LEU D 2 174 ? 166.795 146.702 197.480 1.00 7.56 175 LEU D CA 1
ATOM 23192 C C . LEU D 2 174 ? 166.971 146.102 198.868 1.00 7.56 175 LEU D C 1
ATOM 23193 O O . LEU D 2 174 ? 168.082 145.720 199.254 1.00 7.56 175 LEU D O 1
ATOM 23209 N N . ALA D 2 175 ? 165.881 146.012 199.632 1.00 8.24 176 ALA D N 1
ATOM 23210 C CA . ALA D 2 175 ? 165.960 145.511 200.999 1.00 8.24 176 ALA D CA 1
ATOM 23211 C C . ALA D 2 175 ? 166.128 143.998 201.047 1.00 8.24 176 ALA D C 1
ATOM 23212 O O . ALA D 2 175 ? 166.655 143.469 202.033 1.00 8.24 176 ALA D O 1
ATOM 23219 N N . THR D 2 176 ? 165.688 143.288 200.012 1.00 7.33 177 THR D N 1
ATOM 23220 C CA . THR D 2 176 ? 165.742 141.833 199.983 1.00 7.33 177 THR D CA 1
ATOM 23221 C C . THR D 2 176 ? 166.900 141.309 199.144 1.00 7.33 177 THR D C 1
ATOM 23222 O O . THR D 2 176 ? 166.930 140.117 198.824 1.00 7.33 177 THR D O 1
ATOM 23233 N N . GLY D 2 177 ? 167.845 142.171 198.778 1.00 7.60 178 GLY D N 1
ATOM 23234 C CA . GLY D 2 177 ? 169.012 141.740 198.036 1.00 7.60 178 GLY D CA 1
ATOM 23235 C C . GLY D 2 177 ? 168.799 141.568 196.553 1.00 7.60 178 GLY D C 1
ATOM 23236 O O . GLY D 2 177 ? 169.595 140.887 195.900 1.00 7.60 178 GLY D O 1
ATOM 23240 N N . ARG D 2 178 ? 167.748 142.167 195.995 1.00 6.86 179 ARG D N 1
ATOM 23241 C CA . ARG D 2 178 ? 167.425 142.039 194.581 1.00 6.86 179 ARG D CA 1
ATOM 23242 C C . ARG D 2 178 ? 167.693 143.323 193.807 1.00 6.86 179 ARG D C 1
ATOM 23243 O O . ARG D 2 178 ? 167.099 143.540 192.747 1.00 6.86 179 ARG D O 1
ATOM 23264 N N . ALA D 2 179 ? 168.579 144.179 194.315 1.00 7.84 180 ALA D N 1
ATOM 23265 C CA . ALA D 2 179 ? 168.941 145.381 193.575 1.00 7.84 180 ALA D CA 1
ATOM 23266 C C . ALA D 2 179 ? 169.455 145.029 192.187 1.00 7.84 180 ALA D C 1
ATOM 23267 O O . ALA D 2 179 ? 169.218 145.764 191.222 1.00 7.84 180 ALA D O 1
ATOM 23274 N N . GLY D 2 180 ? 170.153 143.899 192.066 1.00 9.19 181 GLY D N 1
ATOM 23275 C CA . GLY D 2 180 ? 170.687 143.483 190.783 1.00 9.19 181 GLY D CA 1
ATOM 23276 C C . GLY D 2 180 ? 169.629 143.044 189.796 1.00 9.19 181 GLY D C 1
ATOM 23277 O O . GLY D 2 180 ? 169.881 143.055 188.587 1.00 9.19 181 GLY D O 1
ATOM 23281 N N . ASP D 2 181 ? 168.456 142.649 190.283 1.00 7.81 182 ASP D N 1
ATOM 23282 C CA . ASP D 2 181 ? 167.347 142.307 189.407 1.00 7.81 182 ASP D CA 1
ATOM 23283 C C . ASP D 2 181 ? 166.671 143.535 188.822 1.00 7.81 182 ASP D C 1
ATOM 23284 O O . ASP D 2 181 ? 165.874 143.400 187.888 1.00 7.81 182 ASP D O 1
ATOM 23293 N N . ILE D 2 182 ? 166.967 144.719 189.347 1.00 7.08 183 ILE D N 1
ATOM 23294 C CA . ILE D 2 182 ? 166.358 145.948 188.859 1.00 7.08 183 ILE D CA 1
ATOM 23295 C C . ILE D 2 182 ? 167.093 146.378 187.599 1.00 7.08 183 ILE D C 1
ATOM 23296 O O . ILE D 2 182 ? 168.281 146.714 187.643 1.00 7.08 183 ILE D O 1
ATOM 23312 N N . THR D 2 183 ? 166.388 146.368 186.475 1.00 7.10 184 THR D N 1
ATOM 23313 C CA . THR D 2 183 ? 166.898 146.894 185.222 1.00 7.10 184 THR D CA 1
ATOM 23314 C C . THR D 2 183 ? 166.142 148.170 184.892 1.00 7.10 184 THR D C 1
ATOM 23315 O O . THR D 2 183 ? 164.930 148.258 185.106 1.00 7.10 184 THR D O 1
ATOM 23326 N N . LEU D 2 184 ? 166.868 149.162 184.393 1.00 6.59 185 LEU D N 1
ATOM 23327 C CA . LEU D 2 184 ? 166.308 150.464 184.080 1.00 6.59 185 LEU D CA 1
ATOM 23328 C C . LEU D 2 184 ? 166.304 150.673 182.575 1.00 6.59 185 LEU D C 1
ATOM 23329 O O . LEU D 2 184 ? 167.222 150.236 181.875 1.00 6.59 185 LEU D O 1
ATOM 23345 N N . ASP D 2 185 ? 165.264 151.334 182.083 1.00 6.29 186 ASP D N 1
ATOM 23346 C CA . ASP D 2 185 ? 165.182 151.668 180.670 1.00 6.29 186 ASP D CA 1
ATOM 23347 C C . ASP D 2 185 ? 165.984 152.942 180.416 1.00 6.29 186 ASP D C 1
ATOM 23348 O O . ASP D 2 185 ? 166.701 153.442 181.287 1.00 6.29 186 ASP D O 1
ATOM 23357 N N . ASP D 2 186 ? 165.865 153.485 179.206 1.00 7.01 187 ASP D N 1
ATOM 23358 C CA . ASP D 2 186 ? 166.624 154.676 178.844 1.00 7.01 187 ASP D CA 1
ATOM 23359 C C . ASP D 2 186 ? 166.210 155.894 179.656 1.00 7.01 187 ASP D C 1
ATOM 23360 O O . ASP D 2 186 ? 166.982 156.853 179.749 1.00 7.01 187 ASP D O 1
ATOM 23369 N N . LEU D 2 187 ? 165.013 155.881 180.239 1.00 5.81 188 LEU D N 1
ATOM 23370 C CA . LEU D 2 187 ? 164.551 156.952 181.108 1.00 5.81 188 LEU D CA 1
ATOM 23371 C C . LEU D 2 187 ? 164.803 156.639 182.575 1.00 5.81 188 LEU D C 1
ATOM 23372 O O . LEU D 2 187 ? 164.228 157.289 183.453 1.00 5.81 188 LEU D O 1
ATOM 23388 N N . HIS D 2 188 ? 165.648 155.650 182.850 1.00 6.08 189 HIS D N 1
ATOM 23389 C CA . HIS D 2 188 ? 165.974 155.216 184.202 1.00 6.08 189 HIS D CA 1
ATOM 23390 C C . HIS D 2 188 ? 164.759 154.679 184.940 1.00 6.08 189 HIS D C 1
ATOM 23391 O O . HIS D 2 188 ? 164.735 154.665 186.174 1.00 6.08 189 HIS D O 1
ATOM 23405 N N . ARG D 2 189 ? 163.747 154.240 184.205 1.00 5.06 190 ARG D N 1
ATOM 23406 C CA . ARG D 2 189 ? 162.573 153.670 184.844 1.00 5.06 190 ARG D CA 1
ATOM 23407 C C . ARG D 2 189 ? 162.743 152.166 185.024 1.00 5.06 190 ARG D C 1
ATOM 23408 O O . ARG D 2 189 ? 163.298 151.498 184.150 1.00 5.06 190 ARG D O 1
ATOM 23429 N N . PRO D 2 190 ? 162.267 151.610 186.136 1.00 5.08 191 PRO D N 1
ATOM 23430 C CA . PRO D 2 190 ? 162.339 150.155 186.314 1.00 5.08 191 PRO D CA 1
ATOM 23431 C C . PRO D 2 190 ? 161.571 149.433 185.220 1.00 5.08 191 PRO D C 1
ATOM 23432 O O . PRO D 2 190 ? 160.352 149.562 185.101 1.00 5.08 191 PRO D O 1
ATOM 23443 N N . GLU D 2 191 ? 162.303 148.663 184.415 1.00 6.11 192 GLU D N 1
ATOM 23444 C CA . GLU D 2 191 ? 161.681 147.923 183.326 1.00 6.11 192 GLU D CA 1
ATOM 23445 C C . GLU D 2 191 ? 160.683 146.896 183.828 1.00 6.11 192 GLU D C 1
ATOM 23446 O O . GLU D 2 191 ? 159.784 146.502 183.077 1.00 6.11 192 GLU D O 1
ATOM 23458 N N . THR D 2 192 ? 160.813 146.454 185.077 1.00 5.30 193 THR D N 1
ATOM 23459 C CA . THR D 2 192 ? 159.855 145.498 185.612 1.00 5.30 193 THR D CA 1
ATOM 23460 C C . THR D 2 192 ? 158.456 146.092 185.668 1.00 5.30 193 THR D C 1
ATOM 23461 O O . THR D 2 192 ? 157.477 145.344 185.750 1.00 5.30 193 THR D O 1
ATOM 23472 N N . PHE D 2 193 ? 158.347 147.418 185.620 1.00 4.60 194 PHE D N 1
ATOM 23473 C CA . PHE D 2 193 ? 157.068 148.109 185.585 1.00 4.60 194 PHE D CA 1
ATOM 23474 C C . PHE D 2 193 ? 156.809 148.845 184.284 1.00 4.60 194 PHE D C 1
ATOM 23475 O O . PHE D 2 193 ? 155.649 149.043 183.924 1.00 4.60 194 PHE D O 1
ATOM 23492 N N . PHE D 2 194 ? 157.858 149.244 183.565 1.00 4.31 195 PHE D N 1
ATOM 23493 C CA . PHE D 2 194 ? 157.726 150.180 182.457 1.00 4.31 195 PHE D CA 1
ATOM 23494 C C . PHE D 2 194 ? 158.173 149.591 181.126 1.00 4.31 195 PHE D C 1
ATOM 23495 O O . PHE D 2 194 ? 158.475 150.337 180.191 1.00 4.31 195 PHE D O 1
ATOM 23512 N N . LYS D 2 195 ? 158.211 148.269 181.019 1.00 5.13 196 LYS D N 1
ATOM 23513 C CA . LYS D 2 195 ? 158.287 147.627 179.718 1.00 5.13 196 LYS D CA 1
ATOM 23514 C C . LYS D 2 195 ? 156.904 147.391 179.139 1.00 5.13 196 LYS D C 1
ATOM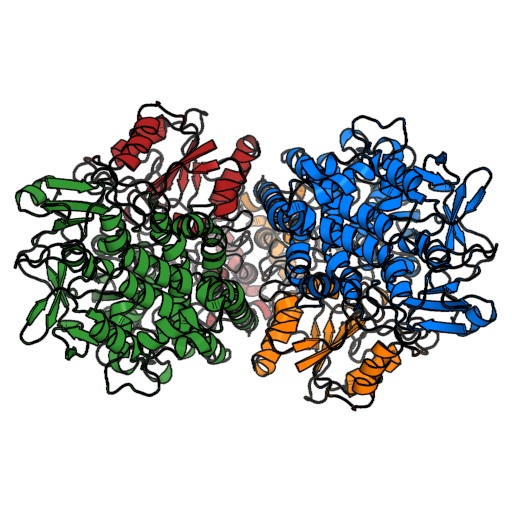 23515 O O . LYS D 2 195 ? 156.742 147.358 177.915 1.00 5.13 196 LYS D O 1
ATOM 23534 N N . THR D 2 196 ? 155.911 147.232 180.004 1.00 3.94 197 THR D N 1
ATOM 23535 C CA . THR D 2 196 ? 154.525 147.167 179.592 1.00 3.94 197 THR D CA 1
ATOM 23536 C C . THR D 2 196 ? 154.023 148.558 179.237 1.00 3.94 197 THR D C 1
ATOM 23537 O O . THR D 2 196 ? 154.661 149.575 179.518 1.00 3.94 197 THR D O 1
ATOM 23548 N N . PHE D 2 197 ? 152.863 148.589 178.607 1.00 3.51 198 PHE D N 1
ATOM 23549 C CA . PHE D 2 197 ? 152.144 149.821 178.357 1.00 3.51 198 PHE D CA 1
ATOM 23550 C C . PHE D 2 197 ? 150.974 149.922 179.318 1.00 3.51 198 PHE D C 1
ATOM 23551 O O . PHE D 2 197 ? 150.506 148.926 179.871 1.00 3.51 198 PHE D O 1
ATOM 23568 N N . THR D 2 198 ? 150.498 151.148 179.509 1.00 3.15 199 THR D N 1
ATOM 23569 C CA . THR D 2 198 ? 149.240 151.323 180.217 1.00 3.15 199 THR D CA 1
ATOM 23570 C C . THR D 2 198 ? 148.166 150.471 179.570 1.00 3.15 199 THR D C 1
ATOM 23571 O O . THR D 2 198 ? 147.313 149.892 180.251 1.00 3.15 199 THR D O 1
ATOM 23582 N N . GLN D 2 199 ? 148.207 150.375 178.243 1.00 3.48 200 GLN D N 1
ATOM 23583 C CA . GLN D 2 199 ? 147.271 149.535 177.517 1.00 3.48 200 GLN D CA 1
ATOM 23584 C C . GLN D 2 199 ? 147.434 148.071 177.871 1.00 3.48 200 GLN D C 1
ATOM 23585 O O . GLN D 2 199 ? 146.493 147.290 177.702 1.00 3.48 200 GLN D O 1
ATOM 23599 N N . THR D 2 200 ? 148.608 147.683 178.354 1.00 3.23 201 THR D N 1
ATOM 23600 C CA . THR D 2 200 ? 148.840 146.306 178.747 1.00 3.23 201 THR D CA 1
ATOM 23601 C C . THR D 2 200 ? 147.946 145.952 179.920 1.00 3.23 201 THR D C 1
ATOM 23602 O O . THR D 2 200 ? 148.173 146.405 181.045 1.00 3.23 201 THR D O 1
ATOM 23613 N N . GLY D 2 201 ? 146.936 145.134 179.664 1.00 2.68 202 GLY D N 1
ATOM 23614 C CA . GLY D 2 201 ? 145.971 144.780 180.669 1.00 2.68 202 GLY D CA 1
ATOM 23615 C C . GLY D 2 201 ? 144.768 145.685 180.714 1.00 2.68 202 GLY D C 1
ATOM 23616 O O . GLY D 2 201 ? 143.881 145.469 181.547 1.00 2.68 202 GLY D O 1
ATOM 23620 N N . CYS D 2 202 ? 144.718 146.707 179.868 1.00 2.87 203 CYS D N 1
ATOM 23621 C CA . CYS D 2 202 ? 143.541 147.553 179.835 1.00 2.87 203 CYS D CA 1
ATOM 23622 C C . CYS D 2 202 ? 142.342 146.721 179.415 1.00 2.87 203 CYS D C 1
ATOM 23623 O O . CYS D 2 202 ? 142.448 145.817 178.585 1.00 2.87 203 CYS D O 1
ATOM 23630 N N . THR D 2 203 ? 141.199 147.015 180.019 1.00 3.08 204 THR D N 1
ATOM 23631 C CA . THR D 2 203 ? 139.988 146.273 179.721 1.00 3.08 204 THR D CA 1
ATOM 23632 C C . THR D 2 203 ? 139.401 146.632 178.366 1.00 3.08 204 THR D C 1
ATOM 23633 O O . THR D 2 203 ? 138.437 145.989 177.940 1.00 3.08 204 THR D O 1
ATOM 23644 N N . ARG D 2 204 ? 139.950 147.636 177.688 1.00 3.32 205 ARG D N 1
ATOM 23645 C CA . ARG D 2 204 ? 139.408 148.126 176.430 1.00 3.32 205 ARG D CA 1
ATOM 23646 C C . ARG D 2 204 ? 140.271 147.768 175.230 1.00 3.32 205 ARG D C 1
ATOM 23647 O O . ARG D 2 204 ? 139.975 148.209 174.116 1.00 3.32 205 ARG D O 1
ATOM 23668 N N . VAL D 2 205 ? 141.320 146.967 175.421 1.00 3.52 206 VAL D N 1
ATOM 23669 C CA . VAL D 2 205 ? 142.218 146.658 174.314 1.00 3.52 206 VAL D CA 1
ATOM 23670 C C . VAL D 2 205 ? 141.477 145.929 173.208 1.00 3.52 206 VAL D C 1
ATOM 23671 O O . VAL D 2 205 ? 141.783 146.107 172.024 1.00 3.52 206 VAL D O 1
ATOM 23684 N N . GLN D 2 206 ? 140.503 145.096 173.566 1.00 3.79 207 GLN D N 1
ATOM 23685 C CA . GLN D 2 206 ? 139.714 144.422 172.546 1.00 3.79 207 GLN D CA 1
ATOM 23686 C C . GLN D 2 206 ? 138.996 145.432 171.665 1.00 3.79 207 GLN D C 1
ATOM 23687 O O . GLN D 2 206 ? 138.947 145.279 170.440 1.00 3.79 207 GLN D O 1
ATOM 23701 N N . PHE D 2 207 ? 138.422 146.468 172.276 1.00 4.44 208 PHE D N 1
ATOM 23702 C CA . PHE D 2 207 ? 137.845 147.559 171.502 1.00 4.44 208 PHE D CA 1
ATOM 23703 C C . PHE D 2 207 ? 138.912 148.260 170.681 1.00 4.44 208 PHE D C 1
ATOM 23704 O O . PHE D 2 207 ? 138.685 148.618 169.521 1.00 4.44 208 PHE D O 1
ATOM 23721 N N . PHE D 2 208 ? 140.082 148.474 171.277 1.00 4.96 209 PHE D N 1
ATOM 23722 C CA . PHE D 2 208 ? 141.193 149.052 170.537 1.00 4.96 209 PHE D CA 1
ATOM 23723 C C . PHE D 2 208 ? 141.586 148.162 169.370 1.00 4.96 209 PHE D C 1
ATOM 23724 O O . PHE D 2 208 ? 141.832 148.647 168.260 1.00 4.96 209 PHE D O 1
ATOM 23741 N N . GLU D 2 209 ? 141.645 146.852 169.606 1.00 5.54 210 GLU D N 1
ATOM 23742 C CA . GLU D 2 209 ? 141.992 145.923 168.539 1.00 5.54 210 GLU D CA 1
ATOM 23743 C C . GLU D 2 209 ? 141.029 146.064 167.373 1.00 5.54 210 GLU D C 1
ATOM 23744 O O . GLU D 2 209 ? 141.443 146.057 166.209 1.00 5.54 210 GLU D O 1
ATOM 23756 N N . TYR D 2 210 ? 139.742 146.198 167.669 1.00 6.11 211 TYR D N 1
ATOM 23757 C CA . TYR D 2 210 ? 138.710 146.322 166.655 1.00 6.11 211 TYR D CA 1
ATOM 23758 C C . TYR D 2 210 ? 138.329 147.768 166.399 1.00 6.11 211 TYR D C 1
ATOM 23759 O O . TYR D 2 210 ? 137.340 148.027 165.707 1.00 6.11 211 TYR D O 1
ATOM 23777 N N . LYS D 2 211 ? 139.097 148.710 166.938 1.00 6.57 212 LYS D N 1
ATOM 23778 C CA . LYS D 2 211 ? 138.923 150.122 166.638 1.00 6.57 212 LYS D CA 1
ATOM 23779 C C . LYS D 2 211 ? 137.491 150.556 166.911 1.00 6.57 212 LYS D C 1
ATOM 23780 O O . LYS D 2 211 ? 136.877 151.295 166.139 1.00 6.57 212 LYS D O 1
ATOM 23799 N N . GLN D 2 212 ? 136.961 150.084 168.029 1.00 5.56 213 GLN D N 1
ATOM 23800 C CA . GLN D 2 212 ? 135.670 150.515 168.534 1.00 5.56 213 GLN D CA 1
ATOM 23801 C C . GLN D 2 212 ? 135.915 151.582 169.586 1.00 5.56 213 GLN D C 1
ATOM 23802 O O . GLN D 2 212 ? 136.545 151.318 170.614 1.00 5.56 213 GLN D O 1
ATOM 23816 N N . SER D 2 213 ? 135.422 152.779 169.321 1.00 4.97 214 SER D N 1
ATOM 23817 C CA . SER D 2 213 ? 135.775 153.952 170.095 1.00 4.97 214 SER D CA 1
ATOM 23818 C C . SER D 2 213 ? 134.734 154.218 171.166 1.00 4.97 214 SER D C 1
ATOM 23819 O O . SER D 2 213 ? 133.528 154.157 170.910 1.00 4.97 214 SER D O 1
ATOM 23827 N N . THR D 2 214 ? 135.212 154.505 172.367 1.00 3.96 215 THR D N 1
ATOM 23828 C CA . THR D 2 214 ? 134.370 155.154 173.352 1.00 3.96 215 THR D CA 1
ATOM 23829 C C . THR D 2 214 ? 133.968 156.513 172.804 1.00 3.96 215 THR D C 1
ATOM 23830 O O . THR D 2 214 ? 134.826 157.320 172.437 1.00 3.96 215 THR D O 1
ATOM 23841 N N . LEU D 2 215 ? 132.667 156.757 172.728 1.00 4.92 216 LEU D N 1
ATOM 23842 C CA . LEU D 2 215 ? 132.170 157.979 172.115 1.00 4.92 216 LEU D CA 1
ATOM 23843 C C . LEU D 2 215 ? 131.861 159.059 173.131 1.00 4.92 216 LEU D C 1
ATOM 23844 O O . LEU D 2 215 ? 131.927 160.249 172.803 1.00 4.92 216 LEU D O 1
ATOM 23860 N N . SER D 2 216 ? 131.529 158.673 174.355 1.00 4.46 217 SER D N 1
ATOM 23861 C CA . SER D 2 216 ? 131.161 159.641 175.369 1.00 4.46 217 SER D CA 1
ATOM 23862 C C . SER D 2 216 ? 131.580 159.119 176.730 1.00 4.46 217 SER D C 1
ATOM 23863 O O . SER D 2 216 ? 131.766 157.918 176.935 1.00 4.46 217 SER D O 1
ATOM 23871 N N . PHE D 2 217 ? 131.725 160.051 177.657 1.00 4.12 218 PHE D N 1
ATOM 23872 C CA . PHE D 2 217 ? 132.092 159.726 179.018 1.00 4.12 218 PHE D CA 1
ATOM 23873 C C . PHE D 2 217 ? 130.896 159.126 179.747 1.00 4.12 218 PHE D C 1
ATOM 23874 O O . PHE D 2 217 ? 129.809 158.954 179.190 1.00 4.12 218 PHE D O 1
ATOM 23891 N N . GLY D 2 218 ? 131.104 158.800 181.014 1.00 3.93 219 GLY D N 1
ATOM 23892 C CA . GLY D 2 218 ? 130.042 158.187 181.784 1.00 3.93 219 GLY D CA 1
ATOM 23893 C C . GLY D 2 218 ? 129.661 156.856 181.181 1.00 3.93 219 GLY D C 1
ATOM 23894 O O . GLY D 2 218 ? 130.517 156.038 180.828 1.00 3.93 219 GLY D O 1
ATOM 23898 N N . GLU D 2 219 ? 128.355 156.650 181.016 1.00 4.68 220 GLU D N 1
ATOM 23899 C CA . GLU D 2 219 ? 127.854 155.378 180.518 1.00 4.68 220 GLU D CA 1
ATOM 23900 C C . GLU D 2 219 ? 128.422 155.037 179.149 1.00 4.68 220 GLU D C 1
ATOM 23901 O O . GLU D 2 219 ? 128.415 153.865 178.760 1.00 4.68 220 GLU D O 1
ATOM 23913 N N . GLY D 2 220 ? 128.910 156.030 178.408 1.00 3.92 221 GLY D N 1
ATOM 23914 C CA . GLY D 2 220 ? 129.558 155.754 177.142 1.00 3.92 221 GLY D CA 1
ATOM 23915 C C . GLY D 2 220 ? 130.836 154.957 177.282 1.00 3.92 221 GLY D C 1
ATOM 23916 O O . GLY D 2 220 ? 131.270 154.324 176.315 1.00 3.92 221 GLY D O 1
ATOM 23920 N N . THR D 2 221 ? 131.444 154.965 178.466 1.00 4.01 222 THR D N 1
ATOM 23921 C CA . THR D 2 221 ? 132.662 154.206 178.708 1.00 4.01 222 THR D CA 1
ATOM 23922 C C . THR D 2 221 ? 132.385 152.749 179.039 1.00 4.01 222 THR D C 1
ATOM 23923 O O . THR D 2 221 ? 133.332 151.995 179.285 1.00 4.01 222 THR D O 1
ATOM 23934 N N . ARG D 2 222 ? 131.118 152.340 179.063 1.00 5.06 223 ARG D N 1
ATOM 23935 C CA . ARG D 2 222 ? 130.787 150.931 179.196 1.00 5.06 223 ARG D CA 1
ATOM 23936 C C . ARG D 2 222 ? 131.224 150.131 177.986 1.00 5.06 223 ARG D C 1
ATOM 23937 O O . ARG D 2 222 ? 131.186 148.897 178.026 1.00 5.06 223 ARG D O 1
ATOM 23958 N N . THR D 2 223 ? 131.612 150.807 176.913 1.00 4.22 224 THR D N 1
ATOM 23959 C CA . THR D 2 223 ? 132.108 150.164 175.716 1.00 4.22 224 THR D CA 1
ATOM 23960 C C . THR D 2 223 ? 133.264 150.979 175.172 1.00 4.22 224 THR D C 1
ATOM 23961 O O . THR D 2 223 ? 133.492 152.126 175.564 1.00 4.22 224 THR D O 1
ATOM 23972 N N . GLY D 2 224 ? 134.002 150.360 174.268 1.00 3.52 225 GLY D N 1
ATOM 23973 C CA . GLY D 2 224 ? 134.923 151.079 173.423 1.00 3.52 225 GLY D CA 1
ATOM 23974 C C . GLY D 2 224 ? 136.240 151.380 174.098 1.00 3.52 225 GLY D C 1
ATOM 23975 O O . GLY D 2 224 ? 136.432 151.218 175.303 1.00 3.52 225 GLY D O 1
ATOM 23979 N N . CYS D 2 225 ? 137.161 151.853 173.276 1.00 4.17 226 CYS D N 1
ATOM 23980 C CA . CYS D 2 225 ? 138.487 152.255 173.692 1.00 4.17 226 CYS D CA 1
ATOM 23981 C C . CYS D 2 225 ? 138.585 153.771 173.623 1.00 4.17 226 CYS D C 1
ATOM 23982 O O . CYS D 2 225 ? 137.961 154.414 172.776 1.00 4.17 226 CYS D O 1
ATOM 23989 N N . LEU D 2 226 ? 139.362 154.333 174.536 1.00 3.75 227 LEU D N 1
ATOM 23990 C CA . LEU D 2 226 ? 139.469 155.774 174.696 1.00 3.75 227 LEU D CA 1
ATOM 23991 C C . LEU D 2 226 ? 140.501 156.396 173.772 1.00 3.75 227 LEU D C 1
ATOM 23992 O O . LEU D 2 226 ? 140.701 157.613 173.816 1.00 3.75 227 LEU D O 1
ATOM 24008 N N . PHE D 2 227 ? 141.160 155.589 172.947 1.00 5.34 228 PHE D N 1
ATOM 24009 C CA . PHE D 2 227 ? 142.235 156.097 172.109 1.00 5.34 228 PHE D CA 1
ATOM 24010 C C . PHE D 2 227 ? 141.734 157.142 171.128 1.00 5.34 228 PHE D C 1
ATOM 24011 O O . PHE D 2 227 ? 142.373 158.181 170.932 1.00 5.34 228 PHE D O 1
ATOM 24028 N N . TYR D 2 228 ? 140.600 156.877 170.495 1.00 7.36 229 TYR D N 1
ATOM 24029 C CA . TYR D 2 228 ? 140.220 157.592 169.287 1.00 7.36 229 TYR D CA 1
ATOM 24030 C C . TYR D 2 228 ? 139.535 158.922 169.546 1.00 7.36 229 TYR D C 1
ATOM 24031 O O . TYR D 2 228 ? 139.697 159.851 168.749 1.00 7.36 229 TYR D O 1
ATOM 24049 N N . GLU D 2 229 ? 138.761 159.039 170.619 1.00 6.15 230 GLU D N 1
ATOM 24050 C CA . GLU D 2 229 ? 138.033 160.266 170.901 1.00 6.15 230 GLU D CA 1
ATOM 24051 C C . GLU D 2 229 ? 138.467 160.968 172.174 1.00 6.15 230 GLU D C 1
ATOM 24052 O O . GLU D 2 229 ? 138.122 162.140 172.353 1.00 6.15 230 GLU D O 1
ATOM 24064 N N . PHE D 2 230 ? 139.214 160.305 173.053 1.00 4.36 231 PHE D N 1
ATOM 24065 C CA . PHE D 2 230 ? 139.598 160.889 174.329 1.00 4.36 231 PHE D CA 1
ATOM 24066 C C . PHE D 2 230 ? 141.105 160.958 174.511 1.00 4.36 231 PHE D C 1
ATOM 24067 O O . PHE D 2 230 ? 141.576 161.217 175.623 1.00 4.36 231 PHE D O 1
ATOM 24084 N N . GLY D 2 231 ? 141.869 160.748 173.444 1.00 4.65 232 GLY D N 1
ATOM 24085 C CA . GLY D 2 231 ? 143.300 160.961 173.493 1.00 4.65 232 GLY D CA 1
ATOM 24086 C C . GLY D 2 231 ? 144.024 160.045 174.446 1.00 4.65 232 GLY D C 1
ATOM 24087 O O . GLY D 2 231 ? 145.084 160.413 174.962 1.00 4.65 232 GLY D O 1
ATOM 24091 N N . CYS D 2 232 ? 143.490 158.855 174.689 1.00 4.08 233 CYS D N 1
ATOM 24092 C CA . CYS D 2 232 ? 144.182 157.930 175.565 1.00 4.08 233 CYS D CA 1
ATOM 24093 C C . CYS D 2 232 ? 145.565 157.650 175.010 1.00 4.08 233 CYS D C 1
ATOM 24094 O O . CYS D 2 232 ? 145.730 157.349 173.825 1.00 4.08 233 CYS D O 1
ATOM 24101 N N . ARG D 2 233 ? 146.558 157.758 175.879 1.00 4.39 234 ARG D N 1
ATOM 24102 C CA . ARG D 2 233 ? 147.948 157.559 175.521 1.00 4.39 234 ARG D CA 1
ATOM 24103 C C . ARG D 2 233 ? 148.459 156.194 175.933 1.00 4.39 234 ARG D C 1
ATOM 24104 O O . ARG D 2 233 ? 149.672 155.969 175.935 1.00 4.39 234 ARG D O 1
ATOM 24125 N N . GLY D 2 234 ? 147.564 155.279 176.273 1.00 3.29 235 GLY D N 1
ATOM 24126 C CA . GLY D 2 234 ? 147.954 153.992 176.777 1.00 3.29 235 GLY D CA 1
ATOM 24127 C C . GLY D 2 234 ? 148.899 153.254 175.851 1.00 3.29 235 GLY D C 1
ATOM 24128 O O . GLY D 2 234 ? 149.904 152.689 176.285 1.00 3.29 235 GLY D O 1
ATOM 24132 N N . PRO D 2 235 ? 148.592 153.240 174.551 1.00 4.09 236 PRO D N 1
ATOM 24133 C CA . PRO D 2 235 ? 149.472 152.544 173.602 1.00 4.09 236 PRO D CA 1
ATOM 24134 C C . PRO D 2 235 ? 150.828 153.197 173.435 1.00 4.09 236 PRO D C 1
ATOM 24135 O O . PRO D 2 235 ? 151.744 152.554 172.909 1.00 4.09 236 PRO D O 1
ATOM 24146 N N . MET D 2 236 ? 150.979 154.456 173.837 1.00 4.75 237 MET D N 1
ATOM 24147 C CA . MET D 2 236 ? 152.239 155.177 173.733 1.00 4.75 237 MET D CA 1
ATOM 24148 C C . MET D 2 236 ? 152.854 155.444 175.095 1.00 4.75 237 MET D C 1
ATOM 24149 O O . MET D 2 236 ? 153.822 156.202 175.194 1.00 4.75 237 MET D O 1
ATOM 24163 N N . THR D 2 237 ? 152.308 154.845 176.145 1.00 3.52 238 THR D N 1
ATOM 24164 C CA . THR D 2 237 ? 152.724 155.103 177.510 1.00 3.52 238 THR D CA 1
ATOM 24165 C C . THR D 2 237 ? 153.189 153.804 178.135 1.00 3.52 238 THR D C 1
ATOM 24166 O O . THR D 2 237 ? 152.449 152.817 178.149 1.00 3.52 238 THR D O 1
ATOM 24177 N N . HIS D 2 238 ? 154.402 153.815 178.663 1.00 3.89 239 HIS D N 1
ATOM 24178 C CA . HIS D 2 238 ? 154.951 152.655 179.338 1.00 3.89 239 HIS D CA 1
ATOM 24179 C C . HIS D 2 238 ? 154.560 152.718 180.804 1.00 3.89 239 HIS D C 1
ATOM 24180 O O . HIS D 2 238 ? 154.878 153.687 181.499 1.00 3.89 239 HIS D O 1
ATOM 24194 N N . SER D 2 239 ? 153.859 151.698 181.257 1.00 3.25 240 SER D N 1
ATOM 24195 C CA . SER D 2 239 ? 153.361 151.644 182.617 1.00 3.25 240 SER D CA 1
ATOM 24196 C C . SER D 2 239 ? 152.737 150.283 182.881 1.00 3.25 240 SER D C 1
ATOM 24197 O O . SER D 2 239 ? 152.319 149.594 181.943 1.00 3.25 240 SER D O 1
ATOM 24205 N N . PRO D 2 240 ? 152.689 149.854 184.130 1.00 3.48 241 PRO D N 1
ATOM 24206 C CA . PRO D 2 240 ? 151.932 148.653 184.484 1.00 3.48 241 PRO D CA 1
ATOM 24207 C C . PRO D 2 240 ? 150.524 148.959 184.972 1.00 3.48 241 PRO D C 1
ATOM 24208 O O . PRO D 2 240 ? 149.883 148.107 185.593 1.00 3.48 241 PRO D O 1
ATOM 24219 N N . CYS D 2 241 ? 150.044 150.177 184.720 1.00 3.25 242 CYS D N 1
ATOM 24220 C CA . CYS D 2 241 ? 148.854 150.669 185.408 1.00 3.25 242 CYS D CA 1
ATOM 24221 C C . CYS D 2 241 ? 147.670 149.730 185.277 1.00 3.25 242 CYS D C 1
ATOM 24222 O O . CYS D 2 241 ? 146.819 149.678 186.171 1.00 3.25 242 CYS D O 1
ATOM 24229 N N . ASN D 2 242 ? 147.579 149.001 184.176 1.00 2.84 243 ASN D N 1
ATOM 24230 C CA . ASN D 2 242 ? 146.533 148.007 184.007 1.00 2.84 243 ASN D CA 1
ATOM 24231 C C . ASN D 2 242 ? 147.026 146.595 184.257 1.00 2.84 243 ASN D C 1
ATOM 24232 O O . ASN D 2 242 ? 146.246 145.647 184.139 1.00 2.84 243 ASN D O 1
ATOM 24243 N N . ARG D 2 243 ? 148.301 146.436 184.591 1.00 3.81 244 ARG D N 1
ATOM 24244 C CA . ARG D 2 243 ? 148.812 145.177 185.104 1.00 3.81 244 ARG D CA 1
ATOM 24245 C C . ARG D 2 243 ? 148.756 145.160 186.624 1.00 3.81 244 ARG D C 1
ATOM 24246 O O . ARG D 2 243 ? 148.223 144.224 187.226 1.00 3.81 244 ARG D O 1
ATOM 24267 N N . ILE D 2 244 ? 149.300 146.199 187.245 1.00 3.79 245 ILE D N 1
ATOM 24268 C CA . ILE D 2 244 ? 149.208 146.412 188.681 1.00 3.79 245 ILE D CA 1
ATOM 24269 C C . ILE D 2 244 ? 148.195 147.529 188.874 1.00 3.79 245 ILE D C 1
ATOM 24270 O O . ILE D 2 244 ? 148.503 148.709 188.691 1.00 3.79 245 ILE D O 1
ATOM 24286 N N . LEU D 2 245 ? 146.983 147.152 189.250 1.00 3.67 246 LEU D N 1
ATOM 24287 C CA . LEU D 2 245 ? 145.890 148.102 189.288 1.00 3.67 246 LEU D CA 1
ATOM 24288 C C . LEU D 2 245 ? 146.117 149.153 190.360 1.00 3.67 246 LEU D C 1
ATOM 24289 O O . LEU D 2 245 ? 146.729 148.902 191.400 1.00 3.67 246 LEU D O 1
ATOM 24305 N N . TRP D 2 246 ? 145.614 150.345 190.082 1.00 3.64 247 TRP D N 1
ATOM 24306 C CA . TRP D 2 246 ? 145.718 151.442 191.024 1.00 3.64 247 TRP D CA 1
ATOM 24307 C C . TRP D 2 246 ? 144.809 151.197 192.212 1.00 3.64 247 TRP D C 1
ATOM 24308 O O . TRP D 2 246 ? 143.647 150.815 192.053 1.00 3.64 247 TRP D O 1
ATOM 24329 N N . ASN D 2 247 ? 145.345 151.409 193.407 1.00 4.33 248 ASN D N 1
ATOM 24330 C CA . ASN D 2 247 ? 144.613 151.185 194.642 1.00 4.33 248 ASN D CA 1
ATOM 24331 C C . ASN D 2 247 ? 144.044 149.775 194.704 1.00 4.33 248 ASN D C 1
ATOM 24332 O O . ASN D 2 247 ? 143.076 149.521 195.422 1.00 4.33 248 ASN D O 1
ATOM 24343 N N . ARG D 2 248 ? 144.647 148.857 193.950 1.00 5.05 249 ARG D N 1
ATOM 24344 C CA . ARG D 2 248 ? 144.233 147.461 193.883 1.00 5.05 249 ARG D CA 1
ATOM 24345 C C . ARG D 2 248 ? 142.825 147.306 193.331 1.00 5.05 249 ARG D C 1
ATOM 24346 O O . ARG D 2 248 ? 142.190 146.266 193.522 1.00 5.05 249 ARG D O 1
ATOM 24367 N N . GLN D 2 249 ? 142.327 148.328 192.643 1.00 4.39 250 GLN D N 1
ATOM 24368 C CA . GLN D 2 249 ? 140.962 148.340 192.136 1.00 4.39 250 GLN D CA 1
ATOM 24369 C C . GLN D 2 249 ? 140.893 148.456 190.625 1.00 4.39 250 GLN D C 1
ATOM 24370 O O . GLN D 2 249 ? 140.211 147.655 189.976 1.00 4.39 250 GLN D O 1
ATOM 24384 N N . SER D 2 250 ? 141.566 149.438 190.044 1.00 3.39 251 SER D N 1
ATOM 24385 C CA . SER D 2 250 ? 141.267 149.827 188.679 1.00 3.39 251 SER D CA 1
ATOM 24386 C C . SER D 2 250 ? 142.422 150.649 188.128 1.00 3.39 251 SER D C 1
ATOM 24387 O O . SER D 2 250 ? 143.517 150.690 188.697 1.00 3.39 251 SER D O 1
ATOM 24395 N N . SER D 2 251 ? 142.168 151.284 186.993 1.00 3.03 252 SER D N 1
ATOM 24396 C CA . SER D 2 251 ? 143.071 152.242 186.390 1.00 3.03 252 SER D CA 1
ATOM 24397 C C . SER D 2 251 ? 142.223 153.300 185.709 1.00 3.03 252 SER D C 1
ATOM 24398 O O . SER D 2 251 ? 141.002 153.174 185.601 1.00 3.03 252 SER D O 1
ATOM 24406 N N . LYS D 2 252 ? 142.886 154.355 185.246 1.00 2.79 253 LYS D N 1
ATOM 24407 C CA . LYS D 2 252 ? 142.185 155.398 184.514 1.00 2.79 253 LYS D CA 1
ATOM 24408 C C . LYS D 2 252 ? 141.375 154.808 183.376 1.00 2.79 253 LYS D C 1
ATOM 24409 O O . LYS D 2 252 ? 140.172 155.056 183.247 1.00 2.79 253 LYS D O 1
ATOM 24428 N N . THR D 2 253 ? 142.034 154.014 182.539 1.00 3.15 254 THR D N 1
ATOM 24429 C CA . THR D 2 253 ? 141.418 153.555 181.304 1.00 3.15 254 THR D CA 1
ATOM 24430 C C . THR D 2 253 ? 140.305 152.562 181.584 1.00 3.15 254 THR D C 1
ATOM 24431 O O . THR D 2 253 ? 139.275 152.562 180.901 1.00 3.15 254 THR D O 1
ATOM 24442 N N . ARG D 2 254 ? 140.493 151.710 182.588 1.00 3.11 255 ARG D N 1
ATOM 24443 C CA . ARG D 2 254 ? 139.428 150.798 182.978 1.00 3.11 255 ARG D CA 1
ATOM 24444 C C . ARG D 2 254 ? 138.211 151.574 183.447 1.00 3.11 255 ARG D C 1
ATOM 24445 O O . ARG D 2 254 ? 137.071 151.211 183.138 1.00 3.11 255 ARG D O 1
ATOM 24466 N N . ALA D 2 255 ? 138.439 152.651 184.194 1.00 3.45 256 ALA D N 1
ATOM 24467 C CA . ALA D 2 255 ? 137.354 153.466 184.711 1.00 3.45 256 ALA D CA 1
ATOM 24468 C C . ALA D 2 255 ? 136.745 154.365 183.650 1.00 3.45 256 ALA D C 1
ATOM 24469 O O . ALA D 2 255 ? 135.696 154.959 183.901 1.00 3.45 256 ALA D O 1
ATOM 24476 N N . GLY D 2 256 ? 137.371 154.480 182.485 1.00 3.13 257 GLY D N 1
ATOM 24477 C CA . GLY D 2 256 ? 136.873 155.320 181.421 1.00 3.13 257 GLY D CA 1
ATOM 24478 C C . GLY D 2 256 ? 137.627 156.615 181.241 1.00 3.13 257 GLY D C 1
ATOM 24479 O O . GLY D 2 256 ? 137.224 157.435 180.408 1.00 3.13 257 GLY D O 1
ATOM 24483 N N . MET D 2 257 ? 138.693 156.827 181.989 1.00 3.10 258 MET D N 1
ATOM 24484 C CA . MET D 2 257 ? 139.524 158.003 181.802 1.00 3.10 258 MET D CA 1
ATOM 24485 C C . MET D 2 257 ? 140.674 157.675 180.867 1.00 3.10 258 MET D C 1
ATOM 24486 O O . MET D 2 257 ? 141.369 156.676 181.081 1.00 3.10 258 MET D O 1
ATOM 24500 N N . PRO D 2 258 ? 140.914 158.479 179.837 1.00 3.25 259 PRO D N 1
ATOM 24501 C CA . PRO D 2 258 ? 142.071 158.226 178.979 1.00 3.25 259 PRO D CA 1
ATOM 24502 C C . PRO D 2 258 ? 143.361 158.312 179.773 1.00 3.25 259 PRO D C 1
ATOM 24503 O O . PRO D 2 258 ? 143.503 159.128 180.684 1.00 3.25 259 PRO D O 1
ATOM 24514 N N . CYS D 2 259 ? 144.303 157.451 179.420 1.00 3.38 260 CYS D N 1
ATOM 24515 C CA . CYS D 2 259 ? 145.647 157.586 179.945 1.00 3.38 260 CYS D CA 1
ATOM 24516 C C . CYS D 2 259 ? 146.245 158.896 179.458 1.00 3.38 260 CYS D C 1
ATOM 24517 O O . CYS D 2 259 ? 146.213 159.204 178.264 1.00 3.38 260 CYS D O 1
ATOM 24524 N N . LEU D 2 260 ? 146.773 159.675 180.391 1.00 3.51 261 LEU D N 1
ATOM 24525 C CA . LEU D 2 260 ? 147.411 160.941 180.080 1.00 3.51 261 LEU D CA 1
ATOM 24526 C C . LEU D 2 260 ? 148.890 160.783 179.775 1.00 3.51 261 LEU D C 1
ATOM 24527 O O . LEU D 2 260 ? 149.580 161.787 179.583 1.00 3.51 261 LEU D O 1
ATOM 24543 N N . GLY D 2 261 ? 149.386 159.553 179.736 1.00 3.46 262 GLY D N 1
ATOM 24544 C CA . GLY D 2 261 ? 150.793 159.320 179.477 1.00 3.46 262 GLY D CA 1
ATOM 24545 C C . GLY D 2 261 ? 151.688 159.882 180.557 1.00 3.46 262 GLY D C 1
ATOM 24546 O O . GLY D 2 261 ? 152.766 160.409 180.260 1.00 3.46 262 GLY D O 1
ATOM 24550 N N . CYS D 2 262 ? 151.272 159.756 181.812 1.00 3.57 263 CYS D N 1
ATOM 24551 C CA . CYS D 2 262 ? 151.959 160.403 182.916 1.00 3.57 263 CYS D CA 1
ATOM 24552 C C . CYS D 2 262 ? 153.204 159.661 183.369 1.00 3.57 263 CYS D C 1
ATOM 24553 O O . CYS D 2 262 ? 153.912 160.159 184.246 1.00 3.57 263 CYS D O 1
ATOM 24560 N N . THR D 2 263 ? 153.479 158.487 182.827 1.00 3.61 264 THR D N 1
ATOM 24561 C CA . THR D 2 263 ? 154.755 157.838 183.063 1.00 3.61 264 THR D CA 1
ATOM 24562 C C . THR D 2 263 ? 155.794 158.226 182.029 1.00 3.61 264 THR D C 1
ATOM 24563 O O . THR D 2 263 ? 156.962 157.850 182.171 1.00 3.61 264 THR D O 1
ATOM 24574 N N . GLU D 2 264 ? 155.406 158.949 181.033 1.00 4.32 265 GLU D N 1
ATOM 24575 C CA . GLU D 2 264 ? 156.309 159.375 179.991 1.00 4.32 265 GLU D CA 1
ATOM 24576 C C . GLU D 2 264 ? 156.837 160.772 180.288 1.00 4.32 265 GLU D C 1
ATOM 24577 O O . GLU D 2 264 ? 156.147 161.592 180.900 1.00 4.32 265 GLU D O 1
ATOM 24589 N N . PRO D 2 265 ? 158.065 161.051 179.859 1.00 5.47 266 PRO D N 1
ATOM 24590 C CA . PRO D 2 265 ? 158.724 162.299 180.265 1.00 5.47 266 PRO D CA 1
ATOM 24591 C C . PRO D 2 265 ? 158.025 163.557 179.792 1.00 5.47 266 PRO D C 1
ATOM 24592 O O . PRO D 2 265 ? 158.194 164.610 180.416 1.00 5.47 266 PRO D O 1
ATOM 24603 N N . GLU D 2 266 ? 157.250 163.487 178.718 1.00 5.84 267 GLU D N 1
ATOM 24604 C CA . GLU D 2 266 ? 156.613 164.669 178.156 1.00 5.84 267 GLU D CA 1
ATOM 24605 C C . GLU D 2 266 ? 155.370 165.087 178.923 1.00 5.84 267 GLU D C 1
ATOM 24606 O O . GLU D 2 266 ? 154.792 166.133 178.612 1.00 5.84 267 GLU D O 1
ATOM 24618 N N . PHE D 2 267 ? 154.952 164.306 179.908 1.00 4.34 268 PHE D N 1
ATOM 24619 C CA . PHE D 2 267 ? 153.720 164.607 180.609 1.00 4.34 268 PHE D CA 1
ATOM 24620 C C . PHE D 2 267 ? 153.832 165.948 181.330 1.00 4.34 268 PHE D C 1
ATOM 24621 O O . PHE D 2 267 ? 154.855 166.228 181.963 1.00 4.34 268 PHE D O 1
ATOM 24638 N N . PRO D 2 268 ? 152.800 166.796 181.266 1.00 5.07 269 PRO D N 1
ATOM 24639 C CA . PRO D 2 268 ? 151.584 166.659 180.455 1.00 5.07 269 PRO D CA 1
ATOM 24640 C C . PRO D 2 268 ? 151.885 166.834 178.982 1.00 5.07 269 PRO D C 1
ATOM 24641 O O . PRO D 2 268 ? 152.515 167.802 178.574 1.00 5.07 269 PRO D O 1
ATOM 24652 N N . HIS D 2 269 ? 151.435 165.895 178.161 1.00 5.11 270 HIS D N 1
ATOM 24653 C CA . HIS D 2 269 ? 151.735 165.953 176.742 1.00 5.11 270 HIS D CA 1
ATOM 24654 C C . HIS D 2 269 ? 151.028 167.139 176.104 1.00 5.11 270 HIS D C 1
ATOM 24655 O O . HIS D 2 269 ? 149.862 167.419 176.391 1.00 5.11 270 HIS D O 1
ATOM 24669 N N . PHE D 2 270 ? 151.756 167.848 175.245 1.00 6.92 271 PHE D N 1
ATOM 24670 C CA . PHE D 2 270 ? 151.276 169.068 174.607 1.00 6.92 271 PHE D CA 1
ATOM 24671 C C . PHE D 2 270 ? 150.984 170.169 175.619 1.00 6.92 271 PHE D C 1
ATOM 24672 O O . PHE D 2 270 ? 150.297 171.143 175.299 1.00 6.92 271 PHE D O 1
ATOM 24689 N N . ASP D 2 271 ? 151.502 170.027 176.839 1.00 7.16 272 ASP D N 1
ATOM 24690 C CA . ASP D 2 271 ? 151.335 171.030 177.888 1.00 7.16 272 ASP D CA 1
ATOM 24691 C C . ASP D 2 271 ? 149.866 171.394 178.072 1.00 7.16 272 ASP D C 1
ATOM 24692 O O . ASP D 2 271 ? 149.527 172.528 178.415 1.00 7.16 272 ASP D O 1
ATOM 24701 N N . LEU D 2 272 ? 148.984 170.422 177.852 1.00 5.56 273 LEU D N 1
ATOM 24702 C CA . LEU D 2 272 ? 147.549 170.626 178.017 1.00 5.56 273 LEU D CA 1
ATOM 24703 C C . LEU D 2 272 ? 147.079 171.817 177.195 1.00 5.56 273 LEU D C 1
ATOM 24704 O O . LEU D 2 272 ? 146.233 172.606 177.622 1.00 5.56 273 LEU D O 1
ATOM 24720 N N . ALA D 2 273 ? 147.631 171.942 175.996 1.00 6.41 274 ALA D N 1
ATOM 24721 C CA . ALA D 2 273 ? 147.234 173.009 175.109 1.00 6.41 274 ALA D CA 1
ATOM 24722 C C . ALA D 2 273 ? 145.773 172.827 174.716 1.00 6.41 274 ALA D C 1
ATOM 24723 O O . ALA D 2 273 ? 145.236 171.719 174.778 1.00 6.41 274 ALA D O 1
ATOM 24730 N N . PRO D 2 274 ? 145.104 173.904 174.317 1.00 6.93 275 PRO D N 1
ATOM 24731 C CA . PRO D 2 274 ? 143.687 173.791 173.963 1.00 6.93 275 PRO D CA 1
ATOM 24732 C C . PRO D 2 274 ? 143.457 172.711 172.918 1.00 6.93 275 PRO D C 1
ATOM 24733 O O . PRO D 2 274 ? 144.187 172.608 171.930 1.00 6.93 275 PRO D O 1
ATOM 24744 N N . GLY D 2 275 ? 142.433 171.893 173.154 1.00 7.65 276 GLY D N 1
ATOM 24745 C CA . GLY D 2 275 ? 142.075 170.817 172.261 1.00 7.65 276 GLY D CA 1
ATOM 24746 C C . GLY D 2 275 ? 142.793 169.507 172.505 1.00 7.65 276 GLY D C 1
ATOM 24747 O O . GLY D 2 275 ? 142.456 168.510 171.856 1.00 7.65 276 GLY D O 1
ATOM 24751 N N . THR D 2 276 ? 143.759 169.468 173.420 1.00 7.31 277 THR D N 1
ATOM 24752 C CA . THR D 2 276 ? 144.543 168.267 173.676 1.00 7.31 277 THR D CA 1
ATOM 24753 C C . THR D 2 276 ? 144.147 167.549 174.958 1.00 7.31 277 THR D C 1
ATOM 24754 O O . THR D 2 276 ? 144.769 166.538 175.297 1.00 7.31 277 THR D O 1
ATOM 24765 N N . VAL D 2 277 ? 143.142 168.037 175.676 1.00 5.47 278 VAL D N 1
ATOM 24766 C CA . VAL D 2 277 ? 142.718 167.443 176.937 1.00 5.47 278 VAL D CA 1
ATOM 24767 C C . VAL D 2 277 ? 141.512 166.559 176.666 1.00 5.47 278 VAL D C 1
ATOM 24768 O O . VAL D 2 277 ? 140.463 167.041 176.222 1.00 5.47 278 VAL D O 1
ATOM 24781 N N . PHE D 2 278 ? 141.662 165.264 176.939 1.00 4.43 279 PHE D N 1
ATOM 24782 C CA . PHE D 2 278 ? 140.599 164.286 176.734 1.00 4.43 279 PHE D CA 1
ATOM 24783 C C . PHE D 2 278 ? 140.100 164.310 175.298 1.00 4.43 279 PHE D C 1
ATOM 24784 O O . PHE D 2 278 ? 138.920 164.080 175.031 1.00 4.43 279 PHE D O 1
ATOM 24801 N N . LYS D 2 279 ? 141.001 164.606 174.370 1.00 6.20 280 LYS D N 1
ATOM 24802 C CA . LYS D 2 279 ? 140.703 164.555 172.952 1.00 6.20 280 LYS D CA 1
ATOM 24803 C C . LYS D 2 279 ? 141.873 163.904 172.243 1.00 6.20 280 LYS D C 1
ATOM 24804 O O . LYS D 2 279 ? 143.026 164.031 172.661 1.00 6.20 280 LYS D O 1
ATOM 24823 N N . THR D 2 280 ? 141.561 163.202 171.168 1.00 7.14 281 THR D N 1
ATOM 24824 C CA . THR D 2 280 ? 142.566 162.584 170.324 1.00 7.14 281 THR D CA 1
ATOM 24825 C C . THR D 2 280 ? 142.846 163.518 169.161 1.00 7.14 281 THR D C 1
ATOM 24826 O O . THR D 2 280 ? 141.958 163.792 168.348 1.00 7.14 281 THR D O 1
ATOM 24837 N N . GLN D 2 281 ? 144.070 164.019 169.100 1.00 9.88 282 GLN D N 1
ATOM 24838 C CA . GLN D 2 281 ? 144.478 164.813 167.958 1.00 9.88 282 GLN D CA 1
ATOM 24839 C C . GLN D 2 281 ? 144.435 163.954 166.705 1.00 9.88 282 GLN D C 1
ATOM 24840 O O . GLN D 2 281 ? 144.991 162.853 166.671 1.00 9.88 282 GLN D O 1
ATOM 24854 N N . LYS D 2 282 ? 143.761 164.459 165.679 1.00 10.29 283 LYS D N 1
ATOM 24855 C CA . LYS D 2 282 ? 143.567 163.734 164.437 1.00 10.29 283 LYS D CA 1
ATOM 24856 C C . LYS D 2 282 ? 143.918 164.624 163.258 1.00 10.29 283 LYS D C 1
ATOM 24857 O O . LYS D 2 282 ? 143.846 165.852 163.340 1.00 10.29 283 LYS D O 1
ATOM 24876 N N . VAL D 2 283 ? 144.298 163.983 162.161 1.00 13.01 284 VAL D N 1
ATOM 24877 C CA . VAL D 2 283 ? 144.517 164.654 160.888 1.00 13.01 284 VAL D CA 1
ATOM 24878 C C . VAL D 2 283 ? 143.311 164.363 160.010 1.00 13.01 284 VAL D C 1
ATOM 24879 O O . VAL D 2 283 ? 142.964 163.197 159.785 1.00 13.01 284 VAL D O 1
ATOM 24892 N N . SER D 2 284 ? 142.660 165.418 159.525 1.00 15.62 285 SER D N 1
ATOM 24893 C CA . SER D 2 284 ? 141.452 165.323 158.715 1.00 15.62 285 SER D CA 1
ATOM 24894 C C . SER D 2 284 ? 140.284 164.732 159.490 1.00 15.62 285 SER D C 1
ATOM 24895 O O . SER D 2 284 ? 139.285 164.331 158.881 1.00 15.62 285 SER D O 1
ATOM 24903 N N . GLY D 2 285 ? 140.381 164.661 160.816 1.00 14.36 286 GLY D N 1
ATOM 24904 C CA . GLY D 2 285 ? 139.326 164.115 161.639 1.00 14.36 286 GLY D CA 1
ATOM 24905 C C . GLY D 2 285 ? 139.262 162.606 161.691 1.00 14.36 286 GLY D C 1
ATOM 24906 O O . GLY D 2 285 ? 138.343 162.068 162.320 1.00 14.36 286 GLY D O 1
ATOM 24910 N N . MET D 2 286 ? 140.198 161.906 161.063 1.00 14.14 287 MET D N 1
ATOM 24911 C CA . MET D 2 286 ? 140.142 160.450 160.989 1.00 14.14 287 MET D CA 1
ATOM 24912 C C . MET D 2 286 ? 141.425 159.772 161.447 1.00 14.14 287 MET D C 1
ATOM 24913 O O . MET D 2 286 ? 141.359 158.726 162.096 1.00 14.14 287 MET D O 1
ATOM 24927 N N . ILE D 2 287 ? 142.582 160.341 161.136 1.00 11.28 288 ILE D N 1
ATOM 24928 C CA . ILE D 2 287 ? 143.874 159.717 161.407 1.00 11.28 288 ILE D CA 1
ATOM 24929 C C . ILE D 2 287 ? 144.431 160.320 162.692 1.00 11.28 288 ILE D C 1
ATOM 24930 O O . ILE D 2 287 ? 144.721 161.525 162.716 1.00 11.28 288 ILE D O 1
ATOM 24946 N N . PRO D 2 288 ? 144.604 159.542 163.758 1.00 9.35 289 PRO D N 1
ATOM 24947 C CA . PRO D 2 288 ? 145.235 160.094 164.960 1.00 9.35 289 PRO D CA 1
ATOM 24948 C C . PRO D 2 288 ? 146.629 160.610 164.642 1.00 9.35 289 PRO D C 1
ATOM 24949 O O . PRO D 2 288 ? 147.397 159.966 163.926 1.00 9.35 289 PRO D O 1
ATOM 24960 N N . LYS D 2 289 ? 146.959 161.784 165.186 1.00 10.65 290 LYS D N 1
ATOM 24961 C CA . LYS D 2 289 ? 148.291 162.327 164.950 1.00 10.65 290 LYS D CA 1
ATOM 24962 C C . LYS D 2 289 ? 149.362 161.444 165.571 1.00 10.65 290 LYS D C 1
ATOM 24963 O O . LYS D 2 289 ? 150.466 161.334 165.027 1.00 10.65 290 LYS D O 1
ATOM 24982 N N . GLU D 2 290 ? 149.056 160.809 166.696 1.00 8.10 291 GLU D N 1
ATOM 24983 C CA . GLU D 2 290 ? 149.964 159.884 167.355 1.00 8.10 291 GLU D CA 1
ATOM 24984 C C . GLU D 2 290 ? 149.383 158.483 167.293 1.00 8.10 291 GLU D C 1
ATOM 24985 O O . GLU D 2 290 ? 148.230 158.264 167.677 1.00 8.10 291 GLU D O 1
ATOM 24997 N N . VAL D 2 291 ? 150.188 157.545 166.817 1.00 7.59 292 VAL D N 1
ATOM 24998 C CA . VAL D 2 291 ? 149.783 156.150 166.719 1.00 7.59 292 VAL D CA 1
ATOM 24999 C C . VAL D 2 291 ? 150.467 155.389 167.846 1.00 7.59 292 VAL D C 1
ATOM 25000 O O . VAL D 2 291 ? 151.353 155.939 168.514 1.00 7.59 292 VAL D O 1
ATOM 25013 N N . PRO D 2 292 ? 150.086 154.142 168.101 1.00 6.18 293 PRO D N 1
ATOM 25014 C CA . PRO D 2 292 ? 150.726 153.391 169.181 1.00 6.18 293 PRO D CA 1
ATOM 25015 C C . PRO D 2 292 ? 152.223 153.270 168.966 1.00 6.18 293 PRO D C 1
ATOM 25016 O O . PRO D 2 292 ? 152.722 153.319 167.841 1.00 6.18 293 PRO D O 1
ATOM 25027 N N . GLU D 2 293 ? 152.938 153.115 170.073 1.00 6.15 294 GLU D N 1
ATOM 25028 C CA . GLU D 2 293 ? 154.384 152.991 170.011 1.00 6.15 294 GLU D CA 1
ATOM 25029 C C . GLU D 2 293 ? 154.771 151.822 169.117 1.00 6.15 294 GLU D C 1
ATOM 25030 O O . GLU D 2 293 ? 154.166 150.749 169.169 1.00 6.15 294 GLU D O 1
ATOM 25042 N N . GLY D 2 294 ? 155.780 152.042 168.280 1.00 6.49 295 GLY D N 1
ATOM 25043 C CA . GLY D 2 294 ? 156.264 151.018 167.384 1.00 6.49 295 GLY D CA 1
ATOM 25044 C C . GLY D 2 294 ? 155.459 150.847 166.119 1.00 6.49 295 GLY D C 1
ATOM 25045 O O . GLY D 2 294 ? 155.823 150.012 165.282 1.00 6.49 295 GLY D O 1
ATOM 25049 N N . THR D 2 295 ? 154.386 151.609 165.946 1.00 7.31 296 THR D N 1
ATOM 25050 C CA . THR D 2 295 ? 153.543 151.527 164.767 1.00 7.31 296 THR D CA 1
ATOM 25051 C C . THR D 2 295 ? 153.725 152.773 163.917 1.00 7.31 296 THR D C 1
ATOM 25052 O O . THR D 2 295 ? 154.173 153.822 164.389 1.00 7.31 296 THR D O 1
ATOM 25063 N N . ASP D 2 296 ? 153.384 152.633 162.646 1.00 10.00 297 ASP D N 1
ATOM 25064 C CA . ASP D 2 296 ? 153.344 153.742 161.713 1.00 10.00 297 ASP D CA 1
ATOM 25065 C C . ASP D 2 296 ? 151.905 153.979 161.283 1.00 10.00 297 ASP D C 1
ATOM 25066 O O . ASP D 2 296 ? 151.060 153.082 161.336 1.00 10.00 297 ASP D O 1
ATOM 25075 N N . HIS D 2 297 ? 151.636 155.208 160.848 1.00 9.94 298 HIS D N 1
ATOM 25076 C CA . HIS D 2 297 ? 150.270 155.577 160.502 1.00 9.94 298 HIS D CA 1
ATOM 25077 C C . HIS D 2 297 ? 149.720 154.692 159.392 1.00 9.94 298 HIS D C 1
ATOM 25078 O O . HIS D 2 297 ? 148.562 154.263 159.447 1.00 9.94 298 HIS D O 1
ATOM 25092 N N . LEU D 2 298 ? 150.536 154.404 158.379 1.00 11.24 299 LEU D N 1
ATOM 25093 C CA . LEU D 2 298 ? 150.045 153.648 157.232 1.00 11.24 299 LEU D CA 1
ATOM 25094 C C . LEU D 2 298 ? 149.571 152.263 157.649 1.00 11.24 299 LEU D C 1
ATOM 25095 O O . LEU D 2 298 ? 148.442 151.862 157.347 1.00 11.24 299 LEU D O 1
ATOM 25111 N N . THR D 2 299 ? 150.423 151.515 158.353 1.00 10.08 300 THR D N 1
ATOM 25112 C CA . THR D 2 299 ? 150.053 150.162 158.752 1.00 10.08 300 THR D CA 1
ATOM 25113 C C . THR D 2 299 ? 148.990 150.182 159.838 1.00 10.08 300 THR D C 1
ATOM 25114 O O . THR D 2 299 ? 148.087 149.339 159.847 1.00 10.08 300 THR D O 1
ATOM 25125 N N . TYR D 2 300 ? 149.085 151.130 160.768 1.00 8.17 301 TYR D N 1
ATOM 25126 C CA . TYR D 2 300 ? 148.081 151.220 161.819 1.00 8.17 301 TYR D CA 1
ATOM 25127 C C . TYR D 2 300 ? 146.708 151.506 161.229 1.00 8.17 301 TYR D C 1
ATOM 25128 O O . TYR D 2 300 ? 145.721 150.845 161.569 1.00 8.17 301 TYR D O 1
ATOM 25146 N N . MET D 2 301 ? 146.629 152.493 160.335 1.00 10.25 302 MET D N 1
ATOM 25147 C CA . MET D 2 301 ? 145.353 152.820 159.711 1.00 10.25 302 MET D CA 1
ATOM 25148 C C . MET D 2 301 ? 144.859 151.669 158.848 1.00 10.25 302 MET D C 1
ATOM 25149 O O . MET D 2 301 ? 143.666 151.344 158.856 1.00 10.25 302 MET D O 1
ATOM 25163 N N . GLY D 2 302 ? 145.760 151.040 158.094 1.00 9.56 303 GLY D N 1
ATOM 25164 C CA . GLY D 2 302 ? 145.364 149.884 157.309 1.00 9.56 303 GLY D CA 1
ATOM 25165 C C . GLY D 2 302 ? 144.857 148.754 158.182 1.00 9.56 303 GLY D C 1
ATOM 25166 O O . GLY D 2 302 ? 143.815 148.154 157.906 1.00 9.56 303 GLY D O 1
ATOM 25170 N N . LEU D 2 303 ? 145.590 148.450 159.253 1.00 8.10 304 LEU D N 1
ATOM 25171 C CA . LEU D 2 303 ? 145.129 147.439 160.196 1.00 8.10 304 LEU D CA 1
ATOM 25172 C C . LEU D 2 303 ? 143.851 147.891 160.885 1.00 8.10 304 LEU D C 1
ATOM 25173 O O . LEU D 2 303 ? 142.937 147.090 161.109 1.00 8.10 304 LEU D O 1
ATOM 25189 N N . ALA D 2 304 ? 143.774 149.175 161.231 1.00 7.66 305 ALA D N 1
ATOM 25190 C CA . ALA D 2 304 ? 142.566 149.700 161.852 1.00 7.66 305 ALA D CA 1
ATOM 25191 C C . ALA D 2 304 ? 141.370 149.546 160.926 1.00 7.66 305 ALA D C 1
ATOM 25192 O O . ALA D 2 304 ? 140.283 149.151 161.361 1.00 7.66 305 ALA D O 1
ATOM 25199 N N . ALA D 2 305 ? 141.555 149.844 159.641 1.00 8.47 306 ALA D N 1
ATOM 25200 C CA . ALA D 2 305 ? 140.467 149.686 158.686 1.00 8.47 306 ALA D CA 1
ATOM 25201 C C . ALA D 2 305 ? 140.021 148.232 158.616 1.00 8.47 306 ALA D C 1
ATOM 25202 O O . ALA D 2 305 ? 138.824 147.934 158.664 1.00 8.47 306 ALA D O 1
ATOM 25209 N N . ALA D 2 306 ? 140.979 147.310 158.528 1.00 8.19 307 ALA D N 1
ATOM 25210 C CA . ALA D 2 306 ? 140.637 145.893 158.501 1.00 8.19 307 ALA D CA 1
ATOM 25211 C C . ALA D 2 306 ? 139.952 145.480 159.793 1.00 8.19 307 ALA D C 1
ATOM 25212 O O . ALA D 2 306 ? 139.023 144.664 159.784 1.00 8.19 307 ALA D O 1
ATOM 25219 N N . ALA D 2 307 ? 140.402 146.034 160.917 1.00 7.53 308 ALA D N 1
ATOM 25220 C CA . ALA D 2 307 ? 139.833 145.667 162.206 1.00 7.53 308 ALA D CA 1
ATOM 25221 C C . ALA D 2 307 ? 138.374 146.094 162.312 1.00 7.53 308 ALA D C 1
ATOM 25222 O O . ALA D 2 307 ? 137.540 145.347 162.835 1.00 7.53 308 ALA D O 1
ATOM 25229 N N . ARG D 2 308 ? 138.047 147.291 161.820 1.00 7.95 309 ARG D N 1
ATOM 25230 C CA . ARG D 2 308 ? 136.659 147.748 161.848 1.00 7.95 309 ARG D CA 1
ATOM 25231 C C . ARG D 2 308 ? 135.752 146.809 161.070 1.00 7.95 309 ARG D C 1
ATOM 25232 O O . ARG D 2 308 ? 134.653 146.475 161.526 1.00 7.95 309 ARG D O 1
ATOM 25253 N N . ILE D 2 309 ? 136.194 146.374 159.891 1.00 8.86 310 ILE D N 1
ATOM 25254 C CA . ILE D 2 309 ? 135.365 145.491 159.078 1.00 8.86 310 ILE D CA 1
ATOM 25255 C C . ILE D 2 309 ? 135.206 144.141 159.760 1.00 8.86 310 ILE D C 1
ATOM 25256 O O . ILE D 2 309 ? 134.138 143.522 159.702 1.00 8.86 310 ILE D O 1
ATOM 25272 N N . ALA D 2 310 ? 136.257 143.666 160.416 1.00 8.04 311 ALA D N 1
ATOM 25273 C CA . ALA D 2 310 ? 136.224 142.395 161.120 1.00 8.04 311 ALA D CA 1
ATOM 25274 C C . ALA D 2 310 ? 135.697 142.524 162.539 1.00 8.04 311 ALA D C 1
ATOM 25275 O O . ALA D 2 310 ? 135.609 141.516 163.246 1.00 8.04 311 ALA D O 1
ATOM 25282 N N . ALA D 2 311 ? 135.342 143.727 162.966 1.00 6.86 312 ALA D N 1
ATOM 25283 C CA . ALA D 2 311 ? 134.953 143.954 164.345 1.00 6.86 312 ALA D CA 1
ATOM 25284 C C . ALA D 2 311 ? 133.743 143.099 164.696 1.00 6.86 312 ALA D C 1
ATOM 25285 O O . ALA D 2 311 ? 132.718 143.176 164.003 1.00 6.86 312 ALA D O 1
ATOM 25292 N N . PRO D 2 312 ? 133.810 142.283 165.743 1.00 6.40 313 PRO D N 1
ATOM 25293 C CA . PRO D 2 312 ? 132.638 141.507 166.144 1.00 6.40 313 PRO D CA 1
ATOM 25294 C C . PRO D 2 312 ? 131.580 142.395 166.774 1.00 6.40 313 PRO D C 1
ATOM 25295 O O . PRO D 2 312 ? 131.843 143.515 167.218 1.00 6.40 313 PRO D O 1
ATOM 25306 N N . GLN D 2 313 ? 130.360 141.863 166.820 1.00 7.11 314 GLN D N 1
ATOM 25307 C CA . GLN D 2 313 ? 129.231 142.649 167.301 1.00 7.11 314 GLN D CA 1
ATOM 25308 C C . GLN D 2 313 ? 129.431 143.083 168.747 1.00 7.11 314 GLN D C 1
ATOM 25309 O O . GLN D 2 313 ? 129.101 144.216 169.112 1.00 7.11 314 GLN D O 1
ATOM 25323 N N . TRP D 2 314 ? 129.974 142.199 169.586 1.00 5.73 315 TRP D N 1
ATOM 25324 C CA . TRP D 2 314 ? 130.136 142.541 170.994 1.00 5.73 315 TRP D CA 1
ATOM 25325 C C . TRP D 2 314 ? 131.079 143.722 171.181 1.00 5.73 315 TRP D C 1
ATOM 25326 O O . TRP D 2 314 ? 130.948 144.471 172.155 1.00 5.73 315 TRP D O 1
ATOM 25347 N N . SER D 2 315 ? 132.034 143.906 170.267 1.00 5.71 316 SER D N 1
ATOM 25348 C CA . SER D 2 315 ? 132.956 145.030 170.377 1.00 5.71 316 SER D CA 1
ATOM 25349 C C . SER D 2 315 ? 132.257 146.365 170.176 1.00 5.71 316 SER D C 1
ATOM 25350 O O . SER D 2 315 ? 132.830 147.407 170.508 1.00 5.71 316 SER D O 1
ATOM 25358 N N . LYS D 2 316 ? 131.044 146.356 169.634 1.00 6.51 317 LYS D N 1
ATOM 25359 C CA . LYS D 2 316 ? 130.269 147.563 169.394 1.00 6.51 317 LYS D CA 1
ATOM 25360 C C . LYS D 2 316 ? 129.181 147.781 170.431 1.00 6.51 317 LYS D C 1
ATOM 25361 O O . LYS D 2 316 ? 128.404 148.731 170.302 1.00 6.51 317 LYS D O 1
ATOM 25380 N N . GLU D 2 317 ? 129.105 146.932 171.446 1.00 6.70 318 GLU D N 1
ATOM 25381 C CA . GLU D 2 317 ? 128.086 147.021 172.476 1.00 6.70 318 GLU D CA 1
ATOM 25382 C C . GLU D 2 317 ? 128.735 147.222 173.834 1.00 6.70 318 GLU D C 1
ATOM 25383 O O . GLU D 2 317 ? 129.950 147.100 174.003 1.00 6.70 318 GLU D O 1
ATOM 25395 N N . ASP D 2 318 ? 127.891 147.543 174.806 1.00 5.69 319 ASP D N 1
ATOM 25396 C CA . ASP D 2 318 ? 128.355 147.704 176.172 1.00 5.69 319 ASP D CA 1
ATOM 25397 C C . ASP D 2 318 ? 128.870 146.377 176.699 1.00 5.69 319 ASP D C 1
ATOM 25398 O O . ASP D 2 318 ? 128.247 145.330 176.505 1.00 5.69 319 ASP D O 1
ATOM 25407 N N . MET D 2 319 ? 130.011 146.426 177.357 1.00 4.74 320 MET D N 1
ATOM 25408 C CA . MET D 2 319 ? 130.599 145.261 177.989 1.00 4.74 320 MET D CA 1
ATOM 25409 C C . MET D 2 319 ? 130.787 145.454 179.482 1.00 4.74 320 MET D C 1
ATOM 25410 O O . MET D 2 319 ? 130.635 144.503 180.251 1.00 4.74 320 MET D O 1
ATOM 25424 N N . PHE D 2 320 ? 131.113 146.671 179.909 1.00 4.48 321 PHE D N 1
ATOM 25425 C CA . PHE D 2 320 ? 131.225 147.000 181.327 1.00 4.48 321 PHE D CA 1
ATOM 25426 C C . PHE D 2 320 ? 129.854 147.439 181.830 1.00 4.48 321 PHE D C 1
ATOM 25427 O O . PHE D 2 320 ? 129.605 148.591 182.185 1.00 4.48 321 PHE D O 1
ATOM 25444 N N . VAL D 2 321 ? 128.954 146.468 181.830 1.00 5.21 322 VAL D N 1
ATOM 25445 C CA . VAL D 2 321 ? 127.566 146.720 182.170 1.00 5.21 322 VAL D CA 1
ATOM 25446 C C . VAL D 2 321 ? 127.386 146.653 183.680 1.00 5.21 322 VAL D C 1
ATOM 25447 O O . VAL D 2 321 ? 128.226 146.137 184.420 1.00 5.21 322 VAL D O 1
ATOM 25460 N N . VAL D 2 322 ? 126.265 147.191 184.135 1.00 6.34 323 VAL D N 1
ATOM 25461 C CA . VAL D 2 322 ? 125.918 147.163 185.541 1.00 6.34 323 VAL D CA 1
ATOM 25462 C C . VAL D 2 322 ? 125.904 145.726 186.044 1.00 6.34 323 VAL D C 1
ATOM 25463 O O . VAL D 2 322 ? 125.569 144.803 185.302 1.00 6.34 323 VAL D O 1
#

B-factor: mean 7.74, std 2.78, range [2.68, 42.8]

Organism: Mycolicibacterium smegmatis (strain ATCC 700084 / mc(2)155) (NCBI:txid246196)

Foldseek 3Di:
DWFWDWALDLQAAGWIKIFDDDPQFTAFIAIALDDFDPLQVVQFFAFLLVQLVRQLVLGQLFSLQSLLQSQQQQLAFQLAFFALQLLLLSLQLLLLSLLLLLLQSCQARFLLLLLPCLCVVPPCNVVSCCQRNHPRHPVNVCSNVLSCLSCVLVCLFQVGGVHSQRHRFGGVGQHDPCSLVVNLVSLVCSCVVPVCQAAALHHLVQLLVQQAPVSLVCSLVVDDSRVPHNNNSLVVSCVRSVQLPFLQFQLKAWFPAGSFNSVQCRRPHLVSSQLRGQLHTWIQHPNDIDHDHLQQKWWFCQQAQADDDDTDRQLPDDGHGHDVVVSVVSNHRYLFIAIFGQDPPPGTAQHQFALLNSQVRLCDPPADPSHRNGNHSVNVCVPRGGGLSSLSVSLSSCSSVSSVVSSVSSVVNDSVDDRGDDTDLDQFTWGKGWHQRNLGIWIWTFTGHRSGTNGIGIAGNLSSANPQQGPVRHGHRLRRSSRRFGQPDSVCRVSNSSSSSSSSRNSSSRND/DEEEEEEWQAPCVQVVLLCLDVPPHPVCLCPVLPYPDCADPVDGPDDAVRSVVSLVCLLVVVDAAAEYEYHAFQFLPDVRLQVVTADNNGRVLVSCQRNQQSYQAYEYFELQQLANALCLQPPNRRNTGHPQHNQPRGQTSVGNCDAYNPRHDHQYQYDNGRRSCQPSVCSSCVSVVNVVVFDADPSNGGCVFFVAFLCVQQPAVLLVQLVAAQDDPDQSLLAHFLVAFFVACRLVAGGCCNVCPRSNPHHCRNNPHGHCSRRHSCPNPVSCPPQNGGGFPADVSGFGPDDGPPDDRVVSVVSNVVSNVVPDPVNNDGNNDD/DWFWDWALDLQAAGWIKIFDDDPQFTAFIAIALDDFDPLQVVQFFAFLLVQLVRQLVLGQLFSLQSLLQSQQQQLAFQLAFFALQLLLLSLQLLLLSLLLLLLQSCQARFLLLLLPCLCVVPPCNVVSCCQRNHPRHVVNVCSNVLSCLSCVLVCLFQVGGVHSQRHRFGGVGQHDPCSLVVNLVSLVCSCVVPVCQAAALHHLVQLLVQQAPVSLVCSLVVDDSRVPHNNNSLVVSCVRSVQLPFLQFQLKAWFPAGSFNSVQCRRPHLVSSQLRGQLHTWIQHPNDIDHDHLQQKWWFCQQAQADDDDTDRQLPDDGHGHDVVVSVVSNHRYLFIAIFGQDPPPGTAQHQFALLNSQVRLCDPPADPSHRNGNHSVNVCVPRGGGLSSLSVSLSSVSSVSSVVSSVSSVVNDSVDDRGDDTDLDQFTWGKGWHQRNLGIWIWTFTGHRSGTNGIGIAGNLSSANPQQGPVRHGHRLRRSSRRFGQPDSVCRVSNSSSSSSSSRNSSSRND/DEEEEEEWQAPCVQVVLLCLDVPPHPVCLCPVLPYPDCADPVDGPDDAVRSVVSLVCLLVVVDAAAEYEYHAFQFLPDVRLQVVTADNNGRVLVSCQRNQQSYQAYEYFELQQLANALCLQPPNRRNTGHPQHNQPRGQTSVGNCDAYNPRHDHQYQYDNGRRSCQPSVCSSCVSVVNVVVFDADPSNGGCVFFVAFLCVQQPAVLLVQLVAAQDDPDQSLLAHFLVAFFVACRLVAGGCCNVCPRSNPHHCRNNPHGHCSRRHSCPNPVSCPPQNGGGFPADVSGFGPDDGPPDDRVVSVVSNVVSNVVPDPVNNDGNNDD

Nearest PDB structures (foldseek):
  8dqv-assembly1_B  TM=1.003E+00  e=4.703E-75  Mycolicibacterium smegmatis MC2 155
  1yq9-assembly1_A  TM=9.085E-01  e=8.028E-23  Megalodesulfovibrio gigas
  3myr-assembly2_C  TM=8.907E-01  e=7.856E-22  Allochromatium vinosum
  6syo-assembly1_SSS  TM=9.001E-01  e=3.105E-19  Escherichia coli
  6g7m-assembly1_T  TM=9.030E-01  e=1.282E-18  Escherichia coli K-12

Secondary structure (DSSP, 8-state):
-EEEE----SSSS-EEEEEEEETTEEEEEEEEE-B---HHHHHTTS-TTHHHHHGGGG-TTTHHHHHHHHHHHHHHHTT----HHHHHHHHHHHHHHHHHHHHIIIIIIIGGGGGSGGGTTSTTHHHHHHHHSTTT-TTHHHHHHHTHHHHHHHHHHHSS-----EETTEES----HHHHHHHHHHHHHHIIIIIIIIIISS-HHHHHT--SHHHHHHHHHH-HHHHSSHHHHHHHHHHHHTTTSS----S-EEE--EEE-GGG-SS--STTHHHHEEE--EEEETTEEE---GGGEEEE-TTBTB--SS-B-GGG----B--HHHHHHTT--BSS-EEEEEETTTEEE--EESHHHHHHHHTSSS--TTS----HHHHHHHHT---HHHHHHHHHHHHHHHHHHHHHHHHH--TTS-SB------S-EEEEEEEEETTEEEEEEEEEETTEEEEEEEE-HHHHHH----TT-PPPHHHHHHTT-B-S-SSS-HHHHHHHHHTT--HHHHH-/-EEEEEESB--SHHHHHHHT-TTTTHHHHHHHTS-EEEE-TTT-S--HHHHHHHHHHHHHTSS-EEEEEEESBEE--STTS-TTBEETTEEHHHHHHHHHHHEEEEEEESHHHHT-TGGGSTT-TT-EE-SSEETTEETTTT-TT---TTS---EEE-STTPPHHHHHHHHHHHHTT-GGG--B-TTS-BHHHHSSBTTTT-TTHHHHHTTPBP-SSGGGGGSSBSHHHH---GGG-B--TTTS-BTTTB-HHHHTPPP--TTSTTPSGGGG-TT-SS---EETTTEESS--TT--HHHHHHHHHHHHHH--GGGGS--S--/-EEEE----SSSS-EEEEEEEETTEEEEEEEEE-B---HHHHHTTS-TTHHHHHGGGG-TTTHHHHHHHHHHHHHHHTT----HHHHHHHHHHHHHHHHHHHHIIIIIIIGGGGGSGGGTTSTTHHHHHHHHSTTT-TTHHHHHHHTHHHHHHHHHHHSS-----EETTEES----HHHHHHHHHHHHHHIIIIIIIIIISS-HHHHHT--SHHHHHHHHHH-HHHHSSHHHHHHHHHHHHTTTSS----S-EEE--EEE-GGG-SS--STTHHHHEEE--EEEETTEEE---GGGEEEE-TTBTB--SS-B-GGG----B--HHHHHHTT--BSS-EEEEEETTTEEE--EESHHHHHHHHTSSS--TTS----HHHHHHHHT---HHHHHHHHHHHHHHHHHHHHHHHHH--TTS-SB------S-EEEEEEEEETTEEEEEEEEEETTEEEEEEEE-HHHHHH----TT-PPPHHHHHHTT-B-S-SSS-HHHHHHHHHTT--HHHHH-/-EEEEEESB--SHHHHHHHT-TTTTHHHHHHHTS-EEEE-TTT-S--HHHHHHHHHHHHHTSS-EEEEEEESBEE--STTS-TTBEETTEEHHHHHHHHHHHEEEEEEESHHHHT-TGGGSTT-TT-EE-SSEETTEETTTT-TT---TTS---EEE-STTPPHHHHHHHHHHHHTT-GGG--B-TTS-BHHHHSSBTTTT-TTHHHHHTTPBP-SSGGGGGSSBSHHHH---GGG-B--TTTS-BTTTB-HHHHTPPP--TTSTTPSGGGG-TT-SS---EETTTEESS--TT--HHHHHHHHHHHHHH--GGGGS--S--

CATH classification: 3.40.50.700

InterPro domains:
  IPR001501 Nickel-dependent hydrogenase, large subunit [PF00374] (40-119)
  IPR001501 Nickel-dependent hydrogenase, large subunit [PF00374] (151-516)
  IPR018194 Nickel-dependent hydrogenase, large subunit, nickel binding site [PS00507] (40-65)
  IPR029014 [NiFe]-hydrogenase, large subunit [G3DSA:1.10.645.10] (2-530)
  IPR029014 [NiFe]-hydrogenase, large subunit [SSF56762] (6-516)
  IPR050867 [NiFe]/[NiFeSe] hydrogenase large subunit [PTHR42958] (6-529)

Solvent-accessible surface area: 41660 Å² total